Protein AF-0000000080429512 (afdb_homodimer)

Structure (mmCIF, N/CA/C/O backbone):
data_AF-0000000080429512-model_v1
#
loop_
_entity.id
_entity.type
_entity.pdbx_description
1 polymer 'Uncharacterized protein'
#
loop_
_atom_site.group_PDB
_atom_site.id
_atom_site.type_symbol
_atom_site.label_atom_id
_atom_site.label_alt_id
_atom_site.label_comp_id
_atom_site.label_asym_id
_atom_site.label_entity_id
_atom_site.label_seq_id
_atom_site.pdbx_PDB_ins_code
_atom_site.Cartn_x
_atom_site.Cartn_y
_atom_site.Cartn_z
_atom_site.occupancy
_atom_site.B_iso_or_equiv
_atom_site.auth_seq_id
_atom_site.auth_comp_id
_atom_site.auth_asym_id
_atom_site.auth_atom_id
_atom_site.pdbx_PDB_model_num
ATOM 1 N N . MET A 1 1 ? 2.02 28.797 -39.531 1 18.72 1 MET A N 1
ATOM 2 C CA . MET A 1 1 ? 2.322 29.797 -38.5 1 18.72 1 MET A CA 1
ATOM 3 C C . MET A 1 1 ? 2.551 29.141 -37.156 1 18.72 1 MET A C 1
ATOM 5 O O . MET A 1 1 ? 1.738 28.328 -36.688 1 18.72 1 MET A O 1
ATOM 9 N N . SER A 1 2 ? 3.795 29.125 -36.719 1 22.3 2 SER A N 1
ATOM 10 C CA . SER A 1 2 ? 4.527 28.453 -35.656 1 22.3 2 SER A CA 1
ATOM 11 C C . SER A 1 2 ? 4.027 28.891 -34.281 1 22.3 2 SER A C 1
ATOM 13 O O . SER A 1 2 ? 3.893 30.094 -34.031 1 22.3 2 SER A O 1
ATOM 15 N N . ILE A 1 3 ? 3.086 28.141 -33.75 1 25.88 3 ILE A N 1
ATOM 16 C CA . ILE A 1 3 ? 2.508 28.516 -32.469 1 25.88 3 ILE A CA 1
ATOM 17 C C . ILE A 1 3 ? 3.623 28.828 -31.484 1 25.88 3 ILE A C 1
ATOM 19 O O . ILE A 1 3 ? 4.484 28 -31.219 1 25.88 3 ILE A O 1
ATOM 23 N N . ASP A 1 4 ? 3.973 30.062 -31.484 1 25.61 4 ASP A N 1
ATOM 24 C CA . ASP A 1 4 ? 5.02 30.625 -30.641 1 25.61 4 ASP A CA 1
ATOM 25 C C . ASP A 1 4 ? 4.801 30.25 -29.172 1 25.61 4 ASP A C 1
ATOM 27 O O . ASP A 1 4 ? 3.885 30.75 -28.516 1 25.61 4 ASP A O 1
ATOM 31 N N . THR A 1 5 ? 5.09 29.062 -28.719 1 29.3 5 THR A N 1
ATOM 32 C CA . THR A 1 5 ? 5.012 28.344 -27.453 1 29.3 5 THR A CA 1
ATOM 33 C C . THR A 1 5 ? 5.746 29.094 -26.344 1 29.3 5 THR A C 1
ATOM 35 O O . THR A 1 5 ? 5.688 28.703 -25.172 1 29.3 5 THR A O 1
ATOM 38 N N . SER A 1 6 ? 6.633 30.062 -26.766 1 29.92 6 SER A N 1
ATOM 39 C CA . SER A 1 6 ? 7.406 30.828 -25.781 1 29.92 6 SER A CA 1
ATOM 40 C C . SER A 1 6 ? 6.496 31.672 -24.891 1 29.92 6 SER A C 1
ATOM 42 O O . SER A 1 6 ? 6.75 31.812 -23.703 1 29.92 6 SER A O 1
ATOM 44 N N . LYS A 1 7 ? 5.535 32.312 -25.547 1 30.08 7 LYS A N 1
ATOM 45 C CA . LYS A 1 7 ? 4.664 33.25 -24.812 1 30.08 7 LYS A CA 1
ATOM 46 C C . LYS A 1 7 ? 3.783 32.469 -23.828 1 30.08 7 LYS A C 1
ATOM 48 O O . LYS A 1 7 ? 3.314 33.062 -22.844 1 30.08 7 LYS A O 1
ATOM 53 N N . LEU A 1 8 ? 3.545 31.234 -24.172 1 27.7 8 LEU A N 1
ATOM 54 C CA . LEU A 1 8 ? 2.701 30.469 -23.266 1 27.7 8 LEU A CA 1
ATOM 55 C C . LEU A 1 8 ? 3.441 30.141 -21.969 1 27.7 8 LEU A C 1
ATOM 57 O O . LEU A 1 8 ? 2.852 30.172 -20.891 1 27.7 8 LEU A O 1
ATOM 61 N N . SER A 1 9 ? 4.715 29.969 -22.109 1 31.06 9 SER A N 1
ATOM 62 C CA . SER A 1 9 ? 5.488 29.625 -20.922 1 31.06 9 SER A CA 1
ATOM 63 C C . SER A 1 9 ? 5.48 30.781 -19.922 1 31.06 9 SER A C 1
ATOM 65 O O . SER A 1 9 ? 5.43 30.562 -18.703 1 31.06 9 SER A O 1
ATOM 67 N N . GLU A 1 10 ? 5.648 32.031 -20.5 1 30.53 10 GLU A N 1
ATOM 68 C CA . GLU A 1 10 ? 5.637 33.219 -19.641 1 30.53 10 GLU A CA 1
ATOM 69 C C . GLU A 1 10 ? 4.293 33.344 -18.938 1 30.53 10 GLU A C 1
ATOM 71 O O . GLU A 1 10 ? 4.227 33.906 -17.844 1 30.53 10 GLU A O 1
ATOM 76 N N . LEU A 1 11 ? 3.299 32.969 -19.656 1 29.73 11 LEU A N 1
ATOM 77 C CA . LEU A 1 11 ? 1.927 33.125 -19.188 1 29.73 11 LEU A CA 1
ATOM 78 C C . LEU A 1 11 ? 1.667 32.281 -17.953 1 29.73 11 LEU A C 1
ATOM 80 O O . LEU A 1 11 ? 0.82 32.594 -17.125 1 29.73 11 LEU A O 1
ATOM 84 N N . PHE A 1 12 ? 2.277 31.109 -17.922 1 31.73 12 PHE A N 1
ATOM 85 C CA . PHE A 1 12 ? 1.929 30.172 -16.875 1 31.73 12 PHE A CA 1
ATOM 86 C C . PHE A 1 12 ? 2.773 30.406 -15.625 1 31.73 12 PHE A C 1
ATOM 88 O O . PHE A 1 12 ? 2.799 29.594 -14.711 1 31.73 12 PHE A O 1
ATOM 95 N N . ARG A 1 13 ? 3.613 31.391 -15.703 1 31.98 13 ARG A N 1
ATOM 96 C CA . ARG A 1 13 ? 4.344 31.703 -14.469 1 31.98 13 ARG A CA 1
ATOM 97 C C . ARG A 1 13 ? 3.414 32.281 -13.414 1 31.98 13 ARG A C 1
ATOM 99 O O . ARG A 1 13 ? 2.932 33.406 -13.555 1 31.98 13 ARG A O 1
ATOM 106 N N . TYR A 1 14 ? 2.752 31.469 -12.648 1 31.98 14 TYR A N 1
ATOM 107 C CA . TYR A 1 14 ? 1.955 31.844 -11.484 1 31.98 14 TYR A CA 1
ATOM 108 C C . TYR A 1 14 ? 2.742 32.75 -10.555 1 31.98 14 TYR A C 1
ATOM 110 O O . TYR A 1 14 ? 3.893 32.469 -10.219 1 31.98 14 TYR A O 1
ATOM 118 N N . LYS A 1 15 ? 2.523 34 -10.648 1 34.47 15 LYS A N 1
ATOM 119 C CA . LYS A 1 15 ? 3.09 34.875 -9.633 1 34.47 15 LYS A CA 1
ATOM 120 C C . LYS A 1 15 ? 2.686 34.438 -8.227 1 34.47 15 LYS A C 1
ATOM 122 O O . LYS A 1 15 ? 1.498 34.312 -7.938 1 34.47 15 LYS A O 1
ATOM 127 N N . GLU A 1 16 ? 3.496 33.844 -7.562 1 38.16 16 GLU A N 1
ATOM 128 C CA . GLU A 1 16 ? 3.389 33.594 -6.129 1 38.16 16 GLU A CA 1
ATOM 129 C C . GLU A 1 16 ? 2.877 34.812 -5.391 1 38.16 16 GLU A C 1
ATOM 131 O O . GLU A 1 16 ? 3.562 35.844 -5.332 1 38.16 16 GLU A O 1
ATOM 136 N N . SER A 1 17 ? 1.652 35.188 -5.578 1 38.62 17 SER A N 1
ATOM 137 C CA . SER A 1 17 ? 1.204 36.312 -4.742 1 38.62 17 SER A CA 1
ATOM 138 C C . SER A 1 17 ? 1.562 36.062 -3.279 1 38.62 17 SER A C 1
ATOM 140 O O . SER A 1 17 ? 1.32 35 -2.736 1 38.62 17 SER A O 1
ATOM 142 N N . ASP A 1 18 ? 2.488 36.656 -2.799 1 48.25 18 ASP A N 1
ATOM 143 C CA . ASP A 1 18 ? 2.895 36.781 -1.401 1 48.25 18 ASP A CA 1
ATOM 144 C C . ASP A 1 18 ? 1.705 37.125 -0.508 1 48.25 18 ASP A C 1
ATOM 146 O O . ASP A 1 18 ? 1.425 38.281 -0.268 1 48.25 18 ASP A O 1
ATOM 150 N N . THR A 1 19 ? 0.634 36.344 -0.44 1 60.75 19 THR A N 1
ATOM 151 C CA . THR A 1 19 ? -0.491 36.594 0.449 1 60.75 19 THR A CA 1
ATOM 152 C C . THR A 1 19 ? -0.031 36.656 1.903 1 60.75 19 THR A C 1
ATOM 154 O O . THR A 1 19 ? 0.542 35.688 2.414 1 60.75 19 THR A O 1
ATOM 157 N N . LYS A 1 20 ? 0.062 37.844 2.453 1 74.94 20 LYS A N 1
ATOM 158 C CA . LYS A 1 20 ? 0.449 38.094 3.834 1 74.94 20 LYS A CA 1
ATOM 159 C C . LYS A 1 20 ? -0.688 37.781 4.797 1 74.94 20 LYS A C 1
ATOM 161 O O . LYS A 1 20 ? -1.85 38.094 4.523 1 74.94 20 LYS A O 1
ATOM 166 N N . LEU A 1 21 ? -0.463 37.031 5.812 1 86.75 21 LEU A N 1
ATOM 167 C CA . LEU A 1 21 ? -1.414 36.688 6.871 1 86.75 21 LEU A CA 1
ATOM 168 C C . LEU A 1 21 ? -1.875 37.969 7.586 1 86.75 21 LEU A C 1
ATOM 170 O O . LEU A 1 21 ? -1.052 38.75 8.07 1 86.75 21 LEU A O 1
ATOM 174 N N . THR A 1 22 ? -3.146 38.25 7.621 1 86.12 22 THR A N 1
ATOM 175 C CA . THR A 1 22 ? -3.691 39.469 8.25 1 86.12 22 THR A CA 1
ATOM 176 C C . THR A 1 22 ? -4.156 39.156 9.672 1 86.12 22 THR A C 1
ATOM 178 O O . THR A 1 22 ? -4.18 40.062 10.516 1 86.12 22 THR A O 1
ATOM 181 N N . GLY A 1 23 ? -4.492 37.969 9.953 1 93.81 23 GLY A N 1
ATOM 182 C CA . GLY A 1 23 ? -4.969 37.594 11.273 1 93.81 23 GLY A CA 1
ATOM 183 C C . GLY A 1 23 ? -3.941 36.812 12.078 1 93.81 23 GLY A C 1
ATOM 184 O O . GLY A 1 23 ? -2.74 37.062 11.969 1 93.81 23 GLY A O 1
ATOM 185 N N . LYS A 1 24 ? -4.414 36.094 13.047 1 96.62 24 LYS A N 1
ATOM 186 C CA . LYS A 1 24 ? -3.537 35.25 13.883 1 96.62 24 LYS A CA 1
ATOM 187 C C . LYS A 1 24 ? -3.539 33.812 13.422 1 96.62 24 LYS A C 1
ATOM 189 O O . LYS A 1 24 ? -4.375 33.406 12.609 1 96.62 24 LYS A O 1
ATOM 194 N N . ILE A 1 25 ? -2.6 33.062 13.922 1 97.44 25 ILE A N 1
ATOM 195 C CA . ILE A 1 25 ? -2.525 31.641 13.711 1 97.44 25 ILE A CA 1
ATOM 196 C C . ILE A 1 25 ? -3.084 30.906 14.93 1 97.44 25 ILE A C 1
ATOM 198 O O . ILE A 1 25 ? -2.559 31.047 16.031 1 97.44 25 ILE A O 1
ATOM 202 N N . ILE A 1 26 ? -4.125 30.203 14.742 1 98.19 26 ILE A N 1
ATOM 203 C CA . ILE A 1 26 ? -4.695 29.391 15.812 1 98.19 26 ILE A CA 1
ATOM 204 C C . ILE A 1 26 ? -4.152 27.969 15.719 1 98.19 26 ILE A C 1
ATOM 206 O O . ILE A 1 26 ? -4.434 27.234 14.766 1 98.19 26 ILE A O 1
ATOM 210 N N . ASN A 1 27 ? -3.383 27.562 16.672 1 97.94 27 ASN A N 1
ATOM 211 C CA . ASN A 1 27 ? -2.863 26.203 16.766 1 97.94 27 ASN A CA 1
ATOM 212 C C . ASN A 1 27 ? -3.686 25.344 17.734 1 97.94 27 ASN A C 1
ATOM 214 O O . ASN A 1 27 ? -3.781 25.672 18.922 1 97.94 27 ASN A O 1
ATOM 218 N N . VAL A 1 28 ? -4.273 24.312 17.234 1 98.56 28 VAL A N 1
ATOM 219 C CA . VAL A 1 28 ? -5.113 23.438 18.031 1 98.56 28 VAL A CA 1
ATOM 220 C C . VAL A 1 28 ? -4.348 22.156 18.375 1 98.56 28 VAL A C 1
ATOM 222 O O . VAL A 1 28 ? -3.979 21.391 17.484 1 98.56 28 VAL A O 1
ATOM 225 N N . VAL A 1 29 ? -4.113 21.891 19.625 1 96.69 29 VAL A N 1
ATOM 226 C CA . VAL A 1 29 ? -3.334 20.734 20.062 1 96.69 29 VAL A CA 1
ATOM 227 C C . VAL A 1 29 ? -4.133 19.953 21.109 1 96.69 29 VAL A C 1
ATOM 229 O O . VAL A 1 29 ? -5.051 20.484 21.734 1 96.69 29 VAL A O 1
ATOM 232 N N . ASN A 1 30 ? -3.791 18.719 21.234 1 95.06 30 ASN A N 1
ATOM 233 C CA . ASN A 1 30 ? -4.523 17.859 22.172 1 95.06 30 ASN A CA 1
ATOM 234 C C . ASN A 1 30 ? -4.406 18.391 23.594 1 95.06 30 ASN A C 1
ATOM 236 O O . ASN A 1 30 ? -5.391 18.406 24.344 1 95.06 30 ASN A O 1
ATOM 240 N N . GLN A 1 31 ? -3.17 18.734 23.984 1 94.56 31 GLN A N 1
ATOM 241 C CA . GLN A 1 31 ? -2.912 19.297 25.312 1 94.56 31 GLN A CA 1
ATOM 242 C C . GLN A 1 31 ? -1.95 20.484 25.234 1 94.56 31 GLN A C 1
ATOM 244 O O . GLN A 1 31 ? -1.022 20.484 24.422 1 94.56 31 GLN A O 1
ATOM 249 N N . ILE A 1 32 ? -2.139 21.438 26.109 1 93.62 32 ILE A N 1
ATOM 250 C CA . ILE A 1 32 ? -1.222 22.562 26.172 1 93.62 32 ILE A CA 1
ATOM 251 C C . ILE A 1 32 ? 0.113 22.109 26.766 1 93.62 32 ILE A C 1
ATOM 253 O O . ILE A 1 32 ? 0.185 21.078 27.422 1 93.62 32 ILE A O 1
ATOM 257 N N . PRO A 1 33 ? 1.171 22.781 26.516 1 92.25 33 PRO A N 1
ATOM 258 C CA . PRO A 1 33 ? 2.504 22.328 26.922 1 92.25 33 PRO A CA 1
ATOM 259 C C . PRO A 1 33 ? 2.752 22.5 28.422 1 92.25 33 PRO A C 1
ATOM 261 O O . PRO A 1 33 ? 3.9 22.453 28.859 1 92.25 33 PRO A O 1
ATOM 264 N N . TYR A 1 34 ? 1.672 22.75 29.25 1 91.62 34 TYR A N 1
ATOM 265 C CA . TYR A 1 34 ? 1.827 22.953 30.672 1 91.62 34 TYR A CA 1
ATOM 266 C C . TYR A 1 34 ? 0.924 22.016 31.469 1 91.62 34 TYR A C 1
ATOM 268 O O . TYR A 1 34 ? -0.209 21.75 31.062 1 91.62 34 TYR A O 1
ATOM 276 N N . ASN A 1 35 ? 1.519 21.531 32.562 1 91 35 ASN A N 1
ATOM 277 C CA . ASN A 1 35 ? 0.686 20.922 33.594 1 91 35 ASN A CA 1
ATOM 278 C C . ASN A 1 35 ? 0.089 21.969 34.5 1 91 35 ASN A C 1
ATOM 280 O O . ASN A 1 35 ? 0.761 22.938 34.875 1 91 35 ASN A O 1
ATOM 284 N N . CYS A 1 36 ? -1.16 21.828 34.844 1 91 36 CYS A N 1
ATOM 285 C CA . CYS A 1 36 ? -1.847 22.781 35.719 1 91 36 CYS A CA 1
ATOM 286 C C . CYS A 1 36 ? -2.051 22.203 37.125 1 91 36 CYS A C 1
ATOM 288 O O . CYS A 1 36 ? -2.662 21.156 37.281 1 91 36 CYS A O 1
ATOM 290 N N . PHE A 1 37 ? -1.564 22.922 38.062 1 90.38 37 PHE A N 1
ATOM 291 C CA . PHE A 1 37 ? -1.71 22.547 39.469 1 90.38 37 PHE A CA 1
ATOM 292 C C . PHE A 1 37 ? -2.584 23.547 40.219 1 90.38 37 PHE A C 1
ATOM 294 O O . PHE A 1 37 ? -2.365 24.75 40.125 1 90.38 37 PHE A O 1
ATOM 301 N N . MET A 1 38 ? -3.584 23.094 40.938 1 88.25 38 MET A N 1
ATOM 302 C CA . MET A 1 38 ? -4.48 23.969 41.688 1 88.25 38 MET A CA 1
ATOM 303 C C . MET A 1 38 ? -4.137 23.953 43.156 1 88.25 38 MET A C 1
ATOM 305 O O . MET A 1 38 ? -3.893 22.891 43.75 1 88.25 38 MET A O 1
ATOM 309 N N . GLN A 1 39 ? -4.02 25.172 43.719 1 78.75 39 GLN A N 1
ATOM 310 C CA . GLN A 1 39 ? -3.768 25.281 45.156 1 78.75 39 GLN A CA 1
ATOM 311 C C . GLN A 1 39 ? -5.07 25.25 45.938 1 78.75 39 GLN A C 1
ATOM 313 O O . GLN A 1 39 ? -6.012 25.984 45.625 1 78.75 39 GLN A O 1
ATOM 318 N N . ASN A 1 40 ? -5.609 24.297 46.438 1 59 40 ASN A N 1
ATOM 319 C CA . ASN A 1 40 ? -6.812 24.266 47.25 1 59 40 ASN A CA 1
ATOM 320 C C . ASN A 1 40 ? -6.539 24.75 48.656 1 59 40 ASN A C 1
ATOM 322 O O . ASN A 1 40 ? -5.629 24.266 49.344 1 59 40 ASN A O 1
ATOM 326 N N . GLN A 1 41 ? -6.988 25.891 49.156 1 46.72 41 GLN A N 1
ATOM 327 C CA . GLN A 1 41 ? -6.914 26.422 50.531 1 46.72 41 GLN A CA 1
ATOM 328 C C . GLN A 1 41 ? -7.414 25.391 51.531 1 46.72 41 GLN A C 1
ATOM 330 O O . GLN A 1 41 ? -6.883 25.297 52.656 1 46.72 41 GLN A O 1
ATOM 335 N N . GLU A 1 42 ? -8.672 24.875 51.469 1 42.12 42 GLU A N 1
ATOM 336 C CA . GLU A 1 42 ? -9.266 24.234 52.625 1 42.12 42 GLU A CA 1
ATOM 337 C C . GLU A 1 42 ? -8.484 22.984 53.031 1 42.12 42 GLU A C 1
ATOM 339 O O . GLU A 1 42 ? -8.414 22.641 54.219 1 42.12 42 GLU A O 1
ATOM 344 N N . GLN A 1 43 ? -8.086 22.094 52.188 1 42.84 43 GLN A N 1
ATOM 345 C CA . GLN A 1 43 ? -7.516 20.828 52.594 1 42.84 43 GLN A CA 1
ATOM 346 C C . GLN A 1 43 ? -6.043 20.984 52.969 1 42.84 43 GLN A C 1
ATOM 348 O O . GLN A 1 43 ? -5.359 20 53.25 1 42.84 43 GLN A O 1
ATOM 353 N N . GLU A 1 44 ? -5.434 22.062 52.906 1 41.84 44 GLU A N 1
ATOM 354 C CA . GLU A 1 44 ? -4.102 22.266 53.469 1 41.84 44 GLU A CA 1
ATOM 355 C C . GLU A 1 44 ? -4.062 21.891 54.938 1 41.84 44 GLU A C 1
ATOM 357 O O . GLU A 1 44 ? -3.076 21.328 55.438 1 41.84 44 GLU A O 1
ATOM 362 N N . ALA A 1 45 ? -5.098 22.281 55.719 1 38.34 45 ALA A N 1
ATOM 363 C CA . ALA A 1 45 ? -5.133 22.047 57.156 1 38.34 45 ALA A CA 1
ATOM 364 C C . ALA A 1 45 ? -5.145 20.562 57.469 1 38.34 45 ALA A C 1
ATOM 366 O O . ALA A 1 45 ? -4.461 20.109 58.375 1 38.34 45 ALA A O 1
ATOM 367 N N . GLU A 1 46 ? -6.02 19.797 56.75 1 38.94 46 GLU A N 1
ATOM 368 C CA . GLU A 1 46 ? -6.148 18.406 57.188 1 38.94 46 GLU A CA 1
ATOM 369 C C . GLU A 1 46 ? -4.91 17.594 56.781 1 38.94 46 GLU A C 1
ATOM 371 O O . GLU A 1 46 ? -4.43 16.781 57.562 1 38.94 46 GLU A O 1
ATOM 376 N N . ASP A 1 47 ? -4.316 17.844 55.625 1 39.84 47 ASP A N 1
ATOM 377 C CA . ASP A 1 47 ? -3.193 17.031 55.188 1 39.84 47 ASP A CA 1
ATOM 378 C C . ASP A 1 47 ? -1.896 17.469 55.844 1 39.84 47 ASP A C 1
ATOM 380 O O . ASP A 1 47 ? -0.967 16.672 56 1 39.84 47 ASP A O 1
ATOM 384 N N . LEU A 1 48 ? -1.722 18.703 56.344 1 38.72 48 LEU A N 1
ATOM 385 C CA . LEU A 1 48 ? -0.611 19.047 57.25 1 38.72 48 LEU A CA 1
ATOM 386 C C . LEU A 1 48 ? -0.658 18.219 58.531 1 38.72 48 LEU A C 1
ATOM 388 O O . LEU A 1 48 ? 0.375 17.75 59 1 38.72 48 LEU A O 1
ATOM 392 N N . MET A 1 49 ? -1.91 17.984 59.094 1 37.28 49 MET A N 1
ATOM 393 C CA . MET A 1 49 ? -2.039 17.172 60.312 1 37.28 49 MET A CA 1
ATOM 394 C C . MET A 1 49 ? -1.651 15.727 60.031 1 37.28 49 MET A C 1
ATOM 396 O O . MET A 1 49 ? -0.99 15.094 60.844 1 37.28 49 MET A O 1
ATOM 400 N N . GLN A 1 50 ? -2.049 15.141 58.875 1 37.44 50 GLN A N 1
ATOM 401 C CA . GLN A 1 50 ? -1.724 13.742 58.625 1 37.44 50 GLN A CA 1
ATOM 402 C C . GLN A 1 50 ? -0.257 13.586 58.219 1 37.44 50 GLN A C 1
ATOM 404 O O . GLN A 1 50 ? 0.383 12.594 58.594 1 37.44 50 GLN A O 1
ATOM 409 N N . ARG A 1 51 ? 0.391 14.562 57.656 1 39.91 51 ARG A N 1
ATOM 410 C CA . ARG A 1 51 ? 1.826 14.508 57.375 1 39.91 51 ARG A CA 1
ATOM 411 C C . ARG A 1 51 ? 2.619 14.609 58.688 1 39.91 51 ARG A C 1
ATOM 413 O O . ARG A 1 51 ? 3.715 14.055 58.781 1 39.91 51 ARG A O 1
ATOM 420 N N . LEU A 1 52 ? 2.074 15.281 59.688 1 36.66 52 LEU A N 1
ATOM 421 C CA . LEU A 1 52 ? 2.793 15.281 60.969 1 36.66 52 LEU A CA 1
ATOM 422 C C . LEU A 1 52 ? 2.863 13.875 61.562 1 36.66 52 LEU A C 1
ATOM 424 O O . LEU A 1 52 ? 3.871 13.5 62.156 1 36.66 52 LEU A O 1
ATOM 428 N N . ASN A 1 53 ? 1.715 13.094 61.469 1 37.25 53 ASN A N 1
ATOM 429 C CA . ASN A 1 53 ? 1.778 11.773 62.094 1 37.25 53 ASN A CA 1
ATOM 430 C C . ASN A 1 53 ? 2.645 10.82 61.281 1 37.25 53 ASN A C 1
ATOM 432 O O . ASN A 1 53 ? 3.285 9.93 61.844 1 37.25 53 ASN A O 1
ATOM 436 N N . LEU A 1 54 ? 2.451 10.773 59.875 1 35.38 54 LEU A N 1
ATOM 437 C CA . LEU A 1 54 ? 3.166 9.75 59.125 1 35.38 54 LEU A CA 1
ATOM 438 C C . LEU A 1 54 ? 4.629 10.141 58.938 1 35.38 54 LEU A C 1
ATOM 440 O O . LEU A 1 54 ? 5.391 9.422 58.281 1 35.38 54 LEU A O 1
ATOM 444 N N . ASN A 1 55 ? 5.09 11.344 59.25 1 33.09 55 ASN A N 1
ATOM 445 C CA . ASN A 1 55 ? 6.504 11.68 59.094 1 33.09 55 ASN A CA 1
ATOM 446 C C . ASN A 1 55 ? 7.391 10.727 59.875 1 33.09 55 ASN A C 1
ATOM 448 O O . ASN A 1 55 ? 8.617 10.836 59.844 1 33.09 55 ASN A O 1
ATOM 452 N N . ASN A 1 56 ? 6.879 10.07 60.938 1 30.25 56 ASN A N 1
ATOM 453 C CA . ASN A 1 56 ? 7.859 9.375 61.781 1 30.25 56 ASN A CA 1
ATOM 454 C C . ASN A 1 56 ? 8.484 8.203 61.031 1 30.25 56 ASN A C 1
ATOM 456 O O . ASN A 1 56 ? 9.648 7.859 61.25 1 30.25 56 ASN A O 1
ATOM 460 N N . THR A 1 57 ? 7.664 7.215 60.531 1 28.7 57 THR A N 1
ATOM 461 C CA . THR A 1 57 ? 8.297 5.91 60.312 1 28.7 57 THR A CA 1
ATOM 462 C C . THR A 1 57 ? 9.086 5.887 59.031 1 28.7 57 THR A C 1
ATOM 464 O O . THR A 1 57 ? 9.961 5.039 58.844 1 28.7 57 THR A O 1
ATOM 467 N N . GLN A 1 58 ? 8.578 6.41 57.875 1 27.64 58 GLN A N 1
ATOM 468 C CA . GLN A 1 58 ? 9.148 5.93 56.625 1 27.64 58 GLN A CA 1
ATOM 469 C C . GLN A 1 58 ? 10.453 6.645 56.281 1 27.64 58 GLN A C 1
ATOM 471 O O . GLN A 1 58 ? 10.5 7.5 55.406 1 27.64 58 GLN A O 1
ATOM 476 N N . ALA A 1 59 ? 11.328 7.031 57.219 1 26.97 59 ALA A N 1
ATOM 477 C CA . ALA A 1 59 ? 12.672 7.582 57.062 1 26.97 59 ALA A CA 1
ATOM 478 C C . ALA A 1 59 ? 13.562 6.621 56.281 1 26.97 59 ALA A C 1
ATOM 480 O O . ALA A 1 59 ? 14.531 7.047 55.625 1 26.97 59 ALA A O 1
ATOM 481 N N . SER A 1 60 ? 13.422 5.285 56.438 1 26.59 60 SER A N 1
ATOM 482 C CA . SER A 1 60 ? 14.633 4.492 56.25 1 26.59 60 SER A CA 1
ATOM 483 C C . SER A 1 60 ? 14.961 4.316 54.781 1 26.59 60 SER A C 1
ATOM 485 O O . SER A 1 60 ? 16.125 4.121 54.406 1 26.59 60 SER A O 1
ATOM 487 N N . SER A 1 61 ? 13.992 3.902 54 1 25.81 61 SER A N 1
ATOM 488 C CA . SER A 1 61 ? 14.453 3.172 52.844 1 25.81 61 SER A CA 1
ATOM 489 C C . SER A 1 61 ? 14.984 4.121 51.75 1 25.81 61 SER A C 1
ATOM 491 O O . SER A 1 61 ? 15.133 3.732 50.594 1 25.81 61 SER A O 1
ATOM 493 N N . GLU A 1 62 ? 15.219 5.379 52 1 27 62 GLU A N 1
ATOM 494 C CA . GLU A 1 62 ? 15.703 6.328 51 1 27 62 GLU A CA 1
ATOM 495 C C . GLU A 1 62 ? 17.125 5.973 50.531 1 27 62 GLU A C 1
ATOM 497 O O . GLU A 1 62 ? 17.734 6.727 49.781 1 27 62 GLU A O 1
ATOM 502 N N . LEU A 1 63 ? 17.797 5.008 51.219 1 26.03 63 LEU A N 1
ATOM 503 C CA . LEU A 1 63 ? 19.25 4.941 51 1 26.03 63 LEU A CA 1
ATOM 504 C C . LEU A 1 63 ? 19.578 4.543 49.594 1 26.03 63 LEU A C 1
ATOM 506 O O . LEU A 1 63 ? 20.609 4.973 49.031 1 26.03 63 LEU A O 1
ATOM 510 N N . LEU A 1 64 ? 19 3.387 49.188 1 26.98 64 LEU A N 1
ATOM 511 C CA . LEU A 1 64 ? 19.797 2.588 48.25 1 26.98 64 LEU A CA 1
ATOM 512 C C . LEU A 1 64 ? 19.75 3.184 46.844 1 26.98 64 LEU A C 1
ATOM 514 O O . LEU A 1 64 ? 20.141 2.533 45.875 1 26.98 64 LEU A O 1
ATOM 518 N N . ASP A 1 65 ? 19.078 4.254 46.656 1 27.42 65 ASP A N 1
ATOM 519 C CA . ASP A 1 65 ? 19.047 4.648 45.25 1 27.42 65 ASP A CA 1
ATOM 520 C C . ASP A 1 65 ? 20.438 5.02 44.75 1 27.42 65 ASP A C 1
ATOM 522 O O . ASP A 1 65 ? 20.812 6.191 44.75 1 27.42 65 ASP A O 1
ATOM 526 N N . THR A 1 66 ? 21.516 4.285 45.156 1 28.7 66 THR A N 1
ATOM 527 C CA . THR A 1 66 ? 22.891 4.559 44.719 1 28.7 66 THR A CA 1
ATOM 528 C C . THR A 1 66 ? 23.031 4.371 43.219 1 28.7 66 THR A C 1
ATOM 530 O O . THR A 1 66 ? 24.156 4.207 42.719 1 28.7 66 THR A O 1
ATOM 533 N N . THR A 1 67 ? 22 4.164 42.5 1 30.59 67 THR A N 1
ATOM 534 C CA . THR A 1 67 ? 22.469 3.83 41.188 1 30.59 67 THR A CA 1
ATOM 535 C C . THR A 1 67 ? 23.281 4.977 40.594 1 30.59 67 THR A C 1
ATOM 537 O O . THR A 1 67 ? 22.922 6.148 40.75 1 30.59 67 THR A O 1
ATOM 540 N N . PRO A 1 68 ? 24.562 4.758 40.188 1 33.16 68 PRO A N 1
ATOM 541 C CA . PRO A 1 68 ? 25.438 5.785 39.625 1 33.16 68 PRO A CA 1
ATOM 542 C C . PRO A 1 68 ? 24.734 6.691 38.625 1 33.16 68 PRO A C 1
ATOM 544 O O . PRO A 1 68 ? 25.172 7.816 38.375 1 33.16 68 PRO A O 1
ATOM 547 N N . ILE A 1 69 ? 23.891 6.152 37.75 1 35.53 69 ILE A N 1
ATOM 548 C CA . ILE A 1 69 ? 23.422 7.113 36.781 1 35.53 69 ILE A CA 1
ATOM 549 C C . ILE A 1 69 ? 22.719 8.281 37.469 1 35.53 69 ILE A C 1
ATOM 551 O O . ILE A 1 69 ? 23 9.445 37.156 1 35.53 69 ILE A O 1
ATOM 555 N N . SER A 1 70 ? 21.609 8.078 38.25 1 35.38 70 SER A N 1
ATOM 556 C CA . SER A 1 70 ? 20.781 9.008 39.031 1 35.38 70 SER A CA 1
ATOM 557 C C . SER A 1 70 ? 21.5 9.445 40.312 1 35.38 70 SER A C 1
ATOM 559 O O . SER A 1 70 ? 20.984 10.266 41.062 1 35.38 70 SER A O 1
ATOM 561 N N . HIS A 1 71 ? 22.484 8.789 40.906 1 34 71 HIS A N 1
ATOM 562 C CA . HIS A 1 71 ? 22.984 9.297 42.188 1 34 71 HIS A CA 1
ATOM 563 C C . HIS A 1 71 ? 23.484 10.734 42.031 1 34 71 HIS A C 1
ATOM 565 O O . HIS A 1 71 ? 23.969 11.328 43 1 34 71 HIS A O 1
ATOM 571 N N . LEU A 1 72 ? 23.844 11.047 40.906 1 29.92 72 LEU A N 1
ATOM 572 C CA . LEU A 1 72 ? 24.016 12.492 40.812 1 29.92 72 LEU A CA 1
ATOM 573 C C . LEU A 1 72 ? 22.688 13.211 41.062 1 29.92 72 LEU A C 1
ATOM 575 O O . LEU A 1 72 ? 22.172 13.875 40.156 1 29.92 72 LEU A O 1
ATOM 579 N N . GLU A 1 73 ? 21.75 12.531 41.625 1 30.41 73 GLU A N 1
ATOM 580 C CA . GLU A 1 73 ? 20.469 13.172 41.844 1 30.41 73 GLU A CA 1
ATOM 581 C C . GLU A 1 73 ? 20.609 14.445 42.656 1 30.41 73 GLU A C 1
ATOM 583 O O . GLU A 1 73 ? 20.75 14.383 43.875 1 30.41 73 GLU A O 1
ATOM 588 N N . ARG A 1 74 ? 21.562 15.344 42.438 1 30.22 74 ARG A N 1
ATOM 589 C CA . ARG A 1 74 ? 21.281 16.531 43.25 1 30.22 74 ARG A CA 1
ATOM 590 C C . ARG A 1 74 ? 19.797 16.891 43.188 1 30.22 74 ARG A C 1
ATOM 592 O O . ARG A 1 74 ? 19.125 16.547 42.219 1 30.22 74 ARG A O 1
ATOM 599 N N . ARG A 1 75 ? 19.172 17.312 44.281 1 29.53 75 ARG A N 1
ATOM 600 C CA . ARG A 1 75 ? 17.891 17.844 44.719 1 29.53 75 ARG A CA 1
ATOM 601 C C . ARG A 1 75 ? 17.312 18.812 43.719 1 29.53 75 ARG A C 1
ATOM 603 O O . ARG A 1 75 ? 16.188 19.281 43.875 1 29.53 75 ARG A O 1
ATOM 610 N N . ARG A 1 76 ? 18.172 19.609 43 1 29.02 76 ARG A N 1
ATOM 611 C CA . ARG A 1 76 ? 17.438 20.797 42.562 1 29.02 76 ARG A CA 1
ATOM 612 C C . ARG A 1 76 ? 16.594 20.484 41.312 1 29.02 76 ARG A C 1
ATOM 614 O O . ARG A 1 76 ? 17.125 20.266 40.25 1 29.02 76 ARG A O 1
ATOM 621 N N . ARG A 1 77 ? 15.656 19.672 41.469 1 31.33 77 ARG A N 1
ATOM 622 C CA . ARG A 1 77 ? 14.594 19.719 40.469 1 31.33 77 ARG A CA 1
ATOM 623 C C . ARG A 1 77 ? 14.367 21.156 40 1 31.33 77 ARG A C 1
ATOM 625 O O . ARG A 1 77 ? 13.969 22.016 40.75 1 31.33 77 ARG A O 1
ATOM 632 N N . SER A 1 78 ? 15.227 21.609 39.188 1 28.02 78 SER A N 1
ATOM 633 C CA . SER A 1 78 ? 14.859 22.875 38.562 1 28.02 78 SER A CA 1
ATOM 634 C C . SER A 1 78 ? 13.477 22.797 37.906 1 28.02 78 SER A C 1
ATOM 636 O O . SER A 1 78 ? 13.297 22.141 36.875 1 28.02 78 SER A O 1
ATOM 638 N N . THR A 1 79 ? 12.484 22.266 38.594 1 30.55 79 THR A N 1
ATOM 639 C CA . THR A 1 79 ? 11.18 22.672 38.062 1 30.55 79 THR A CA 1
ATOM 640 C C . THR A 1 79 ? 11.211 24.141 37.625 1 30.55 79 THR A C 1
ATOM 642 O O . THR A 1 79 ? 11.375 25.031 38.438 1 30.55 79 THR A O 1
ATOM 645 N N . VAL A 1 80 ? 11.875 24.391 36.594 1 30.91 80 VAL A N 1
ATOM 646 C CA . VAL A 1 80 ? 11.562 25.734 36.125 1 30.91 80 VAL A CA 1
ATOM 647 C C . VAL A 1 80 ? 10.078 26.047 36.344 1 30.91 80 VAL A C 1
ATOM 649 O O . VAL A 1 80 ? 9.211 25.406 35.75 1 30.91 80 VAL A O 1
ATOM 652 N N . VAL A 1 81 ? 9.672 26.219 37.531 1 35.09 81 VAL A N 1
ATOM 653 C CA . VAL A 1 81 ? 8.406 26.891 37.812 1 35.09 81 VAL A CA 1
ATOM 654 C C . VAL A 1 81 ? 8.125 27.938 36.75 1 35.09 81 VAL A C 1
ATOM 656 O O . VAL A 1 81 ? 8.898 28.875 36.562 1 35.09 81 VAL A O 1
ATOM 659 N N . ALA A 1 82 ? 7.621 27.516 35.688 1 41.97 82 ALA A N 1
ATOM 660 C CA . ALA A 1 82 ? 7.117 28.562 34.812 1 41.97 82 ALA A CA 1
ATOM 661 C C . ALA A 1 82 ? 6.453 29.672 35.594 1 41.97 82 ALA A C 1
ATOM 663 O O . ALA A 1 82 ? 5.945 29.453 36.688 1 41.97 82 ALA A O 1
ATOM 664 N N . LEU A 1 83 ? 6.805 30.922 35.25 1 42.38 83 LEU A N 1
ATOM 665 C CA . LEU A 1 83 ? 6.566 32.312 35.656 1 42.38 83 LEU A CA 1
ATOM 666 C C . LEU A 1 83 ? 5.102 32.5 36.031 1 42.38 83 LEU A C 1
ATOM 668 O O . LEU A 1 83 ? 4.723 33.594 36.5 1 42.38 83 LEU A O 1
ATOM 672 N N . GLY A 1 84 ? 4.07 31.672 35.688 1 47 84 GLY A N 1
ATOM 673 C CA . GLY A 1 84 ? 2.795 32.312 35.969 1 47 84 GLY A CA 1
ATOM 674 C C . GLY A 1 84 ? 2.111 31.75 37.219 1 47 84 GLY A C 1
ATOM 675 O O . GLY A 1 84 ? 1.377 30.75 37.125 1 47 84 GLY A O 1
ATOM 676 N N . GLN A 1 85 ? 2.688 31.922 38.406 1 58.09 85 GLN A N 1
ATOM 677 C CA . GLN A 1 85 ? 2.047 31.531 39.656 1 58.09 85 GLN A CA 1
ATOM 678 C C . GLN A 1 85 ? 1.057 32.594 40.125 1 58.09 85 GLN A C 1
ATOM 680 O O . GLN A 1 85 ? 1.351 33.781 40.062 1 58.09 85 GLN A O 1
ATOM 685 N N . THR A 1 86 ? -0.154 32.125 40.062 1 69.25 86 THR A N 1
ATOM 686 C CA . THR A 1 86 ? -1.113 32.938 40.812 1 69.25 86 THR A CA 1
ATOM 687 C C . THR A 1 86 ? -1.41 32.281 42.156 1 69.25 86 THR A C 1
ATOM 689 O O . THR A 1 86 ? -0.832 31.266 42.5 1 69.25 86 THR A O 1
ATOM 692 N N . ASN A 1 87 ? -2.082 32.906 42.969 1 71.69 87 ASN A N 1
ATOM 693 C CA . ASN A 1 87 ? -2.455 32.375 44.281 1 71.69 87 ASN A CA 1
ATOM 694 C C . ASN A 1 87 ? -3.219 31.062 44.125 1 71.69 87 ASN A C 1
ATOM 696 O O . ASN A 1 87 ? -3.215 30.25 45.062 1 71.69 87 ASN A O 1
ATOM 700 N N . ILE A 1 88 ? -3.684 30.734 42.938 1 80.25 88 ILE A N 1
ATOM 701 C CA . ILE A 1 88 ? -4.527 29.547 42.781 1 80.25 88 ILE A CA 1
ATOM 702 C C . ILE A 1 88 ? -3.828 28.531 41.875 1 80.25 88 ILE A C 1
ATOM 704 O O . ILE A 1 88 ? -3.877 27.328 42.156 1 80.25 88 ILE A O 1
ATOM 708 N N . TRP A 1 89 ? -3.1 29 40.938 1 89.19 89 TRP A N 1
ATOM 709 C CA . TRP A 1 89 ? -2.623 28.078 39.906 1 89.19 89 TRP A CA 1
ATOM 710 C C . TRP A 1 89 ? -1.102 28.109 39.812 1 89.19 89 TRP A C 1
ATOM 712 O O . TRP A 1 89 ? -0.488 29.172 39.875 1 89.19 89 TRP A O 1
ATOM 722 N N . GLN A 1 90 ? -0.51 26.969 39.656 1 88.25 90 GLN A N 1
ATOM 723 C CA . GLN A 1 90 ? 0.896 26.797 39.312 1 88.25 90 GLN A CA 1
ATOM 724 C C . GLN A 1 90 ? 1.049 25.969 38.062 1 88.25 90 GLN A C 1
ATOM 726 O O . GLN A 1 90 ? 0.328 24.984 37.844 1 88.25 90 GLN A O 1
ATOM 731 N N . LEU A 1 91 ? 1.891 26.438 37.188 1 89.56 91 LEU A N 1
ATOM 732 C CA . LEU A 1 91 ? 2.105 25.75 35.906 1 89.56 91 LEU A CA 1
ATOM 733 C C . LEU A 1 91 ? 3.504 25.141 35.875 1 89.56 91 LEU A C 1
ATOM 735 O O . LEU A 1 91 ? 4.461 25.734 36.375 1 89.56 91 LEU A O 1
ATOM 739 N N . SER A 1 92 ? 3.615 23.922 35.344 1 87.25 92 SER A N 1
ATOM 740 C CA . SER A 1 92 ? 4.895 23.281 35.031 1 87.25 92 SER A CA 1
ATOM 741 C C . SER A 1 92 ? 4.934 22.781 33.594 1 87.25 92 SER A C 1
ATOM 743 O O . SER A 1 92 ? 3.9 22.422 33.031 1 87.25 92 SER A O 1
ATOM 745 N N . THR A 1 93 ? 6.098 22.781 33.062 1 85.19 93 THR A N 1
ATOM 746 C CA . THR A 1 93 ? 6.242 22.359 31.688 1 85.19 93 THR A CA 1
ATOM 747 C C . THR A 1 93 ? 5.91 20.875 31.531 1 85.19 93 THR A C 1
ATOM 749 O O . THR A 1 93 ? 6.348 20.047 32.344 1 85.19 93 THR A O 1
ATOM 752 N N . ARG A 1 94 ? 5.137 20.594 30.578 1 85.88 94 ARG A N 1
ATOM 753 C CA . ARG A 1 94 ? 4.742 19.219 30.266 1 85.88 94 ARG A CA 1
ATOM 754 C C . ARG A 1 94 ? 5.785 18.531 29.391 1 85.88 94 ARG A C 1
ATOM 756 O O . ARG A 1 94 ? 6.285 19.125 28.438 1 85.88 94 ARG A O 1
ATOM 763 N N . ARG A 1 95 ? 6.062 17.328 29.703 1 75.06 95 ARG A N 1
ATOM 764 C CA . ARG A 1 95 ? 6.996 16.562 28.891 1 75.06 95 ARG A CA 1
ATOM 765 C C . ARG A 1 95 ? 6.305 16 27.641 1 75.06 95 ARG A C 1
ATOM 767 O O . ARG A 1 95 ? 5.094 15.766 27.656 1 75.06 95 ARG A O 1
ATOM 774 N N . GLY A 1 96 ? 7.055 15.945 26.609 1 76.75 96 GLY A N 1
ATOM 775 C CA . GLY A 1 96 ? 6.535 15.367 25.391 1 76.75 96 GLY A CA 1
ATOM 776 C C . GLY A 1 96 ? 6.305 16.391 24.297 1 76.75 96 GLY A C 1
ATOM 777 O O . GLY A 1 96 ? 6.082 17.562 24.578 1 76.75 96 GLY A O 1
ATOM 778 N N . HIS A 1 97 ? 6.387 16.016 23.141 1 82.06 97 HIS A N 1
ATOM 779 C CA . HIS A 1 97 ? 6.109 16.781 21.938 1 82.06 97 HIS A CA 1
ATOM 780 C C . HIS A 1 97 ? 6.898 18.094 21.938 1 82.06 97 HIS A C 1
ATOM 782 O O . HIS A 1 97 ? 6.371 19.141 21.547 1 82.06 97 HIS A O 1
ATOM 788 N N . SER A 1 98 ? 8.055 18.078 22.406 1 78.94 98 SER A N 1
ATOM 789 C CA . SER A 1 98 ? 8.883 19.266 22.547 1 78.94 98 SER A CA 1
ATOM 790 C C . SER A 1 98 ? 9.18 19.906 21.203 1 78.94 98 SER A C 1
ATOM 792 O O . SER A 1 98 ? 9.188 21.125 21.078 1 78.94 98 SER A O 1
ATOM 794 N N . ALA A 1 99 ? 9.312 19.062 20.25 1 85.5 99 ALA A N 1
ATOM 795 C CA . ALA A 1 99 ? 9.633 19.594 18.938 1 85.5 99 ALA A CA 1
ATOM 796 C C . ALA A 1 99 ? 8.469 20.391 18.359 1 85.5 99 ALA A C 1
ATOM 798 O O . ALA A 1 99 ? 8.664 21.484 17.812 1 85.5 99 ALA A O 1
ATOM 799 N N . MET A 1 100 ? 7.324 19.891 18.5 1 89.88 100 MET A N 1
ATOM 800 C CA . MET A 1 100 ? 6.141 20.562 17.969 1 89.88 100 MET A CA 1
ATOM 801 C C . MET A 1 100 ? 5.918 21.891 18.672 1 89.88 100 MET A C 1
ATOM 803 O O . MET A 1 100 ? 5.699 22.922 18.031 1 89.88 100 MET A O 1
ATOM 807 N N . TYR A 1 101 ? 6.039 21.953 19.984 1 90.12 101 TYR A N 1
ATOM 808 C CA . TYR A 1 101 ? 5.785 23.172 20.75 1 90.12 101 TYR A CA 1
ATOM 809 C C . TYR A 1 101 ? 6.867 24.203 20.484 1 90.12 101 TYR A C 1
ATOM 811 O O . TYR A 1 101 ? 6.578 25.406 20.391 1 90.12 101 TYR A O 1
ATOM 819 N N . ALA A 1 102 ? 8.078 23.734 20.344 1 87.94 102 ALA A N 1
ATOM 820 C CA . ALA A 1 102 ? 9.156 24.641 19.984 1 87.94 102 ALA A CA 1
ATOM 821 C C . ALA A 1 102 ? 8.898 25.266 18.609 1 87.94 102 ALA A C 1
ATOM 823 O O . ALA A 1 102 ? 9.164 26.453 18.406 1 87.94 102 ALA A O 1
ATOM 824 N N . ALA A 1 103 ? 8.453 24.453 17.766 1 92.19 103 ALA A N 1
ATOM 825 C CA . ALA A 1 103 ? 8.164 24.922 16.406 1 92.19 103 ALA A CA 1
ATOM 826 C C . ALA A 1 103 ? 7.055 25.969 16.406 1 92.19 103 ALA A C 1
ATOM 828 O O . ALA A 1 103 ? 7.203 27.031 15.812 1 92.19 103 ALA A O 1
ATOM 829 N N . LEU A 1 104 ? 6.059 25.672 17.125 1 91.94 104 LEU A N 1
ATOM 830 C CA . LEU A 1 104 ? 4.91 26.562 17.156 1 91.94 104 LEU A CA 1
ATOM 831 C C . LEU A 1 104 ? 5.258 27.875 17.875 1 91.94 104 LEU A C 1
ATOM 833 O O . LEU A 1 104 ? 4.797 28.938 17.469 1 91.94 104 LEU A O 1
ATOM 837 N N . ASP A 1 105 ? 6.074 27.797 18.859 1 91.19 105 ASP A N 1
ATOM 838 C CA . ASP A 1 105 ? 6.5 28.984 19.594 1 91.19 105 ASP A CA 1
ATOM 839 C C . ASP A 1 105 ? 7.371 29.875 18.719 1 91.19 105 ASP A C 1
ATOM 841 O O . ASP A 1 105 ? 7.395 31.094 18.906 1 91.19 105 ASP A O 1
ATOM 845 N N . SER A 1 106 ? 8.055 29.297 17.859 1 91.94 106 SER A N 1
ATOM 846 C CA . SER A 1 106 ? 8.93 30.062 16.969 1 91.94 106 SER A CA 1
ATOM 847 C C . SER A 1 106 ? 8.125 31.016 16.094 1 91.94 106 SER A C 1
ATOM 849 O O . SER A 1 106 ? 8.656 32.031 15.609 1 91.94 106 SER A O 1
ATOM 851 N N . LEU A 1 107 ? 6.91 30.734 15.891 1 93.69 107 LEU A N 1
ATOM 852 C CA . LEU A 1 107 ? 6.051 31.547 15.047 1 93.69 107 LEU A CA 1
ATOM 853 C C . LEU A 1 107 ? 5.727 32.875 15.727 1 93.69 107 LEU A C 1
ATOM 855 O O . LEU A 1 107 ? 5.352 33.844 15.062 1 93.69 107 LEU A O 1
ATOM 859 N N . LYS A 1 108 ? 5.859 32.938 17.031 1 91.56 108 LYS A N 1
ATOM 860 C CA . LYS A 1 108 ? 5.492 34.125 17.812 1 91.56 108 LYS A CA 1
ATOM 861 C C . LYS A 1 108 ? 6.367 35.312 17.438 1 91.56 108 LYS A C 1
ATOM 863 O O . LYS A 1 108 ? 5.988 36.469 17.656 1 91.56 108 LYS A O 1
ATOM 868 N N . LYS A 1 109 ? 7.453 35 16.875 1 89.62 109 LYS A N 1
ATOM 869 C CA . LYS A 1 109 ? 8.375 36.062 16.484 1 89.62 109 LYS A CA 1
ATOM 870 C C . LYS A 1 109 ? 7.812 36.875 15.312 1 89.62 109 LYS A C 1
ATOM 872 O O . LYS A 1 109 ? 8.039 38.062 15.211 1 89.62 109 LYS A O 1
ATOM 877 N N . ASP A 1 110 ? 7.047 36.188 14.492 1 90.56 110 ASP A N 1
ATOM 878 C CA . ASP A 1 110 ? 6.652 36.812 13.234 1 90.56 110 ASP A CA 1
ATOM 879 C C . ASP A 1 110 ? 5.137 36.969 13.148 1 90.56 110 ASP A C 1
ATOM 881 O O . ASP A 1 110 ? 4.633 37.781 12.359 1 90.56 110 ASP A O 1
ATOM 885 N N . TYR A 1 111 ? 4.418 36.188 13.984 1 93.81 111 TYR A N 1
ATOM 886 C CA . TYR A 1 111 ? 2.965 36.156 13.852 1 93.81 111 TYR A CA 1
ATOM 887 C C . TYR A 1 111 ? 2.293 36.25 15.219 1 93.81 111 TYR A C 1
ATOM 889 O O . TYR A 1 111 ? 2.902 35.906 16.234 1 93.81 111 TYR A O 1
ATOM 897 N N . ARG A 1 112 ? 1.087 36.781 15.172 1 94.31 112 ARG A N 1
ATOM 898 C CA . ARG A 1 112 ? 0.23 36.562 16.344 1 94.31 112 ARG A CA 1
ATOM 899 C C . ARG A 1 112 ? -0.284 35.125 16.375 1 94.31 112 ARG A C 1
ATOM 901 O O . ARG A 1 112 ? -0.701 34.562 15.359 1 94.31 112 ARG A O 1
ATOM 908 N N . THR A 1 113 ? -0.152 34.531 17.531 1 95.56 113 THR A N 1
ATOM 909 C CA . THR A 1 113 ? -0.529 33.125 17.609 1 95.56 113 THR A CA 1
ATOM 910 C C . THR A 1 113 ? -1.447 32.875 18.812 1 95.56 113 THR A C 1
ATOM 912 O O . THR A 1 113 ? -1.444 33.656 19.766 1 95.56 113 THR A O 1
ATOM 915 N N . LEU A 1 114 ? -2.318 31.922 18.766 1 96.38 114 LEU A N 1
ATOM 916 C CA . LEU A 1 114 ? -3.162 31.422 19.844 1 96.38 114 LEU A CA 1
ATOM 917 C C . LEU A 1 114 ? -3.129 29.906 19.891 1 96.38 114 LEU A C 1
ATOM 919 O O . LEU A 1 114 ? -3.332 29.234 18.875 1 96.38 114 LEU A O 1
ATOM 923 N N . TYR A 1 115 ? -2.914 29.375 21.156 1 94.88 115 TYR A N 1
ATOM 924 C CA . TYR A 1 115 ? -2.963 27.938 21.391 1 94.88 115 TYR A CA 1
ATOM 925 C C . TYR A 1 115 ? -4.293 27.531 22 1 94.88 115 TYR A C 1
ATOM 927 O O . TYR A 1 115 ? -4.738 28.141 22.984 1 94.88 115 TYR A O 1
ATOM 935 N N . ILE A 1 116 ? -4.883 26.625 21.359 1 97.69 116 ILE A N 1
ATOM 936 C CA . ILE A 1 116 ? -6.047 26 21.984 1 97.69 116 ILE A CA 1
ATOM 937 C C . ILE A 1 116 ? -5.742 24.531 22.281 1 97.69 116 ILE A C 1
ATOM 939 O O . ILE A 1 116 ? -5.371 23.766 21.391 1 97.69 116 ILE A O 1
ATOM 943 N N . GLY A 1 117 ? -5.836 24.109 23.5 1 97.06 117 GLY A N 1
ATOM 944 C CA . GLY A 1 117 ? -5.531 22.734 23.891 1 97.06 117 GLY A CA 1
ATOM 945 C C . GLY A 1 117 ? -6.117 22.359 25.234 1 97.06 117 GLY A C 1
ATOM 946 O O . GLY A 1 117 ? -6.504 23.234 26.016 1 97.06 117 GLY A O 1
ATOM 947 N N . GLY A 1 118 ? -6.184 21.141 25.5 1 95.81 118 GLY A N 1
ATOM 948 C CA . GLY A 1 118 ? -6.691 20.641 26.781 1 95.81 118 GLY A CA 1
ATOM 949 C C . GLY A 1 118 ? -5.75 20.906 27.938 1 95.81 118 GLY A C 1
ATOM 950 O O . GLY A 1 118 ? -4.531 20.953 27.75 1 95.81 118 GLY A O 1
ATOM 951 N N . THR A 1 119 ? -6.293 21 29.109 1 93 119 THR A N 1
ATOM 952 C CA . THR A 1 119 ? -5.488 21.234 30.312 1 93 119 THR A CA 1
ATOM 953 C C . THR A 1 119 ? -4.781 19.953 30.734 1 93 119 THR A C 1
ATOM 955 O O . THR A 1 119 ? -3.814 19.984 31.5 1 93 119 THR A O 1
ATOM 958 N N . GLY A 1 120 ? -5.281 18.828 30.141 1 89.88 120 GLY A N 1
ATOM 959 C CA . GLY A 1 120 ? -4.855 17.562 30.734 1 89.88 120 GLY A CA 1
ATOM 960 C C . GLY A 1 120 ? -5.391 17.344 32.125 1 89.88 120 GLY A C 1
ATOM 961 O O . GLY A 1 120 ? -6.348 18 32.531 1 89.88 120 GLY A O 1
ATOM 962 N N . THR A 1 121 ? -4.758 16.422 32.844 1 87.25 121 THR A N 1
ATOM 963 C CA . THR A 1 121 ? -5.156 16.172 34.219 1 87.25 121 THR A CA 1
ATOM 964 C C . THR A 1 121 ? -4.695 17.297 35.125 1 87.25 121 THR A C 1
ATOM 966 O O . THR A 1 121 ? -3.523 17.672 35.125 1 87.25 121 THR A O 1
ATOM 969 N N . ILE A 1 122 ? -5.617 17.891 35.75 1 89.25 122 ILE A N 1
ATOM 970 C CA . ILE A 1 122 ? -5.301 18.938 36.719 1 89.25 122 ILE A CA 1
ATOM 971 C C . ILE A 1 122 ? -4.984 18.297 38.062 1 89.25 122 ILE A C 1
ATOM 973 O O . ILE A 1 122 ? -5.75 17.469 38.562 1 89.25 122 ILE A O 1
ATOM 977 N N . LEU A 1 123 ? -3.873 18.672 38.562 1 87.81 123 LEU A N 1
ATOM 978 C CA . LEU A 1 123 ? -3.391 18.062 39.781 1 87.81 123 LEU A CA 1
ATOM 979 C C . LEU A 1 123 ? -3.398 19.078 40.938 1 87.81 123 LEU A C 1
ATOM 981 O O . LEU A 1 123 ? -3.404 20.281 40.688 1 87.81 123 LEU A O 1
ATOM 985 N N . SER A 1 124 ? -3.465 18.484 42.125 1 84.31 124 SER A N 1
ATOM 986 C CA . SER A 1 124 ? -3.359 19.344 43.312 1 84.31 124 SER A CA 1
ATOM 987 C C . SER A 1 124 ? -1.909 19.719 43.562 1 84.31 124 SER A C 1
ATOM 989 O O . SER A 1 124 ? -1.002 18.906 43.406 1 84.31 124 SER A O 1
ATOM 991 N N . HIS A 1 125 ? -1.686 20.938 43.875 1 78.44 125 HIS A N 1
ATOM 992 C CA . HIS A 1 125 ? -0.337 21.406 44.188 1 78.44 125 HIS A CA 1
ATOM 993 C C . HIS A 1 125 ? 0.265 20.672 45.375 1 78.44 125 HIS A C 1
ATOM 995 O O . HIS A 1 125 ? 1.465 20.391 45.375 1 78.44 125 HIS A O 1
ATOM 1001 N N . HIS A 1 126 ? -0.505 20.391 46.312 1 65.75 126 HIS A N 1
ATOM 1002 C CA . HIS A 1 126 ? -0.037 19.797 47.562 1 65.75 126 HIS A CA 1
ATOM 1003 C C . HIS A 1 126 ? 0.242 18.312 47.406 1 65.75 126 HIS A C 1
ATOM 1005 O O . HIS A 1 126 ? 1.183 17.781 48 1 65.75 126 HIS A O 1
ATOM 1011 N N . ASN A 1 127 ? -0.66 17.641 46.656 1 67.69 127 ASN A N 1
ATOM 1012 C CA . ASN A 1 127 ? -0.477 16.234 46.344 1 67.69 127 ASN A CA 1
ATOM 1013 C C . ASN A 1 127 ? -0.416 16.016 44.812 1 67.69 127 ASN A C 1
ATOM 1015 O O . ASN A 1 127 ? -1.45 15.875 44.156 1 67.69 127 ASN A O 1
ATOM 1019 N N . LYS A 1 128 ? 0.745 16.047 44.438 1 66.62 128 LYS A N 1
ATOM 1020 C CA . LYS A 1 128 ? 0.978 16.047 43 1 66.62 128 LYS A CA 1
ATOM 1021 C C . LYS A 1 128 ? 0.395 14.789 42.344 1 66.62 128 LYS A C 1
ATOM 1023 O O . LYS A 1 128 ? 0.327 14.695 41.125 1 66.62 128 LYS A O 1
ATOM 1028 N N . ASN A 1 129 ? -0.186 13.906 43.156 1 70.19 129 ASN A N 1
ATOM 1029 C CA . ASN A 1 129 ? -0.777 12.688 42.594 1 70.19 129 ASN A CA 1
ATOM 1030 C C . ASN A 1 129 ? -2.301 12.734 42.656 1 70.19 129 ASN A C 1
ATOM 1032 O O . ASN A 1 129 ? -2.971 11.844 42.125 1 70.19 129 ASN A O 1
ATOM 1036 N N . HIS A 1 130 ? -2.771 13.789 43.281 1 73.94 130 HIS A N 1
ATOM 1037 C CA . HIS A 1 130 ? -4.223 13.875 43.406 1 73.94 130 HIS A CA 1
ATOM 1038 C C . HIS A 1 130 ? -4.832 14.602 42.188 1 73.94 130 HIS A C 1
ATOM 1040 O O . HIS A 1 130 ? -4.543 15.773 41.969 1 73.94 130 HIS A O 1
ATOM 1046 N N . VAL A 1 131 ? -5.664 13.898 41.562 1 84 131 VAL A N 1
ATOM 1047 C CA . VAL A 1 131 ? -6.312 14.414 40.375 1 84 131 VAL A CA 1
ATOM 1048 C C . VAL A 1 131 ? -7.566 15.195 40.75 1 84 131 VAL A C 1
ATOM 1050 O O . VAL A 1 131 ? -8.359 14.742 41.562 1 84 131 VAL A O 1
ATOM 1053 N N . ILE A 1 132 ? -7.68 16.422 40.312 1 83.69 132 ILE A N 1
ATOM 1054 C CA . ILE A 1 132 ? -8.867 17.25 40.5 1 83.69 132 ILE A CA 1
ATOM 1055 C C . ILE A 1 132 ? -9.734 17.203 39.25 1 83.69 132 ILE A C 1
ATOM 1057 O O . ILE A 1 132 ? -9.281 17.578 38.156 1 83.69 132 ILE A O 1
ATOM 1061 N N . ASP A 1 133 ? -10.898 16.781 39.406 1 82.56 133 ASP A N 1
ATOM 1062 C CA . ASP A 1 133 ? -11.82 16.75 38.281 1 82.56 133 ASP A CA 1
ATOM 1063 C C . ASP A 1 133 ? -12.219 18.156 37.844 1 82.56 133 ASP A C 1
ATOM 1065 O O . ASP A 1 133 ? -12.703 18.953 38.656 1 82.56 133 ASP A O 1
ATOM 1069 N N . PRO A 1 134 ? -12.078 18.422 36.656 1 84.44 134 PRO A N 1
ATOM 1070 C CA . PRO A 1 134 ? -12.43 19.766 36.188 1 84.44 134 PRO A CA 1
ATOM 1071 C C . PRO A 1 134 ? -13.883 20.141 36.469 1 84.44 134 PRO A C 1
ATOM 1073 O O . PRO A 1 134 ? -14.203 21.312 36.625 1 84.44 134 PRO A O 1
ATOM 1076 N N . ALA A 1 135 ? -14.719 19.125 36.5 1 80.62 135 ALA A N 1
ATOM 1077 C CA . ALA A 1 135 ? -16.125 19.391 36.812 1 80.62 135 ALA A CA 1
ATOM 1078 C C . ALA A 1 135 ? -16.281 19.953 38.219 1 80.62 135 ALA A C 1
ATOM 1080 O O . ALA A 1 135 ? -17.266 20.625 38.5 1 80.62 135 ALA A O 1
ATOM 1081 N N . SER A 1 136 ? -15.281 19.703 39.062 1 83.5 136 SER A N 1
ATOM 1082 C CA . SER A 1 136 ? -15.359 20.141 40.469 1 83.5 136 SER A CA 1
ATOM 1083 C C . SER A 1 136 ? -14.734 21.531 40.625 1 83.5 136 SER A C 1
ATOM 1085 O O . SER A 1 136 ? -14.859 22.141 41.688 1 83.5 136 SER A O 1
ATOM 1087 N N . ILE A 1 137 ? -14.102 22 39.625 1 88.38 137 ILE A N 1
ATOM 1088 C CA . ILE A 1 137 ? -13.461 23.312 39.688 1 88.38 137 ILE A CA 1
ATOM 1089 C C . ILE A 1 137 ? -14.5 24.406 39.406 1 88.38 137 ILE A C 1
ATOM 1091 O O . ILE A 1 137 ? -15.297 24.297 38.5 1 88.38 137 ILE A O 1
ATOM 1095 N N . SER A 1 138 ? -14.523 25.438 40.188 1 88.31 138 SER A N 1
ATOM 1096 C CA . SER A 1 138 ? -15.484 26.531 40.031 1 88.31 138 SER A CA 1
ATOM 1097 C C . SER A 1 138 ? -15.258 27.312 38.75 1 88.31 138 SER A C 1
ATOM 1099 O O . SER A 1 138 ? -14.141 27.344 38.219 1 88.31 138 SER A O 1
ATOM 1101 N N . ASP A 1 139 ? -16.266 27.922 38.281 1 90.19 139 ASP A N 1
ATOM 1102 C CA . ASP A 1 139 ? -16.172 28.719 37.094 1 90.19 139 ASP A CA 1
ATOM 1103 C C . ASP A 1 139 ? -15.195 29.875 37.25 1 90.19 139 ASP A C 1
ATOM 1105 O O . ASP A 1 139 ? -14.492 30.25 36.312 1 90.19 139 ASP A O 1
ATOM 1109 N N . SER A 1 140 ? -15.203 30.375 38.438 1 88.94 140 SER A N 1
ATOM 1110 C CA . SER A 1 140 ? -14.281 31.469 38.719 1 88.94 140 SER A CA 1
ATOM 1111 C C . SER A 1 140 ? -12.836 31 38.625 1 88.94 140 SER A C 1
ATOM 1113 O O . SER A 1 140 ? -11.977 31.719 38.125 1 88.94 140 SER A O 1
ATOM 1115 N N . ASP A 1 141 ? -12.594 29.828 39.156 1 89.81 141 ASP A N 1
ATOM 1116 C CA . ASP A 1 141 ? -11.242 29.297 39.125 1 89.81 141 ASP A CA 1
ATOM 1117 C C . ASP A 1 141 ? -10.836 28.938 37.688 1 89.81 141 ASP A C 1
ATOM 1119 O O . ASP A 1 141 ? -9.672 29.125 37.312 1 89.81 141 ASP A O 1
ATOM 1123 N N . LYS A 1 142 ? -11.781 28.391 36.969 1 92 142 LYS A N 1
ATOM 1124 C CA . LYS A 1 142 ? -11.508 28.109 35.562 1 92 142 LYS A CA 1
ATOM 1125 C C . LYS A 1 142 ? -11.172 29.391 34.812 1 92 142 LYS A C 1
ATOM 1127 O O . LYS A 1 142 ? -10.258 29.406 33.969 1 92 142 LYS A O 1
ATOM 1132 N N . GLU A 1 143 ? -11.93 30.391 35.125 1 91.44 143 GLU A N 1
ATOM 1133 C CA . GLU A 1 143 ? -11.695 31.672 34.469 1 91.44 143 GLU A CA 1
ATOM 1134 C C . GLU A 1 143 ? -10.336 32.25 34.844 1 91.44 143 GLU A C 1
ATOM 1136 O O . GLU A 1 143 ? -9.672 32.875 34.031 1 91.44 143 GLU A O 1
ATOM 1141 N N . SER A 1 144 ? -9.93 32.062 36.062 1 91.38 144 SER A N 1
ATOM 1142 C CA . SER A 1 144 ? -8.617 32.531 36.5 1 91.38 144 SER A CA 1
ATOM 1143 C C . SER A 1 144 ? -7.5 31.828 35.719 1 91.38 144 SER A C 1
ATOM 1145 O O . SER A 1 144 ? -6.504 32.438 35.375 1 91.38 144 SER A O 1
ATOM 1147 N N . LEU A 1 145 ? -7.66 30.578 35.531 1 92.88 145 LEU A N 1
ATOM 1148 C CA . LEU A 1 145 ? -6.676 29.844 34.75 1 92.88 145 LEU A CA 1
ATOM 1149 C C . LEU A 1 145 ? -6.68 30.297 33.312 1 92.88 145 LEU A C 1
ATOM 1151 O O . LEU A 1 145 ? -5.617 30.438 32.688 1 92.88 145 LEU A O 1
ATOM 1155 N N . ARG A 1 146 ? -7.883 30.469 32.75 1 94 146 ARG A N 1
ATOM 1156 C CA . ARG A 1 146 ? -8 30.969 31.391 1 94 146 ARG A CA 1
ATOM 1157 C C . ARG A 1 146 ? -7.258 32.312 31.234 1 94 146 ARG A C 1
ATOM 1159 O O . ARG A 1 146 ? -6.535 32.5 30.25 1 94 146 ARG A O 1
ATOM 1166 N N . HIS A 1 147 ? -7.508 33.125 32.156 1 92.06 147 HIS A N 1
ATOM 1167 C CA . HIS A 1 147 ? -6.887 34.438 32.094 1 92.06 147 HIS A CA 1
ATOM 1168 C C . HIS A 1 147 ? -5.367 34.344 32.188 1 92.06 147 HIS A C 1
ATOM 1170 O O . HIS A 1 147 ? -4.648 35.031 31.484 1 92.06 147 HIS A O 1
ATOM 1176 N N . LEU A 1 148 ? -4.895 33.531 33.062 1 91.5 148 LEU A N 1
ATOM 1177 C CA . LEU A 1 148 ? -3.461 33.312 33.25 1 91.5 148 LEU A CA 1
ATOM 1178 C C . LEU A 1 148 ? -2.828 32.812 31.953 1 91.5 148 LEU A C 1
ATOM 1180 O O . LEU A 1 148 ? -1.826 33.344 31.484 1 91.5 148 LEU A O 1
ATOM 1184 N N . LEU A 1 149 ? -3.398 31.828 31.391 1 93.94 149 LEU A N 1
ATOM 1185 C CA . LEU A 1 149 ? -2.855 31.188 30.203 1 93.94 149 LEU A CA 1
ATOM 1186 C C . LEU A 1 149 ? -2.963 32.125 28.984 1 93.94 149 LEU A C 1
ATOM 1188 O O . LEU A 1 149 ? -2.064 32.156 28.141 1 93.94 149 LEU A O 1
ATOM 1192 N N . ARG A 1 150 ? -4.043 32.844 28.875 1 92.88 150 ARG A N 1
ATOM 1193 C CA . ARG A 1 150 ? -4.242 33.75 27.766 1 92.88 150 ARG A CA 1
ATOM 1194 C C . ARG A 1 150 ? -3.252 34.906 27.812 1 92.88 150 ARG A C 1
ATOM 1196 O O . ARG A 1 150 ? -2.627 35.25 26.797 1 92.88 150 ARG A O 1
ATOM 1203 N N . THR A 1 151 ? -3.104 35.5 28.938 1 90.25 151 THR A N 1
ATOM 1204 C CA . THR A 1 151 ? -2.311 36.719 29.094 1 90.25 151 THR A CA 1
ATOM 1205 C C . THR A 1 151 ? -0.819 36.406 29.031 1 90.25 151 THR A C 1
ATOM 1207 O O . THR A 1 151 ? -0.051 37.125 28.391 1 90.25 151 THR A O 1
ATOM 1210 N N . LYS A 1 152 ? -0.437 35.312 29.562 1 88.12 152 LYS A N 1
ATOM 1211 C CA . LYS A 1 152 ? 0.991 35.031 29.703 1 88.12 152 LYS A CA 1
ATOM 1212 C C . LYS A 1 152 ? 1.495 34.188 28.531 1 88.12 152 LYS A C 1
ATOM 1214 O O . LYS A 1 152 ? 2.67 34.25 28.172 1 88.12 152 LYS A O 1
ATOM 1219 N N . HIS A 1 153 ? 0.622 33.406 28 1 91.06 153 HIS A N 1
ATOM 1220 C CA . HIS A 1 153 ? 1.152 32.438 27.078 1 91.06 153 HIS A CA 1
ATOM 1221 C C . HIS A 1 153 ? 0.342 32.375 25.781 1 91.06 153 HIS A C 1
ATOM 1223 O O . HIS A 1 153 ? 0.613 31.562 24.906 1 91.06 153 HIS A O 1
ATOM 1229 N N . ASP A 1 154 ? -0.655 33.25 25.625 1 93 154 ASP A N 1
ATOM 1230 C CA . ASP A 1 154 ? -1.516 33.25 24.438 1 93 154 ASP A CA 1
ATOM 1231 C C . ASP A 1 154 ? -2.154 31.906 24.203 1 93 154 ASP A C 1
ATOM 1233 O O . ASP A 1 154 ? -2.09 31.359 23.109 1 93 154 ASP A O 1
ATOM 1237 N N . MET A 1 155 ? -2.725 31.344 25.281 1 95.25 155 MET A N 1
ATOM 1238 C CA . MET A 1 155 ? -3.334 30.016 25.234 1 95.25 155 MET A CA 1
ATOM 1239 C C . MET A 1 155 ? -4.773 30.062 25.719 1 95.25 155 MET A C 1
ATOM 1241 O O . MET A 1 155 ? -5.109 30.859 26.609 1 95.25 155 MET A O 1
ATOM 1245 N N . ALA A 1 156 ? -5.598 29.359 25.109 1 96.38 156 ALA A N 1
ATOM 1246 C CA . ALA A 1 156 ? -6.973 29.109 25.547 1 96.38 156 ALA A CA 1
ATOM 1247 C C . ALA A 1 156 ? -7.168 27.656 25.938 1 96.38 156 ALA A C 1
ATOM 1249 O O . ALA A 1 156 ? -7.266 26.781 25.078 1 96.38 156 ALA A O 1
ATOM 1250 N N . PRO A 1 157 ? -7.328 27.359 27.25 1 95.88 157 PRO A N 1
ATOM 1251 C CA . PRO A 1 157 ? -7.445 25.969 27.688 1 95.88 157 PRO A CA 1
ATOM 1252 C C . PRO A 1 157 ? -8.836 25.391 27.453 1 95.88 157 PRO A C 1
ATOM 1254 O O . PRO A 1 157 ? -9.828 26.125 27.516 1 95.88 157 PRO A O 1
ATOM 1257 N N . VAL A 1 158 ? -8.898 24.141 27.172 1 96.31 158 VAL A N 1
ATOM 1258 C CA . VAL A 1 158 ? -10.141 23.375 27.062 1 96.31 158 VAL A CA 1
ATOM 1259 C C . VAL A 1 158 ? -10.273 22.453 28.266 1 96.31 158 VAL A C 1
ATOM 1261 O O . VAL A 1 158 ? -9.398 21.625 28.531 1 96.31 158 VAL A O 1
ATOM 1264 N N . PHE A 1 159 ? -11.359 22.672 29 1 94.62 159 PHE A N 1
ATOM 1265 C CA . PHE A 1 159 ? -11.633 21.828 30.156 1 94.62 159 PHE A CA 1
ATOM 1266 C C . PHE A 1 159 ? -12.5 20.641 29.75 1 94.62 159 PHE A C 1
ATOM 1268 O O . PHE A 1 159 ? -13.609 20.812 29.234 1 94.62 159 PHE A O 1
ATOM 1275 N N . ILE A 1 160 ? -11.992 19.438 29.938 1 94.69 160 ILE A N 1
ATOM 1276 C CA . ILE A 1 160 ? -12.727 18.219 29.609 1 94.69 160 ILE A CA 1
ATOM 1277 C C . ILE A 1 160 ? -12.922 17.375 30.875 1 94.69 160 ILE A C 1
ATOM 1279 O O . ILE A 1 160 ? -11.969 17.156 31.625 1 94.69 160 ILE A O 1
ATOM 1283 N N . ASP A 1 161 ? -14.086 16.906 31 1 91.75 161 ASP A N 1
ATOM 1284 C CA . ASP A 1 161 ? -14.375 16 32.125 1 91.75 161 ASP A CA 1
ATOM 1285 C C . ASP A 1 161 ? -13.461 14.781 32.094 1 91.75 161 ASP A C 1
ATOM 1287 O O . ASP A 1 161 ? -13.156 14.266 31 1 91.75 161 ASP A O 1
ATOM 1291 N N . ASP A 1 162 ? -13.148 14.281 33.25 1 90 162 ASP A N 1
ATOM 1292 C CA . ASP A 1 162 ? -12.156 13.211 33.375 1 90 162 ASP A CA 1
ATOM 1293 C C . ASP A 1 162 ? -12.617 11.961 32.625 1 90 162 ASP A C 1
ATOM 1295 O O . ASP A 1 162 ? -11.828 11.32 31.922 1 90 162 ASP A O 1
ATOM 1299 N N . LYS A 1 163 ? -13.812 11.609 32.875 1 91.12 163 LYS A N 1
ATOM 1300 C CA . LYS A 1 163 ? -14.328 10.406 32.219 1 91.12 163 LYS A CA 1
ATOM 1301 C C . LYS A 1 163 ? -14.297 10.547 30.688 1 91.12 163 LYS A C 1
ATOM 1303 O O . LYS A 1 163 ? -13.891 9.617 29.984 1 91.12 163 LYS A O 1
ATOM 1308 N N . LEU A 1 164 ? -14.727 11.641 30.25 1 94 164 LEU A N 1
ATOM 1309 C CA . LEU A 1 164 ? -14.734 11.922 28.812 1 94 164 LEU A CA 1
ATOM 1310 C C . LEU A 1 164 ? -13.312 11.992 28.266 1 94 164 LEU A C 1
ATOM 1312 O O . LEU A 1 164 ? -13.039 11.469 27.172 1 94 164 LEU A O 1
ATOM 1316 N N . SER A 1 165 ? -12.484 12.586 29.016 1 94.19 165 SER A N 1
ATOM 1317 C CA . SER A 1 165 ? -11.086 12.695 28.625 1 94.19 165 SER A CA 1
ATOM 1318 C C . SER A 1 165 ? -10.43 11.32 28.516 1 94.19 165 SER A C 1
ATOM 1320 O O . SER A 1 165 ? -9.656 11.062 27.594 1 94.19 165 SER A O 1
ATOM 1322 N N . SER A 1 166 ? -10.727 10.516 29.453 1 92.94 166 SER A N 1
ATOM 1323 C CA . SER A 1 166 ? -10.172 9.164 29.453 1 92.94 166 SER A CA 1
ATOM 1324 C C . SER A 1 166 ? -10.664 8.367 28.25 1 92.94 166 SER A C 1
ATOM 1326 O O . SER A 1 166 ? -9.891 7.617 27.641 1 92.94 166 SER A O 1
ATOM 1328 N N . GLY A 1 167 ? -11.906 8.469 27.953 1 94.44 167 GLY A N 1
ATOM 1329 C CA . GLY A 1 167 ? -12.445 7.793 26.781 1 94.44 167 GLY A CA 1
ATOM 1330 C C . GLY A 1 167 ? -11.828 8.266 25.484 1 94.44 167 GLY A C 1
ATOM 1331 O O . GLY A 1 167 ? -11.602 7.469 24.562 1 94.44 167 GLY A O 1
ATOM 1332 N N . HIS A 1 168 ? -11.555 9.477 25.406 1 96.19 168 HIS A N 1
ATOM 1333 C CA . HIS A 1 168 ? -10.953 10.086 24.234 1 96.19 168 HIS A CA 1
ATOM 1334 C C . HIS A 1 168 ? -9.477 9.727 24.125 1 96.19 168 HIS A C 1
ATOM 1336 O O . HIS A 1 168 ? -9.039 9.164 23.125 1 96.19 168 HIS A O 1
ATOM 1342 N N . TYR A 1 169 ? -8.711 10.031 25.094 1 94.44 169 TYR A N 1
ATOM 1343 C CA . TYR A 1 169 ? -7.258 9.961 25.031 1 94.44 169 TYR A CA 1
ATOM 1344 C C . TYR A 1 169 ? -6.77 8.547 25.297 1 94.44 169 TYR A C 1
ATOM 1346 O O . TYR A 1 169 ? -6.148 7.918 24.438 1 94.44 169 TYR A O 1
ATOM 1354 N N . GLU A 1 170 ? -7.047 8.008 26.5 1 91.19 170 GLU A N 1
ATOM 1355 C CA . GLU A 1 170 ? -6.609 6.664 26.859 1 91.19 170 GLU A CA 1
ATOM 1356 C C . GLU A 1 170 ? -7.387 5.609 26.078 1 91.19 170 GLU A C 1
ATOM 1358 O O . GLU A 1 170 ? -6.859 4.531 25.781 1 91.19 170 GLU A O 1
ATOM 1363 N N . GLY A 1 171 ? -8.562 5.953 25.781 1 93.06 171 GLY A N 1
ATOM 1364 C CA . GLY A 1 171 ? -9.414 5.023 25.047 1 93.06 171 GLY A CA 1
ATOM 1365 C C . GLY A 1 171 ? -9.164 5.027 23.562 1 93.06 171 GLY A C 1
ATOM 1366 O O . GLY A 1 171 ? -8.273 4.332 23.062 1 93.06 171 GLY A O 1
ATOM 1367 N N . TYR A 1 172 ? -9.867 5.832 22.812 1 95.56 172 TYR A N 1
ATOM 1368 C CA . TYR A 1 172 ? -9.891 5.766 21.359 1 95.56 172 TYR A CA 1
ATOM 1369 C C . TYR A 1 172 ? -8.523 6.133 20.781 1 95.56 172 TYR A C 1
ATOM 1371 O O . TYR A 1 172 ? -8.055 5.5 19.828 1 95.56 172 TYR A O 1
ATOM 1379 N N . SER A 1 173 ? -7.922 7.156 21.281 1 95.12 173 SER A N 1
ATOM 1380 C CA . SER A 1 173 ? -6.652 7.621 20.734 1 95.12 173 SER A CA 1
ATOM 1381 C C . SER A 1 173 ? -5.539 6.609 20.969 1 95.12 173 SER A C 1
ATOM 1383 O O . SER A 1 173 ? -4.875 6.176 20.031 1 95.12 173 SER A O 1
ATOM 1385 N N . LYS A 1 174 ? -5.375 6.148 22.156 1 91.44 174 LYS A N 1
ATOM 1386 C CA . LYS A 1 174 ? -4.215 5.336 22.516 1 91.44 174 LYS A CA 1
ATOM 1387 C C . LYS A 1 174 ? -4.48 3.855 22.25 1 91.44 174 LYS A C 1
ATOM 1389 O O . LYS A 1 174 ? -3.553 3.092 21.984 1 91.44 174 LYS A O 1
ATOM 1394 N N . GLN A 1 175 ? -5.738 3.436 22.297 1 91.38 175 GLN A N 1
ATOM 1395 C CA . GLN A 1 175 ? -6.008 2.004 22.219 1 91.38 175 GLN A CA 1
ATOM 1396 C C . GLN A 1 175 ? -6.527 1.617 20.844 1 91.38 175 GLN A C 1
ATOM 1398 O O . GLN A 1 175 ? -6.512 0.441 20.469 1 91.38 175 GLN A O 1
ATOM 1403 N N . VAL A 1 176 ? -6.996 2.551 20.062 1 93.31 176 VAL A N 1
ATOM 1404 C CA . VAL A 1 176 ? -7.559 2.213 18.75 1 93.31 176 VAL A CA 1
ATOM 1405 C C . VAL A 1 176 ? -6.719 2.844 17.641 1 93.31 176 VAL A C 1
ATOM 1407 O O . VAL A 1 176 ? -6.059 2.135 16.875 1 93.31 176 VAL A O 1
ATOM 1410 N N . LEU A 1 177 ? -6.582 4.168 17.688 1 94.81 177 LEU A N 1
ATOM 1411 C CA . LEU A 1 177 ? -5.973 4.883 16.562 1 94.81 177 LEU A CA 1
ATOM 1412 C C . LEU A 1 177 ? -4.457 4.695 16.562 1 94.81 177 LEU A C 1
ATOM 1414 O O . LEU A 1 177 ? -3.863 4.418 15.523 1 94.81 177 LEU A O 1
ATOM 1418 N N . TRP A 1 178 ? -3.85 4.898 17.734 1 92.69 178 TRP A N 1
ATOM 1419 C CA . TRP A 1 178 ? -2.393 4.824 17.781 1 92.69 178 TRP A CA 1
ATOM 1420 C C . TRP A 1 178 ? -1.903 3.457 17.312 1 92.69 178 TRP A C 1
ATOM 1422 O O . TRP A 1 178 ? -0.99 3.363 16.5 1 92.69 178 TRP A O 1
ATOM 1432 N N . PRO A 1 179 ? -2.482 2.344 17.859 1 90.81 179 PRO A N 1
ATOM 1433 C CA . PRO A 1 179 ? -2.061 1.037 17.344 1 90.81 179 PRO A CA 1
ATOM 1434 C C . PRO A 1 179 ? -2.291 0.887 15.844 1 90.81 179 PRO A C 1
ATOM 1436 O O . PRO A 1 179 ? -1.423 0.381 15.133 1 90.81 179 PRO A O 1
ATOM 1439 N N . LEU A 1 180 ? -3.432 1.308 15.391 1 92.31 180 LEU A N 1
ATOM 1440 C CA . LEU A 1 180 ? -3.758 1.227 13.969 1 92.31 180 LEU A CA 1
ATOM 1441 C C . LEU A 1 180 ? -2.721 1.965 13.133 1 92.31 180 LEU A C 1
ATOM 1443 O O . LEU A 1 180 ? -2.234 1.434 12.133 1 92.31 180 LEU A O 1
ATOM 1447 N N . MET A 1 181 ? -2.395 3.186 13.578 1 93.88 181 MET A N 1
ATOM 1448 C CA . MET A 1 181 ? -1.48 4.043 12.828 1 93.88 181 MET A CA 1
ATOM 1449 C C . MET A 1 181 ? -0.07 3.465 12.828 1 93.88 181 MET A C 1
ATOM 1451 O O . MET A 1 181 ? 0.748 3.816 11.977 1 93.88 181 MET A O 1
ATOM 1455 N N . HIS A 1 182 ? 0.207 2.582 13.719 1 90.81 182 HIS A N 1
ATOM 1456 C CA . HIS A 1 182 ? 1.534 1.986 13.82 1 90.81 182 HIS A CA 1
ATOM 1457 C C . HIS A 1 182 ? 1.508 0.512 13.43 1 90.81 182 HIS A C 1
ATOM 1459 O O . HIS A 1 182 ? 2.354 -0.267 13.875 1 90.81 182 HIS A O 1
ATOM 1465 N N . TYR A 1 183 ? 0.448 0.093 12.703 1 88.19 183 TYR A N 1
ATOM 1466 C CA . TYR A 1 183 ? 0.328 -1.235 12.109 1 88.19 183 TYR A CA 1
ATOM 1467 C C . TYR A 1 183 ? 0.257 -2.309 13.195 1 88.19 183 TYR A C 1
ATOM 1469 O O . TYR A 1 183 ? 0.786 -3.408 13.016 1 88.19 183 TYR A O 1
ATOM 1477 N N . LEU A 1 184 ? -0.313 -1.726 14.266 1 82.94 184 LEU A N 1
ATOM 1478 C CA . LEU A 1 184 ? -0.674 -2.648 15.336 1 82.94 184 LEU A CA 1
ATOM 1479 C C . LEU A 1 184 ? -2.188 -2.812 15.422 1 82.94 184 LEU A C 1
ATOM 1481 O O . LEU A 1 184 ? -2.938 -1.901 15.07 1 82.94 184 LEU A O 1
ATOM 1485 N N . MET A 1 185 ? -2.705 -4.07 15.32 1 75.88 185 MET A N 1
ATOM 1486 C CA . MET A 1 185 ? -4.141 -4.238 15.523 1 75.88 185 MET A CA 1
ATOM 1487 C C . MET A 1 185 ? -4.5 -4.129 17 1 75.88 185 MET A C 1
ATOM 1489 O O . MET A 1 185 ? -3.688 -4.461 17.859 1 75.88 185 MET A O 1
ATOM 1493 N N . TRP A 1 186 ? -5.59 -3.381 17.234 1 70.56 186 TRP A N 1
ATOM 1494 C CA . TRP A 1 186 ? -6 -3.252 18.625 1 70.56 186 TRP A CA 1
ATOM 1495 C C . TRP A 1 186 ? -6.48 -4.59 19.188 1 70.56 186 TRP A C 1
ATOM 1497 O O . TRP A 1 186 ? -6.836 -5.492 18.422 1 70.56 186 TRP A O 1
ATOM 1507 N N . SER A 1 187 ? -6.414 -4.629 20.469 1 68 187 SER A N 1
ATOM 1508 C CA . SER A 1 187 ? -6.781 -5.852 21.172 1 68 187 SER A CA 1
ATOM 1509 C C . SER A 1 187 ? -8.281 -6.121 21.062 1 68 187 SER A C 1
ATOM 1511 O O . SER A 1 187 ? -9.078 -5.184 20.953 1 68 187 SER A O 1
ATOM 1513 N N . ASP A 1 188 ? -8.641 -7.316 21.078 1 64.69 188 ASP A N 1
ATOM 1514 C CA . ASP A 1 188 ? -10.031 -7.754 21.031 1 64.69 188 ASP A CA 1
ATOM 1515 C C . ASP A 1 188 ? -10.812 -7.266 22.234 1 64.69 188 ASP A C 1
ATOM 1517 O O . ASP A 1 188 ? -12.047 -7.207 22.219 1 64.69 188 ASP A O 1
ATOM 1521 N N . SER A 1 189 ? -10.125 -6.879 23.234 1 65.19 189 SER A N 1
ATOM 1522 C CA . SER A 1 189 ? -10.781 -6.461 24.469 1 65.19 189 SER A CA 1
ATOM 1523 C C . SER A 1 189 ? -11.227 -5.004 24.391 1 65.19 189 SER A C 1
ATOM 1525 O O . SER A 1 189 ? -11.953 -4.523 25.266 1 65.19 189 SER A O 1
ATOM 1527 N N . VAL A 1 190 ? -10.859 -4.359 23.375 1 75.75 190 VAL A N 1
ATOM 1528 C CA . VAL A 1 190 ? -11.125 -2.93 23.266 1 75.75 190 VAL A CA 1
ATOM 1529 C C . VAL A 1 190 ? -12.547 -2.707 22.75 1 75.75 190 VAL A C 1
ATOM 1531 O O . VAL A 1 190 ? -12.953 -3.312 21.75 1 75.75 190 VAL A O 1
ATOM 1534 N N . ASP A 1 191 ? -13.289 -2.029 23.547 1 75.38 191 ASP A N 1
ATOM 1535 C CA . ASP A 1 191 ? -14.625 -1.609 23.125 1 75.38 191 ASP A CA 1
ATOM 1536 C C . ASP A 1 191 ? -14.555 -0.36 22.25 1 75.38 191 ASP A C 1
ATOM 1538 O O . ASP A 1 191 ? -14.805 0.751 22.719 1 75.38 191 ASP A O 1
ATOM 1542 N N . GLU A 1 192 ? -14.375 -0.471 21.047 1 78.38 192 GLU A N 1
ATOM 1543 C CA . GLU A 1 192 ? -14.141 0.623 20.109 1 78.38 192 GLU A CA 1
ATOM 1544 C C . GLU A 1 192 ? -15.344 1.556 20.047 1 78.38 192 GLU A C 1
ATOM 1546 O O . GLU A 1 192 ? -15.188 2.777 19.984 1 78.38 192 GLU A O 1
ATOM 1551 N N . VAL A 1 193 ? -16.547 1.075 20.141 1 79.31 193 VAL A N 1
ATOM 1552 C CA . VAL A 1 193 ? -17.766 1.865 19.953 1 79.31 193 VAL A CA 1
ATOM 1553 C C . VAL A 1 193 ? -17.922 2.854 21.109 1 79.31 193 VAL A C 1
ATOM 1555 O O . VAL A 1 193 ? -18.266 4.02 20.891 1 79.31 193 VAL A O 1
ATOM 1558 N N . SER A 1 194 ? -17.719 2.354 22.25 1 83.56 194 SER A N 1
ATOM 1559 C CA . SER A 1 194 ? -17.828 3.23 23.406 1 83.56 194 SER A CA 1
ATOM 1560 C C . SER A 1 194 ? -16.797 4.348 23.359 1 83.56 194 SER A C 1
ATOM 1562 O O . SER A 1 194 ? -17.109 5.508 23.641 1 83.56 194 SER A O 1
ATOM 1564 N N . PHE A 1 195 ? -15.664 4.066 22.969 1 93.12 195 PHE A N 1
ATOM 1565 C CA . PHE A 1 195 ? -14.602 5.062 22.891 1 93.12 195 PHE A CA 1
ATOM 1566 C C . PHE A 1 195 ? -14.852 6.051 21.766 1 93.12 195 PHE A C 1
ATOM 1568 O O . PHE A 1 195 ? -14.461 7.211 21.844 1 93.12 195 PHE A O 1
ATOM 1575 N N . TRP A 1 196 ? -15.594 5.625 20.75 1 95.81 196 TRP A N 1
ATOM 1576 C CA . TRP A 1 196 ? -15.844 6.477 19.594 1 95.81 196 TRP A CA 1
ATOM 1577 C C . TRP A 1 196 ? -16.688 7.684 19.969 1 95.81 196 TRP A C 1
ATOM 1579 O O . TRP A 1 196 ? -16.391 8.812 19.578 1 95.81 196 TRP A O 1
ATOM 1589 N N . ASP A 1 197 ? -17.734 7.441 20.719 1 95.94 197 ASP A N 1
ATOM 1590 C CA . ASP A 1 197 ? -18.609 8.531 21.141 1 95.94 197 ASP A CA 1
ATOM 1591 C C . ASP A 1 197 ? -17.844 9.586 21.938 1 95.94 197 ASP A C 1
ATOM 1593 O O . ASP A 1 197 ? -18.062 10.789 21.75 1 95.94 197 ASP A O 1
ATOM 1597 N N . ASP A 1 198 ? -16.984 9.117 22.797 1 97.44 198 ASP A N 1
ATOM 1598 C CA . ASP A 1 198 ? -16.156 10.039 23.547 1 97.44 198 ASP A CA 1
ATOM 1599 C C . ASP A 1 198 ? -15.227 10.82 22.625 1 97.44 198 ASP A C 1
ATOM 1601 O O . ASP A 1 198 ? -15.016 12.023 22.828 1 97.44 198 ASP A O 1
ATOM 1605 N N . TYR A 1 199 ? -14.672 10.172 21.609 1 98.12 199 TYR A N 1
ATOM 1606 C CA . TYR A 1 199 ? -13.781 10.805 20.641 1 98.12 199 TYR A CA 1
ATOM 1607 C C . TYR A 1 199 ? -14.5 11.922 19.891 1 98.12 199 TYR A C 1
ATOM 1609 O O . TYR A 1 199 ? -13.961 13.023 19.734 1 98.12 199 TYR A O 1
ATOM 1617 N N . VAL A 1 200 ? -15.734 11.688 19.484 1 98.31 200 VAL A N 1
ATOM 1618 C CA . VAL A 1 200 ? -16.531 12.648 18.75 1 98.31 200 VAL A CA 1
ATOM 1619 C C . VAL A 1 200 ? -16.844 13.859 19.625 1 98.31 200 VAL A C 1
ATOM 1621 O O . VAL A 1 200 ? -16.703 15 19.203 1 98.31 200 VAL A O 1
ATOM 1624 N N . GLN A 1 201 ? -17.203 13.555 20.812 1 98 201 GLN A N 1
ATOM 1625 C CA . GLN A 1 201 ? -17.609 14.625 21.734 1 98 201 GLN A CA 1
ATOM 1626 C C . GLN A 1 201 ? -16.453 15.555 22.047 1 98 201 GLN A C 1
ATOM 1628 O O . GLN A 1 201 ? -16.609 16.781 22.047 1 98 201 GLN A O 1
ATOM 1633 N N . VAL A 1 202 ? -15.336 15.016 22.344 1 98.12 202 VAL A N 1
ATOM 1634 C CA . VAL A 1 202 ? -14.172 15.836 22.688 1 98.12 202 VAL A CA 1
ATOM 1635 C C . VAL A 1 202 ? -13.758 16.656 21.469 1 98.12 202 VAL A C 1
ATOM 1637 O O . VAL A 1 202 ? -13.43 17.844 21.594 1 98.12 202 VAL A O 1
ATOM 1640 N N . ASN A 1 203 ? -13.703 16.047 20.25 1 98.69 203 ASN A N 1
ATOM 1641 C CA . ASN A 1 203 ? -13.375 16.797 19.031 1 98.69 203 ASN A CA 1
ATOM 1642 C C . ASN A 1 203 ? -14.344 17.953 18.812 1 98.69 203 ASN A C 1
ATOM 1644 O O . ASN A 1 203 ? -13.938 19.047 18.391 1 98.69 203 ASN A O 1
ATOM 1648 N N . GLN A 1 204 ? -15.594 17.719 19.172 1 98.44 204 GLN A N 1
ATOM 1649 C CA . GLN A 1 204 ? -16.578 18.797 19.047 1 98.44 204 GLN A CA 1
ATOM 1650 C C . GLN A 1 204 ? -16.297 19.938 20.016 1 98.44 204 GLN A C 1
ATOM 1652 O O . GLN A 1 204 ? -16.453 21.109 19.672 1 98.44 204 GLN A O 1
ATOM 1657 N N . ILE A 1 205 ? -15.93 19.594 21.219 1 98.12 205 ILE A N 1
ATOM 1658 C CA . ILE A 1 205 ? -15.578 20.609 22.219 1 98.12 205 ILE A CA 1
ATOM 1659 C C . ILE A 1 205 ? -14.422 21.469 21.703 1 98.12 205 ILE A C 1
ATOM 1661 O O . ILE A 1 205 ? -14.453 22.688 21.812 1 98.12 205 ILE A O 1
ATOM 1665 N N . PHE A 1 206 ? -13.422 20.828 21.125 1 98.62 206 PHE A N 1
ATOM 1666 C CA . PHE A 1 206 ? -12.289 21.547 20.547 1 98.62 206 PHE A CA 1
ATOM 1667 C C . PHE A 1 206 ? -12.742 22.453 19.406 1 98.62 206 PHE A C 1
ATOM 1669 O O . PHE A 1 206 ? -12.344 23.609 19.328 1 98.62 206 PHE A O 1
ATOM 1676 N N . ALA A 1 207 ? -13.531 21.891 18.516 1 98.69 207 ALA A N 1
ATOM 1677 C CA . ALA A 1 207 ? -14.031 22.672 17.391 1 98.69 207 ALA A CA 1
ATOM 1678 C C . ALA A 1 207 ? -14.789 23.906 17.875 1 98.69 207 ALA A C 1
ATOM 1680 O O . ALA A 1 207 ? -14.609 25 17.328 1 98.69 207 ALA A O 1
ATOM 1681 N N . ASN A 1 208 ? -15.664 23.688 18.875 1 98.25 208 ASN A N 1
ATOM 1682 C CA . ASN A 1 208 ? -16.438 24.797 19.422 1 98.25 208 ASN A CA 1
ATOM 1683 C C . ASN A 1 208 ? -15.523 25.906 19.969 1 98.25 208 ASN A C 1
ATOM 1685 O O . ASN A 1 208 ? -15.812 27.094 19.797 1 98.25 208 ASN A O 1
ATOM 1689 N N . GLN A 1 209 ? -14.477 25.5 20.609 1 97.81 209 GLN A N 1
ATOM 1690 C CA . GLN A 1 209 ? -13.531 26.469 21.156 1 97.81 209 GLN A CA 1
ATOM 1691 C C . GLN A 1 209 ? -12.844 27.25 20.031 1 97.81 209 GLN A C 1
ATOM 1693 O O . GLN A 1 209 ? -12.594 28.453 20.172 1 97.81 209 GLN A O 1
ATOM 1698 N N . VAL A 1 210 ? -12.453 26.594 18.984 1 98.5 210 VAL A N 1
ATOM 1699 C CA . VAL A 1 210 ? -11.805 27.234 17.844 1 98.5 210 VAL A CA 1
ATOM 1700 C C . VAL A 1 210 ? -12.766 28.234 17.203 1 98.5 210 VAL A C 1
ATOM 1702 O O . VAL A 1 210 ? -12.383 29.375 16.922 1 98.5 210 VAL A O 1
ATOM 1705 N N . ILE A 1 211 ? -14.016 27.812 17 1 98.12 211 ILE A N 1
ATOM 1706 C CA . ILE A 1 211 ? -15.031 28.641 16.359 1 98.12 211 ILE A CA 1
ATOM 1707 C C . ILE A 1 211 ? -15.258 29.906 17.172 1 98.12 211 ILE A C 1
ATOM 1709 O O . ILE A 1 211 ? -15.383 31 16.625 1 98.12 211 ILE A O 1
ATOM 1713 N N . ALA A 1 212 ? -15.258 29.734 18.484 1 97.12 212 ALA A N 1
ATOM 1714 C CA . ALA A 1 212 ? -15.5 30.859 19.406 1 97.12 212 ALA A CA 1
ATOM 1715 C C . ALA A 1 212 ? -14.359 31.859 19.344 1 97.12 212 ALA A C 1
ATOM 1717 O O . ALA A 1 212 ? -14.562 33.062 19.594 1 97.12 212 ALA A O 1
ATOM 1718 N N . ASN A 1 213 ? -13.188 31.469 18.953 1 97.25 213 ASN A N 1
ATOM 1719 C CA . ASN A 1 213 ? -12.016 32.344 18.984 1 97.25 213 ASN A CA 1
ATOM 1720 C C . ASN A 1 213 ? -11.609 32.812 17.594 1 97.25 213 ASN A C 1
ATOM 1722 O O . ASN A 1 213 ? -10.688 33.594 17.438 1 97.25 213 ASN A O 1
ATOM 1726 N N . TYR A 1 214 ? -12.258 32.312 16.578 1 97.69 214 TYR A N 1
ATOM 1727 C CA . TYR A 1 214 ? -11.875 32.562 15.188 1 97.69 214 TYR A CA 1
ATOM 1728 C C . TYR A 1 214 ? -12.367 33.938 14.75 1 97.69 214 TYR A C 1
ATOM 1730 O O . TYR A 1 214 ? -13.477 34.344 15.102 1 97.69 214 TYR A O 1
ATOM 1738 N N . GLN A 1 215 ? -11.57 34.656 14.016 1 95.62 215 GLN A N 1
ATOM 1739 C CA . GLN A 1 215 ? -11.906 35.875 13.312 1 95.62 215 GLN A CA 1
ATOM 1740 C C . GLN A 1 215 ? -11.469 35.812 11.852 1 95.62 215 GLN A C 1
ATOM 1742 O O . GLN A 1 215 ? -10.5 35.125 11.523 1 95.62 215 GLN A O 1
ATOM 1747 N N . GLU A 1 216 ? -12.18 36.5 11.023 1 92.75 216 GLU A N 1
ATOM 1748 C CA . GLU A 1 216 ? -11.812 36.531 9.609 1 92.75 216 GLU A CA 1
ATOM 1749 C C . GLU A 1 216 ? -10.367 37 9.43 1 92.75 216 GLU A C 1
ATOM 1751 O O . GLU A 1 216 ? -9.938 37.969 10.055 1 92.75 216 GLU A O 1
ATOM 1756 N N . GLY A 1 217 ? -9.688 36.281 8.633 1 92 217 GLY A N 1
ATOM 1757 C CA . GLY A 1 217 ? -8.281 36.562 8.43 1 92 217 GLY A CA 1
ATOM 1758 C C . GLY A 1 217 ? -7.363 35.594 9.164 1 92 217 GLY A C 1
ATOM 1759 O O . GLY A 1 217 ? -6.172 35.531 8.852 1 92 217 GLY A O 1
ATOM 1760 N N . ASP A 1 218 ? -7.887 34.938 10.172 1 96.5 218 ASP A N 1
ATOM 1761 C CA . ASP A 1 218 ? -7.117 33.938 10.906 1 96.5 218 ASP A CA 1
ATOM 1762 C C . ASP A 1 218 ? -6.898 32.656 10.062 1 96.5 218 ASP A C 1
ATOM 1764 O O . ASP A 1 218 ? -7.621 32.438 9.086 1 96.5 218 ASP A O 1
ATOM 1768 N N . ILE A 1 219 ? -5.895 31.922 10.414 1 96.31 219 ILE A N 1
ATOM 1769 C CA . ILE A 1 219 ? -5.738 30.578 9.875 1 96.31 219 ILE A CA 1
ATOM 1770 C C . ILE A 1 219 ? -5.676 29.562 11.016 1 96.31 219 ILE A C 1
ATOM 1772 O O . ILE A 1 219 ? -5.289 29.906 12.141 1 96.31 219 ILE A O 1
ATOM 1776 N N . ILE A 1 220 ? -6.121 28.359 10.766 1 98.19 220 ILE A N 1
ATOM 1777 C CA . ILE A 1 220 ? -6.23 27.344 11.812 1 98.19 220 ILE A CA 1
ATOM 1778 C C . ILE A 1 220 ? -5.383 26.141 11.453 1 98.19 220 ILE A C 1
ATOM 1780 O O . ILE A 1 220 ? -5.488 25.609 10.344 1 98.19 220 ILE A O 1
ATOM 1784 N N . TRP A 1 221 ? -4.543 25.672 12.297 1 98.31 221 TRP A N 1
ATOM 1785 C CA . TRP A 1 221 ? -3.832 24.406 12.148 1 98.31 221 TRP A CA 1
ATOM 1786 C C . TRP A 1 221 ? -4.191 23.453 13.281 1 98.31 221 TRP A C 1
ATOM 1788 O O . TRP A 1 221 ? -4.008 23.781 14.461 1 98.31 221 TRP A O 1
ATOM 1798 N N . VAL A 1 222 ? -4.723 22.328 12.945 1 98.69 222 VAL A N 1
ATOM 1799 C CA . VAL A 1 222 ? -5.016 21.25 13.883 1 98.69 222 VAL A CA 1
ATOM 1800 C C . VAL A 1 222 ? -3.879 20.234 13.867 1 98.69 222 VAL A C 1
ATOM 1802 O O . VAL A 1 222 ? -3.391 19.844 12.797 1 98.69 222 VAL A O 1
ATOM 1805 N N . HIS A 1 223 ? -3.521 19.75 15.039 1 97.44 223 HIS A N 1
ATOM 1806 C CA . HIS A 1 223 ? -2.334 18.906 15.094 1 97.44 223 HIS A CA 1
ATOM 1807 C C . HIS A 1 223 ? -2.666 17.516 15.633 1 97.44 223 HIS A C 1
ATOM 1809 O O . HIS A 1 223 ? -3.088 17.375 16.781 1 97.44 223 HIS A O 1
ATOM 1815 N N . ASP A 1 224 ? -2.469 16.5 14.695 1 94.12 224 ASP A N 1
ATOM 1816 C CA . ASP A 1 224 ? -2.248 15.086 14.977 1 94.12 224 ASP A CA 1
ATOM 1817 C C . ASP A 1 224 ? -3.572 14.336 15.062 1 94.12 224 ASP A C 1
ATOM 1819 O O . ASP A 1 224 ? -4.637 14.906 14.82 1 94.12 224 ASP A O 1
ATOM 1823 N N . TYR A 1 225 ? -3.541 13.055 15.438 1 97.06 225 TYR A N 1
ATOM 1824 C CA . TYR A 1 225 ? -4.609 12.094 15.211 1 97.06 225 TYR A CA 1
ATOM 1825 C C . TYR A 1 225 ? -5.648 12.156 16.328 1 97.06 225 TYR A C 1
ATOM 1827 O O . TYR A 1 225 ? -6.754 11.633 16.188 1 97.06 225 TYR A O 1
ATOM 1835 N N . HIS A 1 226 ? -5.395 12.906 17.422 1 97.62 226 HIS A N 1
ATOM 1836 C CA . HIS A 1 226 ? -6.355 13.062 18.5 1 97.62 226 HIS A CA 1
ATOM 1837 C C . HIS A 1 226 ? -7.551 13.906 18.062 1 97.62 226 HIS A C 1
ATOM 1839 O O . HIS A 1 226 ? -8.617 13.844 18.688 1 97.62 226 HIS A O 1
ATOM 1845 N N . LEU A 1 227 ? -7.332 14.664 17.047 1 98.62 227 LEU A N 1
ATOM 1846 C CA . LEU A 1 227 ? -8.305 15.688 16.688 1 98.62 227 LEU A CA 1
ATOM 1847 C C . LEU A 1 227 ? -8.648 15.602 15.195 1 98.62 227 LEU A C 1
ATOM 1849 O O . LEU A 1 227 ? -8.828 16.625 14.539 1 98.62 227 LEU A O 1
ATOM 1853 N N . MET A 1 228 ? -8.773 14.477 14.664 1 98.56 228 MET A N 1
ATOM 1854 C CA . MET A 1 228 ? -8.898 14.289 13.227 1 98.56 228 MET A CA 1
ATOM 1855 C C . MET A 1 228 ? -10.281 14.703 12.742 1 98.56 228 MET A C 1
ATOM 1857 O O . MET A 1 228 ? -10.492 14.914 11.547 1 98.56 228 MET A O 1
ATOM 1861 N N . LEU A 1 229 ? -11.312 14.859 13.625 1 98.69 229 LEU A N 1
ATOM 1862 C CA . LEU A 1 229 ? -12.656 15.234 13.211 1 98.69 229 LEU A CA 1
ATOM 1863 C C . LEU A 1 229 ? -12.828 16.75 13.242 1 98.69 229 LEU A C 1
ATOM 1865 O O . LEU A 1 229 ? -13.781 17.281 12.672 1 98.69 229 LEU A O 1
ATOM 1869 N N . VAL A 1 230 ? -11.922 17.453 13.852 1 98.81 230 VAL A N 1
ATOM 1870 C CA . VAL A 1 230 ? -12.047 18.875 14.141 1 98.81 230 VAL A CA 1
ATOM 1871 C C . VAL A 1 230 ? -12.109 19.672 12.844 1 98.81 230 VAL A C 1
ATOM 1873 O O . VAL A 1 230 ? -12.93 20.578 12.703 1 98.81 230 VAL A O 1
ATOM 1876 N N . PRO A 1 231 ? -11.305 19.328 11.844 1 98.38 231 PRO A N 1
ATOM 1877 C CA . PRO A 1 231 ? -11.352 20.109 10.609 1 98.38 231 PRO A CA 1
ATOM 1878 C C . PRO A 1 231 ? -12.742 20.125 9.977 1 98.38 231 PRO A C 1
ATOM 1880 O O . PRO A 1 231 ? -13.234 21.188 9.578 1 98.38 231 PRO A O 1
ATOM 1883 N N . GLN A 1 232 ? -13.352 19 9.898 1 97.44 232 GLN A N 1
ATOM 1884 C CA . GLN A 1 232 ? -14.688 18.922 9.312 1 97.44 232 GLN A CA 1
ATOM 1885 C C . GLN A 1 232 ? -15.703 19.672 10.164 1 97.44 232 GLN A C 1
ATOM 1887 O O . GLN A 1 232 ? -16.594 20.344 9.633 1 97.44 232 GLN A O 1
ATOM 1892 N N . MET A 1 233 ? -15.609 19.531 11.445 1 98.5 233 MET A N 1
ATOM 1893 C CA . MET A 1 233 ? -16.531 20.203 12.359 1 98.5 233 MET A CA 1
ATOM 1894 C C . MET A 1 233 ? -16.406 21.719 12.234 1 98.5 233 MET A C 1
ATOM 1896 O O . MET A 1 233 ? -17.422 22.422 12.281 1 98.5 233 MET A O 1
ATOM 1900 N N . ILE A 1 234 ? -15.195 22.203 12.086 1 98.12 234 ILE A N 1
ATOM 1901 C CA . ILE A 1 234 ? -14.969 23.625 11.867 1 98.12 234 ILE A CA 1
ATOM 1902 C C . ILE A 1 234 ? -15.539 24.047 10.516 1 98.12 234 ILE A C 1
ATOM 1904 O O . ILE A 1 234 ? -16.188 25.078 10.406 1 98.12 234 ILE A O 1
ATOM 1908 N N . ARG A 1 235 ? -15.312 23.203 9.508 1 94.5 235 ARG A N 1
ATOM 1909 C CA . ARG A 1 235 ? -15.758 23.5 8.148 1 94.5 235 ARG A CA 1
ATOM 1910 C C . ARG A 1 235 ? -17.266 23.672 8.086 1 94.5 235 ARG A C 1
ATOM 1912 O O . ARG A 1 235 ? -17.781 24.531 7.367 1 94.5 235 ARG A O 1
ATOM 1919 N N . HIS A 1 236 ? -18 22.938 8.828 1 93.31 236 HIS A N 1
ATOM 1920 C CA . HIS A 1 236 ? -19.453 23.031 8.867 1 93.31 236 HIS A CA 1
ATOM 1921 C C . HIS A 1 236 ? -19.906 24.375 9.406 1 93.31 236 HIS A C 1
ATOM 1923 O O . HIS A 1 236 ? -20.891 24.938 8.922 1 93.31 236 HIS A O 1
ATOM 1929 N N . ALA A 1 237 ? -19.172 24.906 10.312 1 95 237 ALA A N 1
ATOM 1930 C CA . ALA A 1 237 ? -19.547 26.172 10.945 1 95 237 ALA A CA 1
ATOM 1931 C C . ALA A 1 237 ? -18.922 27.359 10.219 1 95 237 ALA A C 1
ATOM 1933 O O . ALA A 1 237 ? -19.5 28.438 10.18 1 95 237 ALA A O 1
ATOM 1934 N N . LEU A 1 238 ? -17.703 27.141 9.711 1 95 238 LEU A N 1
ATOM 1935 C CA . LEU A 1 238 ? -16.922 28.172 9.031 1 95 238 LEU A CA 1
ATOM 1936 C C . LEU A 1 238 ? -16.484 27.703 7.648 1 95 238 LEU A C 1
ATOM 1938 O O . LEU A 1 238 ? -15.312 27.391 7.441 1 95 238 LEU A O 1
ATOM 1942 N N . PRO A 1 239 ? -17.234 27.766 6.684 1 86.81 239 PRO A N 1
ATOM 1943 C CA . PRO A 1 239 ? -16.953 27.172 5.371 1 86.81 239 PRO A CA 1
ATOM 1944 C C . PRO A 1 239 ? -15.75 27.812 4.68 1 86.81 239 PRO A C 1
ATOM 1946 O O . PRO A 1 239 ? -15.086 27.156 3.867 1 86.81 239 PRO A O 1
ATOM 1949 N N . ASN A 1 240 ? -15.453 29.031 5.059 1 85.62 240 ASN A N 1
ATOM 1950 C CA . ASN A 1 240 ? -14.406 29.734 4.32 1 85.62 240 ASN A CA 1
ATOM 1951 C C . ASN A 1 240 ? -13.117 29.828 5.125 1 85.62 240 ASN A C 1
ATOM 1953 O O . ASN A 1 240 ? -12.102 30.328 4.629 1 85.62 240 ASN A O 1
ATOM 1957 N N . ALA A 1 241 ? -13.109 29.375 6.305 1 93.25 241 ALA A N 1
ATOM 1958 C CA . ALA A 1 241 ? -11.922 29.469 7.145 1 93.25 241 ALA A CA 1
ATOM 1959 C C . ALA A 1 241 ? -10.805 28.562 6.621 1 93.25 241 ALA A C 1
ATOM 1961 O O . ALA A 1 241 ? -11.047 27.406 6.281 1 93.25 241 ALA A O 1
ATOM 1962 N N . PRO A 1 242 ? -9.578 29.078 6.449 1 94.31 242 PRO A N 1
ATOM 1963 C CA . PRO A 1 242 ? -8.461 28.203 6.105 1 94.31 242 PRO A CA 1
ATOM 1964 C C . PRO A 1 242 ? -8.086 27.25 7.242 1 94.31 242 PRO A C 1
ATOM 1966 O O . PRO A 1 242 ? -7.691 27.703 8.32 1 94.31 242 PRO A O 1
ATOM 1969 N N . VAL A 1 243 ? -8.219 26 7 1 96.81 243 VAL A N 1
ATOM 1970 C CA . VAL A 1 243 ? -7.953 24.984 8.016 1 96.81 243 VAL A CA 1
ATOM 1971 C C . VAL A 1 243 ? -6.926 23.984 7.496 1 96.81 243 VAL A C 1
ATOM 1973 O O . VAL A 1 243 ? -7.07 23.453 6.387 1 96.81 243 VAL A O 1
ATOM 1976 N N . GLY A 1 244 ? -5.875 23.781 8.258 1 97.62 244 GLY A N 1
ATOM 1977 C CA . GLY A 1 244 ? -4.906 22.719 7.984 1 97.62 244 GLY A CA 1
ATOM 1978 C C . GLY A 1 244 ? -4.859 21.656 9.062 1 97.62 244 GLY A C 1
ATOM 1979 O O . GLY A 1 244 ? -5.188 21.938 10.227 1 97.62 244 GLY A O 1
ATOM 1980 N N . LEU A 1 245 ? -4.535 20.422 8.688 1 98.44 245 LEU A N 1
ATOM 1981 C CA . LEU A 1 245 ? -4.277 19.344 9.633 1 98.44 245 LEU A CA 1
ATOM 1982 C C . LEU A 1 245 ? -2.891 18.75 9.414 1 98.44 245 LEU A C 1
ATOM 1984 O O . LEU A 1 245 ? -2.521 18.406 8.281 1 98.44 245 LEU A O 1
ATOM 1988 N N . PHE A 1 246 ? -2.127 18.688 10.445 1 98.06 246 PHE A N 1
ATOM 1989 C CA . PHE A 1 246 ? -0.836 18.016 10.383 1 98.06 246 PHE A CA 1
ATOM 1990 C C . PHE A 1 246 ? -0.865 16.719 11.188 1 98.06 246 PHE A C 1
ATOM 1992 O O . PHE A 1 246 ? -1.188 16.719 12.375 1 98.06 246 PHE A O 1
ATOM 1999 N N . VAL A 1 247 ? -0.537 15.641 10.547 1 97.38 247 VAL A N 1
ATOM 2000 C CA . VAL A 1 247 ? -0.481 14.336 11.211 1 97.38 247 VAL A CA 1
ATOM 2001 C C . VAL A 1 247 ? 0.964 14 11.57 1 97.38 247 VAL A C 1
ATOM 2003 O O . VAL A 1 247 ? 1.799 13.789 10.688 1 97.38 247 VAL A O 1
ATOM 2006 N N . HIS A 1 248 ? 1.219 13.883 12.812 1 94.25 248 HIS A N 1
ATOM 2007 C CA . HIS A 1 248 ? 2.578 13.711 13.312 1 94.25 248 HIS A CA 1
ATOM 2008 C C . HIS A 1 248 ? 2.969 12.234 13.336 1 94.25 248 HIS A C 1
ATOM 2010 O O . HIS A 1 248 ? 4.156 11.906 13.375 1 94.25 248 HIS A O 1
ATOM 2016 N N . THR A 1 249 ? 2.021 11.336 13.375 1 93.75 249 THR A N 1
ATOM 2017 C CA . THR A 1 249 ? 2.254 9.898 13.422 1 93.75 249 THR A CA 1
ATOM 2018 C C . THR A 1 249 ? 2.361 9.328 12.008 1 93.75 249 THR A C 1
ATOM 2020 O O . THR A 1 249 ? 2.049 10.008 11.031 1 93.75 249 THR A O 1
ATOM 2023 N N . PRO A 1 250 ? 2.852 8.086 11.945 1 94 250 PRO A N 1
ATOM 2024 C CA . PRO A 1 250 ? 2.709 7.406 10.648 1 94 250 PRO A CA 1
ATOM 2025 C C . PRO A 1 250 ? 1.256 7.301 10.195 1 94 250 PRO A C 1
ATOM 2027 O O . PRO A 1 250 ? 0.339 7.512 10.992 1 94 250 PRO A O 1
ATOM 2030 N N . PHE A 1 251 ? 1.037 7.117 8.984 1 96.06 251 PHE A N 1
ATOM 2031 C CA . PHE A 1 251 ? -0.29 6.863 8.438 1 96.06 251 PHE A CA 1
ATOM 2032 C C . PHE A 1 251 ? -0.322 5.531 7.691 1 96.06 251 PHE A C 1
ATOM 2034 O O . PHE A 1 251 ? 0.472 5.309 6.773 1 96.06 251 PHE A O 1
ATOM 2041 N N . PRO A 1 252 ? -1.139 4.629 8.039 1 93.81 252 PRO A N 1
ATOM 2042 C CA . PRO A 1 252 ? -1.062 3.246 7.559 1 93.81 252 PRO A CA 1
ATOM 2043 C C . PRO A 1 252 ? -1.63 3.078 6.152 1 93.81 252 PRO A C 1
ATOM 2045 O O . PRO A 1 252 ? -2.391 3.928 5.684 1 93.81 252 PRO A O 1
ATOM 2048 N N . SER A 1 253 ? -1.315 1.98 5.539 1 90.94 253 SER A N 1
ATOM 2049 C CA . SER A 1 253 ? -1.854 1.607 4.234 1 90.94 253 SER A CA 1
ATOM 2050 C C . SER A 1 253 ? -3.346 1.304 4.316 1 90.94 253 SER A C 1
ATOM 2052 O O . SER A 1 253 ? -3.891 1.14 5.41 1 90.94 253 SER A O 1
ATOM 2054 N N . SER A 1 254 ? -3.984 1.197 3.17 1 89.25 254 SER A N 1
ATOM 2055 C CA . SER A 1 254 ? -5.43 0.983 3.123 1 89.25 254 SER A CA 1
ATOM 2056 C C . SER A 1 254 ? -5.797 -0.403 3.641 1 89.25 254 SER A C 1
ATOM 2058 O O . SER A 1 254 ? -6.91 -0.611 4.133 1 89.25 254 SER A O 1
ATOM 2060 N N . GLU A 1 255 ? -4.871 -1.396 3.549 1 88.75 255 GLU A N 1
ATOM 2061 C CA . GLU A 1 255 ? -5.145 -2.742 4.043 1 88.75 255 GLU A CA 1
ATOM 2062 C C . GLU A 1 255 ? -5.367 -2.742 5.551 1 88.75 255 GLU A C 1
ATOM 2064 O O . GLU A 1 255 ? -6.125 -3.564 6.074 1 88.75 255 GLU A O 1
ATOM 2069 N N . ILE A 1 256 ? -4.719 -1.767 6.188 1 92.06 256 ILE A N 1
ATOM 2070 C CA . ILE A 1 256 ? -4.793 -1.698 7.641 1 92.06 256 ILE A CA 1
ATOM 2071 C C . ILE A 1 256 ? -5.852 -0.68 8.055 1 92.06 256 ILE A C 1
ATOM 2073 O O . ILE A 1 256 ? -6.691 -0.962 8.914 1 92.06 256 ILE A O 1
ATOM 2077 N N . PHE A 1 257 ? -5.887 0.469 7.434 1 95.31 257 PHE A N 1
ATOM 2078 C CA . PHE A 1 257 ? -6.781 1.551 7.82 1 95.31 257 PHE A CA 1
ATOM 2079 C C . PHE A 1 257 ? -8.242 1.127 7.668 1 95.31 257 PHE A C 1
ATOM 2081 O O . PHE A 1 257 ? -9.094 1.524 8.461 1 95.31 257 PHE A O 1
ATOM 2088 N N . ARG A 1 258 ? -8.539 0.324 6.707 1 92.12 258 ARG A N 1
ATOM 2089 C CA . ARG A 1 258 ? -9.914 -0.043 6.391 1 92.12 258 ARG A CA 1
ATOM 2090 C C . ARG A 1 258 ? -10.508 -0.926 7.48 1 92.12 258 ARG A C 1
ATOM 2092 O O . ARG A 1 258 ? -11.727 -1.132 7.527 1 92.12 258 ARG A O 1
ATOM 2099 N N . CYS A 1 259 ? -9.688 -1.456 8.359 1 91.75 259 CYS A N 1
ATOM 2100 C CA . CYS A 1 259 ? -10.18 -2.258 9.477 1 91.75 259 CYS A CA 1
ATOM 2101 C C . CYS A 1 259 ? -10.984 -1.402 10.453 1 91.75 259 CYS A C 1
ATOM 2103 O O . CYS A 1 259 ? -11.789 -1.925 11.219 1 91.75 259 CYS A O 1
ATOM 2105 N N . LEU A 1 260 ? -10.734 -0.087 10.453 1 93.88 260 LEU A N 1
ATOM 2106 C CA . LEU A 1 260 ? -11.391 0.824 11.383 1 93.88 260 LEU A CA 1
ATOM 2107 C C . LEU A 1 260 ? -12.891 0.864 11.133 1 93.88 260 LEU A C 1
ATOM 2109 O O . LEU A 1 260 ? -13.336 1.159 10.016 1 93.88 260 LEU A O 1
ATOM 2113 N N . PRO A 1 261 ? -13.695 0.521 12.164 1 92.81 261 PRO A N 1
ATOM 2114 C CA . PRO A 1 261 ? -15.148 0.575 11.984 1 92.81 261 PRO A CA 1
ATOM 2115 C C . PRO A 1 261 ? -15.633 1.938 11.492 1 92.81 261 PRO A C 1
ATOM 2117 O O . PRO A 1 261 ? -16.453 2.012 10.57 1 92.81 261 PRO A O 1
ATOM 2120 N N . HIS A 1 262 ? -15.047 3.018 12.008 1 96.19 262 HIS A N 1
ATOM 2121 C CA . HIS A 1 262 ? -15.445 4.367 11.625 1 96.19 262 HIS A CA 1
ATOM 2122 C C . HIS A 1 262 ? -14.453 4.977 10.641 1 96.19 262 HIS A C 1
ATOM 2124 O O . HIS A 1 262 ? -14.117 6.16 10.742 1 96.19 262 HIS A O 1
ATOM 2130 N N . ARG A 1 263 ? -13.984 4.133 9.742 1 95.62 263 ARG A N 1
ATOM 2131 C CA . ARG A 1 263 ? -12.984 4.516 8.758 1 95.62 263 ARG A CA 1
ATOM 2132 C C . ARG A 1 263 ? -13.469 5.68 7.902 1 95.62 263 ARG A C 1
ATOM 2134 O O . ARG A 1 263 ? -12.703 6.598 7.602 1 95.62 263 ARG A O 1
ATOM 2141 N N . LYS A 1 264 ? -14.758 5.758 7.48 1 95.25 264 LYS A N 1
ATOM 2142 C CA . LYS A 1 264 ? -15.281 6.816 6.625 1 95.25 264 LYS A CA 1
ATOM 2143 C C . LYS A 1 264 ? -15.367 8.141 7.375 1 95.25 264 LYS A C 1
ATOM 2145 O O . LYS A 1 264 ? -14.969 9.188 6.852 1 95.25 264 LYS A O 1
ATOM 2150 N N . GLU A 1 265 ? -15.859 8.039 8.602 1 97.06 265 GLU A N 1
ATOM 2151 C CA . GLU A 1 265 ? -16.031 9.242 9.414 1 97.06 265 GLU A CA 1
ATOM 2152 C C . GLU A 1 265 ? -14.68 9.906 9.695 1 97.06 265 GLU A C 1
ATOM 2154 O O . GLU A 1 265 ? -14.562 11.133 9.625 1 97.06 265 GLU A O 1
ATOM 2159 N N . VAL A 1 266 ? -13.688 9.117 9.977 1 98.12 266 VAL A N 1
ATOM 2160 C CA . VAL A 1 266 ? -12.359 9.656 10.289 1 98.12 266 VAL A CA 1
ATOM 2161 C C . VAL A 1 266 ? -11.781 10.336 9.055 1 98.12 266 VAL A C 1
ATOM 2163 O O . VAL A 1 266 ? -11.258 11.453 9.141 1 98.12 266 VAL A O 1
ATOM 2166 N N . LEU A 1 267 ? -11.867 9.672 7.898 1 97.81 267 LEU A N 1
ATOM 2167 C CA . LEU A 1 267 ? -11.336 10.258 6.672 1 97.81 267 LEU A CA 1
ATOM 2168 C C . LEU A 1 267 ? -12.062 11.547 6.316 1 97.81 267 LEU A C 1
ATOM 2170 O O . LEU A 1 267 ? -11.438 12.531 5.918 1 97.81 267 LEU A O 1
ATOM 2174 N N . LEU A 1 268 ? -13.383 11.523 6.473 1 96.94 268 LEU A N 1
ATOM 2175 C CA . LEU A 1 268 ? -14.164 12.719 6.191 1 96.94 268 LEU A CA 1
ATOM 2176 C C . LEU A 1 268 ? -13.797 13.844 7.152 1 96.94 268 LEU A C 1
ATOM 2178 O O . LEU A 1 268 ? -13.789 15.016 6.77 1 96.94 268 LEU A O 1
ATOM 2182 N N . GLY A 1 269 ? -13.555 13.477 8.406 1 98.25 269 GLY A N 1
ATOM 2183 C CA . GLY A 1 269 ? -13.07 14.453 9.359 1 98.25 269 GLY A CA 1
ATOM 2184 C C . GLY A 1 269 ? -11.797 15.156 8.906 1 98.25 269 GLY A C 1
ATOM 2185 O O . GLY A 1 269 ? -11.703 16.375 8.969 1 98.25 269 GLY A O 1
ATOM 2186 N N . ILE A 1 270 ? -10.844 14.391 8.43 1 98.31 270 ILE A N 1
ATOM 2187 C CA . ILE A 1 270 ? -9.562 14.898 7.953 1 98.31 270 ILE A CA 1
ATOM 2188 C C . ILE A 1 270 ? -9.789 15.781 6.727 1 98.31 270 ILE A C 1
ATOM 2190 O O . ILE A 1 270 ? -9.195 16.859 6.617 1 98.31 270 ILE A O 1
ATOM 2194 N N . LEU A 1 271 ? -10.703 15.383 5.867 1 95.56 271 LEU A N 1
ATOM 2195 C CA . LEU A 1 271 ? -10.938 16.031 4.586 1 95.56 271 LEU A CA 1
ATOM 2196 C C . LEU A 1 271 ? -11.688 17.344 4.773 1 95.56 271 LEU A C 1
ATOM 2198 O O . LEU A 1 271 ? -11.898 18.094 3.812 1 95.56 271 LEU A O 1
ATOM 2202 N N . GLY A 1 272 ? -12.055 17.656 6.023 1 95.94 272 GLY A N 1
ATOM 2203 C CA . GLY A 1 272 ? -12.562 18.984 6.309 1 95.94 272 GLY A CA 1
ATOM 2204 C C . GLY A 1 272 ? -11.508 20.062 6.219 1 95.94 272 GLY A C 1
ATOM 2205 O O . GLY A 1 272 ? -11.828 21.25 6.16 1 95.94 272 GLY A O 1
ATOM 2206 N N . ALA A 1 273 ? -10.242 19.656 6.105 1 96.19 273 ALA A N 1
ATOM 2207 C CA . ALA A 1 273 ? -9.117 20.594 6.02 1 96.19 273 ALA A CA 1
ATOM 2208 C C . ALA A 1 273 ? -8.883 21.031 4.578 1 96.19 273 ALA A C 1
ATOM 2210 O O . ALA A 1 273 ? -9.312 20.359 3.639 1 96.19 273 ALA A O 1
ATOM 2211 N N . ASN A 1 274 ? -8.258 22.188 4.414 1 92.12 274 ASN A N 1
ATOM 2212 C CA . ASN A 1 274 ? -7.801 22.641 3.107 1 92.12 274 ASN A CA 1
ATOM 2213 C C . ASN A 1 274 ? -6.461 22.016 2.734 1 92.12 274 ASN A C 1
ATOM 2215 O O . ASN A 1 274 ? -6.191 21.781 1.556 1 92.12 274 ASN A O 1
ATOM 2219 N N . VAL A 1 275 ? -5.691 21.891 3.77 1 94.62 275 VAL A N 1
ATOM 2220 C CA . VAL A 1 275 ? -4.375 21.281 3.605 1 94.62 275 VAL A CA 1
ATOM 2221 C C . VAL A 1 275 ? -4.188 20.172 4.637 1 94.62 275 VAL A C 1
ATOM 2223 O O . VAL A 1 275 ? -4.43 20.375 5.828 1 94.62 275 VAL A O 1
ATOM 2226 N N . VAL A 1 276 ? -3.896 19.016 4.168 1 97.12 276 VAL A N 1
ATOM 2227 C CA . VAL A 1 276 ? -3.479 17.922 5.035 1 97.12 276 VAL A CA 1
ATOM 2228 C C . VAL A 1 276 ? -1.988 17.641 4.84 1 97.12 276 VAL A C 1
ATOM 2230 O O . VAL A 1 276 ? -1.54 17.391 3.719 1 97.12 276 VAL A O 1
ATOM 2233 N N . ALA A 1 277 ? -1.255 17.719 5.887 1 96.5 277 ALA A N 1
ATOM 2234 C CA . ALA A 1 277 ? 0.197 17.609 5.766 1 96.5 277 ALA A CA 1
ATOM 2235 C C . ALA A 1 277 ? 0.728 16.422 6.57 1 96.5 277 ALA A C 1
ATOM 2237 O O . ALA A 1 277 ? 0.164 16.062 7.605 1 96.5 277 ALA A O 1
ATOM 2238 N N . PHE A 1 278 ? 1.812 15.859 6.066 1 95.25 278 PHE A N 1
ATOM 2239 C CA . PHE A 1 278 ? 2.42 14.672 6.66 1 95.25 278 PHE A CA 1
ATOM 2240 C C . PHE A 1 278 ? 3.93 14.836 6.781 1 95.25 278 PHE A C 1
ATOM 2242 O O . PHE A 1 278 ? 4.5 15.781 6.238 1 95.25 278 PHE A O 1
ATOM 2249 N N . GLN A 1 279 ? 4.52 13.891 7.492 1 92.44 279 GLN A N 1
ATOM 2250 C CA . GLN A 1 279 ? 5.965 13.875 7.699 1 92.44 279 GLN A CA 1
ATOM 2251 C C . GLN A 1 279 ? 6.691 13.383 6.449 1 92.44 279 GLN A C 1
ATOM 2253 O O . GLN A 1 279 ? 7.797 13.844 6.148 1 92.44 279 GLN A O 1
ATOM 2258 N N . THR A 1 280 ? 6.098 12.414 5.773 1 89.25 280 THR A N 1
ATOM 2259 C CA . THR A 1 280 ? 6.77 11.805 4.629 1 89.25 280 THR A CA 1
ATOM 2260 C C . THR A 1 280 ? 5.809 11.633 3.459 1 89.25 280 THR A C 1
ATOM 2262 O O . THR A 1 280 ? 4.59 11.664 3.645 1 89.25 280 THR A O 1
ATOM 2265 N N . TYR A 1 281 ? 6.344 11.438 2.316 1 84.69 281 TYR A N 1
ATOM 2266 C CA . TYR A 1 281 ? 5.543 11.195 1.12 1 84.69 281 TYR A CA 1
ATOM 2267 C C . TYR A 1 281 ? 4.781 9.883 1.226 1 84.69 281 TYR A C 1
ATOM 2269 O O . TYR A 1 281 ? 3.658 9.766 0.729 1 84.69 281 TYR A O 1
ATOM 2277 N N . ASN A 1 282 ? 5.406 8.914 1.783 1 86.25 282 ASN A N 1
ATOM 2278 C CA . ASN A 1 282 ? 4.758 7.621 1.935 1 86.25 282 ASN A CA 1
ATOM 2279 C C . ASN A 1 282 ? 3.455 7.73 2.725 1 86.25 282 ASN A C 1
ATOM 2281 O O . ASN A 1 282 ? 2.453 7.109 2.371 1 86.25 282 ASN A O 1
ATOM 2285 N N . TYR A 1 283 ? 3.5 8.5 3.793 1 92.62 283 TYR A N 1
ATOM 2286 C CA . TYR A 1 283 ? 2.301 8.688 4.602 1 92.62 283 TYR A CA 1
ATOM 2287 C C . TYR A 1 283 ? 1.21 9.391 3.807 1 92.62 283 TYR A C 1
ATOM 2289 O O . TYR A 1 283 ? 0.035 9.023 3.891 1 92.62 283 TYR A O 1
ATOM 2297 N N . ALA A 1 284 ? 1.595 10.383 3.082 1 91.69 284 ALA A N 1
ATOM 2298 C CA . ALA A 1 284 ? 0.66 11.109 2.227 1 91.69 284 ALA A CA 1
ATOM 2299 C C . ALA A 1 284 ? 0.024 10.18 1.196 1 91.69 284 ALA A C 1
ATOM 2301 O O . ALA A 1 284 ? -1.183 10.25 0.948 1 91.69 284 ALA A O 1
ATOM 2302 N N . ARG A 1 285 ? 0.82 9.383 0.641 1 86.31 285 ARG A N 1
ATOM 2303 C CA . ARG A 1 285 ? 0.341 8.43 -0.355 1 86.31 285 ARG A CA 1
ATOM 2304 C C . ARG A 1 285 ? -0.667 7.457 0.254 1 86.31 285 ARG A C 1
ATOM 2306 O O . ARG A 1 285 ? -1.673 7.125 -0.375 1 86.31 285 ARG A O 1
ATOM 2313 N N . HIS A 1 286 ? -0.339 6.895 1.361 1 91.75 286 HIS A N 1
ATOM 2314 C CA . HIS A 1 286 ? -1.266 6 2.047 1 91.75 286 HIS A CA 1
ATOM 2315 C C . HIS A 1 286 ? -2.6 6.688 2.312 1 91.75 286 HIS A C 1
ATOM 2317 O O . HIS A 1 286 ? -3.662 6.09 2.121 1 91.75 286 HIS A O 1
ATOM 2323 N N . PHE A 1 287 ? -2.498 7.895 2.766 1 96.19 287 PHE A N 1
ATOM 2324 C CA . PHE A 1 287 ? -3.725 8.648 3.004 1 96.19 287 PHE A CA 1
ATOM 2325 C C . PHE A 1 287 ? -4.535 8.781 1.72 1 96.19 287 PHE A C 1
ATOM 2327 O O . PHE A 1 287 ? -5.742 8.531 1.715 1 96.19 287 PHE A O 1
ATOM 2334 N N . ALA A 1 288 ? -3.906 9.18 0.627 1 89.44 288 ALA A N 1
ATOM 2335 C CA . ALA A 1 288 ? -4.578 9.344 -0.66 1 89.44 288 ALA A CA 1
ATOM 2336 C C . ALA A 1 288 ? -5.215 8.031 -1.117 1 89.44 288 ALA A C 1
ATOM 2338 O O . ALA A 1 288 ? -6.352 8.023 -1.594 1 89.44 288 ALA A O 1
ATOM 2339 N N . SER A 1 289 ? -4.488 6.953 -0.951 1 87.5 289 SER A N 1
ATOM 2340 C CA . SER A 1 289 ? -5 5.637 -1.319 1 87.5 289 SER A CA 1
ATOM 2341 C C . SER A 1 289 ? -6.234 5.273 -0.5 1 87.5 289 SER A C 1
ATOM 2343 O O . SER A 1 289 ? -7.188 4.699 -1.027 1 87.5 289 SER A O 1
ATOM 2345 N N . ASN A 1 290 ? -6.211 5.562 0.778 1 93.69 290 ASN A N 1
ATOM 2346 C CA . ASN A 1 290 ? -7.375 5.328 1.628 1 93.69 290 ASN A CA 1
ATOM 2347 C C . ASN A 1 290 ? -8.586 6.113 1.144 1 93.69 290 ASN A C 1
ATOM 2349 O O . ASN A 1 290 ? -9.703 5.582 1.097 1 93.69 290 ASN A O 1
ATOM 2353 N N . CYS A 1 291 ? -8.367 7.375 0.82 1 92.31 291 CYS A N 1
ATOM 2354 C CA . CYS A 1 291 ? -9.461 8.219 0.351 1 92.31 291 CYS A CA 1
ATOM 2355 C C . CYS A 1 291 ? -10.055 7.672 -0.942 1 92.31 291 CYS A C 1
ATOM 2357 O O . CYS A 1 291 ? -11.273 7.715 -1.138 1 92.31 291 CYS A O 1
ATOM 2359 N N . THR A 1 292 ? -9.242 7.172 -1.783 1 83.12 292 THR A N 1
ATOM 2360 C CA . THR A 1 292 ? -9.711 6.613 -3.047 1 83.12 292 THR A CA 1
ATOM 2361 C C . THR A 1 292 ? -10.438 5.293 -2.82 1 83.12 292 THR A C 1
ATOM 2363 O O . THR A 1 292 ? -11.562 5.102 -3.293 1 83.12 292 THR A O 1
ATOM 2366 N N . ARG A 1 293 ? -9.922 4.391 -2.062 1 84.19 293 ARG A N 1
ATOM 2367 C CA . ARG A 1 293 ? -10.43 3.027 -1.92 1 84.19 293 ARG A CA 1
ATOM 2368 C C . ARG A 1 293 ? -11.672 2.992 -1.035 1 84.19 293 ARG A C 1
ATOM 2370 O O . ARG A 1 293 ? -12.562 2.172 -1.245 1 84.19 293 ARG A O 1
ATOM 2377 N N . ILE A 1 294 ? -11.672 3.855 -0.044 1 90.06 294 ILE A N 1
ATOM 2378 C CA . ILE A 1 294 ? -12.75 3.791 0.935 1 90.06 294 ILE A CA 1
ATOM 2379 C C . ILE A 1 294 ? -13.867 4.758 0.54 1 90.06 294 ILE A C 1
ATOM 2381 O O . ILE A 1 294 ? -15.047 4.426 0.646 1 90.06 294 ILE A O 1
ATOM 2385 N N . LEU A 1 295 ? -13.43 5.949 0.026 1 88.62 295 LEU A N 1
ATOM 2386 C CA . LEU A 1 295 ? -14.43 6.984 -0.21 1 88.62 295 LEU A CA 1
ATOM 2387 C C . LEU A 1 295 ? -14.672 7.176 -1.703 1 88.62 295 LEU A C 1
ATOM 2389 O O . LEU A 1 295 ? -15.648 7.809 -2.1 1 88.62 295 LEU A O 1
ATOM 2393 N N . GLY A 1 296 ? -13.781 6.668 -2.561 1 78.56 296 GLY A N 1
ATOM 2394 C CA . GLY A 1 296 ? -13.961 6.793 -3.998 1 78.56 296 GLY A CA 1
ATOM 2395 C C . GLY A 1 296 ? -13.516 8.133 -4.543 1 78.56 296 GLY A C 1
ATOM 2396 O O . GLY A 1 296 ? -13.867 8.508 -5.664 1 78.56 296 GLY A O 1
ATOM 2397 N N . TYR A 1 297 ? -12.727 8.883 -3.742 1 81.94 297 TYR A N 1
ATOM 2398 C CA . TYR A 1 297 ? -12.281 10.195 -4.195 1 81.94 297 TYR A CA 1
ATOM 2399 C C . TYR A 1 297 ? -11.102 10.07 -5.148 1 81.94 297 TYR A C 1
ATOM 2401 O O . TYR A 1 297 ? -10.367 9.07 -5.117 1 81.94 297 TYR A O 1
ATOM 2409 N N . GLU A 1 298 ? -10.938 11.055 -5.934 1 72.44 298 GLU A N 1
ATOM 2410 C CA . GLU A 1 298 ? -9.852 11.07 -6.906 1 72.44 298 GLU A CA 1
ATOM 2411 C C . GLU A 1 298 ? -8.578 11.664 -6.305 1 72.44 298 GLU A C 1
ATOM 2413 O O . GLU A 1 298 ? -8.633 12.664 -5.586 1 72.44 298 GLU A O 1
ATOM 2418 N N . TYR A 1 299 ? -7.52 11 -6.551 1 77.5 299 TYR A N 1
ATOM 2419 C CA . TYR A 1 299 ? -6.199 11.445 -6.113 1 77.5 299 TYR A CA 1
ATOM 2420 C C . TYR A 1 299 ? -5.441 12.102 -7.258 1 77.5 299 TYR A C 1
ATOM 2422 O O . TYR A 1 299 ? -5.18 11.469 -8.289 1 77.5 299 TYR A O 1
ATOM 2430 N N . THR A 1 300 ? -5.184 13.391 -7.098 1 67.88 300 THR A N 1
ATOM 2431 C CA . THR A 1 300 ? -4.414 14.172 -8.062 1 67.88 300 THR A CA 1
ATOM 2432 C C . THR A 1 300 ? -3.018 14.469 -7.531 1 67.88 300 THR A C 1
ATOM 2434 O O . THR A 1 300 ? -2.752 14.297 -6.34 1 67.88 300 THR A O 1
ATOM 2437 N N . PRO A 1 301 ? -2.105 14.867 -8.359 1 64.88 301 PRO A N 1
ATOM 2438 C CA . PRO A 1 301 ? -0.755 15.188 -7.891 1 64.88 301 PRO A CA 1
ATOM 2439 C C . PRO A 1 301 ? -0.749 16.234 -6.785 1 64.88 301 PRO A C 1
ATOM 2441 O O . PRO A 1 301 ? 0.146 16.25 -5.938 1 64.88 301 PRO A O 1
ATOM 2444 N N . SER A 1 302 ? -1.825 17.047 -6.863 1 68.88 302 SER A N 1
ATOM 2445 C CA . SER A 1 302 ? -1.848 18.141 -5.891 1 68.88 302 SER A CA 1
ATOM 2446 C C . SER A 1 302 ? -2.602 17.734 -4.629 1 68.88 302 SER A C 1
ATOM 2448 O O . SER A 1 302 ? -2.504 18.406 -3.6 1 68.88 302 SER A O 1
ATOM 2450 N N . GLY A 1 303 ? -3.393 16.766 -4.789 1 82.75 303 GLY A N 1
ATOM 2451 C CA . GLY A 1 303 ? -4.133 16.344 -3.609 1 82.75 303 GLY A CA 1
ATOM 2452 C C . GLY A 1 303 ? -5.391 15.562 -3.941 1 82.75 303 GLY A C 1
ATOM 2453 O O . GLY A 1 303 ? -5.426 14.82 -4.93 1 82.75 303 GLY A O 1
ATOM 2454 N N . ILE A 1 304 ? -6.359 15.625 -2.998 1 84.56 304 ILE A N 1
ATOM 2455 C CA . ILE A 1 304 ? -7.59 14.852 -3.115 1 84.56 304 ILE A CA 1
ATOM 2456 C C . ILE A 1 304 ? -8.727 15.758 -3.564 1 84.56 304 ILE A C 1
ATOM 2458 O O . ILE A 1 304 ? -8.953 16.828 -2.982 1 84.56 304 ILE A O 1
ATOM 2462 N N . LEU A 1 305 ? -9.344 15.359 -4.578 1 76.06 305 LEU A N 1
ATOM 2463 C CA . LEU A 1 305 ? -10.578 16.031 -4.961 1 76.06 305 LEU A CA 1
ATOM 2464 C C . LEU A 1 305 ? -11.773 15.453 -4.223 1 76.06 305 LEU A C 1
ATOM 2466 O O . LEU A 1 305 ? -12.305 14.406 -4.613 1 76.06 305 LEU A O 1
ATOM 2470 N N . ALA A 1 306 ? -12.172 16.078 -3.174 1 77.5 306 ALA A N 1
ATOM 2471 C CA . ALA A 1 306 ? -13.273 15.602 -2.336 1 77.5 306 ALA A CA 1
ATOM 2472 C C . ALA A 1 306 ? -14.406 16.609 -2.295 1 77.5 306 ALA A C 1
ATOM 2474 O O . ALA A 1 306 ? -14.188 17.797 -1.989 1 77.5 306 ALA A O 1
ATOM 2475 N N . ASN A 1 307 ? -15.547 16.062 -2.539 1 67 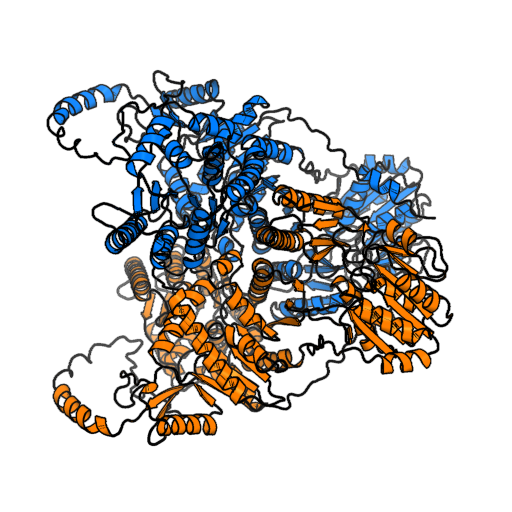307 ASN A N 1
ATOM 2476 C CA . ASN A 1 307 ? -16.75 16.891 -2.484 1 67 307 ASN A CA 1
ATOM 2477 C C . ASN A 1 307 ? -16.578 18.188 -3.279 1 67 307 ASN A C 1
ATOM 2479 O O . ASN A 1 307 ? -16.906 19.266 -2.789 1 67 307 ASN A O 1
ATOM 2483 N N . GLY A 1 308 ? -15.852 18.094 -4.316 1 61.59 308 GLY A N 1
ATOM 2484 C CA . GLY A 1 308 ? -15.703 19.234 -5.211 1 61.59 308 GLY A CA 1
ATOM 2485 C C . GLY A 1 308 ? -14.57 20.156 -4.816 1 61.59 308 GLY A C 1
ATOM 2486 O O . GLY A 1 308 ? -14.375 21.203 -5.445 1 61.59 308 GLY A O 1
ATOM 2487 N N . LEU A 1 309 ? -13.977 19.859 -3.727 1 71.19 309 LEU A N 1
ATOM 2488 C CA . LEU A 1 309 ? -12.867 20.672 -3.252 1 71.19 309 LEU A CA 1
ATOM 2489 C C . LEU A 1 309 ? -11.539 19.922 -3.379 1 71.19 309 LEU A C 1
ATOM 2491 O O . LEU A 1 309 ? -11.5 18.703 -3.225 1 71.19 309 LEU A O 1
ATOM 2495 N N . LEU A 1 310 ? -10.539 20.719 -3.826 1 77.31 310 LEU A N 1
ATOM 2496 C CA . LEU A 1 310 ? -9.203 20.141 -3.793 1 77.31 310 LEU A CA 1
ATOM 2497 C C . LEU A 1 310 ? -8.586 20.281 -2.408 1 77.31 310 LEU A C 1
ATOM 2499 O O . LEU A 1 310 ? -8.367 21.406 -1.931 1 77.31 310 LEU A O 1
ATOM 2503 N N . ILE A 1 311 ? -8.461 19.281 -1.803 1 89.38 311 ILE A N 1
ATOM 2504 C CA . ILE A 1 311 ? -7.723 19.25 -0.546 1 89.38 311 ILE A CA 1
ATOM 2505 C C . ILE A 1 311 ? -6.246 18.969 -0.821 1 89.38 311 ILE A C 1
ATOM 2507 O O . ILE A 1 311 ? -5.895 17.875 -1.282 1 89.38 311 ILE A O 1
ATOM 2511 N N . GLN A 1 312 ? -5.449 19.906 -0.514 1 88.25 312 GLN A N 1
ATOM 2512 C CA . GLN A 1 312 ? -4.027 19.781 -0.814 1 88.25 312 GLN A CA 1
ATOM 2513 C C . GLN A 1 312 ? -3.334 18.859 0.178 1 88.25 312 GLN A C 1
ATOM 2515 O O . GLN A 1 312 ? -3.641 18.875 1.372 1 88.25 312 GLN A O 1
ATOM 2520 N N . ILE A 1 313 ? -2.492 18.031 -0.338 1 91.38 313 ILE A N 1
ATOM 2521 C CA . ILE A 1 313 ? -1.647 17.188 0.494 1 91.38 313 ILE A CA 1
ATOM 2522 C C . ILE A 1 313 ? -0.205 17.688 0.444 1 91.38 313 ILE A C 1
ATOM 2524 O O . ILE A 1 313 ? 0.358 17.859 -0.638 1 91.38 313 ILE A O 1
ATOM 2528 N N . GLU A 1 314 ? 0.343 17.953 1.599 1 90.62 314 GLU A N 1
ATOM 2529 C CA . GLU A 1 314 ? 1.698 18.5 1.664 1 90.62 314 GLU A CA 1
ATOM 2530 C C . GLU A 1 314 ? 2.596 17.625 2.543 1 90.62 314 GLU A C 1
ATOM 2532 O O . GLU A 1 314 ? 2.105 16.859 3.371 1 90.62 314 GLU A O 1
ATOM 2537 N N . ILE A 1 315 ? 3.891 17.75 2.312 1 89.12 315 ILE A N 1
ATOM 2538 C CA . ILE A 1 315 ? 4.898 17.016 3.064 1 89.12 315 ILE A CA 1
ATOM 2539 C C . ILE A 1 315 ? 5.82 17.984 3.789 1 89.12 315 ILE A C 1
ATOM 2541 O O . ILE A 1 315 ? 6.613 18.688 3.156 1 89.12 315 ILE A O 1
ATOM 2545 N N . TYR A 1 316 ? 5.695 18.031 5.086 1 91.44 316 TYR A N 1
ATOM 2546 C CA . TYR A 1 316 ? 6.516 18.906 5.914 1 91.44 316 TYR A CA 1
ATOM 2547 C C . TYR A 1 316 ? 7.18 18.125 7.039 1 91.44 316 TYR A C 1
ATOM 2549 O O . TYR A 1 316 ? 6.664 18.078 8.156 1 91.44 316 TYR A O 1
ATOM 2557 N N . PRO A 1 317 ? 8.367 17.547 6.805 1 90.06 317 PRO A N 1
ATOM 2558 C CA . PRO A 1 317 ? 9.039 16.875 7.918 1 90.06 317 PRO A CA 1
ATOM 2559 C C . PRO A 1 317 ? 9.406 17.828 9.047 1 90.06 317 PRO A C 1
ATOM 2561 O O . PRO A 1 317 ? 9.961 18.906 8.797 1 90.06 317 PRO A O 1
ATOM 2564 N N . ILE A 1 318 ? 9.125 17.469 10.227 1 92.88 318 ILE A N 1
ATOM 2565 C CA . ILE A 1 318 ? 9.406 18.328 11.367 1 92.88 318 ILE A CA 1
ATOM 2566 C C . ILE A 1 318 ? 10.875 18.203 11.766 1 92.88 318 ILE A C 1
ATOM 2568 O O . ILE A 1 318 ? 11.469 17.125 11.625 1 92.88 318 ILE A O 1
ATOM 2572 N N . GLY A 1 319 ? 11.5 19.359 12.195 1 93.06 319 GLY A N 1
ATOM 2573 C CA . GLY A 1 319 ? 12.836 19.375 12.781 1 93.06 319 GLY A CA 1
ATOM 2574 C C . GLY A 1 319 ? 12.836 19.703 14.266 1 93.06 319 GLY A C 1
ATOM 2575 O O . GLY A 1 319 ? 11.836 19.484 14.945 1 93.06 319 GLY A O 1
ATOM 2576 N N . ILE A 1 320 ? 14 20.047 14.75 1 94.56 320 ILE A N 1
ATOM 2577 C CA . ILE A 1 320 ? 14.117 20.406 16.156 1 94.56 320 ILE A CA 1
ATOM 2578 C C . ILE A 1 320 ? 14.594 21.844 16.281 1 94.56 320 ILE A C 1
ATOM 2580 O O . ILE A 1 320 ? 14.914 22.5 15.281 1 94.56 320 ILE A O 1
ATOM 2584 N N . ASP A 1 321 ? 14.438 22.344 17.484 1 94.88 321 ASP A N 1
ATOM 2585 C CA . ASP A 1 321 ? 15.062 23.625 17.797 1 94.88 321 ASP A CA 1
ATOM 2586 C C . ASP A 1 321 ? 16.562 23.469 18.031 1 94.88 321 ASP A C 1
ATOM 2588 O O . ASP A 1 321 ? 17 23.234 19.156 1 94.88 321 ASP A O 1
ATOM 2592 N N . VAL A 1 322 ? 17.328 23.75 17.031 1 95.94 322 VAL A N 1
ATOM 2593 C CA . VAL A 1 322 ? 18.766 23.469 17.031 1 95.94 322 VAL A CA 1
ATOM 2594 C C . VAL A 1 322 ? 19.469 24.359 18.047 1 95.94 322 VAL A C 1
ATOM 2596 O O . VAL A 1 322 ? 20.328 23.875 18.812 1 95.94 322 VAL A O 1
ATOM 2599 N N . GLU A 1 323 ? 19.109 25.562 18.125 1 94 323 GLU A N 1
ATOM 2600 C CA . GLU A 1 323 ? 19.766 26.484 19.031 1 94 323 GLU A CA 1
ATOM 2601 C C . GLU A 1 323 ? 19.469 26.125 20.484 1 94 323 GLU A C 1
ATOM 2603 O O . GLU A 1 323 ? 20.359 26.172 21.344 1 94 323 GLU A O 1
ATOM 2608 N N . ARG A 1 324 ? 18.312 25.812 20.703 1 92.31 324 ARG A N 1
ATOM 2609 C CA . ARG A 1 324 ? 17.953 25.375 22.047 1 92.31 324 ARG A CA 1
ATOM 2610 C C . ARG A 1 324 ? 18.688 24.094 22.422 1 92.31 324 ARG A C 1
ATOM 2612 O O . ARG A 1 324 ? 19.125 23.938 23.562 1 92.31 324 ARG A O 1
ATOM 2619 N N . THR A 1 325 ? 18.719 23.188 21.516 1 94.69 325 THR A N 1
ATOM 2620 C CA . THR A 1 325 ? 19.422 21.938 21.766 1 94.69 325 THR A CA 1
ATOM 2621 C C . THR A 1 325 ? 20.906 22.188 22.016 1 94.69 325 THR A C 1
ATOM 2623 O O . THR A 1 325 ? 21.5 21.578 22.922 1 94.69 325 THR A O 1
ATOM 2626 N N . ARG A 1 326 ? 21.5 23.109 21.266 1 95.44 326 ARG A N 1
ATOM 2627 C CA . ARG A 1 326 ? 22.891 23.5 21.484 1 95.44 326 ARG A CA 1
ATOM 2628 C C . ARG A 1 326 ? 23.078 24.078 22.875 1 95.44 326 ARG A C 1
ATOM 2630 O O . ARG A 1 326 ? 24.062 23.766 23.547 1 95.44 326 ARG A O 1
ATOM 2637 N N . TYR A 1 327 ? 22.156 24.875 23.188 1 94.12 327 TYR A N 1
ATOM 2638 C CA . TYR A 1 327 ? 22.203 25.484 24.516 1 94.12 327 TYR A CA 1
ATOM 2639 C C . TYR A 1 327 ? 22.172 24.406 25.594 1 94.12 327 TYR A C 1
ATOM 2641 O O . TYR A 1 327 ? 22.953 24.469 26.547 1 94.12 327 TYR A O 1
ATOM 2649 N N . HIS A 1 328 ? 21.297 23.469 25.469 1 93.81 328 HIS A N 1
ATOM 2650 C CA . HIS A 1 328 ? 21.188 22.391 26.438 1 93.81 328 HIS A CA 1
ATOM 2651 C C . HIS A 1 328 ? 22.469 21.562 26.5 1 93.81 328 HIS A C 1
ATOM 2653 O O . HIS A 1 328 ? 22.875 21.109 27.578 1 93.81 328 HIS A O 1
ATOM 2659 N N . CYS A 1 329 ? 23.141 21.406 25.422 1 95.44 329 CYS A N 1
ATOM 2660 C CA . CYS A 1 329 ? 24.375 20.641 25.359 1 95.44 329 CYS A CA 1
ATOM 2661 C C . CYS A 1 329 ? 25.5 21.359 26.094 1 95.44 329 CYS A C 1
ATOM 2663 O O . CYS A 1 329 ? 26.422 20.719 26.609 1 95.44 329 CYS A O 1
ATOM 2665 N N . HIS A 1 330 ? 25.359 22.703 26.234 1 94.56 330 HIS A N 1
ATOM 2666 C CA . HIS A 1 330 ? 26.469 23.484 26.797 1 94.56 330 HIS A CA 1
ATOM 2667 C C . HIS A 1 330 ? 26.109 24.016 28.188 1 94.56 330 HIS A C 1
ATOM 2669 O O . HIS A 1 330 ? 26.781 24.891 28.703 1 94.56 330 HIS A O 1
ATOM 2675 N N . ARG A 1 331 ? 25.062 23.516 28.672 1 94.44 331 ARG A N 1
ATOM 2676 C CA . ARG A 1 331 ? 24.719 23.906 30.031 1 94.44 331 ARG A CA 1
ATOM 2677 C C . ARG A 1 331 ? 25.812 23.484 31.016 1 94.44 331 ARG A C 1
ATOM 2679 O O . ARG A 1 331 ? 26.484 22.484 30.797 1 94.44 331 ARG A O 1
ATOM 2686 N N . PRO A 1 332 ? 25.906 24.156 32.094 1 93.25 332 PRO A N 1
ATOM 2687 C CA . PRO A 1 332 ? 27.031 23.938 33.031 1 93.25 332 PRO A CA 1
ATOM 2688 C C . PRO A 1 332 ? 26.984 22.547 33.656 1 93.25 332 PRO A C 1
ATOM 2690 O O . PRO A 1 332 ? 28.016 22 34.031 1 93.25 332 PRO A O 1
ATOM 2693 N N . GLY A 1 333 ? 25.859 22.016 33.781 1 93.5 333 GLY A N 1
ATOM 2694 C CA . GLY A 1 333 ? 25.719 20.719 34.406 1 93.5 333 GLY A CA 1
ATOM 2695 C C . GLY A 1 333 ? 26.078 19.562 33.5 1 93.5 333 GLY A C 1
ATOM 2696 O O . GLY A 1 333 ? 26.281 18.438 33.938 1 93.5 333 GLY A O 1
ATOM 2697 N N . VAL A 1 334 ? 26.328 19.812 32.219 1 95.56 334 VAL A N 1
ATOM 2698 C CA . VAL A 1 334 ? 26.469 18.75 31.234 1 95.56 334 VAL A CA 1
ATOM 2699 C C . VAL A 1 334 ? 27.922 18.266 31.203 1 95.56 334 VAL A C 1
ATOM 2701 O O . VAL A 1 334 ? 28.188 17.062 31.266 1 95.56 334 VAL A O 1
ATOM 2704 N N . ALA A 1 335 ? 28.906 19.125 31.172 1 94.69 335 ALA A N 1
ATOM 2705 C CA . ALA A 1 335 ? 30.312 18.781 31.016 1 94.69 335 ALA A CA 1
ATOM 2706 C C . ALA A 1 335 ? 30.797 17.891 32.156 1 94.69 335 ALA A C 1
ATOM 2708 O O . ALA A 1 335 ? 31.453 16.891 31.938 1 94.69 335 ALA A O 1
ATOM 2709 N N . PRO A 1 336 ? 30.406 18.234 33.438 1 95.25 336 PRO A N 1
ATOM 2710 C CA . PRO A 1 336 ? 30.812 17.359 34.531 1 95.25 336 PRO A CA 1
ATOM 2711 C C . PRO A 1 336 ? 30.219 15.969 34.438 1 95.25 336 PRO A C 1
ATOM 2713 O O . PRO A 1 336 ? 30.875 14.984 34.781 1 95.25 336 PRO A O 1
ATOM 2716 N N . LYS A 1 337 ? 29.016 15.969 34.094 1 95.19 337 LYS A N 1
ATOM 2717 C CA . LYS A 1 337 ? 28.359 14.672 33.938 1 95.19 337 LYS A CA 1
ATOM 2718 C C . LYS A 1 337 ? 28.969 13.867 32.812 1 95.19 337 LYS A C 1
ATOM 2720 O O . LYS A 1 337 ? 29.125 12.648 32.906 1 95.19 337 LYS A O 1
ATOM 2725 N N . ALA A 1 338 ? 29.297 14.492 31.734 1 95.88 338 ALA A N 1
ATOM 2726 C CA . ALA A 1 338 ? 29.969 13.836 30.609 1 95.88 338 ALA A CA 1
ATOM 2727 C C . ALA A 1 338 ? 31.312 13.25 31.031 1 95.88 338 ALA A C 1
ATOM 2729 O O . ALA A 1 338 ? 31.641 12.117 30.656 1 95.88 338 ALA A O 1
ATOM 2730 N N . LYS A 1 339 ? 32.031 13.977 31.781 1 95.38 339 LYS A N 1
ATOM 2731 C CA . LYS A 1 339 ? 33.312 13.516 32.281 1 95.38 339 LYS A CA 1
ATOM 2732 C C . LYS A 1 339 ? 33.125 12.305 33.219 1 95.38 339 LYS A C 1
ATOM 2734 O O . LYS A 1 339 ? 33.906 11.344 33.125 1 95.38 339 LYS A O 1
ATOM 2739 N N . ALA A 1 340 ? 32.125 12.406 34.031 1 94.88 340 ALA A N 1
ATOM 2740 C CA . ALA A 1 340 ? 31.844 11.312 34.969 1 94.88 340 ALA A CA 1
ATOM 2741 C C . ALA A 1 340 ? 31.5 10.031 34.219 1 94.88 340 ALA A C 1
ATOM 2743 O O . ALA A 1 340 ? 31.938 8.945 34.594 1 94.88 340 ALA A O 1
ATOM 2744 N N . ILE A 1 341 ? 30.75 10.141 33.188 1 94.88 341 ILE A N 1
ATOM 2745 C CA . ILE A 1 341 ? 30.359 8.992 32.406 1 94.88 341 ILE A CA 1
ATOM 2746 C C . ILE A 1 341 ? 31.578 8.398 31.703 1 94.88 341 ILE A C 1
ATOM 2748 O O . ILE A 1 341 ? 31.75 7.176 31.672 1 94.88 341 ILE A O 1
ATOM 2752 N N . ARG A 1 342 ? 32.438 9.227 31.203 1 94.5 342 ARG A N 1
ATOM 2753 C CA . ARG A 1 342 ? 33.656 8.773 30.516 1 94.5 342 ARG A CA 1
ATOM 2754 C C . ARG A 1 342 ? 34.594 8.047 31.469 1 94.5 342 ARG A C 1
ATOM 2756 O O . ARG A 1 342 ? 35.25 7.094 31.094 1 94.5 342 ARG A O 1
ATOM 2763 N N . GLU A 1 343 ? 34.594 8.523 32.688 1 94.44 343 GLU A N 1
ATOM 2764 C CA . GLU A 1 343 ? 35.438 7.891 33.688 1 94.44 343 GLU A CA 1
ATOM 2765 C C . GLU A 1 343 ? 34.875 6.535 34.094 1 94.44 343 GLU A C 1
ATOM 2767 O O . GLU A 1 343 ? 35.625 5.57 34.25 1 94.44 343 GLU A O 1
ATOM 2772 N N . ARG A 1 344 ? 33.594 6.523 34.25 1 92.44 344 ARG A N 1
ATOM 2773 C CA . ARG A 1 344 ? 32.938 5.289 34.656 1 92.44 344 ARG A CA 1
ATOM 2774 C C . ARG A 1 344 ? 33.188 4.184 33.625 1 92.44 344 ARG A C 1
ATOM 2776 O O . ARG A 1 344 ? 33.312 3.016 33.969 1 92.44 344 ARG A O 1
ATOM 2783 N N . TYR A 1 345 ? 33.188 4.582 32.438 1 94.12 345 TYR A N 1
ATOM 2784 C CA . TYR A 1 345 ? 33.344 3.604 31.344 1 94.12 345 TYR A CA 1
ATOM 2785 C C . TYR A 1 345 ? 34.656 3.787 30.625 1 94.12 345 TYR A C 1
ATOM 2787 O O . TYR A 1 345 ? 34.719 3.652 29.391 1 94.12 345 TYR A O 1
ATOM 2795 N N . ALA A 1 346 ? 35.656 4.133 31.359 1 92.56 346 ALA A N 1
ATOM 2796 C CA . ALA A 1 346 ? 36.969 4.367 30.781 1 92.56 346 ALA A CA 1
ATOM 2797 C C . ALA A 1 346 ? 37.438 3.158 29.984 1 92.56 346 ALA A C 1
ATOM 2799 O O . ALA A 1 346 ? 37.312 2.02 30.438 1 92.56 346 ALA A O 1
ATOM 2800 N N . GLY A 1 347 ? 37.938 3.453 28.797 1 92.12 347 GLY A N 1
ATOM 2801 C CA . GLY A 1 347 ? 38.5 2.408 27.953 1 92.12 347 GLY A CA 1
ATOM 2802 C C . GLY A 1 347 ? 37.469 1.712 27.109 1 92.12 347 GLY A C 1
ATOM 2803 O O . GLY A 1 347 ? 37.781 0.85 26.281 1 92.12 347 GLY A O 1
ATOM 2804 N N . LYS A 1 348 ? 36.25 2.072 27.297 1 95.81 348 LYS A N 1
ATOM 2805 C CA . LYS A 1 348 ? 35.188 1.43 26.531 1 95.81 348 LYS A CA 1
ATOM 2806 C C . LYS A 1 348 ? 34.5 2.424 25.594 1 95.81 348 LYS A C 1
ATOM 2808 O O . LYS A 1 348 ? 34.406 3.609 25.906 1 95.81 348 LYS A O 1
ATOM 2813 N N . LYS A 1 349 ? 34.094 1.9 24.453 1 97.69 349 LYS A N 1
ATOM 2814 C CA . LYS A 1 349 ? 33.219 2.662 23.562 1 97.69 349 LYS A CA 1
ATOM 2815 C C . LYS A 1 349 ? 31.781 2.641 24.078 1 97.69 349 LYS A C 1
ATOM 2817 O O . LYS A 1 349 ? 31.312 1.622 24.578 1 97.69 349 LYS A O 1
ATOM 2822 N N . ILE A 1 350 ? 31.078 3.738 23.891 1 98 350 ILE A N 1
ATOM 2823 C CA . ILE A 1 350 ? 29.75 3.871 24.469 1 98 350 ILE A CA 1
ATOM 2824 C C . ILE A 1 350 ? 28.703 3.963 23.344 1 98 350 ILE A C 1
ATOM 2826 O O . ILE A 1 350 ? 28.781 4.863 22.516 1 98 350 ILE A O 1
ATOM 2830 N N . ILE A 1 351 ? 27.766 3.029 23.312 1 98.62 351 ILE A N 1
ATOM 2831 C CA . ILE A 1 351 ? 26.594 3.066 22.438 1 98.62 351 ILE A CA 1
ATOM 2832 C C . ILE A 1 351 ? 25.375 3.492 23.234 1 98.62 351 ILE A C 1
ATOM 2834 O O . ILE A 1 351 ? 25.109 2.953 24.312 1 98.62 351 ILE A O 1
ATOM 2838 N N . ILE A 1 352 ? 24.656 4.422 22.688 1 97.88 352 ILE A N 1
ATOM 2839 C CA . ILE A 1 352 ? 23.516 4.895 23.453 1 97.88 352 ILE A CA 1
ATOM 2840 C C . ILE A 1 352 ? 22.234 4.664 22.672 1 97.88 352 ILE A C 1
ATOM 2842 O O . ILE A 1 352 ? 22.219 4.797 21.438 1 97.88 352 ILE A O 1
ATOM 2846 N N . GLY A 1 353 ? 21.172 4.301 23.359 1 96.31 353 GLY A N 1
ATOM 2847 C CA . GLY A 1 353 ? 19.797 4.266 22.875 1 96.31 353 GLY A CA 1
ATOM 2848 C C . GLY A 1 353 ? 18.812 4.93 23.828 1 96.31 353 GLY A C 1
ATOM 2849 O O . GLY A 1 353 ? 18.922 4.797 25.047 1 96.31 353 GLY A O 1
ATOM 2850 N N . ARG A 1 354 ? 17.938 5.672 23.312 1 93.31 354 ARG A N 1
ATOM 2851 C CA . ARG A 1 354 ? 16.875 6.301 24.094 1 93.31 354 ARG A CA 1
ATOM 2852 C C . ARG A 1 354 ? 15.523 6.109 23.406 1 93.31 354 ARG A C 1
ATOM 2854 O O . ARG A 1 354 ? 15.32 6.559 22.281 1 93.31 354 ARG A O 1
ATOM 2861 N N . ASP A 1 355 ? 14.617 5.465 24.156 1 91.75 355 ASP A N 1
ATOM 2862 C CA . ASP A 1 355 ? 13.328 5.148 23.531 1 91.75 355 ASP A CA 1
ATOM 2863 C C . ASP A 1 355 ? 12.219 5.086 24.578 1 91.75 355 ASP A C 1
ATOM 2865 O O . ASP A 1 355 ? 12.484 4.812 25.75 1 91.75 355 ASP A O 1
ATOM 2869 N N . LYS A 1 356 ? 11.008 5.379 24.125 1 88.31 356 LYS A N 1
ATOM 2870 C CA . LYS A 1 356 ? 9.859 4.922 24.906 1 88.31 356 LYS A CA 1
ATOM 2871 C C . LYS A 1 356 ? 9.742 3.4 24.875 1 88.31 356 LYS A C 1
ATOM 2873 O O . LYS A 1 356 ? 10.078 2.766 23.875 1 88.31 356 LYS A O 1
ATOM 2878 N N . LEU A 1 357 ? 9.305 2.896 25.938 1 89.31 357 LEU A N 1
ATOM 2879 C CA . LEU A 1 357 ? 9.18 1.442 25.969 1 89.31 357 LEU A CA 1
ATOM 2880 C C . LEU A 1 357 ? 7.859 0.993 25.344 1 89.31 357 LEU A C 1
ATOM 2882 O O . LEU A 1 357 ? 6.977 0.504 26.062 1 89.31 357 LEU A O 1
ATOM 2886 N N . ASP A 1 358 ? 7.742 1.142 24.125 1 88.69 358 ASP A N 1
ATOM 2887 C CA . ASP A 1 358 ? 6.652 0.671 23.281 1 88.69 358 ASP A CA 1
ATOM 2888 C C . ASP A 1 358 ? 7.148 -0.382 22.297 1 88.69 358 ASP A C 1
ATOM 2890 O O . ASP A 1 358 ? 8.305 -0.349 21.875 1 88.69 358 ASP A O 1
ATOM 2894 N N . PRO A 1 359 ? 6.273 -1.29 21.969 1 85.06 359 PRO A N 1
ATOM 2895 C CA . PRO A 1 359 ? 6.699 -2.346 21.047 1 85.06 359 PRO A CA 1
ATOM 2896 C C . PRO A 1 359 ? 7.238 -1.794 19.719 1 85.06 359 PRO A C 1
ATOM 2898 O O . PRO A 1 359 ? 8.164 -2.365 19.141 1 85.06 359 PRO A O 1
ATOM 2901 N N . VAL A 1 360 ? 6.773 -0.716 19.328 1 89.62 360 VAL A N 1
ATOM 2902 C CA . VAL A 1 360 ? 7.098 -0.2 18 1 89.62 360 VAL A CA 1
ATOM 2903 C C . VAL A 1 360 ? 8.461 0.482 18.031 1 89.62 360 VAL A C 1
ATOM 2905 O O . VAL A 1 360 ? 9.055 0.746 16.984 1 89.62 360 VAL A O 1
ATOM 2908 N N . LYS A 1 361 ? 9.039 0.735 19.156 1 92.69 361 LYS A N 1
ATOM 2909 C CA . LYS A 1 361 ? 10.297 1.464 19.266 1 92.69 361 LYS A CA 1
ATOM 2910 C C . LYS A 1 361 ? 11.492 0.521 19.125 1 92.69 361 LYS A C 1
ATOM 2912 O O . LYS A 1 361 ? 12.641 0.969 19.031 1 92.69 361 LYS A O 1
ATOM 2917 N N . GLY A 1 362 ? 11.336 -0.801 19.141 1 92.94 362 GLY A N 1
ATOM 2918 C CA . GLY A 1 362 ? 12.336 -1.775 18.734 1 92.94 362 GLY A CA 1
ATOM 2919 C C . GLY A 1 362 ? 13.438 -1.963 19.766 1 92.94 362 GLY A C 1
ATOM 2920 O O . GLY A 1 362 ? 14.586 -2.229 19.406 1 92.94 362 GLY A O 1
ATOM 2921 N N . VAL A 1 363 ? 13.094 -1.783 21.062 1 94.44 363 VAL A N 1
ATOM 2922 C CA . VAL A 1 363 ? 14.086 -1.952 22.125 1 94.44 363 VAL A CA 1
ATOM 2923 C C . VAL A 1 363 ? 14.547 -3.406 22.172 1 94.44 363 VAL A C 1
ATOM 2925 O O . VAL A 1 363 ? 15.742 -3.68 22.344 1 94.44 363 VAL A O 1
ATOM 2928 N N . LEU A 1 364 ? 13.648 -4.348 22.031 1 92.56 364 LEU A N 1
ATOM 2929 C CA . LEU A 1 364 ? 14.023 -5.758 22.062 1 92.56 364 LEU A CA 1
ATOM 2930 C C . LEU A 1 364 ? 14.945 -6.098 20.891 1 92.56 364 LEU A C 1
ATOM 2932 O O . LEU A 1 364 ? 15.945 -6.789 21.078 1 92.56 364 LEU A O 1
ATOM 2936 N N . GLN A 1 365 ? 14.594 -5.613 19.719 1 92.88 365 GLN A N 1
ATOM 2937 C CA . GLN A 1 365 ? 15.43 -5.828 18.547 1 92.88 365 GLN A CA 1
ATOM 2938 C C . GLN A 1 365 ? 16.828 -5.262 18.75 1 92.88 365 GLN A C 1
ATOM 2940 O O . GLN A 1 365 ? 17.812 -5.871 18.328 1 92.88 365 GLN A O 1
ATOM 2945 N N . LYS A 1 366 ? 16.859 -4.125 19.375 1 96.56 366 LYS A N 1
ATOM 2946 C CA . LYS A 1 366 ? 18.141 -3.479 19.672 1 96.56 366 LYS A CA 1
ATOM 2947 C C . LYS A 1 366 ? 19.016 -4.363 20.562 1 96.56 366 LYS A C 1
ATOM 2949 O O . LYS A 1 366 ? 20.188 -4.57 20.266 1 96.56 366 LYS A O 1
ATOM 2954 N N . LEU A 1 367 ? 18.438 -4.855 21.625 1 96.31 367 LEU A N 1
ATOM 2955 C CA . LEU A 1 367 ? 19.156 -5.691 22.578 1 96.31 367 LEU A CA 1
ATOM 2956 C C . LEU A 1 367 ? 19.609 -6.992 21.922 1 96.31 367 LEU A C 1
ATOM 2958 O O . LEU A 1 367 ? 20.75 -7.426 22.125 1 96.31 367 LEU A O 1
ATOM 2962 N N . GLU A 1 368 ? 18.766 -7.566 21.141 1 94.12 368 GLU A N 1
ATOM 2963 C CA . GLU A 1 368 ? 19.109 -8.805 20.438 1 94.12 368 GLU A CA 1
ATOM 2964 C C . GLU A 1 368 ? 20.234 -8.578 19.438 1 94.12 368 GLU A C 1
ATOM 2966 O O . GLU A 1 368 ? 21.125 -9.422 19.281 1 94.12 368 GLU A O 1
ATOM 2971 N N . ALA A 1 369 ? 20.172 -7.5 18.734 1 95.62 369 ALA A N 1
ATOM 2972 C CA . ALA A 1 369 ? 21.219 -7.168 17.781 1 95.62 369 ALA A CA 1
ATOM 2973 C C . ALA A 1 369 ? 22.547 -6.961 18.469 1 95.62 369 ALA A C 1
ATOM 2975 O O . ALA A 1 369 ? 23.594 -7.355 17.953 1 95.62 369 ALA A O 1
ATOM 2976 N N . PHE A 1 370 ? 22.531 -6.34 19.625 1 98 370 PHE A N 1
ATOM 2977 C CA . PHE A 1 370 ? 23.75 -6.137 20.375 1 98 370 PHE A CA 1
ATOM 2978 C C . PHE A 1 370 ? 24.328 -7.469 20.844 1 98 370 PHE A C 1
ATOM 2980 O O . PHE A 1 370 ? 25.547 -7.672 20.812 1 98 370 PHE A O 1
ATOM 2987 N N . GLU A 1 371 ? 23.422 -8.336 21.281 1 96.44 371 GLU A N 1
ATOM 2988 C CA . GLU A 1 371 ? 23.875 -9.68 21.641 1 96.44 371 GLU A CA 1
ATOM 2989 C C . GLU A 1 371 ? 24.562 -10.359 20.453 1 96.44 371 GLU A C 1
ATOM 2991 O O . GLU A 1 371 ? 25.609 -10.969 20.609 1 96.44 371 GLU A O 1
ATOM 2996 N N . THR A 1 372 ? 23.938 -10.242 19.344 1 95.56 372 THR A N 1
ATOM 2997 C CA . THR A 1 372 ? 24.5 -10.805 18.109 1 95.56 372 THR A CA 1
ATOM 2998 C C . THR A 1 372 ? 25.844 -10.18 17.797 1 95.56 372 THR A C 1
ATOM 3000 O O . THR A 1 372 ? 26.766 -10.875 17.359 1 95.56 372 THR A O 1
ATOM 3003 N N . PHE A 1 373 ? 26.016 -8.898 17.984 1 97.62 373 PHE A N 1
ATOM 3004 C CA . PHE A 1 373 ? 27.266 -8.18 17.766 1 97.62 373 PHE A CA 1
ATOM 3005 C C . PHE A 1 373 ? 28.375 -8.742 18.641 1 97.62 373 PHE A C 1
ATOM 3007 O O . PHE A 1 373 ? 29.469 -9.023 18.156 1 97.62 373 PHE A O 1
ATOM 3014 N N . LEU A 1 374 ? 28.047 -8.969 19.906 1 97.81 374 LEU A N 1
ATOM 3015 C CA . LEU A 1 374 ? 29.047 -9.5 20.828 1 97.81 374 LEU A CA 1
ATOM 3016 C C . LEU A 1 374 ? 29.422 -10.93 20.469 1 97.81 374 LEU A C 1
ATOM 3018 O O . LEU A 1 374 ? 30.562 -11.359 20.688 1 97.81 374 LEU A O 1
ATOM 3022 N N . THR A 1 375 ? 28.484 -11.609 19.875 1 96.56 375 THR A N 1
ATOM 3023 C CA . THR A 1 375 ? 28.734 -12.984 19.469 1 96.56 375 THR A CA 1
ATOM 3024 C C . THR A 1 375 ? 29.578 -13.039 18.203 1 96.56 375 THR A C 1
ATOM 3026 O O . THR A 1 375 ? 30.547 -13.797 18.141 1 96.56 375 THR A O 1
ATOM 3029 N N . ASP A 1 376 ? 29.297 -12.227 17.297 1 96.38 376 ASP A N 1
ATOM 3030 C CA . ASP A 1 376 ? 29.906 -12.305 15.961 1 96.38 376 ASP A CA 1
ATOM 3031 C C . ASP A 1 376 ? 31.234 -11.57 15.922 1 96.38 376 ASP A C 1
ATOM 3033 O O . ASP A 1 376 ? 32.094 -11.859 15.078 1 96.38 376 ASP A O 1
ATOM 3037 N N . PHE A 1 377 ? 31.391 -10.625 16.812 1 97.75 377 PHE A N 1
ATOM 3038 C CA . PHE A 1 377 ? 32.625 -9.844 16.844 1 97.75 377 PHE A CA 1
ATOM 3039 C C . PHE A 1 377 ? 33.25 -9.875 18.234 1 97.75 377 PHE A C 1
ATOM 3041 O O . PHE A 1 377 ? 33.344 -8.836 18.906 1 97.75 377 PHE A O 1
ATOM 3048 N N . PRO A 1 378 ? 33.812 -10.945 18.594 1 96.75 378 PRO A N 1
ATOM 3049 C CA . PRO A 1 378 ? 34.344 -11.141 19.953 1 96.75 378 PRO A CA 1
ATOM 3050 C C . PRO A 1 378 ? 35.469 -10.188 20.312 1 96.75 378 PRO A C 1
ATOM 3052 O O . PRO A 1 378 ? 35.75 -9.953 21.484 1 96.75 378 PRO A O 1
ATOM 3055 N N . ALA A 1 379 ? 36.062 -9.609 19.312 1 96.5 379 ALA A N 1
ATOM 3056 C CA . ALA A 1 379 ? 37.156 -8.68 19.547 1 96.5 379 ALA A CA 1
ATOM 3057 C C . ALA A 1 379 ? 36.688 -7.445 20.312 1 96.5 379 ALA A C 1
ATOM 3059 O O . ALA A 1 379 ? 37.469 -6.754 20.953 1 96.5 379 ALA A O 1
ATOM 3060 N N . TRP A 1 380 ? 35.406 -7.184 20.375 1 96.94 380 TRP A N 1
ATOM 3061 C CA . TRP A 1 380 ? 34.875 -5.977 20.984 1 96.94 380 TRP A CA 1
ATOM 3062 C C . TRP A 1 380 ? 34.344 -6.262 22.391 1 96.94 380 TRP A C 1
ATOM 3064 O O . TRP A 1 380 ? 33.938 -5.348 23.109 1 96.94 380 TRP A O 1
ATOM 3074 N N . ARG A 1 381 ? 34.406 -7.508 22.766 1 95.19 381 ARG A N 1
ATOM 3075 C CA . ARG A 1 381 ? 33.969 -7.848 24.125 1 95.19 381 ARG A CA 1
ATOM 3076 C C . ARG A 1 381 ? 34.781 -7.109 25.172 1 95.19 381 ARG A C 1
ATOM 3078 O O . ARG A 1 381 ? 36 -6.961 25.031 1 95.19 381 ARG A O 1
ATOM 3085 N N . ASP A 1 382 ? 34.125 -6.527 26.094 1 93.75 382 ASP A N 1
ATOM 3086 C CA . ASP A 1 382 ? 34.688 -5.781 27.219 1 93.75 382 ASP A CA 1
ATOM 3087 C C . ASP A 1 382 ? 35.25 -4.445 26.75 1 93.75 382 ASP A C 1
ATOM 3089 O O . ASP A 1 382 ? 36 -3.787 27.484 1 93.75 382 ASP A O 1
ATOM 3093 N N . LYS A 1 383 ? 34.906 -4.086 25.516 1 96.25 383 LYS A N 1
ATOM 3094 C CA . LYS A 1 383 ? 35.375 -2.82 24.984 1 96.25 383 LYS A CA 1
ATOM 3095 C C . LYS A 1 383 ? 34.25 -1.893 24.609 1 96.25 383 LYS A C 1
ATOM 3097 O O . LYS A 1 383 ? 34.469 -0.759 24.172 1 96.25 383 LYS A O 1
ATOM 3102 N N . VAL A 1 384 ? 33.094 -2.398 24.719 1 97.38 384 VAL A N 1
ATOM 3103 C CA . VAL A 1 384 ? 31.938 -1.618 24.312 1 97.38 384 VAL A CA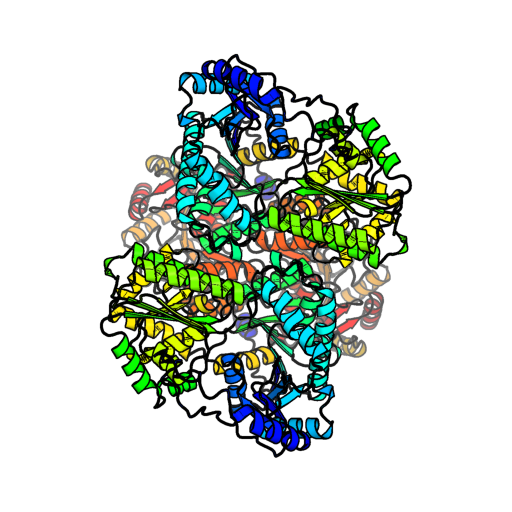 1
ATOM 3104 C C . VAL A 1 384 ? 30.828 -1.777 25.359 1 97.38 384 VAL A C 1
ATOM 3106 O O . VAL A 1 384 ? 30.703 -2.836 25.984 1 97.38 384 VAL A O 1
ATOM 3109 N N . VAL A 1 385 ? 30.047 -0.799 25.594 1 97.62 385 VAL A N 1
ATOM 3110 C CA . VAL A 1 385 ? 28.891 -0.846 26.484 1 97.62 385 VAL A CA 1
ATOM 3111 C C . VAL A 1 385 ? 27.688 -0.219 25.781 1 97.62 385 VAL A C 1
ATOM 3113 O O . VAL A 1 385 ? 27.812 0.777 25.078 1 97.62 385 VAL A O 1
ATOM 3116 N N . LEU A 1 386 ? 26.516 -0.851 25.906 1 98.44 386 LEU A N 1
ATOM 3117 C CA . LEU A 1 386 ? 25.25 -0.282 25.453 1 98.44 386 LEU A CA 1
ATOM 3118 C C . LEU A 1 386 ? 24.484 0.3 26.641 1 98.44 386 LEU A C 1
ATOM 3120 O O . LEU A 1 386 ? 24.141 -0.417 27.578 1 98.44 386 LEU A O 1
ATOM 3124 N N . ILE A 1 387 ? 24.297 1.555 26.578 1 97.31 387 ILE A N 1
ATOM 3125 C CA . ILE A 1 387 ? 23.453 2.229 27.562 1 97.31 387 ILE A CA 1
ATOM 3126 C C . ILE A 1 387 ? 22.094 2.521 26.969 1 97.31 387 ILE A C 1
ATOM 3128 O O . ILE A 1 387 ? 21.969 3.348 26.047 1 97.31 387 ILE A O 1
ATOM 3132 N N . GLN A 1 388 ? 21.062 1.844 27.484 1 96.88 388 GLN A N 1
ATOM 3133 C CA . GLN A 1 388 ? 19.688 1.999 27 1 96.88 388 GLN A CA 1
ATOM 3134 C C . GLN A 1 388 ? 18.812 2.711 28.031 1 96.88 388 GLN A C 1
ATOM 3136 O O . GLN A 1 388 ? 18.625 2.211 29.141 1 96.88 388 GLN A O 1
ATOM 3141 N N . VAL A 1 389 ? 18.328 3.885 27.625 1 93.94 389 VAL A N 1
ATOM 3142 C CA . VAL A 1 389 ? 17.422 4.637 28.5 1 93.94 389 VAL A CA 1
ATOM 3143 C C . VAL A 1 389 ? 16 4.527 27.953 1 93.94 389 VAL A C 1
ATOM 3145 O O . VAL A 1 389 ? 15.75 4.816 26.781 1 93.94 389 VAL A O 1
ATOM 3148 N N . THR A 1 390 ? 15.039 4.086 28.766 1 91.25 390 THR A N 1
ATOM 3149 C CA . THR A 1 390 ? 13.656 3.934 28.312 1 91.25 390 THR A CA 1
ATOM 3150 C C . THR A 1 390 ? 12.711 4.73 29.219 1 91.25 390 THR A C 1
ATOM 3152 O O . THR A 1 390 ? 13 4.961 30.391 1 91.25 390 THR A O 1
ATOM 3155 N N . SER A 1 391 ? 11.695 5.273 28.625 1 85.56 391 SER A N 1
ATOM 3156 C CA . SER A 1 391 ? 10.57 5.875 29.328 1 85.56 391 SER A CA 1
ATOM 3157 C C . SER A 1 391 ? 9.305 5.051 29.156 1 85.56 391 SER A C 1
ATOM 3159 O O . SER A 1 391 ? 9.203 4.25 28.219 1 85.56 391 SER A O 1
ATOM 3161 N N . PRO A 1 392 ? 8.375 5.199 30.062 1 79 392 PRO A N 1
ATOM 3162 C CA . PRO A 1 392 ? 7.156 4.395 29.969 1 79 392 PRO A CA 1
ATOM 3163 C C . PRO A 1 392 ? 6.43 4.602 28.641 1 79 392 PRO A C 1
ATOM 3165 O O . PRO A 1 392 ? 6.352 5.727 28.141 1 79 392 PRO A O 1
ATOM 3168 N N . GLY A 1 393 ? 5.895 3.465 28.188 1 75.56 393 GLY A N 1
ATOM 3169 C CA . GLY A 1 393 ? 5.211 3.502 26.891 1 75.56 393 GLY A CA 1
ATOM 3170 C C . GLY A 1 393 ? 3.703 3.578 27.016 1 75.56 393 GLY A C 1
ATOM 3171 O O . GLY A 1 393 ? 3.176 3.791 28.109 1 75.56 393 GLY A O 1
ATOM 3172 N N . VAL A 1 394 ? 3.057 3.535 25.922 1 67.94 394 VAL A N 1
ATOM 3173 C CA . VAL A 1 394 ? 1.606 3.646 25.812 1 67.94 394 VAL A CA 1
ATOM 3174 C C . VAL A 1 394 ? 0.963 2.283 26.062 1 67.94 394 VAL A C 1
ATOM 3176 O O . VAL A 1 394 ? -0.055 2.184 26.75 1 67.94 394 VAL A O 1
ATOM 3179 N N . LEU A 1 395 ? 1.525 1.2 25.422 1 67.12 395 LEU A N 1
ATOM 3180 C CA . LEU A 1 395 ? 0.877 -0.106 25.406 1 67.12 395 LEU A CA 1
ATOM 3181 C C . LEU A 1 395 ? 1.794 -1.171 26 1 67.12 395 LEU A C 1
ATOM 3183 O O . LEU A 1 395 ? 2.984 -1.217 25.688 1 67.12 395 LEU A O 1
ATOM 3187 N N . GLY A 1 396 ? 1.242 -2.074 26.797 1 66.62 396 GLY A N 1
ATOM 3188 C CA . GLY A 1 396 ? 1.875 -3.32 27.203 1 66.62 396 GLY A CA 1
ATOM 3189 C C . GLY A 1 396 ? 3.215 -3.115 27.875 1 66.62 396 GLY A C 1
ATOM 3190 O O . GLY A 1 396 ? 4.152 -3.881 27.656 1 66.62 396 GLY A O 1
ATOM 3191 N N . ALA A 1 397 ? 3.32 -2.104 28.594 1 71.12 397 ALA A N 1
ATOM 3192 C CA . ALA A 1 397 ? 4.598 -1.643 29.125 1 71.12 397 ALA A CA 1
ATOM 3193 C C . ALA A 1 397 ? 5.203 -2.682 30.062 1 71.12 397 ALA A C 1
ATOM 3195 O O . ALA A 1 397 ? 6.402 -2.969 30 1 71.12 397 ALA A O 1
ATOM 3196 N N . ILE A 1 398 ? 4.383 -3.398 30.703 1 79.12 398 ILE A N 1
ATOM 3197 C CA . ILE A 1 398 ? 4.902 -4.297 31.719 1 79.12 398 ILE A CA 1
ATOM 3198 C C . ILE A 1 398 ? 5.504 -5.535 31.062 1 79.12 398 ILE A C 1
ATOM 3200 O O . ILE A 1 398 ? 6.621 -5.941 31.391 1 79.12 398 ILE A O 1
ATOM 3204 N N . GLU A 1 399 ? 4.781 -6.113 30.172 1 82.44 399 GLU A N 1
ATOM 3205 C CA . GLU A 1 399 ? 5.285 -7.297 29.484 1 82.44 399 GLU A CA 1
ATOM 3206 C C . GLU A 1 399 ? 6.57 -6.992 28.719 1 82.44 399 GLU A C 1
ATOM 3208 O O . GLU A 1 399 ? 7.496 -7.805 28.703 1 82.44 399 GLU A O 1
ATOM 3213 N N . LEU A 1 400 ? 6.613 -5.902 28.172 1 87.44 400 LEU A N 1
ATOM 3214 C CA . LEU A 1 400 ? 7.777 -5.508 27.391 1 87.44 400 LEU A CA 1
ATOM 3215 C C . LEU A 1 400 ? 8.977 -5.254 28.297 1 87.44 400 LEU A C 1
ATOM 3217 O O . LEU A 1 400 ? 10.109 -5.582 27.938 1 87.44 400 LEU A O 1
ATOM 3221 N N . GLU A 1 401 ? 8.727 -4.629 29.391 1 89.44 401 GLU A N 1
ATOM 3222 C CA . GLU A 1 401 ? 9.797 -4.371 30.359 1 89.44 401 GLU A CA 1
ATOM 3223 C C . GLU A 1 401 ? 10.406 -5.672 30.859 1 89.44 401 GLU A C 1
ATOM 3225 O O . GLU A 1 401 ? 11.617 -5.773 31.016 1 89.44 401 GLU A O 1
ATOM 3230 N N . ASN A 1 402 ? 9.57 -6.598 31.125 1 90.06 402 ASN A N 1
ATOM 3231 C CA . ASN A 1 402 ? 10.039 -7.898 31.594 1 90.06 402 ASN A CA 1
ATOM 3232 C C . ASN A 1 402 ? 10.898 -8.594 30.547 1 90.06 402 ASN A C 1
ATOM 3234 O O . ASN A 1 402 ? 11.961 -9.133 30.859 1 90.06 402 ASN A O 1
ATOM 3238 N N . LYS A 1 403 ? 10.414 -8.562 29.391 1 90.94 403 LYS A N 1
ATOM 3239 C CA . LYS A 1 403 ? 11.156 -9.203 28.312 1 90.94 403 LYS A CA 1
ATOM 3240 C C . LYS A 1 403 ? 12.508 -8.516 28.094 1 90.94 403 LYS A C 1
ATOM 3242 O O . LYS A 1 403 ? 13.516 -9.188 27.859 1 90.94 403 LYS A O 1
ATOM 3247 N N . ALA A 1 404 ? 12.516 -7.219 28.141 1 93.44 404 ALA A N 1
ATOM 3248 C CA . ALA A 1 404 ? 13.758 -6.469 27.969 1 93.44 404 ALA A CA 1
ATOM 3249 C C . ALA A 1 404 ? 14.75 -6.797 29.094 1 93.44 404 ALA A C 1
ATOM 3251 O O . ALA A 1 404 ? 15.938 -6.996 28.844 1 93.44 404 ALA A O 1
ATOM 3252 N N . SER A 1 405 ? 14.242 -6.871 30.25 1 94 405 SER A N 1
ATOM 3253 C CA . SER A 1 405 ? 15.086 -7.188 31.406 1 94 405 SER A CA 1
ATOM 3254 C C . SER A 1 405 ? 15.672 -8.586 31.297 1 94 405 SER A C 1
ATOM 3256 O O . SER A 1 405 ? 16.812 -8.82 31.672 1 94 405 SER A O 1
ATOM 3258 N N . GLU A 1 406 ? 14.867 -9.445 30.828 1 94.81 406 GLU A N 1
ATOM 3259 C CA . GLU A 1 406 ? 15.328 -10.82 30.625 1 94.81 406 GLU A CA 1
ATOM 3260 C C . GLU A 1 406 ? 16.484 -10.867 29.625 1 94.81 406 GLU A C 1
ATOM 3262 O O . GLU A 1 406 ? 17.469 -11.578 29.844 1 94.81 406 GLU A O 1
ATOM 3267 N N . ILE A 1 407 ? 16.344 -10.172 28.578 1 95.12 407 ILE A N 1
ATOM 3268 C CA . ILE A 1 407 ? 17.375 -10.164 27.547 1 95.12 407 ILE A CA 1
ATOM 3269 C C . ILE A 1 407 ? 18.656 -9.523 28.094 1 95.12 407 ILE A C 1
ATOM 3271 O O . ILE A 1 407 ? 19.75 -10.023 27.859 1 95.12 407 ILE A O 1
ATOM 3275 N N . VAL A 1 408 ? 18.484 -8.461 28.812 1 97 408 VAL A N 1
ATOM 3276 C CA . VAL A 1 408 ? 19.625 -7.77 29.406 1 97 408 VAL A CA 1
ATOM 3277 C C . VAL A 1 408 ? 20.359 -8.711 30.359 1 97 408 VAL A C 1
ATOM 3279 O O . VAL A 1 408 ? 21.594 -8.789 30.328 1 97 408 VAL A O 1
ATOM 3282 N N . ALA A 1 409 ? 19.578 -9.383 31.156 1 96.31 409 ALA A N 1
ATOM 3283 C CA . ALA A 1 409 ? 20.172 -10.336 32.094 1 96.31 409 ALA A CA 1
ATOM 3284 C C . ALA A 1 409 ? 20.922 -11.438 31.359 1 96.31 409 ALA A C 1
ATOM 3286 O O . ALA A 1 409 ? 22.016 -11.836 31.781 1 96.31 409 ALA A O 1
ATOM 3287 N N . ARG A 1 410 ? 20.328 -11.891 30.344 1 96.06 410 ARG A N 1
ATOM 3288 C CA . ARG A 1 410 ? 20.953 -12.945 29.547 1 96.06 410 ARG A CA 1
ATOM 3289 C C . ARG A 1 410 ? 22.266 -12.477 28.938 1 96.06 410 ARG A C 1
ATOM 3291 O O . ARG A 1 410 ? 23.266 -13.188 28.984 1 96.06 410 ARG A O 1
ATOM 3298 N N . ILE A 1 411 ? 22.328 -11.297 28.359 1 97.38 411 ILE A N 1
ATOM 3299 C CA . ILE A 1 411 ? 23.516 -10.75 27.734 1 97.38 411 ILE A CA 1
ATOM 3300 C C . ILE A 1 411 ? 24.609 -10.547 28.781 1 97.38 411 ILE A C 1
ATOM 3302 O O . ILE A 1 411 ? 25.766 -10.922 28.562 1 97.38 411 ILE A O 1
ATOM 3306 N N . ASN A 1 412 ? 24.281 -9.938 29.875 1 97.38 412 ASN A N 1
ATOM 3307 C CA . ASN A 1 412 ? 25.25 -9.641 30.922 1 97.38 412 ASN A CA 1
ATOM 3308 C C . ASN A 1 412 ? 25.797 -10.914 31.562 1 97.38 412 ASN A C 1
ATOM 3310 O O . ASN A 1 412 ? 26.953 -10.953 31.984 1 97.38 412 ASN A O 1
ATOM 3314 N N . ALA A 1 413 ? 24.953 -11.961 31.656 1 96.5 413 ALA A N 1
ATOM 3315 C CA . ALA A 1 413 ? 25.422 -13.242 32.156 1 96.5 413 ALA A CA 1
ATOM 3316 C C . ALA A 1 413 ? 26.391 -13.906 31.188 1 96.5 413 ALA A C 1
ATOM 3318 O O . ALA A 1 413 ? 27.391 -14.484 31.609 1 96.5 413 ALA A O 1
ATOM 3319 N N . LYS A 1 414 ? 26.078 -13.805 29.969 1 96.62 414 LYS A N 1
ATOM 3320 C CA . LYS A 1 414 ? 26.844 -14.5 28.938 1 96.62 414 LYS A CA 1
ATOM 3321 C C . LYS A 1 414 ? 28.156 -13.789 28.656 1 96.62 414 LYS A C 1
ATOM 3323 O O . LYS A 1 414 ? 29.188 -14.43 28.406 1 96.62 414 LYS A O 1
ATOM 3328 N N . PHE A 1 415 ? 28.125 -12.453 28.656 1 96.75 415 PHE A N 1
ATOM 3329 C CA . PHE A 1 415 ? 29.297 -11.734 28.156 1 96.75 415 PHE A CA 1
ATOM 3330 C C . PHE A 1 415 ? 29.891 -10.836 29.234 1 96.75 415 PHE A C 1
ATOM 3332 O O . PHE A 1 415 ? 30.969 -10.266 29.047 1 96.75 415 PHE A O 1
ATOM 3339 N N . GLY A 1 416 ? 29.172 -10.68 30.297 1 93.19 416 GLY A N 1
ATOM 3340 C CA . GLY A 1 416 ? 29.656 -9.828 31.375 1 93.19 416 GLY A CA 1
ATOM 3341 C C . GLY A 1 416 ? 30.703 -10.492 32.25 1 93.19 416 GLY A C 1
ATOM 3342 O O . GLY A 1 416 ? 30.953 -11.695 32.125 1 93.19 416 GLY A O 1
ATOM 3343 N N . SER A 1 417 ? 31.391 -9.57 32.906 1 89 417 SER A N 1
ATOM 3344 C CA . SER A 1 417 ? 32.344 -9.992 33.938 1 89 417 SER A CA 1
ATOM 3345 C C . SER A 1 417 ? 32.156 -9.211 35.219 1 89 417 SER A C 1
ATOM 3347 O O . SER A 1 417 ? 31.25 -8.398 35.344 1 89 417 SER A O 1
ATOM 3349 N N . LEU A 1 418 ? 33 -9.555 36.188 1 82.81 418 LEU A N 1
ATOM 3350 C CA . LEU A 1 418 ? 32.938 -8.844 37.438 1 82.81 418 LEU A CA 1
ATOM 3351 C C . LEU A 1 418 ? 33.219 -7.359 37.25 1 82.81 418 LEU A C 1
ATOM 3353 O O . LEU A 1 418 ? 32.688 -6.52 38 1 82.81 418 LEU A O 1
ATOM 3357 N N . GLU A 1 419 ? 33.938 -7.09 36.219 1 83 419 GLU A N 1
ATOM 3358 C CA . GLU A 1 419 ? 34.406 -5.719 36 1 83 419 GLU A CA 1
ATOM 3359 C C . GLU A 1 419 ? 33.594 -5.039 34.906 1 83 419 GLU A C 1
ATOM 3361 O O . GLU A 1 419 ? 33.688 -3.82 34.719 1 83 419 GLU A O 1
ATOM 3366 N N . SER A 1 420 ? 32.844 -5.91 34.188 1 87.12 420 SER A N 1
ATOM 3367 C CA . SER A 1 420 ? 32.25 -5.305 33 1 87.12 420 SER A CA 1
ATOM 3368 C C . SER A 1 420 ? 30.828 -5.766 32.781 1 87.12 420 SER A C 1
ATOM 3370 O O . SER A 1 420 ? 30.531 -6.961 32.875 1 87.12 420 SER A O 1
ATOM 3372 N N . THR A 1 421 ? 29.953 -4.82 32.688 1 94.31 421 THR A N 1
ATOM 3373 C CA . THR A 1 421 ? 28.562 -5.059 32.312 1 94.31 421 THR A CA 1
ATOM 3374 C C . THR A 1 421 ? 28.266 -4.5 30.906 1 94.31 421 THR A C 1
ATOM 3376 O O . THR A 1 421 ? 28.125 -3.285 30.75 1 94.31 421 THR A O 1
ATOM 3379 N N . PRO A 1 422 ? 28.047 -5.309 30 1 96.88 422 PRO A N 1
ATOM 3380 C CA . PRO A 1 422 ? 27.953 -4.859 28.609 1 96.88 422 PRO A CA 1
ATOM 3381 C C . PRO A 1 422 ? 26.703 -4.027 28.344 1 96.88 422 PRO A C 1
ATOM 3383 O O . PRO A 1 422 ? 26.703 -3.16 27.469 1 96.88 422 PRO A O 1
ATOM 3386 N N . VAL A 1 423 ? 25.594 -4.355 29.016 1 97.88 423 VAL A N 1
ATOM 3387 C CA . VAL A 1 423 ? 24.359 -3.621 28.766 1 97.88 423 VAL A CA 1
ATOM 3388 C C . VAL A 1 423 ? 23.844 -3.006 30.062 1 97.88 423 VAL A C 1
ATOM 3390 O O . VAL A 1 423 ? 23.688 -3.703 31.062 1 97.88 423 VAL A O 1
ATOM 3393 N N . ASN A 1 424 ? 23.641 -1.768 30.047 1 95.44 424 ASN A N 1
ATOM 3394 C CA . ASN A 1 424 ? 23.016 -1.032 31.141 1 95.44 424 ASN A CA 1
ATOM 3395 C C . ASN A 1 424 ? 21.688 -0.41 30.703 1 95.44 424 ASN A C 1
ATOM 3397 O O . ASN A 1 424 ? 21.672 0.535 29.922 1 95.44 424 ASN A O 1
ATOM 3401 N N . MET A 1 425 ? 20.609 -0.912 31.203 1 94.44 425 MET A N 1
ATOM 3402 C CA . MET A 1 425 ? 19.281 -0.396 30.859 1 94.44 425 MET A CA 1
ATOM 3403 C C . MET A 1 425 ? 18.672 0.367 32.031 1 94.44 425 MET A C 1
ATOM 3405 O O . MET A 1 425 ? 18.656 -0.129 33.156 1 94.44 425 MET A O 1
ATOM 3409 N N . PHE A 1 426 ? 18.266 1.543 31.797 1 90.44 426 PHE A N 1
ATOM 3410 C CA . PHE A 1 426 ? 17.609 2.387 32.781 1 90.44 426 PHE A CA 1
ATOM 3411 C C . PHE A 1 426 ? 16.188 2.705 32.375 1 90.44 426 PHE A C 1
ATOM 3413 O O . PHE A 1 426 ? 15.953 3.432 31.422 1 90.44 426 PHE A O 1
ATOM 3420 N N . ASN A 1 427 ? 15.219 2.168 33.062 1 87.25 427 ASN A N 1
ATOM 3421 C CA . ASN A 1 427 ? 13.812 2.439 32.812 1 87.25 427 ASN A CA 1
ATOM 3422 C C . ASN A 1 427 ? 13.281 3.574 33.656 1 87.25 427 ASN A C 1
ATOM 3424 O O . ASN A 1 427 ? 12.469 3.344 34.562 1 87.25 427 ASN A O 1
ATOM 3428 N N . GLN A 1 428 ? 13.688 4.77 33.406 1 80.56 428 GLN A N 1
ATOM 3429 C CA . GLN A 1 428 ? 13.312 5.949 34.188 1 80.56 428 GLN A CA 1
ATOM 3430 C C . GLN A 1 428 ? 13.547 7.227 33.375 1 80.56 428 GLN A C 1
ATOM 3432 O O . GLN A 1 428 ? 14.258 7.215 32.375 1 80.56 428 GLN A O 1
ATOM 3437 N N . HIS A 1 429 ? 12.898 8.242 33.875 1 78.31 429 HIS A N 1
ATOM 3438 C CA . HIS A 1 429 ? 13.195 9.562 33.312 1 78.31 429 HIS A CA 1
ATOM 3439 C C . HIS A 1 429 ? 14.531 10.086 33.812 1 78.31 429 HIS A C 1
ATOM 3441 O O . HIS A 1 429 ? 14.859 9.914 35 1 78.31 429 HIS A O 1
ATOM 3447 N N . ILE A 1 430 ? 15.32 10.5 32.906 1 80.44 430 ILE A N 1
ATOM 3448 C CA . ILE A 1 430 ? 16.609 11.031 33.312 1 80.44 430 ILE A CA 1
ATOM 3449 C C . ILE A 1 430 ? 16.609 12.555 33.188 1 80.44 430 ILE A C 1
ATOM 3451 O O . ILE A 1 430 ? 15.828 13.125 32.438 1 80.44 430 ILE A O 1
ATOM 3455 N N . ASP A 1 431 ? 17.438 13.047 34 1 85.25 431 ASP A N 1
ATOM 3456 C CA . ASP A 1 431 ? 17.578 14.5 34 1 85.25 431 ASP A CA 1
ATOM 3457 C C . ASP A 1 431 ? 18.094 15 32.656 1 85.25 431 ASP A C 1
ATOM 3459 O O . ASP A 1 431 ? 18.797 14.281 31.969 1 85.25 431 ASP A O 1
ATOM 3463 N N . ARG A 1 432 ? 17.719 16.219 32.375 1 88.12 432 ARG A N 1
ATOM 3464 C CA . ARG A 1 432 ? 18.047 16.828 31.078 1 88.12 432 ARG A CA 1
ATOM 3465 C C . ARG A 1 432 ? 19.562 16.875 30.875 1 88.12 432 ARG A C 1
ATOM 3467 O O . ARG A 1 432 ? 20.047 16.562 29.797 1 88.12 432 ARG A O 1
ATOM 3474 N N . ASP A 1 433 ? 20.312 17.312 31.922 1 92.88 433 ASP A N 1
ATOM 3475 C CA . ASP A 1 433 ? 21.766 17.422 31.781 1 92.88 433 ASP A CA 1
ATOM 3476 C C . ASP A 1 433 ? 22.406 16.062 31.547 1 92.88 433 ASP A C 1
ATOM 3478 O O . ASP A 1 433 ? 23.359 15.953 30.766 1 92.88 433 ASP A O 1
ATOM 3482 N N . GLU A 1 434 ? 21.859 15.164 32.188 1 92.44 434 GLU A N 1
ATOM 3483 C CA . GLU A 1 434 ? 22.359 13.805 32.031 1 92.44 434 GLU A CA 1
ATOM 3484 C C . GLU A 1 434 ? 22.094 13.297 30.609 1 92.44 434 GLU A C 1
ATOM 3486 O O . GLU A 1 434 ? 22.922 12.602 30.016 1 92.44 434 GLU A O 1
ATOM 3491 N N . TYR A 1 435 ? 20.984 13.609 30.203 1 93.06 435 TYR A N 1
ATOM 3492 C CA . TYR A 1 435 ? 20.594 13.188 28.859 1 93.06 435 TYR A CA 1
ATOM 3493 C C . TYR A 1 435 ? 21.547 13.75 27.812 1 93.06 435 TYR A C 1
ATOM 3495 O O . TYR A 1 435 ? 22.062 13.016 26.984 1 93.06 435 TYR A O 1
ATOM 3503 N N . TYR A 1 436 ? 21.828 14.945 27.844 1 95.5 436 TYR A N 1
ATOM 3504 C CA . TYR A 1 436 ? 22.672 15.578 26.844 1 95.5 436 TYR A CA 1
ATOM 3505 C C . TYR A 1 436 ? 24.125 15.18 27.031 1 95.5 436 TYR A C 1
ATOM 3507 O O . TYR A 1 436 ? 24.891 15.102 26.062 1 95.5 436 TYR A O 1
ATOM 3515 N N . ALA A 1 437 ? 24.516 14.906 28.328 1 96.62 437 ALA A N 1
ATOM 3516 C CA . ALA A 1 437 ? 25.859 14.367 28.562 1 96.62 437 ALA A CA 1
ATOM 3517 C C . ALA A 1 437 ? 26.047 13.023 27.875 1 96.62 437 ALA A C 1
ATOM 3519 O O . ALA A 1 437 ? 27.094 12.766 27.281 1 96.62 437 ALA A O 1
ATOM 3520 N N . LEU A 1 438 ? 25.016 12.242 27.969 1 96.19 438 LEU A N 1
ATOM 3521 C CA . LEU A 1 438 ? 25.062 10.93 27.328 1 96.19 438 LEU A CA 1
ATOM 3522 C C . LEU A 1 438 ? 25.203 11.07 25.812 1 96.19 438 LEU A C 1
ATOM 3524 O O . LEU A 1 438 ? 25.969 10.336 25.188 1 96.19 438 LEU A O 1
ATOM 3528 N N . LEU A 1 439 ? 24.438 11.961 25.234 1 97.12 439 LEU A N 1
ATOM 3529 C CA . LEU A 1 439 ? 24.5 12.172 23.781 1 97.12 439 LEU A CA 1
ATOM 3530 C C . LEU A 1 439 ? 25.891 12.617 23.359 1 97.12 439 LEU A C 1
ATOM 3532 O O . LEU A 1 439 ? 26.406 12.156 22.328 1 97.12 439 LEU A O 1
ATOM 3536 N N . GLU A 1 440 ? 26.5 13.414 24.141 1 96.5 440 GLU A N 1
ATOM 3537 C CA . GLU A 1 440 ? 27.797 14 23.812 1 96.5 440 GLU A CA 1
ATOM 3538 C C . GLU A 1 440 ? 28.906 12.953 23.875 1 96.5 440 GLU A C 1
ATOM 3540 O O . GLU A 1 440 ? 29.781 12.922 23.016 1 96.5 440 GLU A O 1
ATOM 3545 N N . VAL A 1 441 ? 28.828 12.117 24.859 1 96.56 441 VAL A N 1
ATOM 3546 C CA . VAL A 1 441 ? 29.938 11.203 25.125 1 96.56 441 VAL A CA 1
ATOM 3547 C C . VAL A 1 441 ? 29.797 9.961 24.25 1 96.56 441 VAL A C 1
ATOM 3549 O O . VAL A 1 441 ? 30.766 9.219 24.047 1 96.56 441 VAL A O 1
ATOM 3552 N N . ALA A 1 442 ? 28.688 9.758 23.656 1 97.94 442 ALA A N 1
ATOM 3553 C CA . ALA A 1 442 ? 28.391 8.531 22.922 1 97.94 442 ALA A CA 1
ATOM 3554 C C . ALA A 1 442 ? 29.312 8.367 21.719 1 97.94 442 ALA A C 1
ATOM 3556 O O . ALA A 1 442 ? 29.641 9.352 21.047 1 97.94 442 ALA A O 1
ATOM 3557 N N . ASP A 1 443 ? 29.703 7.16 21.484 1 98.25 443 ASP A N 1
ATOM 3558 C CA . ASP A 1 443 ? 30.484 6.832 20.297 1 98.25 443 ASP A CA 1
ATOM 3559 C C . ASP A 1 443 ? 29.594 6.367 19.156 1 98.25 443 ASP A C 1
ATOM 3561 O O . ASP A 1 443 ? 30.016 6.348 18 1 98.25 443 ASP A O 1
ATOM 3565 N N . ILE A 1 444 ? 28.453 5.898 19.469 1 98.56 444 ILE A N 1
ATOM 3566 C CA . ILE A 1 444 ? 27.438 5.539 18.5 1 98.56 444 ILE A CA 1
ATOM 3567 C C . ILE A 1 444 ? 26.047 5.891 19.031 1 98.56 444 ILE A C 1
ATOM 3569 O O . ILE A 1 444 ? 25.75 5.609 20.203 1 98.56 444 ILE A O 1
ATOM 3573 N N . GLY A 1 445 ? 25.266 6.582 18.234 1 98.38 445 GLY A N 1
ATOM 3574 C CA . GLY A 1 445 ? 23.828 6.613 18.469 1 98.38 445 GLY A CA 1
ATOM 3575 C C . GLY A 1 445 ? 23.094 5.484 17.766 1 98.38 445 GLY A C 1
ATOM 3576 O O . GLY A 1 445 ? 23.203 5.316 16.562 1 98.38 445 GLY A O 1
ATOM 3577 N N . LEU A 1 446 ? 22.359 4.641 18.516 1 98.44 446 LEU A N 1
ATOM 3578 C CA . LEU A 1 446 ? 21.688 3.471 17.969 1 98.44 446 LEU A CA 1
ATOM 3579 C C . LEU A 1 446 ? 20.172 3.629 18.062 1 98.44 446 LEU A C 1
ATOM 3581 O O . LEU A 1 446 ? 19.594 3.504 19.141 1 98.44 446 LEU A O 1
ATOM 3585 N N . VAL A 1 447 ? 19.484 3.879 16.922 1 97.44 447 VAL A N 1
ATOM 3586 C CA . VAL A 1 447 ? 18.047 4.125 16.828 1 97.44 447 VAL A CA 1
ATOM 3587 C C . VAL A 1 447 ? 17.391 3.023 16 1 97.44 447 VAL A C 1
ATOM 3589 O O . VAL A 1 447 ? 17.547 2.99 14.773 1 97.44 447 VAL A O 1
ATOM 3592 N N . THR A 1 448 ? 16.531 2.166 16.625 1 96.62 448 THR A N 1
ATOM 3593 C CA . THR A 1 448 ? 16.125 0.946 15.945 1 96.62 448 THR A CA 1
ATOM 3594 C C . THR A 1 448 ? 14.602 0.782 16 1 96.62 448 THR A C 1
ATOM 3596 O O . THR A 1 448 ? 14.102 -0.325 16.203 1 96.62 448 THR A O 1
ATOM 3599 N N . PRO A 1 449 ? 13.828 1.833 15.953 1 95.38 449 PRO A N 1
ATOM 3600 C CA . PRO A 1 449 ? 12.383 1.596 15.953 1 95.38 449 PRO A CA 1
ATOM 3601 C C . PRO A 1 449 ? 11.922 0.744 14.773 1 95.38 449 PRO A C 1
ATOM 3603 O O . PRO A 1 449 ? 12.531 0.785 13.703 1 95.38 449 PRO A O 1
ATOM 3606 N N . ILE A 1 450 ? 10.859 0.012 14.961 1 92.06 450 ILE A N 1
ATOM 3607 C CA . ILE A 1 450 ? 10.32 -0.812 13.883 1 92.06 450 ILE A CA 1
ATOM 3608 C C . ILE A 1 450 ? 9.242 -0.036 13.133 1 92.06 450 ILE A C 1
ATOM 3610 O O . ILE A 1 450 ? 8.891 -0.378 12 1 92.06 450 ILE A O 1
ATOM 3614 N N . ILE A 1 451 ? 8.578 0.888 13.734 1 91.5 451 ILE A N 1
ATOM 3615 C CA . ILE A 1 451 ? 7.672 1.848 13.117 1 91.5 451 ILE A CA 1
ATOM 3616 C C . ILE A 1 451 ? 7.73 3.176 13.867 1 91.5 451 ILE A C 1
ATOM 3618 O O . ILE A 1 451 ? 7.5 3.225 15.078 1 91.5 451 ILE A O 1
ATOM 3622 N N . ASP A 1 452 ? 8.07 4.184 13.086 1 90.56 452 ASP A N 1
ATOM 3623 C CA . ASP A 1 452 ? 8.172 5.488 13.727 1 90.56 452 ASP A CA 1
ATOM 3624 C C . ASP A 1 452 ? 7.984 6.613 12.711 1 90.56 452 ASP A C 1
ATOM 3626 O O . ASP A 1 452 ? 8.383 6.488 11.555 1 90.56 452 ASP A O 1
ATOM 3630 N N . GLY A 1 453 ? 7.242 7.586 13.164 1 88.31 453 GLY A N 1
ATOM 3631 C CA . GLY A 1 453 ? 7.168 8.766 12.32 1 88.31 453 GLY A CA 1
ATOM 3632 C C . GLY A 1 453 ? 8.492 9.5 12.203 1 88.31 453 GLY A C 1
ATOM 3633 O O . GLY A 1 453 ? 9.422 9.016 11.562 1 88.31 453 GLY A O 1
ATOM 3634 N N . MET A 1 454 ? 8.516 10.656 12.914 1 84.62 454 MET A N 1
ATOM 3635 C CA . MET A 1 454 ? 9.789 11.352 12.984 1 84.62 454 MET A CA 1
ATOM 3636 C C . MET A 1 454 ? 10.492 11.078 14.312 1 84.62 454 MET A C 1
ATOM 3638 O O . MET A 1 454 ? 9.852 11.102 15.367 1 84.62 454 MET A O 1
ATOM 3642 N N . ASN A 1 455 ? 11.695 10.711 14.172 1 89.5 455 ASN A N 1
ATOM 3643 C CA . ASN A 1 455 ? 12.531 10.5 15.352 1 89.5 455 ASN A CA 1
ATOM 3644 C C . ASN A 1 455 ? 13.391 11.727 15.656 1 89.5 455 ASN A C 1
ATOM 3646 O O . ASN A 1 455 ? 14.5 11.852 15.141 1 89.5 455 ASN A O 1
ATOM 3650 N N . THR A 1 456 ? 12.969 12.461 16.594 1 89.44 456 THR A N 1
ATOM 3651 C CA . THR A 1 456 ? 13.648 13.719 16.891 1 89.44 456 THR A CA 1
ATOM 3652 C C . THR A 1 456 ? 14.906 13.477 17.719 1 89.44 456 THR A C 1
ATOM 3654 O O . THR A 1 456 ? 15.82 14.305 17.719 1 89.44 456 THR A O 1
ATOM 3657 N N . ALA A 1 457 ? 14.969 12.352 18.375 1 91.81 457 ALA A N 1
ATOM 3658 C CA . ALA A 1 457 ? 16.156 12.008 19.156 1 91.81 457 ALA A CA 1
ATOM 3659 C C . ALA A 1 457 ? 17.391 11.922 18.266 1 91.81 457 ALA A C 1
ATOM 3661 O O . ALA A 1 457 ? 18.484 12.281 18.688 1 91.81 457 ALA A O 1
ATOM 3662 N N . SER A 1 458 ? 17.234 11.461 17.109 1 95.44 458 SER A N 1
ATOM 3663 C CA . SER A 1 458 ? 18.344 11.367 16.156 1 95.44 458 SER A CA 1
ATOM 3664 C C . SER A 1 458 ? 18.875 12.758 15.797 1 95.44 458 SER A C 1
ATOM 3666 O O . SER A 1 458 ? 20.078 12.938 15.609 1 95.44 458 SER A O 1
ATOM 3668 N N . PHE A 1 459 ? 17.984 13.727 15.688 1 95.19 459 PHE A N 1
ATOM 3669 C CA . PHE A 1 459 ? 18.391 15.094 15.406 1 95.19 459 PHE A CA 1
ATOM 3670 C C . PHE A 1 459 ? 19.188 15.68 16.578 1 95.19 459 PHE A C 1
ATOM 3672 O O . PHE A 1 459 ? 20.219 16.312 16.375 1 95.19 459 PHE A O 1
ATOM 3679 N N . GLU A 1 460 ? 18.703 15.43 17.766 1 95.62 460 GLU A N 1
ATOM 3680 C CA . GLU A 1 460 ? 19.391 15.906 18.953 1 95.62 460 GLU A CA 1
ATOM 3681 C C . GLU A 1 460 ? 20.781 15.297 19.062 1 95.62 460 GLU A C 1
ATOM 3683 O O . GLU A 1 460 ? 21.734 15.969 19.453 1 95.62 460 GLU A O 1
ATOM 3688 N N . TYR A 1 461 ? 20.891 14.055 18.75 1 97 461 TYR A N 1
ATOM 3689 C CA . TYR A 1 461 ? 22.172 13.367 18.766 1 97 461 TYR A CA 1
ATOM 3690 C C . TYR A 1 461 ? 23.172 14.062 17.844 1 97 461 TYR A C 1
ATOM 3692 O O . TYR A 1 461 ? 24.312 14.297 18.219 1 97 461 TYR A O 1
ATOM 3700 N N . VAL A 1 462 ? 22.719 14.367 16.625 1 97.19 462 VAL A N 1
ATOM 3701 C CA . VAL A 1 462 ? 23.594 15.016 15.648 1 97.19 462 VAL A CA 1
ATOM 3702 C C . VAL A 1 462 ? 24.062 16.359 16.188 1 97.19 462 VAL A C 1
ATOM 3704 O O . VAL A 1 462 ? 25.25 16.703 16.062 1 97.19 462 VAL A O 1
ATOM 3707 N N . VAL A 1 463 ? 23.172 17.078 16.797 1 97.31 463 VAL A N 1
ATOM 3708 C CA . VAL A 1 463 ? 23.531 18.391 17.344 1 97.31 463 VAL A CA 1
ATOM 3709 C C . VAL A 1 463 ? 24.531 18.219 18.484 1 97.31 463 VAL A C 1
ATOM 3711 O O . VAL A 1 463 ? 25.484 18.984 18.609 1 97.31 463 VAL A O 1
ATOM 3714 N N . ALA A 1 464 ? 24.328 17.234 19.297 1 97.62 464 ALA A N 1
ATOM 3715 C CA . ALA A 1 464 ? 25.188 16.984 20.453 1 97.62 464 ALA A CA 1
ATOM 3716 C C . ALA A 1 464 ? 26.578 16.531 20.031 1 97.62 464 ALA A C 1
ATOM 3718 O O . ALA A 1 464 ? 27.531 16.641 20.797 1 97.62 464 ALA A O 1
ATOM 3719 N N . GLN A 1 465 ? 26.719 16.062 18.844 1 97.44 465 GLN A N 1
ATOM 3720 C CA . GLN A 1 465 ? 27.969 15.484 18.359 1 97.44 465 GLN A CA 1
ATOM 3721 C C . GLN A 1 465 ? 28.781 16.516 17.562 1 97.44 465 GLN A C 1
ATOM 3723 O O . GLN A 1 465 ? 29.625 16.141 16.734 1 97.44 465 GLN A O 1
ATOM 3728 N N . GLU A 1 466 ? 28.516 17.672 17.734 1 95.25 466 GLU A N 1
ATOM 3729 C CA . GLU A 1 466 ? 29.188 18.734 17 1 95.25 466 GLU A CA 1
ATOM 3730 C C . GLU A 1 466 ? 30.703 18.656 17.172 1 95.25 466 GLU A C 1
ATOM 3732 O O . GLU A 1 466 ? 31.453 18.984 16.25 1 95.25 466 GLU A O 1
ATOM 3737 N N . GLN A 1 467 ? 31.172 18.141 18.234 1 91.94 467 GLN A N 1
ATOM 3738 C CA . GLN A 1 467 ? 32.594 18.094 18.516 1 91.94 467 GLN A CA 1
ATOM 3739 C C . GLN A 1 467 ? 33.188 16.734 18.156 1 91.94 467 GLN A C 1
ATOM 3741 O O . GLN A 1 467 ? 34.281 16.641 17.609 1 91.94 467 GLN A O 1
ATOM 3746 N N . HIS A 1 468 ? 32.562 15.633 18.469 1 92.75 468 HIS A N 1
ATOM 3747 C CA . HIS A 1 468 ? 33.094 14.289 18.344 1 92.75 468 HIS A CA 1
ATOM 3748 C C . HIS A 1 468 ? 32.719 13.656 17.016 1 92.75 468 HIS A C 1
ATOM 3750 O O . HIS A 1 468 ? 33.438 12.781 16.516 1 92.75 468 HIS A O 1
ATOM 3756 N N . HIS A 1 469 ? 31.578 14.016 16.453 1 97.19 469 HIS A N 1
ATOM 3757 C CA . HIS A 1 469 ? 31.109 13.578 15.141 1 97.19 469 HIS A CA 1
ATOM 3758 C C . HIS A 1 469 ? 30.891 12.07 15.102 1 97.19 469 HIS A C 1
ATOM 3760 O O . HIS A 1 469 ? 31.203 11.422 14.102 1 97.19 469 HIS A O 1
ATOM 3766 N N . SER A 1 470 ? 30.516 11.453 16.234 1 97.75 470 SER A N 1
ATOM 3767 C CA . SER A 1 470 ? 30.266 10.016 16.297 1 97.75 470 SER A CA 1
ATOM 3768 C C . SER A 1 470 ? 29.109 9.617 15.367 1 97.75 470 SER A C 1
ATOM 3770 O O . SER A 1 470 ? 28.172 10.383 15.18 1 97.75 470 SER A O 1
ATOM 3772 N N . PRO A 1 471 ? 29.188 8.383 14.773 1 97.75 471 PRO A N 1
ATOM 3773 C CA . PRO A 1 471 ? 28.203 7.961 13.773 1 97.75 471 PRO A CA 1
ATOM 3774 C C . PRO A 1 471 ? 26.859 7.621 14.391 1 97.75 471 PRO A C 1
ATOM 3776 O O . PRO A 1 471 ? 26.766 7.375 15.594 1 97.75 471 PRO A O 1
ATOM 3779 N N . LEU A 1 472 ? 25.828 7.68 13.516 1 97.5 472 LEU A N 1
ATOM 3780 C CA . LEU A 1 472 ? 24.438 7.367 13.852 1 97.5 472 LEU A CA 1
ATOM 3781 C C . LEU A 1 472 ? 23.953 6.156 13.062 1 97.5 472 LEU A C 1
ATOM 3783 O O . LEU A 1 472 ? 24.109 6.098 11.844 1 97.5 472 LEU A O 1
ATOM 3787 N N . ILE A 1 473 ? 23.516 5.133 13.773 1 97.81 473 ILE A N 1
ATOM 3788 C CA . ILE A 1 473 ? 22.797 4.027 13.148 1 97.81 473 ILE A CA 1
ATOM 3789 C C . ILE A 1 473 ? 21.297 4.258 13.266 1 97.81 473 ILE A C 1
ATOM 3791 O O . ILE A 1 473 ? 20.766 4.461 14.367 1 97.81 473 ILE A O 1
ATOM 3795 N N . LEU A 1 474 ? 20.625 4.207 12.148 1 96.06 474 LEU A N 1
ATOM 3796 C CA . LEU A 1 474 ? 19.219 4.613 12.117 1 96.06 474 LEU A CA 1
ATOM 3797 C C . LEU A 1 474 ? 18.375 3.576 11.383 1 96.06 474 LEU A C 1
ATOM 3799 O O . LEU A 1 474 ? 18.766 3.072 10.328 1 96.06 474 LEU A O 1
ATOM 3803 N N . SER A 1 475 ? 17.219 3.295 11.961 1 96 475 SER A N 1
ATOM 3804 C CA . SER A 1 475 ? 16.281 2.352 11.367 1 96 475 SER A CA 1
ATOM 3805 C C . SER A 1 475 ? 15.703 2.896 10.07 1 96 475 SER A C 1
ATOM 3807 O O . SER A 1 475 ? 15.352 4.074 9.984 1 96 475 SER A O 1
ATOM 3809 N N . GLU A 1 476 ? 15.5 2.043 9.102 1 91.12 476 GLU A N 1
ATOM 3810 C CA . GLU A 1 476 ? 14.891 2.426 7.832 1 91.12 476 GLU A CA 1
ATOM 3811 C C . GLU A 1 476 ? 13.391 2.668 7.992 1 91.12 476 GLU A C 1
ATOM 3813 O O . GLU A 1 476 ? 12.75 3.221 7.098 1 91.12 476 GLU A O 1
ATOM 3818 N N . PHE A 1 477 ? 12.82 2.33 9.133 1 91.56 477 PHE A N 1
ATOM 3819 C CA . PHE A 1 477 ? 11.383 2.406 9.336 1 91.56 477 PHE A CA 1
ATOM 3820 C C . PHE A 1 477 ? 11 3.705 10.039 1 91.56 477 PHE A C 1
ATOM 3822 O O . PHE A 1 477 ? 9.867 3.865 10.484 1 91.56 477 PHE A O 1
ATOM 3829 N N . THR A 1 478 ? 11.93 4.617 10.164 1 91.25 478 THR A N 1
ATOM 3830 C CA . THR A 1 478 ? 11.633 5.961 10.656 1 91.25 478 THR A CA 1
ATOM 3831 C C . THR A 1 478 ? 11.359 6.91 9.492 1 91.25 478 THR A C 1
ATOM 3833 O O . THR A 1 478 ? 11.953 6.777 8.422 1 91.25 478 THR A O 1
ATOM 3836 N N . GLY A 1 479 ? 10.438 7.797 9.719 1 86.19 479 GLY A N 1
ATOM 3837 C CA . GLY A 1 479 ? 10.266 8.844 8.727 1 86.19 479 GLY A CA 1
ATOM 3838 C C . GLY A 1 479 ? 11.523 9.664 8.492 1 86.19 479 GLY A C 1
ATOM 3839 O O . GLY A 1 479 ? 11.719 10.219 7.41 1 86.19 479 GLY A O 1
ATOM 3840 N N . THR A 1 480 ? 12.445 9.656 9.414 1 87.31 480 THR A N 1
ATOM 3841 C CA . THR A 1 480 ? 13.688 10.43 9.398 1 87.31 480 THR A CA 1
ATOM 3842 C C . THR A 1 480 ? 14.703 9.797 8.453 1 87.31 480 THR A C 1
ATOM 3844 O O . THR A 1 480 ? 15.602 10.484 7.949 1 87.31 480 THR A O 1
ATOM 3847 N N . ALA A 1 481 ? 14.602 8.539 8.289 1 87 481 ALA A N 1
ATOM 3848 C CA . ALA A 1 481 ? 15.586 7.809 7.492 1 87 481 ALA A CA 1
ATOM 3849 C C . ALA A 1 481 ? 15.672 8.375 6.074 1 87 481 ALA A C 1
ATOM 3851 O O . ALA A 1 481 ? 16.75 8.383 5.469 1 87 481 ALA A O 1
ATOM 3852 N N . ASN A 1 482 ? 14.562 8.938 5.621 1 79.56 482 ASN A N 1
ATOM 3853 C CA . ASN A 1 482 ? 14.516 9.469 4.262 1 79.56 482 ASN A CA 1
ATOM 3854 C C . ASN A 1 482 ? 15.273 10.789 4.145 1 79.56 482 ASN A C 1
ATOM 3856 O O . ASN A 1 482 ? 15.617 11.219 3.039 1 79.56 482 ASN A O 1
ATOM 3860 N N . SER A 1 483 ? 15.609 11.328 5.297 1 81.69 483 SER A N 1
ATOM 3861 C CA . SER A 1 483 ? 16.266 12.633 5.281 1 81.69 483 SER A CA 1
ATOM 3862 C C . SER A 1 483 ? 17.703 12.531 5.805 1 81.69 483 SER A C 1
ATOM 3864 O O . SER A 1 483 ? 18.484 13.477 5.668 1 81.69 483 SER A O 1
ATOM 3866 N N . MET A 1 484 ? 18.031 11.391 6.441 1 87.06 484 MET A N 1
ATOM 3867 C CA . MET A 1 484 ? 19.328 11.227 7.09 1 87.06 484 MET A CA 1
ATOM 3868 C C . MET A 1 484 ? 20.156 10.141 6.398 1 87.06 484 MET A C 1
ATOM 3870 O O . MET A 1 484 ? 20.641 9.219 7.047 1 87.06 484 MET A O 1
ATOM 3874 N N . GLY A 1 485 ? 20.406 10.367 5.219 1 78.19 485 GLY A N 1
ATOM 3875 C CA . GLY A 1 485 ? 21.031 9.336 4.391 1 78.19 485 GLY A CA 1
ATOM 3876 C C . GLY A 1 485 ? 22.453 9.031 4.777 1 78.19 485 GLY A C 1
ATOM 3877 O O . GLY A 1 485 ? 22.969 7.945 4.504 1 78.19 485 GLY A O 1
ATOM 3878 N N . ALA A 1 486 ? 23.125 10 5.441 1 86.81 486 ALA A N 1
ATOM 3879 C CA . ALA A 1 486 ? 24.531 9.789 5.82 1 86.81 486 ALA A CA 1
ATOM 3880 C C . ALA A 1 486 ? 24.625 8.883 7.043 1 86.81 486 ALA A C 1
ATOM 3882 O O . ALA A 1 486 ? 25.703 8.359 7.348 1 86.81 486 ALA A O 1
ATOM 3883 N N . ALA A 1 487 ? 23.516 8.695 7.746 1 92.94 487 ALA A N 1
ATOM 3884 C CA . ALA A 1 487 ? 23.5 7.695 8.812 1 92.94 487 ALA A CA 1
ATOM 3885 C C . ALA A 1 487 ? 23.594 6.281 8.234 1 92.94 487 ALA A C 1
ATOM 3887 O O . ALA A 1 487 ? 23.328 6.074 7.047 1 92.94 487 ALA A O 1
ATOM 3888 N N . VAL A 1 488 ? 24.047 5.371 9.055 1 94.19 488 VAL A N 1
ATOM 3889 C CA . VAL A 1 488 ? 24.016 3.973 8.641 1 94.19 488 VAL A CA 1
ATOM 3890 C C . VAL A 1 488 ? 22.625 3.402 8.82 1 94.19 488 VAL A C 1
ATOM 3892 O O . VAL A 1 488 ? 22.188 3.129 9.945 1 94.19 488 VAL A O 1
ATOM 3895 N N . ILE A 1 489 ? 21.938 3.246 7.715 1 92.75 489 ILE A N 1
ATOM 3896 C CA . ILE A 1 489 ? 20.547 2.832 7.734 1 92.75 489 ILE A CA 1
ATOM 3897 C C . ILE A 1 489 ? 20.453 1.312 7.844 1 92.75 489 ILE A C 1
ATOM 3899 O O . ILE A 1 489 ? 21.125 0.591 7.102 1 92.75 489 ILE A O 1
ATOM 3903 N N . VAL A 1 490 ? 19.594 0.795 8.789 1 94.19 490 VAL A N 1
ATOM 3904 C CA . VAL A 1 490 ? 19.531 -0.643 9.031 1 94.19 490 VAL A CA 1
ATOM 3905 C C . VAL A 1 490 ? 18.078 -1.081 9.156 1 94.19 490 VAL A C 1
ATOM 3907 O O . VAL A 1 490 ? 17.188 -0.257 9.398 1 94.19 490 VAL A O 1
ATOM 3910 N N . ASN A 1 491 ? 17.844 -2.367 8.93 1 93.06 491 ASN A N 1
ATOM 3911 C CA . ASN A 1 491 ? 16.594 -3.055 9.273 1 93.06 491 ASN A CA 1
ATOM 3912 C C . ASN A 1 491 ? 16.688 -3.689 10.664 1 93.06 491 ASN A C 1
ATOM 3914 O O . ASN A 1 491 ? 17.359 -4.703 10.844 1 93.06 491 ASN A O 1
ATOM 3918 N N . PRO A 1 492 ? 15.984 -3.176 11.602 1 94.31 492 PRO A N 1
ATOM 3919 C CA . PRO A 1 492 ? 16.109 -3.68 12.969 1 94.31 492 PRO A CA 1
ATOM 3920 C C . PRO A 1 492 ? 15.664 -5.133 13.109 1 94.31 492 PRO A C 1
ATOM 3922 O O . PRO A 1 492 ? 16 -5.797 14.094 1 94.31 492 PRO A O 1
ATOM 3925 N N . TRP A 1 493 ? 14.922 -5.637 12.18 1 90.88 493 TRP A N 1
ATOM 3926 C CA . TRP A 1 493 ? 14.5 -7.031 12.211 1 90.88 493 TRP A CA 1
ATOM 3927 C C . TRP A 1 493 ? 15.648 -7.957 11.812 1 90.88 493 TRP A C 1
ATOM 3929 O O . TRP A 1 493 ? 15.578 -9.172 12.023 1 90.88 493 TRP A O 1
ATOM 3939 N N . ASP A 1 494 ? 16.641 -7.398 11.25 1 91.75 494 ASP A N 1
ATOM 3940 C CA . ASP A 1 494 ? 17.844 -8.141 10.867 1 91.75 494 ASP A CA 1
ATOM 3941 C C . ASP A 1 494 ? 18.969 -7.906 11.867 1 91.75 494 ASP A C 1
ATOM 3943 O O . ASP A 1 494 ? 19.844 -7.066 11.641 1 91.75 494 ASP A O 1
ATOM 3947 N N . CYS A 1 495 ? 19.062 -8.734 12.852 1 92.12 495 CYS A N 1
ATOM 3948 C CA . CYS A 1 495 ? 20.031 -8.57 13.93 1 92.12 495 CYS A CA 1
ATOM 3949 C C . CYS A 1 495 ? 21.453 -8.602 13.398 1 92.12 495 CYS A C 1
ATOM 3951 O O . CYS A 1 495 ? 22.312 -7.875 13.883 1 92.12 495 CYS A O 1
ATOM 3953 N N . LYS A 1 496 ? 21.672 -9.375 12.414 1 92.62 496 LYS A N 1
ATOM 3954 C CA . LYS A 1 496 ? 23.031 -9.484 11.867 1 92.62 496 LYS A CA 1
ATOM 3955 C C . LYS A 1 496 ? 23.438 -8.195 11.156 1 92.62 496 LYS A C 1
ATOM 3957 O O . LYS A 1 496 ? 24.594 -7.793 11.211 1 92.62 496 LYS A O 1
ATOM 3962 N N . GLU A 1 497 ? 22.438 -7.688 10.453 1 94.12 497 GLU A N 1
ATOM 3963 C CA . GLU A 1 497 ? 22.719 -6.422 9.781 1 94.12 497 GLU A CA 1
ATOM 3964 C C . GLU A 1 497 ? 23.031 -5.32 10.789 1 94.12 497 GLU A C 1
ATOM 3966 O O . GLU A 1 497 ? 23.969 -4.535 10.586 1 94.12 497 GLU A O 1
ATOM 3971 N N . VAL A 1 498 ? 22.297 -5.23 11.867 1 96.81 498 VAL A N 1
ATOM 3972 C CA . VAL A 1 498 ? 22.531 -4.227 12.898 1 96.81 498 VAL A CA 1
ATOM 3973 C C . VAL A 1 498 ? 23.891 -4.465 13.555 1 96.81 498 VAL A C 1
ATOM 3975 O O . VAL A 1 498 ? 24.641 -3.516 13.812 1 96.81 498 VAL A O 1
ATOM 3978 N N . ALA A 1 499 ? 24.203 -5.715 13.812 1 97.44 499 ALA A N 1
ATOM 3979 C CA . ALA A 1 499 ? 25.484 -6.066 14.398 1 97.44 499 ALA A CA 1
ATOM 3980 C C . ALA A 1 499 ? 26.641 -5.617 13.5 1 97.44 499 ALA A C 1
ATOM 3982 O O . ALA A 1 499 ? 27.625 -5.051 13.984 1 97.44 499 ALA A O 1
ATOM 3983 N N . ARG A 1 500 ? 26.516 -5.855 12.242 1 97.31 500 ARG A N 1
ATOM 3984 C CA . ARG A 1 500 ? 27.547 -5.438 11.289 1 97.31 500 ARG A CA 1
ATOM 3985 C C . ARG A 1 500 ? 27.672 -3.918 11.258 1 97.31 500 ARG A C 1
ATOM 3987 O O . ARG A 1 500 ? 28.766 -3.383 11.109 1 97.31 500 ARG A O 1
ATOM 3994 N N . ALA A 1 501 ? 26.562 -3.246 11.305 1 97.56 501 ALA A N 1
ATOM 3995 C CA . ALA A 1 501 ? 26.578 -1.786 11.312 1 97.56 501 ALA A CA 1
ATOM 3996 C C . ALA A 1 501 ? 27.297 -1.247 12.539 1 97.56 501 ALA A C 1
ATOM 3998 O O . ALA A 1 501 ? 28.016 -0.25 12.453 1 97.56 501 ALA A O 1
ATOM 3999 N N . ILE A 1 502 ? 27.062 -1.878 13.695 1 98.62 502 ILE A N 1
ATOM 4000 C CA . ILE A 1 502 ? 27.75 -1.483 14.914 1 98.62 502 ILE A CA 1
ATOM 4001 C C . ILE A 1 502 ? 29.266 -1.618 14.719 1 98.62 502 ILE A C 1
ATOM 4003 O O . ILE A 1 502 ? 30.016 -0.693 15.016 1 98.62 502 ILE A O 1
ATOM 4007 N N . GLU A 1 503 ? 29.656 -2.752 14.188 1 98.44 503 GLU A N 1
ATOM 4008 C CA . GLU A 1 503 ? 31.078 -2.98 13.945 1 98.44 503 GLU A CA 1
ATOM 4009 C C . GLU A 1 503 ? 31.656 -1.952 12.969 1 98.44 503 GLU A C 1
ATOM 4011 O O . GLU A 1 503 ? 32.75 -1.437 13.172 1 98.44 503 GLU A O 1
ATOM 4016 N N . GLU A 1 504 ? 30.922 -1.722 11.938 1 97.19 504 GLU A N 1
ATOM 4017 C CA . GLU A 1 504 ? 31.328 -0.742 10.938 1 97.19 504 GLU A CA 1
ATOM 4018 C C . GLU A 1 504 ? 31.516 0.637 11.562 1 97.19 504 GLU A C 1
ATOM 4020 O O . GLU A 1 504 ? 32.5 1.314 11.289 1 97.19 504 GLU A O 1
ATOM 4025 N N . CYS A 1 505 ? 30.625 1.062 12.398 1 98.06 505 CYS A N 1
ATOM 4026 C CA . CYS A 1 505 ? 30.656 2.389 13.008 1 98.06 505 CYS A CA 1
ATOM 4027 C C . CYS A 1 505 ? 31.781 2.496 14.016 1 98.06 505 CYS A C 1
ATOM 4029 O O . CYS A 1 505 ? 32.406 3.551 14.148 1 98.06 505 CYS A O 1
ATOM 4031 N N . LEU A 1 506 ? 32.062 1.408 14.75 1 97.88 506 LEU A N 1
ATOM 4032 C CA . LEU A 1 506 ? 33.125 1.412 15.727 1 97.88 506 LEU A CA 1
ATOM 4033 C C . LEU A 1 506 ? 34.5 1.485 15.039 1 97.88 506 LEU A C 1
ATOM 4035 O O . LEU A 1 506 ? 35.438 2.002 15.609 1 97.88 506 LEU A O 1
ATOM 4039 N N . SER A 1 507 ? 34.531 1.017 13.82 1 96.75 507 SER A N 1
ATOM 4040 C CA . SER A 1 507 ? 35.781 0.955 13.078 1 96.75 507 SER A CA 1
ATOM 4041 C C . SER A 1 507 ? 35.906 2.119 12.094 1 96.75 507 SER A C 1
ATOM 4043 O O . SER A 1 507 ? 36.875 2.207 11.344 1 96.75 507 SER A O 1
ATOM 4045 N N . MET A 1 508 ? 35 2.986 12.109 1 96.38 508 MET A N 1
ATOM 4046 C CA . MET A 1 508 ? 34.969 4.09 11.156 1 96.38 508 MET A CA 1
ATOM 4047 C C . MET A 1 508 ? 36.094 5.078 11.391 1 96.38 508 MET A C 1
ATOM 4049 O O . MET A 1 508 ? 36.438 5.383 12.539 1 96.38 508 MET A O 1
ATOM 4053 N N . SER A 1 509 ? 36.75 5.527 10.312 1 96.56 509 SER A N 1
ATOM 4054 C CA . SER A 1 509 ? 37.812 6.488 10.422 1 96.56 509 SER A CA 1
ATOM 4055 C C . SER A 1 509 ? 37.312 7.871 10.812 1 96.56 509 SER A C 1
ATOM 4057 O O . SER A 1 509 ? 36.125 8.18 10.617 1 96.56 509 SER A O 1
ATOM 4059 N N . GLU A 1 510 ? 38.188 8.703 11.375 1 96.12 510 GLU A N 1
ATOM 4060 C CA . GLU A 1 510 ? 37.812 10.055 11.773 1 96.12 510 GLU A CA 1
ATOM 4061 C C . GLU A 1 510 ? 37.406 10.891 10.57 1 96.12 510 GLU A C 1
ATOM 4063 O O . GLU A 1 510 ? 36.531 11.75 10.68 1 96.12 510 GLU A O 1
ATOM 4068 N N . GLU A 1 511 ? 38 10.625 9.469 1 95.06 511 GLU A N 1
ATOM 4069 C CA . GLU A 1 511 ? 37.656 11.352 8.25 1 95.06 511 GLU A CA 1
ATOM 4070 C C . GLU A 1 511 ? 36.219 11.016 7.781 1 95.06 511 GLU A C 1
ATOM 4072 O O . GLU A 1 511 ? 35.469 11.906 7.418 1 95.06 511 GLU A O 1
ATOM 4077 N N . GLU A 1 512 ? 35.969 9.781 7.852 1 93.81 512 GLU A N 1
ATOM 4078 C CA . GLU A 1 512 ? 34.625 9.352 7.438 1 93.81 512 GLU A CA 1
ATOM 4079 C C . GLU A 1 512 ? 33.562 9.867 8.398 1 93.81 512 GLU A C 1
ATOM 4081 O O . GLU A 1 512 ? 32.469 10.258 7.969 1 93.81 512 GLU A O 1
ATOM 4086 N N . LYS A 1 513 ? 33.875 9.867 9.68 1 96.69 513 LYS A N 1
ATOM 4087 C CA . LYS A 1 513 ? 32.969 10.391 10.68 1 96.69 513 LYS A CA 1
ATOM 4088 C C . LYS A 1 513 ? 32.656 11.859 10.414 1 96.69 513 LYS A C 1
ATOM 4090 O O . LYS A 1 513 ? 31.484 12.266 10.477 1 96.69 513 LYS A O 1
ATOM 4095 N N . THR A 1 514 ? 33.656 12.57 10.102 1 95.88 514 THR A N 1
ATOM 4096 C CA . THR A 1 514 ? 33.5 14.008 9.875 1 95.88 514 THR A CA 1
ATOM 4097 C C . THR A 1 514 ? 32.625 14.266 8.641 1 95.88 514 THR A C 1
ATOM 4099 O O . THR A 1 514 ? 31.75 15.133 8.664 1 95.88 514 THR A O 1
ATOM 4102 N N . LEU A 1 515 ? 32.906 13.523 7.613 1 90.88 515 LEU A N 1
ATOM 4103 C CA . LEU A 1 515 ? 32.125 13.688 6.375 1 90.88 515 LEU A CA 1
ATOM 4104 C C . LEU A 1 515 ? 30.656 13.375 6.598 1 90.88 515 LEU A C 1
ATOM 4106 O O . LEU A 1 515 ? 29.797 14.125 6.145 1 90.88 515 LEU A O 1
ATOM 4110 N N . LYS A 1 516 ? 30.422 12.297 7.25 1 92.19 516 LYS A N 1
ATOM 4111 C CA . LYS A 1 516 ? 29.047 11.898 7.527 1 92.19 516 LYS A CA 1
ATOM 4112 C C . LYS A 1 516 ? 28.344 12.906 8.43 1 92.19 516 LYS A C 1
ATOM 4114 O O . LYS A 1 516 ? 27.172 13.227 8.234 1 92.19 516 LYS A O 1
ATOM 4119 N N . TYR A 1 517 ? 29.047 13.391 9.398 1 95.25 517 TYR A N 1
ATOM 4120 C CA . TYR A 1 517 ? 28.5 14.375 10.312 1 95.25 517 TYR A CA 1
ATOM 4121 C C . TYR A 1 517 ? 28.109 15.648 9.578 1 95.25 517 TYR A C 1
ATOM 4123 O O . TYR A 1 517 ? 27.031 16.219 9.82 1 95.25 517 TYR A O 1
ATOM 4131 N N . GLN A 1 518 ? 28.938 16.109 8.734 1 92.69 518 GLN A N 1
ATOM 4132 C CA . GLN A 1 518 ? 28.672 17.344 8.016 1 92.69 518 GLN A CA 1
ATOM 4133 C C . GLN A 1 518 ? 27.391 17.25 7.191 1 92.69 518 GLN A C 1
ATOM 4135 O O . GLN A 1 518 ? 26.609 18.203 7.148 1 92.69 518 GLN A O 1
ATOM 4140 N N . GLN A 1 519 ? 27.266 16.172 6.633 1 86.38 519 GLN A N 1
ATOM 4141 C CA . GLN A 1 519 ? 26.062 15.961 5.828 1 86.38 519 GLN A CA 1
ATOM 4142 C C . GLN A 1 519 ? 24.812 15.938 6.703 1 86.38 519 GLN A C 1
ATOM 4144 O O . GLN A 1 519 ? 23.797 16.547 6.363 1 86.38 519 GLN A O 1
ATOM 4149 N N . LEU A 1 520 ? 24.859 15.18 7.75 1 92.81 520 LEU A N 1
ATOM 4150 C CA . LEU A 1 520 ? 23.734 15.102 8.672 1 92.81 520 LEU A CA 1
ATOM 4151 C C . LEU A 1 520 ? 23.438 16.469 9.281 1 92.81 520 LEU A C 1
ATOM 4153 O O . LEU A 1 520 ? 22.281 16.875 9.383 1 92.81 520 LEU A O 1
ATOM 4157 N N . SER A 1 521 ? 24.484 17.141 9.68 1 94.06 521 SER A N 1
ATOM 4158 C CA . SER A 1 521 ? 24.359 18.438 10.32 1 94.06 521 SER A CA 1
ATOM 4159 C C . SER A 1 521 ? 23.734 19.469 9.375 1 94.06 521 SER A C 1
ATOM 4161 O O . SER A 1 521 ? 22.938 20.312 9.797 1 94.06 521 SER A O 1
ATOM 4163 N N . GLN A 1 522 ? 24.094 19.375 8.172 1 89.38 522 GLN A N 1
ATOM 4164 C CA . GLN A 1 522 ? 23.531 20.297 7.188 1 89.38 522 GLN A CA 1
ATOM 4165 C C . GLN A 1 522 ? 22.016 20.172 7.105 1 89.38 522 GLN A C 1
ATOM 4167 O O . GLN A 1 522 ? 21.297 21.172 7.09 1 89.38 522 GLN A O 1
ATOM 4172 N N . PHE A 1 523 ? 21.562 19.047 7.105 1 87.44 523 PHE A N 1
ATOM 4173 C CA . PHE A 1 523 ? 20.109 18.828 7.031 1 87.44 523 PHE A CA 1
ATOM 4174 C C . PHE A 1 523 ? 19.438 19.297 8.312 1 87.44 523 PHE A C 1
ATOM 4176 O O . PHE A 1 523 ? 18.438 20.016 8.266 1 87.44 523 PHE A O 1
ATOM 4183 N N . VAL A 1 524 ? 19.953 18.891 9.445 1 93.31 524 VAL A N 1
ATOM 4184 C CA . VAL A 1 524 ? 19.328 19.156 10.734 1 93.31 524 VAL A CA 1
ATOM 4185 C C . VAL A 1 524 ? 19.281 20.656 10.984 1 93.31 524 VAL A C 1
ATOM 4187 O O . VAL A 1 524 ? 18.312 21.156 11.57 1 93.31 524 VAL A O 1
ATOM 4190 N N . THR A 1 525 ? 20.234 21.344 10.508 1 93.56 525 THR A N 1
ATOM 4191 C CA . THR A 1 525 ? 20.328 22.781 10.789 1 93.56 525 THR A CA 1
ATOM 4192 C C . THR A 1 525 ? 19.531 23.578 9.766 1 93.56 525 THR A C 1
ATOM 4194 O O . THR A 1 525 ? 19.188 24.75 10.008 1 93.56 525 THR A O 1
ATOM 4197 N N . SER A 1 526 ? 19.25 23 8.648 1 89.62 526 SER A N 1
ATOM 4198 C CA . SER A 1 526 ? 18.5 23.719 7.621 1 89.62 526 SER A CA 1
ATOM 4199 C C . SER A 1 526 ? 17 23.438 7.742 1 89.62 526 SER A C 1
ATOM 4201 O O . SER A 1 526 ? 16.172 24.25 7.316 1 89.62 526 SER A O 1
ATOM 4203 N N . HIS A 1 527 ? 16.688 22.359 8.289 1 90.06 527 HIS A N 1
ATOM 4204 C CA . HIS A 1 527 ? 15.281 21.969 8.461 1 90.06 527 HIS A CA 1
ATOM 4205 C C . HIS A 1 527 ? 14.906 21.922 9.938 1 90.06 527 HIS A C 1
ATOM 4207 O O . HIS A 1 527 ? 14.578 20.859 10.461 1 90.06 527 HIS A O 1
ATOM 4213 N N . THR A 1 528 ? 14.797 23.078 10.461 1 94.12 528 THR A N 1
ATOM 4214 C CA . THR A 1 528 ? 14.578 23.25 11.891 1 94.12 528 THR A CA 1
ATOM 4215 C C . THR A 1 528 ? 13.094 23.219 12.219 1 94.12 528 THR A C 1
ATOM 4217 O O . THR A 1 528 ? 12.25 23.188 11.32 1 94.12 528 THR A O 1
ATOM 4220 N N . ALA A 1 529 ? 12.852 23.203 13.492 1 94.56 529 ALA A N 1
ATOM 4221 C CA . ALA A 1 529 ? 11.469 23.312 13.953 1 94.56 529 ALA A CA 1
ATOM 4222 C C . ALA A 1 529 ? 10.812 24.578 13.43 1 94.56 529 ALA A C 1
ATOM 4224 O O . ALA A 1 529 ? 9.656 24.562 13 1 94.56 529 ALA A O 1
ATOM 4225 N N . ALA A 1 530 ? 11.523 25.656 13.422 1 94.38 530 ALA A N 1
ATOM 4226 C CA . ALA A 1 530 ? 11.016 26.938 12.93 1 94.38 530 ALA A CA 1
ATOM 4227 C C . ALA A 1 530 ? 10.703 26.875 11.438 1 94.38 530 ALA A C 1
ATOM 4229 O O . ALA A 1 530 ? 9.703 27.422 10.977 1 94.38 530 ALA A O 1
ATOM 4230 N N . TYR A 1 531 ? 11.617 26.234 10.742 1 93.5 531 TYR A N 1
ATOM 4231 C CA . TYR A 1 531 ? 11.391 26.047 9.32 1 93.5 531 TYR A CA 1
ATOM 4232 C C . TYR A 1 531 ? 10.094 25.297 9.062 1 93.5 531 TYR A C 1
ATOM 4234 O O . TYR A 1 531 ? 9.305 25.672 8.188 1 93.5 531 TYR A O 1
ATOM 4242 N N . TRP A 1 532 ? 9.891 24.25 9.742 1 94.62 532 TRP A N 1
ATOM 4243 C CA . TRP A 1 532 ? 8.68 23.453 9.648 1 94.62 532 TRP A CA 1
ATOM 4244 C C . TRP A 1 532 ? 7.441 24.312 9.898 1 94.62 532 TRP A C 1
ATOM 4246 O O . TRP A 1 532 ? 6.488 24.281 9.117 1 94.62 532 TRP A O 1
ATOM 4256 N N . ALA A 1 533 ? 7.434 25.094 10.992 1 96.25 533 ALA A N 1
ATOM 4257 C CA . ALA A 1 533 ? 6.289 25.922 11.367 1 96.25 533 ALA A CA 1
ATOM 4258 C C . ALA A 1 533 ? 5.984 26.953 10.289 1 96.25 533 ALA A C 1
ATOM 4260 O O . ALA A 1 533 ? 4.824 27.172 9.945 1 96.25 533 ALA A O 1
ATOM 4261 N N . ARG A 1 534 ? 6.973 27.562 9.781 1 94.38 534 ARG A N 1
ATOM 4262 C CA . ARG A 1 534 ? 6.793 28.562 8.734 1 94.38 534 ARG A CA 1
ATOM 4263 C C . ARG A 1 534 ? 6.246 27.922 7.457 1 94.38 534 ARG A C 1
ATOM 4265 O O . ARG A 1 534 ? 5.465 28.531 6.734 1 94.38 534 ARG A O 1
ATOM 4272 N N . SER A 1 535 ? 6.707 26.719 7.203 1 92.81 535 SER A N 1
ATOM 4273 C CA . SER A 1 535 ? 6.219 26 6.031 1 92.81 535 SER A CA 1
ATOM 4274 C C . SER A 1 535 ? 4.723 25.734 6.133 1 92.81 535 SER A C 1
ATOM 4276 O O . SER A 1 535 ? 4.008 25.781 5.125 1 92.81 535 SER A O 1
ATOM 4278 N N . LEU A 1 536 ? 4.266 25.438 7.312 1 95.62 536 LEU A N 1
ATOM 4279 C CA . LEU A 1 536 ? 2.838 25.234 7.516 1 95.62 536 LEU A CA 1
ATOM 4280 C C . LEU A 1 536 ? 2.051 26.484 7.172 1 95.62 536 LEU A C 1
ATOM 4282 O O . LEU A 1 536 ? 1.037 26.422 6.473 1 95.62 536 LEU A O 1
ATOM 4286 N N . VAL A 1 537 ? 2.555 27.578 7.68 1 94.5 537 VAL A N 1
ATOM 4287 C CA . VAL A 1 537 ? 1.868 28.859 7.477 1 94.5 537 VAL A CA 1
ATOM 4288 C C . VAL A 1 537 ? 1.84 29.188 5.988 1 94.5 537 VAL A C 1
ATOM 4290 O O . VAL A 1 537 ? 0.78 29.5 5.434 1 94.5 537 VAL A O 1
ATOM 4293 N N . LYS A 1 538 ? 2.955 29.047 5.328 1 89.44 538 LYS A N 1
ATOM 4294 C CA . LYS A 1 538 ? 3.059 29.359 3.908 1 89.44 538 LYS A CA 1
ATOM 4295 C C . LYS A 1 538 ? 2.189 28.422 3.072 1 89.44 538 LYS A C 1
ATOM 4297 O O . LYS A 1 538 ? 1.547 28.859 2.113 1 89.44 538 LYS A O 1
ATOM 4302 N N . GLY A 1 539 ? 2.215 27.203 3.457 1 88.88 539 GLY A N 1
ATOM 4303 C CA . GLY A 1 539 ? 1.455 26.203 2.715 1 88.88 539 GLY A CA 1
ATOM 4304 C C . GLY A 1 539 ? -0.041 26.453 2.748 1 88.88 539 GLY A C 1
ATOM 4305 O O . GLY A 1 539 ? -0.73 26.25 1.745 1 88.88 539 GLY A O 1
ATOM 4306 N N . LEU A 1 540 ? -0.533 26.797 3.877 1 91.5 540 LEU A N 1
ATOM 4307 C CA . LEU A 1 540 ? -1.968 27.016 4.027 1 91.5 540 LEU A CA 1
ATOM 4308 C C . LEU A 1 540 ? -2.391 28.312 3.355 1 91.5 540 LEU A C 1
ATOM 4310 O O . LEU A 1 540 ? -3.51 28.422 2.85 1 91.5 540 LEU A O 1
ATOM 4314 N N . LEU A 1 541 ? -1.484 29.281 3.316 1 86.38 541 LEU A N 1
ATOM 4315 C CA . LEU A 1 541 ? -1.79 30.578 2.707 1 86.38 541 LEU A CA 1
ATOM 4316 C C . LEU A 1 541 ? -1.735 30.484 1.186 1 86.38 541 LEU A C 1
ATOM 4318 O O . LEU A 1 541 ? -2.465 31.203 0.49 1 86.38 541 LEU A O 1
ATOM 4322 N N . LYS A 1 542 ? -0.781 29.656 0.631 1 72.94 542 LYS A N 1
ATOM 4323 C CA . LYS A 1 542 ? -0.625 29.469 -0.809 1 72.94 542 LYS A CA 1
ATOM 4324 C C . LYS A 1 542 ? -1.758 28.625 -1.379 1 72.94 542 LYS A C 1
ATOM 4326 O O . LYS A 1 542 ? -2.031 28.672 -2.58 1 72.94 542 LYS A O 1
ATOM 4331 N N . GLY A 1 543 ? -2.254 27.812 -0.662 1 61.38 543 GLY A N 1
ATOM 4332 C CA . GLY A 1 543 ? -3.256 26.891 -1.171 1 61.38 543 GLY A CA 1
ATOM 4333 C C . GLY A 1 543 ? -4.332 27.578 -1.997 1 61.38 543 GLY A C 1
ATOM 4334 O O . GLY A 1 543 ? -4.625 28.75 -1.791 1 61.38 543 GLY A O 1
ATOM 4335 N N . PRO A 1 544 ? -4.352 27.047 -3.387 1 50.72 544 PRO A N 1
ATOM 4336 C CA . PRO A 1 544 ? -5.34 27.688 -4.262 1 50.72 544 PRO A CA 1
ATOM 4337 C C . PRO A 1 544 ? -6.59 28.141 -3.512 1 50.72 544 PRO A C 1
ATOM 4339 O O . PRO A 1 544 ? -7.043 27.438 -2.592 1 50.72 544 PRO A O 1
ATOM 4342 N N . LYS A 1 545 ? -6.594 29.406 -3.434 1 45.03 545 LYS A N 1
ATOM 4343 C CA . LYS A 1 545 ? -7.914 29.844 -2.984 1 45.03 545 LYS A CA 1
ATOM 4344 C C . LYS A 1 545 ? -9.008 28.938 -3.545 1 45.03 545 LYS A C 1
ATOM 4346 O O . LYS A 1 545 ? -8.938 28.516 -4.699 1 45.03 545 LYS A O 1
ATOM 4351 N N . ASN A 1 546 ? -9.297 27.953 -2.748 1 43.69 546 ASN A N 1
ATOM 4352 C CA . ASN A 1 546 ? -10.438 27.156 -3.182 1 43.69 546 ASN A CA 1
ATOM 4353 C C . ASN A 1 546 ? -11.273 27.891 -4.227 1 43.69 546 ASN A C 1
ATOM 4355 O O . ASN A 1 546 ? -12.242 28.562 -3.883 1 43.69 546 ASN A O 1
ATOM 4359 N N . ASN A 1 547 ? -10.531 28.453 -5.145 1 41.34 547 ASN A N 1
ATOM 4360 C CA . ASN A 1 547 ? -11.398 29.125 -6.098 1 41.34 547 ASN A CA 1
ATOM 4361 C C . ASN A 1 547 ? -12.547 28.234 -6.555 1 41.34 547 ASN A C 1
ATOM 4363 O O . ASN A 1 547 ? -13.148 28.469 -7.605 1 41.34 547 ASN A O 1
ATOM 4367 N N . TRP A 1 548 ? -12.344 26.953 -6.398 1 42.69 548 TRP A N 1
ATOM 4368 C CA . TRP A 1 548 ? -13.562 26.234 -6.734 1 42.69 548 TRP A CA 1
ATOM 4369 C C . TRP A 1 548 ? -14.758 26.781 -5.961 1 42.69 548 TRP A C 1
ATOM 4371 O O . TRP A 1 548 ? -14.914 26.516 -4.77 1 42.69 548 TRP A O 1
ATOM 4381 N N . GLY A 1 549 ? -14.742 28 -5.852 1 43.91 549 GLY A N 1
ATOM 4382 C CA . GLY A 1 549 ? -15.719 28.812 -5.152 1 43.91 549 GLY A CA 1
ATOM 4383 C C . GLY A 1 549 ? -17.156 28.344 -5.355 1 43.91 549 GLY A C 1
ATOM 4384 O O . GLY A 1 549 ? -17.406 27.422 -6.125 1 43.91 549 GLY A O 1
ATOM 4385 N N . THR A 1 550 ? -17.891 28.625 -4.391 1 49.44 550 THR A N 1
ATOM 4386 C CA . THR A 1 550 ? -19.344 28.531 -4.441 1 49.44 550 THR A CA 1
ATOM 4387 C C . THR A 1 550 ? -19.875 29.062 -5.77 1 49.44 550 THR A C 1
ATOM 4389 O O . THR A 1 550 ? -19.547 30.188 -6.168 1 49.44 550 THR A O 1
ATOM 4392 N N . THR A 1 551 ? -20.156 28.141 -6.637 1 60.34 551 THR A N 1
ATOM 4393 C CA . THR A 1 551 ? -20.844 28.594 -7.844 1 60.34 551 THR A CA 1
ATOM 4394 C C . THR A 1 551 ? -21.969 29.562 -7.492 1 60.34 551 THR A C 1
ATOM 4396 O O . THR A 1 551 ? -22.672 29.359 -6.5 1 60.34 551 THR A O 1
ATOM 4399 N N . THR A 1 552 ? -21.766 30.781 -7.906 1 72.06 552 THR A N 1
ATOM 4400 C CA . THR A 1 552 ? -22.828 31.766 -7.758 1 72.06 552 THR A CA 1
ATOM 4401 C C . THR A 1 552 ? -23.875 31.609 -8.859 1 72.06 552 THR A C 1
ATOM 4403 O O . THR A 1 552 ? -23.562 31.172 -9.961 1 72.06 552 THR A O 1
ATOM 4406 N N . PRO A 1 553 ? -25.109 31.734 -8.398 1 82.5 553 PRO A N 1
ATOM 4407 C CA . PRO A 1 553 ? -26.094 31.703 -9.477 1 82.5 553 PRO A CA 1
ATOM 4408 C C . PRO A 1 553 ? -25.734 32.656 -10.633 1 82.5 553 PRO A C 1
ATOM 4410 O O . PRO A 1 553 ? -25.266 33.75 -10.406 1 82.5 553 PRO A O 1
ATOM 4413 N N . LEU A 1 554 ? -25.906 32.188 -11.773 1 90.31 554 LEU A N 1
ATOM 4414 C CA . LEU A 1 554 ? -25.531 32.938 -12.969 1 90.31 554 LEU A CA 1
ATOM 4415 C C . LEU A 1 554 ? -26.312 34.219 -13.07 1 90.31 554 LEU A C 1
ATOM 4417 O O . LEU A 1 554 ? -27.547 34.219 -12.93 1 90.31 554 LEU A O 1
ATOM 4421 N N . ASP A 1 555 ? -25.625 35.344 -13.195 1 88 555 ASP A N 1
ATOM 4422 C CA . ASP A 1 555 ? -26.25 36.625 -13.477 1 88 555 ASP A CA 1
ATOM 4423 C C . ASP A 1 555 ? -26.562 36.75 -14.961 1 88 555 ASP A C 1
ATOM 4425 O O . ASP A 1 555 ? -25.75 37.25 -15.734 1 88 555 ASP A O 1
ATOM 4429 N N . VAL A 1 556 ? -27.781 36.469 -15.273 1 91.25 556 VAL A N 1
ATOM 4430 C CA . VAL A 1 556 ? -28.203 36.406 -16.672 1 91.25 556 VAL A CA 1
ATOM 4431 C C . VAL A 1 556 ? -28.094 37.781 -17.312 1 91.25 556 VAL A C 1
ATOM 4433 O O . VAL A 1 556 ? -27.719 37.906 -18.469 1 91.25 556 VAL A O 1
ATOM 4436 N N . SER A 1 557 ? -28.422 38.781 -16.594 1 89.38 557 SER A N 1
ATOM 4437 C CA . SER A 1 557 ? -28.359 40.156 -17.109 1 89.38 557 SER A CA 1
ATOM 4438 C C . SER A 1 557 ? -26.922 40.531 -17.453 1 89.38 557 SER A C 1
ATOM 4440 O O . SER A 1 557 ? -26.688 41.188 -18.469 1 89.38 557 SER A O 1
ATOM 4442 N N . ARG A 1 558 ? -26.047 40.188 -16.656 1 91.62 558 ARG A N 1
ATOM 4443 C CA . ARG A 1 558 ? -24.641 40.469 -16.922 1 91.62 558 ARG A CA 1
ATOM 4444 C C . ARG A 1 558 ? -24.172 39.75 -18.172 1 91.62 558 ARG A C 1
ATOM 4446 O O . ARG A 1 558 ? -23.438 40.312 -18.984 1 91.62 558 ARG A O 1
ATOM 4453 N N . VAL A 1 559 ? -24.562 38.531 -18.297 1 93.94 559 VAL A N 1
ATOM 4454 C CA . VAL A 1 559 ? -24.172 37.75 -19.469 1 93.94 559 VAL A CA 1
ATOM 4455 C C . VAL A 1 559 ? -24.688 38.406 -20.734 1 93.94 559 VAL A C 1
ATOM 4457 O O . VAL A 1 559 ? -23.953 38.531 -21.719 1 93.94 559 VAL A O 1
ATOM 4460 N N . GLN A 1 560 ? -25.922 38.812 -20.656 1 92.44 560 GLN A N 1
ATOM 4461 C CA . GLN A 1 560 ? -26.547 39.469 -21.812 1 92.44 560 GLN A CA 1
ATOM 4462 C C . GLN A 1 560 ? -25.812 40.75 -22.188 1 92.44 560 GLN A C 1
ATOM 4464 O O . GLN A 1 560 ? -25.578 41 -23.375 1 92.44 560 GLN A O 1
ATOM 4469 N N . ALA A 1 561 ? -25.484 41.5 -21.25 1 92.31 561 ALA A N 1
ATOM 4470 C CA . ALA A 1 561 ? -24.797 42.75 -21.484 1 92.31 561 ALA A CA 1
ATOM 4471 C C . ALA A 1 561 ? -23.438 42.531 -22.125 1 92.31 561 ALA A C 1
ATOM 4473 O O . ALA A 1 561 ? -23.078 43.188 -23.094 1 92.31 561 ALA A O 1
ATOM 4474 N N . GLU A 1 562 ? -22.734 41.656 -21.594 1 93.38 562 GLU A N 1
ATOM 4475 C CA . GLU A 1 562 ? -21.391 41.375 -22.094 1 93.38 562 GLU A CA 1
ATOM 4476 C C . GLU A 1 562 ? -21.453 40.719 -23.484 1 93.38 562 GLU A C 1
ATOM 4478 O O . GLU A 1 562 ? -20.594 41 -24.344 1 93.38 562 GLU A O 1
ATOM 4483 N N . TYR A 1 563 ? -22.391 39.906 -23.656 1 94.19 563 TYR A N 1
ATOM 4484 C CA . TYR A 1 563 ? -22.609 39.25 -24.922 1 94.19 563 TYR A CA 1
ATOM 4485 C C . TYR A 1 563 ? -22.906 40.25 -26.031 1 94.19 563 TYR A C 1
ATOM 4487 O O . TYR A 1 563 ? -22.312 40.188 -27.109 1 94.19 563 TYR A O 1
ATOM 4495 N N . ASN A 1 564 ? -23.766 41.188 -25.703 1 91.75 564 ASN A N 1
ATOM 4496 C CA . ASN A 1 564 ? -24.203 42.156 -26.703 1 91.75 564 ASN A CA 1
ATOM 4497 C C . ASN A 1 564 ? -23.094 43.125 -27.047 1 91.75 564 ASN A C 1
ATOM 4499 O O . ASN A 1 564 ? -23.031 43.625 -28.172 1 91.75 564 ASN A O 1
ATOM 4503 N N . ASN A 1 565 ? -22.219 43.312 -26.172 1 90.19 565 ASN A N 1
ATOM 4504 C CA . ASN A 1 565 ? -21.219 44.375 -26.344 1 90.19 565 ASN A CA 1
ATOM 4505 C C . ASN A 1 565 ? -19.938 43.844 -26.984 1 90.19 565 ASN A C 1
ATOM 4507 O O . ASN A 1 565 ? -19 44.594 -27.219 1 90.19 565 ASN A O 1
ATOM 4511 N N . ARG A 1 566 ? -19.953 42.656 -27.312 1 90.62 566 ARG A N 1
ATOM 4512 C CA . ARG A 1 566 ? -18.703 42.062 -27.812 1 90.62 566 ARG A CA 1
ATOM 4513 C C . ARG A 1 566 ? -18.828 41.719 -29.281 1 90.62 566 ARG A C 1
ATOM 4515 O O . ARG A 1 566 ? -19.906 41.344 -29.75 1 90.62 566 ARG A O 1
ATOM 4522 N N . ARG A 1 567 ? -17.703 41.812 -30 1 89.25 567 ARG A N 1
ATOM 4523 C CA . ARG A 1 567 ? -17.703 41.625 -31.438 1 89.25 567 ARG A CA 1
ATOM 4524 C C . ARG A 1 567 ? -17.5 40.156 -31.828 1 89.25 567 ARG A C 1
ATOM 4526 O O . ARG A 1 567 ? -17.906 39.75 -32.906 1 89.25 567 ARG A O 1
ATOM 4533 N N . LYS A 1 568 ? -16.734 39.438 -31.094 1 93.31 568 LYS A N 1
ATOM 4534 C CA . LYS A 1 568 ? -16.516 38.031 -31.359 1 93.31 568 LYS A CA 1
ATOM 4535 C C . LYS A 1 568 ? -16.688 37.188 -30.094 1 93.31 568 LYS A C 1
ATOM 4537 O O . LYS A 1 568 ? -16.078 37.469 -29.062 1 93.31 568 LYS A O 1
ATOM 4542 N N . ARG A 1 569 ? -17.594 36.25 -30.281 1 95.5 569 ARG A N 1
ATOM 4543 C CA . ARG A 1 569 ? -18.016 35.469 -29.109 1 95.5 569 ARG A CA 1
ATOM 4544 C C . ARG A 1 569 ? -17.891 33.969 -29.344 1 95.5 569 ARG A C 1
ATOM 4546 O O . ARG A 1 569 ? -18.125 33.5 -30.453 1 95.5 569 ARG A O 1
ATOM 4553 N N . ALA A 1 570 ? -17.422 33.219 -28.344 1 95.19 570 ALA A N 1
ATOM 4554 C CA . ALA A 1 570 ? -17.344 31.75 -28.422 1 95.19 570 ALA A CA 1
ATOM 4555 C C . ALA A 1 570 ? -18.188 31.094 -27.328 1 95.19 570 ALA A C 1
ATOM 4557 O O . ALA A 1 570 ? -18.156 31.516 -26.172 1 95.19 570 ALA A O 1
ATOM 4558 N N . LEU A 1 571 ? -19.062 30.203 -27.719 1 96.88 571 LEU A N 1
ATOM 4559 C CA . LEU A 1 571 ? -19.938 29.484 -26.812 1 96.88 571 LEU A CA 1
ATOM 4560 C C . LEU A 1 571 ? -19.688 27.984 -26.891 1 96.88 571 LEU A C 1
ATOM 4562 O O . LEU A 1 571 ? -19.734 27.391 -27.969 1 96.88 571 LEU A O 1
ATOM 4566 N N . PHE A 1 572 ? -19.359 27.328 -25.75 1 96.19 572 PHE A N 1
ATOM 4567 C CA . PHE A 1 572 ? -19.125 25.906 -25.656 1 96.19 572 PHE A CA 1
ATOM 4568 C C . PHE A 1 572 ? -20.141 25.234 -24.75 1 96.19 572 PHE A C 1
ATOM 4570 O O . PHE A 1 572 ? -20.359 25.688 -23.625 1 96.19 572 PHE A O 1
ATOM 4577 N N . PHE A 1 573 ? -20.766 24.156 -25.234 1 96.19 573 PHE A N 1
ATOM 4578 C CA . PHE A 1 573 ? -21.766 23.453 -24.438 1 96.19 573 PHE A CA 1
ATOM 4579 C C . PHE A 1 573 ? -21.5 21.953 -24.422 1 96.19 573 PHE A C 1
ATOM 4581 O O . PHE A 1 573 ? -21.203 21.359 -25.469 1 96.19 573 PHE A O 1
ATOM 4588 N N . ASP A 1 574 ? -21.547 21.391 -23.266 1 93.19 574 ASP A N 1
ATOM 4589 C CA . ASP A 1 574 ? -21.75 19.953 -23.203 1 93.19 574 ASP A CA 1
ATOM 4590 C C . ASP A 1 574 ? -23.172 19.578 -23.609 1 93.19 574 ASP A C 1
ATOM 4592 O O . ASP A 1 574 ? -24.062 20.438 -23.641 1 93.19 574 ASP A O 1
ATOM 4596 N N . TYR A 1 575 ? -23.328 18.359 -24.047 1 93.19 575 TYR A N 1
ATOM 4597 C CA . TYR A 1 575 ? -24.625 17.953 -24.547 1 93.19 575 TYR A CA 1
ATOM 4598 C C . TYR A 1 575 ? -25.469 17.328 -23.438 1 93.19 575 TYR A C 1
ATOM 4600 O O . TYR A 1 575 ? -26.359 17.984 -22.891 1 93.19 575 TYR A O 1
ATOM 4608 N N . ASP A 1 576 ? -24.969 16.156 -22.984 1 88.31 576 ASP A N 1
ATOM 4609 C CA . ASP A 1 576 ? -25.719 15.414 -21.984 1 88.31 576 ASP A CA 1
ATOM 4610 C C . ASP A 1 576 ? -25.625 16.078 -20.609 1 88.31 576 ASP A C 1
ATOM 4612 O O . ASP A 1 576 ? -24.531 16.375 -20.141 1 88.31 576 ASP A O 1
ATOM 4616 N N . GLY A 1 577 ? -26.766 16.281 -19.984 1 88.25 577 GLY A N 1
ATOM 4617 C CA . GLY A 1 577 ? -26.797 16.875 -18.656 1 88.25 577 GLY A CA 1
ATOM 4618 C C . GLY A 1 577 ? -26.672 18.391 -18.688 1 88.25 577 GLY A C 1
ATOM 4619 O O . GLY A 1 577 ? -26.844 19.047 -17.656 1 88.25 577 GLY A O 1
ATOM 4620 N N . THR A 1 578 ? -26.359 18.922 -19.812 1 93.5 578 THR A N 1
ATOM 4621 C CA . THR A 1 578 ? -26.172 20.375 -19.953 1 93.5 578 THR A CA 1
ATOM 4622 C C . THR A 1 578 ? -27.25 20.969 -20.859 1 93.5 578 THR A C 1
ATOM 4624 O O . THR A 1 578 ? -28.172 21.641 -20.375 1 93.5 578 THR A O 1
ATOM 4627 N N . LEU A 1 579 ? -27.312 20.578 -22.109 1 94.25 579 LEU A N 1
ATOM 4628 C CA . LEU A 1 579 ? -28.344 21.047 -23.016 1 94.25 579 LEU A CA 1
ATOM 4629 C C . LEU A 1 579 ? -29.594 20.172 -22.922 1 94.25 579 LEU A C 1
ATOM 4631 O O . LEU A 1 579 ? -30.703 20.656 -23.109 1 94.25 579 LEU A O 1
ATOM 4635 N N . VAL A 1 580 ? -29.25 18.875 -22.719 1 92.94 580 VAL A N 1
ATOM 4636 C CA . VAL A 1 580 ? -30.312 17.875 -22.594 1 92.94 580 VAL A CA 1
ATOM 4637 C C . VAL A 1 580 ? -30.156 17.109 -21.281 1 92.94 580 VAL A C 1
ATOM 4639 O O . VAL A 1 580 ? -29.031 16.781 -20.875 1 92.94 580 VAL A O 1
ATOM 4642 N N . PRO A 1 581 ? -31.25 16.828 -20.594 1 88.5 581 PRO A N 1
ATOM 4643 C CA . PRO A 1 581 ? -31.125 16.062 -19.344 1 88.5 581 PRO A CA 1
ATOM 4644 C C . PRO A 1 581 ? -30.578 14.664 -19.562 1 88.5 581 PRO A C 1
ATOM 4646 O O . PRO A 1 581 ? -30.734 14.086 -20.641 1 88.5 581 PRO A O 1
ATOM 4649 N N . ILE A 1 582 ? -29.938 14.172 -18.625 1 80.69 582 ILE A N 1
ATOM 4650 C CA . ILE A 1 582 ? -29.406 12.812 -18.672 1 80.69 582 ILE A CA 1
ATOM 4651 C C . ILE A 1 582 ? -30.562 11.812 -18.734 1 80.69 582 ILE A C 1
ATOM 4653 O O . ILE A 1 582 ? -31.547 11.953 -18 1 80.69 582 ILE A O 1
ATOM 4657 N N . CYS A 1 583 ? -30.516 10.898 -19.625 1 78.06 583 CYS A N 1
ATOM 4658 C CA . CYS A 1 583 ? -31.562 9.891 -19.797 1 78.06 583 CYS A CA 1
ATOM 4659 C C . CYS A 1 583 ? -31.016 8.492 -19.516 1 78.06 583 CYS A C 1
ATOM 4661 O O . CYS A 1 583 ? -29.812 8.25 -19.609 1 78.06 583 CYS A O 1
ATOM 4663 N N . GLN A 1 584 ? -31.859 7.609 -19.016 1 68.88 584 GLN A N 1
ATOM 4664 C CA . GLN A 1 584 ? -31.484 6.23 -18.719 1 68.88 584 GLN A CA 1
ATOM 4665 C C . GLN A 1 584 ? -31 5.52 -19.984 1 68.88 584 GLN A C 1
ATOM 4667 O O . GLN A 1 584 ? -29.984 4.824 -19.953 1 68.88 584 GLN A O 1
ATOM 4672 N N . ASN A 1 585 ? -31.781 5.727 -21.031 1 71 585 ASN A N 1
ATOM 4673 C CA . ASN A 1 585 ? -31.375 5.191 -22.328 1 71 585 ASN A CA 1
ATOM 4674 C C . ASN A 1 585 ? -30.703 6.258 -23.188 1 71 585 ASN A C 1
ATOM 4676 O O . ASN A 1 585 ? -31.266 7.336 -23.406 1 71 585 ASN A O 1
ATOM 4680 N N . PRO A 1 586 ? -29.578 5.984 -23.719 1 72.75 586 PRO A N 1
ATOM 4681 C CA . PRO A 1 586 ? -28.844 6.973 -24.516 1 72.75 586 PRO A CA 1
ATOM 4682 C C . PRO A 1 586 ? -29.672 7.5 -25.688 1 72.75 586 PRO A C 1
ATOM 4684 O O . PRO A 1 586 ? -29.562 8.68 -26.031 1 72.75 586 PRO A O 1
ATOM 4687 N N . GLU A 1 587 ? -30.484 6.68 -26.203 1 78.69 587 GLU A N 1
ATOM 4688 C CA . GLU A 1 587 ? -31.25 7.055 -27.391 1 78.69 587 GLU A CA 1
ATOM 4689 C C . GLU A 1 587 ? -32.344 8.062 -27.047 1 78.69 587 GLU A C 1
ATOM 4691 O O . GLU A 1 587 ? -32.812 8.797 -27.922 1 78.69 587 GLU A O 1
ATOM 4696 N N . ASP A 1 588 ? -32.688 8.094 -25.766 1 84.81 588 ASP A N 1
ATOM 4697 C CA . ASP A 1 588 ? -33.781 8.969 -25.344 1 84.81 588 ASP A CA 1
ATOM 4698 C C . ASP A 1 588 ? -33.281 10.398 -25.156 1 84.81 588 ASP A C 1
ATOM 4700 O O . ASP A 1 588 ? -34.094 11.312 -24.969 1 84.81 588 ASP A O 1
ATOM 4704 N N . ALA A 1 589 ? -32.094 10.672 -25.359 1 89 589 ALA A N 1
ATOM 4705 C CA . ALA A 1 589 ? -31.547 12 -25.109 1 89 589 ALA A CA 1
ATOM 4706 C C . ALA A 1 589 ? -31.516 12.836 -26.391 1 89 589 ALA A C 1
ATOM 4708 O O . ALA A 1 589 ? -30.625 13.656 -26.578 1 89 589 ALA A O 1
ATOM 4709 N N . LYS A 1 590 ? -32.469 12.648 -27.25 1 92.88 590 LYS A N 1
ATOM 4710 C CA . LYS A 1 590 ? -32.562 13.453 -28.453 1 92.88 590 LYS A CA 1
ATOM 4711 C C . LYS A 1 590 ? -32.875 14.914 -28.109 1 92.88 590 LYS A C 1
ATOM 4713 O O . LYS A 1 590 ? -33.656 15.195 -27.203 1 92.88 590 LYS A O 1
ATOM 4718 N N . PRO A 1 591 ? -32.25 15.781 -28.875 1 95.06 591 PRO A N 1
ATOM 4719 C CA . PRO A 1 591 ? -32.5 17.188 -28.578 1 95.06 591 PRO A CA 1
ATOM 4720 C C . PRO A 1 591 ? -33.938 17.609 -28.859 1 95.06 591 PRO A C 1
ATOM 4722 O O . PRO A 1 591 ? -34.531 17.156 -29.844 1 95.06 591 PRO A O 1
ATOM 4725 N N . SER A 1 592 ? -34.531 18.406 -27.984 1 93.56 592 SER A N 1
ATOM 4726 C CA . SER A 1 592 ? -35.875 18.984 -28.219 1 93.56 592 SER A CA 1
ATOM 4727 C C . SER A 1 592 ? -35.812 20.062 -29.297 1 93.56 592 SER A C 1
ATOM 4729 O O . SER A 1 592 ? -34.75 20.516 -29.672 1 93.56 592 SER A O 1
ATOM 4731 N N . GLN A 1 593 ? -37 20.406 -29.781 1 94.12 593 GLN A N 1
ATOM 4732 C CA . GLN A 1 593 ? -37.094 21.469 -30.781 1 94.12 593 GLN A CA 1
ATOM 4733 C C . GLN A 1 593 ? -36.562 22.781 -30.234 1 94.12 593 GLN A C 1
ATOM 4735 O O . GLN A 1 593 ? -35.969 23.578 -30.969 1 94.12 593 GLN A O 1
ATOM 4740 N N . GLN A 1 594 ? -36.75 22.953 -29.016 1 94.81 594 GLN A N 1
ATOM 4741 C CA . GLN A 1 594 ? -36.25 24.172 -28.375 1 94.81 594 GLN A CA 1
ATOM 4742 C C . GLN A 1 594 ? -34.75 24.234 -28.453 1 94.81 594 GLN A C 1
ATOM 4744 O O . GLN A 1 594 ? -34.156 25.297 -28.703 1 94.81 594 GLN A O 1
ATOM 4749 N N . VAL A 1 595 ? -34.062 23.156 -28.188 1 96.69 595 VAL A N 1
ATOM 4750 C CA . VAL A 1 595 ? -32.594 23.078 -28.234 1 96.69 595 VAL A CA 1
ATOM 4751 C C . VAL A 1 595 ? -32.094 23.375 -29.641 1 96.69 595 VAL A C 1
ATOM 4753 O O . VAL A 1 595 ? -31.172 24.156 -29.828 1 96.69 595 VAL A O 1
ATOM 4756 N N . ILE A 1 596 ? -32.781 22.797 -30.609 1 96.31 596 ILE A N 1
ATOM 4757 C CA . ILE A 1 596 ? -32.375 22.969 -32 1 96.31 596 ILE A CA 1
ATOM 4758 C C . ILE A 1 596 ? -32.562 24.438 -32.406 1 96.31 596 ILE A C 1
ATOM 4760 O O . ILE A 1 596 ? -31.688 25.016 -33.062 1 96.31 596 ILE A O 1
ATOM 4764 N N . ASP A 1 597 ? -33.688 25 -31.953 1 95.62 597 ASP A N 1
ATOM 4765 C CA . ASP A 1 597 ? -33.969 26.391 -32.312 1 95.62 597 ASP A CA 1
ATOM 4766 C C . ASP A 1 597 ? -32.938 27.344 -31.719 1 95.62 597 ASP A C 1
ATOM 4768 O O . ASP A 1 597 ? -32.438 28.25 -32.406 1 95.62 597 ASP A O 1
ATOM 4772 N N . VAL A 1 598 ? -32.688 27.125 -30.531 1 96.06 598 VAL A N 1
ATOM 4773 C CA . VAL A 1 598 ? -31.734 28 -29.828 1 96.06 598 VAL A CA 1
ATOM 4774 C C . VAL A 1 598 ? -30.344 27.891 -30.469 1 96.06 598 VAL A C 1
ATOM 4776 O O . VAL A 1 598 ? -29.703 28.906 -30.719 1 96.06 598 VAL A O 1
ATOM 4779 N N . LEU A 1 599 ? -29.875 26.719 -30.766 1 97.06 599 LEU A N 1
ATOM 4780 C CA . LEU A 1 599 ? -28.562 26.516 -31.359 1 97.06 599 LEU A CA 1
ATOM 4781 C C . LEU A 1 599 ? -28.516 27.094 -32.781 1 97.06 599 LEU A C 1
ATOM 4783 O O . LEU A 1 599 ? -27.5 27.688 -33.156 1 97.06 599 LEU A O 1
ATOM 4787 N N . THR A 1 600 ? -29.594 26.906 -33.469 1 96.25 600 THR A N 1
ATOM 4788 C CA . THR A 1 600 ? -29.656 27.438 -34.844 1 96.25 600 THR A CA 1
ATOM 4789 C C . THR A 1 600 ? -29.531 28.969 -34.812 1 96.25 600 THR A C 1
ATOM 4791 O O . THR A 1 600 ? -28.828 29.547 -35.625 1 96.25 600 THR A O 1
ATOM 4794 N N . LYS A 1 601 ? -30.281 29.562 -33.906 1 96.38 601 LYS A N 1
ATOM 4795 C CA . LYS A 1 601 ? -30.25 31.016 -33.781 1 96.38 601 LYS A CA 1
ATOM 4796 C C . LYS A 1 601 ? -28.859 31.5 -33.375 1 96.38 601 LYS A C 1
ATOM 4798 O O . LYS A 1 601 ? -28.375 32.5 -33.906 1 96.38 601 LYS A O 1
ATOM 4803 N N . LEU A 1 602 ? -28.266 30.875 -32.469 1 96.62 602 LEU A N 1
ATOM 4804 C CA . LEU A 1 602 ? -26.938 31.25 -32 1 96.62 602 LEU A CA 1
ATOM 4805 C C . LEU A 1 602 ? -25.922 31.141 -33.156 1 96.62 602 LEU A C 1
ATOM 4807 O O . LEU A 1 602 ? -25.047 32 -33.281 1 96.62 602 LEU A O 1
ATOM 4811 N N . CYS A 1 603 ? -26.062 30.109 -33.969 1 95.75 603 CYS A N 1
ATOM 4812 C CA . CYS A 1 603 ? -25.109 29.844 -35.031 1 95.75 603 CYS A CA 1
ATOM 4813 C C . CYS A 1 603 ? -25.328 30.781 -36.219 1 95.75 603 CYS A C 1
ATOM 4815 O O . CYS A 1 603 ? -24.422 31 -37 1 95.75 603 CYS A O 1
ATOM 4817 N N . LYS A 1 604 ? -26.5 31.312 -36.312 1 94.19 604 LYS A N 1
ATOM 4818 C CA . LYS A 1 604 ? -26.812 32.219 -37.406 1 94.19 604 LYS A CA 1
ATOM 4819 C C . LYS A 1 604 ? -26.094 33.562 -37.219 1 94.19 604 LYS A C 1
ATOM 4821 O O . LYS A 1 604 ? -25.844 34.281 -38.188 1 94.19 604 LYS A O 1
ATOM 4826 N N . ASP A 1 605 ? -25.859 33.938 -36.031 1 94.69 605 ASP A N 1
ATOM 4827 C CA . ASP A 1 605 ? -25.109 35.156 -35.75 1 94.69 605 ASP A CA 1
ATOM 4828 C C . ASP A 1 605 ? -23.625 35 -36.125 1 94.69 605 ASP A C 1
ATOM 4830 O O . ASP A 1 605 ? -22.922 34.188 -35.5 1 94.69 605 ASP A O 1
ATOM 4834 N N . PRO A 1 606 ? -23.156 35.719 -37.062 1 91.5 606 PRO A N 1
ATOM 4835 C CA . PRO A 1 606 ? -21.781 35.531 -37.531 1 91.5 606 PRO A CA 1
ATOM 4836 C C . PRO A 1 606 ? -20.75 35.906 -36.469 1 91.5 606 PRO A C 1
ATOM 4838 O O . PRO A 1 606 ? -19.578 35.531 -36.562 1 91.5 606 PRO A O 1
ATOM 4841 N N . LYS A 1 607 ? -21.156 36.594 -35.5 1 94.56 607 LYS A N 1
ATOM 4842 C CA . LYS A 1 607 ? -20.234 36.969 -34.406 1 94.56 607 LYS A CA 1
ATOM 4843 C C . LYS A 1 607 ? -20 35.812 -33.469 1 94.56 607 LYS A C 1
ATOM 4845 O O . LYS A 1 607 ? -19.062 35.875 -32.656 1 94.56 607 LYS A O 1
ATOM 4850 N N . ASN A 1 608 ? -20.766 34.812 -33.594 1 95.75 608 ASN A N 1
ATOM 4851 C CA . ASN A 1 608 ? -20.688 33.688 -32.656 1 95.75 608 ASN A CA 1
ATOM 4852 C C . ASN A 1 608 ? -19.938 32.5 -33.25 1 95.75 608 ASN A C 1
ATOM 4854 O O . ASN A 1 608 ? -20.047 32.219 -34.438 1 95.75 608 ASN A O 1
ATOM 4858 N N . VAL A 1 609 ? -19.078 31.875 -32.469 1 95.38 609 VAL A N 1
ATOM 4859 C CA . VAL A 1 609 ? -18.531 30.531 -32.688 1 95.38 609 VAL A CA 1
ATOM 4860 C C . VAL A 1 609 ? -19.125 29.562 -31.656 1 95.38 609 VAL A C 1
ATOM 4862 O O . VAL A 1 609 ? -18.859 29.688 -30.469 1 95.38 609 VAL A O 1
ATOM 4865 N N . VAL A 1 610 ? -19.953 28.672 -32.125 1 96.75 610 VAL A N 1
ATOM 4866 C CA . VAL A 1 610 ? -20.688 27.812 -31.219 1 96.75 610 VAL A CA 1
ATOM 4867 C C . VAL A 1 610 ? -20.188 26.375 -31.344 1 96.75 610 VAL A C 1
ATOM 4869 O O . VAL A 1 610 ? -20.031 25.859 -32.469 1 96.75 610 VAL A O 1
ATOM 4872 N N . TRP A 1 611 ? -19.875 25.719 -30.188 1 96.25 611 TRP A N 1
ATOM 4873 C CA . TRP A 1 611 ? -19.375 24.344 -30.156 1 96.25 611 TRP A CA 1
ATOM 4874 C C . TRP A 1 611 ? -20.203 23.484 -29.219 1 96.25 611 TRP A C 1
ATOM 4876 O O . TRP A 1 611 ? -20.594 23.938 -28.141 1 96.25 611 TRP A O 1
ATOM 4886 N N . ILE A 1 612 ? -20.469 22.297 -29.656 1 96.12 612 ILE A N 1
ATOM 4887 C CA . ILE A 1 612 ? -20.938 21.234 -28.766 1 96.12 612 ILE A CA 1
ATOM 4888 C C . ILE A 1 612 ? -19.828 20.234 -28.516 1 96.12 612 ILE A C 1
ATOM 4890 O O . ILE A 1 612 ? -19.281 19.656 -29.453 1 96.12 612 ILE A O 1
ATOM 4894 N N . VAL A 1 613 ? -19.438 20.125 -27.297 1 93.56 613 VAL A N 1
ATOM 4895 C CA . VAL A 1 613 ? -18.391 19.203 -26.891 1 93.56 613 VAL A CA 1
ATOM 4896 C C . VAL A 1 613 ? -19 18.078 -26.031 1 93.56 613 VAL A C 1
ATOM 4898 O O . VAL A 1 613 ? -19.281 18.281 -24.859 1 93.56 613 VAL A O 1
ATOM 4901 N N . SER A 1 614 ? -19.125 16.906 -26.578 1 88.19 614 SER A N 1
ATOM 4902 C CA . SER A 1 614 ? -19.906 15.852 -25.953 1 88.19 614 SER A CA 1
ATOM 4903 C C . SER A 1 614 ? -19.094 14.555 -25.844 1 88.19 614 SER A C 1
ATOM 4905 O O . SER A 1 614 ? -18.094 14.383 -26.547 1 88.19 614 SER A O 1
ATOM 4907 N N . GLY A 1 615 ? -19.453 13.727 -24.969 1 80.12 615 GLY A N 1
ATOM 4908 C CA . GLY A 1 615 ? -18.891 12.391 -24.875 1 80.12 615 GLY A CA 1
ATOM 4909 C C . GLY A 1 615 ? -19.562 11.398 -25.812 1 80.12 615 GLY A C 1
ATOM 4910 O O . GLY A 1 615 ? -19.078 10.273 -25.969 1 80.12 615 GLY A O 1
ATOM 4911 N N . ARG A 1 616 ? -20.562 11.828 -26.547 1 82.19 616 ARG A N 1
ATOM 4912 C CA . ARG A 1 616 ? -21.312 10.961 -27.469 1 82.19 616 ARG A CA 1
ATOM 4913 C C . ARG A 1 616 ? -20.5 10.68 -28.719 1 82.19 616 ARG A C 1
ATOM 4915 O O . ARG A 1 616 ? -19.594 11.438 -29.078 1 82.19 616 ARG A O 1
ATOM 4922 N N . SER A 1 617 ? -20.953 9.609 -29.422 1 82.88 617 SER A N 1
ATOM 4923 C CA . SER A 1 617 ? -20.281 9.234 -30.656 1 82.88 617 SER A CA 1
ATOM 4924 C C . SER A 1 617 ? -20.625 10.195 -31.797 1 82.88 617 SER A C 1
ATOM 4926 O O . SER A 1 617 ? -21.594 10.945 -31.703 1 82.88 617 SER A O 1
ATOM 4928 N N . GLN A 1 618 ? -19.891 10.133 -32.844 1 87.06 618 GLN A N 1
ATOM 4929 C CA . GLN A 1 618 ? -20.078 10.977 -34.031 1 87.06 618 GLN A CA 1
ATOM 4930 C C . GLN A 1 618 ? -21.469 10.797 -34.625 1 87.06 618 GLN A C 1
ATOM 4932 O O . GLN A 1 618 ? -22.109 11.773 -35.031 1 87.06 618 GLN A O 1
ATOM 4937 N N . ASP A 1 619 ? -21.844 9.5 -34.531 1 86.75 619 ASP A N 1
ATOM 4938 C CA . ASP A 1 619 ? -23.109 9.18 -35.188 1 86.75 619 ASP A CA 1
ATOM 4939 C C . ASP A 1 619 ? -24.266 9.898 -34.5 1 86.75 619 ASP A C 1
ATOM 4941 O O . ASP A 1 619 ? -25.141 10.453 -35.156 1 86.75 619 ASP A O 1
ATOM 4945 N N . TYR A 1 620 ? -24.266 9.914 -33.219 1 89.31 620 TYR A N 1
ATOM 4946 C CA . TYR A 1 620 ? -25.328 10.586 -32.469 1 89.31 620 TYR A CA 1
ATOM 4947 C C . TYR A 1 620 ? -25.328 12.086 -32.75 1 89.31 620 TYR A C 1
ATOM 4949 O O . TYR A 1 620 ? -26.359 12.672 -33.031 1 89.31 620 TYR A O 1
ATOM 4957 N N . LEU A 1 621 ? -24.188 12.68 -32.688 1 92.81 621 LEU A N 1
ATOM 4958 C CA . LEU A 1 621 ? -24.078 14.125 -32.844 1 92.81 621 LEU A CA 1
ATOM 4959 C C . LEU A 1 621 ? -24.438 14.555 -34.25 1 92.81 621 LEU A C 1
ATOM 4961 O O . LEU A 1 621 ? -25.094 15.586 -34.438 1 92.81 621 LEU A O 1
ATOM 4965 N N . GLU A 1 622 ? -23.953 13.797 -35.219 1 92.31 622 GLU A N 1
ATOM 4966 C CA . GLU A 1 622 ? -24.234 14.109 -36.625 1 92.31 622 GLU A CA 1
ATOM 4967 C C . GLU A 1 622 ? -25.734 14.023 -36.906 1 92.31 622 GLU A C 1
ATOM 4969 O O . GLU A 1 622 ? -26.312 14.906 -37.562 1 92.31 622 GLU A O 1
ATOM 4974 N N . ASN A 1 623 ? -26.328 12.953 -36.375 1 93 623 ASN A N 1
ATOM 4975 C CA . ASN A 1 623 ? -27.75 12.727 -36.625 1 93 623 ASN A CA 1
ATOM 4976 C C . ASN A 1 623 ? -28.625 13.75 -35.875 1 93 623 ASN A C 1
ATOM 4978 O O . ASN A 1 623 ? -29.688 14.125 -36.375 1 93 623 ASN A O 1
ATOM 4982 N N . TRP A 1 624 ? -28.234 14.094 -34.75 1 94.88 624 TRP A N 1
ATOM 4983 C CA . TRP A 1 624 ? -29.078 14.938 -33.906 1 94.88 624 TRP A CA 1
ATOM 4984 C C . TRP A 1 624 ? -28.828 16.406 -34.188 1 94.88 624 TRP A C 1
ATOM 4986 O O . TRP A 1 624 ? -29.75 17.234 -34.125 1 94.88 624 TRP A O 1
ATOM 4996 N N . LEU A 1 625 ? -27.609 16.797 -34.469 1 95.44 625 LEU A N 1
ATOM 4997 C CA . LEU A 1 625 ? -27.266 18.219 -34.5 1 95.44 625 LEU A CA 1
ATOM 4998 C C . LEU A 1 625 ? -26.516 18.578 -35.781 1 95.44 625 LEU A C 1
ATOM 5000 O O . LEU A 1 625 ? -26.266 19.75 -36.062 1 95.44 625 LEU A O 1
ATOM 5004 N N . GLY A 1 626 ? -26.109 17.656 -36.594 1 94 626 GLY A N 1
ATOM 5005 C CA . GLY A 1 626 ? -25.266 17.859 -37.75 1 94 626 GLY A CA 1
ATOM 5006 C C . GLY A 1 626 ? -25.891 18.75 -38.812 1 94 626 GLY A C 1
ATOM 5007 O O . GLY A 1 626 ? -25.188 19.359 -39.625 1 94 626 GLY A O 1
ATOM 5008 N N . HIS A 1 627 ? -27.188 18.906 -38.75 1 93.19 627 HIS A N 1
ATOM 5009 C CA . HIS A 1 627 ? -27.906 19.672 -39.75 1 93.19 627 HIS A CA 1
ATOM 5010 C C . HIS A 1 627 ? -27.875 21.172 -39.438 1 93.19 627 HIS A C 1
ATOM 5012 O O . HIS A 1 627 ? -28.25 21.984 -40.281 1 93.19 627 HIS A O 1
ATOM 5018 N N . ILE A 1 628 ? -27.484 21.547 -38.312 1 95.38 628 ILE A N 1
ATOM 5019 C CA . ILE A 1 628 ? -27.422 22.953 -37.938 1 95.38 628 ILE A CA 1
ATOM 5020 C C . ILE A 1 628 ? -26.188 23.609 -38.562 1 95.38 628 ILE A C 1
ATOM 5022 O O . ILE A 1 628 ? -25.047 23.203 -38.25 1 95.38 628 ILE A O 1
ATOM 5026 N N . PRO A 1 629 ? -26.406 24.562 -39.312 1 93.06 629 PRO A N 1
ATOM 5027 C CA . PRO A 1 629 ? -25.266 25.172 -40 1 93.06 629 PRO A CA 1
ATOM 5028 C C . PRO A 1 629 ? -24.328 25.922 -39.062 1 93.06 629 PRO A C 1
ATOM 5030 O O . PRO A 1 629 ? -24.797 26.578 -38.125 1 93.06 629 PRO A O 1
ATOM 5033 N N . ASN A 1 630 ? -23.016 25.875 -39.312 1 94.06 630 ASN A N 1
ATOM 5034 C CA . ASN A 1 630 ? -21.969 26.625 -38.594 1 94.06 630 ASN A CA 1
ATOM 5035 C C . ASN A 1 630 ? -21.812 26.172 -37.156 1 94.06 630 ASN A C 1
ATOM 5037 O O . ASN A 1 630 ? -21.281 26.906 -36.312 1 94.06 630 ASN A O 1
ATOM 5041 N N . LEU A 1 631 ? -22.375 25.031 -36.875 1 96.25 631 LEU A N 1
ATOM 5042 C CA . LEU A 1 631 ? -22.203 24.469 -35.531 1 96.25 631 LEU A CA 1
ATOM 5043 C C . LEU A 1 631 ? -20.953 23.562 -35.5 1 96.25 631 LEU A C 1
ATOM 5045 O O . LEU A 1 631 ? -20.812 22.672 -36.312 1 96.25 631 LEU A O 1
ATOM 5049 N N . GLY A 1 632 ? -20.016 23.906 -34.594 1 95.69 632 GLY A N 1
ATOM 5050 C CA . GLY A 1 632 ? -18.906 23 -34.344 1 95.69 632 GLY A CA 1
ATOM 5051 C C . GLY A 1 632 ? -19.281 21.844 -33.438 1 95.69 632 GLY A C 1
ATOM 5052 O O . GLY A 1 632 ? -20.047 22 -32.5 1 95.69 632 GLY A O 1
ATOM 5053 N N . LEU A 1 633 ? -18.812 20.688 -33.812 1 95.38 633 LEU A N 1
ATOM 5054 C CA . LEU A 1 633 ? -19.125 19.5 -33.031 1 95.38 633 LEU A CA 1
ATOM 5055 C C . LEU A 1 633 ? -17.844 18.75 -32.656 1 95.38 633 LEU A C 1
ATOM 5057 O O . LEU A 1 633 ? -16.906 18.672 -33.438 1 95.38 633 LEU A O 1
ATOM 5061 N N . SER A 1 634 ? -17.797 18.406 -31.391 1 92.44 634 SER A N 1
ATOM 5062 C CA . SER A 1 634 ? -16.75 17.516 -30.906 1 92.44 634 SER A CA 1
ATOM 5063 C C . SER A 1 634 ? -17.344 16.281 -30.234 1 92.44 634 SER A C 1
ATOM 5065 O O . SER A 1 634 ? -18.219 16.406 -29.375 1 92.44 634 SER A O 1
ATOM 5067 N N . SER A 1 635 ? -16.891 15.141 -30.75 1 88.12 635 SER A N 1
ATOM 5068 C CA . SER A 1 635 ? -17.406 13.875 -30.234 1 88.12 635 SER A CA 1
ATOM 5069 C C . SER A 1 635 ? -16.375 13.172 -29.359 1 88.12 635 SER A C 1
ATOM 5071 O O . SER A 1 635 ? -15.172 13.422 -29.484 1 88.12 635 SER A O 1
ATOM 5073 N N . GLU A 1 636 ? -16.906 12.391 -28.422 1 80.25 636 GLU A N 1
ATOM 5074 C CA . GLU A 1 636 ? -16.109 11.531 -27.562 1 80.25 636 GLU A CA 1
ATOM 5075 C C . GLU A 1 636 ? -15.047 12.336 -26.812 1 80.25 636 GLU A C 1
ATOM 5077 O O . GLU A 1 636 ? -13.859 12.008 -26.859 1 80.25 636 GLU A O 1
ATOM 5082 N N . HIS A 1 637 ? -15.484 13.359 -26.266 1 76.62 637 HIS A N 1
ATOM 5083 C CA . HIS A 1 637 ? -14.727 14.188 -25.344 1 76.62 637 HIS A CA 1
ATOM 5084 C C . HIS A 1 637 ? -13.516 14.812 -26.016 1 76.62 637 HIS A C 1
ATOM 5086 O O . HIS A 1 637 ? -12.445 14.914 -25.406 1 76.62 637 HIS A O 1
ATOM 5092 N N . GLY A 1 638 ? -13.633 15.102 -27.344 1 76.94 638 GLY A N 1
ATOM 5093 C CA . GLY A 1 638 ? -12.562 15.82 -28.016 1 76.94 638 GLY A CA 1
ATOM 5094 C C . GLY A 1 638 ? -11.812 14.961 -29.016 1 76.94 638 GLY A C 1
ATOM 5095 O O . GLY A 1 638 ? -10.953 15.461 -29.75 1 76.94 638 GLY A O 1
ATOM 5096 N N . CYS A 1 639 ? -12.141 13.766 -29.203 1 77.38 639 CYS A N 1
ATOM 5097 C CA . CYS A 1 639 ? -11.422 12.844 -30.078 1 77.38 639 CYS A CA 1
ATOM 5098 C C . CYS A 1 639 ? -11.688 13.172 -31.547 1 77.38 639 CYS A C 1
ATOM 5100 O O . CYS A 1 639 ? -10.805 13.023 -32.406 1 77.38 639 CYS A O 1
ATOM 5102 N N . PHE A 1 640 ? -12.891 13.539 -31.766 1 84.12 640 PHE A N 1
ATOM 5103 C CA . PHE A 1 640 ? -13.305 13.883 -33.125 1 84.12 640 PHE A CA 1
ATOM 5104 C C . PHE A 1 640 ? -13.867 15.297 -33.188 1 84.12 640 PHE A C 1
ATOM 5106 O O . PHE A 1 640 ? -14.578 15.727 -32.281 1 84.12 640 PHE A O 1
ATOM 5113 N N . ILE A 1 641 ? -13.445 15.914 -34.25 1 88.75 641 ILE A N 1
ATOM 5114 C CA . ILE A 1 641 ? -13.836 17.312 -34.375 1 88.75 641 ILE A CA 1
ATOM 5115 C C . ILE A 1 641 ? -14.445 17.578 -35.75 1 88.75 641 ILE A C 1
ATOM 5117 O O . ILE A 1 641 ? -13.953 17.062 -36.75 1 88.75 641 ILE A O 1
ATOM 5121 N N . ARG A 1 642 ? -15.523 18.172 -35.719 1 92.25 642 ARG A N 1
ATOM 5122 C CA . ARG A 1 642 ? -16.109 18.766 -36.938 1 92.25 642 ARG A CA 1
ATOM 5123 C C . ARG A 1 642 ? -16.203 20.281 -36.781 1 92.25 642 ARG A C 1
ATOM 5125 O O . ARG A 1 642 ? -17.062 20.797 -36.062 1 92.25 642 ARG A O 1
ATOM 5132 N N . ASP A 1 643 ? -15.289 20.922 -37.469 1 91.25 643 ASP A N 1
ATOM 5133 C CA . ASP A 1 643 ? -15.227 22.375 -37.344 1 91.25 643 ASP A CA 1
ATOM 5134 C C . ASP A 1 643 ? -16.516 23.031 -37.812 1 91.25 643 ASP A C 1
ATOM 5136 O O . ASP A 1 643 ? -17.219 22.469 -38.656 1 91.25 643 ASP A O 1
ATOM 5140 N N . PRO A 1 644 ? -16.656 24.297 -37.25 1 90.19 644 PRO A N 1
ATOM 5141 C CA . PRO A 1 644 ? -17.812 25.031 -37.75 1 90.19 644 PRO A CA 1
ATOM 5142 C C . PRO A 1 644 ? -17.719 25.25 -39.281 1 90.19 644 PRO A C 1
ATOM 5144 O O . PRO A 1 644 ? -16.641 25.5 -39.812 1 90.19 644 PRO A O 1
ATOM 5147 N N . ASN A 1 645 ? -18.672 25.031 -40.094 1 81.94 645 ASN A N 1
ATOM 5148 C CA . ASN A 1 645 ? -18.766 25.219 -41.531 1 81.94 645 ASN A CA 1
ATOM 5149 C C . ASN A 1 645 ? -18.125 24.062 -42.312 1 81.94 645 ASN A C 1
ATOM 5151 O O . ASN A 1 645 ? -17.703 24.234 -43.438 1 81.94 645 ASN A O 1
ATOM 5155 N N . SER A 1 646 ? -17.797 23.078 -41.531 1 86.38 646 SER A N 1
ATOM 5156 C CA . SER A 1 646 ? -17.266 21.875 -42.188 1 86.38 646 SER A CA 1
ATOM 5157 C C . SER A 1 646 ? -18.219 20.703 -42.062 1 86.38 646 SER A C 1
ATOM 5159 O O . SER A 1 646 ? -19.047 20.656 -41.125 1 86.38 646 SER A O 1
ATOM 5161 N N . THR A 1 647 ? -18.141 19.875 -43 1 83.44 647 THR A N 1
ATOM 5162 C CA . THR A 1 647 ? -18.969 18.672 -42.938 1 83.44 647 THR A CA 1
ATOM 5163 C C . THR A 1 647 ? -18.094 17.438 -42.688 1 83.44 647 THR A C 1
ATOM 5165 O O . THR A 1 647 ? -18.609 16.328 -42.594 1 83.44 647 THR A O 1
ATOM 5168 N N . THR A 1 648 ? -16.891 17.656 -42.531 1 87.56 648 THR A N 1
ATOM 5169 C CA . THR A 1 648 ? -15.969 16.531 -42.375 1 87.56 648 THR A CA 1
ATOM 5170 C C . THR A 1 648 ? -15.461 16.406 -40.938 1 87.56 648 THR A C 1
ATOM 5172 O O . THR A 1 648 ? -15.094 17.406 -40.344 1 87.56 648 THR A O 1
ATOM 5175 N N . TRP A 1 649 ? -15.586 15.242 -40.469 1 88.56 649 TRP A N 1
ATOM 5176 C CA . TRP A 1 649 ? -15.047 14.945 -39.125 1 88.56 649 TRP A CA 1
ATOM 5177 C C . TRP A 1 649 ? -13.547 14.672 -39.219 1 88.56 649 TRP A C 1
ATOM 5179 O O . TRP A 1 649 ? -13.078 14.023 -40.156 1 88.56 649 TRP A O 1
ATOM 5189 N N . VAL A 1 650 ? -12.82 15.289 -38.312 1 81.19 650 VAL A N 1
ATOM 5190 C CA . VAL A 1 650 ? -11.383 15.062 -38.219 1 81.19 650 VAL A CA 1
ATOM 5191 C C . VAL A 1 650 ? -11.07 14.336 -36.906 1 81.19 650 VAL A C 1
ATOM 5193 O O . VAL A 1 650 ? -11.625 14.664 -35.844 1 81.19 650 VAL A O 1
ATOM 5196 N N . SER A 1 651 ? -10.32 13.297 -37.031 1 75.38 651 SER A N 1
ATOM 5197 C CA . SER A 1 651 ? -9.922 12.531 -35.875 1 75.38 651 SER A CA 1
ATOM 5198 C C . SER A 1 651 ? -8.625 13.07 -35.25 1 75.38 651 SER A C 1
ATOM 5200 O O . SER A 1 651 ? -7.648 13.289 -36 1 75.38 651 SER A O 1
ATOM 5202 N N . LEU A 1 652 ? -8.695 13.453 -34.031 1 66.06 652 LEU A N 1
ATOM 5203 C CA . LEU A 1 652 ? -7.48 13.891 -33.344 1 66.06 652 LEU A CA 1
ATOM 5204 C C . LEU A 1 652 ? -6.664 12.695 -32.875 1 66.06 652 LEU A C 1
ATOM 5206 O O . LEU A 1 652 ? -5.531 12.852 -32.406 1 66.06 652 LEU A O 1
ATOM 5210 N N . ILE A 1 653 ? -7.266 11.531 -32.875 1 61.09 653 ILE A N 1
ATOM 5211 C CA . ILE A 1 653 ? -6.617 10.352 -32.312 1 61.09 653 ILE A CA 1
ATOM 5212 C C . ILE A 1 653 ? -5.863 9.609 -33.406 1 61.09 653 ILE A C 1
ATOM 5214 O O . ILE A 1 653 ? -5.223 8.586 -33.156 1 61.09 653 ILE A O 1
ATOM 5218 N N . GLU A 1 654 ? -6.035 10.008 -34.531 1 54.97 654 GLU A N 1
ATOM 5219 C CA . GLU A 1 654 ? -5.453 9.25 -35.656 1 54.97 654 GLU A CA 1
ATOM 5220 C C . GLU A 1 654 ? -3.986 8.922 -35.375 1 54.97 654 GLU A C 1
ATOM 5222 O O . GLU A 1 654 ? -3.508 7.848 -35.75 1 54.97 654 GLU A O 1
ATOM 5227 N N . ASN A 1 655 ? -3.389 9.766 -34.594 1 50.81 655 ASN A N 1
ATOM 5228 C CA . ASN A 1 655 ? -1.967 9.516 -34.375 1 50.81 655 ASN A CA 1
ATOM 5229 C C . ASN A 1 655 ? -1.697 8.969 -33 1 50.81 655 ASN A C 1
ATOM 5231 O O . ASN A 1 655 ? -0.546 8.898 -32.562 1 50.81 655 ASN A O 1
ATOM 5235 N N . LEU A 1 656 ? -2.828 8.633 -32.438 1 61.22 656 LEU A N 1
ATOM 5236 C CA . LEU A 1 656 ? -2.604 8.156 -31.078 1 61.22 656 LEU A CA 1
ATOM 5237 C C . LEU A 1 656 ? -2.545 6.633 -31.031 1 61.22 656 LEU A C 1
ATOM 5239 O O . LEU A 1 656 ? -3.291 5.961 -31.75 1 61.22 656 LEU A O 1
ATOM 5243 N N . ASP A 1 657 ? -1.574 6.043 -30.375 1 62.41 657 ASP A N 1
ATOM 5244 C CA . ASP A 1 657 ? -1.48 4.605 -30.109 1 62.41 657 ASP A CA 1
ATOM 5245 C C . ASP A 1 657 ? -2.602 4.137 -29.188 1 62.41 657 ASP A C 1
ATOM 5247 O O . ASP A 1 657 ? -2.623 4.48 -28.016 1 62.41 657 ASP A O 1
ATOM 5251 N N . MET A 1 658 ? -3.578 3.412 -29.828 1 69.88 658 MET A N 1
ATOM 5252 C CA . MET A 1 658 ? -4.742 2.98 -29.047 1 69.88 658 MET A CA 1
ATOM 5253 C C . MET A 1 658 ? -4.523 1.585 -28.469 1 69.88 658 MET A C 1
ATOM 5255 O O . MET A 1 658 ? -5.473 0.947 -28.016 1 69.88 658 MET A O 1
ATOM 5259 N N . SER A 1 659 ? -3.291 1.115 -28.453 1 69.69 659 SER A N 1
ATOM 5260 C CA . SER A 1 659 ? -2.994 -0.238 -28 1 69.69 659 SER A CA 1
ATOM 5261 C C . SER A 1 659 ? -3.312 -0.404 -26.516 1 69.69 659 SER A C 1
ATOM 5263 O O . SER A 1 659 ? -3.477 -1.525 -26.031 1 69.69 659 SER A O 1
ATOM 5265 N N . TRP A 1 660 ? -3.51 0.771 -25.875 1 76.56 660 TRP A N 1
ATOM 5266 C CA . TRP A 1 660 ? -3.832 0.725 -24.453 1 76.56 660 TRP A CA 1
ATOM 5267 C C . TRP A 1 660 ? -5.191 0.071 -24.234 1 76.56 660 TRP A C 1
ATOM 5269 O O . TRP A 1 660 ? -5.461 -0.45 -23.141 1 76.56 660 TRP A O 1
ATOM 5279 N N . LYS A 1 661 ? -6.004 0.051 -25.219 1 84.12 661 LYS A N 1
ATOM 5280 C CA . LYS A 1 661 ? -7.371 -0.448 -25.094 1 84.12 661 LYS A CA 1
ATOM 5281 C C . LYS A 1 661 ? -7.379 -1.937 -24.75 1 84.12 661 LYS A C 1
ATOM 5283 O O . LYS A 1 661 ? -8.25 -2.406 -24.016 1 84.12 661 LYS A O 1
ATOM 5288 N N . ASP A 1 662 ? -6.441 -2.59 -25.312 1 80.62 662 ASP A N 1
ATOM 5289 C CA . ASP A 1 662 ? -6.391 -4.023 -25.047 1 80.62 662 ASP A CA 1
ATOM 5290 C C . ASP A 1 662 ? -6.113 -4.305 -23.578 1 80.62 662 ASP A C 1
ATOM 5292 O O . ASP A 1 662 ? -6.762 -5.164 -22.969 1 80.62 662 ASP A O 1
ATOM 5296 N N . ASP A 1 663 ? -5.238 -3.609 -23.062 1 81.38 663 ASP A N 1
ATOM 5297 C CA . ASP A 1 663 ? -4.879 -3.783 -21.656 1 81.38 663 ASP A CA 1
ATOM 5298 C C . ASP A 1 663 ? -6.039 -3.393 -20.75 1 81.38 663 ASP A C 1
ATOM 5300 O O . ASP A 1 663 ? -6.34 -4.094 -19.781 1 81.38 663 ASP A O 1
ATOM 5304 N N . VAL A 1 664 ? -6.641 -2.326 -21.062 1 88.88 664 VAL A N 1
ATOM 5305 C CA . VAL A 1 664 ? -7.734 -1.819 -20.234 1 88.88 664 VAL A CA 1
ATOM 5306 C C . VAL A 1 664 ? -8.945 -2.744 -20.375 1 88.88 664 VAL A C 1
ATOM 5308 O O . VAL A 1 664 ? -9.656 -2.984 -19.391 1 88.88 664 VAL A O 1
ATOM 5311 N N . LYS A 1 665 ? -9.117 -3.197 -21.578 1 89.44 665 LYS A N 1
ATOM 5312 C CA . LYS A 1 665 ? -10.25 -4.098 -21.812 1 89.44 665 LYS A CA 1
ATOM 5313 C C . LYS A 1 665 ? -10.117 -5.363 -20.969 1 89.44 665 LYS A C 1
ATOM 5315 O O . LYS A 1 665 ? -11.117 -5.863 -20.438 1 89.44 665 LYS A O 1
ATOM 5320 N N . GLU A 1 666 ? -8.961 -5.836 -20.906 1 85.06 666 GLU A N 1
ATOM 5321 C CA . GLU A 1 666 ? -8.727 -7.016 -20.078 1 85.06 666 GLU A CA 1
ATOM 5322 C C . GLU A 1 666 ? -9.094 -6.754 -18.625 1 85.06 666 GLU A C 1
ATOM 5324 O O . GLU A 1 666 ? -9.703 -7.605 -17.969 1 85.06 666 GLU A O 1
ATOM 5329 N N . VAL A 1 667 ? -8.742 -5.637 -18.109 1 87.75 667 VAL A N 1
ATOM 5330 C CA . VAL A 1 667 ? -9.047 -5.258 -16.734 1 87.75 667 VAL A CA 1
ATOM 5331 C C . VAL A 1 667 ? -10.562 -5.109 -16.578 1 87.75 667 VAL A C 1
ATOM 5333 O O . VAL A 1 667 ? -11.133 -5.602 -15.602 1 87.75 667 VAL A O 1
ATOM 5336 N N . PHE A 1 668 ? -11.188 -4.434 -17.562 1 92.5 668 PHE A N 1
ATOM 5337 C CA . PHE A 1 668 ? -12.633 -4.227 -17.5 1 92.5 668 PHE A CA 1
ATOM 5338 C C . PHE A 1 668 ? -13.375 -5.559 -17.531 1 92.5 668 PHE A C 1
ATOM 5340 O O . PHE A 1 668 ? -14.359 -5.742 -16.828 1 92.5 668 PHE A O 1
ATOM 5347 N N . GLU A 1 669 ? -12.859 -6.438 -18.359 1 88.94 669 GLU A N 1
ATOM 5348 C CA . GLU A 1 669 ? -13.492 -7.75 -18.453 1 88.94 669 GLU A CA 1
ATOM 5349 C C . GLU A 1 669 ? -13.398 -8.508 -17.141 1 88.94 669 GLU A C 1
ATOM 5351 O O . GLU A 1 669 ? -14.352 -9.172 -16.734 1 88.94 669 GLU A O 1
ATOM 5356 N N . TYR A 1 670 ? -12.305 -8.422 -16.578 1 84.44 670 TYR A N 1
ATOM 5357 C CA . TYR A 1 670 ? -12.109 -9.031 -15.258 1 84.44 670 TYR A CA 1
ATOM 5358 C C . TYR A 1 670 ? -13.172 -8.562 -14.273 1 84.44 670 TYR A C 1
ATOM 5360 O O . TYR A 1 670 ? -13.789 -9.375 -13.586 1 84.44 670 TYR A O 1
ATOM 5368 N N . TYR A 1 671 ? -13.398 -7.305 -14.164 1 88.56 671 TYR A N 1
ATOM 5369 C CA . TYR A 1 671 ? -14.352 -6.75 -13.203 1 88.56 671 TYR A CA 1
ATOM 5370 C C . TYR A 1 671 ? -15.789 -6.984 -13.656 1 88.56 671 TYR A C 1
ATOM 5372 O O . TYR A 1 671 ? -16.688 -7.133 -12.836 1 88.56 671 TYR A O 1
ATOM 5380 N N . THR A 1 672 ? -16.016 -7.023 -14.992 1 89 672 THR A N 1
ATOM 5381 C CA . THR A 1 672 ? -17.344 -7.301 -15.516 1 89 672 THR A CA 1
ATOM 5382 C C . THR A 1 672 ? -17.797 -8.703 -15.133 1 89 672 THR A C 1
ATOM 5384 O O . THR A 1 672 ? -18.953 -8.906 -14.734 1 89 672 THR A O 1
ATOM 5387 N N . GLU A 1 673 ? -16.906 -9.578 -15.242 1 81.12 673 GLU A N 1
ATOM 5388 C CA . GLU A 1 673 ? -17.203 -10.969 -14.906 1 81.12 673 GLU A CA 1
ATOM 5389 C C . GLU A 1 673 ? -17.562 -11.117 -13.43 1 81.12 673 GLU A C 1
ATOM 5391 O O . GLU A 1 673 ? -18.281 -12.031 -13.055 1 81.12 673 GLU A O 1
ATOM 5396 N N . ARG A 1 674 ? -17.188 -10.164 -12.703 1 82.81 674 ARG A N 1
ATOM 5397 C CA . ARG A 1 674 ? -17.312 -10.297 -11.258 1 82.81 674 ARG A CA 1
ATOM 5398 C C . ARG A 1 674 ? -18.344 -9.305 -10.711 1 82.81 674 ARG A C 1
ATOM 5400 O O . ARG A 1 674 ? -18.531 -9.219 -9.492 1 82.81 674 ARG A O 1
ATOM 5407 N N . THR A 1 675 ? -18.891 -8.57 -11.539 1 86.62 675 THR A N 1
ATOM 5408 C CA . THR A 1 675 ? -19.922 -7.605 -11.156 1 86.62 675 THR A CA 1
ATOM 5409 C C . THR A 1 675 ? -21.156 -7.766 -12.023 1 86.62 675 THR A C 1
ATOM 5411 O O . THR A 1 675 ? -21.391 -6.98 -12.945 1 86.62 675 THR A O 1
ATOM 5414 N N . PRO A 1 676 ? -21.984 -8.68 -11.594 1 81.06 676 PRO A N 1
ATOM 5415 C CA . PRO A 1 676 ? -23.188 -8.875 -12.406 1 81.06 676 PRO A CA 1
ATOM 5416 C C . PRO A 1 676 ? -23.969 -7.578 -12.617 1 81.06 676 PRO A C 1
ATOM 5418 O O . PRO A 1 676 ? -24.203 -6.828 -11.672 1 81.06 676 PRO A O 1
ATOM 5421 N N . GLY A 1 677 ? -24.328 -7.406 -13.875 1 82.94 677 GLY A N 1
ATOM 5422 C CA . GLY A 1 677 ? -25.062 -6.203 -14.234 1 82.94 677 GLY A CA 1
ATOM 5423 C C . GLY A 1 677 ? -24.172 -5.129 -14.844 1 82.94 677 GLY A C 1
ATOM 5424 O O . GLY A 1 677 ? -24.672 -4.18 -15.453 1 82.94 677 GLY A O 1
ATOM 5425 N N . SER A 1 678 ? -22.875 -5.336 -14.688 1 89.31 678 SER A N 1
ATOM 5426 C CA . SER A 1 678 ? -21.953 -4.379 -15.281 1 89.31 678 SER A CA 1
ATOM 5427 C C . SER A 1 678 ? -21.656 -4.723 -16.734 1 89.31 678 SER A C 1
ATOM 5429 O O . SER A 1 678 ? -21.906 -5.844 -17.172 1 89.31 678 SER A O 1
ATOM 5431 N N . PHE A 1 679 ? -21.234 -3.719 -17.531 1 91.88 679 PHE A N 1
ATOM 5432 C CA . PHE A 1 679 ? -20.875 -3.969 -18.922 1 91.88 679 PHE A CA 1
ATOM 5433 C C . PHE A 1 679 ? -19.859 -2.951 -19.406 1 91.88 679 PHE A C 1
ATOM 5435 O O . PHE A 1 679 ? -19.672 -1.907 -18.781 1 91.88 679 PHE A O 1
ATOM 5442 N N . ILE A 1 680 ? -19.188 -3.281 -20.531 1 93.38 680 ILE A N 1
ATOM 5443 C CA . ILE A 1 680 ? -18.156 -2.441 -21.125 1 93.38 680 ILE A CA 1
ATOM 5444 C C . ILE A 1 680 ? -18.688 -1.771 -22.391 1 93.38 680 ILE A C 1
ATOM 5446 O O . ILE A 1 680 ? -19.266 -2.432 -23.25 1 93.38 680 ILE A O 1
ATOM 5450 N N . GLU A 1 681 ? -18.594 -0.471 -22.422 1 86.81 681 GLU A N 1
ATOM 5451 C CA . GLU A 1 681 ? -18.891 0.299 -23.625 1 86.81 681 GLU A CA 1
ATOM 5452 C C . GLU A 1 681 ? -17.609 0.73 -24.328 1 86.81 681 GLU A C 1
ATOM 5454 O O . GLU A 1 681 ? -16.766 1.422 -23.75 1 86.81 681 GLU A O 1
ATOM 5459 N N . GLU A 1 682 ? -17.438 0.225 -25.531 1 85.69 682 GLU A N 1
ATOM 5460 C CA . GLU A 1 682 ? -16.266 0.587 -26.312 1 85.69 682 GLU A CA 1
ATOM 5461 C C . GLU A 1 682 ? -16.578 1.729 -27.281 1 85.69 682 GLU A C 1
ATOM 5463 O O . GLU A 1 682 ? -17.391 1.571 -28.203 1 85.69 682 GLU A O 1
ATOM 5468 N N . LYS A 1 683 ? -15.969 2.795 -26.938 1 76.56 683 LYS A N 1
ATOM 5469 C CA . LYS A 1 683 ? -16 3.934 -27.844 1 76.56 683 LYS A CA 1
ATOM 5470 C C . LYS A 1 683 ? -14.742 3.996 -28.703 1 76.56 683 LYS A C 1
ATOM 5472 O O . LYS A 1 683 ? -13.836 3.174 -28.531 1 76.56 683 LYS A O 1
ATOM 5477 N N . GLU A 1 684 ? -14.656 4.832 -29.625 1 73.12 684 GLU A N 1
ATOM 5478 C CA . GLU A 1 684 ? -13.477 4.941 -30.469 1 73.12 684 GLU A CA 1
ATOM 5479 C C . GLU A 1 684 ? -12.258 5.379 -29.672 1 73.12 684 GLU A C 1
ATOM 5481 O O . GLU A 1 684 ? -11.148 4.875 -29.875 1 73.12 684 GLU A O 1
ATOM 5486 N N . CYS A 1 685 ? -12.555 6.27 -28.812 1 75.44 685 CYS A N 1
ATOM 5487 C CA . CYS A 1 685 ? -11.398 6.832 -28.125 1 75.44 685 CYS A CA 1
ATOM 5488 C C . CYS A 1 685 ? -11.43 6.492 -26.641 1 75.44 685 CYS A C 1
ATOM 5490 O O . CYS A 1 685 ? -10.547 6.918 -25.891 1 75.44 685 CYS A O 1
ATOM 5492 N N . ALA A 1 686 ? -12.414 5.754 -26.234 1 83.25 686 ALA A N 1
ATOM 5493 C CA . ALA A 1 686 ? -12.5 5.508 -24.797 1 83.25 686 ALA A CA 1
ATOM 5494 C C . ALA A 1 686 ? -13.141 4.152 -24.516 1 83.25 686 ALA A C 1
ATOM 5496 O O . ALA A 1 686 ? -13.836 3.594 -25.375 1 83.25 686 ALA A O 1
ATOM 5497 N N . LEU A 1 687 ? -12.805 3.605 -23.391 1 89.5 687 LEU A N 1
ATOM 5498 C CA . LEU A 1 687 ? -13.477 2.441 -22.828 1 89.5 687 LEU A CA 1
ATOM 5499 C C . LEU A 1 687 ? -14.18 2.799 -21.531 1 89.5 687 LEU A C 1
ATOM 5501 O O . LEU A 1 687 ? -13.602 3.471 -20.672 1 89.5 687 LEU A O 1
ATOM 5505 N N . THR A 1 688 ? -15.461 2.492 -21.469 1 89.25 688 THR A N 1
ATOM 5506 C CA . THR A 1 688 ? -16.219 2.83 -20.266 1 89.25 688 THR A CA 1
ATOM 5507 C C . THR A 1 688 ? -16.812 1.575 -19.625 1 89.25 688 THR A C 1
ATOM 5509 O O . THR A 1 688 ? -17.406 0.742 -20.328 1 89.25 688 THR A O 1
ATOM 5512 N N . TRP A 1 689 ? -16.578 1.354 -18.359 1 93.25 689 TRP A N 1
ATOM 5513 C CA . TRP A 1 689 ? -17.188 0.286 -17.562 1 93.25 689 TRP A CA 1
ATOM 5514 C C . TRP A 1 689 ? -18.375 0.802 -16.781 1 93.25 689 TRP A C 1
ATOM 5516 O O . TRP A 1 689 ? -18.234 1.663 -15.906 1 93.25 689 TRP A O 1
ATOM 5526 N N . HIS A 1 690 ? -19.578 0.345 -17.094 1 90.25 690 HIS A N 1
ATOM 5527 C CA . HIS A 1 690 ? -20.828 0.785 -16.469 1 90.25 690 HIS A CA 1
ATOM 5528 C C . HIS A 1 690 ? -21.312 -0.21 -15.422 1 90.25 690 HIS A C 1
ATOM 5530 O O . HIS A 1 690 ? -21.188 -1.423 -15.602 1 90.25 690 HIS A O 1
ATOM 5536 N N . TYR A 1 691 ? -21.844 0.309 -14.273 1 88.38 691 TYR A N 1
ATOM 5537 C CA . TYR A 1 691 ? -22.375 -0.597 -13.266 1 88.38 691 TYR A CA 1
ATOM 5538 C C . TYR A 1 691 ? -23.75 -0.135 -12.781 1 88.38 691 TYR A C 1
ATOM 5540 O O . TYR A 1 691 ? -24.141 -0.434 -11.648 1 88.38 691 TYR A O 1
ATOM 5548 N N . ARG A 1 692 ? -24.438 0.589 -13.531 1 80.12 692 ARG A N 1
ATOM 5549 C CA . ARG A 1 692 ? -25.75 1.12 -13.172 1 80.12 692 ARG A CA 1
ATOM 5550 C C . ARG A 1 692 ? -26.75 -0.005 -12.922 1 80.12 692 ARG A C 1
ATOM 5552 O O . ARG A 1 692 ? -27.641 0.125 -12.078 1 80.12 692 ARG A O 1
ATOM 5559 N N . LYS A 1 693 ? -26.516 -1.081 -13.594 1 79.5 693 LYS A N 1
ATOM 5560 C CA . LYS A 1 693 ? -27.438 -2.199 -13.469 1 79.5 693 LYS A CA 1
ATOM 5561 C C . LYS A 1 693 ? -26.953 -3.207 -12.43 1 79.5 693 LYS A C 1
ATOM 5563 O O . LYS A 1 693 ? -27.594 -4.234 -12.211 1 79.5 693 LYS A O 1
ATOM 5568 N N . ALA A 1 694 ? -25.891 -2.912 -11.844 1 84.62 694 ALA A N 1
ATOM 5569 C CA . ALA A 1 694 ? -25.375 -3.777 -10.789 1 84.62 694 ALA A CA 1
ATOM 5570 C C . ALA A 1 694 ? -25.906 -3.361 -9.422 1 84.62 694 ALA A C 1
ATOM 5572 O O . ALA A 1 694 ? -26.562 -2.326 -9.289 1 84.62 694 ALA A O 1
ATOM 5573 N N . ASP A 1 695 ? -25.719 -4.219 -8.445 1 79.88 695 ASP A N 1
ATOM 5574 C CA . ASP A 1 695 ? -26 -3.812 -7.07 1 79.88 695 ASP A CA 1
ATOM 5575 C C . ASP A 1 695 ? -25.281 -2.512 -6.719 1 79.88 695 ASP A C 1
ATOM 5577 O O . ASP A 1 695 ? -24.078 -2.383 -6.945 1 79.88 695 ASP A O 1
ATOM 5581 N N . PRO A 1 696 ? -26 -1.586 -6.301 1 77.5 696 PRO A N 1
ATOM 5582 C CA . PRO A 1 696 ? -25.422 -0.254 -6.121 1 77.5 696 PRO A CA 1
ATOM 5583 C C . PRO A 1 696 ? -24.234 -0.255 -5.156 1 77.5 696 PRO A C 1
ATOM 5585 O O . PRO A 1 696 ? -23.234 0.418 -5.406 1 77.5 696 PRO A O 1
ATOM 5588 N N . LYS A 1 697 ? -24.453 -0.987 -4.086 1 77.5 697 LYS A N 1
ATOM 5589 C CA . LYS A 1 697 ? -23.375 -1.002 -3.102 1 77.5 697 LYS A CA 1
ATOM 5590 C C . LYS A 1 697 ? -22.156 -1.765 -3.625 1 77.5 697 LYS A C 1
ATOM 5592 O O . LYS A 1 697 ? -21.031 -1.289 -3.52 1 77.5 697 LYS A O 1
ATOM 5597 N N . TYR A 1 698 ? -22.422 -2.836 -4.207 1 81.19 698 TYR A N 1
ATOM 5598 C CA . TYR A 1 698 ? -21.328 -3.674 -4.699 1 81.19 698 TYR A CA 1
ATOM 5599 C C . TYR A 1 698 ? -20.688 -3.066 -5.941 1 81.19 698 TYR A C 1
ATOM 5601 O O . TYR A 1 698 ? -19.469 -3.129 -6.117 1 81.19 698 TYR A O 1
ATOM 5609 N N . GLY A 1 699 ? -21.594 -2.607 -6.742 1 84.31 699 GLY A N 1
ATOM 5610 C CA . GLY A 1 699 ? -21.062 -1.938 -7.918 1 84.31 699 GLY A CA 1
ATOM 5611 C C . GLY A 1 699 ? -20.109 -0.8 -7.586 1 84.31 699 GLY A C 1
ATOM 5612 O O . GLY A 1 699 ? -19.062 -0.665 -8.211 1 84.31 699 GLY A O 1
ATOM 5613 N N . ALA A 1 700 ? -20.516 -0.02 -6.621 1 82.12 700 ALA A N 1
ATOM 5614 C CA . ALA A 1 700 ? -19.672 1.091 -6.195 1 82.12 700 ALA A CA 1
ATOM 5615 C C . ALA A 1 700 ? -18.359 0.584 -5.613 1 82.12 700 ALA A C 1
ATOM 5617 O O . ALA A 1 700 ? -17.297 1.182 -5.84 1 82.12 700 ALA A O 1
ATOM 5618 N N . PHE A 1 701 ? -18.484 -0.448 -4.938 1 80 701 PHE A N 1
ATOM 5619 C CA . PHE A 1 701 ? -17.297 -1.07 -4.359 1 80 701 PHE A CA 1
ATOM 5620 C C . PHE A 1 701 ? -16.344 -1.534 -5.449 1 80 701 PHE A C 1
ATOM 5622 O O . PHE A 1 701 ? -15.141 -1.258 -5.387 1 80 701 PHE A O 1
ATOM 5629 N N . GLN A 1 702 ? -16.859 -2.209 -6.402 1 85.94 702 GLN A N 1
ATOM 5630 C CA . GLN A 1 702 ? -16.047 -2.715 -7.512 1 85.94 702 GLN A CA 1
ATOM 5631 C C . GLN A 1 702 ? -15.461 -1.57 -8.328 1 85.94 702 GLN A C 1
ATOM 5633 O O . GLN A 1 702 ? -14.336 -1.674 -8.82 1 85.94 702 GLN A O 1
ATOM 5638 N N . ALA A 1 703 ? -16.25 -0.542 -8.438 1 87 703 ALA A N 1
ATOM 5639 C CA . ALA A 1 703 ? -15.766 0.619 -9.188 1 87 703 ALA A CA 1
ATOM 5640 C C . ALA A 1 703 ? -14.539 1.231 -8.523 1 87 703 ALA A C 1
ATOM 5642 O O . ALA A 1 703 ? -13.594 1.636 -9.211 1 87 703 ALA A O 1
ATOM 5643 N N . ARG A 1 704 ? -14.586 1.295 -7.219 1 83.88 704 ARG A N 1
ATOM 5644 C CA . ARG A 1 704 ? -13.445 1.844 -6.492 1 83.88 704 ARG A CA 1
ATOM 5645 C C . ARG A 1 704 ? -12.219 0.946 -6.637 1 83.88 704 ARG A C 1
ATOM 5647 O O . ARG A 1 704 ? -11.102 1.436 -6.793 1 83.88 704 ARG A O 1
ATOM 5654 N N . GLU A 1 705 ? -12.438 -0.307 -6.555 1 82.88 705 GLU A N 1
ATOM 5655 C CA . GLU A 1 705 ? -11.344 -1.258 -6.75 1 82.88 705 GLU A CA 1
ATOM 5656 C C . GLU A 1 705 ? -10.773 -1.161 -8.156 1 82.88 705 GLU A C 1
ATOM 5658 O O . GLU A 1 705 ? -9.555 -1.234 -8.344 1 82.88 705 GLU A O 1
ATOM 5663 N N . LEU A 1 706 ? -11.695 -1.106 -9.094 1 88.88 706 LEU A N 1
ATOM 5664 C CA . LEU A 1 706 ? -11.312 -0.964 -10.492 1 88.88 706 LEU A CA 1
ATOM 5665 C C . LEU A 1 706 ? -10.484 0.303 -10.703 1 88.88 706 LEU A C 1
ATOM 5667 O O . LEU A 1 706 ? -9.453 0.273 -11.375 1 88.88 706 LEU A O 1
ATOM 5671 N N . GLN A 1 707 ? -10.984 1.345 -10.156 1 84.31 707 GLN A N 1
ATOM 5672 C CA . GLN A 1 707 ? -10.258 2.609 -10.25 1 84.31 707 GLN A CA 1
ATOM 5673 C C . GLN A 1 707 ? -8.844 2.477 -9.703 1 84.31 707 GLN A C 1
ATOM 5675 O O . GLN A 1 707 ? -7.883 2.916 -10.328 1 84.31 707 GLN A O 1
ATOM 5680 N N . ASN A 1 708 ? -8.766 1.951 -8.562 1 78.56 708 ASN A N 1
ATOM 5681 C CA . ASN A 1 708 ? -7.465 1.753 -7.938 1 78.56 708 ASN A CA 1
ATOM 5682 C C . ASN A 1 708 ? -6.551 0.889 -8.805 1 78.56 708 ASN A C 1
ATOM 5684 O O . ASN A 1 708 ? -5.352 1.148 -8.898 1 78.56 708 ASN A O 1
ATOM 5688 N N . HIS A 1 709 ? -7.137 -0.153 -9.312 1 82.31 709 HIS A N 1
ATOM 5689 C CA . HIS A 1 709 ? -6.406 -1.046 -10.203 1 82.31 709 HIS A CA 1
ATOM 5690 C C . HIS A 1 709 ? -5.855 -0.29 -11.406 1 82.31 709 HIS A C 1
ATOM 5692 O O . HIS A 1 709 ? -4.68 -0.431 -11.75 1 82.31 709 HIS A O 1
ATOM 5698 N N . LEU A 1 710 ? -6.641 0.473 -12.016 1 83.88 710 LEU A N 1
ATOM 5699 C CA . LEU A 1 710 ? -6.258 1.227 -13.203 1 83.88 710 LEU A CA 1
ATOM 5700 C C . LEU A 1 710 ? -5.199 2.273 -12.867 1 83.88 710 LEU A C 1
ATOM 5702 O O . LEU A 1 710 ? -4.234 2.447 -13.617 1 83.88 710 LEU A O 1
ATOM 5706 N N . GLU A 1 711 ? -5.387 2.926 -11.797 1 75.5 711 GLU A N 1
ATOM 5707 C CA . GLU A 1 711 ? -4.469 3.988 -11.391 1 75.5 711 GLU A CA 1
ATOM 5708 C C . GLU A 1 711 ? -3.076 3.436 -11.109 1 75.5 711 GLU A C 1
ATOM 5710 O O . GLU A 1 711 ? -2.074 4.105 -11.359 1 75.5 711 GLU A O 1
ATOM 5715 N N . GLN A 1 712 ? -3.102 2.295 -10.688 1 70.06 712 GLN A N 1
ATOM 5716 C CA . GLN A 1 712 ? -1.821 1.731 -10.273 1 70.06 712 GLN A CA 1
ATOM 5717 C C . GLN A 1 712 ? -1.141 1.004 -11.43 1 70.06 712 GLN A C 1
ATOM 5719 O O . GLN A 1 712 ? 0.088 0.995 -11.523 1 70.06 712 GLN A O 1
ATOM 5724 N N . ASN A 1 713 ? -1.967 0.352 -12.281 1 71.5 713 ASN A N 1
ATOM 5725 C CA . ASN A 1 713 ? -1.376 -0.571 -13.25 1 71.5 713 ASN A CA 1
ATOM 5726 C C . ASN A 1 713 ? -1.403 0.002 -14.664 1 71.5 713 ASN A C 1
ATOM 5728 O O . ASN A 1 713 ? -0.687 -0.475 -15.539 1 71.5 713 ASN A O 1
ATOM 5732 N N . VAL A 1 714 ? -2.258 0.902 -14.859 1 73.44 714 VAL A N 1
ATOM 5733 C CA . VAL A 1 714 ? -2.463 1.308 -16.25 1 73.44 714 VAL A CA 1
ATOM 5734 C C . VAL A 1 714 ? -2.141 2.793 -16.406 1 73.44 714 VAL A C 1
ATOM 5736 O O . VAL A 1 714 ? -1.332 3.172 -17.25 1 73.44 714 VAL A O 1
ATOM 5739 N N . VAL A 1 715 ? -2.725 3.496 -15.477 1 71.81 715 VAL A N 1
ATOM 5740 C CA . VAL A 1 715 ? -2.555 4.941 -15.57 1 71.81 715 VAL A CA 1
ATOM 5741 C C . VAL A 1 715 ? -1.106 5.316 -15.258 1 71.81 715 VAL A C 1
ATOM 5743 O O . VAL A 1 715 ? -0.496 4.754 -14.352 1 71.81 715 VAL A O 1
ATOM 5746 N N . GLY A 1 716 ? -0.437 6.062 -16.109 1 61.25 716 GLY A N 1
ATOM 5747 C CA . GLY A 1 716 ? 0.962 6.418 -15.93 1 61.25 716 GLY A CA 1
ATOM 5748 C C . GLY A 1 716 ? 1.902 5.59 -16.781 1 61.25 716 GLY A C 1
ATOM 5749 O O . GLY A 1 716 ? 2.939 6.082 -17.234 1 61.25 716 GLY A O 1
ATOM 5750 N N . LYS A 1 717 ? 1.474 4.316 -16.859 1 63.06 717 LYS A N 1
ATOM 5751 C CA . LYS A 1 717 ? 2.283 3.434 -17.688 1 63.06 717 LYS A CA 1
ATOM 5752 C C . LYS A 1 717 ? 1.877 3.533 -19.156 1 63.06 717 LYS A C 1
ATOM 5754 O O . LYS A 1 717 ? 2.684 3.266 -20.047 1 63.06 717 LYS A O 1
ATOM 5759 N N . LEU A 1 718 ? 0.609 3.822 -19.344 1 64.88 718 LEU A N 1
ATOM 5760 C CA . LEU A 1 718 ? 0.04 4.094 -20.672 1 64.88 718 LEU A CA 1
ATOM 5761 C C . LEU A 1 718 ? -0.503 5.52 -20.734 1 64.88 718 LEU A C 1
ATOM 5763 O O . LEU A 1 718 ? -0.82 6.121 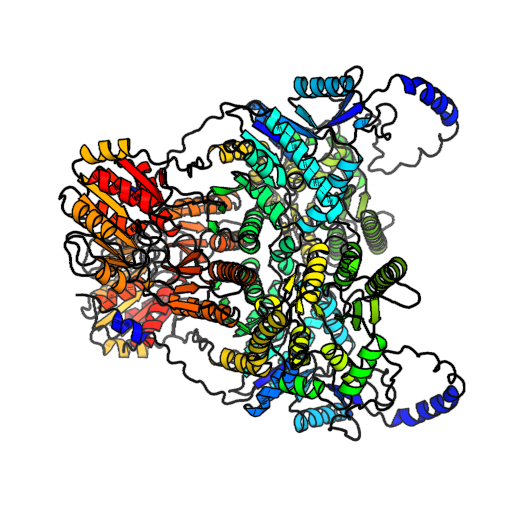-19.703 1 64.88 718 LEU A O 1
ATOM 5767 N N . PRO A 1 719 ? -0.46 6.098 -21.797 1 66.5 719 PRO A N 1
ATOM 5768 C CA . PRO A 1 719 ? -0.911 7.488 -21.938 1 66.5 719 PRO A CA 1
ATOM 5769 C C . PRO A 1 719 ? -2.428 7.629 -21.828 1 66.5 719 PRO A C 1
ATOM 5771 O O . PRO A 1 719 ? -3.072 8.141 -22.75 1 66.5 719 PRO A O 1
ATOM 5774 N N . VAL A 1 720 ? -2.943 7.145 -20.734 1 77.06 720 VAL A N 1
ATOM 5775 C CA . VAL A 1 720 ? -4.391 7.168 -20.547 1 77.06 720 VAL A CA 1
ATOM 5776 C C . VAL A 1 720 ? -4.715 7.754 -19.172 1 77.06 720 VAL A C 1
ATOM 5778 O O . VAL A 1 720 ? -3.826 7.895 -18.328 1 77.06 720 VAL A O 1
ATOM 5781 N N . GLU A 1 721 ? -5.875 8.266 -19.047 1 77.5 721 GLU A N 1
ATOM 5782 C CA . GLU A 1 721 ? -6.402 8.711 -17.75 1 77.5 721 GLU A CA 1
ATOM 5783 C C . GLU A 1 721 ? -7.688 7.969 -17.391 1 77.5 721 GLU A C 1
ATOM 5785 O O . GLU A 1 721 ? -8.367 7.438 -18.281 1 77.5 721 GLU A O 1
ATOM 5790 N N . CYS A 1 722 ? -7.887 7.805 -16.125 1 81.25 722 CYS A N 1
ATOM 5791 C CA . CYS A 1 722 ? -9.078 7.164 -15.586 1 81.25 722 CYS A CA 1
ATOM 5792 C C . CYS A 1 722 ? -10.039 8.195 -15 1 81.25 722 CYS A C 1
ATOM 5794 O O . CYS A 1 722 ? -9.641 9.031 -14.188 1 81.25 722 CYS A O 1
ATOM 5796 N N . LEU A 1 723 ? -11.297 8.242 -15.469 1 75.62 723 LEU A N 1
ATOM 5797 C CA . LEU A 1 723 ? -12.32 9.172 -15.016 1 75.62 723 LEU A CA 1
ATOM 5798 C C . LEU A 1 723 ? -13.461 8.438 -14.32 1 75.62 723 LEU A C 1
ATOM 5800 O O . LEU A 1 723 ? -13.938 7.418 -14.828 1 75.62 723 LEU A O 1
ATOM 5804 N N . ILE A 1 724 ? -13.797 8.961 -13.18 1 75.56 724 ILE A N 1
ATOM 5805 C CA . ILE A 1 724 ? -14.938 8.391 -12.477 1 75.56 724 ILE A CA 1
ATOM 5806 C C . ILE A 1 724 ? -16.203 9.188 -12.812 1 75.56 724 ILE A C 1
ATOM 5808 O O . ILE A 1 724 ? -16.25 10.398 -12.602 1 75.56 724 ILE A O 1
ATOM 5812 N N . GLY A 1 725 ? -17.156 8.586 -13.477 1 70.5 725 GLY A N 1
ATOM 5813 C CA . GLY A 1 725 ? -18.438 9.195 -13.781 1 70.5 725 GLY A CA 1
ATOM 5814 C C . GLY A 1 725 ? -19.547 8.719 -12.867 1 70.5 725 GLY A C 1
ATOM 5815 O O . GLY A 1 725 ? -19.297 8.172 -11.789 1 70.5 725 GLY A O 1
ATOM 5816 N N . LYS A 1 726 ? -20.719 9.125 -13.227 1 70.88 726 LYS A N 1
ATOM 5817 C CA . LYS A 1 726 ? -21.891 8.648 -12.492 1 70.88 726 LYS A CA 1
ATOM 5818 C C . LYS A 1 726 ? -22.125 7.16 -12.742 1 70.88 726 LYS A C 1
ATOM 5820 O O . LYS A 1 726 ? -22.703 6.777 -13.758 1 70.88 726 LYS A O 1
ATOM 5825 N N . MET A 1 727 ? -21.734 6.32 -11.906 1 81.94 727 MET A N 1
ATOM 5826 C CA . MET A 1 727 ? -21.875 4.871 -11.906 1 81.94 727 MET A CA 1
ATOM 5827 C C . MET A 1 727 ? -21.094 4.242 -13.062 1 81.94 727 MET A C 1
ATOM 5829 O O . MET A 1 727 ? -21.594 3.336 -13.734 1 81.94 727 MET A O 1
ATOM 5833 N N . ASN A 1 728 ? -20.078 4.902 -13.469 1 86.06 728 ASN A N 1
ATOM 5834 C CA . ASN A 1 728 ? -19.203 4.316 -14.469 1 86.06 728 ASN A CA 1
ATOM 5835 C C . ASN A 1 728 ? -17.75 4.73 -14.25 1 86.06 728 ASN A C 1
ATOM 5837 O O . ASN A 1 728 ? -17.469 5.652 -13.484 1 86.06 728 ASN A O 1
ATOM 5841 N N . VAL A 1 729 ? -16.828 4 -14.781 1 88.38 729 VAL A N 1
ATOM 5842 C CA . VAL A 1 729 ? -15.406 4.289 -14.844 1 88.38 729 VAL A CA 1
ATOM 5843 C C . VAL A 1 729 ? -14.945 4.34 -16.297 1 88.38 729 VAL A C 1
ATOM 5845 O O . VAL A 1 729 ? -15.18 3.395 -17.062 1 88.38 729 VAL A O 1
ATOM 5848 N N . GLU A 1 730 ? -14.367 5.461 -16.688 1 86.31 730 GLU A N 1
ATOM 5849 C CA . GLU A 1 730 ? -13.969 5.656 -18.078 1 86.31 730 GLU A CA 1
ATOM 5850 C C . GLU A 1 730 ? -12.461 5.836 -18.203 1 86.31 730 GLU A C 1
ATOM 5852 O O . GLU A 1 730 ? -11.836 6.5 -17.375 1 86.31 730 GLU A O 1
ATOM 5857 N N . VAL A 1 731 ? -11.867 5.121 -19.203 1 87.75 731 VAL A N 1
ATOM 5858 C CA . VAL A 1 731 ? -10.453 5.309 -19.531 1 87.75 731 VAL A CA 1
ATOM 5859 C C . VAL A 1 731 ? -10.32 5.906 -20.922 1 87.75 731 VAL A C 1
ATOM 5861 O O . VAL A 1 731 ? -10.961 5.441 -21.875 1 87.75 731 VAL A O 1
ATOM 5864 N N . ARG A 1 732 ? -9.539 6.973 -21.078 1 81.12 732 ARG A N 1
ATOM 5865 C CA . ARG A 1 732 ? -9.312 7.656 -22.344 1 81.12 732 ARG A CA 1
ATOM 5866 C C . ARG A 1 732 ? -7.887 8.195 -22.422 1 81.12 732 ARG A C 1
ATOM 5868 O O . ARG A 1 732 ? -7.191 8.289 -21.406 1 81.12 732 ARG A O 1
ATOM 5875 N N . PRO A 1 733 ? -7.469 8.406 -23.625 1 74.25 733 PRO A N 1
ATOM 5876 C CA . PRO A 1 733 ? -6.141 9.016 -23.734 1 74.25 733 PRO A CA 1
ATOM 5877 C C . PRO A 1 733 ? -6.031 10.336 -22.984 1 74.25 733 PRO A C 1
ATOM 5879 O O . PRO A 1 733 ? -6.965 11.141 -23 1 74.25 733 PRO A O 1
ATOM 5882 N N . SER A 1 734 ? -4.973 10.516 -22.312 1 67.5 734 SER A N 1
ATOM 5883 C CA . SER A 1 734 ? -4.762 11.688 -21.469 1 67.5 734 SER A CA 1
ATOM 5884 C C . SER A 1 734 ? -4.746 12.969 -22.297 1 67.5 734 SER A C 1
ATOM 5886 O O . SER A 1 734 ? -5.086 14.039 -21.797 1 67.5 734 SER A O 1
ATOM 5888 N N . LEU A 1 735 ? -4.371 12.82 -23.562 1 61.47 735 LEU A N 1
ATOM 5889 C CA . LEU A 1 735 ? -4.23 13.984 -24.438 1 61.47 735 LEU A CA 1
ATOM 5890 C C . LEU A 1 735 ? -5.59 14.453 -24.938 1 61.47 735 LEU A C 1
ATOM 5892 O O . LEU A 1 735 ? -5.723 15.578 -25.422 1 61.47 735 LEU A O 1
ATOM 5896 N N . VAL A 1 736 ? -6.508 13.562 -24.828 1 63.88 736 VAL A N 1
ATOM 5897 C CA . VAL A 1 736 ? -7.82 13.875 -25.375 1 63.88 736 VAL A CA 1
ATOM 5898 C C . VAL A 1 736 ? -8.75 14.344 -24.25 1 63.88 736 VAL A C 1
ATOM 5900 O O . VAL A 1 736 ? -9.117 13.555 -23.375 1 63.88 736 VAL A O 1
ATOM 5903 N N . ASN A 1 737 ? -8.852 15.586 -24.172 1 70.06 737 ASN A N 1
ATOM 5904 C CA . ASN A 1 737 ? -9.836 16.109 -23.219 1 70.06 737 ASN A CA 1
ATOM 5905 C C . ASN A 1 737 ? -10.633 17.266 -23.812 1 70.06 737 ASN A C 1
ATOM 5907 O O . ASN A 1 737 ? -10.289 17.781 -24.875 1 70.06 737 ASN A O 1
ATOM 5911 N N . LYS A 1 738 ? -11.695 17.594 -23.172 1 76.12 738 LYS A N 1
ATOM 5912 C CA . LYS A 1 738 ? -12.594 18.625 -23.703 1 76.12 738 LYS A CA 1
ATOM 5913 C C . LYS A 1 738 ? -11.875 19.969 -23.828 1 76.12 738 LYS A C 1
ATOM 5915 O O . LYS A 1 738 ? -12.281 20.812 -24.641 1 76.12 738 LYS A O 1
ATOM 5920 N N . GLY A 1 739 ? -10.859 20.094 -23.109 1 75.5 739 GLY A N 1
ATOM 5921 C CA . GLY A 1 739 ? -10.125 21.344 -23.125 1 75.5 739 GLY A CA 1
ATOM 5922 C C . GLY A 1 739 ? -9.406 21.594 -24.438 1 75.5 739 GLY A C 1
ATOM 5923 O O . GLY A 1 739 ? -9.164 22.75 -24.812 1 75.5 739 GLY A O 1
ATOM 5924 N N . VAL A 1 740 ? -9.172 20.578 -25.234 1 75.88 740 VAL A N 1
ATOM 5925 C CA . VAL A 1 740 ? -8.453 20.688 -26.5 1 75.88 740 VAL A CA 1
ATOM 5926 C C . VAL A 1 740 ? -9.305 21.453 -27.516 1 75.88 740 VAL A C 1
ATOM 5928 O O . VAL A 1 740 ? -8.773 22.188 -28.344 1 75.88 740 VAL A O 1
ATOM 5931 N N . ILE A 1 741 ? -10.523 21.359 -27.375 1 84.12 741 ILE A N 1
ATOM 5932 C CA . ILE A 1 741 ? -11.438 22.031 -28.312 1 84.12 741 ILE A CA 1
ATOM 5933 C C . ILE A 1 741 ? -11.398 23.531 -28.078 1 84.12 741 ILE A C 1
ATOM 5935 O O . ILE A 1 741 ? -11.445 24.312 -29.031 1 84.12 741 ILE A O 1
ATOM 5939 N N . ILE A 1 742 ? -11.336 23.844 -26.797 1 85.38 742 ILE A N 1
ATOM 5940 C CA . ILE A 1 742 ? -11.242 25.266 -26.469 1 85.38 742 ILE A CA 1
ATOM 5941 C C . ILE A 1 742 ? -9.969 25.859 -27.062 1 85.38 742 ILE A C 1
ATOM 5943 O O . ILE A 1 742 ? -10 26.922 -27.688 1 85.38 742 ILE A O 1
ATOM 5947 N N . LYS A 1 743 ? -8.969 25.172 -26.953 1 75.5 743 LYS A N 1
ATOM 5948 C CA . LYS A 1 743 ? -7.688 25.625 -27.484 1 75.5 743 LYS A CA 1
ATOM 5949 C C . LYS A 1 743 ? -7.75 25.766 -29 1 75.5 743 LYS A C 1
ATOM 5951 O O . LYS A 1 743 ? -7.246 26.75 -29.562 1 75.5 743 LYS A O 1
ATOM 5956 N N . ARG A 1 744 ? -8.289 24.828 -29.578 1 77.31 744 ARG A N 1
ATOM 5957 C CA . ARG A 1 744 ? -8.43 24.844 -31.016 1 77.31 744 ARG A CA 1
ATOM 5958 C C . ARG A 1 744 ? -9.258 26.047 -31.484 1 77.31 744 ARG A C 1
ATOM 5960 O O . ARG A 1 744 ? -8.875 26.75 -32.406 1 77.31 744 ARG A O 1
ATOM 5967 N N . ALA A 1 745 ? -10.352 26.25 -30.859 1 85 745 ALA A N 1
ATOM 5968 C CA . ALA A 1 745 ? -11.25 27.344 -31.219 1 85 745 ALA A CA 1
ATOM 5969 C C . ALA A 1 745 ? -10.562 28.688 -31.062 1 85 745 ALA A C 1
ATOM 5971 O O . ALA A 1 745 ? -10.742 29.594 -31.891 1 85 745 ALA A O 1
ATOM 5972 N N . ILE A 1 746 ? -9.82 28.797 -30.062 1 81.25 746 ILE A N 1
ATOM 5973 C CA . ILE A 1 746 ? -9.141 30.047 -29.781 1 81.25 746 ILE A CA 1
ATOM 5974 C C . ILE A 1 746 ? -8.023 30.266 -30.797 1 81.25 746 ILE A C 1
ATOM 5976 O O . ILE A 1 746 ? -7.793 31.406 -31.234 1 81.25 746 ILE A O 1
ATOM 5980 N N . THR A 1 747 ? -7.391 29.203 -31.094 1 75.75 747 THR A N 1
ATOM 5981 C CA . THR A 1 747 ? -6.316 29.281 -32.094 1 75.75 747 THR A CA 1
ATOM 5982 C C . THR A 1 747 ? -6.867 29.703 -33.438 1 75.75 747 THR A C 1
ATOM 5984 O O . THR A 1 747 ? -6.223 30.453 -34.188 1 75.75 747 THR A O 1
ATOM 5987 N N . GLN A 1 748 ? -7.973 29.25 -33.75 1 79.69 748 GLN A N 1
ATOM 5988 C CA . GLN A 1 748 ? -8.602 29.547 -35.031 1 79.69 748 GLN A CA 1
ATOM 5989 C C . GLN A 1 748 ? -9.242 30.922 -35 1 79.69 748 GLN A C 1
ATOM 5991 O O . GLN A 1 748 ? -9.477 31.516 -36.062 1 79.69 748 GLN A O 1
ATOM 5996 N N . ASN A 1 749 ? -9.633 31.375 -33.812 1 85.38 749 ASN A N 1
ATOM 5997 C CA . ASN A 1 749 ? -10.289 32.656 -33.625 1 85.38 749 ASN A CA 1
ATOM 5998 C C . ASN A 1 749 ? -9.609 33.5 -32.531 1 85.38 749 ASN A C 1
ATOM 6000 O O . ASN A 1 749 ? -10.125 33.594 -31.406 1 85.38 749 ASN A O 1
ATOM 6004 N N . ALA A 1 750 ? -8.578 34.125 -32.875 1 78.44 750 ALA A N 1
ATOM 6005 C CA . ALA A 1 750 ? -7.738 34.812 -31.875 1 78.44 750 ALA A CA 1
ATOM 6006 C C . ALA A 1 750 ? -8.422 36.062 -31.344 1 78.44 750 ALA A C 1
ATOM 6008 O O . ALA A 1 750 ? -8.055 36.594 -30.297 1 78.44 750 ALA A O 1
ATOM 6009 N N . ASP A 1 751 ? -9.445 36.5 -32.031 1 85.56 751 ASP A N 1
ATOM 6010 C CA . ASP A 1 751 ? -10.078 37.75 -31.672 1 85.56 751 ASP A CA 1
ATOM 6011 C C . ASP A 1 751 ? -11.281 37.531 -30.766 1 85.56 751 ASP A C 1
ATOM 6013 O O . ASP A 1 751 ? -12.125 38.406 -30.609 1 85.56 751 ASP A O 1
ATOM 6017 N N . ILE A 1 752 ? -11.398 36.406 -30.172 1 89.81 752 ILE A N 1
ATOM 6018 C CA . ILE A 1 752 ? -12.508 36.125 -29.266 1 89.81 752 ILE A CA 1
ATOM 6019 C C . ILE A 1 752 ? -12.406 36.969 -28.016 1 89.81 752 ILE A C 1
ATOM 6021 O O . ILE A 1 752 ? -11.352 37.031 -27.375 1 89.81 752 ILE A O 1
ATOM 6025 N N . GLU A 1 753 ? -13.57 37.656 -27.719 1 90.38 753 GLU A N 1
ATOM 6026 C CA . GLU A 1 753 ? -13.594 38.562 -26.562 1 90.38 753 GLU A CA 1
ATOM 6027 C C . GLU A 1 753 ? -14.531 38.031 -25.469 1 90.38 753 GLU A C 1
ATOM 6029 O O . GLU A 1 753 ? -14.461 38.469 -24.328 1 90.38 753 GLU A O 1
ATOM 6034 N N . PHE A 1 754 ? -15.391 37.219 -25.812 1 93.31 754 PHE A N 1
ATOM 6035 C CA . PHE A 1 754 ? -16.406 36.656 -24.922 1 93.31 754 PHE A CA 1
ATOM 6036 C C . PHE A 1 754 ? -16.453 35.156 -25.016 1 93.31 754 PHE A C 1
ATOM 6038 O O . PHE A 1 754 ? -16.453 34.594 -26.125 1 93.31 754 PHE A O 1
ATOM 6045 N N . MET A 1 755 ? -16.375 34.531 -23.812 1 93.88 755 MET A N 1
ATOM 6046 C CA . MET A 1 755 ? -16.391 33.062 -23.75 1 93.88 755 MET A CA 1
ATOM 6047 C C . MET A 1 755 ? -17.453 32.562 -22.781 1 93.88 755 MET A C 1
ATOM 6049 O O . MET A 1 755 ? -17.531 33.031 -21.656 1 93.88 755 MET A O 1
ATOM 6053 N N . PHE A 1 756 ? -18.359 31.719 -23.281 1 94.94 756 PHE A N 1
ATOM 6054 C CA . PHE A 1 756 ? -19.359 31.062 -22.453 1 94.94 756 PHE A CA 1
ATOM 6055 C C . PHE A 1 756 ? -19.219 29.547 -22.531 1 94.94 756 PHE A C 1
ATOM 6057 O O . PHE A 1 756 ? -19.328 28.969 -23.609 1 94.94 756 PHE A O 1
ATOM 6064 N N . CYS A 1 757 ? -18.875 28.922 -21.469 1 94.44 757 CYS A N 1
ATOM 6065 C CA . CYS A 1 757 ? -18.672 27.469 -21.406 1 94.44 757 CYS A CA 1
ATOM 6066 C C . CYS A 1 757 ? -19.562 26.844 -20.344 1 94.44 757 CYS A C 1
ATOM 6068 O O . CYS A 1 757 ? -19.516 27.219 -19.172 1 94.44 757 CYS A O 1
ATOM 6070 N N . ALA A 1 758 ? -20.438 25.938 -20.766 1 94.75 758 ALA A N 1
ATOM 6071 C CA . ALA A 1 758 ? -21.359 25.297 -19.828 1 94.75 758 ALA A CA 1
ATOM 6072 C C . ALA A 1 758 ? -21.188 23.781 -19.844 1 94.75 758 ALA A C 1
ATOM 6074 O O . ALA A 1 758 ? -21 23.172 -20.906 1 94.75 758 ALA A O 1
ATOM 6075 N N . GLY A 1 759 ? -21.094 23.172 -18.766 1 90.62 759 GLY A N 1
ATOM 6076 C CA . GLY A 1 759 ? -20.984 21.719 -18.578 1 90.62 759 GLY A CA 1
ATOM 6077 C C . GLY A 1 759 ? -21.641 21.234 -17.297 1 90.62 759 GLY A C 1
ATOM 6078 O O . GLY A 1 759 ? -22.203 22.031 -16.547 1 90.62 759 GLY A O 1
ATOM 6079 N N . ASP A 1 760 ? -21.719 19.891 -17.094 1 82.19 760 ASP A N 1
ATOM 6080 C CA . ASP A 1 760 ? -22.406 19.375 -15.914 1 82.19 760 ASP A CA 1
ATOM 6081 C C . ASP A 1 760 ? -21.547 18.344 -15.172 1 82.19 760 ASP A C 1
ATOM 6083 O O . ASP A 1 760 ? -21.828 18.016 -14.023 1 82.19 760 ASP A O 1
ATOM 6087 N N . ASP A 1 761 ? -20.562 17.859 -15.867 1 74.38 761 ASP A N 1
ATOM 6088 C CA . ASP A 1 761 ? -19.891 16.75 -15.211 1 74.38 761 ASP A CA 1
ATOM 6089 C C . ASP A 1 761 ? -18.391 17 -15.125 1 74.38 761 ASP A C 1
ATOM 6091 O O . ASP A 1 761 ? -17.906 18.094 -15.438 1 74.38 761 ASP A O 1
ATOM 6095 N N . ARG A 1 762 ? -17.656 16.031 -14.703 1 70.12 762 ARG A N 1
ATOM 6096 C CA . ARG A 1 762 ? -16.234 16.141 -14.414 1 70.12 762 ARG A CA 1
ATOM 6097 C C . ARG A 1 762 ? -15.43 16.375 -15.688 1 70.12 762 ARG A C 1
ATOM 6099 O O . ARG A 1 762 ? -14.414 17.078 -15.672 1 70.12 762 ARG A O 1
ATOM 6106 N N . THR A 1 763 ? -15.883 15.828 -16.719 1 74.69 763 THR A N 1
ATOM 6107 C CA . THR A 1 763 ? -15.148 15.969 -17.969 1 74.69 763 THR A CA 1
ATOM 6108 C C . THR A 1 763 ? -15.133 17.422 -18.438 1 74.69 763 THR A C 1
ATOM 6110 O O . THR A 1 763 ? -14.234 17.828 -19.172 1 74.69 763 THR A O 1
ATOM 6113 N N . ASP A 1 764 ? -16.078 18.156 -17.922 1 82.31 764 ASP A N 1
ATOM 6114 C CA . ASP A 1 764 ? -16.172 19.562 -18.328 1 82.31 764 ASP A CA 1
ATOM 6115 C C . ASP A 1 764 ? -15.156 20.422 -17.578 1 82.31 764 ASP A C 1
ATOM 6117 O O . ASP A 1 764 ? -14.844 21.531 -17.984 1 82.31 764 ASP A O 1
ATOM 6121 N N . GLU A 1 765 ? -14.727 19.859 -16.516 1 76.44 765 GLU A N 1
ATOM 6122 C CA . GLU A 1 765 ? -13.742 20.594 -15.742 1 76.44 765 GLU A CA 1
ATOM 6123 C C . GLU A 1 765 ? -12.477 20.859 -16.547 1 76.44 765 GLU A C 1
ATOM 6125 O O . GLU A 1 765 ? -11.781 21.844 -16.328 1 76.44 765 GLU A O 1
ATOM 6130 N N . ASP A 1 766 ? -12.266 20 -17.516 1 75.81 766 ASP A N 1
ATOM 6131 C CA . ASP A 1 766 ? -11.117 20.203 -18.391 1 75.81 766 ASP A CA 1
ATOM 6132 C C . ASP A 1 766 ? -11.25 21.5 -19.172 1 75.81 766 ASP A C 1
ATOM 6134 O O . ASP A 1 766 ? -10.258 22.188 -19.406 1 75.81 766 ASP A O 1
ATOM 6138 N N . MET A 1 767 ? -12.422 21.781 -19.578 1 85 767 MET A N 1
ATOM 6139 C CA . MET A 1 767 ? -12.68 23.031 -20.297 1 85 767 MET A CA 1
ATOM 6140 C C . MET A 1 767 ? -12.492 24.234 -19.375 1 85 767 MET A C 1
ATOM 6142 O O . MET A 1 767 ? -11.844 25.219 -19.75 1 85 767 MET A O 1
ATOM 6146 N N . PHE A 1 768 ? -13.023 24.031 -18.172 1 81.81 768 PHE A N 1
ATOM 6147 C CA . PHE A 1 768 ? -12.93 25.125 -17.219 1 81.81 768 PHE A CA 1
ATOM 6148 C C . PHE A 1 768 ? -11.477 25.391 -16.844 1 81.81 768 PHE A C 1
ATOM 6150 O O . PHE A 1 768 ? -11.078 26.547 -16.688 1 81.81 768 PHE A O 1
ATOM 6157 N N . ARG A 1 769 ? -10.742 24.391 -16.719 1 73.31 769 ARG A N 1
ATOM 6158 C CA . ARG A 1 769 ? -9.336 24.516 -16.344 1 73.31 769 ARG A CA 1
ATOM 6159 C C . ARG A 1 769 ? -8.555 25.281 -17.406 1 73.31 769 ARG A C 1
ATOM 6161 O O . ARG A 1 769 ? -7.707 26.109 -17.078 1 73.31 769 ARG A O 1
ATOM 6168 N N . ILE A 1 770 ? -8.781 24.938 -18.641 1 74.12 770 ILE A N 1
ATOM 6169 C CA . ILE A 1 770 ? -8.109 25.625 -19.734 1 74.12 770 ILE A CA 1
ATOM 6170 C C . ILE A 1 770 ? -8.461 27.109 -19.719 1 74.12 770 ILE A C 1
ATOM 6172 O O . ILE A 1 770 ? -7.59 27.969 -19.922 1 74.12 770 ILE A O 1
ATOM 6176 N N . LEU A 1 771 ? -9.672 27.359 -19.453 1 79.31 771 LEU A N 1
ATOM 6177 C CA . LEU A 1 771 ? -10.125 28.75 -19.422 1 79.31 771 LEU A CA 1
ATOM 6178 C C . LEU A 1 771 ? -9.523 29.484 -18.234 1 79.31 771 LEU A C 1
ATOM 6180 O O . LEU A 1 771 ? -9.156 30.656 -18.344 1 79.31 771 LEU A O 1
ATOM 6184 N N . GLU A 1 772 ? -9.516 28.75 -17.141 1 71.12 772 GLU A N 1
ATOM 6185 C CA . GLU A 1 772 ? -8.883 29.344 -15.969 1 71.12 772 GLU A CA 1
ATOM 6186 C C . GLU A 1 772 ? -7.414 29.656 -16.234 1 71.12 772 GLU A C 1
ATOM 6188 O O . GLU A 1 772 ? -6.922 30.719 -15.852 1 71.12 772 GLU A O 1
ATOM 6193 N N . ARG A 1 773 ? -6.844 28.812 -16.844 1 61.06 773 ARG A N 1
ATOM 6194 C CA . ARG A 1 773 ? -5.426 28.984 -17.156 1 61.06 773 ARG A CA 1
ATOM 6195 C C . ARG A 1 773 ? -5.211 30.125 -18.125 1 61.06 773 ARG A C 1
ATOM 6197 O O . ARG A 1 773 ? -4.215 30.859 -18.031 1 61.06 773 ARG A O 1
ATOM 6204 N N . MET A 1 774 ? -6.051 30.219 -19.016 1 66.31 774 MET A N 1
ATOM 6205 C CA . MET A 1 774 ? -5.973 31.312 -19.984 1 66.31 774 MET A CA 1
ATOM 6206 C C . MET A 1 774 ? -6.145 32.656 -19.281 1 66.31 774 MET A C 1
ATOM 6208 O O . MET A 1 774 ? -5.457 33.625 -19.625 1 66.31 774 MET A O 1
ATOM 6212 N N . GLU A 1 775 ? -7.051 32.594 -18.406 1 63.72 775 GLU A N 1
ATOM 6213 C CA . GLU A 1 775 ? -7.254 33.812 -17.641 1 63.72 775 GLU A CA 1
ATOM 6214 C C . GLU A 1 775 ? -5.996 34.188 -16.875 1 63.72 775 GLU A C 1
ATOM 6216 O O . GLU A 1 775 ? -5.609 35.375 -16.844 1 63.72 775 GLU A O 1
ATOM 6221 N N . LEU A 1 776 ? -5.426 33.281 -16.391 1 53.03 776 LEU A N 1
ATOM 6222 C CA . LEU A 1 776 ? -4.211 33.469 -15.609 1 53.03 776 LEU A CA 1
ATOM 6223 C C . LEU A 1 776 ? -3.047 33.875 -16.516 1 53.03 776 LEU A C 1
ATOM 6225 O O . LEU A 1 776 ? -2.141 34.594 -16.078 1 53.03 776 LEU A O 1
ATOM 6229 N N . GLY A 1 777 ? -3.174 33.375 -17.766 1 49.31 777 GLY A N 1
ATOM 6230 C CA . GLY A 1 777 ? -2.129 33.656 -18.734 1 49.31 777 GLY A CA 1
ATOM 6231 C C . GLY A 1 777 ? -2.254 35.031 -19.344 1 49.31 777 GLY A C 1
ATOM 6232 O O . GLY A 1 777 ? -1.462 35.406 -20.203 1 49.31 777 GLY A O 1
ATOM 6233 N N . GLY A 1 778 ? -3.225 35.844 -18.875 1 57.06 778 GLY A N 1
ATOM 6234 C CA . GLY A 1 778 ? -3.334 37.25 -19.281 1 57.06 778 GLY A CA 1
ATOM 6235 C C . GLY A 1 778 ? -4.262 37.438 -20.469 1 57.06 778 GLY A C 1
ATOM 6236 O O . GLY A 1 778 ? -4.332 38.562 -21.016 1 57.06 778 GLY A O 1
ATOM 6237 N N . PHE A 1 779 ? -4.809 36.469 -20.922 1 56.78 779 PHE A N 1
ATOM 6238 C CA . PHE A 1 779 ? -5.77 36.625 -22 1 56.78 779 PHE A CA 1
ATOM 6239 C C . PHE A 1 779 ? -6.973 37.438 -21.531 1 56.78 779 PHE A C 1
ATOM 6241 O O . PHE A 1 779 ? -7.625 37.062 -20.547 1 56.78 779 PHE A O 1
ATOM 6248 N N . GLN A 1 780 ? -7.039 38.625 -22.047 1 66.5 780 GLN A N 1
ATOM 6249 C CA . GLN A 1 780 ? -8.117 39.531 -21.656 1 66.5 780 GLN A CA 1
ATOM 6250 C C . GLN A 1 780 ? -9.43 39.125 -22.312 1 66.5 780 GLN A C 1
ATOM 6252 O O . GLN A 1 780 ? -9.703 39.531 -23.453 1 66.5 780 GLN A O 1
ATOM 6257 N N . MET A 1 781 ? -10.164 38.219 -21.922 1 79.81 781 MET A N 1
ATOM 6258 C CA . MET A 1 781 ? -11.5 37.844 -22.391 1 79.81 781 MET A CA 1
ATOM 6259 C C . MET A 1 781 ? -12.461 37.656 -21.219 1 79.81 781 MET A C 1
ATOM 6261 O O . MET A 1 781 ? -12.031 37.281 -20.125 1 79.81 781 MET A O 1
ATOM 6265 N N . ILE A 1 782 ? -13.672 38.094 -21.453 1 84.81 782 ILE A N 1
ATOM 6266 C CA . ILE A 1 782 ? -14.711 37.844 -20.453 1 84.81 782 ILE A CA 1
ATOM 6267 C C . ILE A 1 782 ? -15.164 36.406 -20.531 1 84.81 782 ILE A C 1
ATOM 6269 O O . ILE A 1 782 ? -15.516 35.906 -21.609 1 84.81 782 ILE A O 1
ATOM 6273 N N . GLN A 1 783 ? -15.016 35.688 -19.422 1 89.69 783 GLN A N 1
ATOM 6274 C CA . GLN A 1 783 ? -15.344 34.281 -19.438 1 89.69 783 GLN A CA 1
ATOM 6275 C C . GLN A 1 783 ? -16.453 33.938 -18.422 1 89.69 783 GLN A C 1
ATOM 6277 O O . GLN A 1 783 ? -16.484 34.5 -17.328 1 89.69 783 GLN A O 1
ATOM 6282 N N . PHE A 1 784 ? -17.453 33.219 -18.859 1 92.12 784 PHE A N 1
ATOM 6283 C CA . PHE A 1 784 ? -18.484 32.625 -18 1 92.12 784 PHE A CA 1
ATOM 6284 C C . PHE A 1 784 ? -18.391 31.094 -18.016 1 92.12 784 PHE A C 1
ATOM 6286 O O . PHE A 1 784 ? -18.766 30.469 -19.016 1 92.12 784 PHE A O 1
ATOM 6293 N N . THR A 1 785 ? -17.828 30.5 -17.016 1 90.62 785 THR A N 1
ATOM 6294 C CA . THR A 1 785 ? -17.859 29.062 -16.828 1 90.62 785 THR A CA 1
ATOM 6295 C C . THR A 1 785 ? -19.031 28.641 -15.969 1 90.62 785 THR A C 1
ATOM 6297 O O . THR A 1 785 ? -19.156 29.078 -14.82 1 90.62 785 THR A O 1
ATOM 6300 N N . VAL A 1 786 ? -19.938 27.812 -16.547 1 91.62 786 VAL A N 1
ATOM 6301 C CA . VAL A 1 786 ? -21.219 27.562 -15.898 1 91.62 786 VAL A CA 1
ATOM 6302 C C . VAL A 1 786 ? -21.406 26.062 -15.68 1 91.62 786 VAL A C 1
ATOM 6304 O O . VAL A 1 786 ? -21.234 25.266 -16.609 1 91.62 786 VAL A O 1
ATOM 6307 N N . ILE A 1 787 ? -21.688 25.703 -14.508 1 89.06 787 ILE A N 1
ATOM 6308 C CA . ILE A 1 787 ? -22.062 24.328 -14.219 1 89.06 787 ILE A CA 1
ATOM 6309 C C . ILE A 1 787 ? -23.578 24.203 -14.156 1 89.06 787 ILE A C 1
ATOM 6311 O O . ILE A 1 787 ? -24.25 25.078 -13.609 1 89.06 787 ILE A O 1
ATOM 6315 N N . VAL A 1 788 ? -24.125 23.203 -14.844 1 90.12 788 VAL A N 1
ATOM 6316 C CA . VAL A 1 788 ? -25.562 23 -14.898 1 90.12 788 VAL A CA 1
ATOM 6317 C C . VAL A 1 788 ? -25.953 21.844 -13.984 1 90.12 788 VAL A C 1
ATOM 6319 O O . VAL A 1 788 ? -25.375 20.766 -14.062 1 90.12 788 VAL A O 1
ATOM 6322 N N . GLY A 1 789 ? -26.922 22.016 -13.188 1 76.88 789 GLY A N 1
ATOM 6323 C CA . GLY A 1 789 ? -27.438 20.969 -12.312 1 76.88 789 GLY A CA 1
ATOM 6324 C C . GLY A 1 789 ? -26.953 21.094 -10.875 1 76.88 789 GLY A C 1
ATOM 6325 O O . GLY A 1 789 ? -26.234 22.031 -10.547 1 76.88 789 GLY A O 1
ATOM 6326 N N . SER A 1 790 ? -27.625 20.266 -10 1 60.22 790 SER A N 1
ATOM 6327 C CA . SER A 1 790 ? -27.312 20.312 -8.578 1 60.22 790 SER A CA 1
ATOM 6328 C C . SER A 1 790 ? -25.953 19.703 -8.289 1 60.22 790 SER A C 1
ATOM 6330 O O . SER A 1 790 ? -25.734 18.516 -8.555 1 60.22 790 SER A O 1
ATOM 6332 N N . VAL A 1 791 ? -25.109 20.5 -8.57 1 53.72 791 VAL A N 1
ATOM 6333 C CA . VAL A 1 791 ? -23.859 19.766 -8.414 1 53.72 791 VAL A CA 1
ATOM 6334 C C . VAL A 1 791 ? -23.328 19.953 -6.992 1 53.72 791 VAL A C 1
ATOM 6336 O O . VAL A 1 791 ? -23.125 21.078 -6.543 1 53.72 791 VAL A O 1
ATOM 6339 N N . ASP A 1 792 ? -23.766 19.078 -6.184 1 51.5 792 ASP A N 1
ATOM 6340 C CA . ASP A 1 792 ? -23.094 19 -4.883 1 51.5 792 ASP A CA 1
ATOM 6341 C C . ASP A 1 792 ? -21.594 18.75 -5.051 1 51.5 792 ASP A C 1
ATOM 6343 O O . ASP A 1 792 ? -20.984 18.062 -4.234 1 51.5 792 ASP A O 1
ATOM 6347 N N . ARG A 1 793 ? -21.188 19.203 -6.23 1 53.38 793 ARG A N 1
ATOM 6348 C CA . ARG A 1 793 ? -19.766 18.953 -6.438 1 53.38 793 ARG A CA 1
ATOM 6349 C C . ARG A 1 793 ? -19.016 20.25 -6.688 1 53.38 793 ARG A C 1
ATOM 6351 O O . ARG A 1 793 ? -19.578 21.234 -7.152 1 53.38 793 ARG A O 1
ATOM 6358 N N . LYS A 1 794 ? -17.875 20.422 -6.125 1 53.06 794 LYS A N 1
ATOM 6359 C CA . LYS A 1 794 ? -17.031 21.578 -6.391 1 53.06 794 LYS A CA 1
ATOM 6360 C C . LYS A 1 794 ? -16.578 21.625 -7.848 1 53.06 794 LYS A C 1
ATOM 6362 O O . LYS A 1 794 ? -16.297 20.578 -8.445 1 53.06 794 LYS A O 1
ATOM 6367 N N . THR A 1 795 ? -16.812 22.656 -8.617 1 68.88 795 THR A N 1
ATOM 6368 C CA . THR A 1 795 ? -16.562 22.922 -10.031 1 68.88 795 THR A CA 1
ATOM 6369 C C . THR A 1 795 ? -15.703 24.172 -10.195 1 68.88 795 THR A C 1
ATOM 6371 O O . THR A 1 795 ? -15.641 25.016 -9.297 1 68.88 795 THR A O 1
ATOM 6374 N N . LEU A 1 796 ? -14.797 24.125 -11.117 1 70.94 796 LEU A N 1
ATOM 6375 C CA . LEU A 1 796 ? -14.047 25.312 -11.508 1 70.94 796 LEU A CA 1
ATOM 6376 C C . LEU A 1 796 ? -14.961 26.359 -12.133 1 70.94 796 LEU A C 1
ATOM 6378 O O . LEU A 1 796 ? -14.539 27.5 -12.367 1 70.94 796 LEU A O 1
ATOM 6382 N N . ALA A 1 797 ? -16.219 25.953 -12.195 1 80.94 797 ALA A N 1
ATOM 6383 C CA . ALA A 1 797 ? -17.172 26.891 -12.805 1 80.94 797 ALA A CA 1
ATOM 6384 C C . ALA A 1 797 ? -17.469 28.062 -11.875 1 80.94 797 ALA A C 1
ATOM 6386 O O . ALA A 1 797 ? -17.609 27.875 -10.664 1 80.94 797 ALA A O 1
ATOM 6387 N N . GLY A 1 798 ? -17.438 29.156 -12.383 1 76.69 798 GLY A N 1
ATOM 6388 C CA . GLY A 1 798 ? -17.734 30.359 -11.602 1 76.69 798 GLY A CA 1
ATOM 6389 C C . GLY A 1 798 ? -19.219 30.562 -11.375 1 76.69 798 GLY A C 1
ATOM 6390 O O . GLY A 1 798 ? -19.625 31.297 -10.461 1 76.69 798 GLY A O 1
ATOM 6391 N N . TRP A 1 799 ? -20.016 29.984 -12.273 1 85.12 799 TRP A N 1
ATOM 6392 C CA . TRP A 1 799 ? -21.453 30.234 -12.258 1 85.12 799 TRP A CA 1
ATOM 6393 C C . TRP A 1 799 ? -22.234 28.922 -12.25 1 85.12 799 TRP A C 1
ATOM 6395 O O . TRP A 1 799 ? -21.703 27.875 -12.625 1 85.12 799 TRP A O 1
ATOM 6405 N N . LYS A 1 800 ? -23.469 29.016 -11.703 1 88.81 800 LYS A N 1
ATOM 6406 C CA . LYS A 1 800 ? -24.312 27.828 -11.648 1 88.81 800 LYS A CA 1
ATOM 6407 C C . LYS A 1 800 ? -25.703 28.109 -12.203 1 88.81 800 LYS A C 1
ATOM 6409 O O . LYS A 1 800 ? -26.234 29.203 -12.023 1 88.81 800 LYS A O 1
ATOM 6414 N N . LEU A 1 801 ? -26.203 27.141 -12.945 1 90.19 801 LEU A N 1
ATOM 6415 C CA . LEU A 1 801 ? -27.609 27.078 -13.336 1 90.19 801 LEU A CA 1
ATOM 6416 C C . LEU A 1 801 ? -28.266 25.797 -12.797 1 90.19 801 LEU A C 1
ATOM 6418 O O . LEU A 1 801 ? -27.625 24.75 -12.742 1 90.19 801 LEU A O 1
ATOM 6422 N N . ASP A 1 802 ? -29.375 25.844 -12.406 1 85.88 802 ASP A N 1
ATOM 6423 C CA . ASP A 1 802 ? -30.016 24.766 -11.656 1 85.88 802 ASP A CA 1
ATOM 6424 C C . ASP A 1 802 ? -30.406 23.609 -12.578 1 85.88 802 ASP A C 1
ATOM 6426 O O . ASP A 1 802 ? -30.469 22.453 -12.148 1 85.88 802 ASP A O 1
ATOM 6430 N N . SER A 1 803 ? -30.812 23.984 -13.797 1 90.69 803 SER A N 1
ATOM 6431 C CA . SER A 1 803 ? -31.297 22.922 -14.672 1 90.69 803 SER A CA 1
ATOM 6432 C C . SER A 1 803 ? -30.953 23.203 -16.125 1 90.69 803 SER A C 1
ATOM 6434 O O . SER A 1 803 ? -30.578 24.328 -16.484 1 90.69 803 SER A O 1
ATOM 6436 N N . CYS A 1 804 ? -31.156 22.141 -16.953 1 93.19 804 CYS A N 1
ATOM 6437 C CA . CYS A 1 804 ? -30.969 22.281 -18.391 1 93.19 804 CYS A CA 1
ATOM 6438 C C . CYS A 1 804 ? -31.922 23.328 -18.953 1 93.19 804 CYS A C 1
ATOM 6440 O O . CYS A 1 804 ? -31.562 24.078 -19.859 1 93.19 804 CYS A O 1
ATOM 6442 N N . GLN A 1 805 ? -33.094 23.344 -18.328 1 93.12 805 GLN A N 1
ATOM 6443 C CA . GLN A 1 805 ? -34.094 24.297 -18.812 1 93.12 805 GLN A CA 1
ATOM 6444 C C . GLN A 1 805 ? -33.656 25.734 -18.516 1 93.12 805 GLN A C 1
ATOM 6446 O O . GLN A 1 805 ? -33.906 26.625 -19.328 1 93.12 805 GLN A O 1
ATOM 6451 N N . ASP A 1 806 ? -33.094 25.922 -17.391 1 94.25 806 ASP A N 1
ATOM 6452 C CA . ASP A 1 806 ? -32.594 27.266 -17.062 1 94.25 806 ASP A CA 1
ATOM 6453 C C . ASP A 1 806 ? -31.547 27.734 -18.062 1 94.25 806 ASP A C 1
ATOM 6455 O O . ASP A 1 806 ? -31.484 28.906 -18.391 1 94.25 806 ASP A O 1
ATOM 6459 N N . LEU A 1 807 ? -30.766 26.844 -18.469 1 95.81 807 LEU A N 1
ATOM 6460 C CA . LEU A 1 807 ? -29.75 27.172 -19.469 1 95.81 807 LEU A CA 1
ATOM 6461 C C . LEU A 1 807 ? -30.391 27.578 -20.797 1 95.81 807 LEU A C 1
ATOM 6463 O O . LEU A 1 807 ? -30.016 28.578 -21.391 1 95.81 807 LEU A O 1
ATOM 6467 N N . LEU A 1 808 ? -31.375 26.812 -21.203 1 95.31 808 LEU A N 1
ATOM 6468 C CA . LEU A 1 808 ? -32.062 27.078 -22.469 1 95.31 808 LEU A CA 1
ATOM 6469 C C . LEU A 1 808 ? -32.781 28.422 -22.422 1 95.31 808 LEU A C 1
ATOM 6471 O O . LEU A 1 808 ? -32.75 29.172 -23.406 1 95.31 808 LEU A O 1
ATOM 6475 N N . ASP A 1 809 ? -33.344 28.641 -21.297 1 94.44 809 ASP A N 1
ATOM 6476 C CA . ASP A 1 809 ? -34.031 29.922 -21.125 1 94.44 809 ASP A CA 1
ATOM 6477 C C . ASP A 1 809 ? -33.031 31.094 -21.203 1 94.44 809 ASP A C 1
ATOM 6479 O O . ASP A 1 809 ? -33.344 32.125 -21.828 1 94.44 809 ASP A O 1
ATOM 6483 N N . MET A 1 810 ? -31.984 30.953 -20.578 1 94.31 810 MET A N 1
ATOM 6484 C CA . MET A 1 810 ? -30.953 31.984 -20.609 1 94.31 810 MET A CA 1
ATOM 6485 C C . MET A 1 810 ? -30.422 32.188 -22.016 1 94.31 810 MET A C 1
ATOM 6487 O O . MET A 1 810 ? -30.234 33.344 -22.453 1 94.31 810 MET A O 1
ATOM 6491 N N . LEU A 1 811 ? -30.234 31.156 -22.797 1 95.75 811 LEU A N 1
ATOM 6492 C CA . LEU A 1 811 ? -29.719 31.25 -24.156 1 95.75 811 LEU A CA 1
ATOM 6493 C C . LEU A 1 811 ? -30.734 31.906 -25.078 1 95.75 811 LEU A C 1
ATOM 6495 O O . LEU A 1 811 ? -30.359 32.594 -26.031 1 95.75 811 LEU A O 1
ATOM 6499 N N . GLN A 1 812 ? -31.969 31.656 -24.797 1 92.88 812 GLN A N 1
ATOM 6500 C CA . GLN A 1 812 ? -33.031 32.281 -25.578 1 92.88 812 GLN A CA 1
ATOM 6501 C C . GLN A 1 812 ? -33 33.812 -25.406 1 92.88 812 GLN A C 1
ATOM 6503 O O . GLN A 1 812 ? -33.312 34.531 -26.344 1 92.88 812 GLN A O 1
ATOM 6508 N N . VAL A 1 813 ? -32.656 34.188 -24.234 1 91.5 813 VAL A N 1
ATOM 6509 C CA . VAL A 1 813 ? -32.562 35.594 -23.953 1 91.5 813 VAL A CA 1
ATOM 6510 C C . VAL A 1 813 ? -31.438 36.219 -24.766 1 91.5 813 VAL A C 1
ATOM 6512 O O . VAL A 1 813 ? -31.547 37.375 -25.219 1 91.5 813 VAL A O 1
ATOM 6515 N N . LEU A 1 814 ? -30.438 35.594 -25.094 1 91.94 814 LEU A N 1
ATOM 6516 C CA . LEU A 1 814 ? -29.297 36.062 -25.859 1 91.94 814 LEU A CA 1
ATOM 6517 C C . LEU A 1 814 ? -29.656 36.219 -27.328 1 91.94 814 LEU A C 1
ATOM 6519 O O . LEU A 1 814 ? -29.047 37.031 -28.047 1 91.94 814 LEU A O 1
ATOM 6523 N N . THR A 1 815 ? -30.531 35.406 -27.828 1 86.12 815 THR A N 1
ATOM 6524 C CA . THR A 1 815 ? -30.828 35.344 -29.25 1 86.12 815 THR A CA 1
ATOM 6525 C C . THR A 1 815 ? -31.969 36.312 -29.594 1 86.12 815 THR A C 1
ATOM 6527 O O . THR A 1 815 ? -32.375 36.406 -30.75 1 86.12 815 THR A O 1
ATOM 6530 N N . LYS A 1 816 ? -32.5 36.969 -28.672 1 76.56 816 LYS A N 1
ATOM 6531 C CA . LYS A 1 816 ? -33.531 37.969 -28.953 1 76.56 816 LYS A CA 1
ATOM 6532 C C . LYS A 1 816 ? -32.906 39.281 -29.422 1 76.56 816 LYS A C 1
ATOM 6534 O O . LYS A 1 816 ? -31.812 39.656 -28.969 1 76.56 816 LYS A O 1
ATOM 6539 N N . MET B 1 1 ? -1.673 13.57 -47.219 1 18.72 1 MET B N 1
ATOM 6540 C CA . MET B 1 1 ? -1.981 12.148 -47.375 1 18.72 1 MET B CA 1
ATOM 6541 C C . MET B 1 1 ? -2.201 11.477 -46.031 1 18.72 1 MET B C 1
ATOM 6543 O O . MET B 1 1 ? -1.376 11.609 -45.125 1 18.72 1 MET B O 1
ATOM 6547 N N . SER B 1 2 ? -3.447 11.172 -45.719 1 21.95 2 SER B N 1
ATOM 6548 C CA . SER B 1 2 ? -4.172 10.75 -44.531 1 21.95 2 SER B CA 1
ATOM 6549 C C . SER B 1 2 ? -3.701 9.383 -44.062 1 21.95 2 SER B C 1
ATOM 6551 O O . SER B 1 2 ? -3.607 8.438 -44.844 1 21.95 2 SER B O 1
ATOM 6553 N N . ILE B 1 3 ? -2.742 9.406 -43.156 1 25.81 3 ILE B N 1
ATOM 6554 C CA . ILE B 1 3 ? -2.178 8.148 -42.688 1 25.81 3 ILE B CA 1
ATOM 6555 C C . ILE B 1 3 ? -3.305 7.188 -42.312 1 25.81 3 ILE B C 1
ATOM 6557 O O . ILE B 1 3 ? -4.145 7.508 -41.469 1 25.81 3 ILE B O 1
ATOM 6561 N N . ASP B 1 4 ? -3.684 6.438 -43.25 1 25.67 4 ASP B N 1
ATOM 6562 C CA . ASP B 1 4 ? -4.742 5.434 -43.156 1 25.67 4 ASP B CA 1
ATOM 6563 C C . ASP B 1 4 ? -4.52 4.5 -41.969 1 25.67 4 ASP B C 1
ATOM 6565 O O . ASP B 1 4 ? -3.625 3.652 -42 1 25.67 4 ASP B O 1
ATOM 6569 N N . THR B 1 5 ? -4.766 4.863 -40.75 1 29.14 5 THR B N 1
ATOM 6570 C CA . THR B 1 5 ? -4.668 4.305 -39.406 1 29.14 5 THR B CA 1
ATOM 6571 C C . THR B 1 5 ? -5.43 2.99 -39.312 1 29.14 5 THR B C 1
ATOM 6573 O O . THR B 1 5 ? -5.375 2.309 -38.281 1 29.14 5 THR B O 1
ATOM 6576 N N . SER B 1 6 ? -6.336 2.727 -40.312 1 29.98 6 SER B N 1
ATOM 6577 C CA . SER B 1 6 ? -7.129 1.502 -40.312 1 29.98 6 SER B CA 1
ATOM 6578 C C . SER B 1 6 ? -6.238 0.268 -40.438 1 29.98 6 SER B C 1
ATOM 6580 O O . SER B 1 6 ? -6.527 -0.766 -39.812 1 29.98 6 SER B O 1
ATOM 6582 N N . LYS B 1 7 ? -5.254 0.363 -41.312 1 30.41 7 LYS B N 1
ATOM 6583 C CA . LYS B 1 7 ? -4.406 -0.792 -41.594 1 30.41 7 LYS B CA 1
ATOM 6584 C C . LYS B 1 7 ? -3.531 -1.128 -40.406 1 30.41 7 LYS B C 1
ATOM 6586 O O . LYS B 1 7 ? -3.041 -2.252 -40.281 1 30.41 7 LYS B O 1
ATOM 6591 N N . LEU B 1 8 ? -3.301 -0.112 -39.594 1 27.84 8 LEU B N 1
ATOM 6592 C CA . LEU B 1 8 ? -2.455 -0.367 -38.438 1 27.84 8 LEU B CA 1
ATOM 6593 C C . LEU B 1 8 ? -3.199 -1.193 -37.406 1 27.84 8 LEU B C 1
ATOM 6595 O O . LEU B 1 8 ? -2.604 -2.049 -36.75 1 27.84 8 LEU B O 1
ATOM 6599 N N . SER B 1 9 ? -4.484 -0.989 -37.312 1 30.53 9 SER B N 1
ATOM 6600 C CA . SER B 1 9 ? -5.25 -1.737 -36.344 1 30.53 9 SER B CA 1
ATOM 6601 C C . SER B 1 9 ? -5.219 -3.234 -36.625 1 30.53 9 SER B C 1
ATOM 6603 O O . SER B 1 9 ? -5.207 -4.051 -35.688 1 30.53 9 SER B O 1
ATOM 6605 N N . GLU B 1 10 ? -5.379 -3.545 -37.969 1 30.58 10 GLU B N 1
ATOM 6606 C CA . GLU B 1 10 ? -5.348 -4.945 -38.375 1 30.58 10 GLU B CA 1
ATOM 6607 C C . GLU B 1 10 ? -4 -5.582 -38.062 1 30.58 10 GLU B C 1
ATOM 6609 O O . GLU B 1 10 ? -3.914 -6.801 -37.875 1 30.58 10 GLU B O 1
ATOM 6614 N N . LEU B 1 11 ? -3.008 -4.781 -38.156 1 29.83 11 LEU B N 1
ATOM 6615 C CA . LEU B 1 11 ? -1.633 -5.238 -38 1 29.83 11 LEU B CA 1
ATOM 6616 C C . LEU B 1 11 ? -1.385 -5.684 -36.562 1 29.83 11 LEU B C 1
ATOM 6618 O O . LEU B 1 11 ? -0.518 -6.523 -36.312 1 29.83 11 LEU B O 1
ATOM 6622 N N . PHE B 1 12 ? -2.012 -5.023 -35.594 1 31.73 12 PHE B N 1
ATOM 6623 C CA . PHE B 1 12 ? -1.673 -5.297 -34.219 1 31.73 12 PHE B CA 1
ATOM 6624 C C . PHE B 1 12 ? -2.518 -6.441 -33.656 1 31.73 12 PHE B C 1
ATOM 6626 O O . PHE B 1 12 ? -2.562 -6.66 -32.469 1 31.73 12 PHE B O 1
ATOM 6633 N N . ARG B 1 13 ? -3.342 -7.008 -34.5 1 31.67 13 ARG B N 1
ATOM 6634 C CA . ARG B 1 13 ? -4.066 -8.172 -34 1 31.67 13 ARG B CA 1
ATOM 6635 C C . ARG B 1 13 ? -3.123 -9.352 -33.781 1 31.67 13 ARG B C 1
ATOM 6637 O O . ARG B 1 13 ? -2.609 -9.922 -34.75 1 31.67 13 ARG B O 1
ATOM 6644 N N . TYR B 1 14 ? -2.486 -9.445 -32.656 1 31.78 14 TYR B N 1
ATOM 6645 C CA . TYR B 1 14 ? -1.685 -10.578 -32.219 1 31.78 14 TYR B CA 1
ATOM 6646 C C . TYR B 1 14 ? -2.449 -11.883 -32.375 1 31.78 14 TYR B C 1
ATOM 6648 O O . TYR B 1 14 ? -3.611 -11.984 -31.984 1 31.78 14 TYR B O 1
ATOM 6656 N N . LYS B 1 15 ? -2.199 -12.578 -33.406 1 34.47 15 LYS B N 1
ATOM 6657 C CA . LYS B 1 15 ? -2.742 -13.93 -33.469 1 34.47 15 LYS B CA 1
ATOM 6658 C C . LYS B 1 15 ? -2.348 -14.75 -32.25 1 34.47 15 LYS B C 1
ATOM 6660 O O . LYS B 1 15 ? -1.163 -14.867 -31.922 1 34.47 15 LYS B O 1
ATOM 6665 N N . GLU B 1 16 ? -3.158 -14.914 -31.375 1 38.09 16 GLU B N 1
ATOM 6666 C CA . GLU B 1 16 ? -3.059 -15.883 -30.281 1 38.09 16 GLU B CA 1
ATOM 6667 C C . GLU B 1 16 ? -2.531 -17.219 -30.781 1 38.09 16 GLU B C 1
ATOM 6669 O O . GLU B 1 16 ? -3.203 -17.906 -31.562 1 38.09 16 GLU B O 1
ATOM 6674 N N . SER B 1 17 ? -1.298 -17.297 -31.172 1 38.5 17 SER B N 1
ATOM 6675 C CA . SER B 1 17 ? -0.837 -18.641 -31.516 1 38.5 17 SER B CA 1
ATOM 6676 C C . SER B 1 17 ? -1.194 -19.641 -30.438 1 38.5 17 SER B C 1
ATOM 6678 O O . SER B 1 17 ? -0.946 -19.406 -29.25 1 38.5 17 SER B O 1
ATOM 6680 N N . ASP B 1 18 ? -2.141 -20.359 -30.578 1 48.16 18 ASP B N 1
ATOM 6681 C CA . ASP B 1 18 ? -2.543 -21.531 -29.797 1 48.16 18 ASP B CA 1
ATOM 6682 C C . ASP B 1 18 ? -1.354 -22.453 -29.547 1 48.16 18 ASP B C 1
ATOM 6684 O O . ASP B 1 18 ? -1.084 -23.359 -30.328 1 48.16 18 ASP B O 1
ATOM 6688 N N . THR B 1 19 ? -0.271 -22.031 -28.891 1 60.88 19 THR B N 1
ATOM 6689 C CA . THR B 1 19 ? 0.851 -22.906 -28.562 1 60.88 19 THR B CA 1
ATOM 6690 C C . THR B 1 19 ? 0.389 -24.094 -27.703 1 60.88 19 THR B C 1
ATOM 6692 O O . THR B 1 19 ? -0.167 -23.906 -26.625 1 60.88 19 THR B O 1
ATOM 6695 N N . LYS B 1 20 ? 0.276 -25.25 -28.312 1 75.12 20 LYS B N 1
ATOM 6696 C CA . LYS B 1 20 ? -0.109 -26.516 -27.672 1 75.12 20 LYS B CA 1
ATOM 6697 C C . LYS B 1 20 ? 1.031 -27.062 -26.828 1 75.12 20 LYS B C 1
ATOM 6699 O O . LYS B 1 20 ? 2.191 -27.047 -27.25 1 75.12 20 LYS B O 1
ATOM 6704 N N . LEU B 1 21 ? 0.811 -27.406 -25.594 1 86.44 21 LEU B N 1
ATOM 6705 C CA . LEU B 1 21 ? 1.764 -28.031 -24.703 1 86.44 21 LEU B CA 1
ATOM 6706 C C . LEU B 1 21 ? 2.227 -29.375 -25.266 1 86.44 21 LEU B C 1
ATOM 6708 O O . LEU B 1 21 ? 1.404 -30.234 -25.578 1 86.44 21 LEU B O 1
ATOM 6712 N N . THR B 1 22 ? 3.502 -29.578 -25.469 1 86.06 22 THR B N 1
ATOM 6713 C CA . THR B 1 22 ? 4.047 -30.812 -26.031 1 86.06 22 THR B CA 1
ATOM 6714 C C . THR B 1 22 ? 4.516 -31.75 -24.922 1 86.06 22 THR B C 1
ATOM 6716 O O . THR B 1 22 ? 4.543 -32.969 -25.094 1 86.06 22 THR B O 1
ATOM 6719 N N . GLY B 1 23 ? 4.848 -31.234 -23.797 1 93.88 23 GLY B N 1
ATOM 6720 C CA . GLY B 1 23 ? 5.332 -32.031 -22.688 1 93.88 23 GLY B CA 1
ATOM 6721 C C . GLY B 1 23 ? 4.305 -32.219 -21.578 1 93.88 23 GLY B C 1
ATOM 6722 O O . GLY B 1 23 ? 3.104 -32.281 -21.844 1 93.88 23 GLY B O 1
ATOM 6723 N N . LYS B 1 24 ? 4.789 -32.5 -20.406 1 96.62 24 LYS B N 1
ATOM 6724 C CA . LYS B 1 24 ? 3.914 -32.656 -19.234 1 96.62 24 LYS B CA 1
ATOM 6725 C C . LYS B 1 24 ? 3.912 -31.406 -18.375 1 96.62 24 LYS B C 1
ATOM 6727 O O . LYS B 1 24 ? 4.746 -30.516 -18.562 1 96.62 24 LYS B O 1
ATOM 6732 N N . ILE B 1 25 ? 2.969 -31.359 -17.5 1 97.5 25 ILE B N 1
ATOM 6733 C CA . ILE B 1 25 ? 2.893 -30.297 -16.5 1 97.5 25 ILE B CA 1
ATOM 6734 C C . ILE B 1 25 ? 3.457 -30.812 -15.172 1 97.5 25 ILE B C 1
ATOM 6736 O O . ILE B 1 25 ? 2.936 -31.766 -14.594 1 97.5 25 ILE B O 1
ATOM 6740 N N . ILE B 1 26 ? 4.508 -30.219 -14.734 1 98.19 26 ILE B N 1
ATOM 6741 C CA . ILE B 1 26 ? 5.082 -30.562 -13.438 1 98.19 26 ILE B CA 1
ATOM 6742 C C . ILE B 1 26 ? 4.543 -29.625 -12.367 1 98.19 26 ILE B C 1
ATOM 6744 O O . ILE B 1 26 ? 4.816 -28.422 -12.398 1 98.19 26 ILE B O 1
ATOM 6748 N N . ASN B 1 27 ? 3.781 -30.125 -11.461 1 98 27 ASN B N 1
ATOM 6749 C CA . ASN B 1 27 ? 3.266 -29.359 -10.328 1 98 27 ASN B CA 1
ATOM 6750 C C . ASN B 1 27 ? 4.094 -29.594 -9.07 1 98 27 ASN B C 1
ATOM 6752 O O . ASN B 1 27 ? 4.195 -30.734 -8.586 1 98 27 ASN B O 1
ATOM 6756 N N . VAL B 1 28 ? 4.68 -28.562 -8.562 1 98.56 28 VAL B N 1
ATOM 6757 C CA . VAL B 1 28 ? 5.523 -28.656 -7.375 1 98.56 28 VAL B CA 1
ATOM 6758 C C . VAL B 1 28 ? 4.762 -28.141 -6.156 1 98.56 28 VAL B C 1
ATOM 6760 O O . VAL B 1 28 ? 4.383 -26.969 -6.102 1 98.56 28 VAL B O 1
ATOM 6763 N N . VAL B 1 29 ? 4.523 -28.969 -5.172 1 96.81 29 VAL B N 1
ATOM 6764 C CA . VAL B 1 29 ? 3.748 -28.609 -3.986 1 96.81 29 VAL B CA 1
ATOM 6765 C C . VAL B 1 29 ? 4.551 -28.938 -2.73 1 96.81 29 VAL B C 1
ATOM 6767 O O . VAL B 1 29 ? 5.473 -29.75 -2.768 1 96.81 29 VAL B O 1
ATOM 6770 N N . ASN B 1 30 ? 4.207 -28.266 -1.673 1 95.19 30 ASN B N 1
ATOM 6771 C CA . ASN B 1 30 ? 4.945 -28.484 -0.431 1 95.19 30 ASN B CA 1
ATOM 6772 C C . ASN B 1 30 ? 4.84 -29.938 0.04 1 95.19 30 ASN B C 1
ATOM 6774 O O . ASN B 1 30 ? 5.828 -30.516 0.475 1 95.19 30 ASN B O 1
ATOM 6778 N N . GLN B 1 31 ? 3.607 -30.453 0.005 1 94.62 31 GLN B N 1
ATOM 6779 C CA . GLN B 1 31 ? 3.359 -31.844 0.376 1 94.62 31 GLN B CA 1
ATOM 6780 C C . GLN B 1 31 ? 2.395 -32.5 -0.603 1 94.62 31 GLN B C 1
ATOM 6782 O O . GLN B 1 31 ? 1.461 -31.875 -1.093 1 94.62 31 GLN B O 1
ATOM 6787 N N . ILE B 1 32 ? 2.586 -33.781 -0.817 1 93.81 32 ILE B N 1
ATOM 6788 C CA . ILE B 1 32 ? 1.666 -34.531 -1.661 1 93.81 32 ILE B CA 1
ATOM 6789 C C . ILE B 1 32 ? 0.335 -34.719 -0.937 1 93.81 32 ILE B C 1
ATOM 6791 O O . ILE B 1 32 ? 0.268 -34.625 0.289 1 93.81 32 ILE B O 1
ATOM 6795 N N . PRO B 1 33 ? -0.727 -34.938 -1.606 1 92.31 33 PRO B N 1
ATOM 6796 C CA . PRO B 1 33 ? -2.057 -35 -0.995 1 92.31 33 PRO B CA 1
ATOM 6797 C C . PRO B 1 33 ? -2.299 -36.281 -0.211 1 92.31 33 PRO B C 1
ATOM 6799 O O . PRO B 1 33 ? -3.443 -36.594 0.118 1 92.31 33 PRO B O 1
ATOM 6802 N N . TYR B 1 34 ? -1.214 -37.062 0.098 1 91.69 34 TYR B N 1
ATOM 6803 C CA . TYR B 1 34 ? -1.364 -38.344 0.82 1 91.69 34 TYR B CA 1
ATOM 6804 C C . TYR B 1 34 ? -0.455 -38.375 2.041 1 91.69 34 TYR B C 1
ATOM 6806 O O . TYR B 1 34 ? 0.678 -37.875 1.996 1 91.69 34 TYR B O 1
ATOM 6814 N N . ASN B 1 35 ? -1.045 -38.938 3.094 1 91.06 35 ASN B N 1
ATOM 6815 C CA . ASN B 1 35 ? -0.205 -39.375 4.207 1 91.06 35 ASN B CA 1
ATOM 6816 C C . ASN B 1 35 ? 0.394 -40.75 3.955 1 91.06 35 ASN B C 1
ATOM 6818 O O . ASN B 1 35 ? -0.282 -41.625 3.432 1 91.06 35 ASN B O 1
ATOM 6822 N N . CYS B 1 36 ? 1.652 -40.938 4.27 1 91.06 36 CYS B N 1
ATOM 6823 C CA . CYS B 1 36 ? 2.34 -42.188 4.047 1 91.06 36 CYS B CA 1
ATOM 6824 C C . CYS B 1 36 ? 2.553 -42.938 5.363 1 91.06 36 CYS B C 1
ATOM 6826 O O . CYS B 1 36 ? 3.17 -42.406 6.285 1 91.06 36 CYS B O 1
ATOM 6828 N N . PHE B 1 37 ? 2.068 -44.125 5.395 1 90.38 37 PHE B N 1
ATOM 6829 C CA . PHE B 1 37 ? 2.225 -45 6.555 1 90.38 37 PHE B CA 1
ATOM 6830 C C . PHE B 1 37 ? 3.102 -46.219 6.219 1 90.38 37 PHE B C 1
ATOM 6832 O O . PHE B 1 37 ? 2.877 -46.875 5.211 1 90.38 37 PHE B O 1
ATOM 6839 N N . MET B 1 38 ? 4.117 -46.5 7.008 1 88.31 38 MET B N 1
ATOM 6840 C CA . MET B 1 38 ? 5.016 -47.625 6.777 1 88.31 38 MET B CA 1
ATOM 6841 C C . MET B 1 38 ? 4.68 -48.781 7.703 1 88.31 38 MET B C 1
ATOM 6843 O O . MET B 1 38 ? 4.441 -48.594 8.898 1 88.31 38 MET B O 1
ATOM 6847 N N . GLN B 1 39 ? 4.562 -49.969 7.09 1 78.88 39 GLN B N 1
ATOM 6848 C CA . GLN B 1 39 ? 4.309 -51.156 7.871 1 78.88 39 GLN B CA 1
ATOM 6849 C C . GLN B 1 39 ? 5.613 -51.781 8.383 1 78.88 39 GLN B C 1
ATOM 6851 O O . GLN B 1 39 ? 6.547 -52 7.605 1 78.88 39 GLN B O 1
ATOM 6856 N N . ASN B 1 40 ? 6.18 -51.531 9.422 1 59.28 40 ASN B N 1
ATOM 6857 C CA . ASN B 1 40 ? 7.391 -52.156 9.938 1 59.28 40 ASN B CA 1
ATOM 6858 C C . ASN B 1 40 ? 7.113 -53.562 10.453 1 59.28 40 ASN B C 1
ATOM 6860 O O . ASN B 1 40 ? 6.215 -53.781 11.273 1 59.28 40 ASN B O 1
ATOM 6864 N N . GLN B 1 41 ? 7.559 -54.656 9.867 1 46.97 41 GLN B N 1
ATOM 6865 C CA . GLN B 1 41 ? 7.48 -56.062 10.305 1 46.97 41 GLN B CA 1
ATOM 6866 C C . GLN B 1 41 ? 7.992 -56.219 11.734 1 46.97 41 GLN B C 1
ATOM 6868 O O . GLN B 1 41 ? 7.457 -57 12.508 1 46.97 41 GLN B O 1
ATOM 6873 N N . GLU B 1 42 ? 9.258 -55.812 12.062 1 42.34 42 GLU B N 1
ATOM 6874 C CA . GLU B 1 42 ? 9.859 -56.344 13.281 1 42.34 42 GLU B CA 1
ATOM 6875 C C . GLU B 1 42 ? 9.102 -55.875 14.516 1 42.34 42 GLU B C 1
ATOM 6877 O O . GLU B 1 42 ? 9.055 -56.594 15.523 1 42.34 42 GLU B O 1
ATOM 6882 N N . GLN B 1 43 ? 8.727 -54.656 14.656 1 42.59 43 GLN B N 1
ATOM 6883 C CA . GLN B 1 43 ? 8.188 -54.188 15.938 1 42.59 43 GLN B CA 1
ATOM 6884 C C . GLN B 1 43 ? 6.715 -54.562 16.078 1 42.59 43 GLN B C 1
ATOM 6886 O O . GLN B 1 43 ? 6.059 -54.188 17.047 1 42.59 43 GLN B O 1
ATOM 6891 N N . GLU B 1 44 ? 6.102 -55.188 15.18 1 41.66 44 GLU B N 1
ATOM 6892 C CA . GLU B 1 44 ? 4.773 -55.75 15.406 1 41.66 44 GLU B CA 1
ATOM 6893 C C . GLU B 1 44 ? 4.766 -56.688 16.609 1 41.66 44 GLU B C 1
ATOM 6895 O O . GLU B 1 44 ? 3.799 -56.719 17.375 1 41.66 44 GLU B O 1
ATOM 6900 N N . ALA B 1 45 ? 5.82 -57.531 16.734 1 37.56 45 ALA B N 1
ATOM 6901 C CA . ALA B 1 45 ? 5.863 -58.531 17.812 1 37.56 45 ALA B CA 1
ATOM 6902 C C . ALA B 1 45 ? 5.891 -57.844 19.172 1 37.56 45 ALA B C 1
ATOM 6904 O O . ALA B 1 45 ? 5.211 -58.281 20.109 1 37.56 45 ALA B O 1
ATOM 6905 N N . GLU B 1 46 ? 6.762 -56.812 19.328 1 38.78 46 GLU B N 1
ATOM 6906 C CA . GLU B 1 46 ? 6.902 -56.281 20.672 1 38.78 46 GLU B CA 1
ATOM 6907 C C . GLU B 1 46 ? 5.68 -55.469 21.078 1 38.78 46 GLU B C 1
ATOM 6909 O O . GLU B 1 46 ? 5.199 -55.562 22.203 1 38.78 46 GLU B O 1
ATOM 6914 N N . ASP B 1 47 ? 5.109 -54.688 20.156 1 39.88 47 ASP B N 1
ATOM 6915 C CA . ASP B 1 47 ? 4.004 -53.812 20.547 1 39.88 47 ASP B CA 1
ATOM 6916 C C . ASP B 1 47 ? 2.689 -54.594 20.609 1 39.88 47 ASP B C 1
ATOM 6918 O O . ASP B 1 47 ? 1.773 -54.219 21.344 1 39.88 47 ASP B O 1
ATOM 6922 N N . LEU B 1 48 ? 2.492 -55.719 19.953 1 38.38 48 LEU B N 1
ATOM 6923 C CA . LEU B 1 48 ? 1.371 -56.625 20.219 1 38.38 48 LEU B CA 1
ATOM 6924 C C . LEU B 1 48 ? 1.416 -57.125 21.656 1 38.38 48 LEU B C 1
ATOM 6926 O O . LEU B 1 48 ? 0.384 -57.219 22.312 1 38.38 48 LEU B O 1
ATOM 6930 N N . MET B 1 49 ? 2.678 -57.438 22.172 1 37.47 49 MET B N 1
ATOM 6931 C CA . MET B 1 49 ? 2.807 -57.906 23.547 1 37.47 49 MET B CA 1
ATOM 6932 C C . MET B 1 49 ? 2.426 -56.781 24.531 1 37.47 49 MET B C 1
ATOM 6934 O O . MET B 1 49 ? 1.764 -57.062 25.547 1 37.47 49 MET B O 1
ATOM 6938 N N . GLN B 1 50 ? 2.834 -55.531 24.266 1 37.62 50 GLN B N 1
ATOM 6939 C CA . GLN B 1 50 ? 2.518 -54.469 25.219 1 37.62 50 GLN B CA 1
ATOM 6940 C C . GLN B 1 50 ? 1.054 -54.062 25.109 1 37.62 50 GLN B C 1
ATOM 6942 O O . GLN B 1 50 ? 0.41 -53.75 26.125 1 37.62 50 GLN B O 1
ATOM 6947 N N . ARG B 1 51 ? 0.413 -54.188 23.969 1 39.66 51 ARG B N 1
ATOM 6948 C CA . ARG B 1 51 ? -1.021 -53.938 23.828 1 39.66 51 ARG B CA 1
ATOM 6949 C C . ARG B 1 51 ? -1.825 -55.031 24.531 1 39.66 51 ARG B C 1
ATOM 6951 O O . ARG B 1 51 ? -2.91 -54.75 25.062 1 39.66 51 ARG B O 1
ATOM 6958 N N . LEU B 1 52 ? -1.286 -56.25 24.609 1 36.75 52 LEU B N 1
ATOM 6959 C CA . LEU B 1 52 ? -2.016 -57.25 25.359 1 36.75 52 LEU B CA 1
ATOM 6960 C C . LEU B 1 52 ? -2.092 -56.875 26.844 1 36.75 52 LEU B C 1
ATOM 6962 O O . LEU B 1 52 ? -3.104 -57.125 27.5 1 36.75 52 LEU B O 1
ATOM 6966 N N . ASN B 1 53 ? -0.939 -56.344 27.422 1 37.22 53 ASN B N 1
ATOM 6967 C CA . ASN B 1 53 ? -0.999 -56.031 28.844 1 37.22 53 ASN B CA 1
ATOM 6968 C C . ASN B 1 53 ? -1.855 -54.781 29.109 1 37.22 53 ASN B C 1
ATOM 6970 O O . ASN B 1 53 ? -2.5 -54.688 30.156 1 37.22 53 ASN B O 1
ATOM 6974 N N . LEU B 1 54 ? -1.657 -53.688 28.297 1 35.59 54 LEU B N 1
ATOM 6975 C CA . LEU B 1 54 ? -2.363 -52.438 28.656 1 35.59 54 LEU B CA 1
ATOM 6976 C C . LEU B 1 54 ? -3.828 -52.531 28.234 1 35.59 54 LEU B C 1
ATOM 6978 O O . LEU B 1 54 ? -4.586 -51.562 28.438 1 35.59 54 LEU B O 1
ATOM 6982 N N . ASN B 1 55 ? -4.285 -53.5 27.453 1 32.97 55 ASN B N 1
ATOM 6983 C CA . ASN B 1 55 ? -5.699 -53.594 27.094 1 32.97 55 ASN B CA 1
ATOM 6984 C C . ASN B 1 55 ? -6.59 -53.656 28.328 1 32.97 55 ASN B C 1
ATOM 6986 O O . ASN B 1 55 ? -7.812 -53.75 28.219 1 32.97 55 ASN B O 1
ATOM 6990 N N . ASN B 1 56 ? -6.055 -54.125 29.484 1 30.12 56 ASN B N 1
ATOM 6991 C CA . ASN B 1 56 ? -7.035 -54.375 30.531 1 30.12 56 ASN B CA 1
ATOM 6992 C C . ASN B 1 56 ? -7.668 -53.062 31.031 1 30.12 56 ASN B C 1
ATOM 6994 O O . ASN B 1 56 ? -8.82 -53.062 31.453 1 30.12 56 ASN B O 1
ATOM 6998 N N . THR B 1 57 ? -6.82 -52.062 31.5 1 28.83 57 THR B N 1
ATOM 6999 C CA . THR B 1 57 ? -7.445 -51.125 32.406 1 28.83 57 THR B CA 1
ATOM 7000 C C . THR B 1 57 ? -8.25 -50.094 31.641 1 28.83 57 THR B C 1
ATOM 7002 O O . THR B 1 57 ? -9.109 -49.406 32.219 1 28.83 57 THR B O 1
ATOM 7005 N N . GLN B 1 58 ? -7.754 -49.5 30.5 1 27.47 58 GLN B N 1
ATOM 7006 C CA . GLN B 1 58 ? -8.328 -48.219 30.109 1 27.47 58 GLN B CA 1
ATOM 7007 C C . GLN B 1 58 ? -9.656 -48.438 29.391 1 27.47 58 GLN B C 1
ATOM 7009 O O . GLN B 1 58 ? -9.742 -48.25 28.172 1 27.47 58 GLN B O 1
ATOM 7014 N N . ALA B 1 59 ? -10.492 -49.406 29.672 1 27.22 59 ALA B N 1
ATOM 7015 C CA . ALA B 1 59 ? -11.852 -49.656 29.188 1 27.22 59 ALA B CA 1
ATOM 7016 C C . ALA B 1 59 ? -12.766 -48.469 29.516 1 27.22 59 ALA B C 1
ATOM 7018 O O . ALA B 1 59 ? -13.773 -48.25 28.844 1 27.22 59 ALA B O 1
ATOM 7019 N N . SER B 1 60 ? -12.602 -47.812 30.688 1 26.73 60 SER B N 1
ATOM 7020 C CA . SER B 1 60 ? -13.812 -47.219 31.219 1 26.73 60 SER B CA 1
ATOM 7021 C C . SER B 1 60 ? -14.188 -45.938 30.469 1 26.73 60 SER B C 1
ATOM 7023 O O . SER B 1 60 ? -15.352 -45.531 30.453 1 26.73 60 SER B O 1
ATOM 7025 N N . SER B 1 61 ? -13.227 -45.062 30.297 1 25.81 61 SER B N 1
ATOM 7026 C CA . SER B 1 61 ? -13.727 -43.688 30.156 1 25.81 61 SER B CA 1
ATOM 7027 C C . SER B 1 61 ? -14.312 -43.469 28.766 1 25.81 61 SER B C 1
ATOM 7029 O O . SER B 1 61 ? -14.336 -42.312 28.266 1 25.81 61 SER B O 1
ATOM 7031 N N . GLU B 1 62 ? -14.633 -44.438 27.969 1 27.17 62 GLU B N 1
ATOM 7032 C CA . GLU B 1 62 ? -15.234 -44.312 26.641 1 27.17 62 GLU B CA 1
ATOM 7033 C C . GLU B 1 62 ? -16.609 -43.656 26.719 1 27.17 62 GLU B C 1
ATOM 7035 O O . GLU B 1 62 ? -17.312 -43.562 25.719 1 27.17 62 GLU B O 1
ATOM 7040 N N . LEU B 1 63 ? -17.203 -43.562 27.938 1 25.58 63 LEU B N 1
ATOM 7041 C CA . LEU B 1 63 ? -18.656 -43.375 27.953 1 25.58 63 LEU B CA 1
ATOM 7042 C C . LEU B 1 63 ? -19.031 -42.031 27.344 1 25.58 63 LEU B C 1
ATOM 7044 O O . LEU B 1 63 ? -20.031 -41.938 26.641 1 25.58 63 LEU B O 1
ATOM 7048 N N . LEU B 1 64 ? -18.578 -40.938 28.047 1 26.73 64 LEU B N 1
ATOM 7049 C CA . LEU B 1 64 ? -19.438 -39.781 28.109 1 26.73 64 LEU B CA 1
ATOM 7050 C C . LEU B 1 64 ? -19.375 -38.969 26.828 1 26.73 64 LEU B C 1
ATOM 7052 O O . LEU B 1 64 ? -19.844 -37.812 26.766 1 26.73 64 LEU B O 1
ATOM 7056 N N . ASP B 1 65 ? -18.672 -39.406 25.844 1 27.61 65 ASP B N 1
ATOM 7057 C CA . ASP B 1 65 ? -18.625 -38.469 24.719 1 27.61 65 ASP B CA 1
ATOM 7058 C C . ASP B 1 65 ? -20.016 -38.312 24.094 1 27.61 65 ASP B C 1
ATOM 7060 O O . ASP B 1 65 ? -20.375 -39.031 23.172 1 27.61 65 ASP B O 1
ATOM 7064 N N . THR B 1 66 ? -21.125 -38.125 24.891 1 28.72 66 THR B N 1
ATOM 7065 C CA . THR B 1 66 ? -22.5 -37.938 24.438 1 28.72 66 THR B CA 1
ATOM 7066 C C . THR B 1 66 ? -22.625 -36.688 23.609 1 28.72 66 THR B C 1
ATOM 7068 O O . THR B 1 66 ? -23.734 -36.156 23.406 1 28.72 66 THR B O 1
ATOM 7071 N N . THR B 1 67 ? -21.578 -36 23.312 1 31.25 67 THR B N 1
ATOM 7072 C CA . THR B 1 67 ? -22.031 -34.781 22.703 1 31.25 67 THR B CA 1
ATOM 7073 C C . THR B 1 67 ? -22.781 -35.031 21.406 1 31.25 67 THR B C 1
ATOM 7075 O O . THR B 1 67 ? -22.359 -35.875 20.594 1 31.25 67 THR B O 1
ATOM 7078 N N . PRO B 1 68 ? -24.062 -34.656 21.266 1 32.81 68 PRO B N 1
ATOM 7079 C CA . PRO B 1 68 ? -24.906 -34.875 20.078 1 32.81 68 PRO B CA 1
ATOM 7080 C C . PRO B 1 68 ? -24.156 -34.625 18.781 1 32.81 68 PRO B C 1
ATOM 7082 O O . PRO B 1 68 ? -24.547 -35.156 17.734 1 32.81 68 PRO B O 1
ATOM 7085 N N . ILE B 1 69 ? -23.359 -33.594 18.719 1 35.53 69 ILE B N 1
ATOM 7086 C CA . ILE B 1 69 ? -22.922 -33.438 17.328 1 35.53 69 ILE B CA 1
ATOM 7087 C C . ILE B 1 69 ? -22.203 -34.719 16.875 1 35.53 69 ILE B C 1
ATOM 7089 O O . ILE B 1 69 ? -22.484 -35.219 15.797 1 35.53 69 ILE B O 1
ATOM 7093 N N . SER B 1 70 ? -21.031 -35.125 17.484 1 35.5 70 SER B N 1
ATOM 7094 C CA . SER B 1 70 ? -20.203 -36.312 17.188 1 35.5 70 SER B CA 1
ATOM 7095 C C . SER B 1 70 ? -20.828 -37.594 17.734 1 35.5 70 SER B C 1
ATOM 7097 O O . SER B 1 70 ? -20.266 -38.656 17.578 1 35.5 70 SER B O 1
ATOM 7099 N N . HIS B 1 71 ? -21.766 -37.656 18.688 1 33.88 71 HIS B N 1
ATOM 7100 C CA . HIS B 1 71 ? -22.156 -39 19.125 1 33.88 71 HIS B CA 1
ATOM 7101 C C . HIS B 1 71 ? -22.688 -39.844 17.953 1 33.88 71 HIS B C 1
ATOM 7103 O O . HIS B 1 71 ? -23.141 -40.969 18.141 1 33.88 71 HIS B O 1
ATOM 7109 N N . LEU B 1 72 ? -23.172 -39.188 17.047 1 29.64 72 LEU B N 1
ATOM 7110 C CA . LEU B 1 72 ? -23.344 -40.094 15.914 1 29.64 72 LEU B CA 1
ATOM 7111 C C . LEU B 1 72 ? -22.016 -40.719 15.5 1 29.64 72 LEU B C 1
ATOM 7113 O O . LEU B 1 72 ? -21.297 -40.156 14.664 1 29.64 72 LEU B O 1
ATOM 7117 N N . GLU B 1 73 ? -21.125 -40.906 16.438 1 30.28 73 GLU B N 1
ATOM 7118 C CA . GLU B 1 73 ? -19.812 -41.469 16.172 1 30.28 73 GLU B CA 1
ATOM 7119 C C . GLU B 1 73 ? -19.922 -42.719 15.305 1 30.28 73 GLU B C 1
ATOM 7121 O O . GLU B 1 73 ? -20.484 -43.75 15.734 1 30.28 73 GLU B O 1
ATOM 7126 N N . ARG B 1 74 ? -20.234 -42.531 14.062 1 32.03 74 ARG B N 1
ATOM 7127 C CA . ARG B 1 74 ? -20.109 -43.656 13.117 1 32.03 74 ARG B CA 1
ATOM 7128 C C . ARG B 1 74 ? -18.828 -44.438 13.352 1 32.03 74 ARG B C 1
ATOM 7130 O O . ARG B 1 74 ? -17.781 -43.844 13.664 1 32.03 74 ARG B O 1
ATOM 7137 N N . ARG B 1 75 ? -18.875 -45.625 13.703 1 29.83 75 ARG B N 1
ATOM 7138 C CA . ARG B 1 75 ? -17.875 -46.656 13.531 1 29.83 75 ARG B CA 1
ATOM 7139 C C . ARG B 1 75 ? -17.047 -46.406 12.281 1 29.83 75 ARG B C 1
ATOM 7141 O O . ARG B 1 75 ? -15.844 -46.719 12.258 1 29.83 75 ARG B O 1
ATOM 7148 N N . ARG B 1 76 ? -17.766 -46.375 11.07 1 28.98 76 ARG B N 1
ATOM 7149 C CA . ARG B 1 76 ? -16.969 -46.75 9.914 1 28.98 76 ARG B CA 1
ATOM 7150 C C . ARG B 1 76 ? -16.094 -45.594 9.43 1 28.98 76 ARG B C 1
ATOM 7152 O O . ARG B 1 76 ? -16.609 -44.625 8.891 1 28.98 76 ARG B O 1
ATOM 7159 N N . ARG B 1 77 ? -15.195 -45.188 10.164 1 31.41 77 ARG B N 1
ATOM 7160 C CA . ARG B 1 77 ? -14.109 -44.469 9.516 1 31.41 77 ARG B CA 1
ATOM 7161 C C . ARG B 1 77 ? -13.891 -44.969 8.086 1 31.41 77 ARG B C 1
ATOM 7163 O O . ARG B 1 77 ? -13.508 -46.125 7.879 1 31.41 77 ARG B O 1
ATOM 7170 N N . SER B 1 78 ? -14.758 -44.562 7.219 1 27.69 78 SER B N 1
ATOM 7171 C CA . SER B 1 78 ? -14.383 -44.844 5.836 1 27.69 78 SER B CA 1
ATOM 7172 C C . SER B 1 78 ? -12.977 -44.344 5.535 1 27.69 78 SER B C 1
ATOM 7174 O O . SER B 1 78 ? -12.75 -43.125 5.457 1 27.69 78 SER B O 1
ATOM 7176 N N . THR B 1 79 ? -12.008 -44.594 6.363 1 30.28 79 THR B N 1
ATOM 7177 C CA . THR B 1 79 ? -10.703 -44.5 5.73 1 30.28 79 THR B CA 1
ATOM 7178 C C . THR B 1 79 ? -10.766 -45 4.285 1 30.28 79 THR B C 1
ATOM 7180 O O . THR B 1 79 ? -10.977 -46.188 4.035 1 30.28 79 THR B O 1
ATOM 7183 N N . VAL B 1 80 ? -11.461 -44.281 3.484 1 30.14 80 VAL B N 1
ATOM 7184 C CA . VAL B 1 80 ? -11.133 -44.688 2.123 1 30.14 80 VAL B CA 1
ATOM 7185 C C . VAL B 1 80 ? -9.656 -45.062 2.033 1 30.14 80 VAL B C 1
ATOM 7187 O O . VAL B 1 80 ? -8.789 -44.188 2.217 1 30.14 80 VAL B O 1
ATOM 7190 N N . VAL B 1 81 ? -9.258 -46.094 2.621 1 34.56 81 VAL B N 1
ATOM 7191 C CA . VAL B 1 81 ? -7.992 -46.719 2.252 1 34.56 81 VAL B CA 1
ATOM 7192 C C . VAL B 1 81 ? -7.691 -46.438 0.779 1 34.56 81 VAL B C 1
ATOM 7194 O O . VAL B 1 81 ? -8.438 -46.875 -0.102 1 34.56 81 VAL B O 1
ATOM 7197 N N . ALA B 1 82 ? -7.277 -45.312 0.489 1 40.84 82 ALA B N 1
ATOM 7198 C CA . ALA B 1 82 ? -6.766 -45.188 -0.873 1 40.84 82 ALA B CA 1
ATOM 7199 C C . ALA B 1 82 ? -6.039 -46.438 -1.322 1 40.84 82 ALA B C 1
ATOM 7201 O O . ALA B 1 82 ? -5.531 -47.188 -0.493 1 40.84 82 ALA B O 1
ATOM 7202 N N . LEU B 1 83 ? -6.293 -46.781 -2.609 1 42.66 83 LEU B N 1
ATOM 7203 C CA . LEU B 1 83 ? -6.031 -47.875 -3.559 1 42.66 83 LEU B CA 1
ATOM 7204 C C . LEU B 1 83 ? -4.582 -48.344 -3.459 1 42.66 83 LEU B C 1
ATOM 7206 O O . LEU B 1 83 ? -4.219 -49.375 -4.039 1 42.66 83 LEU B O 1
ATOM 7210 N N . GLY B 1 84 ? -3.549 -47.594 -2.953 1 47.38 84 GLY B N 1
ATOM 7211 C CA . GLY B 1 84 ? -2.281 -48.219 -3.279 1 47.38 84 GLY B CA 1
ATOM 7212 C C . GLY B 1 84 ? -1.589 -48.844 -2.074 1 47.38 84 GLY B C 1
ATOM 7213 O O . GLY B 1 84 ? -1.018 -48.125 -1.254 1 47.38 84 GLY B O 1
ATOM 7214 N N . GLN B 1 85 ? -2.131 -49.906 -1.51 1 59.53 85 GLN B N 1
ATOM 7215 C CA . GLN B 1 85 ? -1.474 -50.656 -0.431 1 59.53 85 GLN B CA 1
ATOM 7216 C C . GLN B 1 85 ? -0.49 -51.656 -0.982 1 59.53 85 GLN B C 1
ATOM 7218 O O . GLN B 1 85 ? -0.791 -52.375 -1.956 1 59.53 85 GLN B O 1
ATOM 7223 N N . THR B 1 86 ? 0.726 -51.375 -0.628 1 69.81 86 THR B N 1
ATOM 7224 C CA . THR B 1 86 ? 1.679 -52.469 -0.8 1 69.81 86 THR B CA 1
ATOM 7225 C C . THR B 1 86 ? 1.976 -53.156 0.537 1 69.81 86 THR B C 1
ATOM 7227 O O . THR B 1 86 ? 1.388 -52.781 1.561 1 69.81 86 THR B O 1
ATOM 7230 N N . ASN B 1 87 ? 2.65 -54.125 0.535 1 72.44 87 ASN B N 1
ATOM 7231 C CA . ASN B 1 87 ? 3.029 -54.844 1.76 1 72.44 87 ASN B CA 1
ATOM 7232 C C . ASN B 1 87 ? 3.795 -53.906 2.711 1 72.44 87 ASN B C 1
ATOM 7234 O O . ASN B 1 87 ? 3.812 -54.156 3.92 1 72.44 87 ASN B O 1
ATOM 7238 N N . ILE B 1 88 ? 4.246 -52.781 2.248 1 80.56 88 ILE B N 1
ATOM 7239 C CA . ILE B 1 88 ? 5.094 -51.906 3.068 1 80.56 88 ILE B CA 1
ATOM 7240 C C . ILE B 1 88 ? 4.383 -50.594 3.32 1 80.56 88 ILE B C 1
ATOM 7242 O O . ILE B 1 88 ? 4.438 -50.031 4.426 1 80.56 88 ILE B O 1
ATOM 7246 N N . TRP B 1 89 ? 3.637 -50.125 2.363 1 89.25 89 TRP B N 1
ATOM 7247 C CA . TRP B 1 89 ? 3.152 -48.75 2.459 1 89.25 89 TRP B CA 1
ATOM 7248 C C . TRP B 1 89 ? 1.63 -48.688 2.387 1 89.25 89 TRP B C 1
ATOM 7250 O O . TRP B 1 89 ? 1.017 -49.438 1.604 1 89.25 89 TRP B O 1
ATOM 7260 N N . GLN B 1 90 ? 1.032 -47.906 3.191 1 88.31 90 GLN B N 1
ATOM 7261 C CA . GLN B 1 90 ? -0.376 -47.5 3.125 1 88.31 90 GLN B CA 1
ATOM 7262 C C . GLN B 1 90 ? -0.535 -46 2.99 1 88.31 90 GLN B C 1
ATOM 7264 O O . GLN B 1 90 ? 0.181 -45.25 3.641 1 88.31 90 GLN B O 1
ATOM 7269 N N . LEU B 1 91 ? -1.38 -45.625 2.096 1 89.62 91 LEU B N 1
ATOM 7270 C CA . LEU B 1 91 ? -1.602 -44.188 1.855 1 89.62 91 LEU B CA 1
ATOM 7271 C C . LEU B 1 91 ? -3 -43.781 2.301 1 89.62 91 LEU B C 1
ATOM 7273 O O . LEU B 1 91 ? -3.955 -44.562 2.15 1 89.62 91 LEU B O 1
ATOM 7277 N N . SER B 1 92 ? -3.119 -42.625 2.941 1 87.38 92 SER B N 1
ATOM 7278 C CA . SER B 1 92 ? -4.398 -42 3.258 1 87.38 92 SER B CA 1
ATOM 7279 C C . SER B 1 92 ? -4.445 -40.531 2.766 1 87.38 92 SER B C 1
ATOM 7281 O O . SER B 1 92 ? -3.416 -39.875 2.699 1 87.38 92 SER B O 1
ATOM 7283 N N . THR B 1 93 ? -5.621 -40.156 2.457 1 85.38 93 THR B N 1
ATOM 7284 C CA . THR B 1 93 ? -5.777 -38.781 1.935 1 85.38 93 THR B CA 1
ATOM 7285 C C . THR B 1 93 ? -5.441 -37.75 3.006 1 85.38 93 THR B C 1
ATOM 7287 O O . THR B 1 93 ? -5.871 -37.875 4.156 1 85.38 93 THR B O 1
ATOM 7290 N N . ARG B 1 94 ? -4.68 -36.812 2.656 1 86 94 ARG B N 1
ATOM 7291 C CA . ARG B 1 94 ? -4.285 -35.719 3.541 1 86 94 ARG B CA 1
ATOM 7292 C C . ARG B 1 94 ? -5.332 -34.625 3.543 1 86 94 ARG B C 1
ATOM 7294 O O . ARG B 1 94 ? -5.836 -34.219 2.486 1 86 94 ARG B O 1
ATOM 7301 N N . ARG B 1 95 ? -5.609 -34.094 4.672 1 75.19 95 ARG B N 1
ATOM 7302 C CA . ARG B 1 95 ? -6.547 -33 4.785 1 75.19 95 ARG B CA 1
ATOM 7303 C C . ARG B 1 95 ? -5.863 -31.672 4.461 1 75.19 95 ARG B C 1
ATOM 7305 O O . ARG B 1 95 ? -4.656 -31.531 4.648 1 75.19 95 ARG B O 1
ATOM 7312 N N . GLY B 1 96 ? -6.621 -30.844 3.863 1 77 96 GLY B N 1
ATOM 7313 C CA . GLY B 1 96 ? -6.109 -29.516 3.568 1 77 96 GLY B CA 1
ATOM 7314 C C . GLY B 1 96 ? -5.879 -29.281 2.088 1 77 96 GLY B C 1
ATOM 7315 O O . GLY B 1 96 ? -5.656 -30.234 1.331 1 77 96 GLY B O 1
ATOM 7316 N N . HIS B 1 97 ? -5.965 -28.141 1.676 1 82.44 97 HIS B N 1
ATOM 7317 C CA . HIS B 1 97 ? -5.688 -27.656 0.324 1 82.44 97 HIS B CA 1
ATOM 7318 C C . HIS B 1 97 ? -6.477 -28.453 -0.71 1 82.44 97 HIS B C 1
ATOM 7320 O O . HIS B 1 97 ? -5.953 -28.797 -1.774 1 82.44 97 HIS B O 1
ATOM 7326 N N . SER B 1 98 ? -7.633 -28.812 -0.407 1 79.12 98 SER B N 1
ATOM 7327 C CA . SER B 1 98 ? -8.469 -29.672 -1.255 1 79.12 98 SER B CA 1
ATOM 7328 C C . SER B 1 98 ? -8.766 -28.984 -2.59 1 79.12 98 SER B C 1
ATOM 7330 O O . SER B 1 98 ? -8.773 -29.641 -3.633 1 79.12 98 SER B O 1
ATOM 7332 N N . ALA B 1 99 ? -8.898 -27.734 -2.51 1 85.62 99 ALA B N 1
ATOM 7333 C CA . ALA B 1 99 ? -9.219 -27.016 -3.738 1 85.62 99 ALA B CA 1
ATOM 7334 C C . ALA B 1 99 ? -8.055 -27.062 -4.723 1 85.62 99 ALA B C 1
ATOM 7336 O O . ALA B 1 99 ? -8.258 -27.297 -5.918 1 85.62 99 ALA B O 1
ATOM 7337 N N . MET B 1 100 ? -6.914 -26.844 -4.242 1 90 100 MET B N 1
ATOM 7338 C CA . MET B 1 100 ? -5.734 -26.844 -5.102 1 90 100 MET B CA 1
ATOM 7339 C C . MET B 1 100 ? -5.512 -28.219 -5.719 1 90 100 MET B C 1
ATOM 7341 O O . MET B 1 100 ? -5.297 -28.344 -6.93 1 90 100 MET B O 1
ATOM 7345 N N . TYR B 1 101 ? -5.625 -29.281 -4.949 1 90.25 101 TYR B N 1
ATOM 7346 C CA . TYR B 1 101 ? -5.371 -30.641 -5.449 1 90.25 101 TYR B CA 1
ATOM 7347 C C . TYR B 1 101 ? -6.457 -31.078 -6.426 1 90.25 101 TYR B C 1
ATOM 7349 O O . TYR B 1 101 ? -6.168 -31.734 -7.426 1 90.25 101 TYR B O 1
ATOM 7357 N N . ALA B 1 102 ? -7.668 -30.688 -6.125 1 87.94 102 ALA B N 1
ATOM 7358 C CA . ALA B 1 102 ? -8.75 -30.953 -7.066 1 87.94 102 ALA B CA 1
ATOM 7359 C C . ALA B 1 102 ? -8.5 -30.266 -8.406 1 87.94 102 ALA B C 1
ATOM 7361 O O . ALA B 1 102 ? -8.766 -30.828 -9.469 1 87.94 102 ALA B O 1
ATOM 7362 N N . ALA B 1 103 ? -8.055 -29.094 -8.289 1 92.38 103 ALA B N 1
ATOM 7363 C CA . ALA B 1 103 ? -7.773 -28.312 -9.484 1 92.38 103 ALA B CA 1
ATOM 7364 C C . ALA B 1 103 ? -6.664 -28.953 -10.312 1 92.38 103 ALA B C 1
ATOM 7366 O O . ALA B 1 103 ? -6.812 -29.156 -11.523 1 92.38 103 ALA B O 1
ATOM 7367 N N . LEU B 1 104 ? -5.66 -29.344 -9.641 1 92.06 104 LEU B N 1
ATOM 7368 C CA . LEU B 1 104 ? -4.512 -29.906 -10.336 1 92.06 104 LEU B CA 1
ATOM 7369 C C . LEU B 1 104 ? -4.859 -31.281 -10.922 1 92.06 104 LEU B C 1
ATOM 7371 O O . LEU B 1 104 ? -4.398 -31.625 -12.008 1 92.06 104 LEU B O 1
ATOM 7375 N N . ASP B 1 105 ? -5.672 -32 -10.25 1 91.31 105 ASP B N 1
ATOM 7376 C CA . ASP B 1 105 ? -6.098 -33.312 -10.727 1 91.31 105 ASP B CA 1
ATOM 7377 C C . ASP B 1 105 ? -6.973 -33.188 -11.977 1 91.31 105 ASP B C 1
ATOM 7379 O O . ASP B 1 105 ? -6.992 -34.094 -12.82 1 91.31 105 ASP B O 1
ATOM 7383 N N . SER B 1 106 ? -7.66 -32.156 -12.047 1 92 106 SER B N 1
ATOM 7384 C CA . SER B 1 106 ? -8.539 -31.938 -13.188 1 92 106 SER B CA 1
ATOM 7385 C C . SER B 1 106 ? -7.734 -31.812 -14.484 1 92 106 SER B C 1
ATOM 7387 O O . SER B 1 106 ? -8.266 -32.062 -15.57 1 92 106 SER B O 1
ATOM 7389 N N . LEU B 1 107 ? -6.52 -31.484 -14.383 1 93.81 107 LEU B N 1
ATOM 7390 C CA . LEU B 1 107 ? -5.66 -31.312 -15.555 1 93.81 107 LEU B CA 1
ATOM 7391 C C . LEU B 1 107 ? -5.34 -32.656 -16.188 1 93.81 107 LEU B C 1
ATOM 7393 O O . LEU B 1 107 ? -4.969 -32.75 -17.359 1 93.81 107 LEU B O 1
ATOM 7397 N N . LYS B 1 108 ? -5.469 -33.75 -15.422 1 91.69 108 LYS B N 1
ATOM 7398 C CA . LYS B 1 108 ? -5.105 -35.062 -15.875 1 91.69 108 LYS B CA 1
ATOM 7399 C C . LYS B 1 108 ? -5.988 -35.5 -17.047 1 91.69 108 LYS B C 1
ATOM 7401 O O . LYS B 1 108 ? -5.613 -36.406 -17.812 1 91.69 108 LYS B O 1
ATOM 7406 N N . LYS B 1 109 ? -7.074 -34.875 -17.141 1 89.75 109 LYS B N 1
ATOM 7407 C CA . LYS B 1 109 ? -8 -35.219 -18.203 1 89.75 109 LYS B CA 1
ATOM 7408 C C . LYS B 1 109 ? -7.445 -34.812 -19.562 1 89.75 109 LYS B C 1
ATOM 7410 O O . LYS B 1 109 ? -7.68 -35.469 -20.578 1 89.75 109 LYS B O 1
ATOM 7415 N N . ASP B 1 110 ? -6.684 -33.719 -19.547 1 90.62 110 ASP B N 1
ATOM 7416 C CA . ASP B 1 110 ? -6.293 -33.125 -20.828 1 90.62 110 ASP B CA 1
ATOM 7417 C C . ASP B 1 110 ? -4.777 -33.156 -21 1 90.62 110 ASP B C 1
ATOM 7419 O O . ASP B 1 110 ? -4.277 -33.031 -22.125 1 90.62 110 ASP B O 1
ATOM 7423 N N . TYR B 1 111 ? -4.047 -33.344 -19.891 1 93.88 111 TYR B N 1
ATOM 7424 C CA . TYR B 1 111 ? -2.596 -33.219 -19.953 1 93.88 111 TYR B CA 1
ATOM 7425 C C . TYR B 1 111 ? -1.92 -34.344 -19.172 1 93.88 111 TYR B C 1
ATOM 7427 O O . TYR B 1 111 ? -2.525 -34.938 -18.281 1 93.88 111 TYR B O 1
ATOM 7435 N N . ARG B 1 112 ? -0.712 -34.656 -19.609 1 94.38 112 ARG B N 1
ATOM 7436 C CA . ARG B 1 112 ? 0.15 -35.438 -18.734 1 94.38 112 ARG B CA 1
ATOM 7437 C C . ARG B 1 112 ? 0.665 -34.562 -17.578 1 94.38 112 ARG B C 1
ATOM 7439 O O . ARG B 1 112 ? 1.077 -33.438 -17.781 1 94.38 112 ARG B O 1
ATOM 7446 N N . THR B 1 113 ? 0.534 -35.094 -16.406 1 95.62 113 THR B N 1
ATOM 7447 C CA . THR B 1 113 ? 0.911 -34.312 -15.25 1 95.62 113 THR B CA 1
ATOM 7448 C C . THR B 1 113 ? 1.836 -35.094 -14.328 1 95.62 113 THR B C 1
ATOM 7450 O O . THR B 1 113 ? 1.838 -36.344 -14.352 1 95.62 113 THR B O 1
ATOM 7453 N N . LEU B 1 114 ? 2.715 -34.469 -13.602 1 96.44 114 LEU B N 1
ATOM 7454 C CA . LEU B 1 114 ? 3.564 -35 -12.547 1 96.44 114 LEU B CA 1
ATOM 7455 C C . LEU B 1 114 ? 3.533 -34.094 -11.312 1 96.44 114 LEU B C 1
ATOM 7457 O O . LEU B 1 114 ? 3.738 -32.906 -11.414 1 96.44 114 LEU B O 1
ATOM 7461 N N . TYR B 1 115 ? 3.314 -34.781 -10.125 1 94.88 115 TYR B N 1
ATOM 7462 C CA . TYR B 1 115 ? 3.369 -34.062 -8.844 1 94.88 115 TYR B CA 1
ATOM 7463 C C . TYR B 1 115 ? 4.707 -34.312 -8.156 1 94.88 115 TYR B C 1
ATOM 7465 O O . TYR B 1 115 ? 5.152 -35.438 -8.016 1 94.88 115 TYR B O 1
ATOM 7473 N N . ILE B 1 116 ? 5.301 -33.25 -7.832 1 97.69 116 ILE B N 1
ATOM 7474 C CA . ILE B 1 116 ? 6.469 -33.344 -6.965 1 97.69 116 ILE B CA 1
ATOM 7475 C C . ILE B 1 116 ? 6.168 -32.688 -5.621 1 97.69 116 ILE B C 1
ATOM 7477 O O . ILE B 1 116 ? 5.801 -31.5 -5.566 1 97.69 116 ILE B O 1
ATOM 7481 N N . GLY B 1 117 ? 6.262 -33.375 -4.535 1 97.12 117 GLY B N 1
ATOM 7482 C CA . GLY B 1 117 ? 5.961 -32.844 -3.217 1 97.12 117 GLY B CA 1
ATOM 7483 C C . GLY B 1 117 ? 6.551 -33.656 -2.09 1 97.12 117 GLY B C 1
ATOM 7484 O O . GLY B 1 117 ? 6.941 -34.812 -2.293 1 97.12 117 GLY B O 1
ATOM 7485 N N . GLY B 1 118 ? 6.625 -33.094 -0.967 1 95.81 118 GLY B N 1
ATOM 7486 C CA . GLY B 1 118 ? 7.137 -33.812 0.202 1 95.81 118 GLY B CA 1
ATOM 7487 C C . GLY B 1 118 ? 6.203 -34.875 0.709 1 95.81 118 GLY B C 1
ATOM 7488 O O . GLY B 1 118 ? 4.984 -34.781 0.56 1 95.81 118 GLY B O 1
ATOM 7489 N N . THR B 1 119 ? 6.754 -35.875 1.362 1 93.12 119 THR B N 1
ATOM 7490 C CA . THR B 1 119 ? 5.953 -36.969 1.929 1 93.12 119 THR B CA 1
ATOM 7491 C C . THR B 1 119 ? 5.25 -36.5 3.203 1 93.12 119 THR B C 1
ATOM 7493 O O . THR B 1 119 ? 4.289 -37.125 3.648 1 93.12 119 THR B O 1
ATOM 7496 N N . GLY B 1 120 ? 5.754 -35.344 3.725 1 90 120 GLY B N 1
ATOM 7497 C CA . GLY B 1 120 ? 5.332 -35.031 5.082 1 90 120 GLY B CA 1
ATOM 7498 C C . GLY B 1 120 ? 5.875 -36 6.117 1 90 120 GLY B C 1
ATOM 7499 O O . GLY B 1 120 ? 6.82 -36.75 5.844 1 90 120 GLY B O 1
ATOM 7500 N N . THR B 1 121 ? 5.254 -35.969 7.281 1 87.38 121 THR B N 1
ATOM 7501 C CA . THR B 1 121 ? 5.656 -36.906 8.328 1 87.38 121 THR B CA 1
ATOM 7502 C C . THR B 1 121 ? 5.199 -38.344 8 1 87.38 121 THR B C 1
ATOM 7504 O O . THR B 1 121 ? 4.027 -38.562 7.703 1 87.38 121 THR B O 1
ATOM 7507 N N . ILE B 1 122 ? 6.125 -39.188 7.918 1 89.31 122 ILE B N 1
ATOM 7508 C CA . ILE B 1 122 ? 5.809 -40.594 7.691 1 89.31 122 ILE B CA 1
ATOM 7509 C C . ILE B 1 122 ? 5.5 -41.25 9.023 1 89.31 122 ILE B C 1
ATOM 7511 O O . ILE B 1 122 ? 6.266 -41.125 9.984 1 89.31 122 ILE B O 1
ATOM 7515 N N . LEU B 1 123 ? 4.391 -41.875 9.023 1 87.88 123 LEU B N 1
ATOM 7516 C CA . LEU B 1 123 ? 3.914 -42.469 10.266 1 87.88 123 LEU B CA 1
ATOM 7517 C C . LEU B 1 123 ? 3.924 -44 10.172 1 87.88 123 LEU B C 1
ATOM 7519 O O . LEU B 1 123 ? 3.922 -44.562 9.07 1 87.88 123 LEU B O 1
ATOM 7523 N N . SER B 1 124 ? 4.016 -44.562 11.359 1 84.56 124 SER B N 1
ATOM 7524 C CA . SER B 1 124 ? 3.912 -46.031 11.422 1 84.56 124 SER B CA 1
ATOM 7525 C C . SER B 1 124 ? 2.463 -46.469 11.305 1 84.56 124 SER B C 1
ATOM 7527 O O . SER B 1 124 ? 1.557 -45.844 11.836 1 84.56 124 SER B O 1
ATOM 7529 N N . HIS B 1 125 ? 2.238 -47.5 10.531 1 78.62 125 HIS B N 1
ATOM 7530 C CA . HIS B 1 125 ? 0.891 -48 10.336 1 78.62 125 HIS B CA 1
ATOM 7531 C C . HIS B 1 125 ? 0.299 -48.5 11.656 1 78.62 125 HIS B C 1
ATOM 7533 O O . HIS B 1 125 ? -0.898 -48.344 11.906 1 78.62 125 HIS B O 1
ATOM 7539 N N . HIS B 1 126 ? 1.079 -49.062 12.469 1 66.12 126 HIS B N 1
ATOM 7540 C CA . HIS B 1 126 ? 0.622 -49.688 13.703 1 66.12 126 HIS B CA 1
ATOM 7541 C C . HIS B 1 126 ? 0.344 -48.656 14.781 1 66.12 126 HIS B C 1
ATOM 7543 O O . HIS B 1 126 ? -0.588 -48.781 15.57 1 66.12 126 HIS B O 1
ATOM 7549 N N . ASN B 1 127 ? 1.223 -47.656 14.852 1 67.88 127 ASN B N 1
ATOM 7550 C CA . ASN B 1 127 ? 1.042 -46.531 15.758 1 67.88 127 ASN B CA 1
ATOM 7551 C C . ASN B 1 127 ? 0.973 -45.188 14.992 1 67.88 127 ASN B C 1
ATOM 7553 O O . ASN B 1 127 ? 2.004 -44.594 14.703 1 67.88 127 ASN B O 1
ATOM 7557 N N . LYS B 1 128 ? -0.188 -44.906 14.75 1 66.38 128 LYS B N 1
ATOM 7558 C CA . LYS B 1 128 ? -0.432 -43.781 13.859 1 66.38 128 LYS B CA 1
ATOM 7559 C C . LYS B 1 128 ? 0.141 -42.469 14.445 1 66.38 128 LYS B C 1
ATOM 7561 O O . LYS B 1 128 ? 0.191 -41.438 13.758 1 66.38 128 LYS B O 1
ATOM 7566 N N . ASN B 1 129 ? 0.737 -42.562 15.617 1 70.38 129 ASN B N 1
ATOM 7567 C CA . ASN B 1 129 ? 1.326 -41.375 16.25 1 70.38 129 ASN B CA 1
ATOM 7568 C C . ASN B 1 129 ? 2.85 -41.438 16.234 1 70.38 129 ASN B C 1
ATOM 7570 O O . ASN B 1 129 ? 3.518 -40.469 16.594 1 70.38 129 ASN B O 1
ATOM 7574 N N . HIS B 1 130 ? 3.332 -42.594 15.797 1 74.44 130 HIS B N 1
ATOM 7575 C CA . HIS B 1 130 ? 4.785 -42.75 15.797 1 74.44 130 HIS B CA 1
ATOM 7576 C C . HIS B 1 130 ? 5.387 -42.25 14.484 1 74.44 130 HIS B C 1
ATOM 7578 O O . HIS B 1 130 ? 5.094 -42.781 13.422 1 74.44 130 HIS B O 1
ATOM 7584 N N . VAL B 1 131 ? 6.215 -41.312 14.641 1 84.25 131 VAL B N 1
ATOM 7585 C CA . VAL B 1 131 ? 6.852 -40.688 13.492 1 84.25 131 VAL B CA 1
ATOM 7586 C C . VAL B 1 131 ? 8.109 -41.469 13.102 1 84.25 131 VAL B C 1
ATOM 7588 O O . VAL B 1 131 ? 8.906 -41.844 13.961 1 84.25 131 VAL B O 1
ATOM 7591 N N . ILE B 1 132 ? 8.227 -41.875 11.867 1 83.94 132 ILE B N 1
ATOM 7592 C CA . ILE B 1 132 ? 9.414 -42.531 11.32 1 83.94 132 ILE B CA 1
ATOM 7593 C C . ILE B 1 132 ? 10.266 -41.5 10.578 1 83.94 132 ILE B C 1
ATOM 7595 O O . ILE B 1 132 ? 9.805 -40.875 9.617 1 83.94 132 ILE B O 1
ATOM 7599 N N . ASP B 1 133 ? 11.438 -41.344 11.008 1 83.06 133 ASP B N 1
ATOM 7600 C CA . ASP B 1 133 ? 12.352 -40.438 10.328 1 83.06 133 ASP B CA 1
ATOM 7601 C C . ASP B 1 133 ? 12.734 -40.969 8.945 1 83.06 133 ASP B C 1
ATOM 7603 O O . ASP B 1 133 ? 13.219 -42.094 8.828 1 83.06 133 ASP B O 1
ATOM 7607 N N . PRO B 1 134 ? 12.586 -40.219 8.008 1 84.69 134 PRO B N 1
ATOM 7608 C CA . PRO B 1 134 ? 12.93 -40.656 6.656 1 84.69 134 PRO B CA 1
ATOM 7609 C C . PRO B 1 134 ? 14.383 -41.125 6.539 1 84.69 134 PRO B C 1
ATOM 7611 O O . PRO B 1 134 ? 14.703 -41.969 5.707 1 84.69 134 PRO B O 1
ATOM 7614 N N . ALA B 1 135 ? 15.211 -40.5 7.355 1 81.06 135 ALA B N 1
ATOM 7615 C CA . ALA B 1 135 ? 16.625 -40.906 7.324 1 81.06 135 ALA B CA 1
ATOM 7616 C C . ALA B 1 135 ? 16.797 -42.344 7.746 1 81.06 135 ALA B C 1
ATOM 7618 O O . ALA B 1 135 ? 17.781 -43 7.387 1 81.06 135 ALA B O 1
ATOM 7619 N N . SER B 1 136 ? 15.797 -42.875 8.477 1 83.69 136 SER B N 1
ATOM 7620 C CA . SER B 1 136 ? 15.883 -44.25 8.984 1 83.69 136 SER B CA 1
ATOM 7621 C C . SER B 1 136 ? 15.266 -45.25 8.016 1 83.69 136 SER B C 1
ATOM 7623 O O . SER B 1 136 ? 15.391 -46.438 8.188 1 83.69 136 SER B O 1
ATOM 7625 N N . ILE B 1 137 ? 14.625 -44.75 7.016 1 88.5 137 ILE B N 1
ATOM 7626 C CA . ILE B 1 137 ? 13.977 -45.594 6.023 1 88.5 137 ILE B CA 1
ATOM 7627 C C . ILE B 1 137 ? 15.008 -46.062 4.996 1 88.5 137 ILE B C 1
ATOM 7629 O O . ILE B 1 137 ? 15.805 -45.281 4.496 1 88.5 137 ILE B O 1
ATOM 7633 N N . SER B 1 138 ? 15.031 -47.312 4.637 1 88.38 138 SER B N 1
ATOM 7634 C CA . SER B 1 138 ? 15.992 -47.844 3.695 1 88.38 138 SER B CA 1
ATOM 7635 C C . SER B 1 138 ? 15.758 -47.312 2.285 1 88.38 138 SER B C 1
ATOM 7637 O O . SER B 1 138 ? 14.641 -46.938 1.942 1 88.38 138 SER B O 1
ATOM 7639 N N . ASP B 1 139 ? 16.766 -47.344 1.527 1 90.19 139 ASP B N 1
ATOM 7640 C CA . ASP B 1 139 ? 16.672 -46.875 0.147 1 90.19 139 ASP B CA 1
ATOM 7641 C C . ASP B 1 139 ? 15.68 -47.719 -0.648 1 90.19 139 ASP B C 1
ATOM 7643 O O . ASP B 1 139 ? 14.969 -47.219 -1.518 1 90.19 139 ASP B O 1
ATOM 7647 N N . SER B 1 140 ? 15.703 -48.969 -0.32 1 89.06 140 SER B N 1
ATOM 7648 C CA . SER B 1 140 ? 14.781 -49.875 -1.002 1 89.06 140 SER B CA 1
ATOM 7649 C C . SER B 1 140 ? 13.328 -49.531 -0.681 1 89.06 140 SER B C 1
ATOM 7651 O O . SER B 1 140 ? 12.469 -49.562 -1.562 1 89.06 140 SER B O 1
ATOM 7653 N N . ASP B 1 141 ? 13.102 -49.219 0.557 1 89.94 141 ASP B N 1
ATOM 7654 C CA . ASP B 1 141 ? 11.742 -48.844 0.968 1 89.94 141 ASP B CA 1
ATOM 7655 C C . ASP B 1 141 ? 11.328 -47.5 0.366 1 89.94 141 ASP B C 1
ATOM 7657 O O . ASP B 1 141 ? 10.164 -47.344 -0.005 1 89.94 141 ASP B O 1
ATOM 7661 N N . LYS B 1 142 ? 12.266 -46.594 0.356 1 92.12 142 LYS B N 1
ATOM 7662 C CA . LYS B 1 142 ? 11.984 -45.312 -0.29 1 92.12 142 LYS B CA 1
ATOM 7663 C C . LYS B 1 142 ? 11.641 -45.5 -1.764 1 92.12 142 LYS B C 1
ATOM 7665 O O . LYS B 1 142 ? 10.719 -44.875 -2.279 1 92.12 142 LYS B O 1
ATOM 7670 N N . GLU B 1 143 ? 12.406 -46.375 -2.361 1 91.44 143 GLU B N 1
ATOM 7671 C CA . GLU B 1 143 ? 12.164 -46.656 -3.775 1 91.44 143 GLU B CA 1
ATOM 7672 C C . GLU B 1 143 ? 10.805 -47.312 -3.988 1 91.44 143 GLU B C 1
ATOM 7674 O O . GLU B 1 143 ? 10.133 -47.062 -4.992 1 91.44 143 GLU B O 1
ATOM 7679 N N . SER B 1 144 ? 10.406 -48.156 -3.092 1 91.38 144 SER B N 1
ATOM 7680 C CA . SER B 1 144 ? 9.094 -48.781 -3.186 1 91.38 144 SER B CA 1
ATOM 7681 C C . SER B 1 144 ? 7.977 -47.75 -3.104 1 91.38 144 SER B C 1
ATOM 7683 O O . SER B 1 144 ? 6.973 -47.844 -3.814 1 91.38 144 SER B O 1
ATOM 7685 N N . LEU B 1 145 ? 8.141 -46.844 -2.236 1 92.88 145 LEU B N 1
ATOM 7686 C CA . LEU B 1 145 ? 7.152 -45.781 -2.127 1 92.88 145 LEU B CA 1
ATOM 7687 C C . LEU B 1 145 ? 7.145 -44.906 -3.383 1 92.88 145 LEU B C 1
ATOM 7689 O O . LEU B 1 145 ? 6.078 -44.531 -3.873 1 92.88 145 LEU B O 1
ATOM 7693 N N . ARG B 1 146 ? 8.336 -44.594 -3.873 1 94.12 146 ARG B N 1
ATOM 7694 C CA . ARG B 1 146 ? 8.445 -43.812 -5.109 1 94.12 146 ARG B CA 1
ATOM 7695 C C . ARG B 1 146 ? 7.695 -44.5 -6.25 1 94.12 146 ARG B C 1
ATOM 7697 O O . ARG B 1 146 ? 6.969 -43.844 -7 1 94.12 146 ARG B O 1
ATOM 7704 N N . HIS B 1 147 ? 7.957 -45.719 -6.328 1 92.06 147 HIS B N 1
ATOM 7705 C CA . HIS B 1 147 ? 7.332 -46.5 -7.391 1 92.06 147 HIS B CA 1
ATOM 7706 C C . HIS B 1 147 ? 5.812 -46.531 -7.242 1 92.06 147 HIS B C 1
ATOM 7708 O O . HIS B 1 147 ? 5.086 -46.406 -8.227 1 92.06 147 HIS B O 1
ATOM 7714 N N . LEU B 1 148 ? 5.348 -46.719 -6.066 1 91.5 148 LEU B N 1
ATOM 7715 C CA . LEU B 1 148 ? 3.916 -46.75 -5.789 1 91.5 148 LEU B CA 1
ATOM 7716 C C . LEU B 1 148 ? 3.275 -45.406 -6.176 1 91.5 148 LEU B C 1
ATOM 7718 O O . LEU B 1 148 ? 2.27 -45.375 -6.891 1 91.5 148 LEU B O 1
ATOM 7722 N N . LEU B 1 149 ? 3.854 -44.375 -5.754 1 93.94 149 LEU B N 1
ATOM 7723 C CA . LEU B 1 149 ? 3.305 -43.031 -5.98 1 93.94 149 LEU B CA 1
ATOM 7724 C C . LEU B 1 149 ? 3.402 -42.656 -7.453 1 93.94 149 LEU B C 1
ATOM 7726 O O . LEU B 1 149 ? 2.498 -42 -7.992 1 93.94 149 LEU B O 1
ATOM 7730 N N . ARG B 1 150 ? 4.473 -43 -8.102 1 92.94 150 ARG B N 1
ATOM 7731 C CA . ARG B 1 150 ? 4.66 -42.688 -9.516 1 92.94 150 ARG B CA 1
ATOM 7732 C C . ARG B 1 150 ? 3.67 -43.438 -10.391 1 92.94 150 ARG B C 1
ATOM 7734 O O . ARG B 1 150 ? 3.039 -42.844 -11.273 1 92.94 150 ARG B O 1
ATOM 7741 N N . THR B 1 151 ? 3.529 -44.688 -10.172 1 90.19 151 THR B N 1
ATOM 7742 C CA . THR B 1 151 ? 2.736 -45.562 -11.023 1 90.19 151 THR B CA 1
ATOM 7743 C C . THR B 1 151 ? 1.244 -45.312 -10.805 1 90.19 151 THR B C 1
ATOM 7745 O O . THR B 1 151 ? 0.469 -45.281 -11.766 1 90.19 151 THR B O 1
ATOM 7748 N N . LYS B 1 152 ? 0.869 -45.062 -9.602 1 88.06 152 LYS B N 1
ATOM 7749 C CA . LYS B 1 152 ? -0.558 -45 -9.297 1 88.06 152 LYS B CA 1
ATOM 7750 C C . LYS B 1 152 ? -1.067 -43.562 -9.336 1 88.06 152 LYS B C 1
ATOM 7752 O O . LYS B 1 152 ? -2.246 -43.312 -9.609 1 88.06 152 LYS B O 1
ATOM 7757 N N . HIS B 1 153 ? -0.196 -42.688 -9.078 1 91 153 HIS B N 1
ATOM 7758 C CA . HIS B 1 153 ? -0.729 -41.344 -8.852 1 91 153 HIS B CA 1
ATOM 7759 C C . HIS B 1 153 ? 0.075 -40.281 -9.617 1 91 153 HIS B C 1
ATOM 7761 O O . HIS B 1 153 ? -0.198 -39.094 -9.508 1 91 153 HIS B O 1
ATOM 7767 N N . ASP B 1 154 ? 1.068 -40.688 -10.406 1 93.12 154 ASP B N 1
ATOM 7768 C CA . ASP B 1 154 ? 1.923 -39.75 -11.148 1 93.12 154 ASP B CA 1
ATOM 7769 C C . ASP B 1 154 ? 2.564 -38.75 -10.219 1 93.12 154 ASP B C 1
ATOM 7771 O O . ASP B 1 154 ? 2.498 -37.531 -10.477 1 93.12 154 ASP B O 1
ATOM 7775 N N . MET B 1 155 ? 3.133 -39.25 -9.125 1 95.25 155 MET B N 1
ATOM 7776 C CA . MET B 1 155 ? 3.744 -38.375 -8.117 1 95.25 155 MET B CA 1
ATOM 7777 C C . MET B 1 155 ? 5.188 -38.781 -7.852 1 95.25 155 MET B C 1
ATOM 7779 O O . MET B 1 155 ? 5.527 -39.969 -7.926 1 95.25 155 MET B O 1
ATOM 7783 N N . ALA B 1 156 ? 6.02 -37.875 -7.672 1 96.38 156 ALA B N 1
ATOM 7784 C CA . ALA B 1 156 ? 7.395 -38.062 -7.215 1 96.38 156 ALA B CA 1
ATOM 7785 C C . ALA B 1 156 ? 7.594 -37.469 -5.82 1 96.38 156 ALA B C 1
ATOM 7787 O O . ALA B 1 156 ? 7.68 -36.25 -5.668 1 96.38 156 ALA B O 1
ATOM 7788 N N . PRO B 1 157 ? 7.758 -38.344 -4.797 1 95.88 157 PRO B N 1
ATOM 7789 C CA . PRO B 1 157 ? 7.879 -37.812 -3.43 1 95.88 157 PRO B CA 1
ATOM 7790 C C . PRO B 1 157 ? 9.273 -37.281 -3.125 1 95.88 157 PRO B C 1
ATOM 7792 O O . PRO B 1 157 ? 10.266 -37.781 -3.664 1 95.88 157 PRO B O 1
ATOM 7795 N N . VAL B 1 158 ? 9.336 -36.281 -2.32 1 96.38 158 VAL B N 1
ATOM 7796 C CA . VAL B 1 158 ? 10.578 -35.719 -1.788 1 96.38 158 VAL B CA 1
ATOM 7797 C C . VAL B 1 158 ? 10.719 -36.094 -0.315 1 96.38 158 VAL B C 1
ATOM 7799 O O . VAL B 1 158 ? 9.844 -35.781 0.499 1 96.38 158 VAL B O 1
ATOM 7802 N N . PHE B 1 159 ? 11.805 -36.812 -0.044 1 94.69 159 PHE B N 1
ATOM 7803 C CA . PHE B 1 159 ? 12.086 -37.188 1.334 1 94.69 159 PHE B CA 1
ATOM 7804 C C . PHE B 1 159 ? 12.953 -36.156 2.018 1 94.69 159 PHE B C 1
ATOM 7806 O O . PHE B 1 159 ? 14.055 -35.844 1.554 1 94.69 159 PHE B O 1
ATOM 7813 N N . ILE B 1 160 ? 12.453 -35.562 3.082 1 94.69 160 ILE B N 1
ATOM 7814 C CA . ILE B 1 160 ? 13.195 -34.531 3.832 1 94.69 160 ILE B CA 1
ATOM 7815 C C . ILE B 1 160 ? 13.391 -35 5.27 1 94.69 160 ILE B C 1
ATOM 7817 O O . ILE B 1 160 ? 12.445 -35.469 5.918 1 94.69 160 ILE B O 1
ATOM 7821 N N . ASP B 1 161 ? 14.57 -34.812 5.723 1 91.81 161 ASP B N 1
ATOM 7822 C CA . ASP B 1 161 ? 14.859 -35.125 7.117 1 91.81 161 ASP B CA 1
ATOM 7823 C C . ASP B 1 161 ? 13.953 -34.344 8.062 1 91.81 161 ASP B C 1
ATOM 7825 O O . ASP B 1 161 ? 13.641 -33.188 7.812 1 91.81 161 ASP B O 1
ATOM 7829 N N . ASP B 1 162 ? 13.633 -34.969 9.18 1 90 162 ASP B N 1
ATOM 7830 C CA . ASP B 1 162 ? 12.648 -34.406 10.094 1 90 162 ASP B CA 1
ATOM 7831 C C . ASP B 1 162 ? 13.109 -33.031 10.625 1 90 162 ASP B C 1
ATOM 7833 O O . ASP B 1 162 ? 12.32 -32.094 10.703 1 90 162 ASP B O 1
ATOM 7837 N N . LYS B 1 163 ? 14.312 -33 11.047 1 91.06 163 LYS B N 1
ATOM 7838 C CA . LYS B 1 163 ? 14.828 -31.766 11.586 1 91.06 163 LYS B CA 1
ATOM 7839 C C . LYS B 1 163 ? 14.781 -30.656 10.539 1 91.06 163 LYS B C 1
ATOM 7841 O O . LYS B 1 163 ? 14.375 -29.531 10.836 1 91.06 163 LYS B O 1
ATOM 7846 N N . LEU B 1 164 ? 15.211 -30.984 9.398 1 93.94 164 LEU B N 1
ATOM 7847 C CA . LEU B 1 164 ? 15.211 -30.031 8.297 1 93.94 164 LEU B CA 1
ATOM 7848 C C . LEU B 1 164 ? 13.789 -29.625 7.914 1 93.94 164 LEU B C 1
ATOM 7850 O O . LEU B 1 164 ? 13.508 -28.453 7.66 1 93.94 164 LEU B O 1
ATOM 7854 N N . SER B 1 165 ? 12.961 -30.609 7.914 1 94.19 165 SER B N 1
ATOM 7855 C CA . SER B 1 165 ? 11.562 -30.359 7.59 1 94.19 165 SER B CA 1
ATOM 7856 C C . SER B 1 165 ? 10.914 -29.438 8.617 1 94.19 165 SER B C 1
ATOM 7858 O O . SER B 1 165 ? 10.133 -28.547 8.25 1 94.19 165 SER B O 1
ATOM 7860 N N . SER B 1 166 ? 11.219 -29.672 9.82 1 92.94 166 SER B N 1
ATOM 7861 C CA . SER B 1 166 ? 10.672 -28.844 10.891 1 92.94 166 SER B CA 1
ATOM 7862 C C . SER B 1 166 ? 11.156 -27.406 10.781 1 92.94 166 SER B C 1
ATOM 7864 O O . SER B 1 166 ? 10.383 -26.469 10.992 1 92.94 166 SER B O 1
ATOM 7866 N N . GLY B 1 167 ? 12.398 -27.219 10.492 1 94.5 167 GLY B N 1
ATOM 7867 C CA . GLY B 1 167 ? 12.93 -25.875 10.305 1 94.5 167 GLY B CA 1
ATOM 7868 C C . GLY B 1 167 ? 12.305 -25.141 9.133 1 94.5 167 GLY B C 1
ATOM 7869 O O . GLY B 1 167 ? 12.086 -23.938 9.203 1 94.5 167 GLY B O 1
ATOM 7870 N N . HIS B 1 168 ? 12.031 -25.844 8.148 1 96.19 168 HIS B N 1
ATOM 7871 C CA . HIS B 1 168 ? 11.414 -25.281 6.945 1 96.19 168 HIS B CA 1
ATOM 7872 C C . HIS B 1 168 ? 9.938 -24.984 7.168 1 96.19 168 HIS B C 1
ATOM 7874 O O . HIS B 1 168 ? 9.492 -23.844 7 1 96.19 168 HIS B O 1
ATOM 7880 N N . TYR B 1 169 ? 9.18 -25.953 7.535 1 94.44 169 TYR B N 1
ATOM 7881 C CA . TYR B 1 169 ? 7.727 -25.859 7.555 1 94.44 169 TYR B CA 1
ATOM 7882 C C . TYR B 1 169 ? 7.242 -25.188 8.844 1 94.44 169 TYR B C 1
ATOM 7884 O O . TYR B 1 169 ? 6.621 -24.125 8.805 1 94.44 169 TYR B O 1
ATOM 7892 N N . GLU B 1 170 ? 7.531 -25.812 10 1 91.12 170 GLU B N 1
ATOM 7893 C CA . GLU B 1 170 ? 7.098 -25.266 11.281 1 91.12 170 GLU B CA 1
ATOM 7894 C C . GLU B 1 170 ? 7.871 -23.984 11.625 1 91.12 170 GLU B C 1
ATOM 7896 O O . GLU B 1 170 ? 7.348 -23.094 12.289 1 91.12 170 GLU B O 1
ATOM 7901 N N . GLY B 1 171 ? 9.039 -23.969 11.164 1 93.06 171 GLY B N 1
ATOM 7902 C CA . GLY B 1 171 ? 9.891 -22.828 11.445 1 93.06 171 GLY B CA 1
ATOM 7903 C C . GLY B 1 171 ? 9.641 -21.641 10.523 1 93.06 171 GLY B C 1
ATOM 7904 O O . GLY B 1 171 ? 8.75 -20.828 10.766 1 93.06 171 GLY B O 1
ATOM 7905 N N . TYR B 1 172 ? 10.344 -21.547 9.43 1 95.56 172 TYR B N 1
ATOM 7906 C CA . TYR B 1 172 ? 10.359 -20.359 8.586 1 95.56 172 TYR B CA 1
ATOM 7907 C C . TYR B 1 172 ? 8.992 -20.141 7.949 1 95.56 172 TYR B C 1
ATOM 7909 O O . TYR B 1 172 ? 8.523 -19 7.867 1 95.56 172 TYR B O 1
ATOM 7917 N N . SER B 1 173 ? 8.383 -21.172 7.457 1 95.19 173 SER B N 1
ATOM 7918 C CA . SER B 1 173 ? 7.109 -21.016 6.754 1 95.19 173 SER B CA 1
ATOM 7919 C C . SER B 1 173 ? 6 -20.594 7.703 1 95.19 173 SER B C 1
ATOM 7921 O O . SER B 1 173 ? 5.328 -19.578 7.465 1 95.19 173 SER B O 1
ATOM 7923 N N . LYS B 1 174 ? 5.836 -21.25 8.797 1 91.44 174 LYS B N 1
ATOM 7924 C CA . LYS B 1 174 ? 4.684 -21.031 9.664 1 91.44 174 LYS B CA 1
ATOM 7925 C C . LYS B 1 174 ? 4.949 -19.906 10.664 1 91.44 174 LYS B C 1
ATOM 7927 O O . LYS B 1 174 ? 4.023 -19.219 11.102 1 91.44 174 LYS B O 1
ATOM 7932 N N . GLN B 1 175 ? 6.211 -19.688 11.016 1 91.38 175 GLN B N 1
ATOM 7933 C CA . GLN B 1 175 ? 6.484 -18.734 12.094 1 91.38 175 GLN B CA 1
ATOM 7934 C C . GLN B 1 175 ? 7.004 -17.406 11.547 1 91.38 175 GLN B C 1
ATOM 7936 O O . GLN B 1 175 ? 6.992 -16.391 12.25 1 91.38 175 GLN B O 1
ATOM 7941 N N . VAL B 1 176 ? 7.457 -17.359 10.32 1 93.31 176 VAL B N 1
ATOM 7942 C CA . VAL B 1 176 ? 8.016 -16.125 9.781 1 93.31 176 VAL B CA 1
ATOM 7943 C C . VAL B 1 176 ? 7.168 -15.648 8.609 1 93.31 176 VAL B C 1
ATOM 7945 O O . VAL B 1 176 ? 6.508 -14.609 8.695 1 93.31 176 VAL B O 1
ATOM 7948 N N . LEU B 1 177 ? 7.035 -16.5 7.59 1 94.81 177 LEU B N 1
ATOM 7949 C CA . LEU B 1 177 ? 6.418 -16.062 6.344 1 94.81 177 LEU B CA 1
ATOM 7950 C C . LEU B 1 177 ? 4.906 -15.938 6.496 1 94.81 177 LEU B C 1
ATOM 7952 O O . LEU B 1 177 ? 4.309 -14.945 6.074 1 94.81 177 LEU B O 1
ATOM 7956 N N . TRP B 1 178 ? 4.297 -16.984 7.055 1 92.69 178 TRP B N 1
ATOM 7957 C CA . TRP B 1 178 ? 2.842 -16.984 7.148 1 92.69 178 TRP B CA 1
ATOM 7958 C C . TRP B 1 178 ? 2.354 -15.773 7.945 1 92.69 178 TRP B C 1
ATOM 7960 O O . TRP B 1 178 ? 1.438 -15.07 7.516 1 92.69 178 TRP B O 1
ATOM 7970 N N . PRO B 1 179 ? 2.939 -15.516 9.148 1 90.88 179 PRO B N 1
ATOM 7971 C CA . PRO B 1 179 ? 2.518 -14.312 9.867 1 90.88 179 PRO B CA 1
ATOM 7972 C C . PRO B 1 179 ? 2.742 -13.031 9.062 1 90.88 179 PRO B C 1
ATOM 7974 O O . PRO B 1 179 ? 1.871 -12.164 9.023 1 90.88 179 PRO B O 1
ATOM 7977 N N . LEU B 1 180 ? 3.889 -12.93 8.438 1 92.38 180 LEU B N 1
ATOM 7978 C CA . LEU B 1 180 ? 4.207 -11.766 7.625 1 92.38 180 LEU B CA 1
ATOM 7979 C C . LEU B 1 180 ? 3.166 -11.555 6.531 1 92.38 180 LEU B C 1
ATOM 7981 O O . LEU B 1 180 ? 2.678 -10.445 6.332 1 92.38 180 LEU B O 1
ATOM 7985 N N . MET B 1 181 ? 2.834 -12.664 5.852 1 93.94 181 MET B N 1
ATOM 7986 C CA . MET B 1 181 ? 1.916 -12.602 4.719 1 93.94 181 MET B CA 1
ATOM 7987 C C . MET B 1 181 ? 0.506 -12.242 5.176 1 93.94 181 MET B C 1
ATOM 7989 O O . MET B 1 181 ? -0.314 -11.789 4.379 1 93.94 181 MET B O 1
ATOM 7993 N N . HIS B 1 182 ? 0.235 -12.406 6.414 1 90.94 182 HIS B N 1
ATOM 7994 C CA . HIS B 1 182 ? -1.091 -12.117 6.953 1 90.94 182 HIS B CA 1
ATOM 7995 C C . HIS B 1 182 ? -1.062 -10.906 7.875 1 90.94 182 HIS B C 1
ATOM 7997 O O . HIS B 1 182 ? -1.903 -10.781 8.766 1 90.94 182 HIS B O 1
ATOM 8003 N N . TYR B 1 183 ? -0.006 -10.07 7.754 1 88.31 183 TYR B N 1
ATOM 8004 C CA . TYR B 1 183 ? 0.115 -8.789 8.438 1 88.31 183 TYR B CA 1
ATOM 8005 C C . TYR B 1 183 ? 0.197 -8.984 9.945 1 88.31 183 TYR B C 1
ATOM 8007 O O . TYR B 1 183 ? -0.321 -8.164 10.711 1 88.31 183 TYR B O 1
ATOM 8015 N N . LEU B 1 184 ? 0.768 -10.188 10.141 1 83.06 184 LEU B N 1
ATOM 8016 C CA . LEU B 1 184 ? 1.139 -10.469 11.523 1 83.06 184 LEU B CA 1
ATOM 8017 C C . LEU B 1 184 ? 2.654 -10.43 11.703 1 83.06 184 LEU B C 1
ATOM 8019 O O . LEU B 1 184 ? 3.398 -10.703 10.758 1 83.06 184 LEU B O 1
ATOM 8023 N N . MET B 1 185 ? 3.176 -9.57 12.625 1 76.12 185 MET B N 1
ATOM 8024 C CA . MET B 1 185 ? 4.613 -9.625 12.875 1 76.12 185 MET B CA 1
ATOM 8025 C C . MET B 1 185 ? 4.977 -10.852 13.695 1 76.12 185 MET B C 1
ATOM 8027 O O . MET B 1 185 ? 4.168 -11.336 14.492 1 76.12 185 MET B O 1
ATOM 8031 N N . TRP B 1 186 ? 6.066 -11.5 13.25 1 70.88 186 TRP B N 1
ATOM 8032 C CA . TRP B 1 186 ? 6.48 -12.672 14.008 1 70.88 186 TRP B CA 1
ATOM 8033 C C . TRP B 1 186 ? 6.973 -12.281 15.398 1 70.88 186 TRP B C 1
ATOM 8035 O O . TRP B 1 186 ? 7.32 -11.117 15.633 1 70.88 186 TRP B O 1
ATOM 8045 N N . SER B 1 187 ? 6.91 -13.258 16.234 1 68.12 187 SER B N 1
ATOM 8046 C CA . SER B 1 187 ? 7.289 -13.047 17.625 1 68.12 187 SER B CA 1
ATOM 8047 C C . SER B 1 187 ? 8.789 -12.797 17.766 1 68.12 187 SER B C 1
ATOM 8049 O O . SER B 1 187 ? 9.578 -13.289 16.969 1 68.12 187 SER B O 1
ATOM 8051 N N . ASP B 1 188 ? 9.148 -12.062 18.703 1 64.81 188 ASP B N 1
ATOM 8052 C CA . ASP B 1 188 ? 10.547 -11.742 19 1 64.81 188 ASP B CA 1
ATOM 8053 C C . ASP B 1 188 ? 11.328 -13 19.375 1 64.81 188 ASP B C 1
ATOM 8055 O O . ASP B 1 188 ? 12.562 -13.008 19.297 1 64.81 188 ASP B O 1
ATOM 8059 N N . SER B 1 189 ? 10.648 -14.023 19.703 1 65.31 189 SER B N 1
ATOM 8060 C CA . SER B 1 189 ? 11.305 -15.25 20.125 1 65.31 189 SER B CA 1
ATOM 8061 C C . SER B 1 189 ? 11.742 -16.094 18.922 1 65.31 189 SER B C 1
ATOM 8063 O O . SER B 1 189 ? 12.484 -17.062 19.078 1 65.31 189 SER B O 1
ATOM 8065 N N . VAL B 1 190 ? 11.367 -15.68 17.781 1 75.75 190 VAL B N 1
ATOM 8066 C CA . VAL B 1 190 ? 11.633 -16.484 16.594 1 75.75 190 VAL B CA 1
ATOM 8067 C C . VAL B 1 190 ? 13.039 -16.203 16.094 1 75.75 190 VAL B C 1
ATOM 8069 O O . VAL B 1 190 ? 13.438 -15.039 15.945 1 75.75 190 VAL B O 1
ATOM 8072 N N . ASP B 1 191 ? 13.797 -17.234 16.031 1 75.38 191 ASP B N 1
ATOM 8073 C CA . ASP B 1 191 ? 15.125 -17.156 15.438 1 75.38 191 ASP B CA 1
ATOM 8074 C C . ASP B 1 191 ? 15.047 -17.25 13.914 1 75.38 191 ASP B C 1
ATOM 8076 O O . ASP B 1 191 ? 15.297 -18.312 13.344 1 75.38 191 ASP B O 1
ATOM 8080 N N . GLU B 1 192 ? 14.844 -16.234 13.273 1 78.31 192 GLU B N 1
ATOM 8081 C CA . GLU B 1 192 ? 14.609 -16.188 11.836 1 78.31 192 GLU B CA 1
ATOM 8082 C C . GLU B 1 192 ? 15.812 -16.703 11.055 1 78.31 192 GLU B C 1
ATOM 8084 O O . GLU B 1 192 ? 15.648 -17.422 10.062 1 78.31 192 GLU B O 1
ATOM 8089 N N . VAL B 1 193 ? 17.016 -16.484 11.484 1 79.44 193 VAL B N 1
ATOM 8090 C CA . VAL B 1 193 ? 18.219 -16.812 10.742 1 79.44 193 VAL B CA 1
ATOM 8091 C C . VAL B 1 193 ? 18.391 -18.328 10.68 1 79.44 193 VAL B C 1
ATOM 8093 O O . VAL B 1 193 ? 18.734 -18.891 9.633 1 79.44 193 VAL B O 1
ATOM 8096 N N . SER B 1 194 ? 18.188 -18.922 11.781 1 83.56 194 SER B N 1
ATOM 8097 C CA . SER B 1 194 ? 18.312 -20.375 11.812 1 83.56 194 SER B CA 1
ATOM 8098 C C . SER B 1 194 ? 17.281 -21.047 10.906 1 83.56 194 SER B C 1
ATOM 8100 O O . SER B 1 194 ? 17.609 -21.984 10.18 1 83.56 194 SER B O 1
ATOM 8102 N N . PHE B 1 195 ? 16.141 -20.562 10.875 1 93.06 195 PHE B N 1
ATOM 8103 C CA . PHE B 1 195 ? 15.086 -21.125 10.055 1 93.06 195 PHE B CA 1
ATOM 8104 C C . PHE B 1 195 ? 15.336 -20.844 8.578 1 93.06 195 PHE B C 1
ATOM 8106 O O . PHE B 1 195 ? 14.938 -21.641 7.719 1 93.06 195 PHE B O 1
ATOM 8113 N N . TRP B 1 196 ? 16.062 -19.797 8.289 1 95.81 196 TRP B N 1
ATOM 8114 C CA . TRP B 1 196 ? 16.312 -19.406 6.898 1 95.81 196 TRP B CA 1
ATOM 8115 C C . TRP B 1 196 ? 17.156 -20.453 6.18 1 95.81 196 TRP B C 1
ATOM 8117 O O . TRP B 1 196 ? 16.844 -20.828 5.047 1 95.81 196 TRP B O 1
ATOM 8127 N N . ASP B 1 197 ? 18.188 -20.891 6.828 1 95.81 197 ASP B N 1
ATOM 8128 C CA . ASP B 1 197 ? 19.062 -21.891 6.223 1 95.81 197 ASP B CA 1
ATOM 8129 C C . ASP B 1 197 ? 18.297 -23.156 5.883 1 95.81 197 ASP B C 1
ATOM 8131 O O . ASP B 1 197 ? 18.516 -23.766 4.828 1 95.81 197 ASP B O 1
ATOM 8135 N N . ASP B 1 198 ? 17.453 -23.547 6.789 1 97.38 198 ASP B N 1
ATOM 8136 C CA . ASP B 1 198 ? 16.609 -24.719 6.535 1 97.38 198 ASP B CA 1
ATOM 8137 C C . ASP B 1 198 ? 15.68 -24.469 5.352 1 97.38 198 ASP B C 1
ATOM 8139 O O . ASP B 1 198 ? 15.461 -25.359 4.527 1 97.38 198 ASP B O 1
ATOM 8143 N N . TYR B 1 199 ? 15.117 -23.281 5.246 1 98.06 199 TYR B N 1
ATOM 8144 C CA . TYR B 1 199 ? 14.219 -22.906 4.156 1 98.06 199 TYR B CA 1
ATOM 8145 C C . TYR B 1 199 ? 14.93 -23 2.809 1 98.06 199 TYR B C 1
ATOM 8147 O O . TYR B 1 199 ? 14.391 -23.562 1.853 1 98.06 199 TYR B O 1
ATOM 8155 N N . VAL B 1 200 ? 16.172 -22.531 2.742 1 98.31 200 VAL B N 1
ATOM 8156 C CA . VAL B 1 200 ? 16.969 -22.547 1.521 1 98.31 200 VAL B CA 1
ATOM 8157 C C . VAL B 1 200 ? 17.281 -23.984 1.118 1 98.31 200 VAL B C 1
ATOM 8159 O O . VAL B 1 200 ? 17.125 -24.359 -0.048 1 98.31 200 VAL B O 1
ATOM 8162 N N . GLN B 1 201 ? 17.641 -24.734 2.082 1 98 201 GLN B N 1
ATOM 8163 C CA . GLN B 1 201 ? 18.047 -26.109 1.799 1 98 201 GLN B CA 1
ATOM 8164 C C . GLN B 1 201 ? 16.891 -26.922 1.268 1 98 201 GLN B C 1
ATOM 8166 O O . GLN B 1 201 ? 17.047 -27.688 0.306 1 98 201 GLN B O 1
ATOM 8171 N N . VAL B 1 202 ? 15.781 -26.828 1.876 1 98.12 202 VAL B N 1
ATOM 8172 C CA . VAL B 1 202 ? 14.617 -27.594 1.442 1 98.12 202 VAL B CA 1
ATOM 8173 C C . VAL B 1 202 ? 14.195 -27.156 0.045 1 98.12 202 VAL B C 1
ATOM 8175 O O . VAL B 1 202 ? 13.859 -27.984 -0.806 1 98.12 202 VAL B O 1
ATOM 8178 N N . ASN B 1 203 ? 14.133 -25.828 -0.226 1 98.69 203 ASN B N 1
ATOM 8179 C CA . ASN B 1 203 ? 13.805 -25.328 -1.56 1 98.69 203 ASN B CA 1
ATOM 8180 C C . ASN B 1 203 ? 14.766 -25.875 -2.611 1 98.69 203 ASN B C 1
ATOM 8182 O O . ASN B 1 203 ? 14.352 -26.203 -3.725 1 98.69 203 ASN B O 1
ATOM 8186 N N . GLN B 1 204 ? 16.016 -26 -2.213 1 98.44 204 GLN B N 1
ATOM 8187 C CA . GLN B 1 204 ? 17 -26.562 -3.137 1 98.44 204 GLN B CA 1
ATOM 8188 C C . GLN B 1 204 ? 16.719 -28.031 -3.432 1 98.44 204 GLN B C 1
ATOM 8190 O O . GLN B 1 204 ? 16.875 -28.484 -4.566 1 98.44 204 GLN B O 1
ATOM 8195 N N . ILE B 1 205 ? 16.359 -28.781 -2.424 1 98.12 205 ILE B N 1
ATOM 8196 C CA . ILE B 1 205 ? 16 -30.188 -2.604 1 98.12 205 ILE B CA 1
ATOM 8197 C C . ILE B 1 205 ? 14.844 -30.312 -3.596 1 98.12 205 ILE B C 1
ATOM 8199 O O . ILE B 1 205 ? 14.875 -31.156 -4.492 1 98.12 205 ILE B O 1
ATOM 8203 N N . PHE B 1 206 ? 13.844 -29.453 -3.463 1 98.62 206 PHE B N 1
ATOM 8204 C CA . PHE B 1 206 ? 12.711 -29.453 -4.379 1 98.62 206 PHE B CA 1
ATOM 8205 C C . PHE B 1 206 ? 13.156 -29.109 -5.793 1 98.62 206 PHE B C 1
ATOM 8207 O O . PHE B 1 206 ? 12.758 -29.766 -6.754 1 98.62 206 PHE B O 1
ATOM 8214 N N . ALA B 1 207 ? 13.945 -28.062 -5.902 1 98.62 207 ALA B N 1
ATOM 8215 C CA . ALA B 1 207 ? 14.438 -27.656 -7.215 1 98.62 207 ALA B CA 1
ATOM 8216 C C . ALA B 1 207 ? 15.188 -28.797 -7.895 1 98.62 207 ALA B C 1
ATOM 8218 O O . ALA B 1 207 ? 15 -29.047 -9.086 1 98.62 207 ALA B O 1
ATOM 8219 N N . ASN B 1 208 ? 16.078 -29.453 -7.098 1 98.25 208 ASN B N 1
ATOM 8220 C CA . ASN B 1 208 ? 16.844 -30.562 -7.633 1 98.25 208 ASN B CA 1
ATOM 8221 C C . ASN B 1 208 ? 15.938 -31.672 -8.164 1 98.25 208 ASN B C 1
ATOM 8223 O O . ASN B 1 208 ? 16.219 -32.281 -9.203 1 98.25 208 ASN B O 1
ATOM 8227 N N . GLN B 1 209 ? 14.891 -31.922 -7.449 1 97.88 209 GLN B N 1
ATOM 8228 C CA . GLN B 1 209 ? 13.945 -32.969 -7.879 1 97.88 209 GLN B CA 1
ATOM 8229 C C . GLN B 1 209 ? 13.242 -32.562 -9.172 1 97.88 209 GLN B C 1
ATOM 8231 O O . GLN B 1 209 ? 12.984 -33.406 -10.031 1 97.88 209 GLN B O 1
ATOM 8236 N N . VAL B 1 210 ? 12.852 -31.328 -9.305 1 98.5 210 VAL B N 1
ATOM 8237 C CA . VAL B 1 210 ? 12.203 -30.844 -10.516 1 98.5 210 VAL B CA 1
ATOM 8238 C C . VAL B 1 210 ? 13.148 -30.953 -11.703 1 98.5 210 VAL B C 1
ATOM 8240 O O . VAL B 1 210 ? 12.766 -31.422 -12.773 1 98.5 210 VAL B O 1
ATOM 8243 N N . ILE B 1 211 ? 14.406 -30.516 -11.5 1 98.12 211 ILE B N 1
ATOM 8244 C CA . ILE B 1 211 ? 15.414 -30.516 -12.555 1 98.12 211 ILE B CA 1
ATOM 8245 C C . ILE B 1 211 ? 15.648 -31.953 -13.039 1 98.12 211 ILE B C 1
ATOM 8247 O O . ILE B 1 211 ? 15.758 -32.188 -14.25 1 98.12 211 ILE B O 1
ATOM 8251 N N . ALA B 1 212 ? 15.648 -32.875 -12.094 1 97.12 212 ALA B N 1
ATOM 8252 C CA . ALA B 1 212 ? 15.891 -34.281 -12.414 1 97.12 212 ALA B CA 1
ATOM 8253 C C . ALA B 1 212 ? 14.75 -34.875 -13.242 1 97.12 212 ALA B C 1
ATOM 8255 O O . ALA B 1 212 ? 14.953 -35.781 -14.023 1 97.12 212 ALA B O 1
ATOM 8256 N N . ASN B 1 213 ? 13.578 -34.312 -13.172 1 97.25 213 ASN B N 1
ATOM 8257 C CA . ASN B 1 213 ? 12.406 -34.875 -13.836 1 97.25 213 ASN B CA 1
ATOM 8258 C C . ASN B 1 213 ? 12 -34.062 -15.055 1 97.25 213 ASN B C 1
ATOM 8260 O O . ASN B 1 213 ? 11.078 -34.438 -15.781 1 97.25 213 ASN B O 1
ATOM 8264 N N . TYR B 1 214 ? 12.641 -32.969 -15.281 1 97.69 214 TYR B N 1
ATOM 8265 C CA . TYR B 1 214 ? 12.25 -32.031 -16.344 1 97.69 214 TYR B CA 1
ATOM 8266 C C . TYR B 1 214 ? 12.742 -32.531 -17.703 1 97.69 214 TYR B C 1
ATOM 8268 O O . TYR B 1 214 ? 13.852 -33.062 -17.812 1 97.69 214 TYR B O 1
ATOM 8276 N N . GLN B 1 215 ? 11.945 -32.406 -18.703 1 95.69 215 GLN B N 1
ATOM 8277 C CA . GLN B 1 215 ? 12.273 -32.594 -20.109 1 95.69 215 GLN B CA 1
ATOM 8278 C C . GLN B 1 215 ? 11.828 -31.406 -20.953 1 95.69 215 GLN B C 1
ATOM 8280 O O . GLN B 1 215 ? 10.867 -30.719 -20.609 1 95.69 215 GLN B O 1
ATOM 8285 N N . GLU B 1 216 ? 12.539 -31.172 -22.031 1 92.75 216 GLU B N 1
ATOM 8286 C CA . GLU B 1 216 ? 12.164 -30.078 -22.922 1 92.75 216 GLU B CA 1
ATOM 8287 C C . GLU B 1 216 ? 10.719 -30.219 -23.391 1 92.75 216 GLU B C 1
ATOM 8289 O O . GLU B 1 216 ? 10.289 -31.312 -23.766 1 92.75 216 GLU B O 1
ATOM 8294 N N . GLY B 1 217 ? 10.039 -29.156 -23.312 1 92.06 217 GLY B N 1
ATOM 8295 C CA . GLY B 1 217 ? 8.625 -29.172 -23.656 1 92.06 217 GLY B CA 1
ATOM 8296 C C . GLY B 1 217 ? 7.715 -29.156 -22.453 1 92.06 217 GLY B C 1
ATOM 8297 O O . GLY B 1 217 ? 6.523 -28.859 -22.562 1 92.06 217 GLY B O 1
ATOM 8298 N N . ASP B 1 218 ? 8.242 -29.531 -21.281 1 96.5 218 ASP B N 1
ATOM 8299 C CA . ASP B 1 218 ? 7.477 -29.5 -20.047 1 96.5 218 ASP B CA 1
ATOM 8300 C C . ASP B 1 218 ? 7.258 -28.062 -19.578 1 96.5 218 ASP B C 1
ATOM 8302 O O . ASP B 1 218 ? 7.969 -27.141 -20 1 96.5 218 ASP B O 1
ATOM 8306 N N . ILE B 1 219 ? 6.25 -27.875 -18.766 1 96.38 219 ILE B N 1
ATOM 8307 C CA . ILE B 1 219 ? 6.094 -26.625 -18.031 1 96.38 219 ILE B CA 1
ATOM 8308 C C . ILE B 1 219 ? 6.039 -26.906 -16.531 1 96.38 219 ILE B C 1
ATOM 8310 O O . ILE B 1 219 ? 5.656 -28 -16.109 1 96.38 219 ILE B O 1
ATOM 8314 N N . ILE B 1 220 ? 6.488 -25.969 -15.742 1 98.19 220 ILE B N 1
ATOM 8315 C CA . ILE B 1 220 ? 6.605 -26.156 -14.297 1 98.19 220 ILE B CA 1
ATOM 8316 C C . ILE B 1 220 ? 5.758 -25.125 -13.562 1 98.19 220 ILE B C 1
ATOM 8318 O O . ILE B 1 220 ? 5.855 -23.938 -13.828 1 98.19 220 ILE B O 1
ATOM 8322 N N . TRP B 1 221 ? 4.918 -25.516 -12.672 1 98.31 221 TRP B N 1
ATOM 8323 C CA . TRP B 1 221 ? 4.211 -24.625 -11.766 1 98.31 221 TRP B CA 1
ATOM 8324 C C . TRP B 1 221 ? 4.574 -24.922 -10.312 1 98.31 221 TRP B C 1
ATOM 8326 O O . TRP B 1 221 ? 4.395 -26.047 -9.844 1 98.31 221 TRP B O 1
ATOM 8336 N N . VAL B 1 222 ? 5.113 -23.953 -9.641 1 98.69 222 VAL B N 1
ATOM 8337 C CA . VAL B 1 222 ? 5.414 -24.031 -8.211 1 98.69 222 VAL B CA 1
ATOM 8338 C C . VAL B 1 222 ? 4.277 -23.391 -7.414 1 98.69 222 VAL B C 1
ATOM 8340 O O . VAL B 1 222 ? 3.785 -22.328 -7.77 1 98.69 222 VAL B O 1
ATOM 8343 N N . HIS B 1 223 ? 3.916 -24.016 -6.309 1 97.44 223 HIS B N 1
ATOM 8344 C CA . HIS B 1 223 ? 2.73 -23.547 -5.605 1 97.44 223 HIS B CA 1
ATOM 8345 C C . HIS B 1 223 ? 3.066 -23.109 -4.184 1 97.44 223 HIS B C 1
ATOM 8347 O O . HIS B 1 223 ? 3.498 -23.938 -3.367 1 97.44 223 HIS B O 1
ATOM 8353 N N . ASP B 1 224 ? 2.863 -21.75 -3.957 1 94.06 224 ASP B N 1
ATOM 8354 C CA . ASP B 1 224 ? 2.648 -21.109 -2.666 1 94.06 224 ASP B CA 1
ATOM 8355 C C . ASP B 1 224 ? 3.975 -20.703 -2.029 1 94.06 224 ASP B C 1
ATOM 8357 O O . ASP B 1 224 ? 5.035 -20.859 -2.635 1 94.06 224 ASP B O 1
ATOM 8361 N N . TYR B 1 225 ? 3.949 -20.219 -0.791 1 97.06 225 TYR B N 1
ATOM 8362 C CA . TYR B 1 225 ? 5.023 -19.438 -0.176 1 97.06 225 TYR B CA 1
ATOM 8363 C C . TYR B 1 225 ? 6.066 -20.359 0.449 1 97.06 225 TYR B C 1
ATOM 8365 O O . TYR B 1 225 ? 7.172 -19.922 0.774 1 97.06 225 TYR B O 1
ATOM 8373 N N . HIS B 1 226 ? 5.824 -21.672 0.546 1 97.69 226 HIS B N 1
ATOM 8374 C CA . HIS B 1 226 ? 6.793 -22.625 1.087 1 97.69 226 HIS B CA 1
ATOM 8375 C C . HIS B 1 226 ? 7.98 -22.781 0.145 1 97.69 226 HIS B C 1
ATOM 8377 O O . HIS B 1 226 ? 9.055 -23.234 0.564 1 97.69 226 HIS B O 1
ATOM 8383 N N . LEU B 1 227 ? 7.758 -22.469 -1.086 1 98.62 227 LEU B N 1
ATOM 8384 C CA . LEU B 1 227 ? 8.727 -22.797 -2.119 1 98.62 227 LEU B CA 1
ATOM 8385 C C . LEU B 1 227 ? 9.062 -21.578 -2.973 1 98.62 227 LEU B C 1
ATOM 8387 O O . LEU B 1 227 ? 9.234 -21.703 -4.188 1 98.62 227 LEU B O 1
ATOM 8391 N N . MET B 1 228 ? 9.188 -20.469 -2.406 1 98.56 228 MET B N 1
ATOM 8392 C CA . MET B 1 228 ? 9.312 -19.219 -3.148 1 98.56 228 MET B CA 1
ATOM 8393 C C . MET B 1 228 ? 10.695 -19.094 -3.781 1 98.56 228 MET B C 1
ATOM 8395 O O . MET B 1 228 ? 10.898 -18.281 -4.68 1 98.56 228 MET B O 1
ATOM 8399 N N . LEU B 1 229 ? 11.719 -19.875 -3.355 1 98.69 229 LEU B N 1
ATOM 8400 C CA . LEU B 1 229 ? 13.062 -19.797 -3.916 1 98.69 229 LEU B CA 1
ATOM 8401 C C . LEU B 1 229 ? 13.234 -20.75 -5.09 1 98.69 229 LEU B C 1
ATOM 8403 O O . LEU B 1 229 ? 14.18 -20.625 -5.871 1 98.69 229 LEU B O 1
ATOM 8407 N N . VAL B 1 230 ? 12.328 -21.656 -5.266 1 98.81 230 VAL B N 1
ATOM 8408 C CA . VAL B 1 230 ? 12.453 -22.766 -6.207 1 98.81 230 VAL B CA 1
ATOM 8409 C C . VAL B 1 230 ? 12.508 -22.234 -7.633 1 98.81 230 VAL B C 1
ATOM 8411 O O . VAL B 1 230 ? 13.32 -22.672 -8.438 1 98.81 230 VAL B O 1
ATOM 8414 N N . PRO B 1 231 ? 11.695 -21.234 -7.988 1 98.38 231 PRO B N 1
ATOM 8415 C CA . PRO B 1 231 ? 11.742 -20.75 -9.367 1 98.38 231 PRO B CA 1
ATOM 8416 C C . PRO B 1 231 ? 13.125 -20.25 -9.773 1 98.38 231 PRO B C 1
ATOM 8418 O O . PRO B 1 231 ? 13.617 -20.594 -10.852 1 98.38 231 PRO B O 1
ATOM 8421 N N . GLN B 1 232 ? 13.734 -19.5 -8.922 1 97.44 232 GLN B N 1
ATOM 8422 C CA . GLN B 1 232 ? 15.062 -19 -9.234 1 97.44 232 GLN B CA 1
ATOM 8423 C C . GLN B 1 232 ? 16.078 -20.125 -9.312 1 97.44 232 GLN B C 1
ATOM 8425 O O . GLN B 1 232 ? 16.969 -20.109 -10.164 1 97.44 232 GLN B O 1
ATOM 8430 N N . MET B 1 233 ? 16 -21.031 -8.406 1 98.5 233 MET B N 1
ATOM 8431 C CA . MET B 1 233 ? 16.922 -22.172 -8.367 1 98.5 233 MET B CA 1
ATOM 8432 C C . MET B 1 233 ? 16.797 -23 -9.641 1 98.5 233 MET B C 1
ATOM 8434 O O . MET B 1 233 ? 17.797 -23.469 -10.18 1 98.5 233 MET B O 1
ATOM 8438 N N . ILE B 1 234 ? 15.578 -23.188 -10.109 1 98.12 234 ILE B N 1
ATOM 8439 C CA . ILE B 1 234 ? 15.352 -23.906 -11.359 1 98.12 234 ILE B CA 1
ATOM 8440 C C . ILE B 1 234 ? 15.914 -23.094 -12.523 1 98.12 234 ILE B C 1
ATOM 8442 O O . ILE B 1 234 ? 16.562 -23.641 -13.414 1 98.12 234 ILE B O 1
ATOM 8446 N N . ARG B 1 235 ? 15.68 -21.781 -12.492 1 94.38 235 ARG B N 1
ATOM 8447 C CA . ARG B 1 235 ? 16.125 -20.891 -13.562 1 94.38 235 ARG B CA 1
ATOM 8448 C C . ARG B 1 235 ? 17.625 -20.953 -13.734 1 94.38 235 ARG B C 1
ATOM 8450 O O . ARG B 1 235 ? 18.125 -20.906 -14.867 1 94.38 235 ARG B O 1
ATOM 8457 N N . HIS B 1 236 ? 18.359 -21.078 -12.711 1 93.31 236 HIS B N 1
ATOM 8458 C CA . HIS B 1 236 ? 19.812 -21.156 -12.758 1 93.31 236 HIS B CA 1
ATOM 8459 C C . HIS B 1 236 ? 20.266 -22.406 -13.5 1 93.31 236 HIS B C 1
ATOM 8461 O O . HIS B 1 236 ? 21.25 -22.375 -14.242 1 93.31 236 HIS B O 1
ATOM 8467 N N . ALA B 1 237 ? 19.547 -23.453 -13.352 1 95.06 237 ALA B N 1
ATOM 8468 C CA . ALA B 1 237 ? 19.922 -24.734 -13.953 1 95.06 237 ALA B CA 1
ATOM 8469 C C . ALA B 1 237 ? 19.281 -24.891 -15.328 1 95.06 237 ALA B C 1
ATOM 8471 O O . ALA B 1 237 ? 19.859 -25.531 -16.219 1 95.06 237 ALA B O 1
ATOM 8472 N N . LEU B 1 238 ? 18.062 -24.344 -15.469 1 95 238 LEU B N 1
ATOM 8473 C CA . LEU B 1 238 ? 17.297 -24.453 -16.703 1 95 238 LEU B CA 1
ATOM 8474 C C . LEU B 1 238 ? 16.844 -23.078 -17.188 1 95 238 LEU B C 1
ATOM 8476 O O . LEU B 1 238 ? 15.672 -22.719 -17.047 1 95 238 LEU B O 1
ATOM 8480 N N . PRO B 1 239 ? 17.578 -22.359 -17.812 1 86.75 239 PRO B N 1
ATOM 8481 C CA . PRO B 1 239 ? 17.312 -20.969 -18.172 1 86.75 239 PRO B CA 1
ATOM 8482 C C . PRO B 1 239 ? 16.109 -20.812 -19.094 1 86.75 239 PRO B C 1
ATOM 8484 O O . PRO B 1 239 ? 15.438 -19.781 -19.078 1 86.75 239 PRO B O 1
ATOM 8487 N N . ASN B 1 240 ? 15.797 -21.875 -19.812 1 85.56 240 ASN B N 1
ATOM 8488 C CA . ASN B 1 240 ? 14.75 -21.719 -20.812 1 85.56 240 ASN B CA 1
ATOM 8489 C C . ASN B 1 240 ? 13.461 -22.422 -20.391 1 85.56 240 ASN B C 1
ATOM 8491 O O . ASN B 1 240 ? 12.445 -22.344 -21.094 1 85.56 240 ASN B O 1
ATOM 8495 N N . ALA B 1 241 ? 13.461 -23.062 -19.297 1 93.31 241 ALA B N 1
ATOM 8496 C CA . ALA B 1 241 ? 12.273 -23.781 -18.859 1 93.31 241 ALA B CA 1
ATOM 8497 C C . ALA B 1 241 ? 11.156 -22.812 -18.469 1 93.31 241 ALA B C 1
ATOM 8499 O O . ALA B 1 241 ? 11.398 -21.844 -17.766 1 93.31 241 ALA B O 1
ATOM 8500 N N . PRO B 1 242 ? 9.93 -23.016 -18.984 1 94.25 242 PRO B N 1
ATOM 8501 C CA . PRO B 1 242 ? 8.812 -22.188 -18.484 1 94.25 242 PRO B CA 1
ATOM 8502 C C . PRO B 1 242 ? 8.438 -22.5 -17.047 1 94.25 242 PRO B C 1
ATOM 8504 O O . PRO B 1 242 ? 8.047 -23.641 -16.734 1 94.25 242 PRO B O 1
ATOM 8507 N N . VAL B 1 243 ? 8.57 -21.531 -16.203 1 96.81 243 VAL B N 1
ATOM 8508 C CA . VAL B 1 243 ? 8.312 -21.719 -14.773 1 96.81 243 VAL B CA 1
ATOM 8509 C C . VAL B 1 243 ? 7.285 -20.688 -14.305 1 96.81 243 VAL B C 1
ATOM 8511 O O . VAL B 1 243 ? 7.426 -19.5 -14.578 1 96.81 243 VAL B O 1
ATOM 8514 N N . GLY B 1 244 ? 6.234 -21.156 -13.672 1 97.62 244 GLY B N 1
ATOM 8515 C CA . GLY B 1 244 ? 5.27 -20.297 -13.008 1 97.62 244 GLY B CA 1
ATOM 8516 C C . GLY B 1 244 ? 5.23 -20.5 -11.508 1 97.62 244 GLY B C 1
ATOM 8517 O O . GLY B 1 244 ? 5.562 -21.578 -11.008 1 97.62 244 GLY B O 1
ATOM 8518 N N . LEU B 1 245 ? 4.914 -19.438 -10.766 1 98.44 245 LEU B N 1
ATOM 8519 C CA . LEU B 1 245 ? 4.668 -19.516 -9.328 1 98.44 245 LEU B CA 1
ATOM 8520 C C . LEU B 1 245 ? 3.279 -18.984 -8.984 1 98.44 245 LEU B C 1
ATOM 8522 O O . LEU B 1 245 ? 2.908 -17.875 -9.414 1 98.44 245 LEU B O 1
ATOM 8526 N N . PHE B 1 246 ? 2.514 -19.75 -8.297 1 98.06 246 PHE B N 1
ATOM 8527 C CA . PHE B 1 246 ? 1.226 -19.281 -7.797 1 98.06 246 PHE B CA 1
ATOM 8528 C C . PHE B 1 246 ? 1.264 -19.125 -6.281 1 98.06 246 PHE B C 1
ATOM 8530 O O . PHE B 1 246 ? 1.594 -20.062 -5.555 1 98.06 246 PHE B O 1
ATOM 8537 N N . VAL B 1 247 ? 0.937 -17.953 -5.82 1 97.44 247 VAL B N 1
ATOM 8538 C CA . VAL B 1 247 ? 0.887 -17.672 -4.391 1 97.44 247 VAL B CA 1
ATOM 8539 C C . VAL B 1 247 ? -0.557 -17.75 -3.896 1 97.44 247 VAL B C 1
ATOM 8541 O O . VAL B 1 247 ? -1.39 -16.922 -4.262 1 97.44 247 VAL B O 1
ATOM 8544 N N . HIS B 1 248 ? -0.809 -18.656 -3.049 1 94.38 248 HIS B N 1
ATOM 8545 C CA . HIS B 1 248 ? -2.168 -18.938 -2.602 1 94.38 248 HIS B CA 1
ATOM 8546 C C . HIS B 1 248 ? -2.555 -18.062 -1.421 1 94.38 248 HIS B C 1
ATOM 8548 O O . HIS B 1 248 ? -3.74 -17.875 -1.134 1 94.38 248 HIS B O 1
ATOM 8554 N N . THR B 1 249 ? -1.607 -17.531 -0.689 1 93.81 249 THR B N 1
ATOM 8555 C CA . THR B 1 249 ? -1.836 -16.688 0.475 1 93.81 249 THR B CA 1
ATOM 8556 C C . THR B 1 249 ? -1.948 -15.219 0.063 1 93.81 249 THR B C 1
ATOM 8558 O O . THR B 1 249 ? -1.639 -14.859 -1.076 1 93.81 249 THR B O 1
ATOM 8561 N N . PRO B 1 250 ? -2.436 -14.398 1 1 94.19 250 PRO B N 1
ATOM 8562 C CA . PRO B 1 250 ? -2.299 -12.961 0.74 1 94.19 250 PRO B CA 1
ATOM 8563 C C . PRO B 1 250 ? -0.847 -12.539 0.537 1 94.19 250 PRO B C 1
ATOM 8565 O O . PRO B 1 250 ? 0.074 -13.289 0.863 1 94.19 250 PRO B O 1
ATOM 8568 N N . PHE B 1 251 ? -0.636 -11.469 -0.062 1 96.06 251 PHE B N 1
ATOM 8569 C CA . PHE B 1 251 ? 0.689 -10.875 -0.206 1 96.06 251 PHE B CA 1
ATOM 8570 C C . PHE B 1 251 ? 0.723 -9.469 0.384 1 96.06 251 PHE B C 1
ATOM 8572 O O . PHE B 1 251 ? -0.074 -8.609 -0 1 96.06 251 PHE B O 1
ATOM 8579 N N . PRO B 1 252 ? 1.542 -9.18 1.295 1 93.88 252 PRO B N 1
ATOM 8580 C CA . PRO B 1 252 ? 1.47 -7.953 2.088 1 93.88 252 PRO B CA 1
ATOM 8581 C C . PRO B 1 252 ? 2.027 -6.742 1.349 1 93.88 252 PRO B C 1
ATOM 8583 O O . PRO B 1 252 ? 2.785 -6.895 0.387 1 93.88 252 PRO B O 1
ATOM 8586 N N . SER B 1 253 ? 1.711 -5.582 1.838 1 90.88 253 SER B N 1
ATOM 8587 C CA . SER B 1 253 ? 2.244 -4.324 1.326 1 90.88 253 SER B CA 1
ATOM 8588 C C . SER B 1 253 ? 3.738 -4.199 1.613 1 90.88 253 SER B C 1
ATOM 8590 O O . SER B 1 253 ? 4.285 -4.957 2.414 1 90.88 253 SER B O 1
ATOM 8592 N N . SER B 1 254 ? 4.375 -3.229 0.989 1 89.19 254 SER B N 1
ATOM 8593 C CA . SER B 1 254 ? 5.816 -3.061 1.124 1 89.19 254 SER B CA 1
ATOM 8594 C C . SER B 1 254 ? 6.191 -2.613 2.533 1 89.19 254 SER B C 1
ATOM 8596 O O . SER B 1 254 ? 7.305 -2.869 2.996 1 89.19 254 SER B O 1
ATOM 8598 N N . GLU B 1 255 ? 5.27 -1.929 3.264 1 88.62 255 GLU B N 1
ATOM 8599 C CA . GLU B 1 255 ? 5.547 -1.488 4.629 1 88.62 255 GLU B CA 1
ATOM 8600 C C . GLU B 1 255 ? 5.773 -2.678 5.555 1 88.62 255 GLU B C 1
ATOM 8602 O O . GLU B 1 255 ? 6.527 -2.582 6.523 1 88.62 255 GLU B O 1
ATOM 8607 N N . ILE B 1 256 ? 5.129 -3.787 5.176 1 92.12 256 ILE B N 1
ATOM 8608 C CA . ILE B 1 256 ? 5.211 -4.977 6.016 1 92.12 256 ILE B CA 1
ATOM 8609 C C . ILE B 1 256 ? 6.266 -5.93 5.461 1 92.12 256 ILE B C 1
ATOM 8611 O O . ILE B 1 256 ? 7.109 -6.43 6.207 1 92.12 256 ILE B O 1
ATOM 8615 N N . PHE B 1 257 ? 6.301 -6.148 4.18 1 95.25 257 PHE B N 1
ATOM 8616 C CA . PHE B 1 257 ? 7.199 -7.117 3.564 1 95.25 257 PHE B CA 1
ATOM 8617 C C . PHE B 1 257 ? 8.656 -6.734 3.795 1 95.25 257 PHE B C 1
ATOM 8619 O O . PHE B 1 257 ? 9.508 -7.605 3.969 1 95.25 257 PHE B O 1
ATOM 8626 N N . ARG B 1 258 ? 8.945 -5.48 3.832 1 92.12 258 ARG B N 1
ATOM 8627 C CA . ARG B 1 258 ? 10.32 -5.004 3.92 1 92.12 258 ARG B CA 1
ATOM 8628 C C . ARG B 1 258 ? 10.922 -5.316 5.285 1 92.12 258 ARG B C 1
ATOM 8630 O O . ARG B 1 258 ? 12.141 -5.227 5.469 1 92.12 258 ARG B O 1
ATOM 8637 N N . CYS B 1 259 ? 10.109 -5.684 6.25 1 91.75 259 CYS B N 1
ATOM 8638 C CA . CYS B 1 259 ? 10.609 -6.066 7.566 1 91.75 259 CYS B CA 1
ATOM 8639 C C . CYS B 1 259 ? 11.414 -7.359 7.492 1 91.75 259 CYS B C 1
ATOM 8641 O O . CYS B 1 259 ? 12.227 -7.641 8.375 1 91.75 259 CYS B O 1
ATOM 8643 N N . LEU B 1 260 ? 11.156 -8.172 6.461 1 93.88 260 LEU B N 1
ATOM 8644 C CA . LEU B 1 260 ? 11.82 -9.461 6.312 1 93.88 260 LEU B CA 1
ATOM 8645 C C . LEU B 1 260 ? 13.32 -9.281 6.125 1 93.88 260 LEU B C 1
ATOM 8647 O O . LEU B 1 260 ? 13.758 -8.586 5.207 1 93.88 260 LEU B O 1
ATOM 8651 N N . PRO B 1 261 ? 14.133 -9.883 7.027 1 92.81 261 PRO B N 1
ATOM 8652 C CA . PRO B 1 261 ? 15.586 -9.766 6.863 1 92.81 261 PRO B CA 1
ATOM 8653 C C . PRO B 1 261 ? 16.062 -10.219 5.484 1 92.81 261 PRO B C 1
ATOM 8655 O O . PRO B 1 261 ? 16.875 -9.547 4.859 1 92.81 261 PRO B O 1
ATOM 8658 N N . HIS B 1 262 ? 15.469 -11.297 4.957 1 96.19 262 HIS B N 1
ATOM 8659 C CA . HIS B 1 262 ? 15.859 -11.828 3.656 1 96.19 262 HIS B CA 1
ATOM 8660 C C . HIS B 1 262 ? 14.867 -11.43 2.576 1 96.19 262 HIS B C 1
ATOM 8662 O O . HIS B 1 262 ? 14.523 -12.234 1.711 1 96.19 262 HIS B O 1
ATOM 8668 N N . ARG B 1 263 ? 14.391 -10.203 2.686 1 95.62 263 ARG B N 1
ATOM 8669 C CA . ARG B 1 263 ? 13.383 -9.656 1.781 1 95.62 263 ARG B CA 1
ATOM 8670 C C . ARG B 1 263 ? 13.867 -9.703 0.334 1 95.62 263 ARG B C 1
ATOM 8672 O O . ARG B 1 263 ? 13.094 -10.039 -0.569 1 95.62 263 ARG B O 1
ATOM 8679 N N . LYS B 1 264 ? 15.156 -9.422 0.003 1 95.31 264 LYS B N 1
ATOM 8680 C CA . LYS B 1 264 ? 15.672 -9.398 -1.36 1 95.31 264 LYS B CA 1
ATOM 8681 C C . LYS B 1 264 ? 15.758 -10.812 -1.939 1 95.31 264 LYS B C 1
ATOM 8683 O O . LYS B 1 264 ? 15.352 -11.047 -3.08 1 95.31 264 LYS B O 1
ATOM 8688 N N . GLU B 1 265 ? 16.25 -11.711 -1.108 1 97.06 265 GLU B N 1
ATOM 8689 C CA . GLU B 1 265 ? 16.422 -13.094 -1.548 1 97.06 265 GLU B CA 1
ATOM 8690 C C . GLU B 1 265 ? 15.078 -13.727 -1.897 1 97.06 265 GLU B C 1
ATOM 8692 O O . GLU B 1 265 ? 14.961 -14.43 -2.904 1 97.06 265 GLU B O 1
ATOM 8697 N N . VAL B 1 266 ? 14.094 -13.461 -1.104 1 98.12 266 VAL B N 1
ATOM 8698 C CA . VAL B 1 266 ? 12.766 -14.031 -1.327 1 98.12 266 VAL B CA 1
ATOM 8699 C C . VAL B 1 266 ? 12.18 -13.484 -2.625 1 98.12 266 VAL B C 1
ATOM 8701 O O . VAL B 1 266 ? 11.656 -14.242 -3.447 1 98.12 266 VAL B O 1
ATOM 8704 N N . LEU B 1 267 ? 12.266 -12.172 -2.814 1 97.81 267 LEU B N 1
ATOM 8705 C CA . LEU B 1 267 ? 11.727 -11.562 -4.023 1 97.81 267 LEU B CA 1
ATOM 8706 C C . LEU B 1 267 ? 12.445 -12.078 -5.262 1 97.81 267 LEU B C 1
ATOM 8708 O O . LEU B 1 267 ? 11.812 -12.375 -6.281 1 97.81 267 LEU B O 1
ATOM 8712 N N . LEU B 1 268 ? 13.773 -12.188 -5.152 1 96.94 268 LEU B N 1
ATOM 8713 C CA . LEU B 1 268 ? 14.547 -12.703 -6.277 1 96.94 268 LEU B CA 1
ATOM 8714 C C . LEU B 1 268 ? 14.18 -14.156 -6.566 1 96.94 268 LEU B C 1
ATOM 8716 O O . LEU B 1 268 ? 14.164 -14.578 -7.723 1 96.94 268 LEU B O 1
ATOM 8720 N N . GLY B 1 269 ? 13.945 -14.914 -5.5 1 98.25 269 GLY B N 1
ATOM 8721 C CA . GLY B 1 269 ? 13.461 -16.281 -5.684 1 98.25 269 GLY B CA 1
ATOM 8722 C C . GLY B 1 269 ? 12.188 -16.344 -6.508 1 98.25 269 GLY B C 1
ATOM 8723 O O . GLY B 1 269 ? 12.094 -17.156 -7.438 1 98.25 269 GLY B O 1
ATOM 8724 N N . ILE B 1 270 ? 11.234 -15.508 -6.199 1 98.31 270 ILE B N 1
ATOM 8725 C CA . ILE B 1 270 ? 9.945 -15.445 -6.891 1 98.31 270 ILE B CA 1
ATOM 8726 C C . ILE B 1 270 ? 10.164 -15.023 -8.344 1 98.31 270 ILE B C 1
ATOM 8728 O O . ILE B 1 270 ? 9.57 -15.594 -9.258 1 98.31 270 ILE B O 1
ATOM 8732 N N . LEU B 1 271 ? 11.078 -14.086 -8.547 1 95.56 271 LEU B N 1
ATOM 8733 C CA . LEU B 1 271 ? 11.305 -13.484 -9.859 1 95.56 271 LEU B CA 1
ATOM 8734 C C . LEU B 1 271 ? 12.055 -14.445 -10.781 1 95.56 271 LEU B C 1
ATOM 8736 O O . LEU B 1 271 ? 12.266 -14.141 -11.953 1 95.56 271 LEU B O 1
ATOM 8740 N N . GLY B 1 272 ? 12.422 -15.625 -10.258 1 95.88 272 GLY B N 1
ATOM 8741 C CA . GLY B 1 272 ? 12.93 -16.672 -11.133 1 95.88 272 GLY B CA 1
ATOM 8742 C C . GLY B 1 272 ? 11.867 -17.266 -12.031 1 95.88 272 GLY B C 1
ATOM 8743 O O . GLY B 1 272 ? 12.188 -17.953 -13.008 1 95.88 272 GLY B O 1
ATOM 8744 N N . ALA B 1 273 ? 10.602 -16.922 -11.773 1 96.19 273 ALA B N 1
ATOM 8745 C CA . ALA B 1 273 ? 9.477 -17.438 -12.555 1 96.19 273 ALA B CA 1
ATOM 8746 C C . ALA B 1 273 ? 9.234 -16.578 -13.789 1 96.19 273 ALA B C 1
ATOM 8748 O O . ALA B 1 273 ? 9.664 -15.414 -13.844 1 96.19 273 ALA B O 1
ATOM 8749 N N . ASN B 1 274 ? 8.609 -17.156 -14.805 1 92.06 274 ASN B N 1
ATOM 8750 C CA . ASN B 1 274 ? 8.148 -16.406 -15.961 1 92.06 274 ASN B CA 1
ATOM 8751 C C . ASN B 1 274 ? 6.809 -15.727 -15.688 1 92.06 274 ASN B C 1
ATOM 8753 O O . ASN B 1 274 ? 6.535 -14.648 -16.219 1 92.06 274 ASN B O 1
ATOM 8757 N N . VAL B 1 275 ? 6.043 -16.469 -14.953 1 94.62 275 VAL B N 1
ATOM 8758 C CA . VAL B 1 275 ? 4.727 -15.969 -14.57 1 94.62 275 VAL B CA 1
ATOM 8759 C C . VAL B 1 275 ? 4.547 -16.094 -13.055 1 94.62 275 VAL B C 1
ATOM 8761 O O . VAL B 1 275 ? 4.785 -17.172 -12.484 1 94.62 275 VAL B O 1
ATOM 8764 N N . VAL B 1 276 ? 4.254 -15.016 -12.43 1 97.12 276 VAL B N 1
ATOM 8765 C CA . VAL B 1 276 ? 3.84 -15.023 -11.031 1 97.12 276 VAL B CA 1
ATOM 8766 C C . VAL B 1 276 ? 2.352 -14.703 -10.93 1 97.12 276 VAL B C 1
ATOM 8768 O O . VAL B 1 276 ? 1.898 -13.664 -11.422 1 97.12 276 VAL B O 1
ATOM 8771 N N . ALA B 1 277 ? 1.618 -15.562 -10.336 1 96.5 277 ALA B N 1
ATOM 8772 C CA . ALA B 1 277 ? 0.167 -15.398 -10.32 1 96.5 277 ALA B CA 1
ATOM 8773 C C . ALA B 1 277 ? -0.359 -15.305 -8.891 1 96.5 277 ALA B C 1
ATOM 8775 O O . ALA B 1 277 ? 0.208 -15.906 -7.969 1 96.5 277 ALA B O 1
ATOM 8776 N N . PHE B 1 278 ? -1.44 -14.562 -8.75 1 95.31 278 PHE B N 1
ATOM 8777 C CA . PHE B 1 278 ? -2.043 -14.297 -7.445 1 95.31 278 PHE B CA 1
ATOM 8778 C C . PHE B 1 278 ? -3.553 -14.5 -7.496 1 95.31 278 PHE B C 1
ATOM 8780 O O . PHE B 1 278 ? -4.129 -14.648 -8.578 1 95.31 278 PHE B O 1
ATOM 8787 N N . GLN B 1 279 ? -4.141 -14.477 -6.305 1 92.56 279 GLN B N 1
ATOM 8788 C CA . GLN B 1 279 ? -5.586 -14.625 -6.164 1 92.56 279 GLN B CA 1
ATOM 8789 C C . GLN B 1 279 ? -6.316 -13.344 -6.547 1 92.56 279 GLN B C 1
ATOM 8791 O O 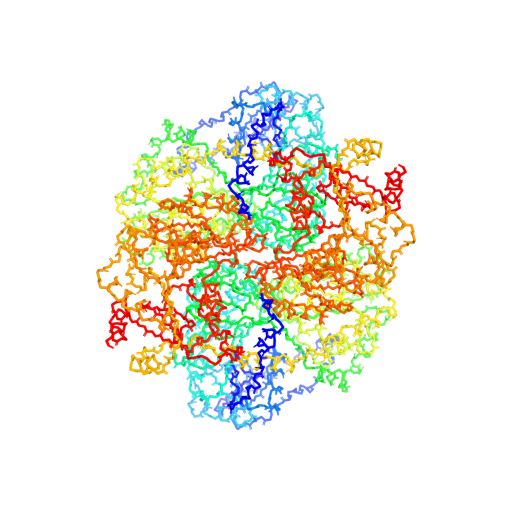. GLN B 1 279 ? -7.418 -13.391 -7.094 1 92.56 279 GLN B O 1
ATOM 8796 N N . THR B 1 280 ? -5.723 -12.219 -6.191 1 89.44 280 THR B N 1
ATOM 8797 C CA . THR B 1 280 ? -6.398 -10.938 -6.414 1 89.44 280 THR B CA 1
ATOM 8798 C C . THR B 1 280 ? -5.438 -9.914 -7.008 1 89.44 280 THR B C 1
ATOM 8800 O O . THR B 1 280 ? -4.219 -10.078 -6.926 1 89.44 280 THR B O 1
ATOM 8803 N N . TYR B 1 281 ? -5.984 -8.898 -7.562 1 84.69 281 TYR B N 1
ATOM 8804 C CA . TYR B 1 281 ? -5.191 -7.805 -8.117 1 84.69 281 TYR B CA 1
ATOM 8805 C C . TYR B 1 281 ? -4.426 -7.074 -7.02 1 84.69 281 TYR B C 1
ATOM 8807 O O . TYR B 1 281 ? -3.305 -6.613 -7.242 1 84.69 281 TYR B O 1
ATOM 8815 N N . ASN B 1 282 ? -5.043 -6.918 -5.91 1 86.38 282 ASN B N 1
ATOM 8816 C CA . ASN B 1 282 ? -4.391 -6.234 -4.797 1 86.38 282 ASN B CA 1
ATOM 8817 C C . ASN B 1 282 ? -3.086 -6.922 -4.402 1 86.38 282 ASN B C 1
ATOM 8819 O O . ASN B 1 282 ? -2.086 -6.258 -4.133 1 86.38 282 ASN B O 1
ATOM 8823 N N . TYR B 1 283 ? -3.119 -8.234 -4.355 1 92.62 283 TYR B N 1
ATOM 8824 C CA . TYR B 1 283 ? -1.917 -8.984 -4.004 1 92.62 283 TYR B CA 1
ATOM 8825 C C . TYR B 1 283 ? -0.83 -8.789 -5.055 1 92.62 283 TYR B C 1
ATOM 8827 O O . TYR B 1 283 ? 0.345 -8.625 -4.719 1 92.62 283 TYR B O 1
ATOM 8835 N N . ALA B 1 284 ? -1.226 -8.828 -6.277 1 91.81 284 ALA B N 1
ATOM 8836 C CA . ALA B 1 284 ? -0.295 -8.602 -7.379 1 91.81 284 ALA B CA 1
ATOM 8837 C C . ALA B 1 284 ? 0.339 -7.219 -7.289 1 91.81 284 ALA B C 1
ATOM 8839 O O . ALA B 1 284 ? 1.544 -7.066 -7.5 1 91.81 284 ALA B O 1
ATOM 8840 N N . ARG B 1 285 ? -0.458 -6.289 -7.004 1 86.31 285 ARG B N 1
ATOM 8841 C CA . ARG B 1 285 ? 0.017 -4.918 -6.871 1 86.31 285 ARG B CA 1
ATOM 8842 C C . ARG B 1 285 ? 1.028 -4.797 -5.734 1 86.31 285 ARG B C 1
ATOM 8844 O O . ARG B 1 285 ? 2.029 -4.09 -5.863 1 86.31 285 ARG B O 1
ATOM 8851 N N . HIS B 1 286 ? 0.708 -5.328 -4.605 1 91.81 286 HIS B N 1
ATOM 8852 C CA . HIS B 1 286 ? 1.641 -5.316 -3.484 1 91.81 286 HIS B CA 1
ATOM 8853 C C . HIS B 1 286 ? 2.975 -5.945 -3.869 1 91.81 286 HIS B C 1
ATOM 8855 O O . HIS B 1 286 ? 4.035 -5.422 -3.521 1 91.81 286 HIS B O 1
ATOM 8861 N N . PHE B 1 287 ? 2.875 -7.039 -4.531 1 96.12 287 PHE B N 1
ATOM 8862 C CA . PHE B 1 287 ? 4.098 -7.688 -4.984 1 96.12 287 PHE B CA 1
ATOM 8863 C C . PHE B 1 287 ? 4.906 -6.758 -5.879 1 96.12 287 PHE B C 1
ATOM 8865 O O . PHE B 1 287 ? 6.113 -6.598 -5.691 1 96.12 287 PHE B O 1
ATOM 8872 N N . ALA B 1 288 ? 4.277 -6.148 -6.867 1 89.38 288 ALA B N 1
ATOM 8873 C CA . ALA B 1 288 ? 4.941 -5.234 -7.793 1 89.38 288 ALA B CA 1
ATOM 8874 C C . ALA B 1 288 ? 5.582 -4.066 -7.051 1 89.38 288 ALA B C 1
ATOM 8876 O O . ALA B 1 288 ? 6.719 -3.688 -7.34 1 89.38 288 ALA B O 1
ATOM 8877 N N . SER B 1 289 ? 4.855 -3.533 -6.09 1 87.31 289 SER B N 1
ATOM 8878 C CA . SER B 1 289 ? 5.367 -2.432 -5.281 1 87.31 289 SER B CA 1
ATOM 8879 C C . SER B 1 289 ? 6.605 -2.85 -4.496 1 87.31 289 SER B C 1
ATOM 8881 O O . SER B 1 289 ? 7.559 -2.078 -4.371 1 87.31 289 SER B O 1
ATOM 8883 N N . ASN B 1 290 ? 6.586 -4.035 -3.947 1 93.56 290 ASN B N 1
ATOM 8884 C CA . ASN B 1 290 ? 7.754 -4.559 -3.242 1 93.56 290 ASN B CA 1
ATOM 8885 C C . ASN B 1 290 ? 8.961 -4.664 -4.164 1 93.56 290 ASN B C 1
ATOM 8887 O O . ASN B 1 290 ? 10.078 -4.293 -3.781 1 93.56 290 ASN B O 1
ATOM 8891 N N . CYS B 1 291 ? 8.742 -5.18 -5.344 1 92.19 291 CYS B N 1
ATOM 8892 C CA . CYS B 1 291 ? 9.836 -5.332 -6.305 1 92.19 291 CYS B CA 1
ATOM 8893 C C . CYS B 1 291 ? 10.43 -3.979 -6.676 1 92.19 291 CYS B C 1
ATOM 8895 O O . CYS B 1 291 ? 11.641 -3.852 -6.836 1 92.19 291 CYS B O 1
ATOM 8897 N N . THR B 1 292 ? 9.609 -3.002 -6.793 1 82.81 292 THR B N 1
ATOM 8898 C CA . THR B 1 292 ? 10.078 -1.664 -7.141 1 82.81 292 THR B CA 1
ATOM 8899 C C . THR B 1 292 ? 10.805 -1.025 -5.961 1 82.81 292 THR B C 1
ATOM 8901 O O . THR B 1 292 ? 11.93 -0.546 -6.109 1 82.81 292 THR B O 1
ATOM 8904 N N . ARG B 1 293 ? 10.297 -1.058 -4.777 1 83.75 293 ARG B N 1
ATOM 8905 C CA . ARG B 1 293 ? 10.805 -0.33 -3.621 1 83.75 293 ARG B CA 1
ATOM 8906 C C . ARG B 1 293 ? 12.047 -1.006 -3.055 1 83.75 293 ARG B C 1
ATOM 8908 O O . ARG B 1 293 ? 12.945 -0.334 -2.543 1 83.75 293 ARG B O 1
ATOM 8915 N N . ILE B 1 294 ? 12.055 -2.324 -3.131 1 89.88 294 ILE B N 1
ATOM 8916 C CA . ILE B 1 294 ? 13.133 -3.057 -2.482 1 89.88 294 ILE B CA 1
ATOM 8917 C C . ILE B 1 294 ? 14.242 -3.34 -3.492 1 89.88 294 ILE B C 1
ATOM 8919 O O . ILE B 1 294 ? 15.43 -3.223 -3.172 1 89.88 294 ILE B O 1
ATOM 8923 N N . LEU B 1 295 ? 13.797 -3.662 -4.742 1 88.44 295 LEU B N 1
ATOM 8924 C CA . LEU B 1 295 ? 14.789 -4.113 -5.711 1 88.44 295 LEU B CA 1
ATOM 8925 C C . LEU B 1 295 ? 15.023 -3.059 -6.785 1 88.44 295 LEU B C 1
ATOM 8927 O O . LEU B 1 295 ? 16 -3.133 -7.535 1 88.44 295 LEU B O 1
ATOM 8931 N N . GLY B 1 296 ? 14.141 -2.082 -6.914 1 78.44 296 GLY B N 1
ATOM 8932 C CA . GLY B 1 296 ? 14.305 -1.024 -7.898 1 78.44 296 GLY B CA 1
ATOM 8933 C C . GLY B 1 296 ? 13.852 -1.424 -9.289 1 78.44 296 GLY B C 1
ATOM 8934 O O . GLY B 1 296 ? 14.195 -0.767 -10.273 1 78.44 296 GLY B O 1
ATOM 8935 N N . TYR B 1 297 ? 13.07 -2.523 -9.383 1 81.81 297 TYR B N 1
ATOM 8936 C CA . TYR B 1 297 ? 12.617 -2.977 -10.688 1 81.81 297 TYR B CA 1
ATOM 8937 C C . TYR B 1 297 ? 11.43 -2.15 -11.172 1 81.81 297 TYR B C 1
ATOM 8939 O O . TYR B 1 297 ? 10.703 -1.568 -10.367 1 81.81 297 TYR B O 1
ATOM 8947 N N . GLU B 1 298 ? 11.258 -2.141 -12.43 1 72.19 298 GLU B N 1
ATOM 8948 C CA . GLU B 1 298 ? 10.172 -1.389 -13.039 1 72.19 298 GLU B CA 1
ATOM 8949 C C . GLU B 1 298 ? 8.898 -2.23 -13.133 1 72.19 298 GLU B C 1
ATOM 8951 O O . GLU B 1 298 ? 8.953 -3.408 -13.484 1 72.19 298 GLU B O 1
ATOM 8956 N N . TYR B 1 299 ? 7.852 -1.629 -12.766 1 77.38 299 TYR B N 1
ATOM 8957 C CA . TYR B 1 299 ? 6.531 -2.246 -12.844 1 77.38 299 TYR B CA 1
ATOM 8958 C C . TYR B 1 299 ? 5.77 -1.748 -14.062 1 77.38 299 TYR B C 1
ATOM 8960 O O . TYR B 1 299 ? 5.504 -0.55 -14.195 1 77.38 299 TYR B O 1
ATOM 8968 N N . THR B 1 300 ? 5.5 -2.674 -14.961 1 67.62 300 THR B N 1
ATOM 8969 C CA . THR B 1 300 ? 4.73 -2.387 -16.172 1 67.62 300 THR B CA 1
ATOM 8970 C C . THR B 1 300 ? 3.33 -2.988 -16.062 1 67.62 300 THR B C 1
ATOM 8972 O O . THR B 1 300 ? 3.066 -3.818 -15.195 1 67.62 300 THR B O 1
ATOM 8975 N N . PRO B 1 301 ? 2.42 -2.582 -16.891 1 64.5 301 PRO B N 1
ATOM 8976 C CA . PRO B 1 301 ? 1.068 -3.146 -16.844 1 64.5 301 PRO B CA 1
ATOM 8977 C C . PRO B 1 301 ? 1.058 -4.668 -16.984 1 64.5 301 PRO B C 1
ATOM 8979 O O . PRO B 1 301 ? 0.165 -5.336 -16.469 1 64.5 301 PRO B O 1
ATOM 8982 N N . SER B 1 302 ? 2.137 -5.098 -17.672 1 68.62 302 SER B N 1
ATOM 8983 C CA . SER B 1 302 ? 2.156 -6.531 -17.938 1 68.62 302 SER B CA 1
ATOM 8984 C C . SER B 1 302 ? 2.916 -7.281 -16.844 1 68.62 302 SER B C 1
ATOM 8986 O O . SER B 1 302 ? 2.816 -8.508 -16.734 1 68.62 302 SER B O 1
ATOM 8988 N N . GLY B 1 303 ? 3.723 -6.562 -16.172 1 82.75 303 GLY B N 1
ATOM 8989 C CA . GLY B 1 303 ? 4.473 -7.234 -15.125 1 82.75 303 GLY B CA 1
ATOM 8990 C C . GLY B 1 303 ? 5.73 -6.488 -14.719 1 82.75 303 GLY B C 1
ATOM 8991 O O . GLY B 1 303 ? 5.762 -5.254 -14.75 1 82.75 303 GLY B O 1
ATOM 8992 N N . ILE B 1 304 ? 6.695 -7.266 -14.195 1 84.5 304 ILE B N 1
ATOM 8993 C CA . ILE B 1 304 ? 7.93 -6.695 -13.664 1 84.5 304 ILE B CA 1
ATOM 8994 C C . ILE B 1 304 ? 9.062 -6.902 -14.664 1 84.5 304 ILE B C 1
ATOM 8996 O O . ILE B 1 304 ? 9.281 -8.016 -15.141 1 84.5 304 ILE B O 1
ATOM 9000 N N . LEU B 1 305 ? 9.672 -5.863 -14.977 1 75.94 305 LEU B N 1
ATOM 9001 C CA . LEU B 1 305 ? 10.898 -5.98 -15.75 1 75.94 305 LEU B CA 1
ATOM 9002 C C . LEU B 1 305 ? 12.102 -6.195 -14.836 1 75.94 305 LEU B C 1
ATOM 9004 O O . LEU B 1 305 ? 12.617 -5.242 -14.25 1 75.94 305 LEU B O 1
ATOM 9008 N N . ALA B 1 306 ? 12.492 -7.41 -14.688 1 77.25 306 ALA B N 1
ATOM 9009 C CA . ALA B 1 306 ? 13.594 -7.773 -13.797 1 77.25 306 ALA B CA 1
ATOM 9010 C C . ALA B 1 306 ? 14.727 -8.438 -14.578 1 77.25 306 ALA B C 1
ATOM 9012 O O . ALA B 1 306 ? 14.508 -9.391 -15.32 1 77.25 306 ALA B O 1
ATOM 9013 N N . ASN B 1 307 ? 15.875 -7.906 -14.297 1 66.94 307 ASN B N 1
ATOM 9014 C CA . ASN B 1 307 ? 17.078 -8.461 -14.914 1 66.94 307 ASN B CA 1
ATOM 9015 C C . ASN B 1 307 ? 16.906 -8.633 -16.422 1 66.94 307 ASN B C 1
ATOM 9017 O O . ASN B 1 307 ? 17.219 -9.68 -16.969 1 66.94 307 ASN B O 1
ATOM 9021 N N . GLY B 1 308 ? 16.172 -7.754 -16.984 1 61.66 308 GLY B N 1
ATOM 9022 C CA . GLY B 1 308 ? 16.031 -7.746 -18.438 1 61.66 308 GLY B CA 1
ATOM 9023 C C . GLY B 1 308 ? 14.898 -8.633 -18.922 1 61.66 308 GLY B C 1
ATOM 9024 O O . GLY B 1 308 ? 14.703 -8.789 -20.125 1 61.66 308 GLY B O 1
ATOM 9025 N N . LEU B 1 309 ? 14.297 -9.289 -18.016 1 71.19 309 LEU B N 1
ATOM 9026 C CA . LEU B 1 309 ? 13.188 -10.172 -18.359 1 71.19 309 LEU B CA 1
ATOM 9027 C C . LEU B 1 309 ? 11.867 -9.617 -17.844 1 71.19 309 LEU B C 1
ATOM 9029 O O . LEU B 1 309 ? 11.828 -8.984 -16.781 1 71.19 309 LEU B O 1
ATOM 9033 N N . LEU B 1 310 ? 10.867 -9.75 -18.734 1 77.06 310 LEU B N 1
ATOM 9034 C CA . LEU B 1 310 ? 9.531 -9.422 -18.25 1 77.06 310 LEU B CA 1
ATOM 9035 C C . LEU B 1 310 ? 8.914 -10.602 -17.5 1 77.06 310 LEU B C 1
ATOM 9037 O O . LEU B 1 310 ? 8.703 -11.672 -18.094 1 77.06 310 LEU B O 1
ATOM 9041 N N . ILE B 1 311 ? 8.805 -10.461 -16.344 1 89.38 311 ILE B N 1
ATOM 9042 C CA . ILE B 1 311 ? 8.07 -11.438 -15.547 1 89.38 311 ILE B CA 1
ATOM 9043 C C . ILE B 1 311 ? 6.598 -11.047 -15.484 1 89.38 311 ILE B C 1
ATOM 9045 O O . ILE B 1 311 ? 6.242 -10.016 -14.914 1 89.38 311 ILE B O 1
ATOM 9049 N N . GLN B 1 312 ? 5.797 -11.859 -16.031 1 88.19 312 GLN B N 1
ATOM 9050 C CA . GLN B 1 312 ? 4.375 -11.547 -16.109 1 88.19 312 GLN B CA 1
ATOM 9051 C C . GLN B 1 312 ? 3.688 -11.758 -14.766 1 88.19 312 GLN B C 1
ATOM 9053 O O . GLN B 1 312 ? 3.998 -12.711 -14.047 1 88.19 312 GLN B O 1
ATOM 9058 N N . ILE B 1 313 ? 2.838 -10.859 -14.438 1 91.38 313 ILE B N 1
ATOM 9059 C CA . ILE B 1 313 ? 1.999 -10.992 -13.25 1 91.38 313 ILE B CA 1
ATOM 9060 C C . ILE B 1 313 ? 0.556 -11.266 -13.672 1 91.38 313 ILE B C 1
ATOM 9062 O O . ILE B 1 313 ? -0.011 -10.531 -14.484 1 91.38 313 ILE B O 1
ATOM 9066 N N . GLU B 1 314 ? 0.014 -12.336 -13.172 1 90.62 314 GLU B N 1
ATOM 9067 C CA . GLU B 1 314 ? -1.342 -12.727 -13.547 1 90.62 314 GLU B CA 1
ATOM 9068 C C . GLU B 1 314 ? -2.232 -12.883 -12.32 1 90.62 314 GLU B C 1
ATOM 9070 O O . GLU B 1 314 ? -1.734 -13.055 -11.211 1 90.62 314 GLU B O 1
ATOM 9075 N N . ILE B 1 315 ? -3.537 -12.781 -12.555 1 89.31 315 ILE B N 1
ATOM 9076 C CA . ILE B 1 315 ? -4.539 -12.914 -11.5 1 89.31 315 ILE B CA 1
ATOM 9077 C C . ILE B 1 315 ? -5.465 -14.086 -11.812 1 89.31 315 ILE B C 1
ATOM 9079 O O . ILE B 1 315 ? -6.266 -14.016 -12.75 1 89.31 315 ILE B O 1
ATOM 9083 N N . TYR B 1 316 ? -5.324 -15.133 -11.055 1 91.5 316 TYR B N 1
ATOM 9084 C CA . TYR B 1 316 ? -6.148 -16.328 -11.234 1 91.5 316 TYR B CA 1
ATOM 9085 C C . TYR B 1 316 ? -6.809 -16.734 -9.922 1 91.5 316 TYR B C 1
ATOM 9087 O O . TYR B 1 316 ? -6.293 -17.578 -9.195 1 91.5 316 TYR B O 1
ATOM 9095 N N . PRO B 1 317 ? -8 -16.188 -9.609 1 90.12 317 PRO B N 1
ATOM 9096 C CA . PRO B 1 317 ? -8.664 -16.656 -8.391 1 90.12 317 PRO B CA 1
ATOM 9097 C C . PRO B 1 317 ? -9.031 -18.141 -8.445 1 90.12 317 PRO B C 1
ATOM 9099 O O . PRO B 1 317 ? -9.586 -18.594 -9.445 1 90.12 317 PRO B O 1
ATOM 9102 N N . ILE B 1 318 ? -8.75 -18.844 -7.426 1 92.94 318 ILE B N 1
ATOM 9103 C CA . ILE B 1 318 ? -9.023 -20.281 -7.402 1 92.94 318 ILE B CA 1
ATOM 9104 C C . ILE B 1 318 ? -10.492 -20.516 -7.047 1 92.94 318 ILE B C 1
ATOM 9106 O O . ILE B 1 318 ? -11.086 -19.75 -6.285 1 92.94 318 ILE B O 1
ATOM 9110 N N . GLY B 1 319 ? -11.117 -21.562 -7.688 1 93.12 319 GLY B N 1
ATOM 9111 C CA . GLY B 1 319 ? -12.453 -22.047 -7.348 1 93.12 319 GLY B CA 1
ATOM 9112 C C . GLY B 1 319 ? -12.445 -23.406 -6.684 1 93.12 319 GLY B C 1
ATOM 9113 O O . GLY B 1 319 ? -11.438 -23.812 -6.098 1 93.12 319 GLY B O 1
ATOM 9114 N N . ILE B 1 320 ? -13.602 -24.016 -6.648 1 94.56 320 ILE B N 1
ATOM 9115 C CA . ILE B 1 320 ? -13.711 -25.344 -6.062 1 94.56 320 ILE B CA 1
ATOM 9116 C C . ILE B 1 320 ? -14.195 -26.328 -7.121 1 94.56 320 ILE B C 1
ATOM 9118 O O . ILE B 1 320 ? -14.523 -25.938 -8.242 1 94.56 320 ILE B O 1
ATOM 9122 N N . ASP B 1 321 ? -14.031 -27.578 -6.777 1 94.88 321 ASP B N 1
ATOM 9123 C CA . ASP B 1 321 ? -14.656 -28.609 -7.586 1 94.88 321 ASP B CA 1
ATOM 9124 C C . ASP B 1 321 ? -16.156 -28.703 -7.309 1 94.88 321 ASP B C 1
ATOM 9126 O O . ASP B 1 321 ? -16.594 -29.453 -6.438 1 94.88 321 ASP B O 1
ATOM 9130 N N . VAL B 1 322 ? -16.938 -28.094 -8.141 1 95.94 322 VAL B N 1
ATOM 9131 C CA . VAL B 1 322 ? -18.359 -27.922 -7.918 1 95.94 322 VAL B CA 1
ATOM 9132 C C . VAL B 1 322 ? -19.062 -29.281 -7.977 1 95.94 322 VAL B C 1
ATOM 9134 O O . VAL B 1 322 ? -19.906 -29.578 -7.137 1 95.94 322 VAL B O 1
ATOM 9137 N N . GLU B 1 323 ? -18.703 -30.078 -8.891 1 94 323 GLU B N 1
ATOM 9138 C CA . GLU B 1 323 ? -19.359 -31.359 -9.055 1 94 323 GLU B CA 1
ATOM 9139 C C . GLU B 1 323 ? -19.062 -32.281 -7.879 1 94 323 GLU B C 1
ATOM 9141 O O . GLU B 1 323 ? -19.953 -33 -7.395 1 94 323 GLU B O 1
ATOM 9146 N N . ARG B 1 324 ? -17.906 -32.25 -7.516 1 92.31 324 ARG B N 1
ATOM 9147 C CA . ARG B 1 324 ? -17.531 -33.062 -6.348 1 92.31 324 ARG B CA 1
ATOM 9148 C C . ARG B 1 324 ? -18.266 -32.562 -5.102 1 92.31 324 ARG B C 1
ATOM 9150 O O . ARG B 1 324 ? -18.703 -33.375 -4.277 1 92.31 324 ARG B O 1
ATOM 9157 N N . THR B 1 325 ? -18.312 -31.297 -4.93 1 94.69 325 THR B N 1
ATOM 9158 C CA . THR B 1 325 ? -19 -30.703 -3.791 1 94.69 325 THR B CA 1
ATOM 9159 C C . THR B 1 325 ? -20.484 -31.078 -3.824 1 94.69 325 THR B C 1
ATOM 9161 O O . THR B 1 325 ? -21.078 -31.406 -2.795 1 94.69 325 THR B O 1
ATOM 9164 N N . ARG B 1 326 ? -21.078 -31.047 -5.016 1 95.44 326 ARG B N 1
ATOM 9165 C CA . ARG B 1 326 ? -22.469 -31.453 -5.184 1 95.44 326 ARG B CA 1
ATOM 9166 C C . ARG B 1 326 ? -22.672 -32.906 -4.789 1 95.44 326 ARG B C 1
ATOM 9168 O O . ARG B 1 326 ? -23.641 -33.25 -4.125 1 95.44 326 ARG B O 1
ATOM 9175 N N . TYR B 1 327 ? -21.734 -33.656 -5.23 1 94.12 327 TYR B N 1
ATOM 9176 C CA . TYR B 1 327 ? -21.781 -35.062 -4.891 1 94.12 327 TYR B CA 1
ATOM 9177 C C . TYR B 1 327 ? -21.734 -35.281 -3.379 1 94.12 327 TYR B C 1
ATOM 9179 O O . TYR B 1 327 ? -22.516 -36.062 -2.832 1 94.12 327 TYR B O 1
ATOM 9187 N N . HIS B 1 328 ? -20.875 -34.562 -2.703 1 93.75 328 HIS B N 1
ATOM 9188 C CA . HIS B 1 328 ? -20.75 -34.688 -1.253 1 93.75 328 HIS B CA 1
ATOM 9189 C C . HIS B 1 328 ? -22.031 -34.219 -0.562 1 93.75 328 HIS B C 1
ATOM 9191 O O . HIS B 1 328 ? -22.422 -34.812 0.457 1 93.75 328 HIS B O 1
ATOM 9197 N N . CYS B 1 329 ? -22.703 -33.281 -1.103 1 95.31 329 CYS B N 1
ATOM 9198 C CA . CYS B 1 329 ? -23.938 -32.75 -0.527 1 95.31 329 CYS B CA 1
ATOM 9199 C C . CYS B 1 329 ? -25.062 -33.781 -0.632 1 95.31 329 CYS B C 1
ATOM 9201 O O . CYS B 1 329 ? -25.984 -33.781 0.191 1 95.31 329 CYS B O 1
ATOM 9203 N N . HIS B 1 330 ? -24.922 -34.719 -1.617 1 94.5 330 HIS B N 1
ATOM 9204 C CA . HIS B 1 330 ? -26.031 -35.656 -1.875 1 94.5 330 HIS B CA 1
ATOM 9205 C C . HIS B 1 330 ? -25.672 -37.062 -1.446 1 94.5 330 HIS B C 1
ATOM 9207 O O . HIS B 1 330 ? -26.344 -38.031 -1.818 1 94.5 330 HIS B O 1
ATOM 9213 N N . ARG B 1 331 ? -24.625 -37.156 -0.768 1 94.31 331 ARG B N 1
ATOM 9214 C CA . ARG B 1 331 ? -24.266 -38.469 -0.225 1 94.31 331 ARG B CA 1
ATOM 9215 C C . ARG B 1 331 ? -25.359 -38.969 0.708 1 94.31 331 ARG B C 1
ATOM 9217 O O . ARG B 1 331 ? -26.031 -38.188 1.382 1 94.31 331 ARG B O 1
ATOM 9224 N N . PRO B 1 332 ? -25.469 -40.25 0.84 1 93.12 332 PRO B N 1
ATOM 9225 C CA . PRO B 1 332 ? -26.578 -40.844 1.596 1 93.12 332 PRO B CA 1
ATOM 9226 C C . PRO B 1 332 ? -26.516 -40.5 3.082 1 93.12 332 PRO B C 1
ATOM 9228 O O . PRO B 1 332 ? -27.562 -40.438 3.744 1 93.12 332 PRO B O 1
ATOM 9231 N N . GLY B 1 333 ? -25.391 -40.25 3.562 1 93.44 333 GLY B N 1
ATOM 9232 C CA . GLY B 1 333 ? -25.25 -39.938 4.977 1 93.44 333 GLY B CA 1
ATOM 9233 C C . GLY B 1 333 ? -25.609 -38.531 5.324 1 93.44 333 GLY B C 1
ATOM 9234 O O . GLY B 1 333 ? -25.812 -38.188 6.492 1 93.44 333 GLY B O 1
ATOM 9235 N N . VAL B 1 334 ? -25.859 -37.656 4.355 1 95.5 334 VAL B N 1
ATOM 9236 C CA . VAL B 1 334 ? -26 -36.219 4.586 1 95.5 334 VAL B CA 1
ATOM 9237 C C . VAL B 1 334 ? -27.453 -35.906 4.949 1 95.5 334 VAL B C 1
ATOM 9239 O O . VAL B 1 334 ? -27.719 -35.219 5.941 1 95.5 334 VAL B O 1
ATOM 9242 N N . ALA B 1 335 ? -28.438 -36.406 4.262 1 94.62 335 ALA B N 1
ATOM 9243 C CA . ALA B 1 335 ? -29.859 -36.094 4.445 1 94.62 335 ALA B CA 1
ATOM 9244 C C . ALA B 1 335 ? -30.328 -36.438 5.852 1 94.62 335 ALA B C 1
ATOM 9246 O O . ALA B 1 335 ? -30.984 -35.656 6.516 1 94.62 335 ALA B O 1
ATOM 9247 N N . PRO B 1 336 ? -29.938 -37.656 6.375 1 95.12 336 PRO B N 1
ATOM 9248 C CA . PRO B 1 336 ? -30.344 -38 7.738 1 95.12 336 PRO B CA 1
ATOM 9249 C C . PRO B 1 336 ? -29.734 -37.062 8.781 1 95.12 336 PRO B C 1
ATOM 9251 O O . PRO B 1 336 ? -30.391 -36.719 9.773 1 95.12 336 PRO B O 1
ATOM 9254 N N . LYS B 1 337 ? -28.531 -36.781 8.555 1 95.06 337 LYS B N 1
ATOM 9255 C CA . LYS B 1 337 ? -27.875 -35.844 9.492 1 95.06 337 LYS B CA 1
ATOM 9256 C C . LYS B 1 337 ? -28.484 -34.469 9.422 1 95.06 337 LYS B C 1
ATOM 9258 O O . LYS B 1 337 ? -28.641 -33.812 10.453 1 95.06 337 LYS B O 1
ATOM 9263 N N . ALA B 1 338 ? -28.828 -34 8.273 1 95.81 338 ALA B N 1
ATOM 9264 C CA . ALA B 1 338 ? -29.484 -32.719 8.094 1 95.81 338 ALA B CA 1
ATOM 9265 C C . ALA B 1 338 ? -30.828 -32.688 8.828 1 95.81 338 ALA B C 1
ATOM 9267 O O . ALA B 1 338 ? -31.156 -31.703 9.492 1 95.81 338 ALA B O 1
ATOM 9268 N N . LYS B 1 339 ? -31.547 -33.75 8.719 1 95.31 339 LYS B N 1
ATOM 9269 C CA . LYS B 1 339 ? -32.812 -33.844 9.406 1 95.31 339 LYS B CA 1
ATOM 9270 C C . LYS B 1 339 ? -32.656 -33.812 10.922 1 95.31 339 LYS B C 1
ATOM 9272 O O . LYS B 1 339 ? -33.406 -33.156 11.633 1 95.31 339 LYS B O 1
ATOM 9277 N N . ALA B 1 340 ? -31.625 -34.531 11.352 1 94.75 340 ALA B N 1
ATOM 9278 C CA . ALA B 1 340 ? -31.344 -34.594 12.781 1 94.75 340 ALA B CA 1
ATOM 9279 C C . ALA B 1 340 ? -31 -33.219 13.32 1 94.75 340 ALA B C 1
ATOM 9281 O O . ALA B 1 340 ? -31.422 -32.844 14.422 1 94.75 340 ALA B O 1
ATOM 9282 N N . ILE B 1 341 ? -30.266 -32.469 12.609 1 94.81 341 ILE B N 1
ATOM 9283 C CA . ILE B 1 341 ? -29.859 -31.141 13.016 1 94.81 341 ILE B CA 1
ATOM 9284 C C . ILE B 1 341 ? -31.094 -30.234 13.062 1 94.81 341 ILE B C 1
ATOM 9286 O O . ILE B 1 341 ? -31.266 -29.453 14.008 1 94.81 341 ILE B O 1
ATOM 9290 N N . ARG B 1 342 ? -31.953 -30.344 12.102 1 94.44 342 ARG B N 1
ATOM 9291 C CA . ARG B 1 342 ? -33.156 -29.531 12.047 1 94.44 342 ARG B CA 1
ATOM 9292 C C . ARG B 1 342 ? -34.094 -29.844 13.211 1 94.44 342 ARG B C 1
ATOM 9294 O O . ARG B 1 342 ? -34.781 -28.953 13.734 1 94.44 342 ARG B O 1
ATOM 9301 N N . GLU B 1 343 ? -34.094 -31.062 13.57 1 94.31 343 GLU B N 1
ATOM 9302 C CA . GLU B 1 343 ? -34.938 -31.469 14.695 1 94.31 343 GLU B CA 1
ATOM 9303 C C . GLU B 1 343 ? -34.375 -30.969 16.016 1 94.31 343 GLU B C 1
ATOM 9305 O O . GLU B 1 343 ? -35.125 -30.5 16.875 1 94.31 343 GLU B O 1
ATOM 9310 N N . ARG B 1 344 ? -33.094 -31.078 16.125 1 92.44 344 ARG B N 1
ATOM 9311 C CA . ARG B 1 344 ? -32.438 -30.625 17.344 1 92.44 344 ARG B CA 1
ATOM 9312 C C . ARG B 1 344 ? -32.656 -29.141 17.578 1 92.44 344 ARG B C 1
ATOM 9314 O O . ARG B 1 344 ? -32.812 -28.703 18.719 1 92.44 344 ARG B O 1
ATOM 9321 N N . TYR B 1 345 ? -32.688 -28.438 16.531 1 94.06 345 TYR B N 1
ATOM 9322 C CA . TYR B 1 345 ? -32.844 -27 16.641 1 94.06 345 TYR B CA 1
ATOM 9323 C C . TYR B 1 345 ? -34.188 -26.531 16.047 1 94.06 345 TYR B C 1
ATOM 9325 O O . TYR B 1 345 ? -34.25 -25.484 15.398 1 94.06 345 TYR B O 1
ATOM 9333 N N . ALA B 1 346 ? -35.156 -27.328 16.234 1 92.56 346 ALA B N 1
ATOM 9334 C CA . ALA B 1 346 ? -36.469 -27.031 15.703 1 92.56 346 ALA B CA 1
ATOM 9335 C C . ALA B 1 346 ? -36.969 -25.656 16.156 1 92.56 346 ALA B C 1
ATOM 9337 O O . ALA B 1 346 ? -36.812 -25.312 17.344 1 92.56 346 ALA B O 1
ATOM 9338 N N . GLY B 1 347 ? -37.469 -24.906 15.195 1 92.06 347 GLY B N 1
ATOM 9339 C CA . GLY B 1 347 ? -38.031 -23.594 15.5 1 92.06 347 GLY B CA 1
ATOM 9340 C C . GLY B 1 347 ? -36.969 -22.484 15.516 1 92.06 347 GLY B C 1
ATOM 9341 O O . GLY B 1 347 ? -37.312 -21.312 15.703 1 92.06 347 GLY B O 1
ATOM 9342 N N . LYS B 1 348 ? -35.781 -22.859 15.352 1 95.81 348 LYS B N 1
ATOM 9343 C CA . LYS B 1 348 ? -34.719 -21.859 15.383 1 95.81 348 LYS B CA 1
ATOM 9344 C C . LYS B 1 348 ? -34.031 -21.734 14.016 1 95.81 348 LYS B C 1
ATOM 9346 O O . LYS B 1 348 ? -33.938 -22.703 13.273 1 95.81 348 LYS B O 1
ATOM 9351 N N . LYS B 1 349 ? -33.625 -20.5 13.727 1 97.62 349 LYS B N 1
ATOM 9352 C CA . LYS B 1 349 ? -32.75 -20.281 12.578 1 97.62 349 LYS B CA 1
ATOM 9353 C C . LYS B 1 349 ? -31.297 -20.656 12.898 1 97.62 349 LYS B C 1
ATOM 9355 O O . LYS B 1 349 ? -30.828 -20.438 14.016 1 97.62 349 LYS B O 1
ATOM 9360 N N . ILE B 1 350 ? -30.594 -21.203 11.922 1 98 350 ILE B N 1
ATOM 9361 C CA . ILE B 1 350 ? -29.266 -21.734 12.164 1 98 350 ILE B CA 1
ATOM 9362 C C . ILE B 1 350 ? -28.234 -20.906 11.398 1 98 350 ILE B C 1
ATOM 9364 O O . ILE B 1 350 ? -28.297 -20.797 10.172 1 98 350 ILE B O 1
ATOM 9368 N N . ILE B 1 351 ? -27.297 -20.297 12.102 1 98.62 351 ILE B N 1
ATOM 9369 C CA . ILE B 1 351 ? -26.125 -19.625 11.531 1 98.62 351 ILE B CA 1
ATOM 9370 C C . ILE B 1 351 ? -24.906 -20.516 11.68 1 98.62 351 ILE B C 1
ATOM 9372 O O . ILE B 1 351 ? -24.625 -21.031 12.766 1 98.62 351 ILE B O 1
ATOM 9376 N N . ILE B 1 352 ? -24.188 -20.672 10.609 1 97.88 352 ILE B N 1
ATOM 9377 C CA . ILE B 1 352 ? -23.031 -21.562 10.703 1 97.88 352 ILE B CA 1
ATOM 9378 C C . ILE B 1 352 ? -21.75 -20.797 10.391 1 97.88 352 ILE B C 1
ATOM 9380 O O . ILE B 1 352 ? -21.75 -19.906 9.531 1 97.88 352 ILE B O 1
ATOM 9384 N N . GLY B 1 353 ? -20.703 -21.094 11.094 1 96.31 353 GLY B N 1
ATOM 9385 C CA . GLY B 1 353 ? -19.328 -20.703 10.82 1 96.31 353 GLY B CA 1
ATOM 9386 C C . GLY B 1 353 ? -18.344 -21.844 10.867 1 96.31 353 GLY B C 1
ATOM 9387 O O . GLY B 1 353 ? -18.453 -22.719 11.734 1 96.31 353 GLY B O 1
ATOM 9388 N N . ARG B 1 354 ? -17.469 -21.906 9.969 1 93.25 354 ARG B N 1
ATOM 9389 C CA . ARG B 1 354 ? -16.406 -22.891 9.945 1 93.25 354 ARG B CA 1
ATOM 9390 C C . ARG B 1 354 ? -15.055 -22.234 9.68 1 93.25 354 ARG B C 1
ATOM 9392 O O . ARG B 1 354 ? -14.859 -21.609 8.633 1 93.25 354 ARG B O 1
ATOM 9399 N N . ASP B 1 355 ? -14.141 -22.422 10.625 1 91.69 355 ASP B N 1
ATOM 9400 C CA . ASP B 1 355 ? -12.859 -21.75 10.492 1 91.69 355 ASP B CA 1
ATOM 9401 C C . ASP B 1 355 ? -11.742 -22.531 11.172 1 91.69 355 ASP B C 1
ATOM 9403 O O . ASP B 1 355 ? -11.992 -23.281 12.109 1 91.69 355 ASP B O 1
ATOM 9407 N N . LYS B 1 356 ? -10.531 -22.344 10.648 1 88.19 356 LYS B N 1
ATOM 9408 C CA . LYS B 1 356 ? -9.383 -22.688 11.484 1 88.19 356 LYS B CA 1
ATOM 9409 C C . LYS B 1 356 ? -9.258 -21.719 12.664 1 88.19 356 LYS B C 1
ATOM 9411 O O . LYS B 1 356 ? -9.594 -20.547 12.547 1 88.19 356 LYS B O 1
ATOM 9416 N N . LEU B 1 357 ? -8.82 -22.234 13.719 1 89.25 357 LEU B N 1
ATOM 9417 C CA . LEU B 1 357 ? -8.695 -21.375 14.883 1 89.25 357 LEU B CA 1
ATOM 9418 C C . LEU B 1 357 ? -7.375 -20.609 14.859 1 89.25 357 LEU B C 1
ATOM 9420 O O . LEU B 1 357 ? -6.488 -20.859 15.672 1 89.25 357 LEU B O 1
ATOM 9424 N N . ASP B 1 358 ? -7.254 -19.75 13.984 1 88.62 358 ASP B N 1
ATOM 9425 C CA . ASP B 1 358 ? -6.168 -18.781 13.828 1 88.62 358 ASP B CA 1
ATOM 9426 C C . ASP B 1 358 ? -6.66 -17.359 14.055 1 88.62 358 ASP B C 1
ATOM 9428 O O . ASP B 1 358 ? -7.82 -17.047 13.773 1 88.62 358 ASP B O 1
ATOM 9432 N N . PRO B 1 359 ? -5.789 -16.547 14.562 1 85 359 PRO B N 1
ATOM 9433 C CA . PRO B 1 359 ? -6.215 -15.164 14.836 1 85 359 PRO B CA 1
ATOM 9434 C C . PRO B 1 359 ? -6.762 -14.461 13.594 1 85 359 PRO B C 1
ATOM 9436 O O . PRO B 1 359 ? -7.684 -13.648 13.695 1 85 359 PRO B O 1
ATOM 9439 N N . VAL B 1 360 ? -6.301 -14.82 12.5 1 89.75 360 VAL B N 1
ATOM 9440 C CA . VAL B 1 360 ? -6.633 -14.086 11.281 1 89.75 360 VAL B CA 1
ATOM 9441 C C . VAL B 1 360 ? -8 -14.531 10.773 1 89.75 360 VAL B C 1
ATOM 9443 O O . VAL B 1 360 ? -8.602 -13.867 9.922 1 89.75 360 VAL B O 1
ATOM 9446 N N . LYS B 1 361 ? -8.578 -15.562 11.258 1 92.62 361 LYS B N 1
ATOM 9447 C CA . LYS B 1 361 ? -9.844 -16.094 10.758 1 92.62 361 LYS B CA 1
ATOM 9448 C C . LYS B 1 361 ? -11.031 -15.414 11.422 1 92.62 361 LYS B C 1
ATOM 9450 O O . LYS B 1 361 ? -12.18 -15.617 11.008 1 92.62 361 LYS B O 1
ATOM 9455 N N . GLY B 1 362 ? -10.883 -14.617 12.469 1 92.94 362 GLY B N 1
ATOM 9456 C CA . GLY B 1 362 ? -11.883 -13.695 12.992 1 92.94 362 GLY B CA 1
ATOM 9457 C C . GLY B 1 362 ? -12.977 -14.398 13.773 1 92.94 362 GLY B C 1
ATOM 9458 O O . GLY B 1 362 ? -14.125 -13.953 13.773 1 92.94 362 GLY B O 1
ATOM 9459 N N . VAL B 1 363 ? -12.625 -15.539 14.438 1 94.44 363 VAL B N 1
ATOM 9460 C CA . VAL B 1 363 ? -13.609 -16.266 15.227 1 94.44 363 VAL B CA 1
ATOM 9461 C C . VAL B 1 363 ? -14.07 -15.414 16.406 1 94.44 363 VAL B C 1
ATOM 9463 O O . VAL B 1 363 ? -15.258 -15.383 16.734 1 94.44 363 VAL B O 1
ATOM 9466 N N . LEU B 1 364 ? -13.172 -14.727 17.062 1 92.56 364 LEU B N 1
ATOM 9467 C CA . LEU B 1 364 ? -13.539 -13.875 18.188 1 92.56 364 LEU B CA 1
ATOM 9468 C C . LEU B 1 364 ? -14.461 -12.742 17.734 1 92.56 364 LEU B C 1
ATOM 9470 O O . LEU B 1 364 ? -15.461 -12.461 18.391 1 92.56 364 LEU B O 1
ATOM 9474 N N . GLN B 1 365 ? -14.117 -12.125 16.625 1 92.94 365 GLN B N 1
ATOM 9475 C CA . GLN B 1 365 ? -14.953 -11.062 16.078 1 92.94 365 GLN B CA 1
ATOM 9476 C C . GLN B 1 365 ? -16.359 -11.57 15.758 1 92.94 365 GLN B C 1
ATOM 9478 O O . GLN B 1 365 ? -17.344 -10.867 15.984 1 92.94 365 GLN B O 1
ATOM 9483 N N . LYS B 1 366 ? -16.391 -12.773 15.258 1 96.56 366 LYS B N 1
ATOM 9484 C CA . LYS B 1 366 ? -17.656 -13.406 14.938 1 96.56 366 LYS B CA 1
ATOM 9485 C C . LYS B 1 366 ? -18.531 -13.555 16.188 1 96.56 366 LYS B C 1
ATOM 9487 O O . LYS B 1 366 ? -19.703 -13.195 16.172 1 96.56 366 LYS B O 1
ATOM 9492 N N . LEU B 1 367 ? -17.953 -14.086 17.234 1 96.31 367 LEU B N 1
ATOM 9493 C CA . LEU B 1 367 ? -18.656 -14.32 18.484 1 96.31 367 LEU B CA 1
ATOM 9494 C C . LEU B 1 367 ? -19.109 -13.008 19.094 1 96.31 367 LEU B C 1
ATOM 9496 O O . LEU B 1 367 ? -20.25 -12.891 19.562 1 96.31 367 LEU B O 1
ATOM 9500 N N . GLU B 1 368 ? -18.266 -12.031 19.062 1 94.12 368 GLU B N 1
ATOM 9501 C CA . GLU B 1 368 ? -18.609 -10.719 19.609 1 94.12 368 GLU B CA 1
ATOM 9502 C C . GLU B 1 368 ? -19.734 -10.062 18.812 1 94.12 368 GLU B C 1
ATOM 9504 O O . GLU B 1 368 ? -20.625 -9.43 19.391 1 94.12 368 GLU B O 1
ATOM 9509 N N . ALA B 1 369 ? -19.688 -10.18 17.531 1 95.62 369 ALA B N 1
ATOM 9510 C CA . ALA B 1 369 ? -20.734 -9.633 16.688 1 95.62 369 ALA B CA 1
ATOM 9511 C C . ALA B 1 369 ? -22.078 -10.312 16.953 1 95.62 369 ALA B C 1
ATOM 9513 O O . ALA B 1 369 ? -23.125 -9.656 16.953 1 95.62 369 ALA B O 1
ATOM 9514 N N . PHE B 1 370 ? -22.047 -11.594 17.188 1 98 370 PHE B N 1
ATOM 9515 C CA . PHE B 1 370 ? -23.266 -12.32 17.5 1 98 370 PHE B CA 1
ATOM 9516 C C . PHE B 1 370 ? -23.828 -11.867 18.844 1 98 370 PHE B C 1
ATOM 9518 O O . PHE B 1 370 ? -25.047 -11.719 18.984 1 98 370 PHE B O 1
ATOM 9525 N N . GLU B 1 371 ? -22.938 -11.68 19.781 1 96.44 371 GLU B N 1
ATOM 9526 C CA . GLU B 1 371 ? -23.375 -11.125 21.047 1 96.44 371 GLU B CA 1
ATOM 9527 C C . GLU B 1 371 ? -24.062 -9.781 20.859 1 96.44 371 GLU B C 1
ATOM 9529 O O . GLU B 1 371 ? -25.125 -9.531 21.453 1 96.44 371 GLU B O 1
ATOM 9534 N N . THR B 1 372 ? -23.453 -8.969 20.078 1 95.62 372 THR B N 1
ATOM 9535 C CA . THR B 1 372 ? -24.016 -7.656 19.766 1 95.62 372 THR B CA 1
ATOM 9536 C C . THR B 1 372 ? -25.375 -7.793 19.094 1 95.62 372 THR B C 1
ATOM 9538 O O . THR B 1 372 ? -26.281 -7.02 19.375 1 95.62 372 THR B O 1
ATOM 9541 N N . PHE B 1 373 ? -25.531 -8.75 18.219 1 97.69 373 PHE B N 1
ATOM 9542 C CA . PHE B 1 373 ? -26.797 -9.023 17.516 1 97.69 373 PHE B CA 1
ATOM 9543 C C . PHE B 1 373 ? -27.891 -9.367 18.516 1 97.69 373 PHE B C 1
ATOM 9545 O O . PHE B 1 373 ? -29 -8.812 18.438 1 97.69 373 PHE B O 1
ATOM 9552 N N . LEU B 1 374 ? -27.562 -10.211 19.469 1 97.81 374 LEU B N 1
ATOM 9553 C CA . LEU B 1 374 ? -28.562 -10.609 20.453 1 97.81 374 LEU B CA 1
ATOM 9554 C C . LEU B 1 374 ? -28.922 -9.438 21.359 1 97.81 374 LEU B C 1
ATOM 9556 O O . LEU B 1 374 ? -30.062 -9.359 21.844 1 97.81 374 LEU B O 1
ATOM 9560 N N . THR B 1 375 ? -27.984 -8.562 21.516 1 96.56 375 THR B N 1
ATOM 9561 C CA . THR B 1 375 ? -28.219 -7.391 22.359 1 96.56 375 THR B CA 1
ATOM 9562 C C . THR B 1 375 ? -29.078 -6.359 21.625 1 96.56 375 THR B C 1
ATOM 9564 O O . THR B 1 375 ? -30.047 -5.84 22.188 1 96.56 375 THR B O 1
ATOM 9567 N N . ASP B 1 376 ? -28.812 -6.137 20.422 1 96.44 376 ASP B N 1
ATOM 9568 C CA . ASP B 1 376 ? -29.422 -5.047 19.672 1 96.44 376 ASP B CA 1
ATOM 9569 C C . ASP B 1 376 ? -30.766 -5.469 19.078 1 96.44 376 ASP B C 1
ATOM 9571 O O . ASP B 1 376 ? -31.609 -4.625 18.781 1 96.44 376 ASP B O 1
ATOM 9575 N N . PHE B 1 377 ? -30.906 -6.766 18.891 1 97.75 377 PHE B N 1
ATOM 9576 C CA . PHE B 1 377 ? -32.125 -7.273 18.297 1 97.75 377 PHE B CA 1
ATOM 9577 C C . PHE B 1 377 ? -32.75 -8.352 19.188 1 97.75 377 PHE B C 1
ATOM 9579 O O . PHE B 1 377 ? -32.844 -9.516 18.781 1 97.75 377 PHE B O 1
ATOM 9586 N N . PRO B 1 378 ? -33.344 -7.973 20.25 1 96.75 378 PRO B N 1
ATOM 9587 C CA . PRO B 1 378 ? -33.844 -8.922 21.25 1 96.75 378 PRO B CA 1
ATOM 9588 C C . PRO B 1 378 ? -34.969 -9.789 20.719 1 96.75 378 PRO B C 1
ATOM 9590 O O . PRO B 1 378 ? -35.25 -10.867 21.266 1 96.75 378 PRO B O 1
ATOM 9593 N N . ALA B 1 379 ? -35.562 -9.367 19.641 1 96.44 379 ALA B N 1
ATOM 9594 C CA . ALA B 1 379 ? -36.688 -10.133 19.062 1 96.44 379 ALA B CA 1
ATOM 9595 C C . ALA B 1 379 ? -36.188 -11.492 18.562 1 96.44 379 ALA B C 1
ATOM 9597 O O . ALA B 1 379 ? -37 -12.422 18.422 1 96.44 379 ALA B O 1
ATOM 9598 N N . TRP B 1 380 ? -34.938 -11.695 18.391 1 96.94 380 TRP B N 1
ATOM 9599 C CA . TRP B 1 380 ? -34.406 -12.922 17.812 1 96.94 380 TRP B CA 1
ATOM 9600 C C . TRP B 1 380 ? -33.844 -13.844 18.891 1 96.94 380 TRP B C 1
ATOM 9602 O O . TRP B 1 380 ? -33.438 -14.969 18.609 1 96.94 380 TRP B O 1
ATOM 9612 N N . ARG B 1 381 ? -33.906 -13.375 20.109 1 95.19 381 ARG B N 1
ATOM 9613 C CA . ARG B 1 381 ? -33.469 -14.227 21.203 1 95.19 381 ARG B CA 1
ATOM 9614 C C . ARG B 1 381 ? -34.281 -15.516 21.266 1 95.19 381 ARG B C 1
ATOM 9616 O O . ARG B 1 381 ? -35.5 -15.5 21.062 1 95.19 381 ARG B O 1
ATOM 9623 N N . ASP B 1 382 ? -33.594 -16.609 21.375 1 93.69 382 ASP B N 1
ATOM 9624 C CA . ASP B 1 382 ? -34.188 -17.953 21.484 1 93.69 382 ASP B CA 1
ATOM 9625 C C . ASP B 1 382 ? -34.75 -18.406 20.141 1 93.69 382 ASP B C 1
ATOM 9627 O O . ASP B 1 382 ? -35.5 -19.391 20.062 1 93.69 382 ASP B O 1
ATOM 9631 N N . LYS B 1 383 ? -34.406 -17.656 19.094 1 96.19 383 LYS B N 1
ATOM 9632 C CA . LYS B 1 383 ? -34.906 -18.016 17.781 1 96.19 383 LYS B CA 1
ATOM 9633 C C . LYS B 1 383 ? -33.75 -18.281 16.812 1 96.19 383 LYS B C 1
ATOM 9635 O O . LYS B 1 383 ? -33.969 -18.656 15.656 1 96.19 383 LYS B O 1
ATOM 9640 N N . VAL B 1 384 ? -32.625 -18.062 17.281 1 97.38 384 VAL B N 1
ATOM 9641 C CA . VAL B 1 384 ? -31.453 -18.234 16.406 1 97.38 384 VAL B CA 1
ATOM 9642 C C . VAL B 1 384 ? -30.344 -18.953 17.172 1 97.38 384 VAL B C 1
ATOM 9644 O O . VAL B 1 384 ? -30.203 -18.781 18.391 1 97.38 384 VAL B O 1
ATOM 9647 N N . VAL B 1 385 ? -29.562 -19.734 16.531 1 97.62 385 VAL B N 1
ATOM 9648 C CA . VAL B 1 385 ? -28.406 -20.406 17.109 1 97.62 385 VAL B CA 1
ATOM 9649 C C . VAL B 1 385 ? -27.203 -20.234 16.188 1 97.62 385 VAL B C 1
ATOM 9651 O O . VAL B 1 385 ? -27.344 -20.297 14.969 1 97.62 385 VAL B O 1
ATOM 9654 N N . LEU B 1 386 ? -26.031 -19.938 16.75 1 98.44 386 LEU B N 1
ATOM 9655 C CA . LEU B 1 386 ? -24.781 -19.938 16.016 1 98.44 386 LEU B CA 1
ATOM 9656 C C . LEU B 1 386 ? -23.984 -21.219 16.281 1 98.44 386 LEU B C 1
ATOM 9658 O O . LEU B 1 386 ? -23.656 -21.516 17.422 1 98.44 386 LEU B O 1
ATOM 9662 N N . ILE B 1 387 ? -23.812 -21.953 15.266 1 97.31 387 ILE B N 1
ATOM 9663 C CA . ILE B 1 387 ? -22.969 -23.141 15.336 1 97.31 387 ILE B CA 1
ATOM 9664 C C . ILE B 1 387 ? -21.594 -22.844 14.727 1 97.31 387 ILE B C 1
ATOM 9666 O O . ILE B 1 387 ? -21.484 -22.625 13.516 1 97.31 387 ILE B O 1
ATOM 9670 N N . GLN B 1 388 ? -20.562 -22.844 15.57 1 96.88 388 GLN B N 1
ATOM 9671 C CA . GLN B 1 388 ? -19.203 -22.547 15.148 1 96.88 388 GLN B CA 1
ATOM 9672 C C . GLN B 1 388 ? -18.312 -23.797 15.211 1 96.88 388 GLN B C 1
ATOM 9674 O O . GLN B 1 388 ? -18.125 -24.375 16.297 1 96.88 388 GLN B O 1
ATOM 9679 N N . VAL B 1 389 ? -17.844 -24.203 14.039 1 93.94 389 VAL B N 1
ATOM 9680 C CA . VAL B 1 389 ? -16.922 -25.344 13.977 1 93.94 389 VAL B CA 1
ATOM 9681 C C . VAL B 1 389 ? -15.508 -24.844 13.719 1 93.94 389 VAL B C 1
ATOM 9683 O O . VAL B 1 389 ? -15.258 -24.109 12.766 1 93.94 389 VAL B O 1
ATOM 9686 N N . THR B 1 390 ? -14.539 -25.219 14.562 1 91.19 390 THR B N 1
ATOM 9687 C CA . THR B 1 390 ? -13.156 -24.766 14.398 1 91.19 390 THR B CA 1
ATOM 9688 C C . THR B 1 390 ? -12.211 -25.969 14.312 1 91.19 390 THR B C 1
ATOM 9690 O O . THR B 1 390 ? -12.5 -27.031 14.867 1 91.19 390 THR B O 1
ATOM 9693 N N . SER B 1 391 ? -11.203 -25.828 13.523 1 85.44 391 SER B N 1
ATOM 9694 C CA . SER B 1 391 ? -10.078 -26.766 13.477 1 85.44 391 SER B CA 1
ATOM 9695 C C . SER B 1 391 ? -8.812 -26.109 14.016 1 85.44 391 SER B C 1
ATOM 9697 O O . SER B 1 391 ? -8.703 -24.891 14.07 1 85.44 391 SER B O 1
ATOM 9699 N N . PRO B 1 392 ? -7.883 -26.922 14.461 1 78.81 392 PRO B N 1
ATOM 9700 C CA . PRO B 1 392 ? -6.66 -26.344 15.031 1 78.81 392 PRO B CA 1
ATOM 9701 C C . PRO B 1 392 ? -5.934 -25.422 14.055 1 78.81 392 PRO B C 1
ATOM 9703 O O . PRO B 1 392 ? -5.859 -25.719 12.859 1 78.81 392 PRO B O 1
ATOM 9706 N N . GLY B 1 393 ? -5.395 -24.359 14.664 1 75.5 393 GLY B N 1
ATOM 9707 C CA . GLY B 1 393 ? -4.723 -23.375 13.844 1 75.5 393 GLY B CA 1
ATOM 9708 C C . GLY B 1 393 ? -3.213 -23.516 13.852 1 75.5 393 GLY B C 1
ATOM 9709 O O . GLY B 1 393 ? -2.682 -24.5 14.359 1 75.5 393 GLY B O 1
ATOM 9710 N N . VAL B 1 394 ? -2.572 -22.625 13.203 1 67.81 394 VAL B N 1
ATOM 9711 C CA . VAL B 1 394 ? -1.123 -22.609 13.039 1 67.81 394 VAL B CA 1
ATOM 9712 C C . VAL B 1 394 ? -0.471 -21.969 14.258 1 67.81 394 VAL B C 1
ATOM 9714 O O . VAL B 1 394 ? 0.544 -22.469 14.758 1 67.81 394 VAL B O 1
ATOM 9717 N N . LEU B 1 395 ? -1.022 -20.781 14.727 1 67.12 395 LEU B N 1
ATOM 9718 C CA . LEU B 1 395 ? -0.366 -19.984 15.758 1 67.12 395 LEU B CA 1
ATOM 9719 C C . LEU B 1 395 ? -1.281 -19.797 16.969 1 67.12 395 LEU B C 1
ATOM 9721 O O . LEU B 1 395 ? -2.471 -19.516 16.812 1 67.12 395 LEU B O 1
ATOM 9725 N N . GLY B 1 396 ? -0.731 -19.859 18.156 1 66.62 396 GLY B N 1
ATOM 9726 C CA . GLY B 1 396 ? -1.361 -19.406 19.391 1 66.62 396 GLY B CA 1
ATOM 9727 C C . GLY B 1 396 ? -2.703 -20.062 19.641 1 66.62 396 GLY B C 1
ATOM 9728 O O . GLY B 1 396 ? -3.641 -19.422 20.109 1 66.62 396 GLY B O 1
ATOM 9729 N N . ALA B 1 397 ? -2.811 -21.25 19.281 1 71.12 397 ALA B N 1
ATOM 9730 C CA . ALA B 1 397 ? -4.086 -21.953 19.25 1 71.12 397 ALA B CA 1
ATOM 9731 C C . ALA B 1 397 ? -4.688 -22.062 20.641 1 71.12 397 ALA B C 1
ATOM 9733 O O . ALA B 1 397 ? -5.887 -21.828 20.828 1 71.12 397 ALA B O 1
ATOM 9734 N N . ILE B 1 398 ? -3.857 -22.125 21.594 1 78.94 398 ILE B N 1
ATOM 9735 C CA . ILE B 1 398 ? -4.371 -22.375 22.938 1 78.94 398 ILE B CA 1
ATOM 9736 C C . ILE B 1 398 ? -4.973 -21.094 23.516 1 78.94 398 ILE B C 1
ATOM 9738 O O . ILE B 1 398 ? -6.09 -21.109 24.047 1 78.94 398 ILE B O 1
ATOM 9742 N N . GLU B 1 399 ? -4.254 -20.031 23.422 1 82.31 399 GLU B N 1
ATOM 9743 C CA . GLU B 1 399 ? -4.758 -18.75 23.938 1 82.31 399 GLU B CA 1
ATOM 9744 C C . GLU B 1 399 ? -6.047 -18.344 23.219 1 82.31 399 GLU B C 1
ATOM 9746 O O . GLU B 1 399 ? -6.969 -17.828 23.859 1 82.31 399 GLU B O 1
ATOM 9751 N N . LEU B 1 400 ? -6.094 -18.594 22.031 1 87.31 400 LEU B N 1
ATOM 9752 C CA . LEU B 1 400 ? -7.266 -18.219 21.25 1 87.31 400 LEU B CA 1
ATOM 9753 C C . LEU B 1 400 ? -8.461 -19.094 21.609 1 87.31 400 LEU B C 1
ATOM 9755 O O . LEU B 1 400 ? -9.594 -18.609 21.656 1 87.31 400 LEU B O 1
ATOM 9759 N N . GLU B 1 401 ? -8.211 -20.328 21.781 1 89.31 401 GLU B N 1
ATOM 9760 C CA . GLU B 1 401 ? -9.273 -21.25 22.188 1 89.31 401 GLU B CA 1
ATOM 9761 C C . GLU B 1 401 ? -9.875 -20.859 23.531 1 89.31 401 GLU B C 1
ATOM 9763 O O . GLU B 1 401 ? -11.094 -20.922 23.719 1 89.31 401 GLU B O 1
ATOM 9768 N N . ASN B 1 402 ? -9.039 -20.484 24.406 1 90 402 ASN B N 1
ATOM 9769 C CA . ASN B 1 402 ? -9.5 -20.062 25.734 1 90 402 ASN B CA 1
ATOM 9770 C C . ASN B 1 402 ? -10.359 -18.797 25.641 1 90 402 ASN B C 1
ATOM 9772 O O . ASN B 1 402 ? -11.422 -18.719 26.266 1 90 402 ASN B O 1
ATOM 9776 N N . LYS B 1 403 ? -9.883 -17.906 24.891 1 90.94 403 LYS B N 1
ATOM 9777 C CA . LYS B 1 403 ? -10.633 -16.656 24.734 1 90.94 403 LYS B CA 1
ATOM 9778 C C . LYS B 1 403 ? -11.984 -16.906 24.078 1 90.94 403 LYS B C 1
ATOM 9780 O O . LYS B 1 403 ? -12.992 -16.328 24.469 1 90.94 403 LYS B O 1
ATOM 9785 N N . ALA B 1 404 ? -11.992 -17.75 23.078 1 93.44 404 ALA B N 1
ATOM 9786 C CA . ALA B 1 404 ? -13.234 -18.094 22.391 1 93.44 404 ALA B CA 1
ATOM 9787 C C . ALA B 1 404 ? -14.219 -18.766 23.344 1 93.44 404 ALA B C 1
ATOM 9789 O O . ALA B 1 404 ? -15.414 -18.438 23.344 1 93.44 404 ALA B O 1
ATOM 9790 N N . SER B 1 405 ? -13.719 -19.641 24.125 1 94 405 SER B N 1
ATOM 9791 C CA . SER B 1 405 ? -14.555 -20.344 25.078 1 94 405 SER B CA 1
ATOM 9792 C C . SER B 1 405 ? -15.141 -19.391 26.125 1 94 405 SER B C 1
ATOM 9794 O O . SER B 1 405 ? -16.281 -19.562 26.547 1 94 405 SER B O 1
ATOM 9796 N N . GLU B 1 406 ? -14.328 -18.484 26.5 1 94.81 406 GLU B N 1
ATOM 9797 C CA . GLU B 1 406 ? -14.789 -17.484 27.453 1 94.81 406 GLU B CA 1
ATOM 9798 C C . GLU B 1 406 ? -15.945 -16.672 26.891 1 94.81 406 GLU B C 1
ATOM 9800 O O . GLU B 1 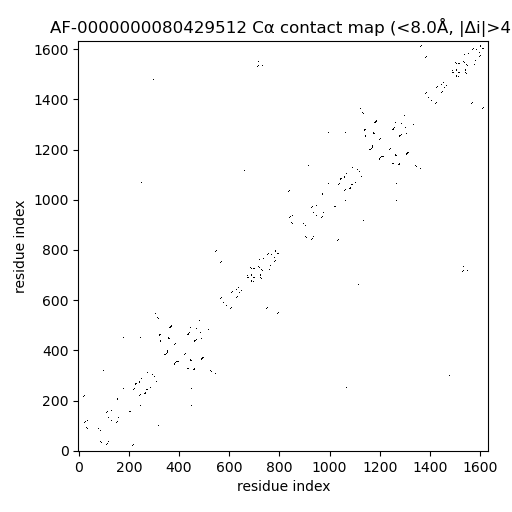406 ? -16.922 -16.406 27.578 1 94.81 406 GLU B O 1
ATOM 9805 N N . ILE B 1 407 ? -15.812 -16.281 25.688 1 95.12 407 ILE B N 1
ATOM 9806 C CA . ILE B 1 407 ? -16.859 -15.469 25.047 1 95.12 407 ILE B CA 1
ATOM 9807 C C . ILE B 1 407 ? -18.125 -16.297 24.891 1 95.12 407 ILE B C 1
ATOM 9809 O O . ILE B 1 407 ? -19.234 -15.82 25.141 1 95.12 407 ILE B O 1
ATOM 9813 N N . VAL B 1 408 ? -17.969 -17.516 24.5 1 97 408 VAL B N 1
ATOM 9814 C CA . VAL B 1 408 ? -19.094 -18.422 24.328 1 97 408 VAL B CA 1
ATOM 9815 C C . VAL B 1 408 ? -19.828 -18.594 25.656 1 97 408 VAL B C 1
ATOM 9817 O O . VAL B 1 408 ? -21.062 -18.516 25.703 1 97 408 VAL B O 1
ATOM 9820 N N . ALA B 1 409 ? -19.047 -18.812 26.672 1 96.38 409 ALA B N 1
ATOM 9821 C CA . ALA B 1 409 ? -19.625 -18.969 28 1 96.38 409 ALA B CA 1
ATOM 9822 C C . ALA B 1 409 ? -20.375 -17.703 28.422 1 96.38 409 ALA B C 1
ATOM 9824 O O . ALA B 1 409 ? -21.469 -17.797 29 1 96.38 409 ALA B O 1
ATOM 9825 N N . ARG B 1 410 ? -19.797 -16.609 28.156 1 96.06 410 ARG B N 1
ATOM 9826 C CA . ARG B 1 410 ? -20.406 -15.336 28.484 1 96.06 410 ARG B CA 1
ATOM 9827 C C . ARG B 1 410 ? -21.719 -15.148 27.75 1 96.06 410 ARG B C 1
ATOM 9829 O O . ARG B 1 410 ? -22.734 -14.758 28.344 1 96.06 410 ARG B O 1
ATOM 9836 N N . ILE B 1 411 ? -21.797 -15.43 26.469 1 97.44 411 ILE B N 1
ATOM 9837 C CA . ILE B 1 411 ? -23 -15.273 25.656 1 97.44 411 ILE B CA 1
ATOM 9838 C C . ILE B 1 411 ? -24.094 -16.219 26.141 1 97.44 411 ILE B C 1
ATOM 9840 O O . ILE B 1 411 ? -25.234 -15.828 26.312 1 97.44 411 ILE B O 1
ATOM 9844 N N . ASN B 1 412 ? -23.75 -17.469 26.344 1 97.38 412 ASN B N 1
ATOM 9845 C CA . ASN B 1 412 ? -24.719 -18.469 26.766 1 97.38 412 ASN B CA 1
ATOM 9846 C C . ASN B 1 412 ? -25.25 -18.188 28.156 1 97.38 412 ASN B C 1
ATOM 9848 O O . ASN B 1 412 ? -26.406 -18.5 28.453 1 97.38 412 ASN B O 1
ATOM 9852 N N . ALA B 1 413 ? -24.406 -17.625 29.031 1 96.5 413 ALA B N 1
ATOM 9853 C CA . ALA B 1 413 ? -24.859 -17.234 30.359 1 96.5 413 ALA B CA 1
ATOM 9854 C C . ALA B 1 413 ? -25.844 -16.062 30.297 1 96.5 413 ALA B C 1
ATOM 9856 O O . ALA B 1 413 ? -26.844 -16.031 31.016 1 96.5 413 ALA B O 1
ATOM 9857 N N . LYS B 1 414 ? -25.547 -15.164 29.469 1 96.69 414 LYS B N 1
ATOM 9858 C CA . LYS B 1 414 ? -26.312 -13.922 29.375 1 96.69 414 LYS B CA 1
ATOM 9859 C C . LYS B 1 414 ? -27.625 -14.141 28.641 1 96.69 414 LYS B C 1
ATOM 9861 O O . LYS B 1 414 ? -28.656 -13.555 29 1 96.69 414 LYS B O 1
ATOM 9866 N N . PHE B 1 415 ? -27.594 -14.969 27.594 1 96.81 415 PHE B N 1
ATOM 9867 C CA . PHE B 1 415 ? -28.766 -15.016 26.719 1 96.81 415 PHE B CA 1
ATOM 9868 C C . PHE B 1 415 ? -29.359 -16.422 26.688 1 96.81 415 PHE B C 1
ATOM 9870 O O . PHE B 1 415 ? -30.438 -16.625 26.141 1 96.81 415 PHE B O 1
ATOM 9877 N N . GLY B 1 416 ? -28.641 -17.359 27.219 1 93.31 416 GLY B N 1
ATOM 9878 C CA . GLY B 1 416 ? -29.109 -18.734 27.219 1 93.31 416 GLY B CA 1
ATOM 9879 C C . GLY B 1 416 ? -30.156 -19 28.281 1 93.31 416 GLY B C 1
ATOM 9880 O O . GLY B 1 416 ? -30.391 -18.172 29.156 1 93.31 416 GLY B O 1
ATOM 9881 N N . SER B 1 417 ? -30.859 -20.078 27.969 1 88.69 417 SER B N 1
ATOM 9882 C CA . SER B 1 417 ? -31.812 -20.625 28.922 1 88.69 417 SER B CA 1
ATOM 9883 C C . SER B 1 417 ? -31.625 -22.125 29.109 1 88.69 417 SER B C 1
ATOM 9885 O O . SER B 1 417 ? -30.703 -22.719 28.531 1 88.69 417 SER B O 1
ATOM 9887 N N . LEU B 1 418 ? -32.438 -22.672 29.969 1 82.75 418 LEU B N 1
ATOM 9888 C CA . LEU B 1 418 ? -32.375 -24.109 30.188 1 82.75 418 LEU B CA 1
ATOM 9889 C C . LEU B 1 418 ? -32.656 -24.875 28.906 1 82.75 418 LEU B C 1
ATOM 9891 O O . LEU B 1 418 ? -32.125 -25.969 28.672 1 82.75 418 LEU B O 1
ATOM 9895 N N . GLU B 1 419 ? -33.406 -24.219 28.047 1 83.06 419 GLU B N 1
ATOM 9896 C CA . GLU B 1 419 ? -33.844 -24.906 26.844 1 83.06 419 GLU B CA 1
ATOM 9897 C C . GLU B 1 419 ? -33.062 -24.438 25.609 1 83.06 419 GLU B C 1
ATOM 9899 O O . GLU B 1 419 ? -33.156 -25.062 24.547 1 83.06 419 GLU B O 1
ATOM 9904 N N . SER B 1 420 ? -32.312 -23.328 25.859 1 87.25 420 SER B N 1
ATOM 9905 C CA . SER B 1 420 ? -31.734 -22.766 24.641 1 87.25 420 SER B CA 1
ATOM 9906 C C . SER B 1 420 ? -30.297 -22.312 24.875 1 87.25 420 SER B C 1
ATOM 9908 O O . SER B 1 420 ? -30 -21.641 25.875 1 87.25 420 SER B O 1
ATOM 9910 N N . THR B 1 421 ? -29.438 -22.828 24.062 1 94.31 421 THR B N 1
ATOM 9911 C CA . THR B 1 421 ? -28.047 -22.391 24.031 1 94.31 421 THR B CA 1
ATOM 9912 C C . THR B 1 421 ? -27.75 -21.641 22.734 1 94.31 421 THR B C 1
ATOM 9914 O O . THR B 1 421 ? -27.609 -22.266 21.672 1 94.31 421 THR B O 1
ATOM 9917 N N . PRO B 1 422 ? -27.531 -20.406 22.797 1 96.88 422 PRO B N 1
ATOM 9918 C CA . PRO B 1 422 ? -27.438 -19.594 21.578 1 96.88 422 PRO B CA 1
ATOM 9919 C C . PRO B 1 422 ? -26.188 -19.906 20.75 1 96.88 422 PRO B C 1
ATOM 9921 O O . PRO B 1 422 ? -26.203 -19.75 19.531 1 96.88 422 PRO B O 1
ATOM 9924 N N . VAL B 1 423 ? -25.078 -20.219 21.422 1 97.94 423 VAL B N 1
ATOM 9925 C CA . VAL B 1 423 ? -23.844 -20.469 20.688 1 97.94 423 VAL B CA 1
ATOM 9926 C C . VAL B 1 423 ? -23.328 -21.875 21 1 97.94 423 VAL B C 1
ATOM 9928 O O . VAL B 1 423 ? -23.172 -22.25 22.156 1 97.94 423 VAL B O 1
ATOM 9931 N N . ASN B 1 424 ? -23.125 -22.625 20.016 1 95.5 424 ASN B N 1
ATOM 9932 C CA . ASN B 1 424 ? -22.484 -23.938 20.094 1 95.5 424 ASN B CA 1
ATOM 9933 C C . ASN B 1 424 ? -21.172 -23.984 19.328 1 95.5 424 ASN B C 1
ATOM 9935 O O . ASN B 1 424 ? -21.156 -23.938 18.109 1 95.5 424 ASN B O 1
ATOM 9939 N N . MET B 1 425 ? -20.094 -24.078 20.031 1 94.44 425 MET B N 1
ATOM 9940 C CA . MET B 1 425 ? -18.766 -24.109 19.406 1 94.44 425 MET B CA 1
ATOM 9941 C C . MET B 1 425 ? -18.156 -25.5 19.531 1 94.44 425 MET B C 1
ATOM 9943 O O . MET B 1 425 ? -18.141 -26.094 20.609 1 94.44 425 MET B O 1
ATOM 9947 N N . PHE B 1 426 ? -17.734 -26.031 18.453 1 90.5 426 PHE B N 1
ATOM 9948 C CA . PHE B 1 426 ? -17.094 -27.328 18.406 1 90.5 426 PHE B CA 1
ATOM 9949 C C . PHE B 1 426 ? -15.664 -27.203 17.891 1 90.5 426 PHE B C 1
ATOM 9951 O O . PHE B 1 426 ? -15.445 -26.906 16.719 1 90.5 426 PHE B O 1
ATOM 9958 N N . ASN B 1 427 ? -14.695 -27.422 18.734 1 87.25 427 ASN B N 1
ATOM 9959 C CA . ASN B 1 427 ? -13.289 -27.359 18.328 1 87.25 427 ASN B CA 1
ATOM 9960 C C . ASN B 1 427 ? -12.758 -28.75 17.969 1 87.25 427 ASN B C 1
ATOM 9962 O O . ASN B 1 427 ? -11.953 -29.328 18.719 1 87.25 427 ASN B O 1
ATOM 9966 N N . GLN B 1 428 ? -13.156 -29.281 16.875 1 80.56 428 GLN B N 1
ATOM 9967 C CA . GLN B 1 428 ? -12.797 -30.625 16.422 1 80.56 428 GLN B CA 1
ATOM 9968 C C . GLN B 1 428 ? -13.031 -30.781 14.922 1 80.56 428 GLN B C 1
ATOM 9970 O O . GLN B 1 428 ? -13.75 -29.969 14.312 1 80.56 428 GLN B O 1
ATOM 9975 N N . HIS B 1 429 ? -12.391 -31.797 14.422 1 78.38 429 HIS B N 1
ATOM 9976 C CA . HIS B 1 429 ? -12.688 -32.188 13.047 1 78.38 429 HIS B CA 1
ATOM 9977 C C . HIS B 1 429 ? -14.023 -32.906 12.953 1 78.38 429 HIS B C 1
ATOM 9979 O O . HIS B 1 429 ? -14.344 -33.719 13.812 1 78.38 429 HIS B O 1
ATOM 9985 N N . ILE B 1 430 ? -14.82 -32.438 12.062 1 80.38 430 ILE B N 1
ATOM 9986 C CA . ILE B 1 430 ? -16.109 -33.094 11.906 1 80.38 430 ILE B CA 1
ATOM 9987 C C . ILE B 1 430 ? -16.109 -33.938 10.648 1 80.38 430 ILE B C 1
ATOM 9989 O O . ILE B 1 430 ? -15.336 -33.688 9.719 1 80.38 430 ILE B O 1
ATOM 9993 N N . ASP B 1 431 ? -16.938 -34.906 10.758 1 85.25 431 ASP B N 1
ATOM 9994 C CA . ASP B 1 431 ? -17.078 -35.781 9.609 1 85.25 431 ASP B CA 1
ATOM 9995 C C . ASP B 1 431 ? -17.609 -35.031 8.391 1 85.25 431 ASP B C 1
ATOM 9997 O O . ASP B 1 431 ? -18.312 -34.062 8.531 1 85.25 431 ASP B O 1
ATOM 10001 N N . ARG B 1 432 ? -17.234 -35.562 7.238 1 88.12 432 ARG B N 1
ATOM 10002 C CA . ARG B 1 432 ? -17.578 -34.906 5.973 1 88.12 432 ARG B CA 1
ATOM 10003 C C . ARG B 1 432 ? -19.078 -34.781 5.809 1 88.12 432 ARG B C 1
ATOM 10005 O O . ARG B 1 432 ? -19.578 -33.75 5.402 1 88.12 432 ARG B O 1
ATOM 10012 N N . ASP B 1 433 ? -19.844 -35.875 6.109 1 92.75 433 ASP B N 1
ATOM 10013 C CA . ASP B 1 433 ? -21.297 -35.844 5.941 1 92.75 433 ASP B CA 1
ATOM 10014 C C . ASP B 1 433 ? -21.938 -34.812 6.871 1 92.75 433 ASP B C 1
ATOM 10016 O O . ASP B 1 433 ? -22.891 -34.125 6.48 1 92.75 433 ASP B O 1
ATOM 10020 N N . GLU B 1 434 ? -21.391 -34.781 7.984 1 92.38 434 GLU B N 1
ATOM 10021 C CA . GLU B 1 434 ? -21.891 -33.812 8.945 1 92.38 434 GLU B CA 1
ATOM 10022 C C . GLU B 1 434 ? -21.609 -32.375 8.477 1 92.38 434 GLU B C 1
ATOM 10024 O O . GLU B 1 434 ? -22.438 -31.484 8.664 1 92.38 434 GLU B O 1
ATOM 10029 N N . TYR B 1 435 ? -20.5 -32.25 7.984 1 93 435 TYR B N 1
ATOM 10030 C CA . TYR B 1 435 ? -20.109 -30.938 7.488 1 93 435 TYR B CA 1
ATOM 10031 C C . TYR B 1 435 ? -21.062 -30.469 6.402 1 93 435 TYR B C 1
ATOM 10033 O O . TYR B 1 435 ? -21.594 -29.359 6.473 1 93 435 TYR B O 1
ATOM 10041 N N . TYR B 1 436 ? -21.359 -31.219 5.48 1 95.44 436 TYR B N 1
ATOM 10042 C CA . TYR B 1 436 ? -22.219 -30.812 4.367 1 95.44 436 TYR B CA 1
ATOM 10043 C C . TYR B 1 436 ? -23.672 -30.734 4.801 1 95.44 436 TYR B C 1
ATOM 10045 O O . TYR B 1 436 ? -24.438 -29.922 4.27 1 95.44 436 TYR B O 1
ATOM 10053 N N . ALA B 1 437 ? -24.047 -31.562 5.816 1 96.62 437 ALA B N 1
ATOM 10054 C CA . ALA B 1 437 ? -25.391 -31.422 6.395 1 96.62 437 ALA B CA 1
ATOM 10055 C C . ALA B 1 437 ? -25.578 -30.047 7.027 1 96.62 437 ALA B C 1
ATOM 10057 O O . ALA B 1 437 ? -26.625 -29.422 6.867 1 96.62 437 ALA B O 1
ATOM 10058 N N . LEU B 1 438 ? -24.547 -29.641 7.695 1 96.12 438 LEU B N 1
ATOM 10059 C CA . LEU B 1 438 ? -24.578 -28.328 8.336 1 96.12 438 LEU B CA 1
ATOM 10060 C C . LEU B 1 438 ? -24.734 -27.219 7.293 1 96.12 438 LEU B C 1
ATOM 10062 O O . LEU B 1 438 ? -25.5 -26.281 7.488 1 96.12 438 LEU B O 1
ATOM 10066 N N . LEU B 1 439 ? -23.969 -27.312 6.23 1 97.12 439 LEU B N 1
ATOM 10067 C CA . LEU B 1 439 ? -24.047 -26.312 5.18 1 97.12 439 LEU B CA 1
ATOM 10068 C C . LEU B 1 439 ? -25.438 -26.25 4.57 1 97.12 439 LEU B C 1
ATOM 10070 O O . LEU B 1 439 ? -25.953 -25.156 4.301 1 97.12 439 LEU B O 1
ATOM 10074 N N . GLU B 1 440 ? -26.047 -27.344 4.43 1 96.44 440 GLU B N 1
ATOM 10075 C CA . GLU B 1 440 ? -27.344 -27.453 3.768 1 96.44 440 GLU B CA 1
ATOM 10076 C C . GLU B 1 440 ? -28.453 -26.859 4.637 1 96.44 440 GLU B C 1
ATOM 10078 O O . GLU B 1 440 ? -29.328 -26.156 4.133 1 96.44 440 GLU B O 1
ATOM 10083 N N . VAL B 1 441 ? -28.375 -27.125 5.902 1 96.5 441 VAL B N 1
ATOM 10084 C CA . VAL B 1 441 ? -29.484 -26.766 6.781 1 96.5 441 VAL B CA 1
ATOM 10085 C C . VAL B 1 441 ? -29.344 -25.312 7.219 1 96.5 441 VAL B C 1
ATOM 10087 O O . VAL B 1 441 ? -30.297 -24.703 7.695 1 96.5 441 VAL B O 1
ATOM 10090 N N . ALA B 1 442 ? -28.234 -24.719 7.02 1 97.88 442 ALA B N 1
ATOM 10091 C CA . ALA B 1 442 ? -27.938 -23.391 7.535 1 97.88 442 ALA B CA 1
ATOM 10092 C C . ALA B 1 442 ? -28.859 -22.344 6.926 1 97.88 442 ALA B C 1
ATOM 10094 O O . ALA B 1 442 ? -29.188 -22.406 5.738 1 97.88 442 ALA B O 1
ATOM 10095 N N . ASP B 1 443 ? -29.25 -21.406 7.73 1 98.25 443 ASP B N 1
ATOM 10096 C CA . ASP B 1 443 ? -30.047 -20.266 7.266 1 98.25 443 ASP B CA 1
ATOM 10097 C C . ASP B 1 443 ? -29.156 -19.078 6.922 1 98.25 443 ASP B C 1
ATOM 10099 O O . ASP B 1 443 ? -29.594 -18.156 6.227 1 98.25 443 ASP B O 1
ATOM 10103 N N . ILE B 1 444 ? -28.016 -19.031 7.488 1 98.56 444 ILE B N 1
ATOM 10104 C CA . ILE B 1 444 ? -26.984 -18.047 7.16 1 98.56 444 ILE B CA 1
ATOM 10105 C C . ILE B 1 444 ? -25.609 -18.688 7.211 1 98.56 444 ILE B C 1
ATOM 10107 O O . ILE B 1 444 ? -25.297 -19.422 8.148 1 98.56 444 ILE B O 1
ATOM 10111 N N . GLY B 1 445 ? -24.828 -18.484 6.164 1 98.38 445 GLY B N 1
ATOM 10112 C CA . GLY B 1 445 ? -23.391 -18.688 6.277 1 98.38 445 GLY B CA 1
ATOM 10113 C C . GLY B 1 445 ? -22.656 -17.438 6.738 1 98.38 445 GLY B C 1
ATOM 10114 O O . GLY B 1 445 ? -22.766 -16.375 6.117 1 98.38 445 GLY B O 1
ATOM 10115 N N . LEU B 1 446 ? -21.922 -17.5 7.852 1 98.44 446 LEU B N 1
ATOM 10116 C CA . LEU B 1 446 ? -21.234 -16.344 8.43 1 98.44 446 LEU B CA 1
ATOM 10117 C C . LEU B 1 446 ? -19.719 -16.5 8.359 1 98.44 446 LEU B C 1
ATOM 10119 O O . LEU B 1 446 ? -19.141 -17.281 9.125 1 98.44 446 LEU B O 1
ATOM 10123 N N . VAL B 1 447 ? -19.047 -15.766 7.461 1 97.5 447 VAL B N 1
ATOM 10124 C CA . VAL B 1 447 ? -17.609 -15.836 7.203 1 97.5 447 VAL B CA 1
ATOM 10125 C C . VAL B 1 447 ? -16.953 -14.5 7.559 1 97.5 447 VAL B C 1
ATOM 10127 O O . VAL B 1 447 ? -17.109 -13.516 6.836 1 97.5 447 VAL B O 1
ATOM 10130 N N . THR B 1 448 ? -16.078 -14.469 8.609 1 96.62 448 THR B N 1
ATOM 10131 C CA . THR B 1 448 ? -15.672 -13.18 9.148 1 96.62 448 THR B CA 1
ATOM 10132 C C . THR B 1 448 ? -14.148 -13.125 9.305 1 96.62 448 THR B C 1
ATOM 10134 O O . THR B 1 448 ? -13.648 -12.586 10.297 1 96.62 448 THR B O 1
ATOM 10137 N N . PRO B 1 449 ? -13.383 -13.742 8.445 1 95.44 449 PRO B N 1
ATOM 10138 C CA . PRO B 1 449 ? -11.938 -13.594 8.625 1 95.44 449 PRO B CA 1
ATOM 10139 C C . PRO B 1 449 ? -11.484 -12.133 8.562 1 95.44 449 PRO B C 1
ATOM 10141 O O . PRO B 1 449 ? -12.102 -11.32 7.867 1 95.44 449 PRO B O 1
ATOM 10144 N N . ILE B 1 450 ? -10.414 -11.82 9.25 1 92.12 450 ILE B N 1
ATOM 10145 C CA . ILE B 1 450 ? -9.883 -10.461 9.234 1 92.12 450 ILE B CA 1
ATOM 10146 C C . ILE B 1 450 ? -8.805 -10.344 8.156 1 92.12 450 ILE B C 1
ATOM 10148 O O . ILE B 1 450 ? -8.461 -9.242 7.727 1 92.12 450 ILE B O 1
ATOM 10152 N N . ILE B 1 451 ? -8.141 -11.391 7.801 1 91.75 451 ILE B N 1
ATOM 10153 C CA . ILE B 1 451 ? -7.238 -11.492 6.66 1 91.75 451 ILE B CA 1
ATOM 10154 C C . ILE B 1 451 ? -7.301 -12.898 6.078 1 91.75 451 ILE B C 1
ATOM 10156 O O . ILE B 1 451 ? -7.059 -13.883 6.781 1 91.75 451 ILE B O 1
ATOM 10160 N N . ASP B 1 452 ? -7.633 -12.906 4.809 1 90.75 452 ASP B N 1
ATOM 10161 C CA . ASP B 1 452 ? -7.742 -14.219 4.172 1 90.75 452 ASP B CA 1
ATOM 10162 C C . ASP B 1 452 ? -7.559 -14.109 2.66 1 90.75 452 ASP B C 1
ATOM 10164 O O . ASP B 1 452 ? -7.969 -13.117 2.049 1 90.75 452 ASP B O 1
ATOM 10168 N N . GLY B 1 453 ? -6.824 -15.07 2.164 1 88.56 453 GLY B N 1
ATOM 10169 C CA . GLY B 1 453 ? -6.754 -15.125 0.713 1 88.56 453 GLY B CA 1
ATOM 10170 C C . GLY B 1 453 ? -8.078 -15.492 0.066 1 88.56 453 GLY B C 1
ATOM 10171 O O . GLY B 1 453 ? -9.008 -14.688 0.055 1 88.56 453 GLY B O 1
ATOM 10172 N N . MET B 1 454 ? -8.102 -16.75 -0.403 1 85 454 MET B N 1
ATOM 10173 C CA . MET B 1 454 ? -9.383 -17.25 -0.91 1 85 454 MET B CA 1
ATOM 10174 C C . MET B 1 454 ? -10.07 -18.125 0.123 1 85 454 MET B C 1
ATOM 10176 O O . MET B 1 454 ? -9.438 -18.984 0.736 1 85 454 MET B O 1
ATOM 10180 N N . ASN B 1 455 ? -11.281 -17.781 0.339 1 89.62 455 ASN B N 1
ATOM 10181 C CA . ASN B 1 455 ? -12.109 -18.578 1.231 1 89.62 455 ASN B CA 1
ATOM 10182 C C . ASN B 1 455 ? -12.961 -19.578 0.455 1 89.62 455 ASN B C 1
ATOM 10184 O O . ASN B 1 455 ? -14.078 -19.25 0.035 1 89.62 455 ASN B O 1
ATOM 10188 N N . THR B 1 456 ? -12.555 -20.781 0.461 1 89.44 456 THR B N 1
ATOM 10189 C CA . THR B 1 456 ? -13.234 -21.781 -0.354 1 89.44 456 THR B CA 1
ATOM 10190 C C . THR B 1 456 ? -14.484 -22.297 0.353 1 89.44 456 THR B C 1
ATOM 10192 O O . THR B 1 456 ? -15.398 -22.812 -0.291 1 89.44 456 THR B O 1
ATOM 10195 N N . ALA B 1 457 ? -14.547 -22.125 1.649 1 91.88 457 ALA B N 1
ATOM 10196 C CA . ALA B 1 457 ? -15.727 -22.531 2.406 1 91.88 457 ALA B CA 1
ATOM 10197 C C . ALA B 1 457 ? -16.969 -21.781 1.932 1 91.88 457 ALA B C 1
ATOM 10199 O O . ALA B 1 457 ? -18.062 -22.328 1.907 1 91.88 457 ALA B O 1
ATOM 10200 N N . SER B 1 458 ? -16.812 -20.578 1.581 1 95.5 458 SER B N 1
ATOM 10201 C CA . SER B 1 458 ? -17.938 -19.781 1.073 1 95.5 458 SER B CA 1
ATOM 10202 C C . SER B 1 458 ? -18.469 -20.344 -0.237 1 95.5 458 SER B C 1
ATOM 10204 O O . SER B 1 458 ? -19.672 -20.312 -0.487 1 95.5 458 SER B O 1
ATOM 10206 N N . PHE B 1 459 ? -17.578 -20.859 -1.074 1 95.25 459 PHE B N 1
ATOM 10207 C CA . PHE B 1 459 ? -17.984 -21.484 -2.326 1 95.25 459 PHE B CA 1
ATOM 10208 C C . PHE B 1 459 ? -18.781 -22.766 -2.061 1 95.25 459 PHE B C 1
ATOM 10210 O O . PHE B 1 459 ? -19.812 -23 -2.684 1 95.25 459 PHE B O 1
ATOM 10217 N N . GLU B 1 460 ? -18.281 -23.547 -1.139 1 95.56 460 GLU B N 1
ATOM 10218 C CA . GLU B 1 460 ? -18.984 -24.781 -0.773 1 95.56 460 GLU B CA 1
ATOM 10219 C C . GLU B 1 460 ? -20.375 -24.5 -0.219 1 95.56 460 GLU B C 1
ATOM 10221 O O . GLU B 1 460 ? -21.328 -25.219 -0.502 1 95.56 460 GLU B O 1
ATOM 10226 N N . TYR B 1 461 ? -20.469 -23.484 0.564 1 97.06 461 TYR B N 1
ATOM 10227 C CA . TYR B 1 461 ? -21.75 -23.078 1.118 1 97.06 461 TYR B CA 1
ATOM 10228 C C . TYR B 1 461 ? -22.75 -22.781 0.008 1 97.06 461 TYR B C 1
ATOM 10230 O O . TYR B 1 461 ? -23.891 -23.219 0.06 1 97.06 461 TYR B O 1
ATOM 10238 N N . VAL B 1 462 ? -22.312 -22.016 -0.983 1 97.19 462 VAL B N 1
ATOM 10239 C CA . VAL B 1 462 ? -23.188 -21.641 -2.094 1 97.19 462 VAL B CA 1
ATOM 10240 C C . VAL B 1 462 ? -23.656 -22.891 -2.824 1 97.19 462 VAL B C 1
ATOM 10242 O O . VAL B 1 462 ? -24.844 -23.016 -3.154 1 97.19 462 VAL B O 1
ATOM 10245 N N . VAL B 1 463 ? -22.766 -23.828 -3.016 1 97.31 463 VAL B N 1
ATOM 10246 C CA . VAL B 1 463 ? -23.125 -25.062 -3.705 1 97.31 463 VAL B CA 1
ATOM 10247 C C . VAL B 1 463 ? -24.125 -25.859 -2.859 1 97.31 463 VAL B C 1
ATOM 10249 O O . VAL B 1 463 ? -25.078 -26.422 -3.387 1 97.31 463 VAL B O 1
ATOM 10252 N N . ALA B 1 464 ? -23.906 -25.875 -1.584 1 97.62 464 ALA B N 1
ATOM 10253 C CA . ALA B 1 464 ? -24.766 -26.641 -0.673 1 97.62 464 ALA B CA 1
ATOM 10254 C C . ALA B 1 464 ? -26.156 -26.031 -0.577 1 97.62 464 ALA B C 1
ATOM 10256 O O . ALA B 1 464 ? -27.109 -26.703 -0.178 1 97.62 464 ALA B O 1
ATOM 10257 N N . GLN B 1 465 ? -26.312 -24.812 -0.927 1 97.44 465 GLN B N 1
ATOM 10258 C CA . GLN B 1 465 ? -27.562 -24.078 -0.767 1 97.44 465 GLN B CA 1
ATOM 10259 C C . GLN B 1 465 ? -28.375 -24.078 -2.062 1 97.44 465 GLN B C 1
ATOM 10261 O O . GLN B 1 465 ? -29.219 -23.203 -2.273 1 97.44 465 GLN B O 1
ATOM 10266 N N . GLU B 1 466 ? -28.109 -24.938 -2.871 1 95.25 466 GLU B N 1
ATOM 10267 C CA . GLU B 1 466 ? -28.797 -25 -4.16 1 95.25 466 GLU B CA 1
ATOM 10268 C C . GLU B 1 466 ? -30.297 -25.094 -3.982 1 95.25 466 GLU B C 1
ATOM 10270 O O . GLU B 1 466 ? -31.062 -24.578 -4.812 1 95.25 466 GLU B O 1
ATOM 10275 N N . GLN B 1 467 ? -30.766 -25.625 -2.92 1 91.94 467 GLN B N 1
ATOM 10276 C CA . GLN B 1 467 ? -32.188 -25.812 -2.715 1 91.94 467 GLN B CA 1
ATOM 10277 C C . GLN B 1 467 ? -32.781 -24.703 -1.847 1 91.94 467 GLN B C 1
ATOM 10279 O O . GLN B 1 467 ? -33.906 -24.234 -2.109 1 91.94 467 GLN B O 1
ATOM 10284 N N . HIS B 1 468 ? -32.125 -24.266 -0.8 1 92.62 468 HIS B N 1
ATOM 10285 C CA . HIS B 1 468 ? -32.688 -23.344 0.188 1 92.62 468 HIS B CA 1
ATOM 10286 C C . HIS B 1 468 ? -32.312 -21.891 -0.131 1 92.62 468 HIS B C 1
ATOM 10288 O O . HIS B 1 468 ? -33.031 -20.969 0.26 1 92.62 468 HIS B O 1
ATOM 10294 N N . HIS B 1 469 ? -31.172 -21.672 -0.755 1 97.19 469 HIS B N 1
ATOM 10295 C CA . HIS B 1 469 ? -30.703 -20.375 -1.226 1 97.19 469 HIS B CA 1
ATOM 10296 C C . HIS B 1 469 ? -30.484 -19.422 -0.064 1 97.19 469 HIS B C 1
ATOM 10298 O O . HIS B 1 469 ? -30.797 -18.234 -0.172 1 97.19 469 HIS B O 1
ATOM 10304 N N . SER B 1 470 ? -30.094 -19.922 1.121 1 97.75 470 SER B N 1
ATOM 10305 C CA . SER B 1 470 ? -29.844 -19.078 2.289 1 97.75 470 SER B CA 1
ATOM 10306 C C . SER B 1 470 ? -28.688 -18.109 2.027 1 97.75 470 SER B C 1
ATOM 10308 O O . SER B 1 470 ? -27.75 -18.422 1.298 1 97.75 470 SER B O 1
ATOM 10310 N N . PRO B 1 471 ? -28.781 -16.875 2.633 1 97.75 471 PRO B N 1
ATOM 10311 C CA . PRO B 1 471 ? -27.797 -15.828 2.342 1 97.75 471 PRO B CA 1
ATOM 10312 C C . PRO B 1 471 ? -26.438 -16.094 2.984 1 97.75 471 PRO B C 1
ATOM 10314 O O . PRO B 1 471 ? -26.344 -16.891 3.918 1 97.75 471 PRO B O 1
ATOM 10317 N N . LEU B 1 472 ? -25.422 -15.445 2.395 1 97.5 472 LEU B N 1
ATOM 10318 C CA . LEU B 1 472 ? -24.031 -15.508 2.836 1 97.5 472 LEU B CA 1
ATOM 10319 C C . LEU B 1 472 ? -23.547 -14.141 3.301 1 97.5 472 LEU B C 1
ATOM 10321 O O . LEU B 1 472 ? -23.703 -13.148 2.596 1 97.5 472 LEU B O 1
ATOM 10325 N N . ILE B 1 473 ? -23.094 -14.062 4.543 1 97.81 473 ILE B N 1
ATOM 10326 C CA . ILE B 1 473 ? -22.375 -12.891 5.023 1 97.81 473 ILE B CA 1
ATOM 10327 C C . ILE B 1 473 ? -20.859 -13.117 4.91 1 97.81 473 ILE B C 1
ATOM 10329 O O . ILE B 1 473 ? -20.344 -14.109 5.422 1 97.81 473 ILE B O 1
ATOM 10333 N N . LEU B 1 474 ? -20.188 -12.211 4.258 1 96.12 474 LEU B N 1
ATOM 10334 C CA . LEU B 1 474 ? -18.797 -12.43 3.91 1 96.12 474 LEU B CA 1
ATOM 10335 C C . LEU B 1 474 ? -17.938 -11.219 4.273 1 96.12 474 LEU B C 1
ATOM 10337 O O . LEU B 1 474 ? -18.344 -10.078 4.023 1 96.12 474 LEU B O 1
ATOM 10341 N N . SER B 1 475 ? -16.797 -11.492 4.848 1 96.06 475 SER B N 1
ATOM 10342 C CA . SER B 1 475 ? -15.859 -10.438 5.219 1 96.06 475 SER B CA 1
ATOM 10343 C C . SER B 1 475 ? -15.289 -9.75 3.982 1 96.06 475 SER B C 1
ATOM 10345 O O . SER B 1 475 ? -14.938 -10.414 3.002 1 96.06 475 SER B O 1
ATOM 10347 N N . GLU B 1 476 ? -15.086 -8.461 4.059 1 91.31 476 GLU B N 1
ATOM 10348 C CA . GLU B 1 476 ? -14.477 -7.699 2.973 1 91.31 476 GLU B CA 1
ATOM 10349 C C . GLU B 1 476 ? -12.984 -7.969 2.873 1 91.31 476 GLU B C 1
ATOM 10351 O O . GLU B 1 476 ? -12.344 -7.605 1.882 1 91.31 476 GLU B O 1
ATOM 10356 N N . PHE B 1 477 ? -12.406 -8.656 3.842 1 91.75 477 PHE B N 1
ATOM 10357 C CA . PHE B 1 477 ? -10.969 -8.859 3.904 1 91.75 477 PHE B CA 1
ATOM 10358 C C . PHE B 1 477 ? -10.586 -10.211 3.312 1 91.75 477 PHE B C 1
ATOM 10360 O O . PHE B 1 477 ? -9.445 -10.656 3.447 1 91.75 477 PHE B O 1
ATOM 10367 N N . THR B 1 478 ? -11.523 -10.883 2.682 1 91.44 478 THR B N 1
ATOM 10368 C CA . THR B 1 478 ? -11.227 -12.094 1.925 1 91.44 478 THR B CA 1
ATOM 10369 C C . THR B 1 478 ? -10.961 -11.766 0.459 1 91.44 478 THR B C 1
ATOM 10371 O O . THR B 1 478 ? -11.562 -10.844 -0.095 1 91.44 478 THR B O 1
ATOM 10374 N N . GLY B 1 479 ? -10.039 -12.484 -0.107 1 86.31 479 GLY B N 1
ATOM 10375 C CA . GLY B 1 479 ? -9.875 -12.352 -1.546 1 86.31 479 GLY B CA 1
ATOM 10376 C C . GLY B 1 479 ? -11.133 -12.68 -2.324 1 86.31 479 GLY B C 1
ATOM 10377 O O . GLY B 1 479 ? -11.336 -12.172 -3.428 1 86.31 479 GLY B O 1
ATOM 10378 N N . THR B 1 480 ? -12.055 -13.398 -1.739 1 87.56 480 THR B N 1
ATOM 10379 C CA . THR B 1 480 ? -13.297 -13.867 -2.348 1 87.56 480 THR B CA 1
ATOM 10380 C C . THR B 1 480 ? -14.312 -12.734 -2.432 1 87.56 480 THR B C 1
ATOM 10382 O O . THR B 1 480 ? -15.211 -12.758 -3.279 1 87.56 480 THR B O 1
ATOM 10385 N N . ALA B 1 481 ? -14.211 -11.828 -1.55 1 87.25 481 ALA B N 1
ATOM 10386 C CA . ALA B 1 481 ? -15.195 -10.75 -1.464 1 87.25 481 ALA B CA 1
ATOM 10387 C C . ALA B 1 481 ? -15.289 -9.984 -2.781 1 87.25 481 ALA B C 1
ATOM 10389 O O . ALA B 1 481 ? -16.359 -9.523 -3.16 1 87.25 481 ALA B O 1
ATOM 10390 N N . ASN B 1 482 ? -14.18 -9.969 -3.514 1 80.06 482 ASN B N 1
ATOM 10391 C CA . ASN B 1 482 ? -14.141 -9.227 -4.77 1 80.06 482 ASN B CA 1
ATOM 10392 C C . ASN B 1 482 ? -14.906 -9.945 -5.871 1 80.06 482 ASN B C 1
ATOM 10394 O O . ASN B 1 482 ? -15.258 -9.344 -6.887 1 80.06 482 ASN B O 1
ATOM 10398 N N . SER B 1 483 ? -15.234 -11.18 -5.594 1 81.94 483 SER B N 1
ATOM 10399 C CA . SER B 1 483 ? -15.891 -11.977 -6.625 1 81.94 483 SER B CA 1
ATOM 10400 C C . SER B 1 483 ? -17.312 -12.328 -6.227 1 81.94 483 SER B C 1
ATOM 10402 O O . SER B 1 483 ? -18.094 -12.805 -7.055 1 81.94 483 SER B O 1
ATOM 10404 N N . MET B 1 484 ? -17.656 -12.125 -4.938 1 87.31 484 MET B N 1
ATOM 10405 C CA . MET B 1 484 ? -18.953 -12.539 -4.402 1 87.31 484 MET B CA 1
ATOM 10406 C C . MET B 1 484 ? -19.766 -11.328 -3.975 1 87.31 484 MET B C 1
ATOM 10408 O O . MET B 1 484 ? -20.266 -11.273 -2.844 1 87.31 484 MET B O 1
ATOM 10412 N N . GLY B 1 485 ? -20.047 -10.539 -4.871 1 78.69 485 GLY B N 1
ATOM 10413 C CA . GLY B 1 485 ? -20.656 -9.258 -4.566 1 78.69 485 GLY B CA 1
ATOM 10414 C C . GLY B 1 485 ? -22.094 -9.383 -4.094 1 78.69 485 GLY B C 1
ATOM 10415 O O . GLY B 1 485 ? -22.609 -8.492 -3.408 1 78.69 485 GLY B O 1
ATOM 10416 N N . ALA B 1 486 ? -22.75 -10.5 -4.434 1 87.06 486 ALA B N 1
ATOM 10417 C CA . ALA B 1 486 ? -24.141 -10.688 -4.031 1 87.06 486 ALA B CA 1
ATOM 10418 C C . ALA B 1 486 ? -24.25 -11.094 -2.564 1 87.06 486 ALA B C 1
ATOM 10420 O O . ALA B 1 486 ? -25.312 -11.008 -1.964 1 87.06 486 ALA B O 1
ATOM 10421 N N . ALA B 1 487 ? -23.141 -11.523 -1.985 1 93.06 487 ALA B N 1
ATOM 10422 C CA . ALA B 1 487 ? -23.109 -11.742 -0.542 1 93.06 487 ALA B CA 1
ATOM 10423 C C . ALA B 1 487 ? -23.188 -10.414 0.214 1 93.06 487 ALA B C 1
ATOM 10425 O O . ALA B 1 487 ? -22.938 -9.352 -0.354 1 93.06 487 ALA B O 1
ATOM 10426 N N . VAL B 1 488 ? -23.641 -10.5 1.442 1 94.31 488 VAL B N 1
ATOM 10427 C CA . VAL B 1 488 ? -23.609 -9.305 2.283 1 94.31 488 VAL B CA 1
ATOM 10428 C C . VAL B 1 488 ? -22.203 -9.094 2.836 1 94.31 488 VAL B C 1
ATOM 10430 O O . VAL B 1 488 ? -21.766 -9.812 3.74 1 94.31 488 VAL B O 1
ATOM 10433 N N . ILE B 1 489 ? -21.547 -8.125 2.275 1 92.88 489 ILE B N 1
ATOM 10434 C CA . ILE B 1 489 ? -20.141 -7.883 2.609 1 92.88 489 ILE B CA 1
ATOM 10435 C C . ILE B 1 489 ? -20.047 -7.031 3.873 1 92.88 489 ILE B C 1
ATOM 10437 O O . ILE B 1 489 ? -20.734 -6.004 3.988 1 92.88 489 ILE B O 1
ATOM 10441 N N . VAL B 1 490 ? -19.188 -7.445 4.863 1 94.25 490 VAL B N 1
ATOM 10442 C CA . VAL B 1 490 ? -19.109 -6.754 6.145 1 94.25 490 VAL B CA 1
ATOM 10443 C C . VAL B 1 490 ? -17.656 -6.574 6.559 1 94.25 490 VAL B C 1
ATOM 10445 O O . VAL B 1 490 ? -16.766 -7.273 6.051 1 94.25 490 VAL B O 1
ATOM 10448 N N . ASN B 1 491 ? -17.422 -5.605 7.43 1 93.19 491 ASN B N 1
ATOM 10449 C CA . ASN B 1 491 ? -16.172 -5.457 8.18 1 93.19 491 ASN B CA 1
ATOM 10450 C C . ASN B 1 491 ? -16.25 -6.156 9.531 1 93.19 491 ASN B C 1
ATOM 10452 O O . ASN B 1 491 ? -16.922 -5.68 10.445 1 93.19 491 ASN B O 1
ATOM 10456 N N . PRO B 1 492 ? -15.547 -7.215 9.711 1 94.38 492 PRO B N 1
ATOM 10457 C CA . PRO B 1 492 ? -15.664 -7.984 10.953 1 94.38 492 PRO B CA 1
ATOM 10458 C C . PRO B 1 492 ? -15.211 -7.195 12.18 1 94.38 492 PRO B C 1
ATOM 10460 O O . PRO B 1 492 ? -15.547 -7.566 13.312 1 94.38 492 PRO B O 1
ATOM 10463 N N . TRP B 1 493 ? -14.477 -6.152 12 1 91 493 TRP B N 1
ATOM 10464 C CA . TRP B 1 493 ? -14.047 -5.312 13.117 1 91 493 TRP B CA 1
ATOM 10465 C C . TRP B 1 493 ? -15.195 -4.438 13.609 1 91 493 TRP B C 1
ATOM 10467 O O . TRP B 1 493 ? -15.117 -3.857 14.695 1 91 493 TRP B O 1
ATOM 10477 N N . ASP B 1 494 ? -16.203 -4.34 12.82 1 91.81 494 ASP B N 1
ATOM 10478 C CA . ASP B 1 494 ? -17.391 -3.586 13.18 1 91.81 494 ASP B CA 1
ATOM 10479 C C . ASP B 1 494 ? -18.531 -4.52 13.617 1 91.81 494 ASP B C 1
ATOM 10481 O O . ASP B 1 494 ? -19.391 -4.863 12.82 1 91.81 494 ASP B O 1
ATOM 10485 N N . CYS B 1 495 ? -18.594 -4.781 14.867 1 92.19 495 CYS B N 1
ATOM 10486 C CA . CYS B 1 495 ? -19.562 -5.734 15.414 1 92.19 495 CYS B CA 1
ATOM 10487 C C . CYS B 1 495 ? -20.984 -5.297 15.117 1 92.19 495 CYS B C 1
ATOM 10489 O O . CYS B 1 495 ? -21.859 -6.133 14.852 1 92.19 495 CYS B O 1
ATOM 10491 N N . LYS B 1 496 ? -21.219 -4.047 15.117 1 92.75 496 LYS B N 1
ATOM 10492 C CA . LYS B 1 496 ? -22.562 -3.551 14.867 1 92.75 496 LYS B CA 1
ATOM 10493 C C . LYS B 1 496 ? -22.984 -3.781 13.414 1 92.75 496 LYS B C 1
ATOM 10495 O O . LYS B 1 496 ? -24.141 -4.074 13.141 1 92.75 496 LYS B O 1
ATOM 10500 N N . GLU B 1 497 ? -21.984 -3.543 12.57 1 94.06 497 GLU B N 1
ATOM 10501 C CA . GLU B 1 497 ? -22.281 -3.797 11.164 1 94.06 497 GLU B CA 1
ATOM 10502 C C . GLU B 1 497 ? -22.594 -5.27 10.922 1 94.06 497 GLU B C 1
ATOM 10504 O O . GLU B 1 497 ? -23.531 -5.598 10.188 1 94.06 497 GLU B O 1
ATOM 10509 N N . VAL B 1 498 ? -21.859 -6.176 11.516 1 96.88 498 VAL B N 1
ATOM 10510 C CA . VAL B 1 498 ? -22.094 -7.609 11.367 1 96.88 498 VAL B CA 1
ATOM 10511 C C . VAL B 1 498 ? -23.438 -7.98 11.961 1 96.88 498 VAL B C 1
ATOM 10513 O O . VAL B 1 498 ? -24.188 -8.766 11.375 1 96.88 498 VAL B O 1
ATOM 10516 N N . ALA B 1 499 ? -23.75 -7.406 13.117 1 97.5 499 ALA B N 1
ATOM 10517 C CA . ALA B 1 499 ? -25.031 -7.656 13.758 1 97.5 499 ALA B CA 1
ATOM 10518 C C . ALA B 1 499 ? -26.188 -7.23 12.859 1 97.5 499 ALA B C 1
ATOM 10520 O O . ALA B 1 499 ? -27.172 -7.957 12.711 1 97.5 499 ALA B O 1
ATOM 10521 N N . ARG B 1 500 ? -26.078 -6.09 12.266 1 97.31 500 ARG B N 1
ATOM 10522 C CA . ARG B 1 500 ? -27.109 -5.602 11.359 1 97.31 500 ARG B CA 1
ATOM 10523 C C . ARG B 1 500 ? -27.234 -6.512 10.141 1 97.31 500 ARG B C 1
ATOM 10525 O O . ARG B 1 500 ? -28.344 -6.73 9.633 1 97.31 500 ARG B O 1
ATOM 10532 N N . ALA B 1 501 ? -26.125 -6.965 9.633 1 97.62 501 ALA B N 1
ATOM 10533 C CA . ALA B 1 501 ? -26.141 -7.871 8.484 1 97.62 501 ALA B CA 1
ATOM 10534 C C . ALA B 1 501 ? -26.875 -9.172 8.82 1 97.62 501 ALA B C 1
ATOM 10536 O O . ALA B 1 501 ? -27.594 -9.719 7.988 1 97.62 501 ALA B O 1
ATOM 10537 N N . ILE B 1 502 ? -26.609 -9.695 10.031 1 98.62 502 ILE B N 1
ATOM 10538 C CA . ILE B 1 502 ? -27.312 -10.898 10.477 1 98.62 502 ILE B CA 1
ATOM 10539 C C . ILE B 1 502 ? -28.812 -10.664 10.469 1 98.62 502 ILE B C 1
ATOM 10541 O O . ILE B 1 502 ? -29.578 -11.469 9.93 1 98.62 502 ILE B O 1
ATOM 10545 N N . GLU B 1 503 ? -29.219 -9.547 11.047 1 98.44 503 GLU B N 1
ATOM 10546 C CA . GLU B 1 503 ? -30.641 -9.219 11.086 1 98.44 503 GLU B CA 1
ATOM 10547 C C . GLU B 1 503 ? -31.219 -9.086 9.68 1 98.44 503 GLU B C 1
ATOM 10549 O O . GLU B 1 503 ? -32.312 -9.562 9.406 1 98.44 503 GLU B O 1
ATOM 10554 N N . GLU B 1 504 ? -30.484 -8.406 8.844 1 97.19 504 GLU B N 1
ATOM 10555 C CA . GLU B 1 504 ? -30.906 -8.227 7.461 1 97.19 504 GLU B CA 1
ATOM 10556 C C . GLU B 1 504 ? -31.094 -9.57 6.758 1 97.19 504 GLU B C 1
ATOM 10558 O O . GLU B 1 504 ? -32.094 -9.773 6.066 1 97.19 504 GLU B O 1
ATOM 10563 N N . CYS B 1 505 ? -30.188 -10.492 6.938 1 98.06 505 CYS B N 1
ATOM 10564 C CA . CYS B 1 505 ? -30.219 -11.789 6.27 1 98.06 505 CYS B CA 1
ATOM 10565 C C . CYS B 1 505 ? -31.359 -12.648 6.812 1 98.06 505 CYS B C 1
ATOM 10567 O O . CYS B 1 505 ? -31.984 -13.406 6.066 1 98.06 505 CYS B O 1
ATOM 10569 N N . LEU B 1 506 ? -31.609 -12.562 8.117 1 97.88 506 LEU B N 1
ATOM 10570 C CA . LEU B 1 506 ? -32.688 -13.336 8.727 1 97.88 506 LEU B CA 1
ATOM 10571 C C . LEU B 1 506 ? -34.062 -12.844 8.25 1 97.88 506 LEU B C 1
ATOM 10573 O O . LEU B 1 506 ? -35 -13.609 8.203 1 97.88 506 LEU B O 1
ATOM 10577 N N . SER B 1 507 ? -34.094 -11.586 7.871 1 96.75 507 SER B N 1
ATOM 10578 C CA . SER B 1 507 ? -35.344 -10.969 7.465 1 96.75 507 SER B CA 1
ATOM 10579 C C . SER B 1 507 ? -35.469 -10.914 5.949 1 96.75 507 SER B C 1
ATOM 10581 O O . SER B 1 507 ? -36.438 -10.383 5.418 1 96.75 507 SER B O 1
ATOM 10583 N N . MET B 1 508 ? -34.594 -11.453 5.266 1 96.38 508 MET B N 1
ATOM 10584 C CA . MET B 1 508 ? -34.562 -11.391 3.807 1 96.38 508 MET B CA 1
ATOM 10585 C C . MET B 1 508 ? -35.688 -12.188 3.184 1 96.38 508 MET B C 1
ATOM 10587 O O . MET B 1 508 ? -36.031 -13.273 3.652 1 96.38 508 MET B O 1
ATOM 10591 N N . SER B 1 509 ? -36.344 -11.617 2.162 1 96.62 509 SER B N 1
ATOM 10592 C CA . SER B 1 509 ? -37.438 -12.297 1.474 1 96.62 509 SER B CA 1
ATOM 10593 C C . SER B 1 509 ? -36.906 -13.461 0.628 1 96.62 509 SER B C 1
ATOM 10595 O O . SER B 1 509 ? -35.75 -13.492 0.258 1 96.62 509 SER B O 1
ATOM 10597 N N . GLU B 1 510 ? -37.812 -14.422 0.316 1 96.19 510 GLU B N 1
ATOM 10598 C CA . GLU B 1 510 ? -37.438 -15.57 -0.501 1 96.19 510 GLU B CA 1
ATOM 10599 C C . GLU B 1 510 ? -37 -15.141 -1.905 1 96.19 510 GLU B C 1
ATOM 10601 O O . GLU B 1 510 ? -36.125 -15.75 -2.514 1 96.19 510 GLU B O 1
ATOM 10606 N N . GLU B 1 511 ? -37.594 -14.109 -2.371 1 95.19 511 GLU B N 1
ATOM 10607 C CA . GLU B 1 511 ? -37.281 -13.594 -3.695 1 95.19 511 GLU B CA 1
ATOM 10608 C C . GLU B 1 511 ? -35.844 -13.016 -3.727 1 95.19 511 GLU B C 1
ATOM 10610 O O . GLU B 1 511 ? -35.094 -13.281 -4.656 1 95.19 511 GLU B O 1
ATOM 10615 N N . GLU B 1 512 ? -35.594 -12.312 -2.713 1 93.94 512 GLU B N 1
ATOM 10616 C CA . GLU B 1 512 ? -34.25 -11.711 -2.635 1 93.94 512 GLU B CA 1
ATOM 10617 C C . GLU B 1 512 ? -33.188 -12.781 -2.451 1 93.94 512 GLU B C 1
ATOM 10619 O O . GLU B 1 512 ? -32.094 -12.68 -3.029 1 93.94 512 GLU B O 1
ATOM 10624 N N . LYS B 1 513 ? -33.5 -13.797 -1.666 1 96.75 513 LYS B N 1
ATOM 10625 C CA . LYS B 1 513 ? -32.562 -14.906 -1.463 1 96.75 513 LYS B CA 1
ATOM 10626 C C . LYS B 1 513 ? -32.25 -15.609 -2.781 1 96.75 513 LYS B C 1
ATOM 10628 O O . LYS B 1 513 ? -31.094 -15.898 -3.07 1 96.75 513 LYS B O 1
ATOM 10633 N N . THR B 1 514 ? -33.25 -15.797 -3.529 1 96 514 THR B N 1
ATOM 10634 C CA . THR B 1 514 ? -33.094 -16.5 -4.797 1 96 514 THR B CA 1
ATOM 10635 C C . THR B 1 514 ? -32.25 -15.688 -5.766 1 96 514 THR B C 1
ATOM 10637 O O . THR B 1 514 ? -31.375 -16.234 -6.438 1 96 514 THR B O 1
ATOM 10640 N N . LEU B 1 515 ? -32.531 -14.422 -5.82 1 91.25 515 LEU B N 1
ATOM 10641 C CA . LEU B 1 515 ? -31.766 -13.547 -6.715 1 91.25 515 LEU B CA 1
ATOM 10642 C C . LEU B 1 515 ? -30.281 -13.523 -6.34 1 91.25 515 LEU B C 1
ATOM 10644 O O . LEU B 1 515 ? -29.422 -13.633 -7.211 1 91.25 515 LEU B O 1
ATOM 10648 N N . LYS B 1 516 ? -30.047 -13.375 -5.094 1 92.44 516 LYS B N 1
ATOM 10649 C CA . LYS B 1 516 ? -28.672 -13.344 -4.613 1 92.44 516 LYS B CA 1
ATOM 10650 C C . LYS B 1 516 ? -27.969 -14.68 -4.852 1 92.44 516 LYS B C 1
ATOM 10652 O O . LYS B 1 516 ? -26.797 -14.719 -5.234 1 92.44 516 LYS B O 1
ATOM 10657 N N . TYR B 1 517 ? -28.672 -15.734 -4.637 1 95.44 517 TYR B N 1
ATOM 10658 C CA . TYR B 1 517 ? -28.109 -17.062 -4.848 1 95.44 517 TYR B CA 1
ATOM 10659 C C . TYR B 1 517 ? -27.734 -17.281 -6.309 1 95.44 517 TYR B C 1
ATOM 10661 O O . TYR B 1 517 ? -26.656 -17.812 -6.605 1 95.44 517 TYR B O 1
ATOM 10669 N N . GLN B 1 518 ? -28.562 -16.891 -7.184 1 92.94 518 GLN B N 1
ATOM 10670 C CA . GLN B 1 518 ? -28.312 -17.094 -8.609 1 92.94 518 GLN B CA 1
ATOM 10671 C C . GLN B 1 518 ? -27.031 -16.375 -9.047 1 92.94 518 GLN B C 1
ATOM 10673 O O . GLN B 1 518 ? -26.25 -16.938 -9.828 1 92.94 518 GLN B O 1
ATOM 10678 N N . GLN B 1 519 ? -26.906 -15.266 -8.531 1 86.69 519 GLN B N 1
ATOM 10679 C CA . GLN B 1 519 ? -25.703 -14.5 -8.875 1 86.69 519 GLN B CA 1
ATOM 10680 C C . GLN B 1 519 ? -24.453 -15.172 -8.32 1 86.69 519 GLN B C 1
ATOM 10682 O O . GLN B 1 519 ? -23.438 -15.281 -9.023 1 86.69 519 GLN B O 1
ATOM 10687 N N . LEU B 1 520 ? -24.5 -15.539 -7.082 1 92.94 520 LEU B N 1
ATOM 10688 C CA . LEU B 1 520 ? -23.359 -16.219 -6.461 1 92.94 520 LEU B CA 1
ATOM 10689 C C . LEU B 1 520 ? -23.062 -17.531 -7.16 1 92.94 520 LEU B C 1
ATOM 10691 O O . LEU B 1 520 ? -21.906 -17.859 -7.422 1 92.94 520 LEU B O 1
ATOM 10695 N N . SER B 1 521 ? -24.109 -18.266 -7.434 1 94.12 521 SER B N 1
ATOM 10696 C CA . SER B 1 521 ? -23.984 -19.578 -8.07 1 94.12 521 SER B CA 1
ATOM 10697 C C . SER B 1 521 ? -23.359 -19.453 -9.461 1 94.12 521 SER B C 1
ATOM 10699 O O . SER B 1 521 ? -22.578 -20.297 -9.867 1 94.12 521 SER B O 1
ATOM 10701 N N . GLN B 1 522 ? -23.734 -18.453 -10.133 1 89.38 522 GLN B N 1
ATOM 10702 C CA . GLN B 1 522 ? -23.188 -18.25 -11.469 1 89.38 522 GLN B CA 1
ATOM 10703 C C . GLN B 1 522 ? -21.656 -18.094 -11.422 1 89.38 522 GLN B C 1
ATOM 10705 O O . GLN B 1 522 ? -20.953 -18.703 -12.227 1 89.38 522 GLN B O 1
ATOM 10710 N N . PHE B 1 523 ? -21.203 -17.391 -10.531 1 87.5 523 PHE B N 1
ATOM 10711 C CA . PHE B 1 523 ? -19.766 -17.188 -10.422 1 87.5 523 PHE B CA 1
ATOM 10712 C C . PHE B 1 523 ? -19.078 -18.484 -10 1 87.5 523 PHE B C 1
ATOM 10714 O O . PHE B 1 523 ? -18.078 -18.891 -10.602 1 87.5 523 PHE B O 1
ATOM 10721 N N . VAL B 1 524 ? -19.594 -19.141 -8.984 1 93.38 524 VAL B N 1
ATOM 10722 C CA . VAL B 1 524 ? -18.953 -20.312 -8.398 1 93.38 524 VAL B CA 1
ATOM 10723 C C . VAL B 1 524 ? -18.906 -21.438 -9.43 1 93.38 524 VAL B C 1
ATOM 10725 O O . VAL B 1 524 ? -17.938 -22.188 -9.477 1 93.38 524 VAL B O 1
ATOM 10728 N N . THR B 1 525 ? -19.875 -21.484 -10.266 1 93.56 525 THR B N 1
ATOM 10729 C CA . THR B 1 525 ? -19.969 -22.594 -11.211 1 93.56 525 THR B CA 1
ATOM 10730 C C . THR B 1 525 ? -19.172 -22.281 -12.484 1 93.56 525 THR B C 1
ATOM 10732 O O . THR B 1 525 ? -18.828 -23.188 -13.242 1 93.56 525 THR B O 1
ATOM 10735 N N . SER B 1 526 ? -18.906 -21.047 -12.711 1 89.75 526 SER B N 1
ATOM 10736 C CA . SER B 1 526 ? -18.156 -20.672 -13.906 1 89.75 526 SER B CA 1
ATOM 10737 C C . SER B 1 526 ? -16.656 -20.594 -13.625 1 89.75 526 SER B C 1
ATOM 10739 O O . SER B 1 526 ? -15.844 -20.75 -14.539 1 89.75 526 SER B O 1
ATOM 10741 N N . HIS B 1 527 ? -16.328 -20.359 -12.445 1 90.06 527 HIS B N 1
ATOM 10742 C CA . HIS B 1 527 ? -14.93 -20.25 -12.047 1 90.06 527 HIS B CA 1
ATOM 10743 C C . HIS B 1 527 ? -14.531 -21.391 -11.102 1 90.06 527 HIS B C 1
ATOM 10745 O O . HIS B 1 527 ? -14.203 -21.141 -9.938 1 90.06 527 HIS B O 1
ATOM 10751 N N . THR B 1 528 ? -14.43 -22.516 -11.688 1 94.19 528 THR B N 1
ATOM 10752 C CA . THR B 1 528 ? -14.203 -23.734 -10.93 1 94.19 528 THR B CA 1
ATOM 10753 C C . THR B 1 528 ? -12.711 -23.969 -10.719 1 94.19 528 THR B C 1
ATOM 10755 O O . THR B 1 528 ? -11.875 -23.234 -11.25 1 94.19 528 THR B O 1
ATOM 10758 N N . ALA B 1 529 ? -12.469 -24.969 -9.922 1 94.62 529 ALA B N 1
ATOM 10759 C CA . ALA B 1 529 ? -11.086 -25.391 -9.727 1 94.62 529 ALA B CA 1
ATOM 10760 C C . ALA B 1 529 ? -10.43 -25.766 -11.055 1 94.62 529 ALA B C 1
ATOM 10762 O O . ALA B 1 529 ? -9.273 -25.422 -11.305 1 94.62 529 ALA B O 1
ATOM 10763 N N . ALA B 1 530 ? -11.141 -26.422 -11.898 1 94.38 530 ALA B N 1
ATOM 10764 C CA . ALA B 1 530 ? -10.641 -26.828 -13.211 1 94.38 530 ALA B CA 1
ATOM 10765 C C . ALA B 1 530 ? -10.336 -25.609 -14.078 1 94.38 530 ALA B C 1
ATOM 10767 O O . ALA B 1 530 ? -9.336 -25.578 -14.805 1 94.38 530 ALA B O 1
ATOM 10768 N N . TYR B 1 531 ? -11.25 -24.672 -14.023 1 93.44 531 TYR B N 1
ATOM 10769 C CA . TYR B 1 531 ? -11.031 -23.438 -14.758 1 93.44 531 TYR B CA 1
ATOM 10770 C C . TYR B 1 531 ? -9.727 -22.766 -14.32 1 93.44 531 TYR B C 1
ATOM 10772 O O . TYR B 1 531 ? -8.945 -22.312 -15.156 1 93.44 531 TYR B O 1
ATOM 10780 N N . TRP B 1 532 ? -9.523 -22.656 -13.07 1 94.69 532 TRP B N 1
ATOM 10781 C CA . TRP B 1 532 ? -8.305 -22.094 -12.5 1 94.69 532 TRP B CA 1
ATOM 10782 C C . TRP B 1 532 ? -7.07 -22.812 -13.031 1 94.69 532 TRP B C 1
ATOM 10784 O O . TRP B 1 532 ? -6.125 -22.172 -13.492 1 94.69 532 TRP B O 1
ATOM 10794 N N . ALA B 1 533 ? -7.055 -24.156 -12.969 1 96.31 533 ALA B N 1
ATOM 10795 C CA . ALA B 1 533 ? -5.914 -24.953 -13.398 1 96.31 533 ALA B CA 1
ATOM 10796 C C . ALA B 1 533 ? -5.617 -24.75 -14.883 1 96.31 533 ALA B C 1
ATOM 10798 O O . ALA B 1 533 ? -4.457 -24.609 -15.273 1 96.31 533 ALA B O 1
ATOM 10799 N N . ARG B 1 534 ? -6.605 -24.719 -15.664 1 94.38 534 ARG B N 1
ATOM 10800 C CA . ARG B 1 534 ? -6.434 -24.5 -17.094 1 94.38 534 ARG B CA 1
ATOM 10801 C C . ARG B 1 534 ? -5.887 -23.109 -17.375 1 94.38 534 ARG B C 1
ATOM 10803 O O . ARG B 1 534 ? -5.105 -22.906 -18.312 1 94.38 534 ARG B O 1
ATOM 10810 N N . SER B 1 535 ? -6.348 -22.172 -16.594 1 92.81 535 SER B N 1
ATOM 10811 C CA . SER B 1 535 ? -5.863 -20.797 -16.75 1 92.81 535 SER B CA 1
ATOM 10812 C C . SER B 1 535 ? -4.363 -20.719 -16.484 1 92.81 535 SER B C 1
ATOM 10814 O O . SER B 1 535 ? -3.654 -19.953 -17.141 1 92.81 535 SER B O 1
ATOM 10816 N N . LEU B 1 536 ? -3.904 -21.453 -15.531 1 95.69 536 LEU B N 1
ATOM 10817 C CA . LEU B 1 536 ? -2.473 -21.484 -15.242 1 95.69 536 LEU B CA 1
ATOM 10818 C C . LEU B 1 536 ? -1.69 -21.984 -16.453 1 95.69 536 LEU B C 1
ATOM 10820 O O . LEU B 1 536 ? -0.679 -21.391 -16.828 1 95.69 536 LEU B O 1
ATOM 10824 N N . VAL B 1 537 ? -2.189 -23.062 -17 1 94.56 537 VAL B N 1
ATOM 10825 C CA . VAL B 1 537 ? -1.507 -23.688 -18.125 1 94.56 537 VAL B CA 1
ATOM 10826 C C . VAL B 1 537 ? -1.485 -22.719 -19.312 1 94.56 537 VAL B C 1
ATOM 10828 O O . VAL B 1 537 ? -0.429 -22.469 -19.891 1 94.56 537 VAL B O 1
ATOM 10831 N N . LYS B 1 538 ? -2.596 -22.125 -19.594 1 89.44 538 LYS B N 1
ATOM 10832 C CA . LYS B 1 538 ? -2.705 -21.188 -20.719 1 89.44 538 LYS B CA 1
ATOM 10833 C C . LYS B 1 538 ? -1.838 -19.953 -20.5 1 89.44 538 LYS B C 1
ATOM 10835 O O . LYS B 1 538 ? -1.199 -19.469 -21.438 1 89.44 538 LYS B O 1
ATOM 10840 N N . GLY B 1 539 ? -1.868 -19.5 -19.297 1 88.75 539 GLY B N 1
ATOM 10841 C CA . GLY B 1 539 ? -1.11 -18.312 -18.969 1 88.75 539 GLY B CA 1
ATOM 10842 C C . GLY B 1 539 ? 0.386 -18.484 -19.141 1 88.75 539 GLY B C 1
ATOM 10843 O O . GLY B 1 539 ? 1.074 -17.578 -19.625 1 88.75 539 GLY B O 1
ATOM 10844 N N . LEU B 1 540 ? 0.878 -19.578 -18.719 1 91.44 540 LEU B N 1
ATOM 10845 C CA . LEU B 1 540 ? 2.312 -19.828 -18.812 1 91.44 540 LEU B CA 1
ATOM 10846 C C . LEU B 1 540 ? 2.734 -20.094 -20.25 1 91.44 540 LEU B C 1
ATOM 10848 O O . LEU B 1 540 ? 3.854 -19.766 -20.641 1 91.44 540 LEU B O 1
ATOM 10852 N N . LEU B 1 541 ? 1.832 -20.656 -21.031 1 86.38 541 LEU B N 1
ATOM 10853 C CA . LEU B 1 541 ? 2.137 -20.969 -22.422 1 86.38 541 LEU B CA 1
ATOM 10854 C C . LEU B 1 541 ? 2.076 -19.719 -23.297 1 86.38 541 LEU B C 1
ATOM 10856 O O . LEU B 1 541 ? 2.803 -19.609 -24.281 1 86.38 541 LEU B O 1
ATOM 10860 N N . LYS B 1 542 ? 1.12 -18.781 -22.984 1 73.12 542 LYS B N 1
ATOM 10861 C CA . LYS B 1 542 ? 0.959 -17.531 -23.719 1 73.12 542 LYS B CA 1
ATOM 10862 C C . LYS B 1 542 ? 2.088 -16.562 -23.406 1 73.12 542 LYS B C 1
ATOM 10864 O O . LYS B 1 542 ? 2.359 -15.641 -24.188 1 73.12 542 LYS B O 1
ATOM 10869 N N . GLY B 1 543 ? 2.588 -16.625 -22.328 1 61.28 543 GLY B N 1
ATOM 10870 C CA . GLY B 1 543 ? 3.59 -15.648 -21.922 1 61.28 543 GLY B CA 1
ATOM 10871 C C . GLY B 1 543 ? 4.66 -15.414 -22.969 1 61.28 543 GLY B C 1
ATOM 10872 O O . GLY B 1 543 ? 4.961 -16.312 -23.766 1 61.28 543 GLY B O 1
ATOM 10873 N N . PRO B 1 544 ? 4.68 -14 -23.422 1 50.62 544 PRO B N 1
ATOM 10874 C CA . PRO B 1 544 ? 5.664 -13.703 -24.469 1 50.62 544 PRO B CA 1
ATOM 10875 C C . PRO B 1 544 ? 6.926 -14.555 -24.344 1 50.62 544 PRO B C 1
ATOM 10877 O O . PRO B 1 544 ? 7.379 -14.836 -23.234 1 50.62 544 PRO B O 1
ATOM 10880 N N . LYS B 1 545 ? 6.941 -15.398 -25.297 1 45.09 545 LYS B N 1
ATOM 10881 C CA . LYS B 1 545 ? 8.266 -16.016 -25.359 1 45.09 545 LYS B CA 1
ATOM 10882 C C . LYS B 1 545 ? 9.359 -15.023 -24.984 1 45.09 545 LYS B C 1
ATOM 10884 O O . LYS B 1 545 ? 9.289 -13.852 -25.359 1 45.09 545 LYS B O 1
ATOM 10889 N N . ASN B 1 546 ? 9.656 -15.047 -23.719 1 43.94 546 ASN B N 1
ATOM 10890 C CA . ASN B 1 546 ? 10.797 -14.211 -23.344 1 43.94 546 ASN B CA 1
ATOM 10891 C C . ASN B 1 546 ? 11.641 -13.844 -24.562 1 43.94 546 ASN B C 1
ATOM 10893 O O . ASN B 1 546 ? 12.617 -14.531 -24.875 1 43.94 546 ASN B O 1
ATOM 10897 N N . ASN B 1 547 ? 10.93 -13.445 -25.578 1 41.53 547 ASN B N 1
ATOM 10898 C CA . ASN B 1 547 ? 11.812 -13.125 -26.703 1 41.53 547 ASN B CA 1
ATOM 10899 C C . ASN B 1 547 ? 12.953 -12.211 -26.266 1 41.53 547 ASN B C 1
ATOM 10901 O O . ASN B 1 547 ? 13.562 -11.539 -27.094 1 41.53 547 ASN B O 1
ATOM 10905 N N . TRP B 1 548 ? 12.742 -11.555 -25.172 1 42.72 548 TRP B N 1
ATOM 10906 C CA . TRP B 1 548 ? 13.945 -10.812 -24.781 1 42.72 548 TRP B CA 1
ATOM 10907 C C . TRP B 1 548 ? 15.156 -11.734 -24.719 1 42.72 548 TRP B C 1
ATOM 10909 O O . TRP B 1 548 ? 15.328 -12.469 -23.734 1 42.72 548 TRP B O 1
ATOM 10919 N N . GLY B 1 549 ? 15.164 -12.594 -25.562 1 43.78 549 GLY B N 1
ATOM 10920 C CA . GLY B 1 549 ? 16.156 -13.648 -25.734 1 43.78 549 GLY B CA 1
ATOM 10921 C C . GLY B 1 549 ? 17.578 -13.164 -25.562 1 43.78 549 GLY B C 1
ATOM 10922 O O . GLY B 1 549 ? 17.812 -11.969 -25.375 1 43.78 549 GLY B O 1
ATOM 10923 N N . THR B 1 550 ? 18.375 -14.07 -25.203 1 49.38 550 THR B N 1
ATOM 10924 C CA . THR B 1 550 ? 19.828 -13.945 -25.203 1 49.38 550 THR B CA 1
ATOM 10925 C C . THR B 1 550 ? 20.312 -13.242 -26.453 1 49.38 550 THR B C 1
ATOM 10927 O O . THR B 1 550 ? 19.953 -13.625 -27.578 1 49.38 550 THR B O 1
ATOM 10930 N N . THR B 1 551 ? 20.578 -11.992 -26.281 1 60.09 551 THR B N 1
ATOM 10931 C CA . THR B 1 551 ? 21.234 -11.32 -27.391 1 60.09 551 THR B CA 1
ATOM 10932 C C . THR B 1 551 ? 22.359 -12.188 -27.953 1 60.09 551 THR B C 1
ATOM 10934 O O . THR B 1 551 ? 23.078 -12.852 -27.203 1 60.09 551 THR B O 1
ATOM 10937 N N . THR B 1 552 ? 22.141 -12.602 -29.188 1 71.62 552 THR B N 1
ATOM 10938 C CA . THR B 1 552 ? 23.203 -13.32 -29.891 1 71.62 552 THR B CA 1
ATOM 10939 C C . THR B 1 552 ? 24.234 -12.344 -30.438 1 71.62 552 THR B C 1
ATOM 10941 O O . THR B 1 552 ? 23.906 -11.203 -30.766 1 71.62 552 THR B O 1
ATOM 10944 N N . PRO B 1 553 ? 25.469 -12.773 -30.25 1 82.25 553 PRO B N 1
ATOM 10945 C CA . PRO B 1 553 ? 26.453 -11.914 -30.906 1 82.25 553 PRO B CA 1
ATOM 10946 C C . PRO B 1 553 ? 26.094 -11.578 -32.344 1 82.25 553 PRO B C 1
ATOM 10948 O O . PRO B 1 553 ? 25.609 -12.445 -33.094 1 82.25 553 PRO B O 1
ATOM 10951 N N . LEU B 1 554 ? 26.234 -10.398 -32.688 1 90.19 554 LEU B N 1
ATOM 10952 C CA . LEU B 1 554 ? 25.844 -9.914 -34 1 90.19 554 LEU B CA 1
ATOM 10953 C C . LEU B 1 554 ? 26.641 -10.625 -35.094 1 90.19 554 LEU B C 1
ATOM 10955 O O . LEU B 1 554 ? 27.859 -10.734 -35.031 1 90.19 554 LEU B O 1
ATOM 10959 N N . ASP B 1 555 ? 25.953 -11.211 -36.031 1 87.88 555 ASP B N 1
ATOM 10960 C CA . ASP B 1 555 ? 26.578 -11.781 -37.219 1 87.88 555 ASP B CA 1
ATOM 10961 C C . ASP B 1 555 ? 26.875 -10.695 -38.25 1 87.88 555 ASP B C 1
ATOM 10963 O O . ASP B 1 555 ? 26.047 -10.406 -39.125 1 87.88 555 ASP B O 1
ATOM 10967 N N . VAL B 1 556 ? 28.078 -10.266 -38.219 1 91.12 556 VAL B N 1
ATOM 10968 C CA . VAL B 1 556 ? 28.5 -9.125 -39.031 1 91.12 556 VAL B CA 1
ATOM 10969 C C . VAL B 1 556 ? 28.375 -9.477 -40.531 1 91.12 556 VAL B C 1
ATOM 10971 O O . VAL B 1 556 ? 28 -8.641 -41.344 1 91.12 556 VAL B O 1
ATOM 10974 N N . SER B 1 557 ? 28.719 -10.664 -40.844 1 89.31 557 SER B N 1
ATOM 10975 C CA . SER B 1 557 ? 28.641 -11.102 -42.25 1 89.31 557 SER B CA 1
ATOM 10976 C C . SER B 1 557 ? 27.219 -11.07 -42.781 1 89.31 557 SER B C 1
ATOM 10978 O O . SER B 1 557 ? 26.969 -10.68 -43.906 1 89.31 557 SER B O 1
ATOM 10980 N N . ARG B 1 558 ? 26.359 -11.484 -42 1 91.5 558 ARG B N 1
ATOM 10981 C CA . ARG B 1 558 ? 24.953 -11.453 -42.375 1 91.5 558 ARG B CA 1
ATOM 10982 C C . ARG B 1 558 ? 24.469 -10.023 -42.562 1 91.5 558 ARG B C 1
ATOM 10984 O O . ARG B 1 558 ? 23.734 -9.734 -43.531 1 91.5 558 ARG B O 1
ATOM 10991 N N . VAL B 1 559 ? 24.859 -9.164 -41.688 1 93.88 559 VAL B N 1
ATOM 10992 C CA . VAL B 1 559 ? 24.453 -7.766 -41.781 1 93.88 559 VAL B CA 1
ATOM 10993 C C . VAL B 1 559 ? 24.953 -7.172 -43.094 1 93.88 559 VAL B C 1
ATOM 10995 O O . VAL B 1 559 ? 24.219 -6.473 -43.812 1 93.88 559 VAL B O 1
ATOM 10998 N N . GLN B 1 560 ? 26.203 -7.5 -43.375 1 92.38 560 GLN B N 1
ATOM 10999 C CA . GLN B 1 560 ? 26.812 -6.973 -44.594 1 92.38 560 GLN B CA 1
ATOM 11000 C C . GLN B 1 560 ? 26.078 -7.465 -45.844 1 92.38 560 GLN B C 1
ATOM 11002 O O . GLN B 1 560 ? 25.828 -6.691 -46.781 1 92.38 560 GLN B O 1
ATOM 11007 N N . ALA B 1 561 ? 25.766 -8.68 -45.844 1 92.25 561 ALA B N 1
ATOM 11008 C CA . ALA B 1 561 ? 25.078 -9.273 -47 1 92.25 561 ALA B CA 1
ATOM 11009 C C . ALA B 1 561 ? 23.703 -8.633 -47.188 1 92.25 561 ALA B C 1
ATOM 11011 O O . ALA B 1 561 ? 23.344 -8.273 -48.312 1 92.25 561 ALA B O 1
ATOM 11012 N N . GLU B 1 562 ? 23 -8.508 -46.188 1 93.25 562 GLU B N 1
ATOM 11013 C CA . GLU B 1 562 ? 21.656 -7.941 -46.25 1 93.25 562 GLU B CA 1
ATOM 11014 C C . GLU B 1 562 ? 21.703 -6.457 -46.625 1 93.25 562 GLU B C 1
ATOM 11016 O O . GLU B 1 562 ? 20.844 -5.961 -47.344 1 93.25 562 GLU B O 1
ATOM 11021 N N . TYR B 1 563 ? 22.656 -5.82 -46.062 1 94.12 563 TYR B N 1
ATOM 11022 C CA . TYR B 1 563 ? 22.875 -4.402 -46.344 1 94.12 563 TYR B CA 1
ATOM 11023 C C . TYR B 1 563 ? 23.156 -4.156 -47.812 1 94.12 563 TYR B C 1
ATOM 11025 O O . TYR B 1 563 ? 22.547 -3.271 -48.438 1 94.12 563 TYR B O 1
ATOM 11033 N N . ASN B 1 564 ? 24.016 -4.969 -48.344 1 91.69 564 ASN B N 1
ATOM 11034 C CA . ASN B 1 564 ? 24.453 -4.785 -49.719 1 91.69 564 ASN B CA 1
ATOM 11035 C C . ASN B 1 564 ? 23.328 -5.121 -50.719 1 91.69 564 ASN B C 1
ATOM 11037 O O . ASN B 1 564 ? 23.266 -4.543 -51.781 1 91.69 564 ASN B O 1
ATOM 11041 N N . ASN B 1 565 ? 22.469 -5.938 -50.312 1 89.81 565 ASN B N 1
ATOM 11042 C CA . ASN B 1 565 ? 21.469 -6.457 -51.25 1 89.81 565 ASN B CA 1
ATOM 11043 C C . ASN B 1 565 ? 20.172 -5.637 -51.219 1 89.81 565 ASN B C 1
ATOM 11045 O O . ASN B 1 565 ? 19.234 -5.926 -51.938 1 89.81 565 ASN B O 1
ATOM 11049 N N . ARG B 1 566 ? 20.172 -4.625 -50.469 1 90.31 566 ARG B N 1
ATOM 11050 C CA . ARG B 1 566 ? 18.922 -3.887 -50.312 1 90.31 566 ARG B CA 1
ATOM 11051 C C . ARG B 1 566 ? 19.031 -2.494 -50.938 1 90.31 566 ARG B C 1
ATOM 11053 O O . ARG B 1 566 ? 20.109 -1.895 -50.938 1 90.31 566 ARG B O 1
ATOM 11060 N N . ARG B 1 567 ? 17.906 -2.016 -51.438 1 88.88 567 ARG B N 1
ATOM 11061 C CA . ARG B 1 567 ? 17.891 -0.767 -52.188 1 88.88 567 ARG B CA 1
ATOM 11062 C C . ARG B 1 567 ? 17.672 0.429 -51.281 1 88.88 567 ARG B C 1
ATOM 11064 O O . ARG B 1 567 ? 18.078 1.55 -51.594 1 88.88 567 ARG B O 1
ATOM 11071 N N . LYS B 1 568 ? 16.922 0.309 -50.25 1 93.19 568 LYS B N 1
ATOM 11072 C CA . LYS B 1 568 ? 16.688 1.388 -49.312 1 93.19 568 LYS B CA 1
ATOM 11073 C C . LYS B 1 568 ? 16.891 0.901 -47.875 1 93.19 568 LYS B C 1
ATOM 11075 O O . LYS B 1 568 ? 16.266 -0.083 -47.438 1 93.19 568 LYS B O 1
ATOM 11080 N N . ARG B 1 569 ? 17.797 1.629 -47.25 1 95.44 569 ARG B N 1
ATOM 11081 C CA . ARG B 1 569 ? 18.219 1.179 -45.906 1 95.44 569 ARG B CA 1
ATOM 11082 C C . ARG B 1 569 ? 18.078 2.297 -44.906 1 95.44 569 ARG B C 1
ATOM 11084 O O . ARG B 1 569 ? 18.312 3.467 -45.219 1 95.44 569 ARG B O 1
ATOM 11091 N N . ALA B 1 570 ? 17.609 1.981 -43.656 1 95.12 570 ALA B N 1
ATOM 11092 C CA . ALA B 1 570 ? 17.547 2.939 -42.562 1 95.12 570 ALA B CA 1
ATOM 11093 C C . ALA B 1 570 ? 18.406 2.492 -41.375 1 95.12 570 ALA B C 1
ATOM 11095 O O . ALA B 1 570 ? 18.375 1.321 -41 1 95.12 570 ALA B O 1
ATOM 11096 N N . LEU B 1 571 ? 19.266 3.352 -40.938 1 96.81 571 LEU B N 1
ATOM 11097 C CA . LEU B 1 571 ? 20.156 3.084 -39.812 1 96.81 571 LEU B CA 1
ATOM 11098 C C . LEU B 1 571 ? 19.906 4.07 -38.656 1 96.81 571 LEU B C 1
ATOM 11100 O O . LEU B 1 571 ? 19.938 5.285 -38.875 1 96.81 571 LEU B O 1
ATOM 11104 N N . PHE B 1 572 ? 19.578 3.574 -37.469 1 96.06 572 PHE B N 1
ATOM 11105 C CA . PHE B 1 572 ? 19.344 4.383 -36.281 1 96.06 572 PHE B CA 1
ATOM 11106 C C . PHE B 1 572 ? 20.375 4.078 -35.188 1 96.06 572 PHE B C 1
ATOM 11108 O O . PHE B 1 572 ? 20.609 2.916 -34.844 1 96.06 572 PHE B O 1
ATOM 11115 N N . PHE B 1 573 ? 21 5.125 -34.625 1 96.19 573 PHE B N 1
ATOM 11116 C CA . PHE B 1 573 ? 22.016 4.941 -33.594 1 96.19 573 PHE B CA 1
ATOM 11117 C C . PHE B 1 573 ? 21.734 5.852 -32.406 1 96.19 573 PHE B C 1
ATOM 11119 O O . PHE B 1 573 ? 21.438 7.031 -32.594 1 96.19 573 PHE B O 1
ATOM 11126 N N . ASP B 1 574 ? 21.797 5.277 -31.25 1 93.25 574 ASP B N 1
ATOM 11127 C CA . ASP B 1 574 ? 22 6.109 -30.078 1 93.25 574 ASP B CA 1
ATOM 11128 C C . ASP B 1 574 ? 23.422 6.664 -30.047 1 93.25 574 ASP B C 1
ATOM 11130 O O . ASP B 1 574 ? 24.312 6.164 -30.75 1 93.25 574 ASP B O 1
ATOM 11134 N N . TYR B 1 575 ? 23.578 7.773 -29.359 1 93.25 575 TYR B N 1
ATOM 11135 C CA . TYR B 1 575 ? 24.875 8.422 -29.359 1 93.25 575 TYR B CA 1
ATOM 11136 C C . TYR B 1 575 ? 25.719 7.938 -28.188 1 93.25 575 TYR B C 1
ATOM 11138 O O . TYR B 1 575 ? 26.625 7.109 -28.359 1 93.25 575 TYR B O 1
ATOM 11146 N N . ASP B 1 576 ? 25.219 8.305 -26.969 1 88.31 576 ASP B N 1
ATOM 11147 C CA . ASP B 1 576 ? 25.984 7.977 -25.766 1 88.31 576 ASP B CA 1
ATOM 11148 C C . ASP B 1 576 ? 25.891 6.484 -25.453 1 88.31 576 ASP B C 1
ATOM 11150 O O . ASP B 1 576 ? 24.797 5.918 -25.391 1 88.31 576 ASP B O 1
ATOM 11154 N N . GLY B 1 577 ? 27.031 5.883 -25.234 1 88.25 577 GLY B N 1
ATOM 11155 C CA . GLY B 1 577 ? 27.078 4.473 -24.891 1 88.25 577 GLY B CA 1
ATOM 11156 C C . GLY B 1 577 ? 26.969 3.555 -26.094 1 88.25 577 GLY B C 1
ATOM 11157 O O . GLY B 1 577 ? 27.141 2.342 -25.969 1 88.25 577 GLY B O 1
ATOM 11158 N N . THR B 1 578 ? 26.641 4.105 -27.203 1 93.38 578 THR B N 1
ATOM 11159 C CA . THR B 1 578 ? 26.453 3.324 -28.422 1 93.38 578 THR B CA 1
ATOM 11160 C C . THR B 1 578 ? 27.516 3.676 -29.453 1 93.38 578 THR B C 1
ATOM 11162 O O . THR B 1 578 ? 28.438 2.893 -29.688 1 93.38 578 THR B O 1
ATOM 11165 N N . LEU B 1 579 ? 27.562 4.906 -29.922 1 94.12 579 LEU B N 1
ATOM 11166 C CA . LEU B 1 579 ? 28.594 5.344 -30.859 1 94.12 579 LEU B CA 1
ATOM 11167 C C . LEU B 1 579 ? 29.844 5.809 -30.109 1 94.12 579 LEU B C 1
ATOM 11169 O O . LEU B 1 579 ? 30.953 5.668 -30.625 1 94.12 579 LEU B O 1
ATOM 11173 N N . VAL B 1 580 ? 29.5 6.449 -28.969 1 93 580 VAL B N 1
ATOM 11174 C CA . VAL B 1 580 ? 30.562 6.969 -28.109 1 93 580 VAL B CA 1
ATOM 11175 C C . VAL B 1 580 ? 30.422 6.41 -26.703 1 93 580 VAL B C 1
ATOM 11177 O O . VAL B 1 580 ? 29.297 6.289 -26.188 1 93 580 VAL B O 1
ATOM 11180 N N . PRO B 1 581 ? 31.516 6.039 -26.062 1 88.56 581 PRO B N 1
ATOM 11181 C CA . PRO B 1 581 ? 31.406 5.523 -24.703 1 88.56 581 PRO B CA 1
ATOM 11182 C C . PRO B 1 581 ? 30.859 6.559 -23.719 1 88.56 581 PRO B C 1
ATOM 11184 O O . PRO B 1 581 ? 31 7.762 -23.938 1 88.56 581 PRO B O 1
ATOM 11187 N N . ILE B 1 582 ? 30.219 6.117 -22.75 1 80.75 582 ILE B N 1
ATOM 11188 C CA . ILE B 1 582 ? 29.688 6.988 -21.703 1 80.75 582 ILE B CA 1
ATOM 11189 C C . ILE B 1 582 ? 30.844 7.656 -20.953 1 80.75 582 ILE B C 1
ATOM 11191 O O . ILE B 1 582 ? 31.844 7.004 -20.625 1 80.75 582 ILE B O 1
ATOM 11195 N N . CYS B 1 583 ? 30.812 8.922 -20.797 1 78.38 583 CYS B N 1
ATOM 11196 C CA . CYS B 1 583 ? 31.844 9.688 -20.125 1 78.38 583 CYS B CA 1
ATOM 11197 C C . CYS B 1 583 ? 31.312 10.32 -18.844 1 78.38 583 CYS B C 1
ATOM 11199 O O . CYS B 1 583 ? 30.109 10.539 -18.703 1 78.38 583 CYS B O 1
ATOM 11201 N N . GLN B 1 584 ? 32.156 10.484 -17.844 1 69.06 584 GLN B N 1
ATOM 11202 C CA . GLN B 1 584 ? 31.781 11.109 -16.578 1 69.06 584 GLN B CA 1
ATOM 11203 C C . GLN B 1 584 ? 31.297 12.539 -16.797 1 69.06 584 GLN B C 1
ATOM 11205 O O . GLN B 1 584 ? 30.281 12.945 -16.219 1 69.06 584 GLN B O 1
ATOM 11210 N N . ASN B 1 585 ? 32.062 13.242 -17.594 1 71.56 585 ASN B N 1
ATOM 11211 C CA . ASN B 1 585 ? 31.656 14.586 -17.969 1 71.56 585 ASN B CA 1
ATOM 11212 C C . ASN B 1 585 ? 30.984 14.609 -19.344 1 71.56 585 ASN B C 1
ATOM 11214 O O . ASN B 1 585 ? 31.547 14.109 -20.328 1 71.56 585 ASN B O 1
ATOM 11218 N N . PRO B 1 586 ? 29.859 15.188 -19.438 1 73.06 586 PRO B N 1
ATOM 11219 C CA . PRO B 1 586 ? 29.109 15.203 -20.703 1 73.06 586 PRO B CA 1
ATOM 11220 C C . PRO B 1 586 ? 29.922 15.812 -21.844 1 73.06 586 PRO B C 1
ATOM 11222 O O . PRO B 1 586 ? 29.812 15.352 -22.984 1 73.06 586 PRO B O 1
ATOM 11225 N N . GLU B 1 587 ? 30.75 16.703 -21.516 1 79 587 GLU B N 1
ATOM 11226 C CA . GLU B 1 587 ? 31.5 17.422 -22.547 1 79 587 GLU B CA 1
ATOM 11227 C C . GLU B 1 587 ? 32.594 16.547 -23.141 1 79 587 GLU B C 1
ATOM 11229 O O . GLU B 1 587 ? 33.062 16.781 -24.25 1 79 587 GLU B O 1
ATOM 11234 N N . ASP B 1 588 ? 32.938 15.516 -22.375 1 84.94 588 ASP B N 1
ATOM 11235 C CA . ASP B 1 588 ? 34.031 14.656 -22.812 1 84.94 588 ASP B CA 1
ATOM 11236 C C . ASP B 1 588 ? 33.531 13.617 -23.812 1 84.94 588 ASP B C 1
ATOM 11238 O O . ASP B 1 588 ? 34.344 12.906 -24.422 1 84.94 588 ASP B O 1
ATOM 11242 N N . ALA B 1 589 ? 32.344 13.594 -24.141 1 89.06 589 ALA B N 1
ATOM 11243 C CA . ALA B 1 589 ? 31.797 12.57 -25.031 1 89.06 589 ALA B CA 1
ATOM 11244 C C . ALA B 1 589 ? 31.766 13.062 -26.484 1 89.06 589 ALA B C 1
ATOM 11246 O O . ALA B 1 589 ? 30.859 12.711 -27.25 1 89.06 589 ALA B O 1
ATOM 11247 N N . LYS B 1 590 ? 32.688 13.859 -26.859 1 92.94 590 LYS B N 1
ATOM 11248 C CA . LYS B 1 590 ? 32.812 14.312 -28.25 1 92.94 590 LYS B CA 1
ATOM 11249 C C . LYS B 1 590 ? 33.094 13.148 -29.188 1 92.94 590 LYS B C 1
ATOM 11251 O O . LYS B 1 590 ? 33.875 12.258 -28.844 1 92.94 590 LYS B O 1
ATOM 11256 N N . PRO B 1 591 ? 32.469 13.203 -30.328 1 95.12 591 PRO B N 1
ATOM 11257 C CA . PRO B 1 591 ? 32.719 12.102 -31.266 1 95.12 591 PRO B CA 1
ATOM 11258 C C . PRO B 1 591 ? 34.188 12.078 -31.781 1 95.12 591 PRO B C 1
ATOM 11260 O O . PRO B 1 591 ? 34.75 13.133 -32.031 1 95.12 591 PRO B O 1
ATOM 11263 N N . SER B 1 592 ? 34.781 10.914 -31.875 1 93.5 592 SER B N 1
ATOM 11264 C CA . SER B 1 592 ? 36.094 10.742 -32.469 1 93.5 592 SER B CA 1
ATOM 11265 C C . SER B 1 592 ? 36.031 10.93 -34 1 93.5 592 SER B C 1
ATOM 11267 O O . SER B 1 592 ? 34.938 10.938 -34.562 1 93.5 592 SER B O 1
ATOM 11269 N N . GLN B 1 593 ? 37.219 11.102 -34.562 1 94.12 593 GLN B N 1
ATOM 11270 C CA . GLN B 1 593 ? 37.281 11.242 -36 1 94.12 593 GLN B CA 1
ATOM 11271 C C . GLN B 1 593 ? 36.75 9.984 -36.719 1 94.12 593 GLN B C 1
ATOM 11273 O O . GLN B 1 593 ? 36.156 10.078 -37.781 1 94.12 593 GLN B O 1
ATOM 11278 N N . GLN B 1 594 ? 36.969 8.922 -36.094 1 94.75 594 GLN B N 1
ATOM 11279 C CA . GLN B 1 594 ? 36.469 7.676 -36.656 1 94.75 594 GLN B CA 1
ATOM 11280 C C . GLN B 1 594 ? 34.938 7.688 -36.75 1 94.75 594 GLN B C 1
ATOM 11282 O O . GLN B 1 594 ? 34.375 7.234 -37.75 1 94.75 594 GLN B O 1
ATOM 11287 N N . VAL B 1 595 ? 34.25 8.133 -35.719 1 96.75 595 VAL B N 1
ATOM 11288 C CA . VAL B 1 595 ? 32.812 8.211 -35.688 1 96.75 595 VAL B CA 1
ATOM 11289 C C . VAL B 1 595 ? 32.312 9.133 -36.781 1 96.75 595 VAL B C 1
ATOM 11291 O O . VAL B 1 595 ? 31.359 8.797 -37.5 1 96.75 595 VAL B O 1
ATOM 11294 N N . ILE B 1 596 ? 32.969 10.266 -36.938 1 96.31 596 ILE B N 1
ATOM 11295 C CA . ILE B 1 596 ? 32.562 11.258 -37.938 1 96.31 596 ILE B CA 1
ATOM 11296 C C . ILE B 1 596 ? 32.75 10.672 -39.312 1 96.31 596 ILE B C 1
ATOM 11298 O O . ILE B 1 596 ? 31.859 10.828 -40.188 1 96.31 596 ILE B O 1
ATOM 11302 N N . ASP B 1 597 ? 33.844 9.969 -39.5 1 95.56 597 ASP B N 1
ATOM 11303 C CA . ASP B 1 597 ? 34.156 9.398 -40.812 1 95.56 597 ASP B CA 1
ATOM 11304 C C . ASP B 1 597 ? 33.125 8.336 -41.188 1 95.56 597 ASP B C 1
ATOM 11306 O O . ASP B 1 597 ? 32.625 8.32 -42.344 1 95.56 597 ASP B O 1
ATOM 11310 N N . VAL B 1 598 ? 32.844 7.539 -40.312 1 96.06 598 VAL B N 1
ATOM 11311 C CA . VAL B 1 598 ? 31.922 6.445 -40.562 1 96.06 598 VAL B CA 1
ATOM 11312 C C . VAL B 1 598 ? 30.531 7.008 -40.844 1 96.06 598 VAL B C 1
ATOM 11314 O O . VAL B 1 598 ? 29.875 6.582 -41.812 1 96.06 598 VAL B O 1
ATOM 11317 N N . LEU B 1 599 ? 30.062 7.945 -40.094 1 97.06 599 LEU B N 1
ATOM 11318 C CA . LEU B 1 599 ? 28.75 8.547 -40.312 1 97.06 599 LEU B CA 1
ATOM 11319 C C . LEU B 1 599 ? 28.688 9.297 -41.625 1 97.06 599 LEU B C 1
ATOM 11321 O O . LEU B 1 599 ? 27.672 9.242 -42.312 1 97.06 599 LEU B O 1
ATOM 11325 N N . THR B 1 600 ? 29.766 9.969 -41.906 1 96.25 600 THR B N 1
ATOM 11326 C CA . THR B 1 600 ? 29.812 10.711 -43.188 1 96.25 600 THR B CA 1
ATOM 11327 C C . THR B 1 600 ? 29.703 9.758 -44.375 1 96.25 600 THR B C 1
ATOM 11329 O O . THR B 1 600 ? 28.984 10.039 -45.312 1 96.25 600 THR B O 1
ATOM 11332 N N . LYS B 1 601 ? 30.438 8.688 -44.281 1 96.31 601 LYS B N 1
ATOM 11333 C CA . LYS B 1 601 ? 30.406 7.699 -45.344 1 96.31 601 LYS B CA 1
ATOM 11334 C C . LYS B 1 601 ? 29.016 7.062 -45.469 1 96.31 601 LYS B C 1
ATOM 11336 O O . LYS B 1 601 ? 28.531 6.852 -46.594 1 96.31 601 LYS B O 1
ATOM 11341 N N . LEU B 1 602 ? 28.438 6.727 -44.438 1 96.56 602 LEU B N 1
ATOM 11342 C CA . LEU B 1 602 ? 27.109 6.129 -44.438 1 96.56 602 LEU B CA 1
ATOM 11343 C C . LEU B 1 602 ? 26.094 7.086 -45.031 1 96.56 602 LEU B C 1
ATOM 11345 O O . LEU B 1 602 ? 25.219 6.664 -45.812 1 96.56 602 LEU B O 1
ATOM 11349 N N . CYS B 1 603 ? 26.234 8.367 -44.719 1 95.69 603 CYS B N 1
ATOM 11350 C CA . CYS B 1 603 ? 25.266 9.375 -45.156 1 95.69 603 CYS B CA 1
ATOM 11351 C C . CYS B 1 603 ? 25.484 9.719 -46.625 1 95.69 603 CYS B C 1
ATOM 11353 O O . CYS B 1 603 ?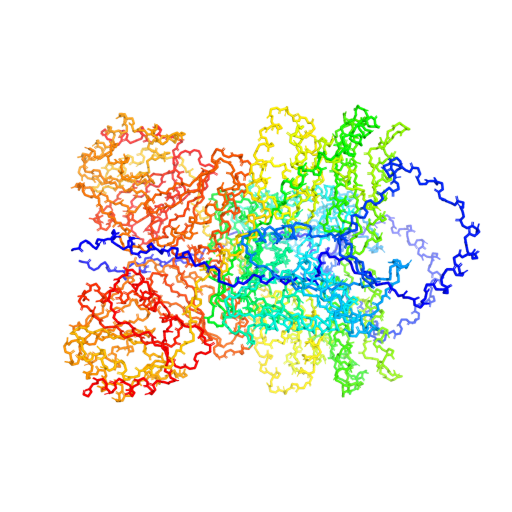 24.562 10.211 -47.281 1 95.69 603 CYS B O 1
ATOM 11355 N N . LYS B 1 604 ? 26.656 9.469 -47.094 1 94.19 604 LYS B N 1
ATOM 11356 C CA . LYS B 1 604 ? 26.969 9.773 -48.5 1 94.19 604 LYS B CA 1
ATOM 11357 C C . LYS B 1 604 ? 26.25 8.805 -49.438 1 94.19 604 LYS B C 1
ATOM 11359 O O . LYS B 1 604 ? 25.984 9.141 -50.594 1 94.19 604 LYS B O 1
ATOM 11364 N N . ASP B 1 605 ? 26.016 7.648 -49 1 94.62 605 ASP B N 1
ATOM 11365 C CA . ASP B 1 605 ? 25.266 6.676 -49.812 1 94.62 605 ASP B CA 1
ATOM 11366 C C . ASP B 1 605 ? 23.781 7.047 -49.875 1 94.62 605 ASP B C 1
ATOM 11368 O O . ASP B 1 605 ? 23.094 7.047 -48.875 1 94.62 605 ASP B O 1
ATOM 11372 N N . PRO B 1 606 ? 23.297 7.352 -51 1 91.5 606 PRO B N 1
ATOM 11373 C CA . PRO B 1 606 ? 21.922 7.812 -51.156 1 91.5 606 PRO B CA 1
ATOM 11374 C C . PRO B 1 606 ? 20.891 6.734 -50.781 1 91.5 606 PRO B C 1
ATOM 11376 O O . PRO B 1 606 ? 19.719 7.043 -50.562 1 91.5 606 PRO B O 1
ATOM 11379 N N . LYS B 1 607 ? 21.312 5.555 -50.75 1 94.56 607 LYS B N 1
ATOM 11380 C CA . LYS B 1 607 ? 20.406 4.469 -50.375 1 94.56 607 LYS B CA 1
ATOM 11381 C C . LYS B 1 607 ? 20.172 4.422 -48.875 1 94.56 607 LYS B C 1
ATOM 11383 O O . LYS B 1 607 ? 19.25 3.74 -48.406 1 94.56 607 LYS B O 1
ATOM 11388 N N . ASN B 1 608 ? 20.938 5.172 -48.188 1 95.69 608 ASN B N 1
ATOM 11389 C CA . ASN B 1 608 ? 20.875 5.113 -46.719 1 95.69 608 ASN B CA 1
ATOM 11390 C C . ASN B 1 608 ? 20.109 6.305 -46.125 1 95.69 608 ASN B C 1
ATOM 11392 O O . ASN B 1 608 ? 20.234 7.422 -46.656 1 95.69 608 ASN B O 1
ATOM 11396 N N . VAL B 1 609 ? 19.25 6.059 -45.156 1 95.38 609 VAL B N 1
ATOM 11397 C CA . VAL B 1 609 ? 18.719 7.059 -44.25 1 95.38 609 VAL B CA 1
ATOM 11398 C C . VAL B 1 609 ? 19.312 6.848 -42.844 1 95.38 609 VAL B C 1
ATOM 11400 O O . VAL B 1 609 ? 19.047 5.824 -42.219 1 95.38 609 VAL B O 1
ATOM 11403 N N . VAL B 1 610 ? 20.141 7.773 -42.438 1 96.69 610 VAL B N 1
ATOM 11404 C CA . VAL B 1 610 ? 20.875 7.59 -41.188 1 96.69 610 VAL B CA 1
ATOM 11405 C C . VAL B 1 610 ? 20.375 8.578 -40.125 1 96.69 610 VAL B C 1
ATOM 11407 O O . VAL B 1 610 ? 20.219 9.766 -40.406 1 96.69 610 VAL B O 1
ATOM 11410 N N . TRP B 1 611 ? 20.062 8.055 -38.906 1 96.19 611 TRP B N 1
ATOM 11411 C CA . TRP B 1 611 ? 19.562 8.875 -37.812 1 96.19 611 TRP B CA 1
ATOM 11412 C C . TRP B 1 611 ? 20.391 8.672 -36.562 1 96.19 611 TRP B C 1
ATOM 11414 O O . TRP B 1 611 ? 20.797 7.543 -36.25 1 96.19 611 TRP B O 1
ATOM 11424 N N . ILE B 1 612 ? 20.672 9.75 -35.906 1 96.19 612 ILE B N 1
ATOM 11425 C CA . ILE B 1 612 ? 21.156 9.711 -34.531 1 96.19 612 ILE B CA 1
ATOM 11426 C C . ILE B 1 612 ? 20.031 10.117 -33.562 1 96.19 612 ILE B C 1
ATOM 11428 O O . ILE B 1 612 ? 19.484 11.219 -33.688 1 96.19 612 ILE B O 1
ATOM 11432 N N . VAL B 1 613 ? 19.656 9.219 -32.75 1 93.62 613 VAL B N 1
ATOM 11433 C CA . VAL B 1 613 ? 18.609 9.469 -31.75 1 93.62 613 VAL B CA 1
ATOM 11434 C C . VAL B 1 613 ? 19.219 9.492 -30.344 1 93.62 613 VAL B C 1
ATOM 11436 O O . VAL B 1 613 ? 19.516 8.438 -29.766 1 93.62 613 VAL B O 1
ATOM 11439 N N . SER B 1 614 ? 19.344 10.648 -29.75 1 88.25 614 SER B N 1
ATOM 11440 C CA . SER B 1 614 ? 20.125 10.805 -28.531 1 88.25 614 SER B CA 1
ATOM 11441 C C . SER B 1 614 ? 19.328 11.508 -27.438 1 88.25 614 SER B C 1
ATOM 11443 O O . SER B 1 614 ? 18.312 12.148 -27.719 1 88.25 614 SER B O 1
ATOM 11445 N N . GLY B 1 615 ? 19.688 11.328 -26.25 1 80.19 615 GLY B N 1
ATOM 11446 C CA . GLY B 1 615 ? 19.125 12.07 -25.141 1 80.19 615 GLY B CA 1
ATOM 11447 C C . GLY B 1 615 ? 19.781 13.422 -24.938 1 80.19 615 GLY B C 1
ATOM 11448 O O . GLY B 1 615 ? 19.312 14.242 -24.141 1 80.19 615 GLY B O 1
ATOM 11449 N N . ARG B 1 616 ? 20.781 13.758 -25.734 1 82.19 616 ARG B N 1
ATOM 11450 C CA . ARG B 1 616 ? 21.516 15.016 -25.625 1 82.19 616 ARG B CA 1
ATOM 11451 C C . ARG B 1 616 ? 20.703 16.188 -26.172 1 82.19 616 ARG B C 1
ATOM 11453 O O . ARG B 1 616 ? 19.797 15.984 -26.969 1 82.19 616 ARG B O 1
ATOM 11460 N N . SER B 1 617 ? 21.156 17.391 -25.75 1 82.88 617 SER B N 1
ATOM 11461 C CA . SER B 1 617 ? 20.469 18.594 -26.219 1 82.88 617 SER B CA 1
ATOM 11462 C C . SER B 1 617 ? 20.812 18.891 -27.672 1 82.88 617 SER B C 1
ATOM 11464 O O . SER B 1 617 ? 21.781 18.359 -28.219 1 82.88 617 SER B O 1
ATOM 11466 N N . GLN B 1 618 ? 20.078 19.766 -28.266 1 86.94 618 GLN B N 1
ATOM 11467 C CA . GLN B 1 618 ? 20.25 20.156 -29.656 1 86.94 618 GLN B CA 1
ATOM 11468 C C . GLN B 1 618 ? 21.641 20.75 -29.891 1 86.94 618 GLN B C 1
ATOM 11470 O O . GLN B 1 618 ? 22.281 20.469 -30.906 1 86.94 618 GLN B O 1
ATOM 11475 N N . ASP B 1 619 ? 22.031 21.484 -28.828 1 86.69 619 ASP B N 1
ATOM 11476 C CA . ASP B 1 619 ? 23.297 22.188 -28.969 1 86.69 619 ASP B CA 1
ATOM 11477 C C . ASP B 1 619 ? 24.453 21.219 -29.125 1 86.69 619 ASP B C 1
ATOM 11479 O O . ASP B 1 619 ? 25.328 21.391 -29.969 1 86.69 619 ASP B O 1
ATOM 11483 N N . TYR B 1 620 ? 24.453 20.219 -28.359 1 89.31 620 TYR B N 1
ATOM 11484 C CA . TYR B 1 620 ? 25.516 19.219 -28.422 1 89.31 620 TYR B CA 1
ATOM 11485 C C . TYR B 1 620 ? 25.5 18.516 -29.766 1 89.31 620 TYR B C 1
ATOM 11487 O O . TYR B 1 620 ? 26.547 18.391 -30.422 1 89.31 620 TYR B O 1
ATOM 11495 N N . LEU B 1 621 ? 24.375 18.094 -30.188 1 92.75 621 LEU B N 1
ATOM 11496 C CA . LEU B 1 621 ? 24.266 17.312 -31.422 1 92.75 621 LEU B CA 1
ATOM 11497 C C . LEU B 1 621 ? 24.609 18.172 -32.625 1 92.75 621 LEU B C 1
ATOM 11499 O O . LEU B 1 621 ? 25.25 17.688 -33.562 1 92.75 621 LEU B O 1
ATOM 11503 N N . GLU B 1 622 ? 24.125 19.391 -32.625 1 92.19 622 GLU B N 1
ATOM 11504 C CA . GLU B 1 622 ? 24.406 20.297 -33.75 1 92.19 622 GLU B CA 1
ATOM 11505 C C . GLU B 1 622 ? 25.891 20.578 -33.844 1 92.19 622 GLU B C 1
ATOM 11507 O O . GLU B 1 622 ? 26.453 20.547 -34.938 1 92.19 622 GLU B O 1
ATOM 11512 N N . ASN B 1 623 ? 26.5 20.844 -32.688 1 93 623 ASN B N 1
ATOM 11513 C CA . ASN B 1 623 ? 27.922 21.172 -32.688 1 93 623 ASN B CA 1
ATOM 11514 C C . ASN B 1 623 ? 28.797 19.969 -33.031 1 93 623 ASN B C 1
ATOM 11516 O O . ASN B 1 623 ? 29.859 20.125 -33.625 1 93 623 ASN B O 1
ATOM 11520 N N . TRP B 1 624 ? 28.406 18.859 -32.594 1 94.94 624 TRP B N 1
ATOM 11521 C CA . TRP B 1 624 ? 29.25 17.688 -32.75 1 94.94 624 TRP B CA 1
ATOM 11522 C C . TRP B 1 624 ? 29 16.984 -34.062 1 94.94 624 TRP B C 1
ATOM 11524 O O . TRP B 1 624 ? 29.922 16.453 -34.688 1 94.94 624 TRP B O 1
ATOM 11534 N N . LEU B 1 625 ? 27.766 16.969 -34.531 1 95.44 625 LEU B N 1
ATOM 11535 C CA . LEU B 1 625 ? 27.422 16.125 -35.688 1 95.44 625 LEU B CA 1
ATOM 11536 C C . LEU B 1 625 ? 26.672 16.906 -36.75 1 95.44 625 LEU B C 1
ATOM 11538 O O . LEU B 1 625 ? 26.422 16.406 -37.844 1 95.44 625 LEU B O 1
ATOM 11542 N N . GLY B 1 626 ? 26.266 18.109 -36.531 1 93.94 626 GLY B N 1
ATOM 11543 C CA . GLY B 1 626 ? 25.406 18.891 -37.375 1 93.94 626 GLY B CA 1
ATOM 11544 C C . GLY B 1 626 ? 26.031 19.172 -38.75 1 93.94 626 GLY B C 1
ATOM 11545 O O . GLY B 1 626 ? 25.328 19.438 -39.719 1 93.94 626 GLY B O 1
ATOM 11546 N N . HIS B 1 627 ? 27.328 19.047 -38.844 1 93.19 627 HIS B N 1
ATOM 11547 C CA . HIS B 1 627 ? 28.047 19.375 -40.062 1 93.19 627 HIS B CA 1
ATOM 11548 C C . HIS B 1 627 ? 28 18.203 -41.062 1 93.19 627 HIS B C 1
ATOM 11550 O O . HIS B 1 627 ? 28.375 18.359 -42.219 1 93.19 627 HIS B O 1
ATOM 11556 N N . ILE B 1 628 ? 27.625 17.078 -40.656 1 95.31 628 ILE B N 1
ATOM 11557 C CA . ILE B 1 628 ? 27.562 15.906 -41.531 1 95.31 628 ILE B CA 1
ATOM 11558 C C . ILE B 1 628 ? 26.328 16 -42.406 1 95.31 628 ILE B C 1
ATOM 11560 O O . ILE B 1 628 ? 25.203 16 -41.906 1 95.31 628 ILE B O 1
ATOM 11564 N N . PRO B 1 629 ? 26.547 16.016 -43.625 1 93 629 PRO B N 1
ATOM 11565 C CA . PRO B 1 629 ? 25.391 16.172 -44.531 1 93 629 PRO B CA 1
ATOM 11566 C C . PRO B 1 629 ? 24.469 14.961 -44.531 1 93 629 PRO B C 1
ATOM 11568 O O . PRO B 1 629 ? 24.938 13.82 -44.469 1 93 629 PRO B O 1
ATOM 11571 N N . ASN B 1 630 ? 23.141 15.172 -44.656 1 94 630 ASN B N 1
ATOM 11572 C CA . ASN B 1 630 ? 22.109 14.164 -44.812 1 94 630 ASN B CA 1
ATOM 11573 C C . ASN B 1 630 ? 21.969 13.297 -43.562 1 94 630 ASN B C 1
ATOM 11575 O O . ASN B 1 630 ? 21.438 12.188 -43.625 1 94 630 ASN B O 1
ATOM 11579 N N . LEU B 1 631 ? 22.516 13.766 -42.5 1 96.19 631 LEU B N 1
ATOM 11580 C CA . LEU B 1 631 ? 22.359 13.07 -41.219 1 96.19 631 LEU B CA 1
ATOM 11581 C C . LEU B 1 631 ? 21.125 13.578 -40.469 1 96.19 631 LEU B C 1
ATOM 11583 O O . LEU B 1 631 ? 20.969 14.781 -40.281 1 96.19 631 LEU B O 1
ATOM 11587 N N . GLY B 1 632 ? 20.172 12.648 -40.188 1 95.62 632 GLY B N 1
ATOM 11588 C CA . GLY B 1 632 ? 19.062 13 -39.312 1 95.62 632 GLY B CA 1
ATOM 11589 C C . GLY B 1 632 ? 19.438 13.008 -37.844 1 95.62 632 GLY B C 1
ATOM 11590 O O . GLY B 1 632 ? 20.219 12.156 -37.406 1 95.62 632 GLY B O 1
ATOM 11591 N N . LEU B 1 633 ? 18.969 13.992 -37.188 1 95.31 633 LEU B N 1
ATOM 11592 C CA . LEU B 1 633 ? 19.297 14.125 -35.75 1 95.31 633 LEU B CA 1
ATOM 11593 C C . LEU B 1 633 ? 18.031 14.258 -34.938 1 95.31 633 LEU B C 1
ATOM 11595 O O . LEU B 1 633 ? 17.062 14.922 -35.344 1 95.31 633 LEU B O 1
ATOM 11599 N N . SER B 1 634 ? 17.984 13.492 -33.875 1 92.44 634 SER B N 1
ATOM 11600 C CA . SER B 1 634 ? 16.938 13.664 -32.875 1 92.44 634 SER B CA 1
ATOM 11601 C C . SER B 1 634 ? 17.531 13.891 -31.5 1 92.44 634 SER B C 1
ATOM 11603 O O . SER B 1 634 ? 18.422 13.148 -31.062 1 92.44 634 SER B O 1
ATOM 11605 N N . SER B 1 635 ? 17.078 15 -30.922 1 88.19 635 SER B N 1
ATOM 11606 C CA . SER B 1 635 ? 17.594 15.375 -29.609 1 88.19 635 SER B CA 1
ATOM 11607 C C . SER B 1 635 ? 16.562 15.117 -28.516 1 88.19 635 SER B C 1
ATOM 11609 O O . SER B 1 635 ? 15.367 15.07 -28.781 1 88.19 635 SER B O 1
ATOM 11611 N N . GLU B 1 636 ? 17.125 14.859 -27.328 1 80.25 636 GLU B N 1
ATOM 11612 C CA . GLU B 1 636 ? 16.328 14.703 -26.109 1 80.25 636 GLU B CA 1
ATOM 11613 C C . GLU B 1 636 ? 15.273 13.617 -26.281 1 80.25 636 GLU B C 1
ATOM 11615 O O . GLU B 1 636 ? 14.094 13.852 -26.047 1 80.25 636 GLU B O 1
ATOM 11620 N N . HIS B 1 637 ? 15.711 12.555 -26.75 1 76.56 637 HIS B N 1
ATOM 11621 C CA . HIS B 1 637 ? 14.961 11.305 -26.828 1 76.56 637 HIS B CA 1
ATOM 11622 C C . HIS B 1 637 ? 13.734 11.453 -27.719 1 76.56 637 HIS B C 1
ATOM 11624 O O . HIS B 1 637 ? 12.672 10.906 -27.422 1 76.56 637 HIS B O 1
ATOM 11630 N N . GLY B 1 638 ? 13.836 12.305 -28.75 1 76.88 638 GLY B N 1
ATOM 11631 C CA . GLY B 1 638 ? 12.758 12.391 -29.734 1 76.88 638 GLY B CA 1
ATOM 11632 C C . GLY B 1 638 ? 12 13.703 -29.656 1 76.88 638 GLY B C 1
ATOM 11633 O O . GLY B 1 638 ? 11.133 13.969 -30.5 1 76.88 638 GLY B O 1
ATOM 11634 N N . CYS B 1 639 ? 12.336 14.594 -28.844 1 77.38 639 CYS B N 1
ATOM 11635 C CA . CYS B 1 639 ? 11.625 15.852 -28.656 1 77.38 639 CYS B CA 1
ATOM 11636 C C . CYS B 1 639 ? 11.875 16.812 -29.828 1 77.38 639 CYS B C 1
ATOM 11638 O O . CYS B 1 639 ? 10.992 17.562 -30.219 1 77.38 639 CYS B O 1
ATOM 11640 N N . PHE B 1 640 ? 13.086 16.766 -30.25 1 84.06 640 PHE B N 1
ATOM 11641 C CA . PHE B 1 640 ? 13.484 17.625 -31.359 1 84.06 640 PHE B CA 1
ATOM 11642 C C . PHE B 1 640 ? 14.039 16.797 -32.5 1 84.06 640 PHE B C 1
ATOM 11644 O O . PHE B 1 640 ? 14.75 15.82 -32.281 1 84.06 640 PHE B O 1
ATOM 11651 N N . ILE B 1 641 ? 13.609 17.266 -33.656 1 88.69 641 ILE B N 1
ATOM 11652 C CA . ILE B 1 641 ? 14.008 16.5 -34.844 1 88.69 641 ILE B CA 1
ATOM 11653 C C . ILE B 1 641 ? 14.602 17.422 -35.875 1 88.69 641 ILE B C 1
ATOM 11655 O O . ILE B 1 641 ? 14.102 18.531 -36.094 1 88.69 641 ILE B O 1
ATOM 11659 N N . ARG B 1 642 ? 15.688 17.062 -36.344 1 92.25 642 ARG B N 1
ATOM 11660 C CA . ARG B 1 642 ? 16.266 17.641 -37.562 1 92.25 642 ARG B CA 1
ATOM 11661 C C . ARG B 1 642 ? 16.359 16.609 -38.688 1 92.25 642 ARG B C 1
ATOM 11663 O O . ARG B 1 642 ? 17.219 15.719 -38.625 1 92.25 642 ARG B O 1
ATOM 11670 N N . ASP B 1 643 ? 15.43 16.734 -39.594 1 91.12 643 ASP B N 1
ATOM 11671 C CA . ASP B 1 643 ? 15.359 15.742 -40.656 1 91.12 643 ASP B CA 1
ATOM 11672 C C . ASP B 1 643 ? 16.641 15.727 -41.469 1 91.12 643 ASP B C 1
ATOM 11674 O O . ASP B 1 643 ? 17.344 16.734 -41.562 1 91.12 643 ASP B O 1
ATOM 11678 N N . PRO B 1 644 ? 16.797 14.477 -42.094 1 90.06 644 PRO B N 1
ATOM 11679 C CA . PRO B 1 644 ? 17.938 14.445 -43.031 1 90.06 644 PRO B CA 1
ATOM 11680 C C . PRO B 1 644 ? 17.844 15.5 -44.125 1 90.06 644 PRO B C 1
ATOM 11682 O O . PRO B 1 644 ? 16.75 15.758 -44.625 1 90.06 644 PRO B O 1
ATOM 11685 N N . ASN B 1 645 ? 18.797 16.297 -44.438 1 81.88 645 ASN B N 1
ATOM 11686 C CA . ASN B 1 645 ? 18.875 17.312 -45.5 1 81.88 645 ASN B CA 1
ATOM 11687 C C . ASN B 1 645 ? 18.234 18.625 -45.031 1 81.88 645 ASN B C 1
ATOM 11689 O O . ASN B 1 645 ? 17.797 19.422 -45.875 1 81.88 645 ASN B O 1
ATOM 11693 N N . SER B 1 646 ? 17.906 18.625 -43.781 1 86.12 646 SER B N 1
ATOM 11694 C CA . SER B 1 646 ? 17.375 19.859 -43.25 1 86.12 646 SER B CA 1
ATOM 11695 C C . SER B 1 646 ? 18.328 20.484 -42.25 1 86.12 646 SER B C 1
ATOM 11697 O O . SER B 1 646 ? 19.156 19.797 -41.656 1 86.12 646 SER B O 1
ATOM 11699 N N . THR B 1 647 ? 18.25 21.766 -42.156 1 83.38 647 THR B N 1
ATOM 11700 C CA . THR B 1 647 ? 19.062 22.453 -41.188 1 83.38 647 THR B CA 1
ATOM 11701 C C . THR B 1 647 ? 18.203 23.016 -40.062 1 83.38 647 THR B C 1
ATOM 11703 O O . THR B 1 647 ? 18.719 23.609 -39.094 1 83.38 647 THR B O 1
ATOM 11706 N N . THR B 1 648 ? 17 22.734 -40.125 1 87.44 648 THR B N 1
ATOM 11707 C CA . THR B 1 648 ? 16.078 23.312 -39.125 1 87.44 648 THR B CA 1
ATOM 11708 C C . THR B 1 648 ? 15.586 22.266 -38.156 1 87.44 648 THR B C 1
ATOM 11710 O O . THR B 1 648 ? 15.219 21.156 -38.562 1 87.44 648 THR B O 1
ATOM 11713 N N . TRP B 1 649 ? 15.711 22.609 -36.938 1 88.5 649 TRP B N 1
ATOM 11714 C CA . TRP B 1 649 ? 15.18 21.734 -35.875 1 88.5 649 TRP B CA 1
ATOM 11715 C C . TRP B 1 649 ? 13.68 21.953 -35.719 1 88.5 649 TRP B C 1
ATOM 11717 O O . TRP B 1 649 ? 13.195 23.094 -35.781 1 88.5 649 TRP B O 1
ATOM 11727 N N . VAL B 1 650 ? 12.961 20.859 -35.656 1 81.19 650 VAL B N 1
ATOM 11728 C CA . VAL B 1 650 ? 11.523 20.906 -35.406 1 81.19 650 VAL B CA 1
ATOM 11729 C C . VAL B 1 650 ? 11.219 20.328 -34.031 1 81.19 650 VAL B C 1
ATOM 11731 O O . VAL B 1 650 ? 11.773 19.281 -33.625 1 81.19 650 VAL B O 1
ATOM 11734 N N . SER B 1 651 ? 10.469 21.062 -33.281 1 75.38 651 SER B N 1
ATOM 11735 C CA . SER B 1 651 ? 10.07 20.609 -31.953 1 75.38 651 SER B CA 1
ATOM 11736 C C . SER B 1 651 ? 8.781 19.797 -32 1 75.38 651 SER B C 1
ATOM 11738 O O . SER B 1 651 ? 7.801 20.219 -32.625 1 75.38 651 SER B O 1
ATOM 11740 N N . LEU B 1 652 ? 8.852 18.578 -31.547 1 66.06 652 LEU B N 1
ATOM 11741 C CA . LEU B 1 652 ? 7.645 17.766 -31.469 1 66.06 652 LEU B CA 1
ATOM 11742 C C . LEU B 1 652 ? 6.832 18.125 -30.234 1 66.06 652 LEU B C 1
ATOM 11744 O O . LEU B 1 652 ? 5.703 17.641 -30.078 1 66.06 652 LEU B O 1
ATOM 11748 N N . ILE B 1 653 ? 7.426 18.859 -29.344 1 61.25 653 ILE B N 1
ATOM 11749 C CA . ILE B 1 653 ? 6.785 19.141 -28.062 1 61.25 653 ILE B CA 1
ATOM 11750 C C . ILE B 1 653 ? 6.016 20.453 -28.141 1 61.25 653 ILE B C 1
ATOM 11752 O O . ILE B 1 653 ? 5.375 20.859 -27.172 1 61.25 653 ILE B O 1
ATOM 11756 N N . GLU B 1 654 ? 6.191 21.109 -29.141 1 55.03 654 GLU B N 1
ATOM 11757 C CA . GLU B 1 654 ? 5.602 22.438 -29.219 1 55.03 654 GLU B CA 1
ATOM 11758 C C . GLU B 1 654 ? 4.137 22.422 -28.781 1 55.03 654 GLU B C 1
ATOM 11760 O O . GLU B 1 654 ? 3.656 23.359 -28.156 1 55.03 654 GLU B O 1
ATOM 11765 N N . ASN B 1 655 ? 3.541 21.281 -28.969 1 50.81 655 ASN B N 1
ATOM 11766 C CA . ASN B 1 655 ? 2.119 21.266 -28.641 1 50.81 655 ASN B CA 1
ATOM 11767 C C . ASN B 1 655 ? 1.859 20.484 -27.344 1 50.81 655 ASN B C 1
ATOM 11769 O O . ASN B 1 655 ? 0.71 20.188 -27.016 1 50.81 655 ASN B O 1
ATOM 11773 N N . LEU B 1 656 ? 2.992 20.266 -26.734 1 61.31 656 LEU B N 1
ATOM 11774 C CA . LEU B 1 656 ? 2.777 19.484 -25.531 1 61.31 656 LEU B CA 1
ATOM 11775 C C . LEU B 1 656 ? 2.723 20.375 -24.297 1 61.31 656 LEU B C 1
ATOM 11777 O O . LEU B 1 656 ? 3.465 21.359 -24.219 1 61.31 656 LEU B O 1
ATOM 11781 N N . ASP B 1 657 ? 1.755 20.219 -23.406 1 62.75 657 ASP B N 1
ATOM 11782 C CA . ASP B 1 657 ? 1.668 20.891 -22.125 1 62.75 657 ASP B CA 1
ATOM 11783 C C . ASP B 1 657 ? 2.799 20.453 -21.203 1 62.75 657 ASP B C 1
ATOM 11785 O O . ASP B 1 657 ? 2.834 19.312 -20.75 1 62.75 657 ASP B O 1
ATOM 11789 N N . MET B 1 658 ? 3.777 21.406 -21.031 1 70 658 MET B N 1
ATOM 11790 C CA . MET B 1 658 ? 4.949 21.062 -20.219 1 70 658 MET B CA 1
ATOM 11791 C C . MET B 1 658 ? 4.746 21.453 -18.766 1 70 658 MET B C 1
ATOM 11793 O O . MET B 1 658 ? 5.699 21.484 -17.984 1 70 658 MET B O 1
ATOM 11797 N N . SER B 1 659 ? 3.512 21.719 -18.359 1 69.94 659 SER B N 1
ATOM 11798 C CA . SER B 1 659 ? 3.225 22.188 -17.016 1 69.94 659 SER B CA 1
ATOM 11799 C C . SER B 1 659 ? 3.559 21.125 -15.977 1 69.94 659 SER B C 1
ATOM 11801 O O . SER B 1 659 ? 3.732 21.422 -14.797 1 69.94 659 SER B O 1
ATOM 11803 N N . TRP B 1 660 ? 3.76 19.891 -16.516 1 76.62 660 TRP B N 1
ATOM 11804 C CA . TRP B 1 660 ? 4.098 18.812 -15.617 1 76.62 660 TRP B CA 1
ATOM 11805 C C . TRP B 1 660 ? 5.461 19.031 -14.969 1 76.62 660 TRP B C 1
ATOM 11807 O O . TRP B 1 660 ? 5.746 18.5 -13.898 1 76.62 660 TRP B O 1
ATOM 11817 N N . LYS B 1 661 ? 6.27 19.844 -15.578 1 84.25 661 LYS B N 1
ATOM 11818 C CA . LYS B 1 661 ? 7.637 20.047 -15.109 1 84.25 661 LYS B CA 1
ATOM 11819 C C . LYS B 1 661 ? 7.652 20.703 -13.734 1 84.25 661 LYS B C 1
ATOM 11821 O O . LYS B 1 661 ? 8.531 20.422 -12.914 1 84.25 661 LYS B O 1
ATOM 11826 N N . ASP B 1 662 ? 6.707 21.547 -13.547 1 80.69 662 ASP B N 1
ATOM 11827 C CA . ASP B 1 662 ? 6.66 22.219 -12.25 1 80.69 662 ASP B CA 1
ATOM 11828 C C . ASP B 1 662 ? 6.395 21.234 -11.125 1 80.69 662 ASP B C 1
ATOM 11830 O O . ASP B 1 662 ? 7.047 21.281 -10.078 1 80.69 662 ASP B O 1
ATOM 11834 N N . ASP B 1 663 ? 5.52 20.391 -11.352 1 81.44 663 ASP B N 1
ATOM 11835 C CA . ASP B 1 663 ? 5.176 19.391 -10.352 1 81.44 663 ASP B CA 1
ATOM 11836 C C . ASP B 1 663 ? 6.34 18.438 -10.102 1 81.44 663 ASP B C 1
ATOM 11838 O O . ASP B 1 663 ? 6.648 18.109 -8.953 1 81.44 663 ASP B O 1
ATOM 11842 N N . VAL B 1 664 ? 6.93 18.031 -11.141 1 88.94 664 VAL B N 1
ATOM 11843 C CA . VAL B 1 664 ? 8.031 17.078 -11.039 1 88.94 664 VAL B CA 1
ATOM 11844 C C . VAL B 1 664 ? 9.242 17.75 -10.398 1 88.94 664 VAL B C 1
ATOM 11846 O O . VAL B 1 664 ? 9.961 17.141 -9.617 1 88.94 664 VAL B O 1
ATOM 11849 N N . LYS B 1 665 ? 9.414 18.984 -10.789 1 89.38 665 LYS B N 1
ATOM 11850 C CA . LYS B 1 665 ? 10.539 19.734 -10.227 1 89.38 665 LYS B CA 1
ATOM 11851 C C . LYS B 1 665 ? 10.422 19.844 -8.711 1 89.38 665 LYS B C 1
ATOM 11853 O O . LYS B 1 665 ? 11.422 19.734 -7.996 1 89.38 665 LYS B O 1
ATOM 11858 N N . GLU B 1 666 ? 9.258 20.078 -8.297 1 85 666 GLU B N 1
ATOM 11859 C CA . GLU B 1 666 ? 9.039 20.156 -6.855 1 85 666 GLU B CA 1
ATOM 11860 C C . GLU B 1 666 ? 9.414 18.844 -6.164 1 85 666 GLU B C 1
ATOM 11862 O O . GLU B 1 666 ? 10.031 18.859 -5.098 1 85 666 GLU B O 1
ATOM 11867 N N . VAL B 1 667 ? 9.062 17.766 -6.734 1 87.69 667 VAL B N 1
ATOM 11868 C CA . VAL B 1 667 ? 9.383 16.453 -6.188 1 87.69 667 VAL B CA 1
ATOM 11869 C C . VAL B 1 667 ? 10.891 16.234 -6.211 1 87.69 667 VAL B C 1
ATOM 11871 O O . VAL B 1 667 ? 11.477 15.781 -5.227 1 87.69 667 VAL B O 1
ATOM 11874 N N . PHE B 1 668 ? 11.516 16.594 -7.359 1 92.5 668 PHE B N 1
ATOM 11875 C CA . PHE B 1 668 ? 12.961 16.422 -7.496 1 92.5 668 PHE B CA 1
ATOM 11876 C C . PHE B 1 668 ? 13.703 17.281 -6.477 1 92.5 668 PHE B C 1
ATOM 11878 O O . PHE B 1 668 ? 14.703 16.844 -5.902 1 92.5 668 PHE B O 1
ATOM 11885 N N . GLU B 1 669 ? 13.18 18.469 -6.289 1 88.75 669 GLU B N 1
ATOM 11886 C CA . GLU B 1 669 ? 13.82 19.359 -5.32 1 88.75 669 GLU B CA 1
ATOM 11887 C C . GLU B 1 669 ? 13.742 18.781 -3.908 1 88.75 669 GLU B C 1
ATOM 11889 O O . GLU B 1 669 ? 14.703 18.875 -3.141 1 88.75 669 GLU B O 1
ATOM 11894 N N . TYR B 1 670 ? 12.641 18.281 -3.625 1 84.25 670 TYR B N 1
ATOM 11895 C CA . TYR B 1 670 ? 12.461 17.625 -2.334 1 84.25 670 TYR B CA 1
ATOM 11896 C C . TYR B 1 670 ? 13.523 16.562 -2.104 1 84.25 670 TYR B C 1
ATOM 11898 O O . TYR B 1 670 ? 14.156 16.531 -1.042 1 84.25 670 TYR B O 1
ATOM 11906 N N . TYR B 1 671 ? 13.75 15.703 -3.033 1 88.38 671 TYR B N 1
ATOM 11907 C CA . TYR B 1 671 ? 14.711 14.609 -2.889 1 88.38 671 TYR B CA 1
ATOM 11908 C C . TYR B 1 671 ? 16.141 15.117 -2.996 1 88.38 671 TYR B C 1
ATOM 11910 O O . TYR B 1 671 ? 17.047 14.562 -2.375 1 88.38 671 TYR B O 1
ATOM 11918 N N . THR B 1 672 ? 16.359 16.203 -3.783 1 88.94 672 THR B N 1
ATOM 11919 C CA . THR B 1 672 ? 17.688 16.781 -3.896 1 88.94 672 THR B CA 1
ATOM 11920 C C . THR B 1 672 ? 18.156 17.344 -2.555 1 88.94 672 THR B C 1
ATOM 11922 O O . THR B 1 672 ? 19.297 17.156 -2.158 1 88.94 672 THR B O 1
ATOM 11925 N N . GLU B 1 673 ? 17.25 17.969 -1.931 1 80.69 673 GLU B N 1
ATOM 11926 C CA . GLU B 1 673 ? 17.562 18.547 -0.633 1 80.69 673 GLU B CA 1
ATOM 11927 C C . GLU B 1 673 ? 17.938 17.484 0.388 1 80.69 673 GLU B C 1
ATOM 11929 O O . GLU B 1 673 ? 18.672 17.75 1.342 1 80.69 673 GLU B O 1
ATOM 11934 N N . ARG B 1 674 ? 17.562 16.328 0.096 1 82.56 674 ARG B N 1
ATOM 11935 C CA . ARG B 1 674 ? 17.703 15.266 1.086 1 82.56 674 ARG B CA 1
ATOM 11936 C C . ARG B 1 674 ? 18.734 14.234 0.635 1 82.56 674 ARG B C 1
ATOM 11938 O O . ARG B 1 674 ? 18.938 13.227 1.31 1 82.56 674 ARG B O 1
ATOM 11945 N N . THR B 1 675 ? 19.266 14.438 -0.473 1 86.44 675 THR B N 1
ATOM 11946 C CA . THR B 1 675 ? 20.297 13.547 -1.003 1 86.44 675 THR B CA 1
ATOM 11947 C C . THR B 1 675 ? 21.531 14.336 -1.419 1 86.44 675 THR B C 1
ATOM 11949 O O . THR B 1 675 ? 21.75 14.594 -2.607 1 86.44 675 THR B O 1
ATOM 11952 N N . PRO B 1 676 ? 22.359 14.562 -0.441 1 80.94 676 PRO B N 1
AT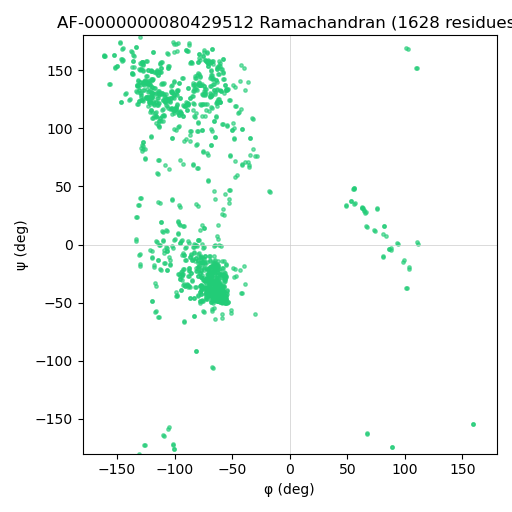OM 11953 C CA . PRO B 1 676 ? 23.562 15.328 -0.792 1 80.94 676 PRO B CA 1
ATOM 11954 C C . PRO B 1 676 ? 24.328 14.711 -1.953 1 80.94 676 PRO B C 1
ATOM 11956 O O . PRO B 1 676 ? 24.562 13.492 -1.97 1 80.94 676 PRO B O 1
ATOM 11959 N N . GLY B 1 677 ? 24.688 15.594 -2.857 1 82.75 677 GLY B N 1
ATOM 11960 C CA . GLY B 1 677 ? 25.406 15.148 -4.039 1 82.75 677 GLY B CA 1
ATOM 11961 C C . GLY B 1 677 ? 24.516 14.969 -5.25 1 82.75 677 GLY B C 1
ATOM 11962 O O . GLY B 1 677 ? 25 14.867 -6.379 1 82.75 677 GLY B O 1
ATOM 11963 N N . SER B 1 678 ? 23.219 14.945 -4.98 1 89.25 678 SER B N 1
ATOM 11964 C CA . SER B 1 678 ? 22.281 14.82 -6.094 1 89.25 678 SER B CA 1
ATOM 11965 C C . SER B 1 678 ? 21.969 16.172 -6.715 1 89.25 678 SER B C 1
ATOM 11967 O O . SER B 1 678 ? 22.219 17.219 -6.102 1 89.25 678 SER B O 1
ATOM 11969 N N . PHE B 1 679 ? 21.547 16.188 -7.984 1 91.81 679 PHE B N 1
ATOM 11970 C CA . PHE B 1 679 ? 21.188 17.438 -8.641 1 91.81 679 PHE B CA 1
ATOM 11971 C C . PHE B 1 679 ? 20.156 17.203 -9.734 1 91.81 679 PHE B C 1
ATOM 11973 O O . PHE B 1 679 ? 19.969 16.062 -10.172 1 91.81 679 PHE B O 1
ATOM 11980 N N . ILE B 1 680 ? 19.484 18.281 -10.164 1 93.38 680 ILE B N 1
ATOM 11981 C CA . ILE B 1 680 ? 18.438 18.219 -11.18 1 93.38 680 ILE B CA 1
ATOM 11982 C C . ILE B 1 680 ? 18.953 18.797 -12.492 1 93.38 680 ILE B C 1
ATOM 11984 O O . ILE B 1 680 ? 19.516 19.891 -12.508 1 93.38 680 ILE B O 1
ATOM 11988 N N . GLU B 1 681 ? 18.859 18.031 -13.531 1 86.62 681 GLU B N 1
ATOM 11989 C CA . GLU B 1 681 ? 19.141 18.516 -14.883 1 86.62 681 GLU B CA 1
ATOM 11990 C C . GLU B 1 681 ? 17.859 18.797 -15.648 1 86.62 681 GLU B C 1
ATOM 11992 O O . GLU B 1 681 ? 17.031 17.906 -15.828 1 86.62 681 GLU B O 1
ATOM 11997 N N . GLU B 1 682 ? 17.688 20.047 -15.977 1 85.62 682 GLU B N 1
ATOM 11998 C CA . GLU B 1 682 ? 16.5 20.438 -16.734 1 85.62 682 GLU B CA 1
ATOM 11999 C C . GLU B 1 682 ? 16.797 20.5 -18.234 1 85.62 682 GLU B C 1
ATOM 12001 O O . GLU B 1 682 ? 17.609 21.312 -18.688 1 85.62 682 GLU B O 1
ATOM 12006 N N . LYS B 1 683 ? 16.188 19.562 -18.844 1 76.62 683 LYS B N 1
ATOM 12007 C CA . LYS B 1 683 ? 16.219 19.594 -20.312 1 76.62 683 LYS B CA 1
ATOM 12008 C C . LYS B 1 683 ? 14.938 20.203 -20.875 1 76.62 683 LYS B C 1
ATOM 12010 O O . LYS B 1 683 ? 14.031 20.578 -20.109 1 76.62 683 LYS B O 1
ATOM 12015 N N . GLU B 1 684 ? 14.852 20.438 -22.109 1 73 684 GLU B N 1
ATOM 12016 C CA . GLU B 1 684 ? 13.664 21.031 -22.703 1 73 684 GLU B CA 1
ATOM 12017 C C . GLU B 1 684 ? 12.453 20.125 -22.547 1 73 684 GLU B C 1
ATOM 12019 O O . GLU B 1 684 ? 11.344 20.594 -22.266 1 73 684 GLU B O 1
ATOM 12024 N N . CYS B 1 685 ? 12.758 18.891 -22.719 1 75.5 685 CYS B N 1
ATOM 12025 C CA . CYS B 1 685 ? 11.602 18 -22.734 1 75.5 685 CYS B CA 1
ATOM 12026 C C . CYS B 1 685 ? 11.648 17.031 -21.562 1 75.5 685 CYS B C 1
ATOM 12028 O O . CYS B 1 685 ? 10.789 16.156 -21.438 1 75.5 685 CYS B O 1
ATOM 12030 N N . ALA B 1 686 ? 12.633 17.172 -20.734 1 83.19 686 ALA B N 1
ATOM 12031 C CA . ALA B 1 686 ? 12.742 16.203 -19.656 1 83.19 686 ALA B CA 1
ATOM 12032 C C . ALA B 1 686 ? 13.383 16.812 -18.422 1 83.19 686 ALA B C 1
ATOM 12034 O O . ALA B 1 686 ? 14.062 17.828 -18.516 1 83.19 686 ALA B O 1
ATOM 12035 N N . LEU B 1 687 ? 13.055 16.266 -17.297 1 89.5 687 LEU B N 1
ATOM 12036 C CA . LEU B 1 687 ? 13.734 16.547 -16.047 1 89.5 687 LEU B CA 1
ATOM 12037 C C . LEU B 1 687 ? 14.445 15.297 -15.523 1 89.5 687 LEU B C 1
ATOM 12039 O O . LEU B 1 687 ? 13.867 14.203 -15.516 1 89.5 687 LEU B O 1
ATOM 12043 N N . THR B 1 688 ? 15.727 15.438 -15.266 1 89.19 688 THR B N 1
ATOM 12044 C CA . THR B 1 688 ? 16.5 14.289 -14.797 1 89.19 688 THR B CA 1
ATOM 12045 C C . THR B 1 688 ? 17.094 14.562 -13.422 1 89.19 688 THR B C 1
ATOM 12047 O O . THR B 1 688 ? 17.688 15.617 -13.195 1 89.19 688 THR B O 1
ATOM 12050 N N . TRP B 1 689 ? 16.875 13.703 -12.469 1 93.19 689 TRP B N 1
ATOM 12051 C CA . TRP B 1 689 ? 17.484 13.734 -11.141 1 93.19 689 TRP B CA 1
ATOM 12052 C C . TRP B 1 689 ? 18.688 12.805 -11.07 1 93.19 689 TRP B C 1
ATOM 12054 O O . TRP B 1 689 ? 18.547 11.586 -11.211 1 93.19 689 TRP B O 1
ATOM 12064 N N . HIS B 1 690 ? 19.891 13.336 -10.914 1 90.06 690 HIS B N 1
ATOM 12065 C CA . HIS B 1 690 ? 21.141 12.586 -10.891 1 90.06 690 HIS B CA 1
ATOM 12066 C C . HIS B 1 690 ? 21.625 12.367 -9.469 1 90.06 690 HIS B C 1
ATOM 12068 O O . HIS B 1 690 ? 21.516 13.258 -8.617 1 90.06 690 HIS B O 1
ATOM 12074 N N . TYR B 1 691 ? 22.172 11.156 -9.18 1 88.25 691 TYR B N 1
ATOM 12075 C CA . TYR B 1 691 ? 22.719 10.914 -7.848 1 88.25 691 TYR B CA 1
ATOM 12076 C C . TYR B 1 691 ? 24.094 10.258 -7.926 1 88.25 691 TYR B C 1
ATOM 12078 O O . TYR B 1 691 ? 24.5 9.562 -7 1 88.25 691 TYR B O 1
ATOM 12086 N N . ARG B 1 692 ? 24.766 10.406 -8.969 1 79.88 692 ARG B N 1
ATOM 12087 C CA . ARG B 1 692 ? 26.078 9.805 -9.18 1 79.88 692 ARG B CA 1
ATOM 12088 C C . ARG B 1 692 ? 27.094 10.305 -8.141 1 79.88 692 ARG B C 1
ATOM 12090 O O . ARG B 1 692 ? 27.984 9.555 -7.727 1 79.88 692 ARG B O 1
ATOM 12097 N N . LYS B 1 693 ? 26.859 11.492 -7.711 1 79.25 693 LYS B N 1
ATOM 12098 C CA . LYS B 1 693 ? 27.781 12.086 -6.762 1 79.25 693 LYS B CA 1
ATOM 12099 C C . LYS B 1 693 ? 27.312 11.891 -5.324 1 79.25 693 LYS B C 1
ATOM 12101 O O . LYS B 1 693 ? 27.969 12.344 -4.379 1 79.25 693 LYS B O 1
ATOM 12106 N N . ALA B 1 694 ? 26.25 11.25 -5.184 1 84.44 694 ALA B N 1
ATOM 12107 C CA . ALA B 1 694 ? 25.734 10.945 -3.85 1 84.44 694 ALA B CA 1
ATOM 12108 C C . ALA B 1 694 ? 26.281 9.617 -3.34 1 84.44 694 ALA B C 1
ATOM 12110 O O . ALA B 1 694 ? 26.938 8.883 -4.082 1 84.44 694 ALA B O 1
ATOM 12111 N N . ASP B 1 695 ? 26.094 9.367 -2.062 1 79.19 695 ASP B N 1
ATOM 12112 C CA . ASP B 1 695 ? 26.391 8.039 -1.539 1 79.19 695 ASP B CA 1
ATOM 12113 C C . ASP B 1 695 ? 25.672 6.961 -2.346 1 79.19 695 ASP B C 1
ATOM 12115 O O . ASP B 1 695 ? 24.469 7.055 -2.58 1 79.19 695 ASP B O 1
ATOM 12119 N N . PRO B 1 696 ? 26.406 6.062 -2.824 1 77.19 696 PRO B N 1
ATOM 12120 C CA . PRO B 1 696 ? 25.812 5.098 -3.758 1 77.19 696 PRO B CA 1
ATOM 12121 C C . PRO B 1 696 ? 24.641 4.328 -3.158 1 77.19 696 PRO B C 1
ATOM 12123 O O . PRO B 1 696 ? 23.641 4.105 -3.836 1 77.19 696 PRO B O 1
ATOM 12126 N N . LYS B 1 697 ? 24.875 3.939 -1.935 1 77.38 697 LYS B N 1
ATOM 12127 C CA . LYS B 1 697 ? 23.797 3.164 -1.31 1 77.38 697 LYS B CA 1
ATOM 12128 C C . LYS B 1 697 ? 22.578 4.039 -1.018 1 77.38 697 LYS B C 1
ATOM 12130 O O . LYS B 1 697 ? 21.453 3.656 -1.319 1 77.38 697 LYS B O 1
ATOM 12135 N N . TYR B 1 698 ? 22.844 5.156 -0.52 1 80.81 698 TYR B N 1
ATOM 12136 C CA . TYR B 1 698 ? 21.75 6.055 -0.15 1 80.81 698 TYR B CA 1
ATOM 12137 C C . TYR B 1 698 ? 21.094 6.66 -1.388 1 80.81 698 TYR B C 1
ATOM 12139 O O . TYR B 1 698 ? 19.875 6.828 -1.434 1 80.81 698 TYR B O 1
ATOM 12147 N N . GLY B 1 699 ? 21.984 7.012 -2.254 1 84.06 699 GLY B N 1
ATOM 12148 C CA . GLY B 1 699 ? 21.453 7.531 -3.502 1 84.06 699 GLY B CA 1
ATOM 12149 C C . GLY B 1 699 ? 20.5 6.562 -4.188 1 84.06 699 GLY B C 1
ATOM 12150 O O . GLY B 1 699 ? 19.438 6.961 -4.664 1 84.06 699 GLY B O 1
ATOM 12151 N N . ALA B 1 700 ? 20.922 5.32 -4.215 1 81.94 700 ALA B N 1
ATOM 12152 C CA . ALA B 1 700 ? 20.078 4.297 -4.824 1 81.94 700 ALA B CA 1
ATOM 12153 C C . ALA B 1 700 ? 18.766 4.137 -4.059 1 81.94 700 ALA B C 1
ATOM 12155 O O . ALA B 1 700 ? 17.703 3.943 -4.66 1 81.94 700 ALA B O 1
ATOM 12156 N N . PHE B 1 701 ? 18.891 4.242 -2.83 1 79.56 701 PHE B N 1
ATOM 12157 C CA . PHE B 1 701 ? 17.719 4.156 -1.976 1 79.56 701 PHE B CA 1
ATOM 12158 C C . PHE B 1 701 ? 16.75 5.297 -2.273 1 79.56 701 PHE B C 1
ATOM 12160 O O . PHE B 1 701 ? 15.555 5.07 -2.445 1 79.56 701 PHE B O 1
ATOM 12167 N N . GLN B 1 702 ? 17.266 6.469 -2.32 1 85.69 702 GLN B N 1
ATOM 12168 C CA . GLN B 1 702 ? 16.453 7.648 -2.596 1 85.69 702 GLN B CA 1
ATOM 12169 C C . GLN B 1 702 ? 15.844 7.586 -3.996 1 85.69 702 GLN B C 1
ATOM 12171 O O . GLN B 1 702 ? 14.711 8.031 -4.211 1 85.69 702 GLN B O 1
ATOM 12176 N N . ALA B 1 703 ? 16.625 7.039 -4.875 1 86.94 703 ALA B N 1
ATOM 12177 C CA . ALA B 1 703 ? 16.141 6.918 -6.25 1 86.94 703 ALA B CA 1
ATOM 12178 C C . ALA B 1 703 ? 14.914 6.012 -6.316 1 86.94 703 ALA B C 1
ATOM 12180 O O . ALA B 1 703 ? 13.969 6.297 -7.051 1 86.94 703 ALA B O 1
ATOM 12181 N N . ARG B 1 704 ? 14.977 4.945 -5.57 1 83.69 704 ARG B N 1
ATOM 12182 C CA . ARG B 1 704 ? 13.844 4.027 -5.551 1 83.69 704 ARG B CA 1
ATOM 12183 C C . ARG B 1 704 ? 12.617 4.68 -4.922 1 83.69 704 ARG B C 1
ATOM 12185 O O . ARG B 1 704 ? 11.5 4.492 -5.391 1 83.69 704 ARG B O 1
ATOM 12192 N N . GLU B 1 705 ? 12.836 5.383 -3.879 1 82.38 705 GLU B N 1
ATOM 12193 C CA . GLU B 1 705 ? 11.75 6.113 -3.238 1 82.38 705 GLU B CA 1
ATOM 12194 C C . GLU B 1 705 ? 11.156 7.164 -4.176 1 82.38 705 GLU B C 1
ATOM 12196 O O . GLU B 1 705 ? 9.945 7.348 -4.223 1 82.38 705 GLU B O 1
ATOM 12201 N N . LEU B 1 706 ? 12.086 7.879 -4.789 1 88.69 706 LEU B N 1
ATOM 12202 C CA . LEU B 1 706 ? 11.68 8.891 -5.758 1 88.69 706 LEU B CA 1
ATOM 12203 C C . LEU B 1 706 ? 10.859 8.273 -6.883 1 88.69 706 LEU B C 1
ATOM 12205 O O . LEU B 1 706 ? 9.82 8.82 -7.266 1 88.69 706 LEU B O 1
ATOM 12209 N N . GLN B 1 707 ? 11.359 7.199 -7.379 1 84.12 707 GLN B N 1
ATOM 12210 C CA . GLN B 1 707 ? 10.633 6.496 -8.43 1 84.12 707 GLN B CA 1
ATOM 12211 C C . GLN B 1 707 ? 9.227 6.133 -7.977 1 84.12 707 GLN B C 1
ATOM 12213 O O . GLN B 1 707 ? 8.25 6.359 -8.703 1 84.12 707 GLN B O 1
ATOM 12218 N N . ASN B 1 708 ? 9.164 5.555 -6.871 1 77.81 708 ASN B N 1
ATOM 12219 C CA . ASN B 1 708 ? 7.863 5.168 -6.32 1 77.81 708 ASN B CA 1
ATOM 12220 C C . ASN B 1 708 ? 6.941 6.375 -6.164 1 77.81 708 ASN B C 1
ATOM 12222 O O . ASN B 1 708 ? 5.742 6.281 -6.418 1 77.81 708 ASN B O 1
ATOM 12226 N N . HIS B 1 709 ? 7.523 7.422 -5.645 1 81.88 709 HIS B N 1
ATOM 12227 C CA . HIS B 1 709 ? 6.785 8.664 -5.484 1 81.88 709 HIS B CA 1
ATOM 12228 C C . HIS B 1 709 ? 6.223 9.148 -6.816 1 81.88 709 HIS B C 1
ATOM 12230 O O . HIS B 1 709 ? 5.043 9.5 -6.906 1 81.88 709 HIS B O 1
ATOM 12236 N N . LEU B 1 710 ? 6.992 9.172 -7.797 1 83.69 710 LEU B N 1
ATOM 12237 C CA . LEU B 1 710 ? 6.598 9.648 -9.117 1 83.69 710 LEU B CA 1
ATOM 12238 C C . LEU B 1 710 ? 5.543 8.734 -9.734 1 83.69 710 LEU B C 1
ATOM 12240 O O . LEU B 1 710 ? 4.57 9.211 -10.32 1 83.69 710 LEU B O 1
ATOM 12244 N N . GLU B 1 711 ? 5.738 7.488 -9.586 1 75.38 711 GLU B N 1
ATOM 12245 C CA . GLU B 1 711 ? 4.82 6.512 -10.164 1 75.38 711 GLU B CA 1
ATOM 12246 C C . GLU B 1 711 ? 3.434 6.617 -9.539 1 75.38 711 GLU B C 1
ATOM 12248 O O . GLU B 1 711 ? 2.424 6.398 -10.211 1 75.38 711 GLU B O 1
ATOM 12253 N N . GLN B 1 712 ? 3.479 6.988 -8.383 1 69.94 712 GLN B N 1
ATOM 12254 C CA . GLN B 1 712 ? 2.205 7 -7.668 1 69.94 712 GLN B CA 1
ATOM 12255 C C . GLN B 1 712 ? 1.514 8.352 -7.797 1 69.94 712 GLN B C 1
ATOM 12257 O O . GLN B 1 712 ? 0.284 8.43 -7.836 1 69.94 712 GLN B O 1
ATOM 12262 N N . ASN B 1 713 ? 2.334 9.438 -7.809 1 71.5 713 ASN B N 1
ATOM 12263 C CA . ASN B 1 713 ? 1.737 10.758 -7.668 1 71.5 713 ASN B CA 1
ATOM 12264 C C . ASN B 1 713 ? 1.746 11.523 -8.992 1 71.5 713 ASN B C 1
ATOM 12266 O O . ASN B 1 713 ? 1.02 12.5 -9.148 1 71.5 713 ASN B O 1
ATOM 12270 N N . VAL B 1 714 ? 2.592 11.133 -9.836 1 73.44 714 VAL B N 1
ATOM 12271 C CA . VAL B 1 714 ? 2.779 11.977 -11.008 1 73.44 714 VAL B CA 1
ATOM 12272 C C . VAL B 1 714 ? 2.447 11.188 -12.273 1 73.44 714 VAL B C 1
ATOM 12274 O O . VAL B 1 714 ? 1.632 11.617 -13.086 1 73.44 714 VAL B O 1
ATOM 12277 N N . VAL B 1 715 ? 3.043 10.023 -12.273 1 71.56 715 VAL B N 1
ATOM 12278 C CA . VAL B 1 715 ? 2.863 9.203 -13.469 1 71.56 715 VAL B CA 1
ATOM 12279 C C . VAL B 1 715 ? 1.414 8.734 -13.555 1 71.56 715 VAL B C 1
ATOM 12281 O O . VAL B 1 715 ? 0.817 8.352 -12.547 1 71.56 715 VAL B O 1
ATOM 12284 N N . GLY B 1 716 ? 0.74 8.938 -14.672 1 61.47 716 GLY B N 1
ATOM 12285 C CA . GLY B 1 716 ? -0.659 8.57 -14.828 1 61.47 716 GLY B CA 1
ATOM 12286 C C . GLY B 1 716 ? -1.602 9.75 -14.688 1 61.47 716 GLY B C 1
ATOM 12287 O O . GLY B 1 716 ? -2.643 9.805 -15.352 1 61.47 716 GLY B O 1
ATOM 12288 N N . LYS B 1 717 ? -1.161 10.602 -13.734 1 63 717 LYS B N 1
ATOM 12289 C CA . LYS B 1 717 ? -1.974 11.797 -13.539 1 63 717 LYS B CA 1
ATOM 12290 C C . LYS B 1 717 ? -1.58 12.891 -14.523 1 63 717 LYS B C 1
ATOM 12292 O O . LYS B 1 717 ? -2.395 13.758 -14.852 1 63 717 LYS B O 1
ATOM 12297 N N . LEU B 1 718 ? -0.31 12.883 -14.867 1 64.75 718 LEU B N 1
ATOM 12298 C CA . LEU B 1 718 ? 0.247 13.758 -15.898 1 64.75 718 LEU B CA 1
ATOM 12299 C C . LEU B 1 718 ? 0.782 12.938 -17.078 1 64.75 718 LEU B C 1
ATOM 12301 O O . LEU B 1 718 ? 1.101 11.758 -16.922 1 64.75 718 LEU B O 1
ATOM 12305 N N . PRO B 1 719 ? 0.725 13.406 -18.172 1 66.31 719 PRO B N 1
ATOM 12306 C CA . PRO B 1 719 ? 1.166 12.664 -19.359 1 66.31 719 PRO B CA 1
ATOM 12307 C C . PRO B 1 719 ? 2.684 12.492 -19.422 1 66.31 719 PRO B C 1
ATOM 12309 O O . PRO B 1 719 ? 3.318 12.906 -20.391 1 66.31 719 PRO B O 1
ATOM 12312 N N . VAL B 1 720 ? 3.205 11.945 -18.375 1 77.12 720 VAL B N 1
ATOM 12313 C CA . VAL B 1 720 ? 4.652 11.781 -18.281 1 77.12 720 VAL B CA 1
ATOM 12314 C C . VAL B 1 720 ? 4.984 10.336 -17.906 1 77.12 720 VAL B C 1
ATOM 12316 O O . VAL B 1 720 ? 4.109 9.578 -17.484 1 77.12 720 VAL B O 1
ATOM 12319 N N . GLU B 1 721 ? 6.152 9.922 -18.25 1 77.38 721 GLU B N 1
ATOM 12320 C CA . GLU B 1 721 ? 6.688 8.633 -17.812 1 77.38 721 GLU B CA 1
ATOM 12321 C C . GLU B 1 721 ? 7.977 8.82 -17.016 1 77.38 721 GLU B C 1
ATOM 12323 O O . GLU B 1 721 ? 8.648 9.844 -17.141 1 77.38 721 GLU B O 1
ATOM 12328 N N . CYS B 1 722 ? 8.188 7.914 -16.109 1 81.06 722 CYS B N 1
ATOM 12329 C CA . CYS B 1 722 ? 9.383 7.895 -15.273 1 81.06 722 CYS B CA 1
ATOM 12330 C C . CYS B 1 722 ? 10.352 6.809 -15.734 1 81.06 722 CYS B C 1
ATOM 12332 O O . CYS B 1 722 ? 9.953 5.648 -15.891 1 81.06 722 CYS B O 1
ATOM 12334 N N . LEU B 1 723 ? 11.594 7.16 -16.078 1 75.56 723 LEU B N 1
ATOM 12335 C CA . LEU B 1 723 ? 12.625 6.238 -16.531 1 75.56 723 LEU B CA 1
ATOM 12336 C C . LEU B 1 723 ? 13.773 6.156 -15.531 1 75.56 723 LEU B C 1
ATOM 12338 O O . LEU B 1 723 ? 14.25 7.184 -15.039 1 75.56 723 LEU B O 1
ATOM 12342 N N . ILE B 1 724 ? 14.125 4.941 -15.25 1 75.5 724 ILE B N 1
ATOM 12343 C CA . ILE B 1 724 ? 15.273 4.742 -14.383 1 75.5 724 ILE B CA 1
ATOM 12344 C C . ILE B 1 724 ? 16.531 4.527 -15.227 1 75.5 724 ILE B C 1
ATOM 12346 O O . ILE B 1 724 ? 16.578 3.615 -16.062 1 75.5 724 ILE B O 1
ATOM 12350 N N . GLY B 1 725 ? 17.469 5.426 -15.172 1 70.5 725 GLY B N 1
ATOM 12351 C CA . GLY B 1 725 ? 18.75 5.301 -15.852 1 70.5 725 GLY B CA 1
ATOM 12352 C C . GLY B 1 725 ? 19.875 4.879 -14.93 1 70.5 725 GLY B C 1
ATOM 12353 O O . GLY B 1 725 ? 19.641 4.367 -13.836 1 70.5 725 GLY B O 1
ATOM 12354 N N . LYS B 1 726 ? 21.047 4.91 -15.484 1 70.88 726 LYS B N 1
ATOM 12355 C CA . LYS B 1 726 ? 22.219 4.633 -14.672 1 70.88 726 LYS B CA 1
ATOM 12356 C C . LYS B 1 726 ? 22.453 5.738 -13.648 1 70.88 726 LYS B C 1
ATOM 12358 O O . LYS B 1 726 ? 23.047 6.773 -13.977 1 70.88 726 LYS B O 1
ATOM 12363 N N . MET B 1 727 ? 22.062 5.594 -12.484 1 81.75 727 MET B N 1
ATOM 12364 C CA . MET B 1 727 ? 22.219 6.484 -11.336 1 81.75 727 MET B CA 1
ATOM 12365 C C . MET B 1 727 ? 21.438 7.777 -11.539 1 81.75 727 MET B C 1
ATOM 12367 O O . MET B 1 727 ? 21.922 8.859 -11.242 1 81.75 727 MET B O 1
ATOM 12371 N N . ASN B 1 728 ? 20.406 7.688 -12.297 1 85.88 728 ASN B N 1
ATOM 12372 C CA . ASN B 1 728 ? 19.516 8.836 -12.438 1 85.88 728 ASN B CA 1
ATOM 12373 C C . ASN B 1 728 ? 18.078 8.398 -12.617 1 85.88 728 ASN B C 1
ATOM 12375 O O . ASN B 1 728 ? 17.797 7.227 -12.867 1 85.88 728 ASN B O 1
ATOM 12379 N N . VAL B 1 729 ? 17.156 9.258 -12.359 1 88.38 729 VAL B N 1
ATOM 12380 C CA . VAL B 1 729 ? 15.734 9.117 -12.617 1 88.38 729 VAL B CA 1
ATOM 12381 C C . VAL B 1 729 ? 15.258 10.234 -13.539 1 88.38 729 VAL B C 1
ATOM 12383 O O . VAL B 1 729 ? 15.477 11.422 -13.266 1 88.38 729 VAL B O 1
ATOM 12386 N N . GLU B 1 730 ? 14.68 9.852 -14.664 1 86.19 730 GLU B N 1
ATOM 12387 C CA . GLU B 1 730 ? 14.266 10.828 -15.664 1 86.19 730 GLU B CA 1
ATOM 12388 C C . GLU B 1 730 ? 12.75 10.805 -15.867 1 86.19 730 GLU B C 1
ATOM 12390 O O . GLU B 1 730 ? 12.141 9.734 -15.875 1 86.19 730 GLU B O 1
ATOM 12395 N N . VAL B 1 731 ? 12.141 12.023 -15.914 1 87.75 731 VAL B N 1
ATOM 12396 C CA . VAL B 1 731 ? 10.727 12.148 -16.25 1 87.75 731 VAL B CA 1
ATOM 12397 C C . VAL B 1 731 ? 10.578 12.891 -17.578 1 87.75 731 VAL B C 1
ATOM 12399 O O . VAL B 1 731 ? 11.211 13.922 -17.797 1 87.75 731 VAL B O 1
ATOM 12402 N N . ARG B 1 732 ? 9.797 12.344 -18.5 1 81.06 732 ARG B N 1
ATOM 12403 C CA . ARG B 1 732 ? 9.555 12.93 -19.812 1 81.06 732 ARG B CA 1
ATOM 12404 C C . ARG B 1 732 ? 8.125 12.664 -20.281 1 81.06 732 ARG B C 1
ATOM 12406 O O . ARG B 1 732 ? 7.445 11.797 -19.719 1 81.06 732 ARG B O 1
ATOM 12413 N N . PRO B 1 733 ? 7.707 13.477 -21.172 1 74.25 733 PRO B N 1
ATOM 12414 C CA . PRO B 1 733 ? 6.375 13.18 -21.703 1 74.25 733 PRO B CA 1
ATOM 12415 C C . PRO B 1 733 ? 6.27 11.773 -22.281 1 74.25 733 PRO B C 1
ATOM 12417 O O . PRO B 1 733 ? 7.199 11.297 -22.938 1 74.25 733 PRO B O 1
ATOM 12420 N N . SER B 1 734 ? 5.215 11.125 -22 1 67.31 734 SER B N 1
ATOM 12421 C CA . SER B 1 734 ? 5.012 9.742 -22.422 1 67.31 734 SER B CA 1
ATOM 12422 C C . SER B 1 734 ? 4.977 9.617 -23.938 1 67.31 734 SER B C 1
ATOM 12424 O O . SER B 1 734 ? 5.32 8.562 -24.484 1 67.31 734 SER B O 1
ATOM 12426 N N . LEU B 1 735 ? 4.59 10.703 -24.594 1 61.53 735 LEU B N 1
ATOM 12427 C CA . LEU B 1 735 ? 4.438 10.672 -26.031 1 61.53 735 LEU B CA 1
ATOM 12428 C C . LEU B 1 735 ? 5.789 10.797 -26.734 1 61.53 735 LEU B C 1
ATOM 12430 O O . LEU B 1 735 ? 5.914 10.477 -27.922 1 61.53 735 LEU B O 1
ATOM 12434 N N . VAL B 1 736 ? 6.723 11.234 -25.953 1 64 736 VAL B N 1
ATOM 12435 C CA . VAL B 1 736 ? 8.031 11.484 -26.547 1 64 736 VAL B CA 1
ATOM 12436 C C . VAL B 1 736 ? 8.969 10.32 -26.234 1 64 736 VAL B C 1
ATOM 12438 O O . VAL B 1 736 ? 9.344 10.117 -25.078 1 64 736 VAL B O 1
ATOM 12441 N N . ASN B 1 737 ? 9.086 9.492 -27.172 1 70 737 ASN B N 1
ATOM 12442 C CA . ASN B 1 737 ? 10.078 8.438 -27 1 70 737 ASN B CA 1
ATOM 12443 C C . ASN B 1 737 ? 10.875 8.195 -28.281 1 70 737 ASN B C 1
ATOM 12445 O O . ASN B 1 737 ? 10.516 8.719 -29.344 1 70 737 ASN B O 1
ATOM 12449 N N . LYS B 1 738 ? 11.945 7.492 -28.156 1 76.19 738 LYS B N 1
ATOM 12450 C CA . LYS B 1 738 ? 12.836 7.273 -29.297 1 76.19 738 LYS B CA 1
ATOM 12451 C C . LYS B 1 738 ? 12.117 6.555 -30.438 1 76.19 738 LYS B C 1
ATOM 12453 O O . LYS B 1 738 ? 12.508 6.668 -31.594 1 76.19 738 LYS B O 1
ATOM 12458 N N . GLY B 1 739 ? 11.094 5.895 -30.078 1 75.38 739 GLY B N 1
ATOM 12459 C CA . GLY B 1 739 ? 10.359 5.133 -31.078 1 75.38 739 GLY B CA 1
ATOM 12460 C C . GLY B 1 739 ? 9.633 6.012 -32.062 1 75.38 739 GLY B C 1
ATOM 12461 O O . GLY B 1 739 ? 9.383 5.594 -33.219 1 75.38 739 GLY B O 1
ATOM 12462 N N . VAL B 1 740 ? 9.398 7.262 -31.75 1 75.69 740 VAL B N 1
ATOM 12463 C CA . VAL B 1 740 ? 8.672 8.188 -32.625 1 75.69 740 VAL B CA 1
ATOM 12464 C C . VAL B 1 740 ? 9.508 8.508 -33.844 1 75.69 740 VAL B C 1
ATOM 12466 O O . VAL B 1 740 ? 8.969 8.711 -34.938 1 75.69 740 VAL B O 1
ATOM 12469 N N . ILE B 1 741 ? 10.734 8.477 -33.719 1 84 741 ILE B N 1
ATOM 12470 C CA . ILE B 1 741 ? 11.633 8.805 -34.812 1 84 741 ILE B CA 1
ATOM 12471 C C . ILE B 1 741 ? 11.602 7.695 -35.844 1 84 741 ILE B C 1
ATOM 12473 O O . ILE B 1 741 ? 11.633 7.969 -37.062 1 84 741 ILE B O 1
ATOM 12477 N N . ILE B 1 742 ? 11.547 6.488 -35.312 1 85.31 742 ILE B N 1
ATOM 12478 C CA . ILE B 1 742 ? 11.453 5.355 -36.219 1 85.31 742 ILE B CA 1
ATOM 12479 C C . ILE B 1 742 ? 10.172 5.457 -37.031 1 85.31 742 ILE B C 1
ATOM 12481 O O . ILE B 1 742 ? 10.195 5.293 -38.25 1 85.31 742 ILE B O 1
ATOM 12485 N N . LYS B 1 743 ? 9.18 5.777 -36.438 1 75.44 743 LYS B N 1
ATOM 12486 C CA . LYS B 1 743 ? 7.895 5.914 -37.125 1 75.44 743 LYS B CA 1
ATOM 12487 C C . LYS B 1 743 ? 7.945 7.023 -38.156 1 75.44 743 LYS B C 1
ATOM 12489 O O . LYS B 1 743 ? 7.438 6.855 -39.281 1 75.44 743 LYS B O 1
ATOM 12494 N N . ARG B 1 744 ? 8.469 8.047 -37.781 1 77.06 744 ARG B N 1
ATOM 12495 C CA . ARG B 1 744 ? 8.602 9.188 -38.688 1 77.06 744 ARG B CA 1
ATOM 12496 C C . ARG B 1 744 ? 9.43 8.812 -39.906 1 77.06 744 ARG B C 1
ATOM 12498 O O . ARG B 1 744 ? 9.047 9.109 -41.031 1 77.06 744 ARG B O 1
ATOM 12505 N N . ALA B 1 745 ? 10.531 8.211 -39.688 1 85.06 745 ALA B N 1
ATOM 12506 C CA . ALA B 1 745 ? 11.43 7.828 -40.781 1 85.06 745 ALA B CA 1
ATOM 12507 C C . ALA B 1 745 ? 10.75 6.863 -41.75 1 85.06 745 ALA B C 1
ATOM 12509 O O . ALA B 1 745 ? 10.914 6.969 -42.969 1 85.06 745 ALA B O 1
ATOM 12510 N N . ILE B 1 746 ? 10.016 6.004 -41.188 1 81.19 746 ILE B N 1
ATOM 12511 C CA . ILE B 1 746 ? 9.344 5 -42.031 1 81.19 746 ILE B CA 1
ATOM 12512 C C . ILE B 1 746 ? 8.211 5.656 -42.812 1 81.19 746 ILE B C 1
ATOM 12514 O O . ILE B 1 746 ? 7.984 5.312 -43.969 1 81.19 746 ILE B O 1
ATOM 12518 N N . THR B 1 747 ? 7.57 6.555 -42.156 1 75.75 747 THR B N 1
ATOM 12519 C CA . THR B 1 747 ? 6.488 7.27 -42.812 1 75.75 747 THR B CA 1
ATOM 12520 C C . THR B 1 747 ? 7.023 8.094 -43.969 1 75.75 747 THR B C 1
ATOM 12522 O O . THR B 1 747 ? 6.379 8.195 -45.031 1 75.75 747 THR B O 1
ATOM 12525 N N . GLN B 1 748 ? 8.133 8.609 -43.812 1 79.69 748 GLN B N 1
ATOM 12526 C CA . GLN B 1 748 ? 8.75 9.438 -44.844 1 79.69 748 GLN B CA 1
ATOM 12527 C C . GLN B 1 748 ? 9.391 8.578 -45.938 1 79.69 748 GLN B C 1
ATOM 12529 O O . GLN B 1 748 ? 9.617 9.047 -47.031 1 79.69 748 GLN B O 1
ATOM 12534 N N . ASN B 1 749 ? 9.789 7.371 -45.531 1 85.31 749 ASN B N 1
ATOM 12535 C CA . ASN B 1 749 ? 10.453 6.434 -46.438 1 85.31 749 ASN B CA 1
ATOM 12536 C C . ASN B 1 749 ? 9.781 5.062 -46.406 1 85.31 749 ASN B C 1
ATOM 12538 O O . ASN B 1 749 ? 10.305 4.121 -45.812 1 85.31 749 ASN B O 1
ATOM 12542 N N . ALA B 1 750 ? 8.758 4.918 -47.125 1 78.25 750 ALA B N 1
ATOM 12543 C CA . ALA B 1 750 ? 7.922 3.721 -47.062 1 78.25 750 ALA B CA 1
ATOM 12544 C C . ALA B 1 750 ? 8.609 2.531 -47.719 1 78.25 750 ALA B C 1
ATOM 12546 O O . ALA B 1 750 ? 8.25 1.379 -47.469 1 78.25 750 ALA B O 1
ATOM 12547 N N . ASP B 1 751 ? 9.625 2.812 -48.469 1 85.62 751 ASP B N 1
ATOM 12548 C CA . ASP B 1 751 ? 10.258 1.751 -49.25 1 85.62 751 ASP B CA 1
ATOM 12549 C C . ASP B 1 751 ? 11.477 1.182 -48.531 1 85.62 751 ASP B C 1
ATOM 12551 O O . ASP B 1 751 ? 12.312 0.514 -49.125 1 85.62 751 ASP B O 1
ATOM 12555 N N . ILE B 1 752 ? 11.602 1.395 -47.281 1 89.69 752 ILE B N 1
ATOM 12556 C CA . ILE B 1 752 ? 12.719 0.884 -46.5 1 89.69 752 ILE B CA 1
ATOM 12557 C C . ILE B 1 752 ? 12.625 -0.637 -46.375 1 89.69 752 ILE B C 1
ATOM 12559 O O . ILE B 1 752 ? 11.57 -1.178 -46.031 1 89.69 752 ILE B O 1
ATOM 12563 N N . GLU B 1 753 ? 13.773 -1.292 -46.75 1 90.19 753 GLU B N 1
ATOM 12564 C CA . GLU B 1 753 ? 13.812 -2.752 -46.75 1 90.19 753 GLU B CA 1
ATOM 12565 C C . GLU B 1 753 ? 14.758 -3.273 -45.656 1 90.19 753 GLU B C 1
ATOM 12567 O O . GLU B 1 753 ? 14.703 -4.449 -45.312 1 90.19 753 GLU B O 1
ATOM 12572 N N . PHE B 1 754 ? 15.617 -2.512 -45.25 1 93.25 754 PHE B N 1
ATOM 12573 C CA . PHE B 1 754 ? 16.656 -2.859 -44.281 1 93.25 754 PHE B CA 1
ATOM 12574 C C . PHE B 1 754 ? 16.688 -1.846 -43.156 1 93.25 754 PHE B C 1
ATOM 12576 O O . PHE B 1 754 ? 16.688 -0.637 -43.375 1 93.25 754 PHE B O 1
ATOM 12583 N N . MET B 1 755 ? 16.609 -2.402 -41.906 1 93.69 755 MET B N 1
ATOM 12584 C CA . MET B 1 755 ? 16.641 -1.55 -40.719 1 93.69 755 MET B CA 1
ATOM 12585 C C . MET B 1 755 ? 17.703 -2.008 -39.75 1 93.69 755 MET B C 1
ATOM 12587 O O . MET B 1 755 ? 17.797 -3.193 -39.406 1 93.69 755 MET B O 1
ATOM 12591 N N . PHE B 1 756 ? 18.594 -1.093 -39.375 1 94.88 756 PHE B N 1
ATOM 12592 C CA . PHE B 1 756 ? 19.609 -1.339 -38.344 1 94.88 756 PHE B CA 1
ATOM 12593 C C . PHE B 1 756 ? 19.469 -0.344 -37.188 1 94.88 756 PHE B C 1
ATOM 12595 O O . PHE B 1 756 ? 19.578 0.867 -37.406 1 94.88 756 PHE B O 1
ATOM 12602 N N . CYS B 1 757 ? 19.125 -0.792 -36.062 1 94.38 757 CYS B N 1
ATOM 12603 C CA . CYS B 1 757 ? 18.938 0.053 -34.875 1 94.38 757 CYS B CA 1
ATOM 12604 C C . CYS B 1 757 ? 19.844 -0.386 -33.75 1 94.38 757 CYS B C 1
ATOM 12606 O O . CYS B 1 757 ? 19.781 -1.541 -33.312 1 94.38 757 CYS B O 1
ATOM 12608 N N . ALA B 1 758 ? 20.703 0.509 -33.281 1 94.62 758 ALA B N 1
ATOM 12609 C CA . ALA B 1 758 ? 21.641 0.174 -32.219 1 94.62 758 ALA B CA 1
ATOM 12610 C C . ALA B 1 758 ? 21.469 1.115 -31.031 1 94.62 758 ALA B C 1
ATOM 12612 O O . ALA B 1 758 ? 21.281 2.322 -31.203 1 94.62 758 ALA B O 1
ATOM 12613 N N . GLY B 1 759 ? 21.375 0.639 -29.891 1 90.62 759 GLY B N 1
ATOM 12614 C CA . GLY B 1 759 ? 21.281 1.378 -28.641 1 90.62 759 GLY B CA 1
ATOM 12615 C C . GLY B 1 759 ? 21.938 0.671 -27.484 1 90.62 759 GLY B C 1
ATOM 12616 O O . GLY B 1 759 ? 22.516 -0.408 -27.641 1 90.62 759 GLY B O 1
ATOM 12617 N N . ASP B 1 760 ? 22.016 1.345 -26.281 1 82.38 760 ASP B N 1
ATOM 12618 C CA . ASP B 1 760 ? 22.719 0.732 -25.156 1 82.38 760 ASP B CA 1
ATOM 12619 C C . ASP B 1 760 ? 21.859 0.772 -23.891 1 82.38 76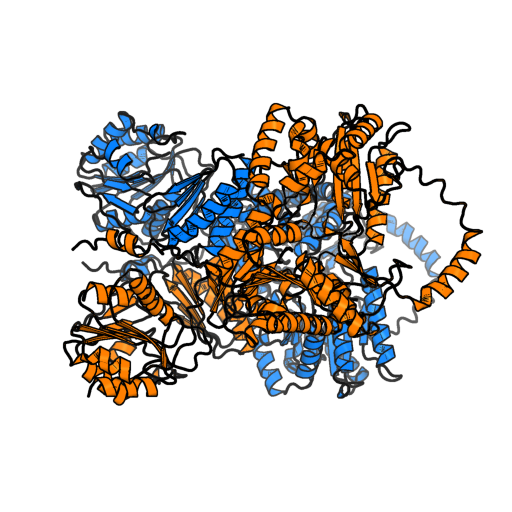0 ASP B C 1
ATOM 12621 O O . ASP B 1 760 ? 22.156 0.074 -22.922 1 82.38 760 ASP B O 1
ATOM 12625 N N . ASP B 1 761 ? 20.891 1.624 -23.922 1 74.25 761 ASP B N 1
ATOM 12626 C CA . ASP B 1 761 ? 20.219 1.79 -22.625 1 74.25 761 ASP B CA 1
ATOM 12627 C C . ASP B 1 761 ? 18.719 1.562 -22.766 1 74.25 761 ASP B C 1
ATOM 12629 O O . ASP B 1 761 ? 18.234 1.14 -23.828 1 74.25 761 ASP B O 1
ATOM 12633 N N . ARG B 1 762 ? 17.984 1.81 -21.75 1 70.12 762 ARG B N 1
ATOM 12634 C CA . ARG B 1 762 ? 16.562 1.501 -21.656 1 70.12 762 ARG B CA 1
ATOM 12635 C C . ARG B 1 762 ? 15.75 2.359 -22.609 1 70.12 762 ARG B C 1
ATOM 12637 O O . ARG B 1 762 ? 14.734 1.909 -23.141 1 70.12 762 ARG B O 1
ATOM 12644 N N . THR B 1 763 ? 16.203 3.512 -22.812 1 74.56 763 THR B N 1
ATOM 12645 C CA . THR B 1 763 ? 15.445 4.406 -23.688 1 74.56 763 THR B CA 1
ATOM 12646 C C . THR B 1 763 ? 15.422 3.877 -25.109 1 74.56 763 THR B C 1
ATOM 12648 O O . THR B 1 763 ? 14.523 4.211 -25.891 1 74.56 763 THR B O 1
ATOM 12651 N N . ASP B 1 764 ? 16.375 3.031 -25.391 1 82.25 764 ASP B N 1
ATOM 12652 C CA . ASP B 1 764 ? 16.453 2.488 -26.75 1 82.25 764 ASP B CA 1
ATOM 12653 C C . ASP B 1 764 ? 15.445 1.366 -26.953 1 82.25 764 ASP B C 1
ATOM 12655 O O . ASP B 1 764 ? 15.133 1.007 -28.094 1 82.25 764 ASP B O 1
ATOM 12659 N N . GLU B 1 765 ? 15.039 0.877 -25.859 1 76.38 765 GLU B N 1
ATOM 12660 C CA . GLU B 1 765 ? 14.047 -0.194 -25.953 1 76.38 765 GLU B CA 1
ATOM 12661 C C . GLU B 1 765 ? 12.781 0.281 -26.656 1 76.38 765 GLU B C 1
ATOM 12663 O O . GLU B 1 765 ? 12.086 -0.509 -27.297 1 76.38 765 GLU B O 1
ATOM 12668 N N . ASP B 1 766 ? 12.555 1.547 -26.562 1 75.81 766 ASP B N 1
ATOM 12669 C CA . ASP B 1 766 ? 11.398 2.111 -27.25 1 75.81 766 ASP B CA 1
ATOM 12670 C C . ASP B 1 766 ? 11.516 1.938 -28.75 1 75.81 766 ASP B C 1
ATOM 12672 O O . ASP B 1 766 ? 10.523 1.684 -29.438 1 75.81 766 ASP B O 1
ATOM 12676 N N . MET B 1 767 ? 12.695 2.088 -29.234 1 85.06 767 MET B N 1
ATOM 12677 C CA . MET B 1 767 ? 12.938 1.879 -30.672 1 85.06 767 MET B CA 1
ATOM 12678 C C . MET B 1 767 ? 12.758 0.412 -31.031 1 85.06 767 MET B C 1
ATOM 12680 O O . MET B 1 767 ? 12.102 0.099 -32.031 1 85.06 767 MET B O 1
ATOM 12684 N N . PHE B 1 768 ? 13.305 -0.399 -30.156 1 81.69 768 PHE B N 1
ATOM 12685 C CA . PHE B 1 768 ? 13.211 -1.83 -30.422 1 81.69 768 PHE B CA 1
ATOM 12686 C C . PHE B 1 768 ? 11.766 -2.297 -30.391 1 81.69 768 PHE B C 1
ATOM 12688 O O . PHE B 1 768 ? 11.367 -3.131 -31.203 1 81.69 768 PHE B O 1
ATOM 12695 N N . ARG B 1 769 ? 11.039 -1.778 -29.516 1 73.31 769 ARG B N 1
ATOM 12696 C CA . ARG B 1 769 ? 9.633 -2.152 -29.375 1 73.31 769 ARG B CA 1
ATOM 12697 C C . ARG B 1 769 ? 8.836 -1.793 -30.625 1 73.31 769 ARG B C 1
ATOM 12699 O O . ARG B 1 769 ? 7.996 -2.57 -31.078 1 73.31 769 ARG B O 1
ATOM 12706 N N . ILE B 1 770 ? 9.062 -0.613 -31.125 1 73.75 770 ILE B N 1
ATOM 12707 C CA . ILE B 1 770 ? 8.375 -0.173 -32.344 1 73.75 770 ILE B CA 1
ATOM 12708 C C . ILE B 1 770 ? 8.727 -1.104 -33.5 1 73.75 770 ILE B C 1
ATOM 12710 O O . ILE B 1 770 ? 7.852 -1.479 -34.281 1 73.75 770 ILE B O 1
ATOM 12714 N N . LEU B 1 771 ? 9.93 -1.458 -33.531 1 79.06 771 LEU B N 1
ATOM 12715 C CA . LEU B 1 771 ? 10.383 -2.332 -34.594 1 79.06 771 LEU B CA 1
ATOM 12716 C C . LEU B 1 771 ? 9.789 -3.729 -34.469 1 79.06 771 LEU B C 1
ATOM 12718 O O . LEU B 1 771 ? 9.422 -4.359 -35.438 1 79.06 771 LEU B O 1
ATOM 12722 N N . GLU B 1 772 ? 9.797 -4.121 -33.188 1 70.88 772 GLU B N 1
ATOM 12723 C CA . GLU B 1 772 ? 9.172 -5.418 -32.938 1 70.88 772 GLU B CA 1
ATOM 12724 C C . GLU B 1 772 ? 7.699 -5.41 -33.344 1 70.88 772 GLU B C 1
ATOM 12726 O O . GLU B 1 772 ? 7.207 -6.363 -33.938 1 70.88 772 GLU B O 1
ATOM 12731 N N . ARG B 1 773 ? 7.121 -4.422 -33.062 1 61.22 773 ARG B N 1
ATOM 12732 C CA . ARG B 1 773 ? 5.699 -4.281 -33.344 1 61.22 773 ARG B CA 1
ATOM 12733 C C . ARG B 1 773 ? 5.473 -4.223 -34.875 1 61.22 773 ARG B C 1
ATOM 12735 O O . ARG B 1 773 ? 4.477 -4.75 -35.375 1 61.22 773 ARG B O 1
ATOM 12742 N N . MET B 1 774 ? 6.305 -3.574 -35.469 1 66.25 774 MET B N 1
ATOM 12743 C CA . MET B 1 774 ? 6.219 -3.488 -36.938 1 66.25 774 MET B CA 1
ATOM 12744 C C . MET B 1 774 ? 6.391 -4.863 -37.562 1 66.25 774 MET B C 1
ATOM 12746 O O . MET B 1 774 ? 5.699 -5.195 -38.531 1 66.25 774 MET B O 1
ATOM 12750 N N . GLU B 1 775 ? 7.309 -5.512 -37 1 63.53 775 GLU B N 1
ATOM 12751 C CA . GLU B 1 775 ? 7.512 -6.867 -37.469 1 63.53 775 GLU B CA 1
ATOM 12752 C C . GLU B 1 775 ? 6.258 -7.719 -37.281 1 63.53 775 GLU B C 1
ATOM 12754 O O . GLU B 1 775 ? 5.867 -8.461 -38.188 1 63.53 775 GLU B O 1
ATOM 12759 N N . LEU B 1 776 ? 5.703 -7.52 -36.25 1 52.94 776 LEU B N 1
ATOM 12760 C CA . LEU B 1 776 ? 4.496 -8.266 -35.938 1 52.94 776 LEU B CA 1
ATOM 12761 C C . LEU B 1 776 ? 3.322 -7.809 -36.781 1 52.94 776 LEU B C 1
ATOM 12763 O O . LEU B 1 776 ? 2.42 -8.594 -37.094 1 52.94 776 LEU B O 1
ATOM 12767 N N . GLY B 1 777 ? 3.436 -6.508 -37.156 1 49.16 777 GLY B N 1
ATOM 12768 C CA . GLY B 1 777 ? 2.381 -5.93 -37.969 1 49.16 777 GLY B CA 1
ATOM 12769 C C . GLY B 1 777 ? 2.498 -6.297 -39.438 1 49.16 777 GLY B C 1
ATOM 12770 O O . GLY B 1 777 ? 1.696 -5.848 -40.25 1 49.16 777 GLY B O 1
ATOM 12771 N N . GLY B 1 778 ? 3.488 -7.164 -39.812 1 56.97 778 GLY B N 1
ATOM 12772 C CA . GLY B 1 778 ? 3.592 -7.699 -41.156 1 56.97 778 GLY B CA 1
ATOM 12773 C C . GLY B 1 778 ? 4.512 -6.891 -42.062 1 56.97 778 GLY B C 1
ATOM 12774 O O . GLY B 1 778 ? 4.578 -7.133 -43.281 1 56.97 778 GLY B O 1
ATOM 12775 N N . PHE B 1 779 ? 5.055 -5.91 -41.562 1 56.59 779 PHE B N 1
ATOM 12776 C CA . PHE B 1 779 ? 6.008 -5.16 -42.375 1 56.59 779 PHE B CA 1
ATOM 12777 C C . PHE B 1 779 ? 7.219 -6.023 -42.719 1 56.59 779 PHE B C 1
ATOM 12779 O O . PHE B 1 779 ? 7.875 -6.562 -41.844 1 56.59 779 PHE B O 1
ATOM 12786 N N . GLN B 1 780 ? 7.293 -6.359 -43.969 1 66.31 780 GLN B N 1
ATOM 12787 C CA . GLN B 1 780 ? 8.367 -7.219 -44.438 1 66.31 780 GLN B CA 1
ATOM 12788 C C . GLN B 1 780 ? 9.68 -6.445 -44.531 1 66.31 780 GLN B C 1
ATOM 12790 O O . GLN B 1 780 ? 9.938 -5.797 -45.562 1 66.31 780 GLN B O 1
ATOM 12795 N N . MET B 1 781 ? 10.414 -6.199 -43.594 1 79.44 781 MET B N 1
ATOM 12796 C CA . MET B 1 781 ? 11.742 -5.598 -43.594 1 79.44 781 MET B CA 1
ATOM 12797 C C . MET B 1 781 ? 12.711 -6.395 -42.75 1 79.44 781 MET B C 1
ATOM 12799 O O . MET B 1 781 ? 12.305 -7.027 -41.75 1 79.44 781 MET B O 1
ATOM 12803 N N . ILE B 1 782 ? 13.922 -6.488 -43.25 1 84.19 782 ILE B N 1
ATOM 12804 C CA . ILE B 1 782 ? 14.969 -7.113 -42.438 1 84.19 782 ILE B CA 1
ATOM 12805 C C . ILE B 1 782 ? 15.422 -6.152 -41.344 1 84.19 782 ILE B C 1
ATOM 12807 O O . ILE B 1 782 ? 15.766 -5 -41.625 1 84.19 782 ILE B O 1
ATOM 12811 N N . GLN B 1 783 ? 15.281 -6.594 -40.125 1 89.56 783 GLN B N 1
ATOM 12812 C CA . GLN B 1 783 ? 15.609 -5.703 -39 1 89.56 783 GLN B CA 1
ATOM 12813 C C . GLN B 1 783 ? 16.719 -6.289 -38.125 1 89.56 783 GLN B C 1
ATOM 12815 O O . GLN B 1 783 ? 16.766 -7.5 -37.906 1 89.56 783 GLN B O 1
ATOM 12820 N N . PHE B 1 784 ? 17.734 -5.488 -37.844 1 92 784 PHE B N 1
ATOM 12821 C CA . PHE B 1 784 ? 18.766 -5.801 -36.844 1 92 784 PHE B CA 1
ATOM 12822 C C . PHE B 1 784 ? 18.688 -4.844 -35.656 1 92 784 PHE B C 1
ATOM 12824 O O . PHE B 1 784 ? 19.047 -3.672 -35.781 1 92 784 PHE B O 1
ATOM 12831 N N . THR B 1 785 ? 18.125 -5.277 -34.562 1 90.5 785 THR B N 1
ATOM 12832 C CA . THR B 1 785 ? 18.141 -4.523 -33.312 1 90.5 785 THR B CA 1
ATOM 12833 C C . THR B 1 785 ? 19.328 -4.941 -32.469 1 90.5 785 THR B C 1
ATOM 12835 O O . THR B 1 785 ? 19.469 -6.117 -32.094 1 90.5 785 THR B O 1
ATOM 12838 N N . VAL B 1 786 ? 20.234 -3.971 -32.156 1 91.44 786 VAL B N 1
ATOM 12839 C CA . VAL B 1 786 ? 21.531 -4.32 -31.578 1 91.44 786 VAL B CA 1
ATOM 12840 C C . VAL B 1 786 ? 21.719 -3.568 -30.266 1 91.44 786 VAL B C 1
ATOM 12842 O O . VAL B 1 786 ? 21.531 -2.35 -30.203 1 91.44 786 VAL B O 1
ATOM 12845 N N . ILE B 1 787 ? 22 -4.27 -29.266 1 88.94 787 ILE B N 1
ATOM 12846 C CA . ILE B 1 787 ? 22.375 -3.641 -28 1 88.94 787 ILE B CA 1
ATOM 12847 C C . ILE B 1 787 ? 23.906 -3.609 -27.875 1 88.94 787 ILE B C 1
ATOM 12849 O O . ILE B 1 787 ? 24.578 -4.57 -28.25 1 88.94 787 ILE B O 1
ATOM 12853 N N . VAL B 1 788 ? 24.438 -2.451 -27.516 1 90 788 VAL B N 1
ATOM 12854 C CA . VAL B 1 788 ? 25.891 -2.27 -27.391 1 90 788 VAL B CA 1
ATOM 12855 C C . VAL B 1 788 ? 26.281 -2.27 -25.922 1 90 788 VAL B C 1
ATOM 12857 O O . VAL B 1 788 ? 25.703 -1.552 -25.109 1 90 788 VAL B O 1
ATOM 12860 N N . GLY B 1 789 ? 27.25 -3.002 -25.562 1 76.69 789 GLY B N 1
ATOM 12861 C CA . GLY B 1 789 ? 27.781 -3.045 -24.203 1 76.69 789 GLY B CA 1
ATOM 12862 C C . GLY B 1 789 ? 27.328 -4.27 -23.438 1 76.69 789 GLY B C 1
ATOM 12863 O O . GLY B 1 789 ? 26.594 -5.105 -23.953 1 76.69 789 GLY B O 1
ATOM 12864 N N . SER B 1 790 ? 28.016 -4.465 -22.266 1 59.88 790 SER B N 1
ATOM 12865 C CA . SER B 1 790 ? 27.719 -5.621 -21.422 1 59.88 790 SER B CA 1
ATOM 12866 C C . SER B 1 790 ? 26.359 -5.469 -20.734 1 59.88 790 SER B C 1
ATOM 12868 O O . SER B 1 790 ? 26.188 -4.566 -19.906 1 59.88 790 SER B O 1
ATOM 12870 N N . VAL B 1 791 ? 25.531 -5.703 -21.531 1 53.56 791 VAL B N 1
ATOM 12871 C CA . VAL B 1 791 ? 24.281 -5.387 -20.844 1 53.56 791 VAL B CA 1
ATOM 12872 C C . VAL B 1 791 ? 23.75 -6.625 -20.125 1 53.56 791 VAL B C 1
ATOM 12874 O O . VAL B 1 791 ? 23.594 -7.684 -20.734 1 53.56 791 VAL B O 1
ATOM 12877 N N . ASP B 1 792 ? 24.156 -6.73 -18.922 1 51.56 792 ASP B N 1
ATOM 12878 C CA . ASP B 1 792 ? 23.5 -7.723 -18.078 1 51.56 792 ASP B CA 1
ATOM 12879 C C . ASP B 1 792 ? 22 -7.457 -17.984 1 51.56 792 ASP B C 1
ATOM 12881 O O . ASP B 1 792 ? 21.391 -7.688 -16.938 1 51.56 792 ASP B O 1
ATOM 12885 N N . ARG B 1 793 ? 21.594 -6.801 -19.062 1 53.69 793 ARG B N 1
ATOM 12886 C CA . ARG B 1 793 ? 20.172 -6.492 -18.969 1 53.69 793 ARG B CA 1
ATOM 12887 C C . ARG B 1 793 ? 19.406 -7.098 -20.141 1 53.69 793 ARG B C 1
ATOM 12889 O O . ARG B 1 793 ? 19.969 -7.324 -21.219 1 53.69 793 ARG B O 1
ATOM 12896 N N . LYS B 1 794 ? 18.266 -7.676 -19.938 1 53.19 794 LYS B N 1
ATOM 12897 C CA . LYS B 1 794 ? 17.422 -8.188 -21.016 1 53.19 794 LYS B CA 1
ATOM 12898 C C . LYS B 1 794 ? 16.953 -7.066 -21.922 1 53.19 794 LYS B C 1
ATOM 12900 O O . LYS B 1 794 ? 16.641 -5.969 -21.453 1 53.19 794 LYS B O 1
ATOM 12905 N N . THR B 1 795 ? 17.203 -7.07 -23.203 1 68.94 795 THR B N 1
ATOM 12906 C CA . THR B 1 795 ? 16.938 -6.125 -24.281 1 68.94 795 THR B CA 1
ATOM 12907 C C . THR B 1 795 ? 16.062 -6.762 -25.344 1 68.94 795 THR B C 1
ATOM 12909 O O . THR B 1 795 ? 16 -7.988 -25.469 1 68.94 795 THR B O 1
ATOM 12912 N N . LEU B 1 796 ? 15.156 -6.004 -25.875 1 70.81 796 LEU B N 1
ATOM 12913 C CA . LEU B 1 796 ? 14.391 -6.434 -27.047 1 70.81 796 LEU B CA 1
ATOM 12914 C C . LEU B 1 796 ? 15.297 -6.582 -28.266 1 70.81 796 LEU B C 1
ATOM 12916 O O . LEU B 1 796 ? 14.867 -7.09 -29.297 1 70.81 796 LEU B O 1
ATOM 12920 N N . ALA B 1 797 ? 16.562 -6.273 -28 1 80.81 797 ALA B N 1
ATOM 12921 C CA . ALA B 1 797 ? 17.5 -6.359 -29.109 1 80.81 797 ALA B CA 1
ATOM 12922 C C . ALA B 1 797 ? 17.797 -7.816 -29.469 1 80.81 797 ALA B C 1
ATOM 12924 O O . ALA B 1 797 ? 17.938 -8.656 -28.578 1 80.81 797 ALA B O 1
ATOM 12925 N N . GLY B 1 798 ? 17.766 -8.094 -30.641 1 76.56 798 GLY B N 1
ATOM 12926 C CA . GLY B 1 798 ? 18.078 -9.438 -31.109 1 76.56 798 GLY B CA 1
ATOM 12927 C C . GLY B 1 798 ? 19.562 -9.734 -31.141 1 76.56 798 GLY B C 1
ATOM 12928 O O . GLY B 1 798 ? 19.953 -10.906 -31.172 1 76.56 798 GLY B O 1
ATOM 12929 N N . TRP B 1 799 ? 20.359 -8.672 -31.25 1 84.94 799 TRP B N 1
ATOM 12930 C CA . TRP B 1 799 ? 21.797 -8.836 -31.438 1 84.94 799 TRP B CA 1
ATOM 12931 C C . TRP B 1 799 ? 22.562 -8.031 -30.406 1 84.94 799 TRP B C 1
ATOM 12933 O O . TRP B 1 799 ? 22.031 -7.09 -29.812 1 84.94 799 TRP B O 1
ATOM 12943 N N . LYS B 1 800 ? 23.797 -8.508 -30.156 1 88.69 800 LYS B N 1
ATOM 12944 C CA . LYS B 1 800 ? 24.641 -7.805 -29.188 1 88.69 800 LYS B CA 1
ATOM 12945 C C . LYS B 1 800 ? 26.031 -7.535 -29.75 1 88.69 800 LYS B C 1
ATOM 12947 O O . LYS B 1 800 ? 26.562 -8.352 -30.516 1 88.69 800 LYS B O 1
ATOM 12952 N N . LEU B 1 801 ? 26.531 -6.363 -29.453 1 90.06 801 LEU B N 1
ATOM 12953 C CA . LEU B 1 801 ? 27.938 -6 -29.656 1 90.06 801 LEU B CA 1
ATOM 12954 C C . LEU B 1 801 ? 28.594 -5.645 -28.328 1 90.06 801 LEU B C 1
ATOM 12956 O O . LEU B 1 801 ? 27.969 -5.039 -27.453 1 90.06 801 LEU B O 1
ATOM 12960 N N . ASP B 1 802 ? 29.703 -5.965 -28.125 1 85.75 802 ASP B N 1
ATOM 12961 C CA . ASP B 1 802 ? 30.344 -5.887 -26.812 1 85.75 802 ASP B CA 1
ATOM 12962 C C . ASP B 1 802 ? 30.734 -4.449 -26.469 1 85.75 802 ASP B C 1
ATOM 12964 O O . ASP B 1 802 ? 30.797 -4.082 -25.297 1 85.75 802 ASP B O 1
ATOM 12968 N N . SER B 1 803 ? 31.141 -3.719 -27.516 1 90.62 803 SER B N 1
ATOM 12969 C CA . SER B 1 803 ? 31.625 -2.373 -27.234 1 90.62 803 SER B CA 1
ATOM 12970 C C . SER B 1 803 ? 31.25 -1.4 -28.344 1 90.62 803 SER B C 1
ATOM 12972 O O . SER B 1 803 ? 30.891 -1.819 -29.453 1 90.62 803 SER B O 1
ATOM 12974 N N . CYS B 1 804 ? 31.469 -0.106 -28 1 93.25 804 CYS B N 1
ATOM 12975 C CA . CYS B 1 804 ? 31.266 0.94 -29 1 93.25 804 CYS B CA 1
ATOM 12976 C C . CYS B 1 804 ? 32.219 0.753 -30.188 1 93.25 804 CYS B C 1
ATOM 12978 O O . CYS B 1 804 ? 31.828 0.991 -31.328 1 93.25 804 CYS B O 1
ATOM 12980 N N . GLN B 1 805 ? 33.406 0.268 -29.812 1 93.06 805 GLN B N 1
ATOM 12981 C CA . GLN B 1 805 ? 34.375 0.058 -30.859 1 93.06 805 GLN B CA 1
ATOM 12982 C C . GLN B 1 805 ? 33.969 -1.054 -31.812 1 93.06 805 GLN B C 1
ATOM 12984 O O . GLN B 1 805 ? 34.188 -0.958 -33.031 1 93.06 805 GLN B O 1
ATOM 12989 N N . ASP B 1 806 ? 33.406 -2.061 -31.266 1 94.12 806 ASP B N 1
ATOM 12990 C CA . ASP B 1 806 ? 32.906 -3.152 -32.094 1 94.12 806 ASP B CA 1
ATOM 12991 C C . ASP B 1 806 ? 31.844 -2.658 -33.094 1 94.12 806 ASP B C 1
ATOM 12993 O O . ASP B 1 806 ? 31.781 -3.119 -34.219 1 94.12 806 ASP B O 1
ATOM 12997 N N . LEU B 1 807 ? 31.047 -1.805 -32.656 1 95.75 807 LEU B N 1
ATOM 12998 C CA . LEU B 1 807 ? 30.031 -1.229 -33.5 1 95.75 807 LEU B CA 1
ATOM 12999 C C . LEU B 1 807 ? 30.656 -0.425 -34.656 1 95.75 807 LEU B C 1
ATOM 13001 O O . LEU B 1 807 ? 30.281 -0.574 -35.812 1 95.75 807 LEU B O 1
ATOM 13005 N N . LEU B 1 808 ? 31.656 0.377 -34.281 1 95.25 808 LEU B N 1
ATOM 13006 C CA . LEU B 1 808 ? 32.312 1.214 -35.281 1 95.25 808 LEU B CA 1
ATOM 13007 C C . LEU B 1 808 ? 33.031 0.358 -36.312 1 95.25 808 LEU B C 1
ATOM 13009 O O . LEU B 1 808 ? 33 0.666 -37.5 1 95.25 808 LEU B O 1
ATOM 13013 N N . ASP B 1 809 ? 33.594 -0.678 -35.812 1 94.31 809 ASP B N 1
ATOM 13014 C CA . ASP B 1 809 ? 34.281 -1.588 -36.719 1 94.31 809 ASP B CA 1
ATOM 13015 C C . ASP B 1 809 ? 33.312 -2.248 -37.688 1 94.31 809 ASP B C 1
ATOM 13017 O O . ASP B 1 809 ? 33.594 -2.387 -38.875 1 94.31 809 ASP B O 1
ATOM 13021 N N . MET B 1 810 ? 32.281 -2.658 -37.188 1 94.19 810 MET B N 1
ATOM 13022 C CA . MET B 1 810 ? 31.234 -3.287 -38 1 94.19 810 MET B CA 1
ATOM 13023 C C . MET B 1 810 ? 30.703 -2.307 -39.031 1 94.19 810 MET B C 1
ATOM 13025 O O . MET B 1 810 ? 30.5 -2.67 -40.188 1 94.19 810 MET B O 1
ATOM 13029 N N . LEU B 1 811 ? 30.5 -1.067 -38.688 1 95.69 811 LEU B N 1
ATOM 13030 C CA . LEU B 1 811 ? 29.969 -0.054 -39.594 1 95.69 811 LEU B CA 1
ATOM 13031 C C . LEU B 1 811 ? 30.969 0.278 -40.688 1 95.69 811 LEU B C 1
ATOM 13033 O O . LEU B 1 811 ? 30.594 0.59 -41.812 1 95.69 811 LEU B O 1
ATOM 13037 N N . GLN B 1 812 ? 32.219 0.221 -40.312 1 92.75 812 GLN B N 1
ATOM 13038 C CA . GLN B 1 812 ? 33.281 0.447 -41.312 1 92.75 812 GLN B CA 1
ATOM 13039 C C . GLN B 1 812 ? 33.25 -0.621 -42.375 1 92.75 812 GLN B C 1
ATOM 13041 O O . GLN B 1 812 ? 33.562 -0.338 -43.562 1 92.75 812 GLN B O 1
ATOM 13046 N N . VAL B 1 813 ? 32.938 -1.771 -41.969 1 91.44 813 VAL B N 1
ATOM 13047 C CA . VAL B 1 813 ? 32.844 -2.875 -42.906 1 91.44 813 VAL B CA 1
ATOM 13048 C C . VAL B 1 813 ? 31.703 -2.613 -43.906 1 91.44 813 VAL B C 1
ATOM 13050 O O . VAL B 1 813 ? 31.797 -2.959 -45.094 1 91.44 813 VAL B O 1
ATOM 13053 N N . LEU B 1 814 ? 30.688 -1.977 -43.594 1 91.88 814 LEU B N 1
ATOM 13054 C CA . LEU B 1 814 ? 29.531 -1.689 -44.438 1 91.88 814 LEU B CA 1
ATOM 13055 C C . LEU B 1 814 ? 29.875 -0.612 -45.469 1 91.88 814 LEU B C 1
ATOM 13057 O O . LEU B 1 814 ? 29.266 -0.546 -46.531 1 91.88 814 LEU B O 1
ATOM 13061 N N . THR B 1 815 ? 30.766 0.284 -45.125 1 85.88 815 THR B N 1
ATOM 13062 C CA . THR B 1 815 ? 31.062 1.441 -45.969 1 85.88 815 THR B CA 1
ATOM 13063 C C . THR B 1 815 ? 32.188 1.137 -46.938 1 85.88 815 THR B C 1
ATOM 13065 O O . THR B 1 815 ? 32.594 2.002 -47.719 1 85.88 815 THR B O 1
ATOM 13068 N N . LYS B 1 816 ? 32.75 0.016 -46.875 1 76.56 816 LYS B N 1
ATOM 13069 C CA . LYS B 1 816 ? 33.75 -0.374 -47.844 1 76.56 816 LYS B CA 1
ATOM 13070 C C . LYS B 1 816 ? 33.125 -0.797 -49.188 1 76.56 816 LYS B C 1
ATOM 13072 O O . LYS B 1 816 ? 32.062 -1.383 -49.188 1 76.56 816 LYS B O 1
#

Radius of gyration: 36.46 Å; Cα contacts (8 Å, |Δi|>4): 3144; chains: 2; bounding box: 76×103×114 Å

Solvent-accessible surface area (backbone atoms only — not comparable to full-atom values): 84564 Å² total; per-residue (Å²): 134,78,77,68,52,66,61,53,56,64,24,65,56,73,71,77,71,80,70,74,81,79,38,39,41,37,39,36,38,72,51,45,67,40,37,40,24,40,53,64,75,76,62,51,63,60,53,54,55,51,49,62,66,61,62,66,72,81,67,67,81,75,65,73,70,58,49,72,84,62,50,71,55,68,80,73,70,72,64,61,62,47,86,65,66,53,93,46,38,41,38,35,76,41,84,68,65,58,41,59,53,51,10,57,55,51,44,56,80,81,40,53,59,37,37,35,18,22,45,67,75,30,21,27,59,88,42,75,82,41,74,49,50,56,81,76,52,49,68,68,58,52,47,50,50,38,49,51,35,33,74,75,63,36,26,46,67,40,90,61,46,58,69,50,42,41,26,23,48,65,30,32,35,56,47,43,47,47,27,41,33,60,77,30,81,52,61,88,84,59,61,62,69,68,14,44,57,28,37,53,51,52,25,48,52,52,25,52,53,50,60,74,69,60,53,90,56,33,40,36,39,37,50,29,80,77,41,36,45,23,37,26,56,37,31,76,77,38,77,81,59,51,30,30,34,39,37,65,60,49,46,40,45,47,88,59,48,62,52,41,68,59,38,65,59,48,53,49,9,48,63,33,17,46,28,42,31,20,53,33,64,67,33,46,48,20,49,44,48,33,41,21,62,75,69,57,35,50,72,49,69,62,23,36,46,47,76,31,36,74,27,32,57,44,70,54,52,76,28,40,55,58,67,59,51,49,48,55,50,65,34,82,64,9,60,60,46,27,51,51,52,48,59,74,42,57,88,39,46,36,33,35,33,78,42,52,42,28,80,42,41,18,61,61,41,47,55,51,10,50,50,45,25,48,66,76,40,58,88,46,58,86,32,46,33,39,41,36,39,24,34,87,38,91,53,67,40,64,65,51,49,52,53,45,50,50,52,46,51,50,46,32,66,73,70,30,53,98,89,36,66,40,60,46,75,41,85,50,86,68,53,70,39,55,50,38,14,50,40,42,64,30,46,29,44,52,46,32,29,64,47,42,27,70,57,63,66,62,51,51,37,54,60,41,18,73,84,74,24,47,46,43,36,36,16,61,41,28,50,42,39,72,56,38,51,61,36,50,71,34,55,45,71,21,32,66,58,41,19,50,49,52,52,50,55,74,66,52,49,72,67,57,26,46,56,33,36,52,55,43,46,50,46,49,70,67,40,18,8,48,51,32,42,51,47,52,54,51,50,61,60,62,42,72,65,67,59,44,36,78,51,37,73,58,58,61,67,58,51,45,52,55,56,70,72,45,76,25,33,37,38,38,30,25,41,72,34,21,66,32,62,75,51,95,49,78,82,71,48,62,76,51,73,66,54,53,50,47,52,41,52,48,28,66,39,82,44,42,45,37,35,38,50,21,70,48,54,59,67,57,47,46,74,70,51,55,82,41,65,42,46,18,40,24,21,46,32,40,32,28,36,23,50,56,76,48,91,55,76,43,66,69,47,68,83,51,85,66,69,58,50,60,60,51,46,53,55,49,47,57,51,31,75,32,32,68,54,31,47,76,45,82,52,95,64,32,43,32,41,36,27,74,66,16,54,64,70,44,32,52,50,50,48,23,53,49,50,53,47,37,50,69,41,38,20,22,75,40,70,28,31,80,43,80,54,91,56,31,42,34,39,30,41,57,83,49,33,40,26,52,51,54,52,49,51,40,68,75,38,76,69,50,39,33,38,38,38,38,20,50,54,74,65,37,42,41,36,37,48,49,51,50,47,39,49,65,38,63,53,82,50,51,72,47,34,30,32,27,34,85,58,84,46,40,40,67,24,60,19,30,35,71,32,31,64,54,48,52,54,54,52,47,61,63,66,103,134,79,78,70,54,68,64,53,58,66,22,66,58,74,73,76,71,81,72,73,82,79,39,39,40,37,40,37,38,71,51,46,68,41,37,40,23,40,52,64,73,76,62,49,63,60,52,53,55,52,48,62,65,59,62,66,72,82,66,67,83,74,66,75,67,62,51,71,83,62,48,68,60,68,80,73,69,72,64,62,63,47,87,62,65,54,94,46,38,42,39,35,78,42,86,68,67,58,40,60,52,53,8,57,54,49,44,55,80,82,38,53,58,38,37,36,16,21,45,66,78,30,23,28,59,88,42,76,83,42,74,50,51,53,82,76,51,49,70,68,57,52,48,51,51,37,50,51,36,34,75,73,64,36,27,46,67,41,88,59,45,58,69,50,42,41,25,22,48,64,32,31,34,55,46,42,47,48,28,41,32,61,77,30,81,53,61,88,83,58,62,62,67,68,14,44,58,28,38,53,51,53,23,47,53,52,26,52,54,49,61,72,70,59,54,90,55,35,40,37,38,35,48,30,79,77,42,36,45,22,37,26,56,36,32,75,78,37,76,79,60,50,29,31,36,39,37,65,59,50,46,41,47,47,88,59,47,63,54,42,69,60,40,64,59,46,52,50,10,48,62,34,17,46,28,43,31,20,52,34,67,65,32,47,49,20,48,45,49,33,40,21,62,76,71,58,34,49,72,49,68,60,22,36,46,48,78,31,36,73,28,32,57,45,68,56,53,76,28,41,54,57,67,60,51,51,49,53,51,66,34,81,65,9,61,61,46,27,50,51,52,47,59,75,43,58,87,39,45,36,33,36,32,78,42,52,42,29,82,43,40,18,61,61,41,47,54,52,10,50,49,46,27,48,66,77,39,57,88,46,58,84,32,45,32,39,41,37,38,23,34,87,39,90,54,68,41,65,66,51,51,50,52,45,49,51,50,46,51,51,46,32,67,73,70,30,54,98,88,35,66,39,59,45,76,40,85,48,86,71,55,68,41,56,49,38,14,51,40,44,63,29,47,28,43,53,46,32,31,64,46,44,25,70,57,62,66,61,51,51,37,54,62,40,18,73,84,72,25,48,47,42,37,34,15,62,42,27,49,42,39,70,55,38,51,60,35,50,70,34,55,45,70,21,32,65,58,44,18,50,49,52,53,51,55,74,66,52,50,72,67,57,27,46,55,32,37,52,55,44,45,51,47,48,69,68,42,18,9,48,51,32,42,51,46,53,55,50,50,61,61,63,41,70,67,67,61,44,35,79,51,36,72,57,58,63,68,58,52,44,53,55,55,71,72,44,76,25,34,36,39,39,30,27,40,73,34,21,67,32,62,74,51,95,48,77,81,70,49,64,76,50,71,66,55,52,50,47,53,43,52,49,28,65,39,82,45,41,46,39,36,39,51,20,70,48,52,59,66,58,48,46,73,70,51,55,80,41,65,43,46,20,41,22,21,44,32,40,33,28,36,22,48,56,77,47,91,55,76,41,64,70,46,67,83,50,84,65,70,58,50,60,60,49,46,52,53,48,48,57,50,32,74,34,32,69,54,31,46,76,46,80,50,95,62,32,43,31,40,36,28,75,65,15,55,65,70,43,34,50,50,50,47,24,53,50,48,52,48,39,49,69,42,38,22,21,74,38,70,28,31,80,43,81,56,93,56,31,42,33,39,31,42,57,84,50,32,41,26,54,52,54,51,50,52,40,69,75,38,77,71,48,40,32,38,39,37,37,21,50,55,73,66,40,43,40,37,37,48,50,51,50,48,38,48,64,37,64,52,83,50,52,72,47,35,29,32,26,35,83,59,84,48,41,38,70,24,59,20,30,34,70,32,32,64,54,49,52,53,54,51,48,61,63,67,102

Secondary structure (DSSP, 8-state):
----THHHHHHT----------S-EEEEEEE-SEEEEE--STHHHHHHHHHHHHTTTTTGGGG----TTTS---S-----B-S---SSEEEEEPPS-HHHHHHHHHGGGTS-EEEEEE--SEEESS-TTPEEPGGGS-HHHHHHHHHHHHHHH-EEEE---HHHHIIIIIIIIIIIIHHHHTT-PPPTT--HHHHHHHHHHHHHHHHHHHHHH--TT-EEEEESGGGTTHHHHHHHH-TTS-EEEE--S----HHHHTT-TTHHHHHHHHTTSSEEEESSHHHHHHHHHHIIIII--EEETTEEEETTEEEEEEE------HHHHHHHHTSTTHHHHHHHHHHHTTTSEEEEEEEEE-GGG-HHHHHHHHHHHHHH-GGGTTTEEEEEEEEE-SS-HHHHHHHHHHHHHHHHHHH--SS--SEEEEES---HHHHHHHHHH-SEEEE--SSBS--HHHHHHHHHTTTT---EEEETTBGGGGT-TTSEEE-TT-HHHHHHHHHHHHT--HHHHHHHHHHHHHHHHHS-HHHHHHHHHHHHHHS----S---EEP-HHHHHHHHHT-SSEEEEE-TBTTTB---SSGGG-PPPHHHHHHHHHHHHSTTEEEEEE-SS-HHHHHHHHTTSTTEEEEEGGGTEEE-TT----EES-TTS--THHHHHHHHHHHHHHTSTT-EEEE-SS-EEEE-TTS-HHHHHHHHHHHHHHHHHHTBTTBSEEEEEETTEEEEEETT--THHHHHHHHHH-TT--EEEEEE-SGGGHHHHHHHHHHHHTT---EEEEEEES---S--S-SEEES-HHHHHHHHHHHT-/----THHHHHHT----------S-EEEEEEE-SEEEEE--STHHHHHHHHHHHHTTTTTGGGS----TTT-S--S-------S---SSEEEEEPPS-HHHHHHHHHGGGTS-EEEEEE--SEEESS-TTPEEPGGGS-HHHHHHHHHHHHHHH-EEEE---HHHHIIIIIIIIIIIIHHHHTT-PPPTT--HHHHHHHHHHHHHHHHHHHHHH--TT-EEEEESGGGTTHHHHHHHH-TTS-EEEE--S----HHHHTT-TTHHHHHHHHTTSSEEEESSHHHHHHHHHHIIIII--EEETTEEEETTEEEEEEE------HHHHHHHHTSTTHHHHHHHHHHHTTTSEEEEEEEEE-GGG-HHHHHHHHHHHHHH-GGGTTTEEEEEEEEE-SS-HHHHHHHHHHHHHHHHHHH--SS--SEEEEES---HHHHHHHHHH-SEEEE--SSBS--HHHHHHHHHTTTT---EEEETTBGGGGT-TTSEEE-TT-HHHHHHHHHHHHT--HHHHHHHHHHHHHHHHHS-HHHHHHHHHHHHHHS----S---EEP-HHHHHHHHHT-SSEEEEE-TBTTTB---SSGGG-PPPHHHHHHHHHHHHSTTEEEEEE-SS-HHHHHHHHTTSTTEEEEEGGGTEEE-TT----EES-TTS-TTHHHHHHHHHHHHHHTSTT-EEEE-SS-EEEE-TTS-HHHHHHHHHHHHHHHHHHTBTTBSEEEEEETTEEEEEETT--THHHHHHHHHH-TT--EEEEEE-SGGGHHHHHHHHHHHHTT---EEEEEEES---S--S-SEEES-HHHHHHHHHHHT-

Sequence (1632 aa):
MSIDTSKLSELFRYKESDTKLTGKIINVVNQIPYNCFMQNQEQEAEDLMQRLNLNNTQASSELLDTTPISHLERRRRSTVVALGQTNIWQLSTRRGHSAMYAALDSLKKDYRTLYIGGTGTILSHHNKNHVIDPASISDSDKESLRHLLRTKHDMAPVFIDDKLSSGHYEGYSKQVLWPLMHYLMWSDSVDEVSFWDDYVQVNQIFANQVIANYQEGDIIWVHDYHLMLVPQMIRHALPNAPVGLFVHTPFPSSEIFRCLPHRKEVLLGILGANVVAFQTYNYARHFASNCTRILGYEYTPSGILANGLLIQIEIYPIGIDVERTRYHCHRPGVAPKAKAIRERYAGKKIIIGRDKLDPVKGVLQKLEAFETFLTDFPAWRDKVVLIQVTSPGVLGAIELENKASEIVARINAKFGSLESTPVNMFNQHIDRDEYYALLEVADIGLVTPIIDGMNTASFEYVVAQEQHHSPLILSEFTGTANSMGAAVIVNPWDCKEVARAIEECLSMSEEEKTLKYQQLSQFVTSHTAAYWARSLVKGLLKGPKNNWGTTTPLDVSRVQAEYNNRRKRALFFDYDGTLVPICQNPEDAKPSQQVIDVLTKLCKDPKNVVWIVSGRSQDYLENWLGHIPNLGLSSEHGCFIRDPNSTTWVSLIENLDMSWKDDVKEVFEYYTERTPGSFIEEKECALTWHYRKADPKYGAFQARELQNHLEQNVVGKLPVECLIGKMNVEVRPSLVNKGVIIKRAITQNADIEFMFCAGDDRTDEDMFRILERMELGGFQMIQFTVIVGSVDRKTLAGWKLDSCQDLLDMLQVLTKMSIDTSKLSELFRYKESDTKLTGKIINVVNQIPYNCFMQNQEQEAEDLMQRLNLNNTQASSELLDTTPISHLERRRRSTVVALGQTNIWQLSTRRGHSAMYAALDSLKKDYRTLYIGGTGTILSHHNKNHVIDPASISDSDKESLRHLLRTKHDMAPVFIDDKLSSGHYEGYSKQVLWPLMHYLMWSDSVDEVSFWDDYVQVNQIFANQVIANYQEGDIIWVHDYHLMLVPQMIRHALPNAPVGLFVHTPFPSSEIFRCLPHRKEVLLGILGANVVAFQTYNYARHFASNCTRILGYEYTPSGILANGLLIQIEIYPIGIDVERTRYHCHRPGVAPKAKAIRERYAGKKIIIGRDKLDPVKGVLQKLEAFETFLTDFPAWRDKVVLIQVTSPGVLGAIELENKASEIVARINAKFGSLESTPVNMFNQHIDRDEYYALLEVADIGLVTPIIDGMNTASFEYVVAQEQHHSPLILSEFTGTANSMGAAVIVNPWDCKEVARAIEECLSMSEEEKTLKYQQLSQFVTSHTAAYWARSLVKGLLKGPKNNWGTTTPLDVSRVQAEYNNRRKRALFFDYDGTLVPICQNPEDAKPSQQVIDVLTKLCKDPKNVVWIVSGRSQDYLENWLGHIPNLGLSSEHGCFIRDPNSTTWVSLIENLDMSWKDDVKEVFEYYTERTPGSFIEEKECALTWHYRKADPKYGAFQARELQNHLEQNVVGKLPVECLIGKMNVEVRPSLVNKGVIIKRAITQNADIEFMFCAGDDRTDEDMFRILERMELGGFQMIQFTVIVGSVDRKTLAGWKLDSCQDLLDMLQVLTK

Nearest PDB structures (foldseek):
  5dxf-assembly2_B  TM=9.509E-01  e=1.336E-46  Candida albicans SC5314
  5dxf-assembly1_A  TM=9.330E-01  e=9.496E-46  Candida albicans SC5314
  5tvg-assembly4_C  TM=8.880E-01  e=3.979E-35  Burkholderia vietnamiensis G4
  5dx9-assembly1_A  TM=9.227E-01  e=7.811E-29  Cryptococcus neoformans
  5dxo-assembly2_B  TM=7.629E-01  e=1.056E-30  Aspergillus fumigatus Af293

InterPro domains:
  IPR001830 Glycosyl transferase, family 20 [PF00982] (85-540)
  IPR001830 Glycosyl transferase, family 20 [PTHR10788] (19-814)
  IPR001830 Glycosyl transferase, family 20 [cd03788] (90-540)
  IPR003337 Trehalose-phosphatase [PF02358] (572-802)
  IPR003337 Trehalose-phosphatase [TIGR00685] (567-816)
  IPR006379 HAD-superfamily hydrolase, subfamily IIB [TIGR01484] (570-772)
  IPR023214 HAD superfamily [G3DSA:3.40.50.1000] (571-799)
  IPR036412 HAD-like superfamily [SSF56784] (569-814)

Organism: Mucor circinelloides f. circinelloides (strain 1006PhL) (NCBI:txid1220926)

pLDDT: mean 83.73, std 17.82, range [18.72, 98.81]

Foldseek 3Di:
DPPPCVLLVVLLPPPLPPPDQPAFEEEEEAADQKAKAFADPPCVVVVVVVCVVVVPDPPPDPPDPPPVLCVVVDPPPCQVFPPQDDPTITIGGHDDPQQQVVLQVLCVVPGHYAYEYANPFYAHPVDRPHTDFPVPDDPVVLVVVQVSCCVPPRYGYQHDGPVLSCLLPLAQPLQCVQCLLQVHHGDPVHPNVSSVVSLVVVLLSSLVVCLVVDDPSYAYEYEAQSNLQSLLNNCVVPVQHAYEYEHQWAADALVRLVVDPCSVNSLSSNQSHQEYEYAAPVRQVRSQLNCLQVVVWDADPQATFPLFFGRGYYHFHGAADLVVLLVLLPDPLQVVLLVVVCVLLPQAAEEEEEEALDQQQLLVLVLLLVLVLCVVPVVRQSRYAYEYEYEHDSPPRVVSVVSNVVSLVVSCVVRNDPSDRRYHYHHDDDDSSSVLSSLQNHLEYEGAGNATEADHVQLSSLSSPPPVLHAYEYEPRYSCCVVLVLHNYDHSVDSPRSSVSVVCRVPDDSVSSVVSSVSNNVRNVVSHSNNSSVCVVSVSSSRPSSLLDDAAADDLVVQLVQLVPAQAAEEEFEQEFALFDHDPDPVVRAHDPLSQVLLLLQQVPPRYQYEYFYLAAPVRCCVRHVPRAQYWYHYRAAQWTAGHRGNDIDGPCPVPDPVLCVVLVVLLVVLPVVFPQWDWDDDPFKIKIARPGTDPVVLSSSQSVSQVVCVVPPPPVDQWDWDDWDRMIMIGGVPRANLVVVVVVCVVPVRHAEYEHEEATDSSLSNLVSVVSCVSSVPRHHYAYEHEDDSSHSGSGNHYHHGSVRVSVSSVVNSD/DPPPCVLLVVLLPPDLPPPDQPAFEEEEEAADQKAKAFADPPCVVVVVVVCVVVVPDPPPPPPDPPPVLCVVVDPDPCQVQPDQDDPTITIGGHDDPQQQVVLQVLCVVPGHYAYEYANPFYAHPVDRPHTDFPVPDDPVRLVVVQVSCCVPPRYGYQHDGPVLSCLLPLACPLQCVQCLLQVHHGDPPHPNVSSVVSLVVVLLSSLVVCLVVDDPSYAYEYEAQSNLQNLQNNCVVPVQHAYEYEHQWAADALVRLVVDPCSVNSLNSNQSHQEYEYAAPVRQVRSQLNCLQVVVWDADPQATFPLQFGRGYYHFHGAADLVVLLVLLPDPLQVVLLVVVCVLLPQAAEEEEEEALDPQQLLVLVLLLVLVLCVVPVVRQSRYAYEYEYEHDSPPRVVSVVSNVVSLVVSCVVRNDPSDRRYHYHHDDDDSSSVLSSLQNHLEYEGAGNATEADHVQLSSLSSPPPVLHAYEYEPRYSCCVVLVLHNYDHSVDSPRSSVSVVCRVPDDSVSSVVSSVSNNVRNVVSHSNNSSVCVVSVSSSRPSSLLDDAAADDLVVQLVQLVPAQAAEEEFEQEFALFDHDPDPVVRAHDPLSQVLLLLQQPPPRYQYEYFYLAAPVRCCVRHVPRAQYWYHYRAAQWTAGHRGNDIDGPCPVPDPVLCVVLVVLLVVLPVVFPQWDWDDDPFKIKIARPGTDPVVLSSSQSVSQVVCVVPPPPVDQWDWDDWDRMIMIGGVVRANLVVVVVVCVVPVRHAYYEHEEATDSSLSNLVSVVSVVSSVPRHHYAFEHEDDSSHSGSGNHYHHGSVRVSVSSVVNSD